Protein 4Q0G (pdb70)

InterPro domains:
  IPR011762 Acetyl-coenzyme A carboxyltransferase, N-terminal [PS50980] (16-272)
  IPR011763 Acetyl-coenzyme A carboxyltransferase, C-terminal [PS50989] (275-521)
  IPR029045 ClpP/crotonase-like domain superfamily [SSF52096] (19-257)
  IPR029045 ClpP/crotonase-like domain superfamily [SSF52096] (231-511)
  IPR034733 Acetyl-coenzyme A carboxylase carboxyl transferase subunit beta [PF01039] (42-519)
  IPR045190 Methylcrotonoyl-CoA carboxylase beta chain MCCB/AccD1-like [PTHR22855] (15-529)

Nearest PDB structures (foldseek):
  4q0g-assembly1_B-2  TM=1.002E+00  e=0.000E+00  Mycobacterium tuberculosis
  8j4z-assembly1_J  TM=9.862E-01  e=4.015E-79  Homo sapiens
  8j7d-assembly1_C  TM=9.601E-01  e=3.579E-78  Homo sapiens
  3u9s-assembly1_F  TM=9.887E-01  e=4.254E-76  Pseudomonas aeruginosa
  8j78-assembly1_J  TM=9.552E-01  e=1.009E-76  Homo sapiens

Organism: Mycobacterium tuberculosis (strain ATCC 25618 / H37Rv) (NCBI:txid83332)

Foldseek 3Di:
DLLVVLVVLVVVQVVLLVVLVVWADPVLVCVCPVVPADFQVVLVVLLADVPKDKAWFLQQAQPVHPVPLGRSQQKTWTWIDFLRFIAIEIEGGCSRVQSAHDLRNLLRLVLSLVLCQLLVHAYEYEDTHPYYDVVVCVSADDDCSHNVVSLVSLQVSVVVQRAQEYEFAAEAEAVSLCSLQSGPAYEYEAPHGFHDNHDQVRCCVPPVDHDDRCRHGGQCCCCPPVVSHPYYAHHSSRSSVVVSVVVNPRDDFFAFPDDFAAAAAAPDALSCVSVQDRLALVDAGACLVVQLHLFHPSDWAWDPCPWQPQWTWIWTHFNRAIEIEIEGRDAGALGSLLRLLVSLVVCLVNLHEYEFEDSYQYHDDDDVRVVVPRVLSLVSLLQSLLQRQHAYEYEHAEEQEASSVSSRQFLVSPHSFYEYAQSYWYDNHQQVVQLVVVLVVVQVVCVVVVRHDDPVVSVVSSPVSSVVRCVCIGVSNCSNNPSGRYHDSSSCVSVSVSVVSVSNRGRDTDDRDTDDRPD/DLLVVLVVLVVVQVVLLVVLLVWADPVLVCVCPVVPADFQVVLVVLLADPPKDKAWFLQQAQPVHPVPLGGSQQKTWTWTDFLRFIAIEIEGRCSRVQSAGDLSNLLRLVLSLVLCQLLVHAYEYEDTHPYYPVVVVVSADDDCSHDVVNLVSLQVSVVVVRAQEYEFQAEQEAVSLCSLLSGPAYEYEAPHGFHDNAAQVRCCVVPVDHDDRCRHGGLCCCCPPVVSHPYYANHSSRSSVVVSVVVNPRDDFFDFQDDFDAAAAAPDALSCVSVFDRLPLVDAGACLVVQLHQFGPSDWAWDPCPWQPQWTWIWTHFNRAIEIEIEGRDAGALRNLQSLLVSLVVCLVNQHEYEFEDAYPYHDDDDVRVVVPSVLSLVSLLQSLLQRQHAYEYEHEEEQEASSCSSRCFLVSPHSFYEYEQSYWYDNHAQVVVLVVVVVVVVCVVSSVVSNVVRVVCGGVSVCSNNPSGGYHDSSSCPSVSVSVVSVSNRGRDTDDHDTDDRPD/DALLVVLVVLVVVQVVLLVVLVVWADPVLVCVQPVVPADFQVVLVVLQADVPKDKAWFLQQAQPVHPVCLGRSQQKTWTWTAFLNFIAIEIEGGCSRVQSAGDLSNLLRLVLSLVLCQLLVHAYEYEDTYPYYPVVVCVSADDDCSHDVVNLVSLQVSVVVVRAQEYEFQAEQEAVSLSSLLSGPAYEYEAPHGFHDNADQVNCCVPPVDGDDRCRHGGLCCCCPPVVSHPYYAHHSSRRSVVVSVVVNPRDDFFAFQAFFDAAAAAPDQLSCVSNFDRLALVDAGACLVVQLHLFHPSDWAWDPCPWQPQWTWIWTHFNRAIETEIEGRDEGALRSLQSLLVSLVVCLVNLHEYEFEDSYQYHDDDDVRVVVPSVLSLVSLLQSLLQRQHAYEYEHEEEQEASSVSSRQFLVSPHSFYEYAQSYWYDNHQLVRQLVVVLVVVQVVCVVVVRHDDPVVSVVSSVVSSVVRCVCIGRSNCSNNPSGGYHDSSSCVSVSVSVVSVSNRGDDTDHGDTDDRPD

Solvent-accessible surface area: 57475 Å² total; per-residue (Å²): 105,86,2,88,60,0,120,128,25,12,54,67,3,79,106,92,49,62,62,17,35,95,8,11,108,98,164,27,43,131,118,4,61,89,151,55,18,32,25,5,74,57,2,6,95,105,0,20,26,132,83,24,66,54,13,40,1,0,24,15,0,1,31,66,31,28,78,88,66,0,40,8,0,0,3,7,0,0,3,0,90,0,24,45,56,31,0,0,0,4,1,8,10,16,7,3,107,38,0,21,8,1,14,26,0,1,82,3,3,13,21,0,2,76,0,0,70,50,1,71,12,16,0,0,2,2,7,7,10,47,19,42,44,132,107,92,89,88,78,2,139,83,96,160,90,35,32,43,71,0,19,115,28,0,44,47,2,18,74,117,35,3,18,0,0,0,0,0,0,2,41,2,32,50,29,14,4,95,6,2,55,66,12,23,0,1,0,0,1,83,134,43,0,12,6,24,112,22,10,35,104,105,22,118,87,76,88,50,98,139,35,54,42,67,117,46,0,0,0,42,63,17,5,103,91,53,17,49,1,7,17,21,0,87,68,2,82,24,0,0,137,17,1,63,35,2,0,51,23,14,30,51,99,84,94,48,35,18,120,75,154,216,41,85,121,21,152,84,85,35,52,52,0,17,89,27,2,4,20,53,37,163,60,124,47,66,1,50,72,0,0,32,26,2,0,12,9,10,126,63,74,50,37,78,42,185,80,14,129,33,0,2,0,0,38,14,58,1,67,0,13,14,1,0,0,0,0,2,39,38,50,0,58,19,74,0,0,60,2,0,8,75,0,0,62,37,0,0,135,141,84,20,0,1,1,0,1,0,27,0,60,17,44,50,119,37,206,116,84,106,80,45,15,7,76,67,22,6,42,18,0,36,28,0,0,56,43,12,38,3,2,12,0,0,0,1,1,2,1,1,29,23,58,0,18,109,3,0,0,0,68,85,42,65,2,31,0,6,4,0,0,6,6,0,57,31,22,112,48,8,19,68,83,0,0,54,74,76,1,79,68,102,13,113,102,29,66,94,79,57,85,91,47,49,112,118,98,57,93,68,63,42,51,83,20,64,57,80,28,93,88,73,0,32,3,42,57,0,1,0,50,3,86,0,0,5,12,17,26,1,21,65,0,12,78,17,2,6,46,0,1,39,6,0,2,64,5,72,30,110,163,49,45,55,38,144,44,165,170,104,81,7,79,58,1,124,129,23,13,51,71,3,78,104,86,50,61,62,17,32,98,9,13,104,104,171,29,46,138,150,17,69,81,204,58,40,25,23,4,78,68,2,8,100,112,0,20,28,132,85,24,72,54,15,42,1,0,20,17,1,1,34,67,31,27,78,92,78,1,42,8,0,0,3,5,0,0,3,0,101,0,24,44,59,29,0,0,1,3,0,7,10,17,6,3,108,36,0,27,9,2,11,26,0,0,61,3,3,13,21,0,2,38,0,0,70,50,1,70,11,16,0,0,2,2,7,4,9,43,20,30,45,42,81,98,2,16,85,2,4,3,13,49,59,31,24,0,36,0,0,43,26,0,2,26,2,13,44,121,60,3,30,0,2,0,0,0,0,1,41,2,31,50,10,14,0,0,5,0,0,8,1,41,52,0,0,0,1,83,122,40,0,13,0,10,13,1,9,28,44,34,0,82,44,64,66,39,67,143,14,55,40,67,91,0,0,0,0,43,18,0,36,170,92,7,29,0,5,67,54,40,0,92,66,2,72,24,0,0,137,18,2,64,53,9,0,89,106,26,54,144,101,80,96,50,34,6,90,72,99,219,42,88,112,22,158,83,83,31,54,52,0,19,82,27,1,5,21,58,68,202,58,121,49,68,1,53,73,1,0,31,25,2,0,12,9,15,127,64,25,32,0,10,35,75,11,14,129,31,0,2,0,0,8,12,44,1,60,0,12,14,0,0,0,0,0,3,39,32,43,2,62,19,71,0,1,59,2,0,8,49,0,0,64,8,0,0,67,13,65,4,0,0,0,0,2,0,27,7,60,28,20,44,13,4,97,113,87,0,18,44,0,0,0,22,23,0,2,18,0,0,5,0,0,5,15,10,37,3,2,15,0,0,0,2,1,5,1,0,55,17,11,1,5,6,1,0,0,0,16,2,0,25,3,29,0,8,4,0,1,5,11,0,70,10,5,24,48,13,16,106,66,0,0,46,54,43,23,84,109,180,72,180,148,91,93,53,46,85,20,85,55,34,9,103,94,21,1,44,1,35,44,1,1,0,48,2,10,0,0,4,10,19,28,0,20,61,2,7,72,16,1,4,44,0,0,37,4,0,2,72,3,68,30,110,165,47,36,47,4,81,44,18,166,167,64,85,6,68,56,1,126,131,24,14,54,69,3,76,107,86,50,61,63,16,32,98,9,14,105,102,204,29,48,135,194,15,66,84,230,49,43,21,28,5,79,70,2,6,96,129,0,22,12,122,84,17,70,58,14,43,2,1,21,14,1,3,31,68,28,29,76,91,69,1,41,9,0,0,4,3,1,0,3,0,74,0,22,51,55,55,0,0,0,3,1,7,11,17,8,3,105,38,0,27,8,1,10,26,0,1,62,2,3,13,22,0,2,36,0,0,70,51,2,75,12,15,0,0,2,2,8,5,10,44,19,29,43,16,52,88,1,17,79,1,2,3,14,47,56,30,23,0,38,0,0,41,24,0,2,28,2,12,43,125,60,3,30,0,3,0,0,0,0,2,50,2,29,48,8,15,0,0,7,0,0,9,3,42,54,0,0,0,1,90,135,45,0,14,0,12,13,1,11,34,89,66,0,107,84,71,82,44,84,147,20,54,41,66,82,0,0,0,0,37,20,0,36,163,91,6,27,0,5,67,54,47,0,99,56,0,74,28,0,2,144,19,1,67,56,8,0,90,107,26,51,142,99,89,96,48,34,19,122,73,157,212,48,84,126,19,164,84,87,34,56,51,0,16,84,29,1,6,21,56,56,166,57,122,51,67,0,50,72,0,0,30,25,2,0,13,14,16,131,56,73,52,34,78,44,186,82,15,136,31,0,2,0,0,38,12,52,0,66,0,12,15,1,0,0,0,0,3,38,39,51,0,61,20,76,0,0,59,2,0,9,75,0,0,60,38,0,0,138,142,83,23,0,1,0,0,1,1,32,0,56,13,22,43,11,1,92,114,82,0,16,45,0,0,0,24,21,0,2,18,0,0,4,0,0,6,14,10,36,3,1,14,0,0,0,1,1,4,1,0,25,15,13,0,2,5,0,0,0,0,16,1,0,27,3,29,0,7,3,1,0,6,8,0,53,9,3,28,32,6,20,67,56,0,0,33,16,52,2,26,51,98,14,86,97,25,65,93,79,63,76,95,54,47,107,116,98,60,89,70,65,31,51,84,22,73,58,46,6,96,87,23,0,32,4,39,41,1,1,0,50,2,11,0,0,5,11,18,26,0,23,66,1,8,78,15,1,4,41,0,0,42,6,0,2,76,4,71,27,111,167,52,36,47,5,76,40,18,168

Radius of gyration: 38.72 Å; Cα contacts (8 Å, |Δi|>4): 3640; chains: 3; bounding box: 94×125×90 Å

B-factor: mean 28.07, std 9.83, range [10.72, 85.29]

Secondary structure (DSSP, 8-state):
-HHHHHHHHHHHHHHHHHHHHH-S-HHHHHHHHHTTPPPHHHHHHHHSPTT--EEEE-TTTTTTSGGG-SGGGGEEEEEEEETTEEEEEEEE-TTTGGG-B-HHHHHHHHHHHHHHHHHT--EEEEE----B-GGGGGGTSSSTTSTTHHHHHHHHHHHTT--EEEEE-S--BGGGGHHHHTSSEEEEETTT-B-BSS-HHHHHHHH-----HHHHHBHHHIIIII-S-SEEESSHHHHHHHHHHHHTT--PPPPPSSPPPPP---SS-GGGHHHHS-SSTTS---THHHHHHHSGGG--EEESTTSSTTEEEEEEEETTEEEEEEEE-SSB-HHHHHHHHHHHHHHHHHT--EEEEEEE--B--SHHHHHTTHHHHHHHHHHHHHH--S-EEEEEEEEEETHHHHHTT-GGG--SEEEE-TT-EEESS-HHHHHHHHHHHHHHHHHHTT-PPPHHHHHHHHHHHHHHHHHHHSHHHHHHTTSSS-B--GGGHHHHHHHHHHHHTTSPPPPP-------/-HHHHHHHHHHHHHHHHHHHHH-S-HHHHHHHHTTTPPPHHHHHHHHSPTT--EEEE-TTTTTTSGGG-SGGGGEEEEEEEETTEEEEEEEE-TTTGGG-B-HHHHHHHHHHHHHHHHHT--EEEEE----B-GGGGGGTSSSTTSTTHHHHHHHHHHHTT--EEEEE-S--BGGGGHHHHTSSEEEEETTT-B-BSS-HHHHHHHH-----HHHHHBHHHIIIII-S-SEEESSHHHHHHHHHHHHTT--PPPPPSS--------SS-GGGHHHHS-SSTTS---THHHHHHHSGGG--EEETTTSSTTEEEEEEEETTEEEEEEEE-SSBPHHHHHHHHHHHHHHHHHT--EEEEE----B--SHHHHHTTHHHHHHHHHHHHHH--S-EEEEE-SEEEHHHHHHTT-GGG--SEEEE-TT-EEESS-HHHHHHHHHHHHH--TTTHHHHHHHHHHTSHHHHHHTTSSS-B--GGGHHHHHHHHHHHHTTSPPPPP--PPP--/--HHHHHHHHHHHHHHHHHHHHT-S-HHHHHHHHTTTPPPHHHHHHHHSPTT--EEEE-TTTTTTSGGG-SGGGGEEEEEEEETTEEEEEEEE-TTTGGG-B-HHHHHHHHHHHHHHHHHT--EEEEE----B-GGGGGGTSSSTTSTTHHHHHHHHHHHTT--EEEEE-S--BGGGGHHHHTSSEEEEETTT-B-BSS-HHHHHHHH-----HHHHHBHHHIIIII-S-SEEESSHHHHHHHHHHHHTT--PPPPPSS--------SS-GGGHHHHS-SSTTS---THHHHHHHSGGG--EEESTTSSTTEEEEEEEETTEEEEEEEE-SSB-HHHHHHHHHHHHHHHHHT--EEEEEEE--B--SHHHHHTTHHHHHHHHHHHHHH--S-EEEEEEEEEEHHHHHHTT-GGG--SEEEE-TT-EEESS-HHHHHHHHHHHHHHHHHHTT-PPPHHHHHHHHHHHHHHHHHHHSHHHHHHTTSSS-B--GGGHHHHHHHHHHHHTTSPPPPP-------

CATH classification: 3.90.226.10 (+1 more: 3.90.226.10)

Structure (mmCIF, N/CA/C/O backbone):
data_4Q0G
#
_entry.id   4Q0G
#
_cell.length_a   142.571
_cell.length_b   221.253
_cell.length_c   167.835
_cell.angle_alpha   90.00
_cell.angle_beta   90.00
_cell.angle_gamma   90.00
#
_symmetry.space_group_name_H-M   'C 2 2 21'
#
loop_
_entity.id
_entity.type
_entity.pdbx_description
1 polymer 'Probable acetyl-/propionyl-CoA carboxylase (Beta subunit) AccD1'
2 non-polymer GLYCEROL
3 water water
#
loop_
_atom_site.group_PDB
_atom_site.id
_atom_site.type_symbol
_atom_site.label_atom_id
_atom_site.label_alt_id
_atom_site.label_comp_id
_atom_site.label_asym_id
_atom_site.label_entity_id
_atom_site.label_seq_id
_atom_site.pdbx_PDB_ins_code
_atom_site.Cartn_x
_ato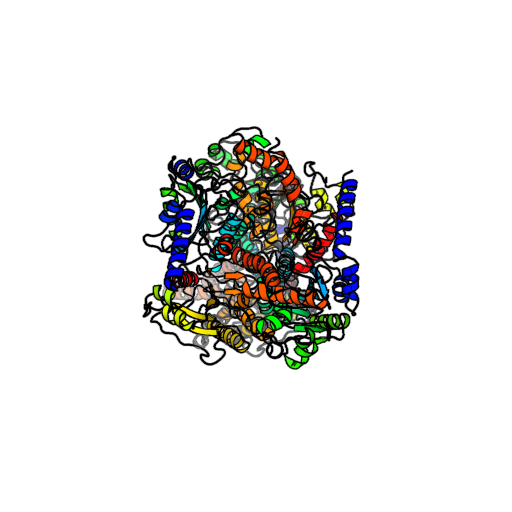m_site.Cartn_y
_atom_site.Cartn_z
_atom_site.occupancy
_atom_site.B_iso_or_equiv
_atom_site.auth_seq_id
_atom_site.auth_comp_id
_atom_site.auth_asym_id
_atom_site.auth_atom_id
_atom_site.pdbx_PDB_model_num
ATOM 1 N N . SER A 1 11 ? -76.798 29.409 -81.361 1.00 36.24 11 SER A N 1
ATOM 2 C CA . SER A 1 11 ? -75.795 28.408 -80.900 1.00 35.59 11 SER A CA 1
ATOM 3 C C . SER A 1 11 ? -75.816 28.211 -79.383 1.00 33.75 11 SER A C 1
ATOM 4 O O . SER A 1 11 ? -75.249 29.002 -78.623 1.00 33.90 11 SER A O 1
ATOM 7 N N . PHE A 1 12 ? -76.491 27.146 -78.960 1.00 31.77 12 PHE A N 1
ATOM 8 C CA . PHE A 1 12 ? -76.259 26.550 -77.646 1.00 29.72 12 PHE A CA 1
ATOM 9 C C . PHE A 1 12 ? -74.765 26.292 -77.444 1.00 28.71 12 PHE A C 1
ATOM 10 O O . PHE A 1 12 ? -74.240 26.482 -76.352 1.00 28.42 12 PHE A O 1
ATOM 18 N N . ALA A 1 13 ? -74.098 25.846 -78.507 1.00 27.99 13 ALA A N 1
ATOM 19 C CA . ALA A 1 13 ? -72.694 25.429 -78.445 1.00 28.37 13 ALA A CA 1
ATOM 20 C C . ALA A 1 13 ? -71.698 26.561 -78.207 1.00 28.73 13 ALA A C 1
ATOM 21 O O . ALA A 1 13 ? -70.638 26.332 -77.620 1.00 29.07 13 ALA A O 1
ATOM 23 N N . ASP A 1 14 ? -72.015 27.763 -78.679 1.00 29.27 14 ASP A N 1
ATOM 24 C CA . ASP A 1 14 ? -71.170 28.926 -78.404 1.00 29.66 14 ASP A CA 1
ATOM 25 C C . ASP A 1 14 ? -71.173 29.211 -76.901 1.00 28.55 14 ASP A C 1
ATOM 26 O O . ASP A 1 14 ? -70.130 29.489 -76.310 1.00 27.04 14 ASP A O 1
ATOM 31 N N . GLU A 1 15 ? -72.349 29.116 -76.290 1.00 27.76 15 GLU A N 1
ATOM 32 C CA . GLU A 1 15 ? -72.480 29.337 -74.854 1.00 27.95 15 GLU A CA 1
ATOM 33 C C . GLU A 1 15 ? -71.788 28.230 -74.046 1.00 26.96 15 GLU A C 1
ATOM 34 O O . GLU A 1 15 ? -71.048 28.529 -73.112 1.00 26.68 15 GLU A O 1
ATOM 40 N N . HIS A 1 16 ? -72.006 26.966 -74.412 1.00 25.74 16 HIS A N 1
ATOM 41 C CA . HIS A 1 16 ? -71.307 25.854 -73.747 1.00 25.47 16 HIS A CA 1
ATOM 42 C C . HIS A 1 16 ? -69.790 26.024 -73.851 1.00 25.49 16 HIS A C 1
ATOM 43 O O . HIS A 1 16 ? -69.083 25.867 -72.861 1.00 25.47 16 HIS A O 1
ATOM 50 N N . ARG A 1 17 ? -69.300 26.345 -75.047 1.00 25.63 17 ARG A N 1
ATOM 51 C CA . ARG A 1 17 ? -67.858 26.521 -75.263 1.00 26.12 17 ARG A CA 1
ATOM 52 C C . ARG A 1 17 ? -67.302 27.696 -74.458 1.00 25.44 17 ARG A C 1
ATOM 53 O O . ARG A 1 17 ? -66.155 27.651 -74.005 1.00 24.75 17 ARG A O 1
ATOM 61 N N . ARG A 1 18 ? -68.111 28.738 -74.279 1.00 24.63 18 ARG A N 1
ATOM 62 C CA . ARG A 1 18 ? -67.712 29.881 -73.460 1.00 24.64 18 ARG A CA 1
ATOM 63 C C . ARG A 1 18 ? -67.595 29.474 -71.988 1.00 24.05 18 ARG A C 1
ATOM 64 O O . ARG A 1 18 ? -66.627 29.832 -71.314 1.00 23.79 18 ARG A O 1
ATOM 72 N N . LEU A 1 19 ? -68.586 28.730 -71.501 1.00 23.14 19 LEU A N 1
ATOM 73 C CA . LEU A 1 19 ? -68.591 28.257 -70.116 1.00 22.77 19 LEU A CA 1
ATOM 74 C C . LEU A 1 19 ? -67.416 27.314 -69.831 1.00 22.50 19 LEU A C 1
ATOM 75 O O . LEU A 1 19 ? -66.831 27.358 -68.753 1.00 22.54 19 LEU A O 1
ATOM 80 N N . VAL A 1 20 ? -67.072 26.472 -70.800 1.00 22.43 20 VAL A N 1
ATOM 81 C CA . VAL A 1 20 ? -65.939 25.553 -70.658 1.00 22.31 20 VAL A CA 1
ATOM 82 C C . VAL A 1 20 ? -64.599 26.298 -70.674 1.00 22.76 20 VAL A C 1
ATOM 83 O O . VAL A 1 20 ? -63.667 25.918 -69.962 1.00 22.68 20 VAL A O 1
ATOM 87 N N . ALA A 1 21 ? -64.503 27.348 -71.488 1.00 23.09 21 ALA A N 1
ATOM 88 C CA . ALA A 1 21 ? -63.289 28.171 -71.537 1.00 23.61 21 ALA A CA 1
ATOM 89 C C . ALA A 1 21 ? -63.078 28.893 -70.206 1.00 24.06 21 ALA A C 1
ATOM 90 O O . ALA A 1 21 ? -61.947 29.028 -69.739 1.00 24.23 21 ALA A O 1
ATOM 92 N N . GLU A 1 22 ? -64.176 29.352 -69.609 1.00 24.43 22 GLU A N 1
ATOM 93 C CA . GLU A 1 22 ? -64.149 29.974 -68.285 1.00 25.23 22 GLU A CA 1
ATOM 94 C C . GLU A 1 22 ? -63.715 28.974 -67.214 1.00 25.07 22 GLU A C 1
ATOM 95 O O . GLU A 1 22 ? -62.872 29.287 -66.374 1.00 25.06 22 GLU A O 1
ATOM 101 N N . LEU A 1 23 ? -64.305 27.779 -67.245 1.00 24.65 23 LEU A N 1
ATOM 102 C CA . LEU A 1 23 ? -63.959 26.710 -66.300 1.00 24.02 23 LEU A CA 1
ATOM 103 C C . LEU A 1 23 ? -62.474 26.344 -66.365 1.00 24.33 23 LEU A C 1
ATOM 104 O O . LEU A 1 23 ? -61.817 26.204 -65.331 1.00 24.03 23 LEU A O 1
ATOM 109 N N . ASN A 1 24 ? -61.956 26.181 -67.578 1.00 24.83 24 ASN A N 1
ATOM 110 C CA . ASN A 1 24 ? -60.552 25.813 -67.773 1.00 25.84 24 ASN A CA 1
ATOM 111 C C . ASN A 1 24 ? -59.563 26.894 -67.331 1.00 26.52 24 ASN A C 1
ATOM 112 O O . ASN A 1 24 ? -58.455 26.577 -66.898 1.00 26.50 24 ASN A O 1
ATOM 117 N N . ASN A 1 25 ? -59.960 28.160 -67.444 1.00 27.57 25 ASN A N 1
ATOM 118 C CA . ASN A 1 25 ? -59.152 29.261 -66.919 1.00 28.46 25 ASN A CA 1
ATOM 119 C C . ASN A 1 25 ? -59.119 29.242 -65.392 1.00 27.77 25 ASN A C 1
ATOM 120 O O . ASN A 1 25 ? -58.075 29.470 -64.787 1.00 27.38 25 ASN A O 1
ATOM 125 N N . LYS A 1 26 ? -60.261 28.957 -64.775 1.00 27.40 26 LYS A N 1
ATOM 126 C CA . LYS A 1 26 ? -60.324 28.847 -63.319 1.00 27.31 26 LYS A CA 1
ATOM 127 C C . LYS A 1 26 ? -59.535 27.643 -62.801 1.00 26.14 26 LYS A C 1
ATOM 128 O O . LYS A 1 26 ? -58.894 27.729 -61.754 1.00 26.34 26 LYS A O 1
ATOM 134 N N . LEU A 1 27 ? -59.560 26.541 -63.545 1.00 24.72 27 LEU A N 1
ATOM 135 C CA . LEU A 1 27 ? -58.796 25.349 -63.182 1.00 24.32 27 LEU A CA 1
ATOM 136 C C . LEU A 1 27 ? -57.287 25.580 -63.288 1.00 24.41 27 LEU A C 1
ATOM 137 O O . LEU A 1 27 ? -56.532 25.151 -62.421 1.00 23.98 27 LEU A O 1
ATOM 142 N N . ALA A 1 28 ? -56.853 26.259 -64.345 1.00 24.53 28 ALA A N 1
ATOM 143 C CA . ALA A 1 28 ? -55.428 26.565 -64.533 1.00 24.60 28 ALA A CA 1
ATOM 144 C C . ALA A 1 28 ? -54.900 27.494 -63.437 1.00 24.51 28 ALA A C 1
ATOM 145 O O . ALA A 1 28 ? -53.797 27.298 -62.934 1.00 24.67 28 ALA A O 1
ATOM 147 N N . ALA A 1 29 ? -55.699 28.490 -63.065 1.00 24.66 29 ALA A N 1
ATOM 148 C CA . ALA A 1 29 ? -55.320 29.439 -62.013 1.00 25.18 29 ALA A CA 1
ATOM 149 C C . ALA A 1 29 ? -55.221 28.748 -60.653 1.00 25.65 29 ALA A C 1
ATOM 150 O O . ALA A 1 29 ? -54.218 28.884 -59.951 1.00 26.74 29 ALA A O 1
ATOM 152 N N . ALA A 1 30 ? -56.266 28.006 -60.292 1.00 25.43 30 ALA A N 1
ATOM 153 C CA . ALA A 1 30 ? -56.296 27.266 -59.028 1.00 25.14 30 ALA A CA 1
ATOM 154 C C . ALA A 1 30 ? -55.164 26.241 -58.940 1.00 25.27 30 ALA A C 1
ATOM 155 O O . ALA A 1 30 ? -54.593 26.033 -57.869 1.00 25.01 30 ALA A O 1
ATOM 157 N N . ALA A 1 31 ? -54.841 25.613 -60.069 1.00 25.39 31 ALA A N 1
ATOM 158 C CA . ALA A 1 31 ? -53.770 24.612 -60.128 1.00 26.17 31 ALA A CA 1
ATOM 159 C C . ALA A 1 31 ? -52.376 25.187 -59.848 1.00 27.02 31 ALA A C 1
ATOM 160 O O . ALA A 1 31 ? -51.470 24.443 -59.475 1.00 27.51 31 ALA A O 1
ATOM 162 N N . LEU A 1 32 ? -52.197 26.492 -60.037 1.00 27.94 32 LEU A N 1
ATOM 163 C CA . LEU A 1 32 ? -50.930 27.143 -59.682 1.00 29.23 32 LEU A CA 1
ATOM 164 C C . LEU A 1 32 ? -50.758 27.265 -58.161 1.00 29.31 32 LEU A C 1
ATOM 165 O O . LEU A 1 32 ? -49.637 27.363 -57.667 1.00 29.01 32 LEU A O 1
ATOM 170 N N . GLY A 1 33 ? -51.869 27.252 -57.429 1.00 29.25 33 GLY A N 1
ATOM 171 C CA . GLY A 1 33 ? -51.837 27.327 -55.973 1.00 29.18 33 GLY A CA 1
ATOM 172 C C . GLY A 1 33 ? -51.645 28.753 -55.497 1.00 29.23 33 GLY A C 1
ATOM 173 O O . GLY A 1 33 ? -52.471 29.619 -55.769 1.00 29.01 33 GLY A O 1
ATOM 174 N N . GLY A 1 34 ? -50.554 28.998 -54.779 1.00 30.02 34 GLY A N 1
ATOM 175 C CA . GLY A 1 34 ? -50.233 30.345 -54.303 1.00 30.57 34 GLY A CA 1
ATOM 176 C C . GLY A 1 34 ? -49.731 31.258 -55.406 1.00 31.05 34 GLY A C 1
ATOM 177 O O . GLY A 1 34 ? -49.490 30.816 -56.531 1.00 30.48 34 GLY A O 1
ATOM 178 N N . ASN A 1 35 ? -49.574 32.538 -55.079 1.00 32.40 35 ASN A N 1
ATOM 179 C CA . ASN A 1 35 ? -49.001 33.506 -56.017 1.00 33.79 35 ASN A CA 1
ATOM 180 C C . ASN A 1 35 ? -47.536 33.187 -56.309 1.00 34.99 35 ASN A C 1
ATOM 181 O O . ASN A 1 35 ? -46.938 32.332 -55.651 1.00 34.70 35 ASN A O 1
ATOM 186 N N . GLU A 1 36 ? -46.964 33.874 -57.293 1.00 37.15 36 GLU A N 1
ATOM 187 C CA . GLU A 1 36 ? -45.618 33.547 -57.772 1.00 39.21 36 GLU A CA 1
ATOM 188 C C . GLU A 1 36 ? -44.548 33.686 -56.683 1.00 38.22 36 GLU A C 1
ATOM 189 O O . GLU A 1 36 ? -43.581 32.924 -56.664 1.00 37.10 36 GLU A O 1
ATOM 195 N N . ARG A 1 37 ? -44.729 34.639 -55.773 1.00 38.55 37 ARG A N 1
ATOM 196 C CA . ARG A 1 37 ? -43.824 34.781 -54.634 1.00 39.86 37 ARG A CA 1
ATOM 197 C C . ARG A 1 37 ? -43.829 33.494 -53.801 1.00 37.81 37 ARG A C 1
ATOM 198 O O . ARG A 1 37 ? -42.776 32.904 -53.551 1.00 36.63 37 ARG A O 1
ATOM 206 N N . ALA A 1 38 ? -45.023 33.073 -53.385 1.00 35.80 38 ALA A N 1
ATOM 207 C CA . ALA A 1 38 ? -45.203 31.839 -52.606 1.00 34.07 38 ALA A CA 1
ATOM 208 C C . ALA A 1 38 ? -44.585 30.621 -53.293 1.00 32.70 38 ALA A C 1
ATOM 209 O O . ALA A 1 38 ? -43.888 29.830 -52.656 1.00 31.61 38 ALA A O 1
ATOM 211 N N . ARG A 1 39 ? -44.840 30.484 -54.591 1.00 31.91 39 ARG A N 1
ATOM 212 C CA . ARG A 1 39 ? -44.312 29.361 -55.372 1.00 31.63 39 ARG A CA 1
ATOM 213 C C . ARG A 1 39 ? -42.782 29.377 -55.440 1.00 31.86 39 ARG A C 1
ATOM 214 O O . ARG A 1 39 ? -42.142 28.324 -55.422 1.00 30.61 39 ARG A O 1
ATOM 222 N N . LYS A 1 40 ? -42.207 30.575 -55.508 1.00 32.82 40 LYS A N 1
ATOM 223 C CA . LYS A 1 40 ? -40.749 30.735 -55.563 1.00 33.49 40 LYS A CA 1
ATOM 224 C C . LYS A 1 40 ? -40.088 30.375 -54.241 1.00 33.33 40 LYS A C 1
ATOM 225 O O . LYS A 1 40 ? -39.102 29.639 -54.213 1.00 32.57 40 LYS A O 1
ATOM 231 N N . ARG A 1 41 ? -40.641 30.894 -53.155 1.00 34.61 41 ARG A N 1
ATOM 232 C CA . ARG A 1 41 ? -40.169 30.552 -51.819 1.00 36.91 41 ARG A CA 1
ATOM 233 C C . ARG A 1 41 ? -40.159 29.066 -51.593 1.00 36.69 41 ARG A C 1
ATOM 234 O O . ARG A 1 41 ? -39.190 28.510 -51.072 1.00 36.21 41 ARG A O 1
ATOM 242 N N . HIS A 1 42 ? -41.259 28.435 -51.983 1.00 35.94 42 HIS A N 1
ATOM 243 C CA . HIS A 1 42 ? -41.435 27.011 -51.776 1.00 35.44 42 HIS A CA 1
ATOM 244 C C . HIS A 1 42 ? -40.311 26.194 -52.409 1.00 35.79 42 HIS A C 1
ATOM 245 O O . HIS A 1 42 ? -39.793 25.278 -51.781 1.00 36.41 42 HIS A O 1
ATOM 252 N N . VAL A 1 43 ? -39.932 26.532 -53.637 1.00 37.19 43 VAL A N 1
ATOM 253 C CA . VAL A 1 43 ? -38.903 25.772 -54.365 1.00 38.91 43 VAL A CA 1
ATOM 254 C C . VAL A 1 43 ? -37.474 26.305 -54.186 1.00 41.04 43 VAL A C 1
ATOM 255 O O . VAL A 1 43 ? -36.527 25.714 -54.710 1.00 40.73 43 VAL A O 1
ATOM 259 N N . SER A 1 44 ? -37.319 27.407 -53.452 1.00 43.88 44 SER A N 1
ATOM 260 C CA . SER A 1 44 ? -36.011 28.066 -53.298 1.00 45.79 44 SER A CA 1
ATOM 261 C C . SER A 1 44 ? -34.998 27.205 -52.543 1.00 48.19 44 SER A C 1
ATOM 262 O O . SER A 1 44 ? -33.793 27.307 -52.776 1.00 49.97 44 SER A O 1
ATOM 265 N N . ARG A 1 45 ? -35.497 26.366 -51.640 1.00 50.73 45 ARG A N 1
ATOM 266 C CA . ARG A 1 45 ? -34.649 25.490 -50.823 1.00 52.16 45 ARG A CA 1
ATOM 267 C C . ARG A 1 45 ? -34.677 24.024 -51.286 1.00 50.51 45 ARG A C 1
ATOM 268 O O . ARG A 1 45 ? -34.267 23.131 -50.542 1.00 52.48 45 ARG A O 1
ATOM 276 N N . GLY A 1 46 ? -35.156 23.784 -52.507 1.00 47.17 46 GLY A N 1
ATOM 277 C CA . GLY A 1 46 ? -35.072 22.457 -53.133 1.00 44.68 46 GLY A CA 1
ATOM 278 C C . GLY A 1 46 ? -36.337 21.610 -53.181 1.00 41.72 46 GLY A C 1
ATOM 279 O O . GLY A 1 46 ? -36.328 20.535 -53.778 1.00 41.20 46 GLY A O 1
ATOM 280 N N . LYS A 1 47 ? -37.423 22.071 -52.562 1.00 38.93 47 LYS A N 1
ATOM 281 C CA . LYS A 1 47 ? -38.694 21.337 -52.611 1.00 37.06 47 LYS A CA 1
ATOM 282 C C . LYS A 1 47 ? -39.283 21.338 -54.019 1.00 35.21 47 LYS A C 1
ATOM 283 O O . LYS A 1 47 ? -39.111 22.298 -54.773 1.00 34.60 47 LYS A O 1
ATOM 289 N N . LEU A 1 48 ? -39.988 20.262 -54.357 1.00 32.90 48 LEU A N 1
ATOM 290 C CA . LEU A 1 48 ? -40.842 20.241 -55.537 1.00 31.81 48 LEU A CA 1
ATOM 291 C C . LEU A 1 48 ? -42.155 20.911 -55.171 1.00 30.21 48 LEU A C 1
ATOM 292 O O . LEU A 1 48 ? -42.559 20.887 -54.012 1.00 29.86 48 LEU A O 1
ATOM 297 N N . LEU A 1 49 ? -42.812 21.521 -56.152 1.00 29.24 49 LEU A N 1
ATOM 298 C CA . LEU A 1 49 ? -44.153 22.066 -55.946 1.00 28.78 49 LEU A CA 1
ATOM 299 C C . LEU A 1 49 ? -45.135 20.919 -55.679 1.00 28.50 49 LEU A C 1
ATOM 300 O O . LEU A 1 49 ? -44.918 19.805 -56.148 1.00 28.50 49 LEU A O 1
ATOM 305 N N . PRO A 1 50 ? -46.213 21.186 -54.923 1.00 28.58 50 PRO A N 1
ATOM 306 C CA . PRO A 1 50 ? -47.254 20.189 -54.638 1.00 28.82 50 PRO A CA 1
ATOM 307 C C . PRO A 1 50 ? -47.749 19.409 -55.854 1.00 28.86 50 PRO A C 1
ATOM 308 O O . PRO A 1 50 ? -47.864 18.188 -55.801 1.00 28.37 50 PRO A O 1
ATOM 312 N N . ARG A 1 51 ? -48.032 20.111 -56.941 1.00 29.60 51 ARG A N 1
ATOM 313 C CA . ARG A 1 51 ? -48.547 19.458 -58.136 1.00 29.74 51 ARG A CA 1
ATOM 314 C C . ARG A 1 51 ? -47.458 18.628 -58.824 1.00 29.58 51 ARG A C 1
ATOM 315 O O . ARG A 1 51 ? -47.758 17.595 -59.418 1.00 29.88 51 ARG A O 1
ATOM 323 N N . GLU A 1 52 ? -46.203 19.069 -58.726 1.00 29.05 52 GLU A N 1
ATOM 324 C CA . GLU A 1 52 ? -45.062 18.274 -59.194 1.00 28.92 52 GLU A CA 1
ATOM 325 C C . GLU A 1 52 ? -44.907 16.995 -58.371 1.00 27.27 52 GLU A C 1
ATOM 326 O O . GLU A 1 52 ? -44.563 15.945 -58.909 1.00 26.51 52 GLU A O 1
ATOM 332 N N . ARG A 1 53 ? -45.144 17.102 -57.065 1.00 26.05 53 ARG A N 1
ATOM 333 C CA . ARG A 1 53 ? -45.094 15.948 -56.162 1.00 25.61 53 ARG A CA 1
ATOM 334 C C . ARG A 1 53 ? -46.107 14.877 -56.575 1.00 25.55 53 ARG A C 1
ATOM 335 O O . ARG A 1 53 ? -45.770 13.697 -56.657 1.00 24.88 53 ARG A O 1
ATOM 343 N N . VAL A 1 54 ? -47.340 15.301 -56.839 1.00 25.77 54 VAL A N 1
ATOM 344 C CA . VAL A 1 54 ? -48.391 14.388 -57.293 1.00 26.61 54 VAL A CA 1
ATOM 345 C C . VAL A 1 54 ? -47.981 13.743 -58.618 1.00 28.15 54 VAL A C 1
ATOM 346 O O . VAL A 1 54 ? -48.067 12.526 -58.776 1.00 27.60 54 VAL A O 1
ATOM 350 N N . ASP A 1 55 ? -47.518 14.572 -59.549 1.00 30.03 55 ASP A N 1
ATOM 351 C CA . ASP A 1 55 ? -47.121 14.127 -60.886 1.00 32.41 55 ASP A CA 1
ATOM 352 C C . ASP A 1 55 ? -45.983 13.095 -60.878 1.00 32.40 55 ASP A C 1
ATOM 353 O O . ASP A 1 55 ? -46.014 12.131 -61.641 1.00 32.62 55 ASP A O 1
ATOM 358 N N . ARG A 1 56 ? -44.985 13.298 -60.023 1.00 32.75 56 ARG A N 1
ATOM 359 C CA . ARG A 1 56 ? -43.870 12.343 -59.899 1.00 33.42 56 ARG A CA 1
ATOM 360 C C . ARG A 1 56 ? -44.257 11.048 -59.182 1.00 30.86 56 ARG A C 1
ATOM 361 O O . ARG A 1 56 ? -43.607 10.020 -59.358 1.00 29.59 56 ARG A O 1
ATOM 369 N N . LEU A 1 57 ? -45.298 11.108 -58.360 1.00 29.16 57 LEU A N 1
ATOM 370 C CA . LEU A 1 57 ? -45.791 9.929 -57.653 1.00 27.87 57 LEU A CA 1
ATOM 371 C C . LEU A 1 57 ? -46.483 8.963 -58.611 1.00 26.74 57 LEU A C 1
ATOM 372 O O . LEU A 1 57 ? -46.363 7.750 -58.473 1.00 26.37 57 LEU A O 1
ATOM 377 N N . LEU A 1 58 ? -47.187 9.514 -59.593 1.00 26.56 58 LEU A N 1
ATOM 378 C CA . LEU A 1 58 ? -48.001 8.716 -60.507 1.00 26.78 58 LEU A CA 1
ATOM 379 C C . LEU A 1 58 ? -47.180 7.890 -61.480 1.00 26.91 58 LEU A C 1
ATOM 380 O O . LEU A 1 58 ? -46.060 8.254 -61.831 1.00 27.09 58 LEU A O 1
ATOM 385 N N . ASP A 1 59 ? -47.752 6.764 -61.894 1.00 27.52 59 ASP A N 1
ATOM 386 C CA . ASP A 1 59 ? -47.194 5.971 -62.977 1.00 28.15 59 ASP A CA 1
ATOM 387 C C . ASP A 1 59 ? -47.229 6.815 -64.253 1.00 29.12 59 ASP A C 1
ATOM 388 O O . ASP A 1 59 ? -48.228 7.492 -64.516 1.00 28.85 59 ASP A O 1
ATOM 393 N N . PRO A 1 60 ? -46.135 6.799 -65.037 1.00 29.87 60 PRO A N 1
ATOM 394 C CA . PRO A 1 60 ? -46.130 7.505 -66.317 1.00 30.33 60 PRO A CA 1
ATOM 395 C C . PRO A 1 60 ? -47.328 7.109 -67.176 1.00 30.74 60 PRO A C 1
ATOM 396 O O . PRO A 1 60 ? -47.559 5.921 -67.403 1.00 30.67 60 PRO A O 1
ATOM 400 N N . GLY A 1 61 ? -48.093 8.101 -67.620 1.00 31.22 61 GLY A N 1
ATOM 401 C CA . GLY A 1 61 ? -49.271 7.863 -68.453 1.00 31.39 61 GLY A CA 1
ATOM 402 C C . GLY A 1 61 ? -50.565 7.651 -67.687 1.00 31.36 61 GLY A C 1
ATOM 403 O O . GLY A 1 61 ? -51.638 7.618 -68.291 1.00 32.80 61 GLY A O 1
ATOM 404 N N . SER A 1 62 ? -50.479 7.504 -66.365 1.00 30.39 62 SER A N 1
ATOM 405 C CA . SER A 1 62 ? -51.668 7.289 -65.544 1.00 29.38 62 SER A CA 1
ATOM 406 C C . SER A 1 62 ? -52.612 8.477 -65.657 1.00 28.59 62 SER A C 1
ATOM 407 O O . SER A 1 62 ? -52.167 9.623 -65.606 1.00 28.00 62 SER A O 1
ATOM 410 N N . PRO A 1 63 ? -53.920 8.208 -65.811 1.00 28.02 63 PRO A N 1
ATOM 411 C CA . PRO A 1 63 ? -54.883 9.286 -65.626 1.00 27.65 63 PRO A CA 1
ATOM 412 C C . PRO A 1 63 ? -54.972 9.682 -64.155 1.00 27.22 63 PRO A C 1
ATOM 413 O O . PRO A 1 63 ? -54.641 8.888 -63.269 1.00 27.32 63 PRO A O 1
ATOM 417 N N . PHE A 1 64 ? -55.392 10.916 -63.914 1.00 26.69 64 PHE A N 1
ATOM 418 C CA . PHE A 1 64 ? -55.559 11.428 -62.568 1.00 26.19 64 PHE A CA 1
ATOM 419 C C . PHE A 1 64 ? -56.940 12.042 -62.467 1.00 25.92 64 PHE A C 1
ATOM 420 O O . PHE A 1 64 ? -57.221 13.058 -63.102 1.00 26.16 64 PHE A O 1
ATOM 428 N N . LEU A 1 65 ? -57.808 11.410 -61.687 1.00 25.09 65 LEU A N 1
ATOM 429 C CA . LEU A 1 65 ? -59.143 11.933 -61.466 1.00 24.55 65 LEU A CA 1
ATOM 430 C C . LEU A 1 65 ? -59.096 12.858 -60.258 1.00 23.69 65 LEU A C 1
ATOM 431 O O . LEU A 1 65 ? -59.105 12.400 -59.114 1.00 23.18 65 LEU A O 1
ATOM 436 N N . GLU A 1 66 ? -59.024 14.160 -60.519 1.00 23.04 66 GLU A N 1
ATOM 437 C CA . GLU A 1 66 ? -58.912 15.146 -59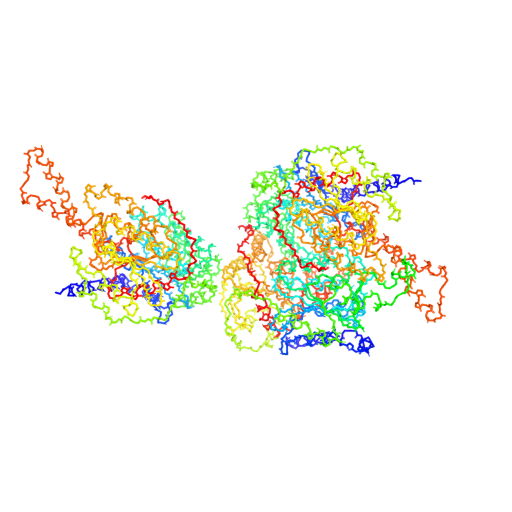.451 1.00 22.47 66 GLU A CA 1
ATOM 438 C C . GLU A 1 66 ? -60.281 15.461 -58.863 1.00 21.78 66 GLU A C 1
ATOM 439 O O . GLU A 1 66 ? -61.243 15.675 -59.590 1.00 21.63 66 GLU A O 1
ATOM 445 N N . LEU A 1 67 ? -60.344 15.488 -57.537 1.00 21.48 67 LEU A N 1
ATOM 446 C CA . LEU A 1 67 ? -61.563 15.812 -56.809 1.00 21.07 67 LEU A CA 1
ATOM 447 C C . LEU A 1 67 ? -61.521 17.247 -56.309 1.00 20.16 67 LEU A C 1
ATOM 448 O O . LEU A 1 67 ? -60.498 17.699 -55.796 1.00 19.24 67 LEU A O 1
ATOM 453 N N . ALA A 1 68 ? -62.640 17.950 -56.476 1.00 19.72 68 ALA A N 1
ATOM 454 C CA . ALA A 1 68 ? -62.856 19.274 -55.889 1.00 19.36 68 ALA A CA 1
ATOM 455 C C . ALA A 1 68 ? -61.728 20.288 -56.138 1.00 19.27 68 ALA A C 1
ATOM 456 O O . ALA A 1 68 ? -61.305 20.976 -55.209 1.00 19.26 68 ALA A O 1
ATOM 458 N N . PRO A 1 69 ? -61.253 20.406 -57.391 1.00 19.17 69 PRO A N 1
ATOM 459 C CA . PRO A 1 69 ? -60.162 21.355 -57.658 1.00 19.21 69 PRO A CA 1
ATOM 460 C C . PRO A 1 69 ? -60.519 22.828 -57.426 1.00 19.32 69 PRO A C 1
ATOM 461 O O . PRO A 1 69 ? -59.624 23.645 -57.216 1.00 19.63 69 PRO A O 1
ATOM 465 N N . LEU A 1 70 ? -61.805 23.164 -57.468 1.00 19.00 70 LEU A N 1
ATOM 466 C CA . LEU A 1 70 ? -62.233 24.541 -57.238 1.00 18.96 70 LEU A CA 1
ATOM 467 C C . LEU A 1 70 ? -62.914 24.720 -55.884 1.00 19.00 70 LEU A C 1
ATOM 468 O O . LEU A 1 70 ? -63.775 25.588 -55.718 1.00 18.66 70 LEU A O 1
ATOM 473 N N . ALA A 1 71 ? -62.503 23.908 -54.912 1.00 18.90 71 ALA A N 1
ATOM 474 C CA . ALA A 1 71 ? -62.960 24.068 -53.541 1.00 19.08 71 ALA A CA 1
ATOM 475 C C . ALA A 1 71 ? -62.552 25.448 -53.038 1.00 19.16 71 ALA A C 1
ATOM 476 O O . ALA A 1 71 ? -61.481 25.952 -53.390 1.00 18.95 71 ALA A O 1
ATOM 478 N N . ALA A 1 72 ? -63.422 26.050 -52.229 1.00 19.13 72 ALA A N 1
ATOM 479 C CA . ALA A 1 72 ? -63.189 27.378 -51.645 1.00 19.26 72 ALA A CA 1
ATOM 480 C C . ALA A 1 72 ? -63.128 28.523 -52.666 1.00 19.43 72 ALA A C 1
ATOM 481 O O . ALA A 1 72 ? -62.654 29.615 -52.344 1.00 19.54 72 ALA A O 1
ATOM 483 N N . GLY A 1 73 ? -63.615 28.285 -53.883 1.00 19.50 73 GLY A N 1
ATOM 484 C CA . GLY A 1 73 ? -63.687 29.335 -54.896 1.00 19.77 73 GLY A CA 1
ATOM 485 C C . GLY A 1 73 ? -64.688 30.388 -54.458 1.00 20.07 73 GLY A C 1
ATOM 486 O O . GLY A 1 73 ? -65.821 30.059 -54.105 1.00 20.48 73 GLY A O 1
ATOM 487 N N . GLY A 1 74 ? -64.263 31.648 -54.442 1.00 20.42 74 GLY A N 1
ATOM 488 C CA . GLY A 1 74 ? -65.117 32.744 -53.963 1.00 20.76 74 GLY A CA 1
ATOM 489 C C . GLY A 1 74 ? -65.391 32.732 -52.462 1.00 21.25 74 GLY A C 1
ATOM 490 O O . GLY A 1 74 ? -66.318 33.394 -51.995 1.00 21.20 74 GLY A O 1
ATOM 491 N N . MET A 1 75 ? -64.589 31.978 -51.710 1.00 21.61 75 MET A N 1
ATOM 492 C CA . MET A 1 75 ? -64.710 31.908 -50.251 1.00 21.97 75 MET A CA 1
ATOM 493 C C . MET A 1 75 ? -63.413 32.395 -49.633 1.00 22.21 75 MET A C 1
ATOM 494 O O . MET A 1 75 ? -62.357 32.312 -50.256 1.00 22.05 75 MET A O 1
ATOM 499 N N . TYR A 1 76 ? -63.506 32.898 -48.406 1.00 23.09 76 TYR A N 1
ATOM 500 C CA . TYR A 1 76 ? -62.339 33.369 -47.656 1.00 23.79 76 TYR A CA 1
ATOM 501 C C . TYR A 1 76 ? -61.585 34.463 -48.415 1.00 24.91 76 TYR A C 1
ATOM 502 O O . TYR A 1 76 ? -60.375 34.559 -48.303 1.00 24.98 76 TYR A O 1
ATOM 511 N N . GLY A 1 77 ? -62.300 35.275 -49.194 1.00 26.16 77 GLY A N 1
ATOM 512 C CA . GLY A 1 77 ? -61.668 36.281 -50.058 1.00 27.08 77 GLY A CA 1
ATOM 513 C C . GLY A 1 77 ? -60.656 35.702 -51.040 1.00 28.30 77 GLY A C 1
ATOM 514 O O . GLY A 1 77 ? -59.689 36.368 -51.406 1.00 28.47 77 GLY A O 1
ATOM 515 N N . ASP A 1 78 ? -60.895 34.461 -51.462 1.00 29.52 78 ASP A N 1
ATOM 516 C CA . ASP A 1 78 ? -60.009 33.707 -52.364 1.00 30.19 78 ASP A CA 1
ATOM 517 C C . ASP A 1 78 ? -58.545 33.598 -51.918 1.00 30.35 78 ASP A C 1
ATOM 518 O O . ASP A 1 78 ? -57.656 33.483 -52.758 1.00 30.19 78 ASP A O 1
ATOM 523 N N . GLU A 1 79 ? -58.291 33.601 -50.611 1.00 30.82 79 GLU A N 1
ATOM 524 C CA . GLU A 1 79 ? -56.910 33.412 -50.126 1.00 31.44 79 GLU A CA 1
ATOM 525 C C . GLU A 1 79 ? -56.480 31.941 -50.125 1.00 29.57 79 GLU A C 1
ATOM 526 O O . GLU A 1 79 ? -55.290 31.655 -49.982 1.00 28.39 79 GLU A O 1
ATOM 532 N N . SER A 1 80 ? -57.430 31.021 -50.309 1.00 27.67 80 SER A N 1
ATOM 533 C CA . SER A 1 80 ? -57.110 29.592 -50.379 1.00 26.59 80 SER A CA 1
ATOM 534 C C . SER A 1 80 ? -57.643 28.895 -51.648 1.00 26.06 80 SER A C 1
ATOM 535 O O . SER A 1 80 ? -58.627 28.154 -51.589 1.00 26.13 80 SER A O 1
ATOM 538 N N . PRO A 1 81 ? -56.985 29.129 -52.800 1.00 25.27 81 PRO A N 1
ATOM 539 C CA . PRO A 1 81 ? -57.329 28.433 -54.045 1.00 24.94 81 PRO A CA 1
ATOM 540 C C . PRO A 1 81 ? -57.261 26.907 -53.925 1.00 24.26 81 PRO A C 1
ATOM 541 O O . PRO A 1 81 ? -56.261 26.362 -53.449 1.00 24.23 81 PRO A O 1
ATOM 545 N N . GLY A 1 82 ? -58.330 26.238 -54.359 1.00 23.21 82 GLY A N 1
ATOM 546 C CA . GLY A 1 82 ? -58.468 24.786 -54.210 1.00 22.29 82 GLY A CA 1
ATOM 547 C C . GLY A 1 82 ? -58.506 24.317 -52.763 1.00 21.37 82 GLY A C 1
ATOM 548 O O . GLY A 1 82 ? -58.264 23.139 -52.482 1.00 20.89 82 GLY A O 1
ATOM 549 N N . ALA A 1 83 ? -58.822 25.246 -51.858 1.00 20.61 83 ALA A N 1
ATOM 550 C CA . ALA A 1 83 ? -58.743 25.039 -50.404 1.00 20.15 83 ALA A CA 1
ATOM 551 C C . ALA A 1 83 ? -57.343 24.638 -49.921 1.00 19.61 83 ALA A C 1
ATOM 552 O O . ALA A 1 83 ? -57.192 24.046 -48.856 1.00 19.15 83 ALA A O 1
ATOM 554 N N . GLY A 1 84 ? -56.323 24.987 -50.699 1.00 19.50 84 GLY A N 1
ATOM 555 C CA . GLY A 1 84 ? -54.933 24.749 -50.315 1.00 19.57 84 GLY A CA 1
ATOM 556 C C . GLY A 1 84 ? -54.568 23.289 -50.157 1.00 19.46 84 GLY A C 1
ATOM 557 O O . GLY A 1 84 ? -53.676 22.948 -49.381 1.00 19.58 84 GLY A O 1
ATOM 558 N N . ILE A 1 85 ? -55.249 22.430 -50.907 1.00 19.18 85 ILE A N 1
ATOM 559 C CA . ILE A 1 85 ? -55.017 20.992 -50.840 1.00 18.87 85 ILE A CA 1
ATOM 560 C C . ILE A 1 85 ? -55.380 20.343 -52.184 1.00 18.77 85 ILE A C 1
ATOM 561 O O . ILE A 1 85 ? -56.348 20.737 -52.837 1.00 18.53 85 ILE A O 1
ATOM 566 N N . ILE A 1 86 ? -54.577 19.373 -52.603 1.00 18.82 86 ILE A N 1
ATOM 567 C CA . ILE A 1 86 ? -54.815 18.645 -53.846 1.00 19.12 86 ILE A CA 1
ATOM 568 C C . ILE A 1 86 ? -55.263 17.224 -53.505 1.00 19.09 86 ILE A C 1
ATOM 569 O O . ILE A 1 86 ? -54.576 16.518 -52.767 1.00 18.96 86 ILE A O 1
ATOM 574 N N . THR A 1 87 ? -56.415 16.821 -54.038 1.00 18.87 87 THR A N 1
ATOM 575 C CA . THR A 1 87 ? -56.944 15.476 -53.822 1.00 18.75 87 THR A CA 1
ATOM 576 C C . THR A 1 87 ? -57.364 14.839 -55.138 1.00 18.80 87 THR A C 1
ATOM 577 O O . THR A 1 87 ? -57.997 15.479 -55.971 1.00 18.64 87 THR A O 1
ATOM 581 N N . GLY A 1 88 ? -57.015 13.572 -55.316 1.00 19.32 88 GLY A N 1
ATOM 582 C CA . GLY A 1 88 ? -57.483 12.817 -56.467 1.00 19.83 88 GLY A CA 1
ATOM 583 C C . GLY A 1 88 ? -57.076 11.361 -56.443 1.00 20.21 88 GLY A C 1
ATOM 584 O O . GLY A 1 88 ? -56.442 10.895 -55.498 1.00 20.59 88 GLY A O 1
ATOM 585 N N . ILE A 1 89 ? -57.444 10.651 -57.504 1.00 20.42 89 ILE A N 1
ATOM 586 C CA . ILE A 1 89 ? -57.193 9.220 -57.621 1.00 20.65 89 ILE A CA 1
ATOM 587 C C . ILE A 1 89 ? -56.331 8.952 -58.841 1.00 20.73 89 ILE A C 1
ATOM 588 O O . ILE A 1 89 ? -56.624 9.443 -59.929 1.00 20.92 89 ILE A O 1
ATOM 593 N N . GLY A 1 90 ? -55.275 8.168 -58.655 1.00 21.19 90 GLY A N 1
ATOM 594 C CA . GLY A 1 90 ? -54.395 7.781 -59.754 1.00 21.41 90 GLY A CA 1
ATOM 595 C C . GLY A 1 90 ? -53.595 6.533 -59.438 1.00 21.88 90 GLY A C 1
ATOM 596 O O . GLY A 1 90 ? -53.646 6.022 -58.321 1.00 21.71 90 GLY A O 1
ATOM 597 N N . ARG A 1 91 ? -52.843 6.054 -60.423 1.00 22.67 91 ARG A N 1
ATOM 598 C CA . ARG A 1 91 ? -52.097 4.809 -60.288 1.00 23.78 91 ARG A CA 1
ATOM 599 C C . ARG A 1 91 ? -50.687 5.014 -59.765 1.00 22.92 91 ARG A C 1
ATOM 600 O O . ARG A 1 91 ? -49.918 5.812 -60.305 1.00 23.02 91 ARG A O 1
ATOM 608 N N . VAL A 1 92 ? -50.365 4.262 -58.717 1.00 21.84 92 VAL A N 1
ATOM 609 C CA . VAL A 1 92 ? -49.051 4.270 -58.100 1.00 21.47 92 VAL A CA 1
ATOM 610 C C . VAL A 1 92 ? -48.594 2.819 -58.010 1.00 21.23 92 VAL A C 1
ATOM 611 O O . VAL A 1 92 ? -49.215 2.012 -57.315 1.00 21.05 92 VAL A O 1
ATOM 615 N N . SER A 1 93 ? -47.523 2.497 -58.732 1.00 21.11 93 SER A N 1
ATOM 616 C CA . SER A 1 93 ? -47.034 1.120 -58.860 1.00 21.00 93 SER A CA 1
ATOM 617 C C . SER A 1 93 ? -48.154 0.156 -59.275 1.00 21.38 93 SER A C 1
ATOM 618 O O . SER A 1 93 ? -48.276 -0.943 -58.736 1.00 21.00 93 SER A O 1
ATOM 621 N N . GLY A 1 94 ? -48.974 0.590 -60.230 1.00 21.88 94 GLY A N 1
ATOM 622 C CA . GLY A 1 94 ? -50.053 -0.236 -60.771 1.00 22.73 94 GLY A CA 1
ATOM 623 C C . GLY A 1 94 ? -51.361 -0.212 -59.992 1.00 23.59 94 GLY A C 1
ATOM 624 O O . GLY A 1 94 ? -52.372 -0.709 -60.483 1.00 24.07 94 GLY A O 1
ATOM 625 N N . ARG A 1 95 ? -51.349 0.361 -58.787 1.00 24.16 95 ARG A N 1
ATOM 626 C CA . ARG A 1 95 ? -52.531 0.405 -57.921 1.00 24.58 95 ARG A CA 1
ATOM 627 C C . ARG A 1 95 ? -53.226 1.755 -57.963 1.00 24.28 95 ARG A C 1
ATOM 628 O O . ARG A 1 95 ? -52.573 2.790 -57.855 1.00 24.47 95 ARG A O 1
ATOM 636 N N . GLN A 1 96 ? -54.550 1.741 -58.071 1.00 23.85 96 GLN A N 1
ATOM 637 C CA . GLN A 1 96 ? -55.334 2.961 -57.923 1.00 24.11 96 GLN A CA 1
ATOM 638 C C . GLN A 1 96 ? -55.317 3.399 -56.458 1.00 23.40 96 GLN A C 1
ATOM 639 O O . GLN A 1 96 ? -55.716 2.645 -55.575 1.00 23.73 96 GLN A O 1
ATOM 645 N N . CYS A 1 97 ? -54.845 4.615 -56.213 1.00 22.47 97 CYS A N 1
ATOM 646 C CA . CYS A 1 97 ? -54.726 5.156 -54.864 1.00 21.61 97 CYS A CA 1
ATOM 647 C C . CYS A 1 97 ? -55.374 6.530 -54.777 1.00 20.74 97 CYS A C 1
ATOM 648 O O . CYS A 1 97 ? -55.336 7.296 -55.733 1.00 20.09 97 CYS A O 1
ATOM 651 N N . VAL A 1 98 ? -55.969 6.832 -53.628 1.00 20.20 98 VAL A N 1
ATOM 652 C CA . VAL A 1 98 ? -56.373 8.197 -53.321 1.00 20.00 98 VAL A CA 1
ATOM 653 C C . VAL A 1 98 ? -55.147 8.956 -52.819 1.00 19.54 98 VAL A C 1
ATOM 654 O O . VAL A 1 98 ? -54.459 8.510 -51.903 1.00 19.06 98 VAL A O 1
ATOM 658 N N . ILE A 1 99 ? -54.886 10.104 -53.431 1.00 19.40 99 ILE A N 1
ATOM 659 C CA . ILE A 1 99 ? -53.731 10.919 -53.089 1.00 19.46 99 ILE A CA 1
ATOM 660 C C . ILE A 1 99 ? -54.206 12.251 -52.517 1.00 19.23 99 ILE A C 1
ATOM 661 O O . ILE A 1 99 ? -55.039 12.930 -53.112 1.00 18.83 99 ILE A O 1
ATOM 666 N N . VAL A 1 100 ? -53.683 12.598 -51.345 1.00 19.18 100 VAL A N 1
ATOM 667 C CA . VAL A 1 100 ? -54.003 13.854 -50.675 1.00 19.24 100 VAL A CA 1
ATOM 668 C C . VAL A 1 100 ? -52.695 14.605 -50.444 1.00 19.66 100 VAL A C 1
ATOM 669 O O . VAL A 1 100 ? -51.805 14.111 -49.752 1.00 19.80 100 VAL A O 1
ATOM 673 N N . ALA A 1 101 ? -52.577 15.790 -51.034 1.00 20.03 101 ALA A N 1
ATOM 674 C CA . ALA A 1 101 ? -51.348 16.581 -50.945 1.00 20.18 101 ALA A CA 1
ATOM 675 C C . ALA A 1 101 ? -51.650 17.995 -50.476 1.00 20.46 101 ALA A C 1
ATOM 676 O O . ALA A 1 101 ? -52.381 18.726 -51.142 1.00 20.29 101 ALA A O 1
ATOM 678 N N . ASN A 1 102 ? -51.095 18.369 -49.326 1.00 20.86 102 ASN A N 1
ATOM 679 C CA . ASN A 1 102 ? -51.204 19.741 -48.835 1.00 21.55 102 ASN A CA 1
ATOM 680 C C . ASN A 1 102 ? -50.471 20.680 -49.784 1.00 21.99 102 ASN A C 1
ATOM 681 O O . ASN A 1 102 ? -49.334 20.407 -50.168 1.00 21.96 102 ASN A O 1
ATOM 686 N N . ASP A 1 103 ? -51.129 21.769 -50.170 1.00 22.76 103 ASP A N 1
ATOM 687 C CA . ASP A 1 103 ? -50.517 22.761 -51.047 1.00 23.61 103 ASP A CA 1
ATOM 688 C C . ASP A 1 103 ? -49.857 23.841 -50.195 1.00 23.61 103 ASP A C 1
ATOM 689 O O . ASP A 1 103 ? -50.486 24.837 -49.827 1.00 23.10 103 ASP A O 1
ATOM 694 N N . ALA A 1 104 ? -48.579 23.626 -49.898 1.00 23.74 104 ALA A N 1
ATOM 695 C CA . ALA A 1 104 ? -47.806 24.508 -49.021 1.00 24.14 104 ALA A CA 1
ATOM 696 C C . ALA A 1 104 ? -47.619 25.920 -49.580 1.00 24.31 104 ALA A C 1
ATOM 697 O O . ALA A 1 104 ? -47.273 26.838 -48.836 1.00 24.80 104 ALA A O 1
ATOM 699 N N . THR A 1 105 ? -47.847 26.095 -50.880 1.00 24.26 105 THR A N 1
ATOM 700 C CA . THR A 1 105 ? -47.788 27.424 -51.493 1.00 24.34 105 THR A CA 1
ATOM 701 C C . THR A 1 105 ? -49.034 28.263 -51.184 1.00 24.49 105 THR A C 1
ATOM 702 O O . THR A 1 105 ? -49.037 29.464 -51.432 1.00 24.72 105 THR A O 1
ATOM 706 N N . VAL A 1 106 ? -50.084 27.631 -50.657 1.00 24.37 106 VAL A N 1
ATOM 707 C CA . VAL A 1 106 ? -51.324 28.328 -50.304 1.00 24.56 106 VAL A CA 1
ATOM 708 C C . VAL A 1 106 ? -51.414 28.460 -48.785 1.00 25.12 106 VAL A C 1
ATOM 709 O O . VAL A 1 106 ? -51.907 27.558 -48.095 1.00 24.68 106 VAL A O 1
ATOM 713 N N . LYS A 1 107 ? -50.925 29.591 -48.277 1.00 25.75 107 LYS A N 1
ATOM 714 C CA . LYS A 1 107 ? -50.909 29.887 -46.836 1.00 25.84 107 LYS A CA 1
ATOM 715 C C . LYS A 1 107 ? -50.220 28.800 -46.017 1.00 24.99 107 LYS A C 1
ATOM 716 O O . LYS A 1 107 ? -50.709 28.404 -44.961 1.00 25.16 107 LYS A O 1
ATOM 722 N N . GLY A 1 108 ? -49.088 28.315 -46.514 1.00 24.42 108 GLY A N 1
ATOM 723 C CA . GLY A 1 108 ? -48.339 27.252 -45.839 1.00 24.07 108 GLY A CA 1
ATOM 724 C C . GLY A 1 108 ? -49.126 25.968 -45.628 1.00 23.48 108 GLY A C 1
ATOM 725 O O . GLY A 1 108 ? -48.887 25.243 -44.670 1.00 23.51 108 GLY A O 1
ATOM 726 N N . GLY A 1 109 ? -50.070 25.687 -46.521 1.00 23.11 109 GLY A N 1
ATOM 727 C CA . GLY A 1 109 ? -50.901 24.482 -46.421 1.00 22.88 109 GLY A CA 1
ATOM 728 C C . GLY A 1 109 ? -51.875 24.510 -45.254 1.00 22.40 109 GLY A C 1
ATOM 729 O O . GLY A 1 109 ? -52.295 23.463 -44.761 1.00 22.21 109 GLY A O 1
ATOM 730 N N . THR A 1 110 ? -52.232 25.714 -44.819 1.00 22.01 110 THR A N 1
ATOM 731 C CA . THR A 1 110 ? -53.156 25.911 -43.705 1.00 21.88 110 THR A CA 1
ATOM 732 C C . THR A 1 110 ? -54.514 25.266 -43.994 1.00 20.90 110 THR A C 1
ATOM 733 O O . THR A 1 110 ? -54.995 25.303 -45.125 1.00 20.71 110 THR A O 1
ATOM 737 N N . TYR A 1 111 ? -55.113 24.670 -42.965 1.00 19.79 111 TYR A N 1
ATOM 738 C CA . TYR A 1 111 ? -56.458 24.107 -43.070 1.00 19.19 111 TYR A CA 1
ATOM 739 C C . TYR A 1 111 ? -57.550 25.135 -42.797 1.00 18.75 111 TYR A C 1
ATOM 740 O O . TYR A 1 111 ? -57.818 25.482 -41.647 1.00 18.47 111 TYR A O 1
ATOM 749 N N . TYR A 1 112 ? -58.173 25.613 -43.869 1.00 18.48 112 TYR A N 1
ATOM 750 C CA . TYR A 1 112 ? -59.443 26.331 -43.779 1.00 18.45 112 TYR A CA 1
ATOM 751 C C . TYR A 1 112 ? -60.553 25.287 -43.621 1.00 17.92 112 TYR A C 1
ATOM 752 O O . TYR A 1 112 ? -60.300 24.092 -43.782 1.00 17.65 112 TYR A O 1
ATOM 761 N N . PRO A 1 113 ? -61.783 25.722 -43.293 1.00 17.60 113 PRO A N 1
ATOM 762 C CA . PRO A 1 113 ? -62.858 24.740 -43.150 1.00 17.44 113 PRO A CA 1
ATOM 763 C C . PRO A 1 113 ? -63.044 23.842 -44.379 1.00 17.42 113 PRO A C 1
ATOM 764 O O . PRO A 1 113 ? -63.246 22.639 -44.226 1.00 17.35 113 PRO A O 1
ATOM 768 N N . MET A 1 114 ? -62.956 24.411 -45.580 1.00 17.30 114 MET A N 1
ATOM 769 C CA . MET A 1 114 ? -63.112 23.619 -46.803 1.00 17.26 114 MET A CA 1
ATOM 770 C C . MET A 1 114 ? -61.928 22.683 -47.054 1.00 16.68 114 MET A C 1
ATOM 771 O O . MET A 1 114 ? -62.086 21.655 -47.711 1.00 16.65 114 MET A O 1
ATOM 776 N N . THR A 1 115 ? -60.753 23.032 -46.535 1.00 16.19 115 THR A N 1
ATOM 777 C CA . THR A 1 115 ? -59.586 22.156 -46.626 1.00 15.65 115 THR A CA 1
ATOM 778 C C . THR A 1 115 ? -59.847 20.850 -45.881 1.00 15.46 115 THR A C 1
ATOM 779 O O . THR A 1 115 ? -59.517 19.777 -46.368 1.00 15.29 115 THR A O 1
ATOM 783 N N . VAL A 1 116 ? -60.429 20.961 -44.690 1.00 15.57 116 VAL A N 1
ATOM 784 C CA . VAL A 1 116 ? -60.784 19.794 -43.879 1.00 15.52 116 VAL A CA 1
ATOM 785 C C . VAL A 1 116 ? -61.830 18.950 -44.604 1.00 15.46 116 VAL A C 1
ATOM 786 O O . VAL A 1 116 ? -61.679 17.740 -44.735 1.00 15.23 116 VAL A O 1
ATOM 790 N N . LYS A 1 117 ? -62.890 19.605 -45.064 1.00 15.63 117 LYS A N 1
ATOM 791 C CA . LYS A 1 117 ? -63.969 18.933 -45.798 1.00 15.94 117 LYS A CA 1
ATOM 792 C C . LYS A 1 117 ? -63.450 18.177 -47.027 1.00 15.70 117 LYS A C 1
ATOM 793 O O . LYS A 1 117 ? -63.906 17.075 -47.325 1.00 15.73 117 LYS A O 1
ATOM 799 N N . LYS A 1 118 ? -62.487 18.775 -47.720 1.00 15.26 118 LYS A N 1
ATOM 800 C CA . LYS A 1 118 ? -61.918 18.197 -48.936 1.00 15.30 118 LYS A CA 1
ATOM 801 C C . LYS A 1 118 ? -61.031 16.996 -48.601 1.00 15.39 118 LYS A C 1
ATOM 802 O O . LYS A 1 118 ? -61.054 15.972 -49.292 1.00 15.22 118 LYS A O 1
ATOM 808 N N . HIS A 1 119 ? -60.255 17.131 -47.531 1.00 15.26 119 HIS A N 1
ATOM 809 C CA . HIS A 1 119 ? -59.472 16.021 -46.996 1.00 15.35 119 HIS A CA 1
ATOM 810 C C . HIS A 1 119 ? -60.394 14.853 -46.622 1.00 14.99 119 HIS A C 1
ATOM 811 O O . HIS A 1 119 ? -60.134 13.707 -46.982 1.00 14.75 119 HIS A O 1
ATOM 818 N N . LEU A 1 120 ? -61.466 15.154 -45.899 1.00 14.68 120 LEU A N 1
ATOM 819 C CA . LEU A 1 120 ? -62.435 14.131 -45.508 1.00 14.81 120 LEU A CA 1
ATOM 820 C C . LEU A 1 120 ? -63.139 13.502 -46.714 1.00 14.93 120 LEU A C 1
ATOM 821 O O . LEU A 1 120 ? -63.382 12.297 -46.729 1.00 14.92 120 LEU A O 1
ATOM 826 N N . ARG A 1 121 ? -63.451 14.304 -47.726 1.00 15.12 121 ARG A N 1
ATOM 827 C CA . ARG A 1 121 ? -64.116 13.773 -48.915 1.00 15.35 121 ARG A CA 1
ATOM 828 C C . ARG A 1 121 ? -63.241 12.720 -49.601 1.00 15.06 121 ARG A C 1
ATOM 829 O O . ARG A 1 121 ? -63.722 11.653 -49.983 1.00 15.06 121 ARG A O 1
ATOM 837 N N . ALA A 1 122 ? -61.955 13.018 -49.734 1.00 14.67 122 ALA A N 1
ATOM 838 C CA . ALA A 1 122 ? -61.004 12.074 -50.312 1.00 14.40 122 ALA A CA 1
ATOM 839 C C . ALA A 1 122 ? -60.995 10.745 -49.560 1.00 14.31 122 ALA A C 1
ATOM 840 O O . ALA A 1 122 ? -61.009 9.683 -50.174 1.00 14.39 122 ALA A O 1
ATOM 842 N N . GLN A 1 123 ? -60.971 10.810 -48.232 1.00 14.25 123 GLN A N 1
ATOM 843 C CA . GLN A 1 123 ? -60.999 9.603 -47.399 1.00 14.00 123 GLN A CA 1
ATOM 844 C C . GLN A 1 123 ? -62.316 8.825 -47.515 1.00 14.08 123 GLN A C 1
ATOM 845 O O . GLN A 1 123 ? -62.324 7.598 -47.443 1.00 13.92 123 GLN A O 1
ATOM 851 N N . GLU A 1 124 ? -63.426 9.539 -47.672 1.00 14.28 124 GLU A N 1
ATOM 852 C CA . GLU A 1 124 ? -64.719 8.896 -47.909 1.00 14.81 124 GLU A CA 1
ATOM 853 C C . GLU A 1 124 ? -64.663 8.069 -49.202 1.00 14.86 124 GLU A C 1
ATOM 854 O O . GLU A 1 124 ? -65.093 6.915 -49.231 1.00 14.80 124 GLU A O 1
ATOM 860 N N . VAL A 1 125 ? -64.109 8.663 -50.257 1.00 14.73 125 VAL A N 1
ATOM 861 C CA . VAL A 1 125 ? -63.922 7.974 -51.534 1.00 14.79 125 VAL A CA 1
ATOM 862 C C . VAL A 1 125 ? -63.014 6.754 -51.375 1.00 15.09 125 VAL A C 1
ATOM 863 O O . VAL A 1 125 ? -63.288 5.695 -51.945 1.00 15.04 125 VAL A O 1
ATOM 867 N N . ALA A 1 126 ? -61.939 6.907 -50.604 1.00 15.17 126 ALA A N 1
ATOM 868 C CA . ALA A 1 126 ? -61.029 5.797 -50.325 1.00 15.46 126 ALA A CA 1
ATOM 869 C C . ALA A 1 126 ? -61.756 4.628 -49.661 1.00 15.69 126 ALA A C 1
ATOM 870 O O . ALA A 1 126 ? -61.590 3.484 -50.061 1.00 15.69 126 ALA A O 1
ATOM 872 N N . LEU A 1 127 ? -62.563 4.934 -48.650 1.00 16.27 127 LEU A N 1
ATOM 873 C CA . LEU A 1 127 ? -63.313 3.916 -47.920 1.00 16.82 127 LEU A CA 1
ATOM 874 C C . LEU A 1 127 ? -64.318 3.186 -48.816 1.00 17.29 127 LEU A C 1
ATOM 875 O O . LEU A 1 127 ? -64.360 1.959 -48.838 1.00 17.26 127 LEU A O 1
ATOM 880 N N . GLN A 1 128 ? -65.121 3.948 -49.548 1.00 17.96 128 GLN A N 1
ATOM 881 C CA . GLN A 1 128 ? -66.209 3.380 -50.348 1.00 18.69 128 GLN A CA 1
ATOM 882 C C . GLN A 1 128 ? -65.729 2.506 -51.502 1.00 18.82 128 GLN A C 1
ATOM 883 O O . GLN A 1 128 ? -66.429 1.585 -51.910 1.00 18.97 128 GLN A O 1
ATOM 889 N N . ASN A 1 129 ? -64.535 2.790 -52.010 1.00 19.21 129 ASN A N 1
ATOM 890 C CA . ASN A 1 129 ? -63.972 2.051 -53.139 1.00 19.42 129 ASN A CA 1
ATOM 891 C C . ASN A 1 129 ? -62.759 1.190 -52.770 1.00 19.79 129 ASN A C 1
ATOM 892 O O . ASN A 1 129 ? -62.115 0.619 -53.646 1.00 19.55 129 ASN A O 1
ATOM 897 N N . MET A 1 130 ? -62.471 1.092 -51.472 1.00 20.43 130 MET A N 1
ATOM 898 C CA . MET A 1 130 ? -61.343 0.306 -50.944 1.00 20.98 130 MET A CA 1
ATOM 899 C C . MET A 1 130 ? -60.011 0.673 -51.596 1.00 20.54 130 MET A C 1
ATOM 900 O O . MET A 1 130 ? -59.274 -0.202 -52.046 1.00 20.58 130 MET A O 1
ATOM 905 N N . LEU A 1 131 ? -59.703 1.969 -51.631 1.00 19.78 131 LEU A N 1
ATOM 906 C CA . LEU A 1 131 ? -58.473 2.457 -52.265 1.00 19.33 131 LEU A CA 1
ATOM 907 C C . LEU A 1 131 ? -57.438 2.882 -51.229 1.00 18.61 131 LEU A C 1
ATOM 908 O O . LEU A 1 131 ? -57.770 3.622 -50.306 1.00 18.93 131 LEU A O 1
ATOM 913 N N . PRO A 1 132 ? -56.180 2.425 -51.378 1.00 17.99 132 PRO A N 1
ATOM 914 C CA . PRO A 1 132 ? -55.096 2.897 -50.511 1.00 17.77 132 PRO A CA 1
ATOM 915 C C . PRO A 1 132 ? -54.990 4.410 -50.484 1.00 17.54 132 PRO A C 1
ATOM 916 O O . PRO A 1 132 ? -55.278 5.068 -51.488 1.00 17.38 132 PRO A O 1
ATOM 920 N N . CYS A 1 133 ? -54.565 4.942 -49.344 1.00 17.42 133 CYS A N 1
ATOM 921 C CA . CYS A 1 133 ? -54.457 6.376 -49.144 1.00 17.27 133 CYS A CA 1
ATOM 922 C C . CYS A 1 133 ? -53.005 6.788 -49.021 1.00 17.68 133 CYS A C 1
ATOM 923 O O . CYS A 1 133 ? -52.246 6.196 -48.252 1.00 17.87 133 CYS A O 1
ATOM 926 N N . ILE A 1 134 ? -52.626 7.803 -49.791 1.00 17.96 134 ILE A N 1
ATOM 927 C CA . ILE A 1 134 ? -51.282 8.362 -49.739 1.00 18.11 134 ILE A CA 1
ATOM 928 C C . ILE A 1 134 ? -51.394 9.833 -49.379 1.00 18.12 134 ILE A C 1
ATOM 929 O O . ILE A 1 134 ? -51.994 10.616 -50.114 1.00 18.40 134 ILE A O 1
ATOM 934 N N . TYR A 1 135 ? -50.813 10.195 -48.241 1.00 18.20 135 TYR A N 1
ATOM 935 C CA . TYR A 1 135 ? -50.880 11.557 -47.726 1.00 18.28 135 TYR A CA 1
ATOM 936 C C . TYR A 1 135 ? -49.518 12.233 -47.873 1.00 18.58 135 TYR A C 1
ATOM 937 O O . TYR A 1 135 ? -48.545 11.811 -47.252 1.00 18.50 135 TYR A O 1
ATOM 946 N N . LEU A 1 136 ? -49.448 13.266 -48.710 1.00 19.04 136 LEU A N 1
ATOM 947 C CA . LEU A 1 136 ? -48.216 14.043 -48.875 1.00 19.45 136 LEU A CA 1
ATOM 948 C C . LEU A 1 136 ? -48.323 15.300 -48.024 1.00 19.94 136 LEU A C 1
ATOM 949 O O . LEU A 1 136 ? -48.916 16.300 -48.437 1.00 19.66 136 LEU A O 1
ATOM 954 N N . VAL A 1 137 ? -47.732 15.225 -46.832 1.00 20.49 137 VAL A N 1
ATOM 955 C CA . VAL A 1 137 ? -47.978 16.188 -45.762 1.00 21.02 137 VAL A CA 1
ATOM 956 C C . VAL A 1 137 ? -47.025 17.386 -45.811 1.00 21.45 137 VAL A C 1
ATOM 957 O O . VAL A 1 137 ? -45.802 17.229 -45.886 1.00 20.86 137 VAL A O 1
ATOM 961 N N . ASP A 1 138 ? -47.612 18.580 -45.759 1.00 22.18 138 ASP A N 1
ATOM 962 C CA . ASP A 1 138 ? -46.866 19.841 -45.748 1.00 22.95 138 ASP A CA 1
ATOM 963 C C . ASP A 1 138 ? -47.819 20.973 -45.361 1.00 23.21 138 ASP A C 1
ATOM 964 O O . ASP A 1 138 ? -48.241 21.763 -46.208 1.00 23.12 138 ASP A O 1
ATOM 969 N N . SER A 1 139 ? -48.151 21.037 -44.076 1.00 23.64 139 SER A N 1
ATOM 970 C CA . SER A 1 139 ? -49.192 21.938 -43.589 1.00 24.58 139 SER A CA 1
ATOM 971 C C . SER A 1 139 ? -48.790 22.630 -42.296 1.00 25.51 139 SER A C 1
ATOM 972 O O . SER A 1 139 ? -48.351 21.979 -41.346 1.00 26.63 139 SER A O 1
ATOM 975 N N . GLY A 1 140 ? -48.976 23.947 -42.261 1.00 26.45 140 GLY A N 1
ATOM 976 C CA . GLY A 1 140 ? -48.648 24.761 -41.090 1.00 27.11 140 GLY A CA 1
ATOM 977 C C . GLY A 1 140 ? -49.700 24.786 -39.990 1.00 27.68 140 GLY A C 1
ATOM 978 O O . GLY A 1 140 ? -49.492 25.418 -38.957 1.00 28.63 140 GLY A O 1
ATOM 979 N N . GLY A 1 141 ? -50.829 24.114 -40.203 1.00 27.78 141 GLY A N 1
ATOM 980 C CA . GLY A 1 141 ? -51.846 23.968 -39.159 1.00 27.61 141 GLY A CA 1
ATOM 981 C C . GLY A 1 141 ? -53.205 24.492 -39.575 1.00 27.50 141 GLY A C 1
ATOM 982 O O . GLY A 1 141 ? -53.531 24.506 -40.756 1.00 28.28 141 GLY A O 1
ATOM 983 N N . ALA A 1 142 ? -53.995 24.928 -38.597 1.00 27.25 142 ALA A N 1
ATOM 984 C CA . ALA A 1 142 ? -55.381 25.346 -38.829 1.00 27.05 142 ALA A CA 1
ATOM 985 C C . ALA A 1 142 ? -55.513 26.858 -38.989 1.00 27.15 142 ALA A C 1
ATOM 986 O O . ALA A 1 142 ? -54.684 27.619 -38.493 1.00 28.02 142 ALA A O 1
ATOM 988 N N . PHE A 1 143 ? -56.562 27.285 -39.686 1.00 26.74 143 PHE A N 1
ATOM 989 C CA . PHE A 1 143 ? -56.881 28.704 -39.812 1.00 26.26 143 PHE A CA 1
ATOM 990 C C . PHE A 1 143 ? -57.620 29.145 -38.550 1.00 25.40 143 PHE A C 1
ATOM 991 O O . PHE A 1 143 ? -58.822 28.902 -38.393 1.00 24.73 143 PHE A O 1
ATOM 999 N N . LEU A 1 144 ? -56.886 29.805 -37.661 1.00 24.89 144 LEU A N 1
ATOM 1000 C CA . LEU A 1 144 ? -57.349 30.043 -36.292 1.00 24.54 144 LEU A CA 1
ATOM 1001 C C . LEU A 1 144 ? -58.560 30.967 -36.157 1.00 23.90 144 LEU A C 1
ATOM 1002 O O . LEU A 1 144 ? -59.374 30.767 -35.260 1.00 23.47 144 LEU A O 1
ATOM 1007 N N . PRO A 1 145 ? -58.700 31.969 -37.045 1.00 23.79 145 PRO A N 1
ATOM 1008 C CA . PRO A 1 145 ? -59.915 32.790 -36.947 1.00 23.62 145 PRO A CA 1
ATOM 1009 C C . PRO A 1 145 ? -61.215 32.007 -37.179 1.00 23.71 145 PRO A C 1
ATOM 1010 O O . PRO A 1 145 ? -62.270 32.419 -36.704 1.00 23.80 145 PRO A O 1
ATOM 1014 N N . ARG A 1 146 ? -61.132 30.889 -37.898 1.00 23.85 146 ARG A N 1
ATOM 1015 C CA . ARG A 1 146 ? -62.287 30.015 -38.115 1.00 23.54 146 ARG A CA 1
ATOM 1016 C C . ARG A 1 146 ? -62.092 28.647 -37.445 1.00 22.67 146 ARG A C 1
ATOM 1017 O O . ARG A 1 146 ? -62.637 27.638 -37.900 1.00 21.95 146 ARG A O 1
ATOM 1025 N N . GLN A 1 147 ? -61.334 28.623 -36.350 1.00 21.91 147 GLN A N 1
ATOM 1026 C CA . GLN A 1 147 ? -61.028 27.366 -35.645 1.00 21.28 147 GLN A CA 1
ATOM 1027 C C . GLN A 1 147 ? -62.286 26.588 -35.232 1.00 21.07 147 GLN A C 1
ATOM 1028 O O . GLN A 1 147 ? -62.269 25.359 -35.178 1.00 21.21 147 GLN A O 1
ATOM 1034 N N . ASP A 1 148 ? -63.372 27.306 -34.960 1.00 21.02 148 ASP A N 1
ATOM 1035 C CA . ASP A 1 148 ? -64.662 26.688 -34.625 1.00 21.33 148 ASP A CA 1
ATOM 1036 C C . ASP A 1 148 ? -65.309 25.904 -35.776 1.00 21.56 148 ASP A C 1
ATOM 1037 O O . ASP A 1 148 ? -66.220 25.102 -35.549 1.00 21.37 148 ASP A O 1
ATOM 1042 N N . GLU A 1 149 ? -64.856 26.160 -37.002 1.00 21.92 149 GLU A N 1
ATOM 1043 C CA . GLU A 1 149 ? -65.319 25.443 -38.188 1.00 22.24 149 GLU A CA 1
ATOM 1044 C C . GLU A 1 149 ? -64.254 24.481 -38.724 1.00 21.09 149 GLU A C 1
ATOM 1045 O O . GLU A 1 149 ? -64.407 23.926 -39.811 1.00 20.78 149 GLU A O 1
ATOM 1051 N N . VAL A 1 150 ? -63.183 24.292 -37.960 1.00 19.95 150 VAL A N 1
ATOM 1052 C CA . VAL A 1 150 ? -62.083 23.405 -38.346 1.00 19.22 150 VAL A CA 1
ATOM 1053 C C . VAL A 1 150 ? -61.866 22.249 -37.360 1.00 18.86 150 VAL A C 1
ATOM 1054 O O . VAL A 1 150 ? -61.461 21.165 -37.772 1.00 18.61 150 VAL A O 1
ATOM 1058 N N . PHE A 1 151 ? -62.152 22.471 -36.076 1.00 18.50 151 PHE A N 1
ATOM 1059 C CA . PHE A 1 151 ? -61.646 21.601 -35.002 1.00 18.21 151 PHE A CA 1
ATOM 1060 C C . PHE A 1 151 ? -62.605 20.598 -34.313 1.00 18.12 151 PHE A C 1
ATOM 1061 O O . PHE A 1 151 ? -62.276 19.417 -34.224 1.00 18.02 151 PHE A O 1
ATOM 1069 N N . PRO A 1 152 ? -63.760 21.059 -33.798 1.00 18.19 152 PRO A N 1
ATOM 1070 C CA . PRO A 1 152 ? -64.447 20.277 -32.746 1.00 18.35 152 PRO A CA 1
ATOM 1071 C C . PRO A 1 152 ? -65.482 19.198 -33.123 1.00 18.33 152 PRO A C 1
ATOM 1072 O O . PRO A 1 152 ? -65.668 18.250 -32.365 1.00 18.13 152 PRO A O 1
ATOM 1076 N N . ASP A 1 153 ? -66.137 19.330 -34.265 1.00 18.86 153 ASP A N 1
ATOM 1077 C CA . ASP A 1 153 ? -67.354 18.568 -34.568 1.00 19.04 153 ASP A CA 1
ATOM 1078 C C . ASP A 1 153 ? -67.043 17.260 -35.303 1.00 19.17 153 ASP A C 1
ATOM 1079 O O . ASP A 1 153 ? -65.885 16.973 -35.611 1.00 18.36 153 ASP A O 1
ATOM 1084 N N . ARG A 1 154 ? -68.084 16.475 -35.575 1.00 19.75 154 ARG A N 1
ATOM 1085 C CA . ARG A 1 154 ? -67.931 15.154 -36.187 1.00 20.42 154 ARG A CA 1
ATOM 1086 C C . ARG A 1 154 ? -67.266 15.195 -37.567 1.00 19.87 154 ARG A C 1
ATOM 1087 O O . ARG A 1 154 ? -66.497 14.292 -37.905 1.00 19.60 154 ARG A O 1
ATOM 1095 N N . GLU A 1 155 ? -67.548 16.238 -38.349 1.00 19.15 155 GLU A N 1
ATOM 1096 C CA . GLU A 1 155 ? -66.958 16.390 -39.689 1.00 19.03 155 GLU A CA 1
ATOM 1097 C C . GLU A 1 155 ? -65.808 17.408 -39.722 1.00 18.30 155 GLU A C 1
ATOM 1098 O O . GLU A 1 155 ? -65.554 18.035 -40.749 1.00 18.16 155 GLU A O 1
ATOM 1104 N N . HIS A 1 156 ? -65.110 17.558 -38.601 1.00 17.43 156 HIS A N 1
ATOM 1105 C CA . HIS A 1 156 ? -63.986 18.483 -38.510 1.00 17.20 156 HIS A CA 1
ATOM 1106 C C . HIS A 1 156 ? -62.661 17.704 -38.442 1.00 16.76 156 HIS A C 1
ATOM 1107 O O . HIS A 1 156 ? -62.639 16.499 -38.704 1.00 16.30 156 HIS A O 1
ATOM 1114 N N . PHE A 1 157 ? -61.567 18.392 -38.124 1.00 16.53 157 PHE A N 1
ATOM 1115 C CA . PHE A 1 157 ? -60.203 17.848 -38.280 1.00 16.63 157 PHE A CA 1
ATOM 1116 C C . PHE A 1 157 ? -59.986 16.486 -37.611 1.00 16.44 157 PHE A C 1
ATOM 1117 O O . PHE A 1 157 ? -59.267 15.644 -38.137 1.00 16.80 157 PHE A O 1
ATOM 1125 N N . GLY A 1 158 ? -60.611 16.271 -36.458 1.00 16.21 158 GLY A N 1
ATOM 1126 C CA . GLY A 1 158 ? -60.491 15.000 -35.737 1.00 15.90 158 GLY A CA 1
ATOM 1127 C C . GLY A 1 158 ? -60.915 13.768 -36.525 1.00 15.61 158 GLY A C 1
ATOM 1128 O O . GLY A 1 158 ? -60.377 12.676 -36.320 1.00 15.32 158 GLY A O 1
ATOM 1129 N N . ARG A 1 159 ? -61.871 13.944 -37.434 1.00 15.35 159 ARG A N 1
ATOM 1130 C CA . ARG A 1 159 ? -62.399 12.834 -38.230 1.00 15.24 159 ARG A CA 1
ATOM 1131 C C . ARG A 1 159 ? -61.372 12.267 -39.208 1.00 15.33 159 ARG A C 1
ATOM 1132 O O . ARG A 1 159 ? -61.501 11.125 -39.647 1.00 14.99 159 ARG A O 1
ATOM 1140 N N . ILE A 1 160 ? -60.358 13.061 -39.544 1.00 15.51 160 ILE A N 1
ATOM 1141 C CA . ILE A 1 160 ? -59.267 12.593 -40.400 1.00 15.83 160 ILE A CA 1
ATOM 1142 C C . ILE A 1 160 ? -58.599 11.357 -39.797 1.00 16.11 160 ILE A C 1
ATOM 1143 O O . ILE A 1 160 ? -58.267 10.406 -40.508 1.00 16.28 160 ILE A O 1
ATOM 1148 N N . PHE A 1 161 ? -58.429 11.370 -38.481 1.00 16.58 161 PHE A N 1
ATOM 1149 C CA . PHE A 1 161 ? -57.707 10.307 -37.776 1.00 16.69 161 PHE A CA 1
ATOM 1150 C C . PHE A 1 161 ? -58.615 9.150 -37.400 1.00 16.21 161 PHE A C 1
ATOM 1151 O O . PHE A 1 161 ? -58.176 8.007 -37.379 1.00 16.09 161 PHE A O 1
ATOM 1159 N N . TYR A 1 162 ? -59.882 9.443 -37.126 1.00 16.07 162 TYR A N 1
ATOM 1160 C CA . TYR A 1 162 ? -60.886 8.394 -37.025 1.00 16.13 162 TYR A CA 1
ATOM 1161 C C . TYR A 1 162 ? -60.896 7.589 -38.325 1.00 16.03 162 TYR A C 1
ATOM 1162 O O . TYR A 1 162 ? -60.904 6.360 -38.298 1.00 15.83 162 TYR A O 1
ATOM 1171 N N . ASN A 1 163 ? -60.875 8.298 -39.456 1.00 16.19 163 ASN A N 1
ATOM 1172 C CA . ASN A 1 163 ? -60.866 7.674 -40.781 1.00 16.28 163 ASN A CA 1
ATOM 1173 C C . ASN A 1 163 ? -59.602 6.862 -41.050 1.00 16.48 163 ASN A C 1
ATOM 1174 O O . ASN A 1 163 ? -59.689 5.735 -41.526 1.00 16.54 163 ASN A O 1
ATOM 1179 N N . GLN A 1 164 ? -58.436 7.432 -40.754 1.00 16.63 164 GLN A N 1
ATOM 1180 C CA . GLN A 1 164 ? -57.172 6.711 -40.931 1.00 16.82 164 GLN A CA 1
ATOM 1181 C C . GLN A 1 164 ? -57.189 5.377 -40.199 1.00 16.56 164 GLN A C 1
ATOM 1182 O O . GLN A 1 164 ? -56.854 4.347 -40.778 1.00 16.09 164 GLN A O 1
ATOM 1188 N N . ALA A 1 165 ? -57.588 5.418 -38.928 1.00 16.56 165 ALA A N 1
ATOM 1189 C CA . ALA A 1 165 ? -57.573 4.242 -38.052 1.00 16.42 165 ALA A CA 1
ATOM 1190 C C . ALA A 1 165 ? -58.577 3.179 -38.477 1.00 16.60 165 ALA A C 1
ATOM 1191 O O . ALA A 1 165 ? -58.241 1.993 -38.534 1.00 16.74 165 ALA A O 1
ATOM 1193 N N . THR A 1 166 ? -59.810 3.594 -38.757 1.00 16.64 166 THR A N 1
ATOM 1194 C CA . THR A 1 166 ? -60.847 2.639 -39.136 1.00 16.76 166 THR A CA 1
ATOM 1195 C C . THR A 1 166 ? -60.582 2.058 -40.533 1.00 16.89 166 THR A C 1
ATOM 1196 O O . THR A 1 166 ? -60.847 0.885 -40.776 1.00 16.86 166 THR A O 1
ATOM 1200 N N . MET A 1 167 ? -60.041 2.867 -41.440 1.00 17.07 167 MET A N 1
ATOM 1201 C CA . MET A 1 167 ? -59.645 2.362 -42.759 1.00 17.24 167 MET A CA 1
ATOM 1202 C C . MET A 1 167 ? -58.473 1.386 -42.643 1.00 17.27 167 MET A C 1
ATOM 1203 O O . MET A 1 167 ? -58.446 0.365 -43.328 1.00 16.95 167 MET A O 1
ATOM 1208 N N . SER A 1 168 ? -57.513 1.699 -41.775 1.00 17.49 168 SER A N 1
ATOM 1209 C CA . SER A 1 168 ? -56.379 0.801 -41.539 1.00 17.78 168 SER A CA 1
ATOM 1210 C C . SER A 1 168 ? -56.855 -0.541 -40.973 1.00 17.97 168 SER A C 1
ATOM 1211 O O . SER A 1 168 ? -56.352 -1.586 -41.359 1.00 18.06 168 SER A O 1
ATOM 1214 N N . ALA A 1 169 ? -57.840 -0.501 -40.078 1.00 18.40 169 ALA A N 1
ATOM 1215 C CA . ALA A 1 169 ? -58.439 -1.723 -39.525 1.00 18.79 169 ALA A CA 1
ATOM 1216 C C . ALA A 1 169 ? -59.085 -2.606 -40.602 1.00 19.30 169 ALA A C 1
ATOM 1217 O O . ALA A 1 169 ? -59.093 -3.825 -40.475 1.00 19.40 169 ALA A O 1
ATOM 1219 N N . LYS A 1 170 ? -59.619 -1.987 -41.655 1.00 19.95 170 LYS A N 1
ATOM 1220 C CA . LYS A 1 170 ? -60.221 -2.722 -42.772 1.00 20.23 170 LYS A CA 1
ATOM 1221 C C . LYS A 1 170 ? -59.207 -3.208 -43.810 1.00 19.45 170 LYS A C 1
ATOM 1222 O O . LYS A 1 170 ? -59.591 -3.822 -44.799 1.00 19.44 170 LYS A O 1
ATOM 1228 N N . GLY A 1 171 ? -57.925 -2.930 -43.592 1.00 18.61 171 GLY A N 1
ATOM 1229 C CA . GLY A 1 171 ? -56.871 -3.344 -44.517 1.00 17.93 171 GLY A CA 1
ATOM 1230 C C . GLY A 1 171 ? -56.630 -2.390 -45.677 1.00 17.37 171 GLY A C 1
ATOM 1231 O O . GLY A 1 171 ? -56.006 -2.767 -46.663 1.00 17.05 171 GLY A O 1
ATOM 1232 N N . ILE A 1 172 ? -57.122 -1.157 -45.565 1.00 16.98 172 ILE A N 1
ATOM 1233 C CA . ILE A 1 172 ? -56.877 -0.124 -46.579 1.00 16.80 172 ILE A CA 1
ATOM 1234 C C . ILE A 1 172 ? -55.597 0.630 -46.199 1.00 16.61 172 ILE A C 1
ATOM 1235 O O . ILE A 1 172 ? -55.601 1.398 -45.239 1.00 16.10 172 ILE A O 1
ATOM 1240 N N . PRO A 1 173 ? -54.493 0.405 -46.939 1.00 16.95 173 PRO A N 1
ATOM 1241 C CA . PRO A 1 173 ? -53.217 0.987 -46.506 1.00 17.19 173 PRO A CA 1
ATOM 1242 C C . PRO A 1 173 ? -53.259 2.500 -46.342 1.00 17.42 173 PRO A C 1
ATOM 1243 O O . PRO A 1 173 ? -53.824 3.197 -47.177 1.00 17.89 173 PRO A O 1
ATOM 1247 N N . GLN A 1 174 ? -52.669 2.979 -45.253 1.00 17.78 174 GLN A N 1
ATOM 1248 C CA . GLN A 1 174 ? -52.537 4.402 -44.980 1.00 18.23 174 GLN A CA 1
ATOM 1249 C C . GLN A 1 174 ? -51.049 4.728 -44.968 1.00 18.73 174 GLN A C 1
ATOM 1250 O O . GLN A 1 174 ? -50.326 4.309 -44.064 1.00 18.81 174 GLN A O 1
ATOM 1256 N N . VAL A 1 175 ? -50.596 5.468 -45.977 1.00 19.31 175 VAL A N 1
ATOM 1257 C CA . VAL A 1 175 ? -49.174 5.783 -46.144 1.00 19.56 175 VAL A CA 1
ATOM 1258 C C . VAL A 1 175 ? -48.980 7.292 -46.159 1.00 19.89 175 VAL A C 1
ATOM 1259 O O . VAL A 1 175 ? -49.710 8.011 -46.843 1.00 19.85 175 VAL A O 1
ATOM 1263 N N . ALA A 1 176 ? -47.993 7.767 -45.406 1.00 20.10 176 ALA A N 1
ATOM 1264 C CA . ALA A 1 176 ? -47.730 9.199 -45.304 1.00 20.70 176 ALA A CA 1
ATOM 1265 C C . ALA A 1 176 ? -46.294 9.540 -45.679 1.00 21.05 176 ALA A C 1
ATOM 1266 O O . ALA A 1 176 ? -45.371 8.777 -45.407 1.00 21.31 176 ALA A O 1
ATOM 1268 N N . ALA A 1 177 ? -46.122 10.688 -46.325 1.00 21.35 177 ALA A N 1
ATOM 1269 C CA . ALA A 1 177 ? -44.802 11.249 -46.580 1.00 21.61 177 ALA A CA 1
ATOM 1270 C C . ALA A 1 177 ? -44.779 12.688 -46.075 1.00 21.69 177 ALA A C 1
ATOM 1271 O O . ALA A 1 177 ? -45.537 13.535 -46.554 1.00 21.44 177 ALA A O 1
ATOM 1273 N N . VAL A 1 178 ? -43.928 12.948 -45.088 1.00 22.13 178 VAL A N 1
ATOM 1274 C CA . VAL A 1 178 ? -43.791 14.284 -44.510 1.00 22.56 178 VAL A CA 1
ATOM 1275 C C . VAL A 1 178 ? -42.716 15.053 -45.277 1.00 23.10 178 VAL A C 1
ATOM 1276 O O . VAL A 1 178 ? -41.521 14.773 -45.161 1.00 22.89 178 VAL A O 1
ATOM 1280 N N . LEU A 1 179 ? -43.166 16.020 -46.065 1.00 23.89 179 LEU A N 1
ATOM 1281 C CA . LEU A 1 179 ? -42.297 16.759 -46.969 1.00 24.97 179 LEU A CA 1
ATOM 1282 C C . LEU A 1 179 ? -42.045 18.173 -46.481 1.00 25.97 179 LEU A C 1
ATOM 1283 O O . LEU A 1 179 ? -41.174 18.864 -47.002 1.00 27.10 179 LEU A O 1
ATOM 1288 N N . GLY A 1 180 ? -42.810 18.607 -45.488 1.00 26.87 180 GLY A N 1
ATOM 1289 C CA . GLY A 1 180 ? -42.599 19.912 -44.887 1.00 27.37 180 GLY A CA 1
ATOM 1290 C C . GLY A 1 180 ? -43.049 19.923 -43.448 1.00 27.81 180 GLY A C 1
ATOM 1291 O O . GLY A 1 180 ? -42.684 19.045 -42.670 1.00 27.29 180 GLY A O 1
ATOM 1292 N N . SER A 1 181 ? -43.854 20.917 -43.094 1.00 29.09 181 SER A N 1
ATOM 1293 C CA . SER A 1 181 ? -44.260 21.088 -41.710 1.00 29.82 181 SER A CA 1
ATOM 1294 C C . SER A 1 181 ? -45.439 20.173 -41.385 1.00 29.51 181 SER A C 1
ATOM 1295 O O . SER A 1 181 ? -46.261 19.846 -42.242 1.00 29.24 181 SER A O 1
ATOM 1298 N N . CYS A 1 182 ? -45.480 19.749 -40.132 1.00 29.24 182 CYS A N 1
ATOM 1299 C CA . CYS A 1 182 ? -46.473 18.818 -39.642 1.00 29.01 182 CYS A CA 1
ATOM 1300 C C . CYS A 1 182 ? -46.537 19.045 -38.142 1.00 28.73 182 CYS A C 1
ATOM 1301 O O . CYS A 1 182 ? -45.592 18.721 -37.425 1.00 28.86 182 CYS A O 1
ATOM 1304 N N . THR A 1 183 ? -47.630 19.632 -37.672 1.00 28.20 183 THR A N 1
ATOM 1305 C CA . THR A 1 183 ? -47.658 20.176 -36.320 1.00 28.15 183 THR A CA 1
ATOM 1306 C C . THR A 1 183 ? -49.005 20.000 -35.633 1.00 27.92 183 THR A C 1
ATOM 1307 O O . THR A 1 183 ? -50.038 19.890 -36.292 1.00 27.81 183 THR A O 1
ATOM 1311 N N . ALA A 1 184 ? -48.969 19.984 -34.301 1.00 27.60 184 ALA A N 1
ATOM 1312 C CA . ALA A 1 184 ? -50.167 19.833 -33.478 1.00 27.41 184 ALA A CA 1
ATOM 1313 C C . ALA A 1 184 ? -50.895 18.532 -33.842 1.00 26.92 184 ALA A C 1
ATOM 1314 O O . ALA A 1 184 ? -50.249 17.499 -34.019 1.00 27.30 184 ALA A O 1
ATOM 1316 N N . GLY A 1 185 ? -52.221 18.579 -33.957 1.00 26.10 185 GLY A N 1
ATOM 1317 C CA . GLY A 1 185 ? -53.012 17.420 -34.380 1.00 25.69 185 GLY A CA 1
ATOM 1318 C C . GLY A 1 185 ? -52.584 16.849 -35.724 1.00 25.15 185 GLY A C 1
ATOM 1319 O O . GLY A 1 185 ? -52.707 15.648 -35.957 1.00 25.07 185 GLY A O 1
ATOM 1320 N N . GLY A 1 186 ? -52.069 17.707 -36.604 1.00 23.98 186 GLY A N 1
ATOM 1321 C CA . GLY A 1 186 ? -51.537 17.276 -37.899 1.00 23.51 186 GLY A CA 1
ATOM 1322 C C . GLY A 1 186 ? -50.386 16.278 -37.815 1.00 23.06 186 GLY A C 1
ATOM 1323 O O . GLY A 1 186 ? -50.086 15.589 -38.791 1.00 22.64 186 GLY A O 1
ATOM 1324 N N . ALA A 1 187 ? -49.734 16.204 -36.655 1.00 22.48 187 ALA A N 1
ATOM 1325 C CA . ALA A 1 187 ? -48.685 15.205 -36.411 1.00 22.28 187 ALA A CA 1
ATOM 1326 C C . ALA A 1 187 ? -49.243 13.776 -36.416 1.00 21.95 187 ALA A C 1
ATOM 1327 O O . ALA A 1 187 ? -48.504 12.816 -36.635 1.00 21.55 187 ALA A O 1
ATOM 1329 N N . TYR A 1 188 ? -50.545 13.641 -36.177 1.00 21.43 188 TYR A N 1
ATOM 1330 C CA . TYR A 1 188 ? -51.194 12.337 -36.241 1.00 21.32 188 TYR A CA 1
ATOM 1331 C C . TYR A 1 188 ? -51.319 11.778 -37.659 1.00 20.88 188 TYR A C 1
ATOM 1332 O O . TYR A 1 188 ? -51.507 10.579 -37.823 1.00 20.74 188 TYR A O 1
ATOM 1341 N N . VAL A 1 189 ? -51.210 12.620 -38.681 1.00 20.80 189 VAL A N 1
ATOM 1342 C CA . VAL A 1 189 ? -51.260 12.111 -40.053 1.00 20.72 189 VAL A CA 1
ATOM 1343 C C . VAL A 1 189 ? -50.167 11.047 -40.248 1.00 20.66 189 VAL A C 1
ATOM 1344 O O . VAL A 1 189 ? -50.487 9.907 -40.582 1.00 20.39 189 VAL A O 1
ATOM 1348 N N . PRO A 1 190 ? -48.885 11.402 -40.014 1.00 20.62 190 PRO A N 1
ATOM 1349 C CA . PRO A 1 190 ? -47.847 10.367 -40.123 1.00 20.84 190 PRO A CA 1
ATOM 1350 C C . PRO A 1 190 ? -47.820 9.376 -38.960 1.00 21.22 190 PRO A C 1
ATOM 1351 O O . PRO A 1 190 ? -47.529 8.201 -39.173 1.00 21.40 190 PRO A O 1
ATOM 1355 N N . ALA A 1 191 ? -48.110 9.838 -37.745 1.00 21.83 191 ALA A N 1
ATOM 1356 C CA . ALA A 1 191 ? -48.034 8.970 -36.564 1.00 22.59 191 ALA A CA 1
ATOM 1357 C C . ALA A 1 191 ? -49.093 7.861 -36.590 1.00 23.67 191 ALA A C 1
ATOM 1358 O O . ALA A 1 191 ? -48.854 6.755 -36.095 1.00 23.50 191 ALA A O 1
ATOM 1360 N N . MET A 1 192 ? -50.254 8.159 -37.169 1.00 24.59 192 MET A N 1
ATOM 1361 C CA . MET A 1 192 ? -51.306 7.158 -37.352 1.00 25.79 192 MET A CA 1
ATOM 1362 C C . MET A 1 192 ? -51.348 6.561 -38.753 1.00 25.58 192 MET A C 1
ATOM 1363 O O . MET A 1 192 ? -52.339 5.943 -39.129 1.00 26.33 192 MET A O 1
ATOM 1368 N N . SER A 1 193 ? -50.288 6.760 -39.526 1.00 25.13 193 SER A N 1
ATOM 1369 C CA . SER A 1 193 ? -50.112 6.029 -40.773 1.00 24.59 193 SER A CA 1
ATOM 1370 C C . SER A 1 193 ? -49.479 4.678 -40.479 1.00 23.81 193 SER A C 1
ATOM 1371 O O . SER A 1 193 ? -48.770 4.513 -39.486 1.00 23.67 193 SER A O 1
ATOM 1374 N N . ASP A 1 194 ? -49.751 3.718 -41.352 1.00 23.16 194 ASP A N 1
ATOM 1375 C CA . ASP A 1 194 ? -49.171 2.387 -41.248 1.00 22.81 194 ASP A CA 1
ATOM 1376 C C . ASP A 1 194 ? -47.676 2.465 -41.536 1.00 22.31 194 ASP A C 1
ATOM 1377 O O . ASP A 1 194 ? -46.881 1.736 -40.950 1.00 22.36 194 ASP A O 1
ATOM 1382 N N . GLU A 1 195 ? -47.306 3.364 -42.441 1.00 21.61 195 GLU A N 1
ATOM 1383 C CA . GLU A 1 195 ? -45.921 3.514 -42.858 1.00 21.35 195 GLU A CA 1
ATOM 1384 C C . GLU A 1 195 ? -45.673 4.964 -43.252 1.00 21.06 195 GLU A C 1
ATOM 1385 O O . GLU A 1 195 ? -46.446 5.535 -44.015 1.00 21.33 195 GLU A O 1
ATOM 1391 N N . ALA A 1 196 ? -44.605 5.553 -42.721 1.00 20.53 196 ALA A N 1
ATOM 1392 C CA . ALA A 1 196 ? -44.344 6.982 -42.889 1.00 20.19 196 ALA A CA 1
ATOM 1393 C C . ALA A 1 196 ? -42.930 7.261 -43.381 1.00 20.12 196 ALA A C 1
ATOM 1394 O O . ALA A 1 196 ? -41.961 6.728 -42.842 1.00 19.96 196 ALA A O 1
ATOM 1396 N N . VAL A 1 197 ? -42.836 8.109 -44.404 1.00 20.26 197 VAL A N 1
ATOM 1397 C CA . VAL A 1 197 ? -41.566 8.604 -44.931 1.00 20.37 197 VAL A CA 1
ATOM 1398 C C . VAL A 1 197 ? -41.398 10.050 -44.471 1.00 20.51 197 VAL A C 1
ATOM 1399 O O . VAL A 1 197 ? -42.390 10.758 -44.275 1.00 20.51 197 VAL A O 1
ATOM 1403 N N . ILE A 1 198 ? -40.151 10.481 -44.296 1.00 20.52 198 ILE A N 1
ATOM 1404 C CA . ILE A 1 198 ? -39.846 11.883 -43.979 1.00 20.86 198 ILE A CA 1
ATOM 1405 C C . ILE A 1 198 ? -38.556 12.322 -44.686 1.00 21.51 198 ILE A C 1
ATOM 1406 O O . ILE A 1 198 ? -37.604 11.549 -44.792 1.00 21.23 198 ILE A O 1
ATOM 1411 N N . VAL A 1 199 ? -38.545 13.553 -45.193 1.00 22.50 199 VAL A N 1
ATOM 1412 C CA . VAL A 1 199 ? -37.372 14.092 -45.893 1.00 23.61 199 VAL A CA 1
ATOM 1413 C C . VAL A 1 199 ? -36.396 14.708 -44.896 1.00 24.47 199 VAL A C 1
ATOM 1414 O O . VAL A 1 199 ? -36.792 15.517 -44.058 1.00 23.47 199 VAL A O 1
ATOM 1418 N N . ARG A 1 200 ? -35.123 14.326 -44.998 1.00 26.78 200 ARG A N 1
ATOM 1419 C CA . ARG A 1 200 ? -34.097 14.827 -44.081 1.00 28.96 200 ARG A CA 1
ATOM 1420 C C . ARG A 1 200 ? -33.923 16.337 -44.204 1.00 28.69 200 ARG A C 1
ATOM 1421 O O . ARG A 1 200 ? -33.999 16.890 -45.298 1.00 27.41 200 ARG A O 1
ATOM 1429 N N . GLU A 1 201 ? -33.709 16.986 -43.064 1.00 29.65 201 GLU A N 1
ATOM 1430 C CA . GLU A 1 201 ? -33.446 18.428 -43.002 1.00 30.96 201 GLU A CA 1
ATOM 1431 C C . GLU A 1 201 ? -34.446 19.245 -43.822 1.00 29.84 201 GLU A C 1
ATOM 1432 O O . GLU A 1 201 ? -34.080 20.195 -44.516 1.00 29.78 201 GLU A O 1
ATOM 1438 N N . GLN A 1 202 ? -35.714 18.861 -43.721 1.00 28.21 202 GLN A N 1
ATOM 1439 C CA . GLN A 1 202 ? -36.792 19.516 -44.452 1.00 27.13 202 GLN A CA 1
ATOM 1440 C C . GLN A 1 202 ? -38.126 19.234 -43.761 1.00 26.24 202 GLN A C 1
ATOM 1441 O O . GLN A 1 202 ? -38.829 20.157 -43.354 1.00 26.39 202 GLN A O 1
ATOM 1447 N N . GLY A 1 203 ? -38.459 17.954 -43.622 1.00 25.34 203 GLY A N 1
ATOM 1448 C CA . GLY A 1 203 ? -39.685 17.547 -42.944 1.00 24.56 203 GLY A CA 1
ATOM 1449 C C . GLY A 1 203 ? -39.556 17.641 -41.434 1.00 23.95 203 GLY A C 1
ATOM 1450 O O . GLY A 1 203 ? -38.513 17.311 -40.871 1.00 23.45 203 GLY A O 1
ATOM 1451 N N . THR A 1 204 ? -40.615 18.101 -40.777 1.00 23.56 204 THR A N 1
ATOM 1452 C CA . THR A 1 204 ? -40.661 18.130 -39.314 1.00 23.84 204 THR A CA 1
ATOM 1453 C C . THR A 1 204 ? -42.015 17.649 -38.795 1.00 23.50 204 THR A C 1
ATOM 1454 O O . THR A 1 204 ? -43.040 17.851 -39.442 1.00 23.03 204 THR A O 1
ATOM 1458 N N . ILE A 1 205 ? -41.992 17.005 -37.629 1.00 23.39 205 ILE A N 1
ATOM 1459 C CA . ILE A 1 205 ? -43.198 16.527 -36.954 1.00 23.33 205 ILE A CA 1
ATOM 1460 C C . ILE A 1 205 ? -43.095 16.833 -35.464 1.00 23.51 205 ILE A C 1
ATOM 1461 O O . ILE A 1 205 ? -42.118 16.452 -34.817 1.00 23.35 205 ILE A O 1
ATOM 1466 N N . PHE A 1 206 ? -44.107 17.499 -34.920 1.00 23.61 206 PHE A N 1
ATOM 1467 C CA . PHE A 1 206 ? -44.233 17.644 -33.472 1.00 24.08 206 PHE A CA 1
ATOM 1468 C C . PHE A 1 206 ? -45.676 17.933 -33.059 1.00 25.43 206 PHE A C 1
ATOM 1469 O O . PHE A 1 206 ? -46.407 18.624 -33.774 1.00 25.62 206 PHE A O 1
ATOM 1477 N N . LEU A 1 207 ? -46.086 17.375 -31.920 1.00 26.59 207 LEU A N 1
ATOM 1478 C CA . LEU A 1 207 ? -47.389 17.695 -31.326 1.00 27.61 207 LEU A CA 1
ATOM 1479 C C . LEU A 1 207 ? -47.398 19.117 -30.789 1.00 28.32 207 LEU A C 1
ATOM 1480 O O . LEU A 1 207 ? -48.435 19.776 -30.785 1.00 29.13 207 LEU A O 1
ATOM 1485 N N . GLY A 1 208 ? -46.245 19.582 -30.323 1.00 28.82 208 GLY A N 1
ATOM 1486 C CA . GLY A 1 208 ? -46.103 20.958 -29.850 1.00 29.44 208 GLY A CA 1
ATOM 1487 C C . GLY A 1 208 ? -44.930 21.635 -30.529 1.00 29.79 208 GLY A C 1
ATOM 1488 O O . GLY A 1 208 ? -43.793 21.212 -30.355 1.00 29.41 208 GLY A O 1
ATOM 1489 N N . GLY A 1 209 ? -45.210 22.682 -31.302 1.00 30.49 209 GLY A N 1
ATOM 1490 C CA . GLY A 1 209 ? -44.176 23.401 -32.052 1.00 30.79 209 GLY A CA 1
ATOM 1491 C C . GLY A 1 209 ? -43.356 24.354 -31.198 1.00 31.26 209 GLY A C 1
ATOM 1492 O O . GLY A 1 209 ? -43.682 24.581 -30.033 1.00 31.54 209 GLY A O 1
ATOM 1493 N N . PRO A 1 210 ? -42.286 24.933 -31.777 1.00 31.90 210 PRO A N 1
ATOM 1494 C CA . PRO A 1 210 ? -41.369 25.805 -31.032 1.00 32.28 210 PRO A CA 1
ATOM 1495 C C . PRO A 1 210 ? -42.019 26.971 -30.275 1.00 32.59 210 PRO A C 1
ATOM 1496 O O . PRO A 1 210 ? -41.622 27.235 -29.143 1.00 32.25 210 PRO A O 1
ATOM 1500 N N . PRO A 1 211 ? -43.005 27.663 -30.882 1.00 33.46 211 PRO A N 1
ATOM 1501 C CA . PRO A 1 211 ? -43.626 28.767 -30.139 1.00 33.90 211 PRO A CA 1
ATOM 1502 C C . PRO A 1 211 ? -44.269 28.307 -28.834 1.00 34.47 211 PRO A C 1
ATOM 1503 O O . PRO A 1 211 ? -44.127 28.964 -27.803 1.00 35.56 211 PRO A O 1
ATOM 1507 N N . LEU A 1 212 ? -44.967 27.178 -28.899 1.00 34.90 212 LEU A N 1
ATOM 1508 C CA . LEU A 1 212 ? -45.618 26.587 -27.735 1.00 34.48 212 LEU A CA 1
ATOM 1509 C C . LEU A 1 212 ? -44.599 26.053 -26.719 1.00 34.58 212 LEU A C 1
ATOM 1510 O O . LEU A 1 212 ? -44.802 26.169 -25.509 1.00 33.91 212 LEU A O 1
ATOM 1515 N N . VAL A 1 213 ? -43.511 25.466 -27.210 1.00 34.45 213 VAL A N 1
ATOM 1516 C CA . VAL A 1 213 ? -42.425 25.025 -26.335 1.00 35.17 213 VAL A CA 1
ATOM 1517 C C . VAL A 1 213 ? -41.879 26.223 -25.553 1.00 36.39 213 VAL A C 1
ATOM 1518 O O . VAL A 1 213 ? -41.686 26.147 -24.341 1.00 36.09 213 VAL A O 1
ATOM 1522 N N . LYS A 1 214 ? -41.643 27.325 -26.258 1.00 38.14 214 LYS A N 1
ATOM 1523 C CA . LYS A 1 214 ? -41.159 28.555 -25.633 1.00 40.42 214 LYS A CA 1
ATOM 1524 C C . LYS A 1 214 ? -42.181 29.121 -24.644 1.00 40.20 214 LYS A C 1
ATOM 1525 O O . LYS A 1 214 ? -41.849 29.396 -23.493 1.00 40.06 214 LYS A O 1
ATOM 1531 N N . ALA A 1 215 ? -43.416 29.294 -25.102 1.00 40.09 215 ALA A N 1
ATOM 1532 C CA . ALA A 1 215 ? -44.493 29.825 -24.259 1.00 40.96 215 ALA A CA 1
ATOM 1533 C C . ALA A 1 215 ? -44.663 29.033 -22.962 1.00 41.70 215 ALA A C 1
ATOM 1534 O O . ALA A 1 215 ? -44.806 29.615 -21.888 1.00 42.59 215 ALA A O 1
ATOM 1536 N N . ALA A 1 216 ? -44.635 27.708 -23.071 1.00 42.16 216 ALA A N 1
ATOM 1537 C CA . ALA A 1 216 ? -44.884 26.827 -21.927 1.00 42.31 216 ALA A CA 1
ATOM 1538 C C . ALA A 1 216 ? -43.678 26.673 -20.999 1.00 42.90 216 ALA A C 1
ATOM 1539 O O . ALA A 1 216 ? -43.835 26.681 -19.778 1.00 43.64 216 ALA A O 1
ATOM 1541 N N . THR A 1 217 ? -42.488 26.529 -21.577 1.00 43.58 217 THR A N 1
ATOM 1542 C CA . THR A 1 217 ? -41.287 26.159 -20.813 1.00 44.31 217 THR A CA 1
ATOM 1543 C C . THR A 1 217 ? -40.115 27.140 -20.918 1.00 45.36 217 THR A C 1
ATOM 1544 O O . THR A 1 217 ? -39.140 27.016 -20.176 1.00 45.77 217 THR A O 1
ATOM 1548 N N . GLY A 1 218 ? -40.192 28.090 -21.846 1.00 46.20 218 GLY A N 1
ATOM 1549 C CA . GLY A 1 218 ? -39.098 29.039 -22.073 1.00 47.32 218 GLY A CA 1
ATOM 1550 C C . GLY A 1 218 ? -37.950 28.529 -22.933 1.00 48.34 218 GLY A C 1
ATOM 1551 O O . GLY A 1 218 ? -37.047 29.297 -23.268 1.00 48.43 218 GLY A O 1
ATOM 1552 N N . GLU A 1 219 ? -37.974 27.246 -23.298 1.00 49.77 219 GLU A N 1
ATOM 1553 C CA . GLU A 1 219 ? -36.921 26.662 -24.135 1.00 49.96 219 GLU A CA 1
ATOM 1554 C C . GLU A 1 219 ? -36.953 27.301 -25.518 1.00 48.58 219 GLU A C 1
ATOM 1555 O O . GLU A 1 219 ? -38.027 27.499 -26.091 1.00 47.73 219 GLU A O 1
ATOM 1561 N N . ILE A 1 220 ? -35.777 27.632 -26.040 1.00 47.34 220 ILE A N 1
ATOM 1562 C CA . ILE A 1 220 ? -35.629 28.058 -27.430 1.00 46.42 220 ILE A CA 1
ATOM 1563 C C . ILE A 1 220 ? -35.114 26.859 -28.219 1.00 44.79 220 ILE A C 1
ATOM 1564 O O . ILE A 1 220 ? -34.013 26.370 -27.958 1.00 44.82 220 ILE A O 1
ATOM 1569 N N . VAL A 1 221 ? -35.908 26.385 -29.175 1.00 42.34 221 VAL A N 1
ATOM 1570 C CA . VAL A 1 221 ? -35.539 25.214 -29.967 1.00 40.67 221 VAL A CA 1
ATOM 1571 C C . VAL A 1 221 ? -35.971 25.400 -31.422 1.00 38.63 221 VAL A C 1
ATOM 1572 O O . VAL A 1 221 ? -37.044 25.936 -31.691 1.00 38.16 221 VAL A O 1
ATOM 1576 N N . SER A 1 222 ? -35.121 24.978 -32.354 1.00 37.07 222 SER A N 1
ATOM 1577 C CA . SER A 1 222 ? -35.454 25.040 -33.777 1.00 36.27 222 SER A CA 1
ATOM 1578 C C . SER A 1 222 ? -36.404 23.897 -34.152 1.00 35.77 222 SER A C 1
ATOM 1579 O O . SER A 1 222 ? -36.499 22.894 -33.440 1.00 34.38 222 SER A O 1
ATOM 1582 N N . ALA A 1 223 ? -37.102 24.059 -35.272 1.00 34.86 223 ALA A N 1
ATOM 1583 C CA . ALA A 1 223 ? -37.997 23.020 -35.782 1.00 34.33 223 ALA A CA 1
ATOM 1584 C C . ALA A 1 223 ? -37.238 21.717 -36.040 1.00 34.05 223 ALA A C 1
ATOM 1585 O O . ALA A 1 223 ? -37.737 20.629 -35.742 1.00 33.45 223 ALA A O 1
ATOM 1587 N N . GLU A 1 224 ? -36.031 21.841 -36.584 1.00 33.71 224 GLU A N 1
ATOM 1588 C CA . GLU A 1 224 ? -35.184 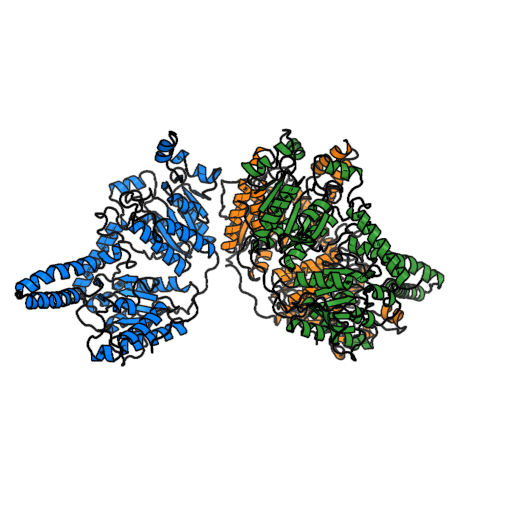20.686 -36.885 1.00 34.07 224 GLU A CA 1
ATOM 1589 C C . GLU A 1 224 ? -34.807 19.919 -35.618 1.00 34.09 224 GLU A C 1
ATOM 1590 O O . GLU A 1 224 ? -34.951 18.697 -35.557 1.00 34.51 224 GLU A O 1
ATOM 1596 N N . GLU A 1 225 ? -34.318 20.647 -34.617 1.00 34.06 225 GLU A N 1
ATOM 1597 C CA . GLU A 1 225 ? -33.964 20.068 -33.315 1.00 33.60 225 GLU A CA 1
ATOM 1598 C C . GLU A 1 225 ? -35.162 19.390 -32.650 1.00 31.72 225 GLU A C 1
ATOM 1599 O O . GLU A 1 225 ? -35.021 18.346 -32.021 1.00 30.90 225 GLU A O 1
ATOM 1605 N N . LEU A 1 226 ? -36.336 19.993 -32.796 1.00 30.24 226 LEU A N 1
ATOM 1606 C CA . LEU A 1 226 ? -37.533 19.538 -32.099 1.00 29.36 226 LEU A CA 1
ATOM 1607 C C . LEU A 1 226 ? -38.146 18.271 -32.703 1.00 29.34 226 LEU A C 1
ATOM 1608 O O . LEU A 1 226 ? -38.598 17.393 -31.968 1.00 29.55 226 LEU A O 1
ATOM 1613 N N . GLY A 1 227 ? -38.167 18.180 -34.032 1.00 28.90 227 GLY A N 1
ATOM 1614 C CA . GLY A 1 227 ? -38.836 17.068 -34.709 1.00 28.30 227 GLY A CA 1
ATOM 1615 C C . GLY A 1 227 ? -38.406 16.812 -36.138 1.00 28.08 227 GLY A C 1
ATOM 1616 O O . GLY A 1 227 ? -39.236 16.511 -36.993 1.00 27.76 227 GLY A O 1
ATOM 1617 N N . GLY A 1 228 ? -37.105 16.905 -36.395 1.00 27.97 228 GLY A N 1
ATOM 1618 C CA . GLY A 1 228 ? -36.562 16.697 -37.738 1.00 27.63 228 GLY A CA 1
ATOM 1619 C C . GLY A 1 228 ? -36.558 15.243 -38.185 1.00 27.68 228 GLY A C 1
ATOM 1620 O O . GLY A 1 228 ? -36.843 14.332 -37.403 1.00 27.38 228 GLY A O 1
ATOM 1621 N N . GLY A 1 229 ? -36.220 15.037 -39.454 1.00 27.77 229 GLY A N 1
ATOM 1622 C CA . GLY A 1 229 ? -36.239 13.710 -40.075 1.00 28.03 229 GLY A CA 1
ATOM 1623 C C . GLY A 1 229 ? -35.304 12.708 -39.425 1.00 28.26 229 GLY A C 1
ATOM 1624 O O . GLY A 1 229 ? -35.680 11.557 -39.206 1.00 27.68 229 GLY A O 1
ATOM 1625 N N . ASP A 1 230 ? -34.084 13.147 -39.122 1.00 28.63 230 ASP A N 1
ATOM 1626 C CA . ASP A 1 230 ? -33.103 12.301 -38.436 1.00 28.99 230 ASP A CA 1
ATOM 1627 C C . ASP A 1 230 ? -33.584 11.911 -37.039 1.00 28.93 230 ASP A C 1
ATOM 1628 O O . ASP A 1 230 ? -33.417 10.770 -36.613 1.00 28.90 230 ASP A O 1
ATOM 1633 N N . LEU A 1 231 ? -34.184 12.863 -36.333 1.00 28.76 231 LEU A N 1
ATOM 1634 C CA . LEU A 1 231 ? -34.661 12.615 -34.975 1.00 28.83 231 LEU A CA 1
ATOM 1635 C C . LEU A 1 231 ? -35.740 11.532 -34.956 1.00 28.27 231 LEU A C 1
ATOM 1636 O O . LEU A 1 231 ? -35.682 10.605 -34.151 1.00 28.01 231 LEU A O 1
ATOM 1641 N N . HIS A 1 232 ? -36.721 11.649 -35.844 1.00 27.47 232 HIS A N 1
ATOM 1642 C CA . HIS A 1 232 ? -37.819 10.691 -35.867 1.00 27.20 232 HIS A CA 1
ATOM 1643 C C . HIS A 1 232 ? -37.451 9.347 -36.501 1.00 26.96 232 HIS A C 1
ATOM 1644 O O . HIS A 1 232 ? -37.995 8.312 -36.115 1.00 27.05 232 HIS A O 1
ATOM 1651 N N . SER A 1 233 ? -36.526 9.359 -37.455 1.00 26.61 233 SER A N 1
ATOM 1652 C CA . SER A 1 233 ? -36.146 8.136 -38.169 1.00 26.74 233 SER A CA 1
ATOM 1653 C C . SER A 1 233 ? -35.077 7.308 -37.447 1.00 27.05 233 SER A C 1
ATOM 1654 O O . SER A 1 233 ? -34.924 6.118 -37.725 1.00 26.88 233 SER A O 1
ATOM 1657 N N . ARG A 1 234 ? -34.342 7.931 -36.528 1.00 27.40 234 ARG A N 1
ATOM 1658 C CA . ARG A 1 234 ? -33.282 7.238 -35.788 1.00 27.87 234 ARG A CA 1
ATOM 1659 C C . ARG A 1 234 ? -33.599 7.036 -34.315 1.00 27.78 234 ARG A C 1
ATOM 1660 O O . ARG A 1 234 ? -33.164 6.050 -33.721 1.00 28.39 234 ARG A O 1
ATOM 1668 N N . THR A 1 235 ? -34.344 7.968 -33.726 1.00 27.40 235 THR A N 1
ATOM 1669 C CA . THR A 1 235 ? -34.542 7.988 -32.277 1.00 27.00 235 THR A CA 1
ATOM 1670 C C . THR A 1 235 ? -35.980 7.656 -31.875 1.00 26.55 235 THR A C 1
ATOM 1671 O O . THR A 1 235 ? -36.210 6.677 -31.166 1.00 26.50 235 THR A O 1
ATOM 1675 N N . SER A 1 236 ? -36.941 8.462 -32.319 1.00 25.53 236 SER A N 1
ATOM 1676 C CA . SER A 1 236 ? -38.323 8.324 -31.842 1.00 25.43 236 SER A CA 1
ATOM 1677 C C . SER A 1 236 ? -39.060 7.130 -32.455 1.00 25.20 236 SER A C 1
ATOM 1678 O O . SER A 1 236 ? -39.844 6.470 -31.778 1.00 25.46 236 SER A O 1
ATOM 1681 N N . GLY A 1 237 ? -38.803 6.862 -33.731 1.00 25.01 237 GLY A N 1
ATOM 1682 C CA . GLY A 1 237 ? -39.517 5.819 -34.466 1.00 24.58 237 GLY A CA 1
ATOM 1683 C C . GLY A 1 237 ? -40.886 6.271 -34.952 1.00 24.31 237 GLY A C 1
ATOM 1684 O O . GLY A 1 237 ? -41.723 5.447 -35.327 1.00 24.28 237 GLY A O 1
ATOM 1685 N N . VAL A 1 238 ? -41.118 7.581 -34.945 1.00 23.63 238 VAL A N 1
ATOM 1686 C CA . VAL A 1 238 ? -42.367 8.142 -35.452 1.00 23.22 238 VAL A CA 1
ATOM 1687 C C . VAL A 1 238 ? -42.444 7.935 -36.970 1.00 23.03 238 VAL A C 1
ATOM 1688 O O . VAL A 1 238 ? -43.533 7.779 -37.529 1.00 23.01 238 VAL A O 1
ATOM 1692 N N . THR A 1 239 ? -41.281 7.921 -37.622 1.00 22.48 239 THR A N 1
ATOM 1693 C CA . THR A 1 239 ? -41.186 7.665 -39.057 1.00 21.86 239 THR A CA 1
ATOM 1694 C C . THR A 1 239 ? -40.390 6.393 -39.347 1.00 21.77 239 THR A C 1
ATOM 1695 O O . THR A 1 239 ? -39.624 5.914 -38.508 1.00 21.56 239 THR A O 1
ATOM 1699 N N . ASP A 1 240 ? -40.582 5.862 -40.550 1.00 21.58 240 ASP A N 1
ATOM 1700 C CA . ASP A 1 240 ? -40.039 4.556 -40.936 1.00 21.28 240 ASP A CA 1
ATOM 1701 C C . ASP A 1 240 ? -39.034 4.613 -42.084 1.00 21.31 240 ASP A C 1
ATOM 1702 O O . ASP A 1 240 ? -38.300 3.651 -42.311 1.00 21.34 240 ASP A O 1
ATOM 1707 N N . HIS A 1 241 ? -39.021 5.723 -42.817 1.00 21.48 241 HIS A N 1
ATOM 1708 C CA . HIS A 1 241 ? -38.082 5.923 -43.916 1.00 21.84 241 HIS A CA 1
ATOM 1709 C C . HIS A 1 241 ? -37.517 7.336 -43.883 1.00 21.84 241 HIS A C 1
ATOM 1710 O O . HIS A 1 241 ? -38.256 8.296 -43.682 1.00 21.60 241 HIS A O 1
ATOM 1717 N N . LEU A 1 242 ? -36.208 7.455 -44.083 1.00 22.18 242 LEU A N 1
ATOM 1718 C CA . LEU A 1 242 ? -35.560 8.760 -44.191 1.00 22.48 242 LEU A CA 1
ATOM 1719 C C . LEU A 1 242 ? -35.174 8.995 -45.648 1.00 22.95 242 LEU A C 1
ATOM 1720 O O . LEU A 1 242 ? -34.400 8.231 -46.226 1.00 22.83 242 LEU A O 1
ATOM 1725 N N . ALA A 1 243 ? -35.735 10.044 -46.238 1.00 23.73 243 ALA A N 1
ATOM 1726 C CA . ALA A 1 243 ? -35.523 10.361 -47.648 1.00 24.40 243 ALA A CA 1
ATOM 1727 C C . ALA A 1 243 ? -34.530 11.511 -47.802 1.00 25.26 243 ALA A C 1
ATOM 1728 O O . ALA A 1 243 ? -34.441 12.379 -46.936 1.00 25.25 243 ALA A O 1
ATOM 1730 N N . ASP A 1 244 ? -33.797 11.506 -48.913 1.00 26.94 244 ASP A N 1
ATOM 1731 C CA . ASP A 1 244 ? -32.795 12.538 -49.210 1.00 28.52 244 ASP A CA 1
ATOM 1732 C C . ASP A 1 244 ? -33.428 13.848 -49.657 1.00 29.01 244 ASP A C 1
ATOM 1733 O O . ASP A 1 244 ? -32.957 14.926 -49.299 1.00 29.75 244 ASP A O 1
ATOM 1738 N N . ASP A 1 245 ? -34.478 13.741 -50.465 1.00 29.84 245 ASP A N 1
ATOM 1739 C CA . ASP A 1 245 ? -35.226 14.902 -50.951 1.00 30.02 245 ASP A CA 1
ATOM 1740 C C . ASP A 1 245 ? -36.639 14.469 -51.341 1.00 29.69 245 ASP A C 1
ATOM 1741 O O . ASP A 1 245 ? -36.994 13.303 -51.168 1.00 29.26 245 ASP A O 1
ATOM 1746 N N . ASP A 1 246 ? -37.440 15.398 -51.856 1.00 29.71 246 ASP A N 1
ATOM 1747 C CA . ASP A 1 246 ? -38.807 15.088 -52.287 1.00 30.01 246 ASP A CA 1
ATOM 1748 C C . ASP A 1 246 ? -38.866 13.941 -53.295 1.00 30.63 246 ASP A C 1
ATOM 1749 O O . ASP A 1 246 ? -39.688 13.037 -53.157 1.00 30.23 246 ASP A O 1
ATOM 1754 N N . GLU A 1 247 ? -37.999 13.976 -54.302 1.00 31.23 247 GLU A N 1
ATOM 1755 C CA . GLU A 1 247 ? -37.994 12.937 -55.335 1.00 32.49 247 GLU A CA 1
ATOM 1756 C C . GLU A 1 247 ? -37.719 11.557 -54.733 1.00 30.61 247 GLU A C 1
ATOM 1757 O O . GLU A 1 247 ? -38.345 10.567 -55.118 1.00 30.23 247 GLU A O 1
ATOM 1763 N N . ASP A 1 248 ? -36.788 11.505 -53.787 1.00 28.74 248 ASP A N 1
ATOM 1764 C CA . ASP A 1 248 ? -36.438 10.259 -53.113 1.00 27.71 248 ASP A CA 1
ATOM 1765 C C . ASP A 1 248 ? -37.603 9.744 -52.265 1.00 26.60 248 ASP A C 1
ATOM 1766 O O . ASP A 1 248 ? -37.891 8.548 -52.254 1.00 25.95 248 ASP A O 1
ATOM 1771 N N . ALA A 1 249 ? -38.265 10.657 -51.560 1.00 25.49 249 ALA A N 1
ATOM 1772 C CA . ALA A 1 249 ? -39.436 10.320 -50.757 1.00 24.88 249 ALA A CA 1
ATOM 1773 C C . ALA A 1 249 ? -40.550 9.712 -51.610 1.00 24.65 249 ALA A C 1
ATOM 1774 O O . ALA A 1 249 ? -41.220 8.774 -51.183 1.00 24.11 249 ALA A O 1
ATOM 1776 N N . LEU A 1 250 ? -40.735 10.239 -52.818 1.00 24.80 250 LEU A N 1
ATOM 1777 C CA . LEU A 1 250 ? -41.779 9.745 -53.721 1.00 25.16 250 LEU A CA 1
ATOM 1778 C C . LEU A 1 250 ? -41.413 8.385 -54.309 1.00 25.00 250 LEU A C 1
ATOM 1779 O O . LEU A 1 250 ? -42.273 7.517 -54.443 1.00 25.04 250 LEU A O 1
ATOM 1784 N N . ARG A 1 251 ? -40.140 8.204 -54.648 1.00 24.78 251 ARG A N 1
ATOM 1785 C CA . ARG A 1 251 ? -39.623 6.893 -55.045 1.00 25.06 251 ARG A CA 1
ATOM 1786 C C . ARG A 1 251 ? -39.918 5.860 -53.955 1.00 23.98 251 ARG A C 1
ATOM 1787 O O . ARG A 1 251 ? -40.355 4.746 -54.240 1.00 23.16 251 ARG A O 1
ATOM 1795 N N . ILE A 1 252 ? -39.691 6.247 -52.703 1.00 23.31 252 ILE A N 1
ATOM 1796 C CA . ILE A 1 252 ? -39.908 5.355 -51.566 1.00 22.75 252 ILE A CA 1
ATOM 1797 C C . ILE A 1 252 ? -41.393 5.003 -51.393 1.00 22.39 252 ILE A C 1
ATOM 1798 O O . ILE A 1 252 ? -41.730 3.844 -51.144 1.00 22.15 252 ILE A O 1
ATOM 1803 N N . VAL A 1 253 ? -42.274 5.989 -51.539 1.00 21.73 253 VAL A N 1
ATOM 1804 C CA . VAL A 1 253 ? -43.715 5.731 -51.490 1.00 21.39 253 VAL A CA 1
ATOM 1805 C C . VAL A 1 253 ? -44.124 4.736 -52.582 1.00 21.46 253 VAL A C 1
ATOM 1806 O O . VAL A 1 253 ? -44.927 3.830 -52.333 1.00 21.66 253 VAL A O 1
ATOM 1810 N N . ARG A 1 254 ? -43.573 4.901 -53.784 1.00 21.14 254 ARG A N 1
ATOM 1811 C CA . ARG A 1 254 ? -43.865 3.986 -54.894 1.00 20.68 254 ARG A CA 1
ATOM 1812 C C . ARG A 1 254 ? -43.464 2.556 -54.554 1.00 20.43 254 ARG A C 1
ATOM 1813 O O . ARG A 1 254 ? -44.201 1.620 -54.853 1.00 20.51 254 ARG A O 1
ATOM 1821 N N . ALA A 1 255 ? -42.312 2.396 -53.905 1.00 20.17 255 ALA A N 1
ATOM 1822 C CA . ALA A 1 255 ? -41.849 1.082 -53.459 1.00 20.02 255 ALA A CA 1
ATOM 1823 C C . ALA A 1 255 ? -42.753 0.482 -52.370 1.00 20.46 255 ALA A C 1
ATOM 1824 O O . ALA A 1 255 ? -42.978 -0.729 -52.349 1.00 20.71 255 ALA A O 1
ATOM 1826 N N . ILE A 1 256 ? -43.260 1.323 -51.469 1.00 20.31 256 ILE A N 1
ATOM 1827 C CA . ILE A 1 256 ? -44.207 0.881 -50.442 1.00 20.34 256 ILE A CA 1
ATOM 1828 C C . ILE A 1 256 ? -45.495 0.374 -51.096 1.00 20.72 256 ILE A C 1
ATOM 1829 O O . ILE A 1 256 ? -45.999 -0.703 -50.762 1.00 20.78 256 ILE A O 1
ATOM 1834 N N . ALA A 1 257 ? -46.015 1.164 -52.028 1.00 20.65 257 ALA A N 1
ATOM 1835 C CA . ALA A 1 257 ? -47.216 0.804 -52.780 1.00 20.82 257 ALA A CA 1
ATOM 1836 C C . ALA A 1 257 ? -47.077 -0.533 -53.516 1.00 20.98 257 ALA A C 1
ATOM 1837 O O . ALA A 1 257 ? -48.062 -1.249 -53.701 1.00 20.72 257 ALA A O 1
ATOM 1839 N N . ASP A 1 258 ? -45.857 -0.870 -53.923 1.00 21.60 258 ASP A N 1
ATOM 1840 C CA . ASP A 1 258 ? -45.600 -2.136 -54.608 1.00 22.09 258 ASP A CA 1
ATOM 1841 C C . ASP A 1 258 ? -45.695 -3.358 -53.684 1.00 22.31 258 ASP A C 1
ATOM 1842 O O . ASP A 1 258 ? -45.724 -4.491 -54.164 1.00 22.31 258 ASP A O 1
ATOM 1847 N N . THR A 1 259 ? -45.742 -3.131 -52.370 1.00 22.38 259 THR A N 1
ATOM 1848 C CA . THR A 1 259 ? -45.935 -4.220 -51.404 1.00 22.39 259 THR A CA 1
ATOM 1849 C C . THR A 1 259 ? -47.401 -4.445 -51.024 1.00 22.78 259 THR A C 1
ATOM 1850 O O . THR A 1 259 ? -47.699 -5.345 -50.242 1.00 22.86 259 THR A O 1
ATOM 1854 N N . PHE A 1 260 ? -48.315 -3.638 -51.561 1.00 23.26 260 PHE A N 1
ATOM 1855 C CA . PHE A 1 260 ? -49.731 -3.772 -51.214 1.00 24.00 260 PHE A CA 1
ATOM 1856 C C . PHE A 1 260 ? -50.276 -5.137 -51.652 1.00 25.19 260 PHE A C 1
ATOM 1857 O O . PHE A 1 260 ? -49.905 -5.659 -52.707 1.00 25.12 260 PHE A O 1
ATOM 1865 N N . GLY A 1 261 ? -51.173 -5.691 -50.842 1.00 26.43 261 GLY A N 1
ATOM 1866 C CA . GLY A 1 261 ? -51.710 -7.036 -51.062 1.00 27.68 261 GLY A CA 1
ATOM 1867 C C . GLY A 1 261 ? -52.713 -7.140 -52.198 1.00 28.92 261 GLY A C 1
ATOM 1868 O O . GLY A 1 261 ? -52.911 -6.184 -52.946 1.00 29.13 261 GLY A O 1
ATOM 1869 N N . PRO A 1 262 ? -53.367 -8.309 -52.330 1.00 30.51 262 PRO A N 1
ATOM 1870 C CA . PRO A 1 262 ? -54.286 -8.560 -53.444 1.00 31.67 262 PRO A CA 1
ATOM 1871 C C . PRO A 1 262 ? -55.518 -7.657 -53.451 1.00 33.44 262 PRO A C 1
ATOM 1872 O O . PRO A 1 262 ? -56.061 -7.323 -52.401 1.00 33.00 262 PRO A O 1
ATOM 1876 N N . CYS A 1 263 ? -55.941 -7.285 -54.650 1.00 37.15 263 CYS A N 1
ATOM 1877 C CA . CYS A 1 263 ? -57.156 -6.512 -54.862 1.00 40.69 263 CYS A CA 1
ATOM 1878 C C . CYS A 1 263 ? -58.351 -7.465 -54.850 1.00 39.35 263 CYS A C 1
ATOM 1879 O O . CYS A 1 263 ? -58.191 -8.658 -55.100 1.00 38.43 263 CYS A O 1
ATOM 1882 N N . GLU A 1 264 ? -59.540 -6.949 -54.551 1.00 39.49 264 GLU A N 1
ATOM 1883 C CA . GLU A 1 264 ? -60.772 -7.729 -54.725 1.00 39.20 264 GLU A CA 1
ATOM 1884 C C . GLU A 1 264 ? -61.049 -7.883 -56.222 1.00 36.69 264 GLU A C 1
ATOM 1885 O O . GLU A 1 264 ? -60.636 -7.039 -57.017 1.00 35.81 264 GLU A O 1
ATOM 1891 N N . PRO A 1 265 ? -61.761 -8.953 -56.615 1.00 34.96 265 PRO A N 1
ATOM 1892 C CA . PRO A 1 265 ? -62.076 -9.089 -58.034 1.00 33.73 265 PRO A CA 1
ATOM 1893 C C . PRO A 1 265 ? -63.175 -8.118 -58.468 1.00 32.23 265 PRO A C 1
ATOM 1894 O O . PRO A 1 265 ? -63.933 -7.617 -57.630 1.00 31.71 265 PRO A O 1
ATOM 1898 N N . ALA A 1 266 ? -63.244 -7.854 -59.768 1.00 29.90 266 ALA A N 1
ATOM 1899 C CA . ALA A 1 266 ? -64.293 -7.008 -60.325 1.00 28.83 266 ALA A CA 1
ATOM 1900 C C . ALA A 1 266 ? -65.666 -7.566 -59.950 1.00 27.40 266 ALA A C 1
ATOM 1901 O O . ALA A 1 266 ? -65.881 -8.775 -59.986 1.00 27.22 266 ALA A O 1
ATOM 1903 N N . GLN A 1 267 ? -66.577 -6.674 -59.575 1.00 26.21 267 GLN A N 1
ATOM 1904 C CA . GLN A 1 267 ? -67.903 -7.058 -59.092 1.00 25.70 267 GLN A CA 1
ATOM 1905 C C . GLN A 1 267 ? -68.906 -7.294 -60.215 1.00 25.20 267 GLN A C 1
ATOM 1906 O O . GLN A 1 267 ? -70.027 -7.741 -59.968 1.00 25.30 267 GLN A O 1
ATOM 1912 N N . TRP A 1 268 ? -68.506 -6.977 -61.441 1.00 24.94 268 TRP A N 1
ATOM 1913 C CA . TRP A 1 268 ? -69.322 -7.249 -62.617 1.00 24.81 268 TRP A CA 1
ATOM 1914 C C . TRP A 1 268 ? -68.412 -7.524 -63.813 1.00 25.55 268 TRP A C 1
ATOM 1915 O O . TRP A 1 268 ? -67.201 -7.293 -63.746 1.00 25.74 268 TRP A O 1
ATOM 1926 N N . ASP A 1 269 ? -68.992 -8.035 -64.894 1.00 26.45 269 ASP A N 1
ATOM 1927 C CA . ASP A 1 269 ? -68.222 -8.375 -66.085 1.00 27.48 269 ASP A CA 1
ATOM 1928 C C . ASP A 1 269 ? -68.001 -7.126 -66.926 1.00 27.27 269 ASP A C 1
ATOM 1929 O O . ASP A 1 269 ? -68.949 -6.420 -67.262 1.00 26.67 269 ASP A O 1
ATOM 1934 N N . VAL A 1 270 ? -66.739 -6.866 -67.251 1.00 27.39 270 VAL A N 1
ATOM 1935 C CA . VAL A 1 270 ? -66.353 -5.724 -68.068 1.00 27.80 270 VAL A CA 1
ATOM 1936 C C . VAL A 1 270 ? -66.110 -6.214 -69.487 1.00 28.53 270 VAL A C 1
ATOM 1937 O O . VAL A 1 270 ? -65.413 -7.201 -69.698 1.00 28.75 270 VAL A O 1
ATOM 1941 N N . ARG A 1 271 ? -66.695 -5.519 -70.453 1.00 30.06 271 ARG A N 1
ATOM 1942 C CA . ARG A 1 271 ? -66.513 -5.841 -71.865 1.00 31.64 271 ARG A CA 1
ATOM 1943 C C . ARG A 1 271 ? -65.436 -4.987 -72.522 1.00 31.86 271 ARG A C 1
ATOM 1944 O O . ARG A 1 271 ? -64.890 -4.071 -71.916 1.00 31.54 271 ARG A O 1
ATOM 1952 N N . ARG A 1 272 ? -65.135 -5.318 -73.771 1.00 32.93 272 ARG A N 1
ATOM 1953 C CA . ARG A 1 272 ? -64.331 -4.461 -74.636 1.00 34.34 272 ARG A CA 1
ATOM 1954 C C . ARG A 1 272 ? -65.116 -3.184 -74.923 1.00 31.68 272 ARG A C 1
ATOM 1955 O O . ARG A 1 272 ? -66.289 -3.245 -75.273 1.00 31.06 272 ARG A O 1
ATOM 1963 N N . SER A 1 273 ? -64.472 -2.033 -74.769 1.00 29.90 273 SER A N 1
ATOM 1964 C CA . SER A 1 273 ? -65.113 -0.755 -75.063 1.00 28.82 273 SER A CA 1
ATOM 1965 C C . SER A 1 273 ? -65.377 -0.625 -76.560 1.00 27.95 273 SER A C 1
ATOM 1966 O O . SER A 1 273 ? -64.562 -1.043 -77.374 1.00 27.79 273 SER A O 1
ATOM 1969 N N . VAL A 1 274 ? -66.535 -0.070 -76.902 1.00 27.38 274 VAL A N 1
ATOM 1970 C CA . VAL A 1 274 ? -66.880 0.277 -78.280 1.00 27.43 274 VAL A CA 1
ATOM 1971 C C . VAL A 1 274 ? -67.126 1.779 -78.291 1.00 27.72 274 VAL A C 1
ATOM 1972 O O . VAL A 1 274 ? -67.773 2.309 -77.389 1.00 27.74 274 VAL A O 1
ATOM 1976 N N . GLU A 1 275 ? -66.612 2.466 -79.303 1.00 28.18 275 GLU A N 1
ATOM 1977 C CA . GLU A 1 275 ? -66.763 3.915 -79.377 1.00 29.36 275 GLU A CA 1
ATOM 1978 C C . GLU A 1 275 ? -68.193 4.306 -79.734 1.00 28.13 275 GLU A C 1
ATOM 1979 O O . GLU A 1 275 ? -68.903 3.539 -80.377 1.00 27.66 275 GLU A O 1
ATOM 1985 N N . PRO A 1 276 ? -68.631 5.495 -79.294 1.00 27.51 276 PRO A N 1
ATOM 1986 C CA . PRO A 1 276 ? -69.916 6.000 -79.768 1.00 27.60 276 PRO A CA 1
ATOM 1987 C C . PRO A 1 276 ? -69.850 6.380 -81.247 1.00 28.03 276 PRO A C 1
ATOM 1988 O O . PRO A 1 276 ? -68.758 6.534 -81.800 1.00 26.51 276 PRO A O 1
ATOM 1992 N N . LYS A 1 277 ? -71.012 6.525 -81.874 1.00 29.28 277 LYS A N 1
ATOM 1993 C CA . LYS A 1 277 ? -71.088 6.930 -83.279 1.00 30.74 277 LYS A CA 1
ATOM 1994 C C . LYS A 1 277 ? -70.848 8.422 -83.491 1.00 31.05 277 LYS A C 1
ATOM 1995 O O . LYS A 1 277 ? -70.591 8.846 -84.615 1.00 31.92 277 LYS A O 1
ATOM 2001 N N . TYR A 1 278 ? -70.935 9.212 -82.424 1.00 31.39 278 TYR A N 1
ATOM 2002 C CA . TYR A 1 278 ? -70.871 10.673 -82.529 1.00 31.63 278 TYR A CA 1
ATOM 2003 C C . TYR A 1 278 ? -69.744 11.278 -81.699 1.00 30.88 278 TYR A C 1
ATOM 2004 O O . TYR A 1 278 ? -69.349 10.710 -80.682 1.00 31.27 278 TYR A O 1
ATOM 2013 N N . PRO A 1 279 ? -69.227 12.443 -82.127 1.00 29.96 279 PRO A N 1
ATOM 2014 C CA . PRO A 1 279 ? -68.246 13.141 -81.300 1.00 29.35 279 PRO A CA 1
ATOM 2015 C C . PRO A 1 279 ? -68.899 13.694 -80.034 1.00 28.45 279 PRO A C 1
ATOM 2016 O O . PRO A 1 279 ? -70.055 14.124 -80.071 1.00 27.82 279 PRO A O 1
ATOM 2020 N N . GLN A 1 280 ? -68.167 13.671 -78.925 1.00 27.37 280 GLN A N 1
ATOM 2021 C CA . GLN A 1 280 ? -68.714 14.116 -77.641 1.00 26.51 280 GLN A CA 1
ATOM 2022 C C . GLN A 1 280 ? -69.014 15.617 -77.638 1.00 26.16 280 GLN A C 1
ATOM 2023 O O . GLN A 1 280 ? -69.924 16.071 -76.944 1.00 25.51 280 GLN A O 1
ATOM 2029 N N . ALA A 1 281 ? -68.270 16.376 -78.439 1.00 25.74 281 ALA A N 1
ATOM 2030 C CA . ALA A 1 281 ? -68.496 17.820 -78.568 1.00 25.56 281 ALA A CA 1
ATOM 2031 C C . ALA A 1 281 ? -69.891 18.175 -79.104 1.00 25.39 281 ALA A C 1
ATOM 2032 O O . ALA A 1 281 ? -70.350 19.302 -78.922 1.00 25.66 281 ALA A O 1
ATOM 2034 N N . GLU A 1 282 ? -70.565 17.223 -79.750 1.00 25.02 282 GLU A N 1
ATOM 2035 C CA . GLU A 1 282 ? -71.960 17.418 -80.167 1.00 25.13 282 GLU A CA 1
ATOM 2036 C C . GLU A 1 282 ? -72.942 17.622 -79.006 1.00 24.19 282 GLU A C 1
ATOM 2037 O O . GLU A 1 282 ? -74.057 18.099 -79.219 1.00 23.89 282 GLU A O 1
ATOM 2043 N N . LEU A 1 283 ? -72.547 17.251 -77.790 1.00 23.58 283 LEU A N 1
ATOM 2044 C CA . LEU A 1 283 ? -73.376 17.518 -76.614 1.00 22.94 283 LEU A CA 1
ATOM 2045 C C . LEU A 1 283 ? -73.631 19.020 -76.464 1.00 22.55 283 LEU A C 1
ATOM 2046 O O . LEU A 1 283 ? -74.718 19.426 -76.058 1.00 22.10 283 LEU A O 1
ATOM 2051 N N . TYR A 1 284 ? -72.636 19.831 -76.824 1.00 22.45 284 TYR A N 1
ATOM 2052 C CA . TYR A 1 284 ? -72.780 21.290 -76.830 1.00 22.27 284 TYR A CA 1
ATOM 2053 C C . TYR A 1 284 ? -73.954 21.768 -77.704 1.00 22.85 284 TYR A C 1
ATOM 2054 O O . TYR A 1 284 ? -74.621 22.740 -77.365 1.00 22.92 284 TYR A O 1
ATOM 2063 N N . ASP A 1 285 ? -74.197 21.090 -78.824 1.00 23.20 285 ASP A N 1
ATOM 2064 C CA . ASP A 1 285 ? -75.262 21.476 -79.760 1.00 24.01 285 ASP A CA 1
ATOM 2065 C C . ASP A 1 285 ? -76.643 20.986 -79.326 1.00 24.10 285 ASP A C 1
ATOM 2066 O O . ASP A 1 285 ? -77.666 21.518 -79.747 1.00 23.73 285 ASP A O 1
ATOM 2071 N N . VAL A 1 286 ? -76.652 19.967 -78.481 1.00 24.36 286 VAL A N 1
ATOM 2072 C CA . VAL A 1 286 ? -77.854 19.207 -78.168 1.00 24.68 286 VAL A CA 1
ATOM 2073 C C . VAL A 1 286 ? -78.530 19.638 -76.858 1.00 24.53 286 VAL A C 1
ATOM 2074 O O . VAL A 1 286 ? -79.753 19.538 -76.728 1.00 24.41 286 VAL A O 1
ATOM 2078 N N . VAL A 1 287 ? -77.744 20.105 -75.892 1.00 24.12 287 VAL A N 1
ATOM 2079 C CA . VAL A 1 287 ? -78.284 20.473 -74.578 1.00 23.98 287 VAL A CA 1
ATOM 2080 C C . VAL A 1 287 ? -78.357 21.994 -74.433 1.00 23.86 287 VAL A C 1
ATOM 2081 O O . VAL A 1 287 ? -77.331 22.666 -74.500 1.00 23.73 287 VAL A O 1
ATOM 2085 N N . PRO A 1 288 ? -79.569 22.539 -74.231 1.00 24.00 288 PRO A N 1
ATOM 2086 C CA . PRO A 1 288 ? -79.688 23.965 -73.949 1.00 24.80 288 PRO A CA 1
ATOM 2087 C C . PRO A 1 288 ? -78.995 24.314 -72.634 1.00 25.63 288 PRO A C 1
ATOM 2088 O O . PRO A 1 288 ? -79.234 23.646 -71.628 1.00 25.17 288 PRO A O 1
ATOM 2092 N N . PRO A 1 289 ? -78.118 25.331 -72.644 1.00 27.03 289 PRO A N 1
ATOM 2093 C CA . PRO A 1 289 ? -77.526 25.809 -71.397 1.00 28.10 289 PRO A CA 1
ATOM 2094 C C . PRO A 1 289 ? -78.575 26.198 -70.355 1.00 29.96 289 PRO A C 1
ATOM 2095 O O . PRO A 1 289 ? -78.422 25.877 -69.179 1.00 30.62 289 PRO A O 1
ATOM 2099 N N . ASP A 1 290 ? -79.633 26.868 -70.798 1.00 32.02 290 ASP A N 1
ATOM 2100 C CA . ASP A 1 290 ? -80.736 27.244 -69.921 1.00 34.89 290 ASP A CA 1
ATOM 2101 C C . ASP A 1 290 ? -81.565 26.003 -69.550 1.00 36.54 290 ASP A C 1
ATOM 2102 O O . ASP A 1 290 ? -82.176 25.390 -70.428 1.00 35.79 290 ASP A O 1
ATOM 2107 N N . PRO A 1 291 ? -81.595 25.633 -68.249 1.00 38.75 291 PRO A N 1
ATOM 2108 C CA . PRO A 1 291 ? -82.346 24.445 -67.812 1.00 38.99 291 PRO A CA 1
ATOM 2109 C C . PRO A 1 291 ? -83.859 24.491 -68.050 1.00 39.47 291 PRO A C 1
ATOM 2110 O O . PRO A 1 291 ? -84.508 23.444 -68.036 1.00 38.54 291 PRO A O 1
ATOM 2114 N N . ARG A 1 292 ? -84.416 25.679 -68.256 1.00 40.08 292 ARG A N 1
ATOM 2115 C CA . ARG A 1 292 ? -85.853 25.810 -68.505 1.00 40.80 292 ARG A CA 1
ATOM 2116 C C . ARG A 1 292 ? -86.267 25.383 -69.917 1.00 39.18 292 ARG A C 1
ATOM 2117 O O . ARG A 1 292 ? -87.437 25.078 -70.147 1.00 39.41 292 ARG A O 1
ATOM 2125 N N . VAL A 1 293 ? -85.315 25.359 -70.849 1.00 37.71 293 VAL A N 1
ATOM 2126 C CA . VAL A 1 293 ? -85.600 25.042 -72.259 1.00 36.24 293 VAL A CA 1
ATOM 2127 C C . VAL A 1 293 ? -85.688 23.527 -72.494 1.00 34.87 293 VAL A C 1
ATOM 2128 O O . VAL A 1 293 ? -84.707 22.817 -72.282 1.00 35.01 293 VAL A O 1
ATOM 2132 N N . PRO A 1 294 ? -86.856 23.030 -72.951 1.00 33.15 294 PRO A N 1
ATOM 2133 C CA . PRO A 1 294 ? -87.024 21.584 -73.150 1.00 31.54 294 PRO A CA 1
ATOM 2134 C C . PRO A 1 294 ? -86.231 21.004 -74.317 1.00 29.36 294 PRO A C 1
ATOM 2135 O O . PRO A 1 294 ? -85.997 21.681 -75.317 1.00 28.48 294 PRO A O 1
ATOM 2139 N N . TYR A 1 295 ? -85.833 19.745 -74.164 1.00 27.00 295 TYR A N 1
ATOM 2140 C CA . TYR A 1 295 ? -85.116 19.005 -75.194 1.00 25.63 295 TYR A CA 1
ATOM 2141 C C . TYR A 1 295 ? -85.235 17.514 -74.902 1.00 24.62 295 TYR A C 1
ATOM 2142 O O . TYR A 1 295 ? -85.655 17.121 -73.814 1.00 24.51 295 TYR A O 1
ATOM 2151 N N . ASP A 1 296 ? -84.861 16.689 -75.869 1.00 23.73 296 ASP A N 1
ATOM 2152 C CA . ASP A 1 296 ? -84.953 15.246 -75.707 1.00 23.35 296 ASP A CA 1
ATOM 2153 C C . ASP A 1 296 ? -83.651 14.692 -75.138 1.00 22.64 296 ASP A C 1
ATOM 2154 O O . ASP A 1 296 ? -82.611 14.723 -75.803 1.00 22.03 296 ASP A O 1
ATOM 2159 N N . VAL A 1 297 ? -83.724 14.164 -73.918 1.00 21.85 297 VAL A N 1
ATOM 2160 C CA . VAL A 1 297 ? -82.537 13.669 -73.221 1.00 21.77 297 VAL A CA 1
ATOM 2161 C C . VAL A 1 297 ? -81.939 12.415 -73.885 1.00 21.52 297 VAL A C 1
ATOM 2162 O O . VAL A 1 297 ? -80.784 12.086 -73.645 1.00 21.45 297 VAL A O 1
ATOM 2166 N N . HIS A 1 298 ? -82.714 11.736 -74.730 1.00 21.81 298 HIS A N 1
ATOM 2167 C CA . HIS A 1 298 ? -82.184 10.657 -75.578 1.00 22.29 298 HIS A CA 1
ATOM 2168 C C . HIS A 1 298 ? -80.960 11.105 -76.379 1.00 22.42 298 HIS A C 1
ATOM 2169 O O . HIS A 1 298 ? -80.059 10.309 -76.649 1.00 22.00 298 HIS A O 1
ATOM 2176 N N . GLU A 1 299 ? -80.940 12.381 -76.760 1.00 22.92 299 GLU A N 1
ATOM 2177 C CA . GLU A 1 299 ? -79.827 12.954 -77.516 1.00 23.35 299 GLU A CA 1
ATOM 2178 C C . GLU A 1 299 ? -78.518 12.945 -76.741 1.00 22.69 299 GLU A C 1
ATOM 2179 O O . GLU A 1 299 ? -77.442 12.907 -77.339 1.00 22.83 299 GLU A O 1
ATOM 2185 N N . VAL A 1 300 ? -78.605 13.000 -75.416 1.00 22.17 300 VAL A N 1
ATOM 2186 C CA . VAL A 1 300 ? -77.421 12.878 -74.574 1.00 21.99 300 VAL A CA 1
ATOM 2187 C C . VAL A 1 300 ? -77.022 11.414 -74.460 1.00 21.85 300 VAL A C 1
ATOM 2188 O O . VAL A 1 300 ? -75.861 11.064 -74.666 1.00 21.32 300 VAL A O 1
ATOM 2192 N N . VAL A 1 301 ? -77.996 10.566 -74.138 1.00 22.15 301 VAL A N 1
ATOM 2193 C CA . VAL A 1 301 ? -77.744 9.143 -73.896 1.00 22.34 301 VAL A CA 1
ATOM 2194 C C . VAL A 1 301 ? -77.091 8.490 -75.109 1.00 22.44 301 VAL A C 1
ATOM 2195 O O . VAL A 1 301 ? -76.095 7.775 -74.976 1.00 22.57 301 VAL A O 1
ATOM 2199 N N . VAL A 1 302 ? -77.640 8.756 -76.291 1.00 22.78 302 VAL A N 1
ATOM 2200 C CA . VAL A 1 302 ? -77.154 8.131 -77.523 1.00 22.99 302 VAL A CA 1
ATOM 2201 C C . VAL A 1 302 ? -75.680 8.450 -77.809 1.00 22.98 302 VAL A C 1
ATOM 2202 O O . VAL A 1 302 ? -75.006 7.683 -78.487 1.00 23.50 302 VAL A O 1
ATOM 2206 N N . ARG A 1 303 ? -75.180 9.560 -77.271 1.00 22.93 303 ARG A N 1
ATOM 2207 C CA . ARG A 1 303 ? -73.813 10.016 -77.553 1.00 23.06 303 ARG A CA 1
ATOM 2208 C C . ARG A 1 303 ? -72.742 9.560 -76.560 1.00 22.60 303 ARG A C 1
ATOM 2209 O O . ARG A 1 303 ? -71.577 9.439 -76.929 1.00 22.32 303 ARG A O 1
ATOM 2217 N N . ILE A 1 304 ? -73.125 9.308 -75.314 1.00 22.31 304 ILE A N 1
ATOM 2218 C CA . ILE A 1 304 ? -72.144 8.966 -74.280 1.00 21.86 304 ILE A CA 1
ATOM 2219 C C . ILE A 1 304 ? -71.918 7.457 -74.122 1.00 21.48 304 ILE A C 1
ATOM 2220 O O . ILE A 1 304 ? -70.897 7.040 -73.576 1.00 21.08 304 ILE A O 1
ATOM 2225 N N . VAL A 1 305 ? -72.849 6.646 -74.618 1.00 21.22 305 VAL A N 1
ATOM 2226 C CA . VAL A 1 305 ? -72.778 5.190 -74.436 1.00 21.06 305 VAL A CA 1
ATOM 2227 C C . VAL A 1 305 ? -72.059 4.485 -75.584 1.00 21.35 305 VAL A C 1
ATOM 2228 O O . VAL A 1 305 ? -72.062 4.964 -76.722 1.00 21.52 305 VAL A O 1
ATOM 2232 N N . ASP A 1 306 ? -71.458 3.339 -75.266 1.00 21.53 306 ASP A N 1
ATOM 2233 C CA . ASP A 1 306 ? -70.717 2.523 -76.236 1.00 21.82 306 ASP A CA 1
ATOM 2234 C C . ASP A 1 306 ? -71.566 2.137 -77.442 1.00 21.98 306 ASP A C 1
ATOM 2235 O O . ASP A 1 306 ? -72.697 1.673 -77.288 1.00 22.01 306 ASP A O 1
ATOM 2240 N N . GLY A 1 307 ? -71.012 2.332 -78.636 1.00 22.29 307 GLY A N 1
ATOM 2241 C CA . GLY A 1 307 ? -71.701 2.015 -79.893 1.00 22.48 307 GLY A CA 1
ATOM 2242 C C . GLY A 1 307 ? -72.977 2.806 -80.142 1.00 23.37 307 GLY A C 1
ATOM 2243 O O . GLY A 1 307 ? -73.727 2.496 -81.065 1.00 23.71 307 GLY A O 1
ATOM 2244 N N . SER A 1 308 ? -73.221 3.832 -79.327 1.00 23.86 308 SER A N 1
ATOM 2245 C CA . SER A 1 308 ? -74.481 4.581 -79.345 1.00 24.54 308 SER A CA 1
ATOM 2246 C C . SER A 1 308 ? -75.710 3.660 -79.287 1.00 25.52 308 SER A C 1
ATOM 2247 O O . SER A 1 308 ? -76.744 3.950 -79.887 1.00 25.44 308 SER A O 1
ATOM 2250 N N . GLU A 1 309 ? -75.578 2.569 -78.534 1.00 27.26 309 GLU A N 1
ATOM 2251 C CA . GLU A 1 309 ? -76.631 1.564 -78.365 1.00 29.09 309 GLU A CA 1
ATOM 2252 C C . GLU A 1 309 ? -77.158 1.559 -76.939 1.00 27.54 309 GLU A C 1
ATOM 2253 O O . GLU A 1 309 ? -76.398 1.727 -75.994 1.00 27.14 309 GLU A O 1
ATOM 2259 N N . PHE A 1 310 ? -78.454 1.323 -76.789 1.00 26.24 310 PHE A N 1
ATOM 2260 C CA . PHE A 1 310 ? -79.042 1.126 -75.471 1.00 25.48 310 PHE A CA 1
ATOM 2261 C C . PHE A 1 310 ? -80.380 0.401 -75.568 1.00 25.14 310 PHE A C 1
ATOM 2262 O O . PHE A 1 310 ? -81.063 0.483 -76.588 1.00 24.44 310 PHE A O 1
ATOM 2270 N N . SER A 1 311 ? -80.728 -0.318 -74.503 1.00 24.81 311 SER A N 1
ATOM 2271 C CA . SER A 1 311 ? -82.025 -0.980 -74.388 1.00 24.60 311 SER A CA 1
ATOM 2272 C C . SER A 1 311 ? -82.886 -0.219 -73.393 1.00 23.55 311 SER A C 1
ATOM 2273 O O . SER A 1 311 ? -82.687 -0.310 -72.179 1.00 23.66 311 SER A O 1
ATOM 2276 N N . GLU A 1 312 ? -83.842 0.538 -73.913 1.00 22.27 312 GLU A N 1
ATOM 2277 C CA . GLU A 1 312 ? -84.701 1.344 -73.068 1.00 21.50 312 GLU A CA 1
ATOM 2278 C C . GLU A 1 312 ? -85.780 0.503 -72.397 1.00 20.78 312 GLU A C 1
ATOM 2279 O O . GLU A 1 312 ? -86.467 -0.291 -73.041 1.00 20.58 312 GLU A O 1
ATOM 2285 N N . PHE A 1 313 ? -85.907 0.700 -71.091 1.00 20.02 313 PHE A N 1
ATOM 2286 C CA . PHE A 1 313 ? -86.910 0.052 -70.268 1.00 19.53 313 PHE A CA 1
ATOM 2287 C C . PHE A 1 313 ? -88.123 0.986 -70.176 1.00 19.40 313 PHE A C 1
ATOM 2288 O O . PHE A 1 313 ? -87.970 2.178 -69.911 1.00 18.95 313 PHE A O 1
ATOM 2296 N N . LYS A 1 314 ? -89.316 0.443 -70.417 1.00 19.35 314 LYS A N 1
ATOM 2297 C CA . LYS A 1 314 ? -90.575 1.207 -70.358 1.00 19.53 314 LYS A CA 1
ATOM 2298 C C . LYS A 1 314 ? -90.552 2.485 -71.208 1.00 19.92 314 LYS A C 1
ATOM 2299 O O . LYS A 1 314 ? -90.975 3.549 -70.757 1.00 19.45 314 LYS A O 1
ATOM 2305 N N . ALA A 1 315 ? -90.072 2.361 -72.444 1.00 20.60 315 ALA A N 1
ATOM 2306 C CA . ALA A 1 315 ? -89.916 3.511 -73.349 1.00 21.25 315 ALA A CA 1
ATOM 2307 C C . ALA A 1 315 ? -91.210 4.298 -73.574 1.00 21.81 315 ALA A C 1
ATOM 2308 O O . ALA A 1 315 ? -91.166 5.508 -73.765 1.00 21.70 315 ALA A O 1
ATOM 2310 N N . LYS A 1 316 ? -92.352 3.618 -73.540 1.00 22.86 316 LYS A N 1
ATOM 2311 C CA . LYS A 1 316 ? -93.640 4.254 -73.840 1.00 23.81 316 LYS A CA 1
ATOM 2312 C C . LYS A 1 316 ? -94.466 4.626 -72.613 1.00 23.18 316 LYS A C 1
ATOM 2313 O O . LYS A 1 316 ? -95.566 5.159 -72.747 1.00 23.29 316 LYS A O 1
ATOM 2319 N N . TYR A 1 317 ? -93.915 4.364 -71.431 1.00 22.66 317 TYR A N 1
ATOM 2320 C CA . TYR A 1 317 ? -94.581 4.615 -70.157 1.00 22.52 317 TYR A CA 1
ATOM 2321 C C . TYR A 1 317 ? -93.767 5.630 -69.363 1.00 22.61 317 TYR A C 1
ATOM 2322 O O . TYR A 1 317 ? -92.536 5.574 -69.365 1.00 21.92 317 TYR A O 1
ATOM 2331 N N . GLY A 1 318 ? -94.450 6.545 -68.677 1.00 22.94 318 GLY A N 1
ATOM 2332 C CA . GLY A 1 318 ? -93.774 7.533 -67.833 1.00 23.50 318 GLY A CA 1
ATOM 2333 C C . GLY A 1 318 ? -92.625 8.176 -68.581 1.00 23.98 318 GLY A C 1
ATOM 2334 O O . GLY A 1 318 ? -91.473 8.121 -68.149 1.00 24.29 318 GLY A O 1
ATOM 2335 N N . LYS A 1 319 ? -92.959 8.792 -69.709 1.00 24.70 319 LYS A N 1
ATOM 2336 C CA . LYS A 1 319 ? -91.970 9.226 -70.696 1.00 24.94 319 LYS A CA 1
ATOM 2337 C C . LYS A 1 319 ? -91.116 10.428 -70.284 1.00 23.83 319 LYS A C 1
ATOM 2338 O O . LYS A 1 319 ? -90.114 10.714 -70.934 1.00 23.52 319 LYS A O 1
ATOM 2344 N N . THR A 1 320 ? -91.494 11.124 -69.214 1.00 22.52 320 THR A N 1
ATOM 2345 C CA . THR A 1 320 ? -90.663 12.219 -68.695 1.00 21.53 320 THR A CA 1
ATOM 2346 C C . THR A 1 320 ? -89.445 11.737 -67.893 1.00 20.75 320 THR A C 1
ATOM 2347 O O . THR A 1 320 ? -88.631 12.551 -67.465 1.00 20.64 320 THR A O 1
ATOM 2351 N N . LEU A 1 321 ? -89.326 10.427 -67.684 1.00 20.06 321 LEU A N 1
ATOM 2352 C CA . LEU A 1 321 ? -88.093 9.833 -67.152 1.00 19.55 321 LEU A CA 1
ATOM 2353 C C . LEU A 1 321 ? -87.571 8.778 -68.115 1.00 19.24 321 LEU A C 1
ATOM 2354 O O . LEU A 1 321 ? -88.307 7.883 -68.511 1.00 19.52 321 LEU A O 1
ATOM 2359 N N . VAL A 1 322 ? -86.302 8.882 -68.486 1.00 19.00 322 VAL A N 1
ATOM 2360 C CA . VAL A 1 322 ? -85.684 7.905 -69.377 1.00 18.99 322 VAL A CA 1
ATOM 2361 C C . VAL A 1 322 ? -84.825 6.921 -68.583 1.00 18.87 322 VAL A C 1
ATOM 2362 O O . VAL A 1 322 ? -83.897 7.323 -67.885 1.00 18.88 322 VAL A O 1
ATOM 2366 N N . THR A 1 323 ? -85.152 5.635 -68.701 1.00 18.65 323 THR A N 1
ATOM 2367 C CA . THR A 1 323 ? -84.379 4.556 -68.089 1.00 18.32 323 THR A CA 1
ATOM 2368 C C . THR A 1 323 ? -83.896 3.580 -69.157 1.00 18.23 323 THR A C 1
ATOM 2369 O O . THR A 1 323 ? -84.707 2.964 -69.854 1.00 18.09 323 THR A O 1
ATOM 2373 N N . ALA A 1 324 ? -82.582 3.421 -69.273 1.00 18.16 324 ALA A N 1
ATOM 2374 C CA . ALA A 1 324 ? -82.017 2.537 -70.286 1.00 18.26 324 ALA A CA 1
ATOM 2375 C C . ALA A 1 324 ? -80.770 1.812 -69.809 1.00 18.19 324 ALA A C 1
ATOM 2376 O O . ALA A 1 324 ? -79.937 2.383 -69.104 1.00 18.16 324 ALA A O 1
ATOM 2378 N N . PHE A 1 325 ? -80.660 0.547 -70.210 1.00 18.21 325 PHE A N 1
ATOM 2379 C CA . PHE A 1 325 ? -79.448 -0.239 -70.024 1.00 18.30 325 PHE A CA 1
ATOM 2380 C C . PHE A 1 325 ? -78.475 0.067 -71.152 1.00 18.64 325 PHE A C 1
ATOM 2381 O O . PHE A 1 325 ? -78.875 0.199 -72.309 1.00 18.93 325 PHE A O 1
ATOM 2389 N N . ALA A 1 326 ? -77.195 0.169 -70.813 1.00 18.84 326 ALA A N 1
ATOM 2390 C CA . ALA A 1 326 ? -76.166 0.484 -71.789 1.00 19.29 326 ALA A CA 1
ATOM 2391 C C . ALA A 1 326 ? -74.793 0.083 -71.257 1.00 20.06 326 ALA A C 1
ATOM 2392 O O . ALA A 1 326 ? -74.689 -0.567 -70.210 1.00 19.69 326 ALA A O 1
ATOM 2394 N N . ARG A 1 327 ? -73.749 0.450 -71.996 1.00 20.78 327 ARG A N 1
ATOM 2395 C CA . ARG A 1 327 ? -72.381 0.277 -71.540 1.00 21.89 327 ARG A CA 1
ATOM 2396 C C . ARG A 1 327 ? -71.570 1.550 -71.752 1.00 21.27 327 ARG A C 1
ATOM 2397 O O . ARG A 1 327 ? -71.784 2.279 -72.720 1.00 20.81 327 ARG A O 1
ATOM 2405 N N . VAL A 1 328 ? -70.661 1.818 -70.821 1.00 20.72 328 VAL A N 1
ATOM 2406 C CA . VAL A 1 328 ? -69.725 2.932 -70.936 1.00 20.57 328 VAL A CA 1
ATOM 2407 C C . VAL A 1 328 ? -68.333 2.383 -70.659 1.00 20.80 328 VAL A C 1
ATOM 2408 O O . VAL A 1 328 ? -68.056 1.904 -69.562 1.00 20.89 328 VAL A O 1
ATOM 2412 N N . HIS A 1 329 ? -67.473 2.444 -71.669 1.00 21.14 329 HIS A N 1
ATOM 2413 C CA . HIS A 1 329 ? -66.123 1.887 -71.596 1.00 21.85 329 HIS A CA 1
ATOM 2414 C C . HIS A 1 329 ? -66.125 0.413 -71.179 1.00 21.19 329 HIS A C 1
ATOM 2415 O O . HIS A 1 329 ? -65.302 -0.026 -70.380 1.00 21.23 329 HIS A O 1
ATOM 2422 N N . GLY A 1 330 ? -67.069 -0.338 -71.737 1.00 20.67 330 GLY A N 1
ATOM 2423 C CA . GLY A 1 330 ? -67.209 -1.763 -71.445 1.00 20.62 330 GLY A CA 1
ATOM 2424 C C . GLY A 1 330 ? -67.934 -2.108 -70.153 1.00 20.37 330 GLY A C 1
ATOM 2425 O O . GLY A 1 330 ? -68.208 -3.282 -69.896 1.00 20.24 330 GLY A O 1
ATOM 2426 N N . HIS A 1 331 ? -68.234 -1.101 -69.336 1.00 20.15 331 HIS A N 1
ATOM 2427 C CA . HIS A 1 331 ? -68.906 -1.315 -68.061 1.00 20.26 331 HIS A CA 1
ATOM 2428 C C . HIS A 1 331 ? -70.406 -1.207 -68.258 1.00 20.17 331 HIS A C 1
ATOM 2429 O O . HIS A 1 331 ? -70.873 -0.266 -68.894 1.00 20.17 331 HIS A O 1
ATOM 2436 N N . PRO A 1 332 ? -71.170 -2.154 -67.693 1.00 19.88 332 PRO A N 1
ATOM 2437 C CA . PRO A 1 332 ? -72.622 -2.032 -67.748 1.00 19.72 332 PRO A CA 1
ATOM 2438 C C . PRO A 1 332 ? -73.105 -0.841 -66.925 1.00 19.64 332 PRO A C 1
ATOM 2439 O O . PRO A 1 332 ? -72.548 -0.562 -65.867 1.00 19.75 332 PRO A O 1
ATOM 2443 N N . VAL A 1 333 ? -74.112 -0.133 -67.426 1.00 19.44 333 VAL A N 1
ATOM 2444 C CA . VAL A 1 333 ? -74.713 0.973 -66.690 1.00 19.33 333 VAL A CA 1
ATOM 2445 C C . VAL A 1 333 ? -76.217 1.006 -66.894 1.00 18.80 333 VAL A C 1
ATOM 2446 O O . VAL A 1 333 ? -76.718 0.634 -67.953 1.00 18.71 333 VAL A O 1
ATOM 2450 N N . GLY A 1 334 ? -76.919 1.455 -65.862 1.00 18.36 334 GLY A N 1
ATOM 2451 C CA . GLY A 1 334 ? -78.342 1.741 -65.941 1.00 18.22 334 GLY A CA 1
ATOM 2452 C C . GLY A 1 334 ? -78.503 3.242 -65.828 1.00 18.11 334 GLY A C 1
ATOM 2453 O O . GLY A 1 334 ? -78.273 3.821 -64.765 1.00 18.33 334 GLY A O 1
ATOM 2454 N N . ILE A 1 335 ? -78.880 3.875 -66.931 1.00 17.89 335 ILE A N 1
ATOM 2455 C CA . ILE A 1 335 ? -78.986 5.323 -66.982 1.00 17.61 335 ILE A CA 1
ATOM 2456 C C . ILE A 1 335 ? -80.393 5.741 -66.589 1.00 17.48 335 ILE A C 1
ATOM 2457 O O . ILE A 1 335 ? -81.369 5.216 -67.112 1.00 17.39 335 ILE A O 1
ATOM 2462 N N . VAL A 1 336 ? -80.472 6.673 -65.646 1.00 17.28 336 VAL A N 1
ATOM 2463 C CA . VAL A 1 336 ? -81.733 7.252 -65.203 1.00 17.36 336 VAL A CA 1
ATOM 2464 C C . VAL A 1 336 ? -81.608 8.743 -65.490 1.00 17.49 336 VAL A C 1
ATOM 2465 O O . VAL A 1 336 ? -80.818 9.438 -64.847 1.00 17.51 336 VAL A O 1
ATOM 2469 N N . ALA A 1 337 ? -82.355 9.221 -66.481 1.00 17.33 337 ALA A N 1
ATOM 2470 C CA . ALA A 1 337 ? -82.186 10.584 -66.980 1.00 17.63 337 ALA A CA 1
ATOM 2471 C C . ALA A 1 337 ? -83.520 11.309 -67.070 1.00 17.97 337 ALA A C 1
ATOM 2472 O O . ALA A 1 337 ? -84.477 10.795 -67.653 1.00 17.96 337 ALA A O 1
ATOM 2474 N N . ASN A 1 338 ? -83.576 12.505 -66.493 1.00 18.29 338 ASN A N 1
ATOM 2475 C CA . ASN A 1 338 ? -84.792 13.312 -66.527 1.00 18.74 338 ASN A CA 1
ATOM 2476 C C . ASN A 1 338 ? -85.082 13.766 -67.939 1.00 19.36 338 ASN A C 1
ATOM 2477 O O . ASN A 1 338 ? -84.164 14.082 -68.696 1.00 19.43 338 ASN A O 1
ATOM 2482 N N . ASN A 1 339 ? -86.366 13.800 -68.274 1.00 20.07 339 ASN A N 1
ATOM 2483 C CA . ASN A 1 339 ? -86.819 14.214 -69.593 1.00 20.82 339 ASN A CA 1
ATOM 2484 C C . ASN A 1 339 ? -88.134 14.982 -69.467 1.00 21.50 339 ASN A C 1
ATOM 2485 O O . ASN A 1 339 ? -89.066 14.788 -70.246 1.00 21.46 339 ASN A O 1
ATOM 2490 N N . GLY A 1 340 ? -88.188 15.857 -68.466 1.00 22.42 340 GLY A N 1
ATOM 2491 C CA . GLY A 1 340 ? -89.380 16.641 -68.159 1.00 23.02 340 GLY A CA 1
ATOM 2492 C C . GLY A 1 340 ? -89.727 16.614 -66.680 1.00 24.03 340 GLY A C 1
ATOM 2493 O O . GLY A 1 340 ? -88.927 16.196 -65.844 1.00 24.20 340 GLY A O 1
ATOM 2494 N N . VAL A 1 341 ? -90.936 17.070 -66.374 1.00 24.93 341 VAL A N 1
ATOM 2495 C CA . VAL A 1 341 ? -91.472 17.069 -65.013 1.00 25.96 341 VAL A CA 1
ATOM 2496 C C . VAL A 1 341 ? -91.810 15.633 -64.588 1.00 26.01 341 VAL A C 1
ATOM 2497 O O . VAL A 1 341 ? -92.345 14.859 -65.385 1.00 26.87 341 VAL A O 1
ATOM 2501 N N . LEU A 1 342 ? -91.507 15.284 -63.339 1.00 25.71 342 LEU A N 1
ATOM 2502 C CA . LEU A 1 342 ? -91.775 13.933 -62.831 1.00 25.59 342 LEU A CA 1
ATOM 2503 C C . LEU A 1 342 ? -93.254 13.717 -62.501 1.00 25.41 342 LEU A C 1
ATOM 2504 O O . LEU A 1 342 ? -93.875 14.540 -61.834 1.00 25.26 342 LEU A O 1
ATOM 2509 N N . PHE A 1 343 ? -93.795 12.598 -62.979 1.00 25.37 343 PHE A N 1
ATOM 2510 C CA . PHE A 1 343 ? -95.144 12.139 -62.638 1.00 25.37 343 PHE A CA 1
ATOM 2511 C C . PHE A 1 343 ? -95.048 10.894 -61.750 1.00 24.71 343 PHE A C 1
ATOM 2512 O O . PHE A 1 343 ? -93.962 10.352 -61.540 1.00 24.59 343 PHE A O 1
ATOM 2520 N N . SER A 1 344 ? -96.192 10.444 -61.241 1.00 23.60 344 SER A N 1
ATOM 2521 C CA . SER A 1 344 ? -96.277 9.171 -60.514 1.00 23.19 344 SER A CA 1
ATOM 2522 C C . SER A 1 344 ? -95.697 8.012 -61.325 1.00 22.48 344 SER A C 1
ATOM 2523 O O . SER A 1 344 ? -94.963 7.185 -60.799 1.00 22.19 344 SER A O 1
ATOM 2526 N N . GLU A 1 345 ? -96.036 7.972 -62.609 1.00 22.20 345 GLU A N 1
ATOM 2527 C CA . GLU A 1 345 ? -95.622 6.892 -63.498 1.00 21.81 345 GLU A CA 1
ATOM 2528 C C . GLU A 1 345 ? -94.101 6.887 -63.697 1.00 21.28 345 GLU A C 1
ATOM 2529 O O . GLU A 1 345 ? -93.470 5.831 -63.693 1.00 20.82 345 GLU A O 1
ATOM 2535 N N . SER A 1 346 ? -93.523 8.072 -63.861 1.00 20.73 346 SER A N 1
ATOM 2536 C CA . SER A 1 346 ? -92.069 8.220 -63.956 1.00 20.50 346 SER A CA 1
ATOM 2537 C C . SER A 1 346 ? -91.373 7.615 -62.736 1.00 20.05 346 SER A C 1
ATOM 2538 O O . SER A 1 346 ? -90.382 6.896 -62.866 1.00 19.59 346 SER A O 1
ATOM 2541 N N . ALA A 1 347 ? -91.908 7.912 -61.554 1.00 19.91 347 ALA A N 1
ATOM 2542 C CA . ALA A 1 347 ? -91.315 7.457 -60.294 1.00 19.98 347 ALA A CA 1
ATOM 2543 C C . ALA A 1 347 ? -91.451 5.949 -60.114 1.00 19.80 347 ALA A C 1
ATOM 2544 O O . ALA A 1 347 ? -90.505 5.288 -59.699 1.00 19.77 347 ALA A O 1
ATOM 2546 N N . LEU A 1 348 ? -92.629 5.412 -60.421 1.00 19.88 348 LEU A N 1
ATOM 2547 C CA . LEU A 1 348 ? -92.845 3.962 -60.373 1.00 19.90 348 LEU A CA 1
ATOM 2548 C C . LEU A 1 348 ? -91.847 3.255 -61.292 1.00 19.55 348 LEU A C 1
ATOM 2549 O O . LEU A 1 348 ? -91.250 2.240 -60.929 1.00 19.75 348 LEU A O 1
ATOM 2554 N N . LYS A 1 349 ? -91.668 3.826 -62.475 1.00 18.86 349 LYS A N 1
ATOM 2555 C CA . LYS A 1 349 ? -90.759 3.304 -63.488 1.00 18.68 349 LYS A CA 1
ATOM 2556 C C . LYS A 1 349 ? -89.299 3.324 -63.018 1.00 18.54 349 LYS A C 1
ATOM 2557 O O . LYS A 1 349 ? -88.567 2.350 -63.199 1.00 18.52 349 LYS A O 1
ATOM 2563 N N . GLY A 1 350 ? -88.890 4.433 -62.410 1.00 18.15 350 GLY A N 1
ATOM 2564 C CA . GLY A 1 350 ? -87.544 4.566 -61.859 1.00 17.82 350 GLY A CA 1
ATOM 2565 C C . GLY A 1 350 ? -87.268 3.560 -60.751 1.00 17.51 350 GLY A C 1
ATOM 2566 O O . GLY A 1 350 ? -86.201 2.942 -60.717 1.00 17.16 350 GLY A O 1
ATOM 2567 N N . ALA A 1 351 ? -88.231 3.396 -59.848 1.00 17.04 351 ALA A N 1
ATOM 2568 C CA . ALA A 1 351 ? -88.102 2.435 -58.744 1.00 16.99 351 ALA A CA 1
ATOM 2569 C C . ALA A 1 351 ? -87.925 1.011 -59.270 1.00 16.95 351 ALA A C 1
ATOM 2570 O O . ALA A 1 351 ? -87.032 0.288 -58.832 1.00 17.15 351 ALA A O 1
ATOM 2572 N N . HIS A 1 352 ? -88.773 0.625 -60.219 1.00 17.05 352 HIS A N 1
ATOM 2573 C CA . HIS A 1 352 ? -88.679 -0.685 -60.879 1.00 17.08 352 HIS A CA 1
ATOM 2574 C C . HIS A 1 352 ? -87.318 -0.851 -61.550 1.00 16.57 352 HIS A C 1
ATOM 2575 O O . HIS A 1 352 ? -86.623 -1.841 -61.327 1.00 16.47 352 HIS A O 1
ATOM 2582 N N . PHE A 1 353 ? -86.943 0.122 -62.372 1.00 15.94 353 PHE A N 1
ATOM 2583 C CA . PHE A 1 353 ? -85.672 0.058 -63.091 1.00 15.69 353 PHE A CA 1
ATOM 2584 C C . PHE A 1 353 ? -84.500 -0.155 -62.136 1.00 15.66 353 PHE A C 1
ATOM 2585 O O . PHE A 1 353 ? -83.625 -0.986 -62.387 1.00 15.79 353 PHE A O 1
ATOM 2593 N N . ILE A 1 354 ? -84.500 0.589 -61.035 1.00 15.87 354 ILE A N 1
ATOM 2594 C CA . ILE A 1 354 ? -83.457 0.468 -60.013 1.00 15.97 354 ILE A CA 1
ATOM 2595 C C . ILE A 1 354 ? -83.409 -0.935 -59.401 1.00 16.17 354 ILE A C 1
ATOM 2596 O O . ILE A 1 354 ? -82.323 -1.465 -59.182 1.00 15.98 354 ILE A O 1
ATOM 2601 N N . GLU A 1 355 ? -84.574 -1.532 -59.136 1.00 16.63 355 GLU A N 1
ATOM 2602 C CA . GLU A 1 355 ? -84.641 -2.922 -58.653 1.00 17.12 355 GLU A CA 1
ATOM 2603 C C . GLU A 1 355 ? -83.906 -3.883 -59.585 1.00 17.13 355 GLU A C 1
ATOM 2604 O O . GLU A 1 355 ? -83.184 -4.775 -59.129 1.00 16.93 355 GLU A O 1
ATOM 2610 N N . LEU A 1 356 ? -84.098 -3.704 -60.890 1.00 17.12 356 LEU A N 1
ATOM 2611 C CA . LEU A 1 356 ? -83.483 -4.583 -61.881 1.00 17.32 356 LEU A CA 1
ATOM 2612 C C . LEU A 1 356 ? -81.969 -4.441 -61.899 1.00 17.43 356 LEU A C 1
ATOM 2613 O O . LEU A 1 356 ? -81.249 -5.438 -61.884 1.00 17.39 356 LEU A O 1
ATOM 2618 N N . CYS A 1 357 ? -81.492 -3.202 -61.933 1.00 17.71 357 CYS A N 1
ATOM 2619 C CA . CYS A 1 357 ? -80.055 -2.934 -61.904 1.00 18.01 357 CYS A CA 1
ATOM 2620 C C . CYS A 1 357 ? -79.419 -3.513 -60.637 1.00 18.40 357 CYS A C 1
ATOM 2621 O O . CYS A 1 357 ? -78.316 -4.064 -60.671 1.00 17.85 357 CYS A O 1
ATOM 2624 N N . ASP A 1 358 ? -80.141 -3.401 -59.530 1.00 19.04 358 ASP A N 1
ATOM 2625 C CA . ASP A 1 358 ? -79.672 -3.914 -58.247 1.00 19.76 358 ASP A CA 1
ATOM 2626 C C . ASP A 1 358 ? -79.506 -5.440 -58.272 1.00 19.87 358 ASP A C 1
ATOM 2627 O O . ASP A 1 358 ? -78.470 -5.957 -57.857 1.00 19.74 358 ASP A O 1
ATOM 2632 N N . LYS A 1 359 ? -80.521 -6.150 -58.760 1.00 20.20 359 LYS A N 1
ATOM 2633 C CA . LYS A 1 359 ? -80.455 -7.615 -58.881 1.00 20.79 359 LYS A CA 1
ATOM 2634 C C . LYS A 1 359 ? -79.394 -8.064 -59.892 1.00 19.85 359 LYS A C 1
ATOM 2635 O O . LYS A 1 359 ? -78.722 -9.074 -59.686 1.00 19.85 359 LYS A O 1
ATOM 2641 N N . ARG A 1 360 ? -79.257 -7.318 -60.987 1.00 18.82 360 ARG A N 1
ATOM 2642 C CA . ARG A 1 360 ? -78.335 -7.686 -62.069 1.00 18.12 360 ARG A CA 1
ATOM 2643 C C . ARG A 1 360 ? -76.911 -7.155 -61.888 1.00 17.68 360 ARG A C 1
ATOM 2644 O O . ARG A 1 360 ? -76.052 -7.420 -62.725 1.00 17.68 360 ARG A O 1
ATOM 2652 N N . LYS A 1 361 ? -76.672 -6.421 -60.799 1.00 17.27 361 LYS A N 1
ATOM 2653 C CA . LYS A 1 361 ? -75.355 -5.844 -60.479 1.00 17.18 361 LYS A CA 1
ATOM 2654 C C . LYS A 1 361 ? -74.895 -4.853 -61.547 1.00 16.81 361 LYS A C 1
ATOM 2655 O O . LYS A 1 361 ? -73.747 -4.867 -61.992 1.00 16.40 361 LYS A O 1
ATOM 2661 N N . ILE A 1 362 ? -75.820 -3.989 -61.945 1.00 16.63 362 ILE A N 1
ATOM 2662 C CA . ILE A 1 362 ? -75.559 -2.950 -62.921 1.00 16.36 362 ILE A CA 1
ATOM 2663 C C . ILE A 1 362 ? -75.473 -1.612 -62.185 1.00 16.33 362 ILE A C 1
ATOM 2664 O O . ILE A 1 362 ? -76.452 -1.176 -61.584 1.00 16.18 362 ILE A O 1
ATOM 2669 N N . PRO A 1 363 ? -74.296 -0.962 -62.219 1.00 16.33 363 PRO A N 1
ATOM 2670 C CA . PRO A 1 363 ? -74.137 0.383 -61.661 1.00 16.27 363 PRO A CA 1
ATOM 2671 C C . PRO A 1 363 ? -75.139 1.369 -62.256 1.00 15.99 363 PRO A C 1
ATOM 2672 O O . PRO A 1 363 ? -75.503 1.245 -63.423 1.00 15.95 363 PRO A O 1
ATOM 2676 N N . LEU A 1 364 ? -75.565 2.342 -61.461 1.00 15.87 364 LEU A N 1
ATOM 2677 C CA . LEU A 1 364 ? -76.551 3.328 -61.901 1.00 15.87 364 LEU A CA 1
ATOM 2678 C C . LEU A 1 364 ? -75.888 4.654 -62.237 1.00 15.96 364 LEU A C 1
ATOM 2679 O O . LEU A 1 364 ? -74.993 5.099 -61.530 1.00 15.94 364 LEU A O 1
ATOM 2684 N N . LEU A 1 365 ? -76.330 5.276 -63.325 1.00 16.31 365 LEU A N 1
ATOM 2685 C CA . LEU A 1 365 ? -75.879 6.619 -63.693 1.00 16.35 365 LEU A CA 1
ATOM 2686 C C . LEU A 1 365 ? -77.072 7.557 -63.741 1.00 16.36 365 LEU A C 1
ATOM 2687 O O . LEU A 1 365 ? -77.946 7.401 -64.589 1.00 16.88 365 LEU A O 1
ATOM 2692 N N . PHE A 1 366 ? -77.106 8.526 -62.831 1.00 16.39 366 PHE A N 1
ATOM 2693 C CA . PHE A 1 366 ? -78.196 9.499 -62.773 1.00 16.43 366 PHE A CA 1
ATOM 2694 C C . PHE A 1 366 ? -77.806 10.779 -63.509 1.00 16.77 366 PHE A C 1
ATOM 2695 O O . PHE A 1 366 ? -76.818 11.428 -63.165 1.00 16.80 366 PHE A O 1
ATOM 2703 N N . LEU A 1 367 ? -78.576 11.121 -64.537 1.00 17.25 367 LEU A N 1
ATOM 2704 C CA . LEU A 1 367 ? -78.401 12.374 -65.260 1.00 17.46 367 LEU A CA 1
ATOM 2705 C C . LEU A 1 367 ? -79.521 13.321 -64.863 1.00 18.04 367 LEU A C 1
ATOM 2706 O O . LEU A 1 367 ? -80.652 13.196 -65.340 1.00 18.08 367 LEU A O 1
ATOM 2711 N N . GLN A 1 368 ? -79.199 14.260 -63.978 1.00 18.81 368 GLN A N 1
ATOM 2712 C CA . GLN A 1 368 ? -80.196 15.153 -63.398 1.00 19.68 368 GLN A CA 1
ATOM 2713 C C . GLN A 1 368 ? -80.448 16.404 -64.233 1.00 20.17 368 GLN A C 1
ATOM 2714 O O . GLN A 1 368 ? -79.520 17.124 -64.602 1.00 20.08 368 GLN A O 1
ATOM 2720 N N . ASN A 1 369 ? -81.722 16.631 -64.523 1.00 21.02 369 ASN A N 1
ATOM 2721 C CA . ASN A 1 369 ? -82.225 17.904 -65.030 1.00 21.92 369 ASN A CA 1
ATOM 2722 C C . ASN A 1 369 ? -83.668 17.999 -64.566 1.00 23.33 369 ASN A C 1
ATOM 2723 O O . ASN A 1 369 ? -84.599 17.831 -65.350 1.00 23.11 369 ASN A O 1
ATOM 2728 N N . ILE A 1 370 ? -83.848 18.240 -63.276 1.00 25.81 370 ILE A N 1
ATOM 2729 C CA . ILE A 1 370 ? -85.143 17.987 -62.656 1.00 28.42 370 ILE A CA 1
ATOM 2730 C C . ILE A 1 370 ? -85.760 19.221 -62.019 1.00 30.68 370 ILE A C 1
ATOM 2731 O O . ILE A 1 370 ? -85.330 19.669 -60.957 1.00 31.11 370 ILE A O 1
ATOM 2736 N N . ALA A 1 371 ? -86.784 19.749 -62.691 1.00 33.61 371 ALA A N 1
ATOM 2737 C CA . ALA A 1 371 ? -87.588 20.865 -62.183 1.00 35.95 371 ALA A CA 1
ATOM 2738 C C . ALA A 1 371 ? -88.312 20.465 -60.904 1.00 37.21 371 ALA A C 1
ATOM 2739 O O . ALA A 1 371 ? -88.192 21.132 -59.872 1.00 38.56 371 ALA A O 1
ATOM 2741 N N . GLY A 1 372 ? -89.073 19.378 -60.991 1.00 37.65 372 GLY A N 1
ATOM 2742 C CA . GLY A 1 372 ? -89.827 18.861 -59.852 1.00 37.07 372 GLY A CA 1
ATOM 2743 C C . GLY A 1 372 ? -90.929 17.909 -60.273 1.00 36.68 372 GLY A C 1
ATOM 2744 O O . GLY A 1 372 ? -90.890 17.343 -61.370 1.00 35.70 372 GLY A O 1
ATOM 2745 N N . PHE A 1 373 ? -91.908 17.735 -59.390 1.00 36.02 373 PHE A N 1
ATOM 2746 C CA . PHE A 1 373 ? -93.046 16.862 -59.644 1.00 35.80 373 PHE A CA 1
ATOM 2747 C C . PHE A 1 373 ? -94.240 17.664 -60.132 1.00 35.93 373 PHE A C 1
ATOM 2748 O O . PHE A 1 373 ? -94.368 18.849 -59.832 1.00 36.08 373 PHE A O 1
ATOM 2756 N N . MET A 1 374 ? -95.110 17.004 -60.889 1.00 36.05 374 MET A N 1
ATOM 2757 C CA . MET A 1 374 ? -96.372 17.595 -61.310 1.00 36.63 374 MET A CA 1
ATOM 2758 C C . MET A 1 374 ? -97.183 17.981 -60.076 1.00 34.58 374 MET A C 1
ATOM 2759 O O . MET A 1 374 ? -97.184 17.264 -59.078 1.00 33.51 374 MET A O 1
ATOM 2764 N N . VAL A 1 375 ? -97.862 19.120 -60.151 1.00 33.54 375 VAL A N 1
ATOM 2765 C CA . VAL A 1 375 ? -98.568 19.683 -59.000 1.00 32.97 375 VAL A CA 1
ATOM 2766 C C . VAL A 1 375 ? -100.060 19.806 -59.287 1.00 32.54 375 VAL A C 1
ATOM 2767 O O . VAL A 1 375 ? -100.465 19.978 -60.434 1.00 32.01 375 VAL A O 1
ATOM 2771 N N . GLY A 1 376 ? -100.868 19.712 -58.235 1.00 32.91 376 GLY A N 1
ATOM 2772 C CA . GLY A 1 376 ? -102.325 19.823 -58.350 1.00 32.99 376 GLY A CA 1
ATOM 2773 C C . GLY A 1 376 ? -103.044 18.741 -57.570 1.00 33.44 376 GLY A C 1
ATOM 2774 O O . GLY A 1 376 ? -102.439 17.740 -57.186 1.00 33.15 376 GLY A O 1
ATOM 2775 N N . ARG A 1 377 ? -104.341 18.941 -57.350 1.00 34.73 377 ARG A N 1
ATOM 2776 C CA . ARG A 1 377 ? -105.150 18.028 -56.529 1.00 36.51 377 ARG A CA 1
ATOM 2777 C C . ARG A 1 377 ? -105.152 16.591 -57.062 1.00 34.59 377 ARG A C 1
ATOM 2778 O O . ARG A 1 377 ? -104.926 15.648 -56.306 1.00 33.41 377 ARG A O 1
ATOM 2786 N N . ASP A 1 378 ? -105.409 16.429 -58.354 1.00 33.64 378 ASP A N 1
ATOM 2787 C CA . ASP A 1 378 ? -105.471 15.091 -58.957 1.00 33.38 378 ASP A CA 1
ATOM 2788 C C . ASP A 1 378 ? -104.155 14.325 -58.822 1.00 31.92 378 ASP A C 1
ATOM 2789 O O . ASP A 1 378 ? -104.152 13.099 -58.723 1.00 30.60 378 ASP A O 1
ATOM 2794 N N . TYR A 1 379 ? -103.044 15.054 -58.811 1.00 30.97 379 TYR A N 1
ATOM 2795 C CA . TYR A 1 379 ? -101.726 14.443 -58.701 1.00 30.51 379 TYR A CA 1
ATOM 2796 C C . TYR A 1 379 ? -101.423 14.010 -57.264 1.00 29.34 379 TYR A C 1
ATOM 2797 O O . TYR A 1 379 ? -100.937 12.898 -57.043 1.00 28.20 379 TYR A O 1
ATOM 2806 N N . GLU A 1 380 ? -101.736 14.869 -56.295 1.00 28.46 380 GLU A N 1
ATOM 2807 C CA . GLU A 1 380 ? -101.610 14.505 -54.880 1.00 28.13 380 GLU A CA 1
ATOM 2808 C C . GLU A 1 380 ? -102.597 13.383 -54.516 1.00 27.63 380 GLU A C 1
ATOM 2809 O O . GLU A 1 380 ? -102.243 12.452 -53.790 1.00 27.36 380 GLU A O 1
ATOM 2815 N N . ALA A 1 381 ? -103.819 13.467 -55.039 1.00 26.46 381 ALA A N 1
ATOM 2816 C CA . ALA A 1 381 ? -104.840 12.431 -54.821 1.00 26.09 381 ALA A CA 1
ATOM 2817 C C . ALA A 1 381 ? -104.453 11.078 -55.430 1.00 25.84 381 ALA A C 1
ATOM 2818 O O . ALA A 1 381 ? -104.838 10.027 -54.910 1.00 25.75 381 ALA A O 1
ATOM 2820 N N . GLY A 1 382 ? -103.698 11.114 -56.528 1.00 25.46 382 GLY A N 1
ATOM 2821 C CA . GLY A 1 382 ? -103.152 9.903 -57.154 1.00 25.38 382 GLY A CA 1
ATOM 2822 C C . GLY A 1 382 ? -101.919 9.345 -56.446 1.00 25.40 382 GLY A C 1
ATOM 2823 O O . GLY A 1 382 ? -101.344 8.349 -56.884 1.00 25.84 382 GLY A O 1
ATOM 2824 N N . GLY A 1 383 ? -101.501 10.002 -55.365 1.00 24.96 383 GLY A N 1
ATOM 2825 C CA . GLY A 1 383 ? -100.447 9.494 -54.488 1.00 24.60 383 GLY A CA 1
ATOM 2826 C C . GLY A 1 383 ? -99.039 9.784 -54.967 1.00 24.23 383 GLY A C 1
ATOM 2827 O O . GLY A 1 383 ? -98.135 8.972 -54.773 1.00 24.28 383 GLY A O 1
ATOM 2828 N N . ILE A 1 384 ? -98.840 10.945 -55.579 1.00 23.65 384 ILE A N 1
ATOM 2829 C CA . ILE A 1 384 ? -97.536 11.282 -56.148 1.00 23.54 384 ILE A CA 1
ATOM 2830 C C . ILE A 1 384 ? -96.422 11.321 -55.087 1.00 23.25 384 ILE A C 1
ATOM 2831 O O . ILE A 1 384 ? -95.277 10.970 -55.370 1.00 22.83 384 ILE A O 1
ATOM 2836 N N . ALA A 1 385 ? -96.764 11.734 -53.871 1.00 23.08 385 ALA A N 1
ATOM 2837 C CA . ALA A 1 385 ? -95.803 11.734 -52.765 1.00 23.07 385 ALA A CA 1
ATOM 2838 C C . ALA A 1 385 ? -95.281 10.326 -52.453 1.00 23.13 385 ALA A C 1
ATOM 2839 O O . ALA A 1 385 ? -94.085 10.144 -52.235 1.00 22.98 385 ALA A O 1
ATOM 2841 N N . LYS A 1 386 ? -96.170 9.336 -52.435 1.00 23.49 386 LYS A N 1
ATOM 2842 C CA . LYS A 1 386 ? -95.764 7.963 -52.110 1.00 23.92 386 LYS A CA 1
ATOM 2843 C C . LYS A 1 386 ? -95.064 7.259 -53.272 1.00 23.37 386 LYS A C 1
ATOM 2844 O O . LYS A 1 386 ? -94.249 6.368 -53.052 1.00 23.26 386 LYS A O 1
ATOM 2850 N N . HIS A 1 387 ? -95.390 7.645 -54.503 1.00 22.96 387 HIS A N 1
ATOM 2851 C CA . HIS A 1 387 ? -94.717 7.085 -55.675 1.00 22.63 387 HIS A CA 1
ATOM 2852 C C . HIS A 1 387 ? -93.300 7.632 -55.764 1.00 22.03 387 HIS A C 1
ATOM 2853 O O . HIS A 1 387 ? -92.361 6.888 -56.033 1.00 22.01 387 HIS A O 1
ATOM 2860 N N . GLY A 1 388 ? -93.154 8.931 -55.521 1.00 21.82 388 GLY A N 1
ATOM 2861 C CA . GLY A 1 388 ? -91.834 9.543 -55.365 1.00 21.89 388 GLY A CA 1
ATOM 2862 C C . GLY A 1 388 ? -91.039 8.855 -54.264 1.00 21.95 388 GLY A C 1
ATOM 2863 O O . GLY A 1 388 ? -89.856 8.550 -54.436 1.00 21.64 388 GLY A O 1
ATOM 2864 N N . ALA A 1 389 ? -91.711 8.589 -53.142 1.00 21.68 389 ALA A N 1
ATOM 2865 C CA . ALA A 1 389 ? -91.095 7.935 -51.982 1.00 21.55 389 ALA A CA 1
ATOM 2866 C C . ALA A 1 389 ? -90.480 6.580 -52.334 1.00 21.33 389 ALA A C 1
ATOM 2867 O O . ALA A 1 389 ? -89.370 6.275 -51.900 1.00 20.95 389 ALA A O 1
ATOM 2869 N N . LYS A 1 390 ? -91.202 5.775 -53.113 1.00 21.33 390 LYS A N 1
ATOM 2870 C CA . LYS A 1 390 ? -90.704 4.461 -53.543 1.00 21.79 390 LYS A CA 1
ATOM 2871 C C . LYS A 1 390 ? -89.377 4.573 -54.285 1.00 20.95 390 LYS A C 1
ATOM 2872 O O . LYS A 1 390 ? -88.473 3.767 -54.079 1.00 20.42 390 LYS A O 1
ATOM 2878 N N . MET A 1 391 ? -89.284 5.563 -55.167 1.00 20.52 391 MET A N 1
ATOM 2879 C CA . MET A 1 391 ? -88.064 5.795 -55.929 1.00 20.46 391 MET A CA 1
ATOM 2880 C C . MET A 1 391 ? -86.910 6.184 -55.004 1.00 19.66 391 MET A C 1
ATOM 2881 O O . MET A 1 391 ? -85.807 5.661 -55.141 1.00 19.42 391 MET A O 1
ATOM 2886 N N . VAL A 1 392 ? -87.172 7.085 -54.060 1.00 19.09 392 VAL A N 1
ATOM 2887 C CA . VAL A 1 392 ? -86.149 7.497 -53.084 1.00 18.86 392 VAL A CA 1
ATOM 2888 C C . VAL A 1 392 ? -85.675 6.303 -52.247 1.00 18.39 392 VAL A C 1
ATOM 2889 O O . VAL A 1 392 ? -84.475 6.150 -52.011 1.00 18.27 392 VAL A O 1
ATOM 2893 N N . THR A 1 393 ? -86.614 5.464 -51.812 1.00 17.89 393 THR A N 1
ATOM 2894 C CA . THR A 1 393 ? -86.292 4.247 -51.062 1.00 17.99 393 THR A CA 1
ATOM 2895 C C . THR A 1 393 ? -85.319 3.374 -51.862 1.00 18.11 393 THR A C 1
ATOM 2896 O O . THR A 1 393 ? -84.324 2.885 -51.322 1.00 17.95 393 THR A O 1
ATOM 2900 N N . ALA A 1 394 ? -85.617 3.199 -53.149 1.00 17.90 394 ALA A N 1
ATOM 2901 C CA . ALA A 1 394 ? -84.800 2.383 -54.042 1.00 17.73 394 ALA A CA 1
ATOM 2902 C C . ALA A 1 394 ? -83.405 2.979 -54.270 1.00 17.81 394 ALA A C 1
ATOM 2903 O O . ALA A 1 394 ? -82.413 2.254 -54.274 1.00 17.70 394 ALA A O 1
ATOM 2905 N N . VAL A 1 395 ? -83.340 4.293 -54.465 1.00 17.96 395 VAL A N 1
ATOM 2906 C CA . VAL A 1 395 ? -82.063 4.999 -54.624 1.00 17.93 395 VAL A CA 1
ATOM 2907 C C . VAL A 1 395 ? -81.199 4.863 -53.373 1.00 17.85 395 VAL A C 1
ATOM 2908 O O . VAL A 1 395 ? -80.009 4.549 -53.453 1.00 17.91 395 VAL A O 1
ATOM 2912 N N . ALA A 1 396 ? -81.810 5.121 -52.222 1.00 17.73 396 ALA A N 1
ATOM 2913 C CA . ALA A 1 396 ? -81.104 5.108 -50.942 1.00 17.57 396 ALA A CA 1
ATOM 2914 C C . ALA A 1 396 ? -80.570 3.726 -50.590 1.00 17.54 396 ALA A C 1
ATOM 2915 O O . ALA A 1 396 ? -79.457 3.595 -50.078 1.00 17.45 396 ALA A O 1
ATOM 2917 N N . CYS A 1 397 ? -81.367 2.704 -50.877 1.00 17.58 397 CYS A N 1
ATOM 2918 C CA . CYS A 1 397 ? -81.079 1.342 -50.440 1.00 17.87 397 CYS A CA 1
ATOM 2919 C C . CYS A 1 397 ? -80.316 0.499 -51.464 1.00 17.57 397 CYS A C 1
ATOM 2920 O O . CYS A 1 397 ? -79.857 -0.587 -51.133 1.00 17.48 397 CYS A O 1
ATOM 2923 N N . ALA A 1 398 ? -80.181 0.989 -52.694 1.00 17.32 398 ALA A N 1
ATOM 2924 C CA . ALA A 1 398 ? -79.499 0.229 -53.742 1.00 17.07 398 ALA A CA 1
ATOM 2925 C C . ALA A 1 398 ? -78.066 -0.102 -53.330 1.00 16.87 398 ALA A C 1
ATOM 2926 O O . ALA A 1 398 ? -77.363 0.743 -52.773 1.00 16.22 398 ALA A O 1
ATOM 2928 N N . ARG A 1 399 ? -77.648 -1.336 -53.602 1.00 16.85 399 ARG A N 1
ATOM 2929 C CA . ARG A 1 399 ? -76.307 -1.798 -53.220 1.00 16.84 399 ARG A CA 1
ATOM 2930 C C . ARG A 1 399 ? -75.274 -1.637 -54.341 1.00 16.83 399 ARG A C 1
ATOM 2931 O O . ARG A 1 399 ? -74.075 -1.744 -54.096 1.00 17.11 399 ARG A O 1
ATOM 2939 N N . VAL A 1 400 ? -75.731 -1.376 -55.564 1.00 16.61 400 VAL A N 1
ATOM 2940 C CA . VAL A 1 400 ? -74.808 -1.101 -56.671 1.00 16.44 400 VAL A CA 1
ATOM 2941 C C . VAL A 1 400 ? -74.228 0.311 -56.553 1.00 16.31 400 VAL A C 1
ATOM 2942 O O . VAL A 1 400 ? -74.873 1.198 -56.002 1.00 16.12 400 VAL A O 1
ATOM 2946 N N . PRO A 1 401 ? -73.009 0.526 -57.078 1.00 16.28 401 PRO A N 1
ATOM 2947 C CA . PRO A 1 401 ? -72.463 1.880 -57.116 1.00 16.44 401 PRO A CA 1
ATOM 2948 C C . PRO A 1 401 ? -73.372 2.821 -57.895 1.00 16.71 401 PRO A C 1
ATOM 2949 O O . PRO A 1 401 ? -74.051 2.400 -58.839 1.00 16.20 401 PRO A O 1
ATOM 2953 N N . LYS A 1 402 ? -73.393 4.082 -57.487 1.00 16.98 402 LYS A N 1
ATOM 2954 C CA . LYS A 1 402 ? -74.195 5.082 -58.164 1.00 17.31 402 LYS A CA 1
ATOM 2955 C C . LYS A 1 402 ? -73.323 6.274 -58.502 1.00 17.05 402 LYS A C 1
ATOM 2956 O O . LYS A 1 402 ? -72.463 6.666 -57.711 1.00 16.80 402 LYS A O 1
ATOM 2962 N N . LEU A 1 403 ? -73.527 6.818 -59.698 1.00 16.75 403 LEU A N 1
ATOM 2963 C CA . LEU A 1 403 ? -72.852 8.036 -60.131 1.00 16.77 403 LEU A CA 1
ATOM 2964 C C . LEU A 1 403 ? -73.912 9.034 -60.541 1.00 16.70 403 LEU A C 1
ATOM 2965 O O . LEU A 1 403 ? -74.926 8.660 -61.123 1.00 16.46 403 LEU A O 1
ATOM 2970 N N . THR A 1 404 ? -73.674 10.303 -60.236 1.00 16.66 404 THR A N 1
ATOM 2971 C CA . THR A 1 404 ? -74.623 11.357 -60.570 1.00 16.74 404 THR A CA 1
ATOM 2972 C C . THR A 1 404 ? -73.905 12.477 -61.313 1.00 16.61 404 THR A C 1
ATOM 2973 O O . THR A 1 404 ? -72.811 12.889 -60.933 1.00 16.36 404 THR A O 1
ATOM 2977 N N . VAL A 1 405 ? -74.520 12.923 -62.402 1.00 16.73 405 VAL A N 1
ATOM 2978 C CA . VAL A 1 405 ? -74.062 14.082 -63.154 1.00 16.77 405 VAL A CA 1
ATOM 2979 C C . VAL A 1 405 ? -75.258 15.013 -63.315 1.00 17.00 405 VAL A C 1
ATOM 2980 O O . VAL A 1 405 ? -76.274 14.634 -63.903 1.00 17.12 405 VAL A O 1
ATOM 2984 N N . VAL A 1 406 ? -75.146 16.222 -62.779 1.00 16.95 406 VAL A N 1
ATOM 2985 C CA . VAL A 1 406 ? -76.185 17.228 -62.970 1.00 16.95 406 VAL A CA 1
ATOM 2986 C C . VAL A 1 406 ? -75.900 17.950 -64.290 1.00 16.96 406 VAL A C 1
ATOM 2987 O O . VAL A 1 406 ? -74.954 18.737 -64.393 1.00 17.08 406 VAL A O 1
ATOM 2991 N N . ILE A 1 407 ? -76.715 17.654 -65.298 1.00 16.76 407 ILE A N 1
ATOM 2992 C CA . ILE A 1 407 ? -76.548 18.222 -66.642 1.00 16.75 407 ILE A CA 1
ATOM 2993 C C . ILE A 1 407 ? -77.459 19.434 -66.880 1.00 16.88 407 ILE A C 1
ATOM 2994 O O . ILE A 1 407 ? -77.351 20.115 -67.904 1.00 16.84 407 ILE A O 1
ATOM 2999 N N . GLY A 1 408 ? -78.355 19.688 -65.932 1.00 17.34 408 GLY A N 1
ATOM 3000 C CA . GLY A 1 408 ? -79.274 20.825 -66.003 1.00 17.58 408 GLY A CA 1
ATOM 3001 C C . GLY A 1 408 ? -79.639 21.302 -64.610 1.00 17.76 408 GLY A C 1
ATOM 3002 O O . GLY A 1 408 ? -78.768 21.675 -63.832 1.00 17.70 408 GLY A O 1
ATOM 3003 N N . GLY A 1 409 ? -80.927 21.282 -64.293 1.00 18.09 409 GLY A N 1
ATOM 3004 C CA . GLY A 1 409 ? -81.397 21.672 -62.969 1.00 18.34 409 GLY A CA 1
ATOM 3005 C C . GLY A 1 409 ? -81.317 20.546 -61.947 1.00 18.91 409 GLY A C 1
ATOM 3006 O O . GLY A 1 409 ? -81.436 19.366 -62.284 1.00 18.85 409 GLY A O 1
ATOM 3007 N N . SER A 1 410 ? -81.093 20.920 -60.692 1.00 19.25 410 SER A N 1
ATOM 3008 C CA . SER A 1 410 ? -81.215 19.997 -59.571 1.00 19.62 410 SER A CA 1
ATOM 3009 C C . SER A 1 410 ? -81.970 20.724 -58.470 1.00 19.81 410 SER A C 1
ATOM 3010 O O . SER A 1 410 ? -81.370 21.427 -57.659 1.00 19.79 410 SER A O 1
ATOM 3013 N N . TYR A 1 411 ? -83.291 20.558 -58.462 1.00 19.89 411 TYR A N 1
ATOM 3014 C CA . TYR A 1 411 ? -84.166 21.352 -57.605 1.00 20.31 411 TYR A CA 1
ATOM 3015 C C . TYR A 1 411 ? -85.088 20.500 -56.741 1.00 20.95 411 TYR A C 1
ATOM 3016 O O . TYR A 1 411 ? -85.721 19.561 -57.229 1.00 21.35 411 TYR A O 1
ATOM 3025 N N . GLY A 1 412 ? -85.166 20.853 -55.460 1.00 21.13 412 GLY A N 1
ATOM 3026 C CA . GLY A 1 412 ? -86.160 20.300 -54.546 1.00 21.22 412 GLY A CA 1
ATOM 3027 C C . GLY A 1 412 ? -86.107 18.795 -54.353 1.00 21.51 412 GLY A C 1
ATOM 3028 O O . GLY A 1 412 ? -85.040 18.183 -54.388 1.00 21.59 412 GLY A O 1
ATOM 3029 N N . ALA A 1 413 ? -87.285 18.211 -54.153 1.00 21.67 413 ALA A N 1
ATOM 3030 C CA . ALA A 1 413 ? -87.437 16.779 -53.898 1.00 21.83 413 ALA A CA 1
ATOM 3031 C C . ALA A 1 413 ? -86.957 15.909 -55.058 1.00 21.68 413 ALA A C 1
ATOM 3032 O O . ALA A 1 413 ? -86.662 14.731 -54.862 1.00 22.24 413 ALA A O 1
ATOM 3034 N N . GLY A 1 414 ? -86.902 16.486 -56.258 1.00 21.36 414 GLY A N 1
ATOM 3035 C CA . GLY A 1 414 ? -86.372 15.807 -57.439 1.00 21.08 414 GLY A CA 1
ATOM 3036 C C . GLY A 1 414 ? -84.897 15.468 -57.320 1.00 21.11 414 GLY A C 1
ATOM 3037 O O . GLY A 1 414 ? -84.449 14.446 -57.833 1.00 20.75 414 GLY A O 1
ATOM 3038 N N . ASN A 1 415 ? -84.141 16.334 -56.650 1.00 21.00 415 ASN A N 1
ATOM 3039 C CA . ASN A 1 415 ? -82.743 16.053 -56.325 1.00 21.23 415 ASN A CA 1
ATOM 3040 C C . ASN A 1 415 ? -82.623 14.746 -55.545 1.00 21.22 415 ASN A C 1
ATOM 3041 O O . ASN A 1 415 ? -81.745 13.926 -55.816 1.00 20.17 415 ASN A O 1
ATOM 3046 N N . TYR A 1 416 ? -83.522 14.564 -54.583 1.00 21.38 416 TYR A N 1
ATOM 3047 C CA . TYR A 1 416 ? -83.489 13.395 -53.706 1.00 21.82 416 TYR A CA 1
ATOM 3048 C C . TYR A 1 416 ? -83.846 12.132 -54.479 1.00 22.23 416 TYR A C 1
ATOM 3049 O O . TYR A 1 416 ? -83.125 11.127 -54.421 1.00 22.35 416 TYR A O 1
ATOM 3058 N N . SER A 1 417 ? -84.938 12.211 -55.233 1.00 22.06 417 SER A N 1
ATOM 3059 C CA . SER A 1 417 ? -85.381 11.111 -56.089 1.00 22.08 417 SER A CA 1
ATOM 3060 C C . SER A 1 417 ? -84.358 10.717 -57.160 1.00 21.56 417 SER A C 1
ATOM 3061 O O . SER A 1 417 ? -84.389 9.587 -57.643 1.00 21.95 417 SER A O 1
ATOM 3064 N N . MET A 1 418 ? -83.461 11.634 -57.524 1.00 20.40 418 MET A N 1
ATOM 3065 C CA . MET A 1 418 ? -82.479 11.383 -58.586 1.00 20.03 418 MET A CA 1
ATOM 3066 C C . MET A 1 418 ? -81.040 11.242 -58.081 1.00 19.25 418 MET A C 1
ATOM 3067 O O . MET A 1 418 ? -80.088 11.529 -58.805 1.00 19.19 418 MET A O 1
ATOM 3072 N N . CYS A 1 419 ? -80.901 10.784 -56.842 1.00 18.58 419 CYS A N 1
ATOM 3073 C CA . CYS A 1 419 ? -79.605 10.472 -56.236 1.00 18.02 419 CYS A CA 1
ATOM 3074 C C . CYS A 1 419 ? -78.672 11.678 -56.064 1.00 17.52 419 CYS A C 1
ATOM 3075 O O . CYS A 1 419 ? -77.531 11.680 -56.538 1.00 17.24 419 CYS A O 1
ATOM 3078 N N . GLY A 1 420 ? -79.157 12.685 -55.347 1.00 16.94 420 GLY A N 1
ATOM 3079 C CA . GLY A 1 420 ? -78.322 13.815 -54.942 1.00 16.74 420 GLY A CA 1
ATOM 3080 C C . GLY A 1 420 ? -77.234 13.425 -53.948 1.00 16.55 420 GLY A C 1
ATOM 3081 O O . GLY A 1 420 ? -77.062 12.248 -53.615 1.00 16.35 420 GLY A O 1
ATOM 3082 N N . ARG A 1 421 ? -76.508 14.431 -53.471 1.00 16.39 421 ARG A N 1
ATOM 3083 C CA . ARG A 1 421 ? -75.350 14.242 -52.587 1.00 16.21 421 ARG A CA 1
ATOM 3084 C C . ARG A 1 421 ? -75.675 13.470 -51.302 1.00 16.30 421 ARG A C 1
ATOM 3085 O O . ARG A 1 421 ? -74.831 12.735 -50.782 1.00 15.85 421 ARG A O 1
ATOM 3093 N N . ALA A 1 422 ? -76.895 13.627 -50.796 1.00 16.40 422 ALA A N 1
ATOM 3094 C CA . ALA A 1 422 ? -77.295 12.966 -49.548 1.00 16.77 422 ALA A CA 1
ATOM 3095 C C . ALA A 1 422 ? -77.539 11.463 -49.698 1.00 17.13 422 ALA A C 1
ATOM 3096 O O . ALA A 1 422 ? -77.751 10.768 -48.699 1.00 17.42 422 ALA A O 1
ATOM 3098 N N . TYR A 1 423 ? -77.497 10.962 -50.930 1.00 17.07 423 TYR A N 1
ATOM 3099 C CA . TYR A 1 423 ? -77.762 9.547 -51.203 1.00 17.05 423 TYR A CA 1
ATOM 3100 C C . TYR A 1 423 ? -76.490 8.767 -51.548 1.00 17.04 423 TYR A C 1
ATOM 3101 O O . TYR A 1 423 ? -76.544 7.642 -52.043 1.00 16.71 423 TYR A O 1
ATOM 3110 N N . SER A 1 424 ? -75.351 9.386 -51.249 1.00 17.02 424 SER A N 1
ATOM 3111 C CA . SER A 1 424 ? -74.042 8.743 -51.307 1.00 17.16 424 SER A CA 1
ATOM 3112 C C . SER A 1 424 ? -73.740 8.065 -52.645 1.00 17.22 424 SER A C 1
ATOM 3113 O O . SER A 1 424 ? -73.357 6.898 -52.682 1.00 16.99 424 SER A O 1
ATOM 3116 N N . PRO A 1 425 ? -73.906 8.805 -53.755 1.00 17.27 425 PRO A N 1
ATOM 3117 C CA . PRO A 1 425 ? -73.323 8.301 -54.984 1.00 17.23 425 PRO A CA 1
ATOM 3118 C C . PRO A 1 425 ? -71.810 8.336 -54.836 1.00 17.31 425 PRO A C 1
ATOM 3119 O O . PRO A 1 425 ? -71.283 9.198 -54.133 1.00 17.15 425 PRO A O 1
ATOM 3123 N N . ARG A 1 426 ? -71.121 7.396 -55.471 1.00 17.31 426 ARG A N 1
ATOM 3124 C CA . ARG A 1 426 ? -69.670 7.306 -55.341 1.00 17.51 426 ARG A CA 1
ATOM 3125 C C . ARG A 1 426 ? -69.014 8.628 -55.738 1.00 17.35 426 ARG A C 1
ATOM 3126 O O . ARG A 1 426 ? -68.055 9.068 -55.107 1.00 17.09 426 ARG A O 1
ATOM 3134 N N . PHE A 1 427 ? -69.555 9.246 -56.785 1.00 17.32 427 PHE A N 1
ATOM 3135 C CA . PHE A 1 427 ? -69.116 10.555 -57.258 1.00 17.13 427 PHE A CA 1
ATOM 3136 C C . PHE A 1 427 ? -70.309 11.354 -57.758 1.00 16.98 427 PHE A C 1
ATOM 3137 O O . PHE A 1 427 ? -71.276 10.789 -58.262 1.00 16.55 427 PHE A O 1
ATOM 3145 N N . LEU A 1 428 ? -70.233 12.672 -57.610 1.00 17.14 428 LEU A N 1
ATOM 3146 C CA . LEU A 1 428 ? -71.248 13.572 -58.148 1.00 17.01 428 LEU A CA 1
ATOM 3147 C C . LEU A 1 428 ? -70.542 14.734 -58.823 1.00 17.17 428 LEU A C 1
ATOM 3148 O O . LEU A 1 428 ? -69.724 15.410 -58.204 1.00 16.99 428 LEU A O 1
ATOM 3153 N N . TRP A 1 429 ? -70.848 14.949 -60.098 1.00 17.73 429 TRP A N 1
ATOM 3154 C CA . TRP A 1 429 ? -70.270 16.054 -60.859 1.00 18.09 429 TRP A CA 1
ATOM 3155 C C . TRP A 1 429 ? -71.341 16.983 -61.385 1.00 18.73 429 TRP A C 1
ATOM 3156 O O . TRP A 1 429 ? -72.526 16.642 -61.416 1.00 18.61 429 TRP A O 1
ATOM 3167 N N . MET A 1 430 ? -70.904 18.159 -61.814 1.00 19.60 430 MET A N 1
ATOM 3168 C CA . MET A 1 430 ? -71.795 19.119 -62.439 1.00 20.32 430 MET A CA 1
ATOM 3169 C C . MET A 1 430 ? -71.251 19.669 -63.741 1.00 19.67 430 MET A C 1
ATOM 3170 O O . MET A 1 430 ? -70.050 19.856 -63.896 1.00 19.45 430 MET A O 1
ATOM 3175 N N . TRP A 1 431 ? -72.159 19.884 -64.687 1.00 19.25 431 TRP A N 1
ATOM 3176 C CA . TRP A 1 431 ? -71.841 20.582 -65.925 1.00 19.20 431 TRP A CA 1
ATOM 3177 C C . TRP A 1 431 ? -71.803 22.084 -65.652 1.00 18.84 431 TRP A C 1
ATOM 3178 O O . TRP A 1 431 ? -72.404 22.550 -64.687 1.00 18.40 431 TRP A O 1
ATOM 3189 N N . PRO A 1 432 ? -71.110 22.854 -66.511 1.00 19.01 432 PRO A N 1
ATOM 3190 C CA . PRO A 1 432 ? -70.974 24.294 -66.263 1.00 19.02 432 PRO A CA 1
ATOM 3191 C C . PRO A 1 432 ? -72.295 25.068 -66.304 1.00 19.05 432 PRO A C 1
ATOM 3192 O O . PRO A 1 432 ? -72.400 26.133 -65.704 1.00 19.76 432 PRO A O 1
ATOM 3196 N N . ASN A 1 433 ? -73.289 24.535 -67.003 1.00 18.74 433 ASN A N 1
ATOM 3197 C CA . ASN A 1 433 ? -74.598 25.179 -67.102 1.00 18.57 433 ASN A CA 1
ATOM 3198 C C . ASN A 1 433 ? -75.555 24.808 -65.974 1.00 18.65 433 ASN A C 1
ATOM 3199 O O . ASN A 1 433 ? -76.671 25.326 -65.913 1.00 18.78 433 ASN A O 1
ATOM 3204 N N . ALA A 1 434 ? -75.139 23.898 -65.096 1.00 18.66 434 ALA A N 1
ATOM 3205 C CA . ALA A 1 434 ? -76.053 23.345 -64.097 1.00 18.58 434 ALA A CA 1
ATOM 3206 C C . ALA A 1 434 ? -76.411 24.356 -63.013 1.00 18.50 434 ALA A C 1
ATOM 3207 O O . ALA A 1 434 ? -75.681 25.314 -62.780 1.00 18.14 434 ALA A O 1
ATOM 3209 N N . ARG A 1 435 ? -77.555 24.128 -62.373 1.00 18.75 435 ARG A N 1
ATOM 3210 C CA . ARG A 1 435 ? -77.996 24.903 -61.217 1.00 19.01 435 ARG A CA 1
ATOM 3211 C C . ARG A 1 435 ? -78.505 23.941 -60.149 1.00 18.95 435 ARG A C 1
ATOM 3212 O O . ARG A 1 435 ? -79.090 22.901 -60.470 1.00 19.12 435 ARG A O 1
ATOM 3220 N N . ILE A 1 436 ? -78.292 24.290 -58.883 1.00 18.53 436 ILE A N 1
ATOM 3221 C CA . ILE A 1 436 ? -78.801 23.485 -57.770 1.00 18.47 436 ILE A CA 1
ATOM 3222 C C . ILE A 1 436 ? -79.293 24.366 -56.622 1.00 18.45 436 ILE A C 1
ATOM 3223 O O . ILE A 1 436 ? -78.579 25.238 -56.147 1.00 18.33 436 ILE A O 1
ATOM 3228 N N . SER A 1 437 ? -80.517 24.118 -56.177 1.00 18.83 437 SER A N 1
ATOM 3229 C CA . SER A 1 437 ? -81.139 24.914 -55.118 1.00 19.35 437 SER A CA 1
ATOM 3230 C C . SER A 1 437 ? -82.454 24.284 -54.690 1.00 19.83 437 SER A C 1
ATOM 3231 O O . SER A 1 437 ? -83.018 23.470 -55.416 1.00 19.68 437 SER A O 1
ATOM 3234 N N . VAL A 1 438 ? -82.941 24.670 -53.515 1.00 20.55 438 VAL A N 1
ATOM 3235 C CA . VAL A 1 438 ? -84.147 24.066 -52.937 1.00 21.22 438 VAL A CA 1
ATOM 3236 C C . VAL A 1 438 ? -85.343 24.182 -53.888 1.00 22.32 438 VAL A C 1
ATOM 3237 O O . VAL A 1 438 ? -86.251 23.353 -53.868 1.00 22.24 438 VAL A O 1
ATOM 3241 N N . MET A 1 439 ? -85.346 25.233 -54.697 1.00 23.73 439 MET A N 1
ATOM 3242 C CA . MET A 1 439 ? -86.221 25.295 -55.856 1.00 25.17 439 MET A CA 1
ATOM 3243 C C . MET A 1 439 ? -85.568 26.161 -56.929 1.00 24.99 439 MET A C 1
ATOM 3244 O O . MET A 1 439 ? -84.585 26.860 -56.664 1.00 23.93 439 MET A O 1
ATOM 3249 N N . GLY A 1 440 ? -86.085 26.070 -58.149 1.00 25.35 440 GLY A N 1
ATOM 3250 C CA . GLY A 1 440 ? -85.562 26.858 -59.264 1.00 25.71 440 GLY A CA 1
ATOM 3251 C C . GLY A 1 440 ? -85.703 28.343 -58.989 1.00 26.14 440 GLY A C 1
ATOM 3252 O O . GLY A 1 440 ? -86.648 28.769 -58.326 1.00 25.12 440 GLY A O 1
ATOM 3253 N N . GLY A 1 441 ? -84.747 29.126 -59.483 1.00 27.02 441 GLY A N 1
ATOM 3254 C CA . GLY A 1 441 ? -84.737 30.572 -59.271 1.00 28.18 441 GLY A CA 1
ATOM 3255 C C . GLY A 1 441 ? -86.043 31.251 -59.648 1.00 29.16 441 GLY A C 1
ATOM 3256 O O . GLY A 1 441 ? -86.631 31.970 -58.838 1.00 29.43 441 GLY A O 1
ATOM 3257 N N . GLU A 1 442 ? -86.498 31.010 -60.875 1.00 30.51 442 GLU A N 1
ATOM 3258 C CA . GLU A 1 442 ? -87.745 31.598 -61.375 1.00 31.99 442 GLU A CA 1
ATOM 3259 C C . GLU A 1 442 ? -88.948 31.081 -60.609 1.00 31.41 442 GLU A C 1
ATOM 3260 O O . GLU A 1 442 ? -89.875 31.832 -60.314 1.00 31.10 442 GLU A O 1
ATOM 3266 N N . GLN A 1 443 ? -88.921 29.790 -60.305 1.00 31.53 443 GLN A N 1
ATOM 3267 C CA . GLN A 1 443 ? -89.957 29.150 -59.498 1.00 32.47 443 GLN A CA 1
ATOM 3268 C C . GLN A 1 443 ? -90.059 29.809 -58.117 1.00 31.20 443 GLN A C 1
ATOM 3269 O O . GLN A 1 443 ? -91.156 30.106 -57.643 1.00 30.33 443 GLN A O 1
ATOM 3275 N N . ALA A 1 444 ? -88.908 30.037 -57.488 1.00 29.83 444 ALA A N 1
ATOM 3276 C CA . ALA A 1 444 ? -88.842 30.666 -56.164 1.00 29.72 444 ALA A CA 1
ATOM 3277 C C . ALA A 1 444 ? -89.392 32.091 -56.182 1.00 29.41 444 ALA A C 1
ATOM 3278 O O . ALA A 1 444 ? -90.199 32.460 -55.332 1.00 28.46 444 ALA A O 1
ATOM 3280 N N . ALA A 1 445 ? -88.930 32.882 -57.147 1.00 29.59 445 ALA A N 1
ATOM 3281 C CA . ALA A 1 445 ? -89.377 34.269 -57.301 1.00 29.87 445 ALA A CA 1
ATOM 3282 C C . ALA A 1 445 ? -90.883 34.322 -57.519 1.00 29.62 445 ALA A C 1
ATOM 3283 O O . ALA A 1 445 ? -91.589 35.112 -56.893 1.00 28.81 445 ALA A O 1
ATOM 3285 N N . SER A 1 446 ? -91.363 33.457 -58.403 1.00 30.03 446 SER A N 1
ATOM 3286 C CA . SER A 1 446 ? -92.782 33.391 -58.739 1.00 30.56 446 SER A CA 1
ATOM 3287 C C . SER A 1 446 ? -93.649 32.982 -57.547 1.00 30.21 446 SER A C 1
ATOM 3288 O O . SER A 1 446 ? -94.707 33.564 -57.317 1.00 30.46 446 SER A O 1
ATOM 3291 N N . VAL A 1 447 ? -93.194 31.990 -56.789 1.00 30.06 447 VAL A N 1
ATOM 3292 C CA . VAL A 1 447 ? -93.947 31.494 -55.634 1.00 29.95 447 VAL A CA 1
ATOM 3293 C C . VAL A 1 447 ? -93.947 32.501 -54.479 1.00 29.71 447 VAL A C 1
ATOM 3294 O O . VAL A 1 447 ? -94.986 32.740 -53.857 1.00 28.55 447 VAL A O 1
ATOM 3298 N N . LEU A 1 448 ? -92.782 33.076 -54.188 1.00 29.24 448 LEU A N 1
ATOM 3299 C CA . LEU A 1 448 ? -92.673 34.068 -53.118 1.00 29.76 448 LEU A CA 1
ATOM 3300 C C . LEU A 1 448 ? -93.421 35.365 -53.458 1.00 30.02 448 LEU A C 1
ATOM 3301 O O . LEU A 1 448 ? -93.960 36.020 -52.571 1.00 29.81 448 LEU A O 1
ATOM 3306 N N . ALA A 1 449 ? -93.452 35.726 -54.736 1.00 30.74 449 ALA A N 1
ATOM 3307 C CA . ALA A 1 449 ? -94.233 36.881 -55.187 1.00 31.92 449 ALA A CA 1
ATOM 3308 C C . ALA A 1 449 ? -95.735 36.614 -55.070 1.00 33.00 449 ALA A C 1
ATOM 3309 O O . ALA A 1 449 ? -96.501 37.508 -54.718 1.00 33.53 449 ALA A O 1
ATOM 3311 N N . THR A 1 450 ? -96.147 35.383 -55.363 1.00 34.59 450 THR A N 1
ATOM 3312 C CA . THR A 1 450 ? -97.549 34.984 -55.226 1.00 35.87 450 THR A CA 1
ATOM 3313 C C . THR A 1 450 ? -98.028 35.137 -53.781 1.00 37.53 450 THR A C 1
ATOM 3314 O O . THR A 1 450 ? -99.130 35.639 -53.546 1.00 38.44 450 THR A O 1
ATOM 3318 N N . VAL A 1 451 ? -97.210 34.713 -52.818 1.00 38.22 451 VAL A N 1
ATOM 3319 C CA . VAL A 1 451 ? -97.590 34.826 -51.403 1.00 38.93 451 VAL A CA 1
ATOM 3320 C C . VAL A 1 451 ? -97.550 36.284 -50.929 1.00 39.41 451 VAL A C 1
ATOM 3321 O O . VAL A 1 451 ? -98.464 36.734 -50.241 1.00 38.90 451 VAL A O 1
ATOM 3325 N N . ARG A 1 452 ? -96.504 37.015 -51.311 1.00 40.09 452 ARG A N 1
ATOM 3326 C CA . ARG A 1 452 ? -96.337 38.409 -50.891 1.00 41.79 452 ARG A CA 1
ATOM 3327 C C . ARG A 1 452 ? -97.418 39.299 -51.513 1.00 42.18 452 ARG A C 1
ATOM 3328 O O . ARG A 1 452 ? -97.949 40.190 -50.850 1.00 41.55 452 ARG A O 1
ATOM 3336 N N . GLY A 1 453 ? -97.734 39.050 -52.781 1.00 42.45 453 GLY A N 1
ATOM 3337 C CA . GLY A 1 453 ? -98.801 39.773 -53.475 1.00 43.19 453 GLY A CA 1
ATOM 3338 C C . GLY A 1 453 ? -100.157 39.602 -52.812 1.00 43.58 453 GLY A C 1
ATOM 3339 O O . GLY A 1 453 ? -100.917 40.558 -52.690 1.00 43.81 453 GLY A O 1
ATOM 3340 N N . GLU A 1 454 ? -100.453 38.380 -52.378 1.00 44.61 454 GLU A N 1
ATOM 3341 C CA . GLU A 1 454 ? -101.709 38.078 -51.687 1.00 46.32 454 GLU A CA 1
ATOM 3342 C C . GLU A 1 454 ? -101.798 38.774 -50.325 1.00 46.20 454 GLU A C 1
ATOM 3343 O O . GLU A 1 454 ? -102.858 39.274 -49.948 1.00 46.27 454 GLU A O 1
ATOM 3349 N N . GLN A 1 455 ? -100.683 38.795 -49.598 1.00 45.89 455 GLN A N 1
ATOM 3350 C CA . GLN A 1 455 ? -100.606 39.462 -48.293 1.00 45.89 455 GLN A CA 1
ATOM 3351 C C . GLN A 1 455 ? -100.806 40.972 -48.408 1.00 44.77 455 GLN A C 1
ATOM 3352 O O . GLN A 1 455 ? -101.528 41.567 -47.609 1.00 44.39 455 GLN A O 1
ATOM 3358 N N . LEU A 1 456 ? -100.154 41.579 -49.396 1.00 43.53 456 LEU A N 1
ATOM 3359 C CA . LEU A 1 456 ? -100.285 43.016 -49.642 1.00 43.08 456 LEU A CA 1
ATOM 3360 C C . LEU A 1 456 ? -101.726 43.380 -50.013 1.00 43.43 456 LEU A C 1
ATOM 3361 O O . LEU A 1 456 ? -102.260 44.375 -49.528 1.00 43.24 456 LEU A O 1
ATOM 3366 N N . SER A 1 457 ? -102.349 42.561 -50.857 1.00 44.15 457 SER A N 1
ATOM 3367 C CA . SER A 1 457 ? -103.770 42.714 -51.190 1.00 45.54 457 SER A CA 1
ATOM 3368 C C . SER A 1 457 ? -104.661 42.641 -49.953 1.00 45.73 457 SER A C 1
ATOM 3369 O O . SER A 1 457 ? -105.532 43.489 -49.759 1.00 47.13 457 SER A O 1
ATOM 3372 N N . ALA A 1 458 ? -104.435 41.626 -49.126 1.00 45.24 458 ALA A N 1
ATOM 3373 C CA . ALA A 1 458 ? -105.243 41.400 -47.925 1.00 45.16 458 ALA A CA 1
ATOM 3374 C C . ALA A 1 458 ? -105.082 42.518 -46.895 1.00 44.85 458 ALA A C 1
ATOM 3375 O O . ALA A 1 458 ? -106.011 42.810 -46.139 1.00 45.13 458 ALA A O 1
ATOM 3377 N N . ALA A 1 459 ? -103.903 43.135 -46.872 1.00 43.60 459 ALA A N 1
ATOM 3378 C CA . ALA A 1 459 ? -103.618 44.260 -45.980 1.00 43.19 459 ALA A CA 1
ATOM 3379 C C . ALA A 1 459 ? -104.085 45.603 -46.566 1.00 43.46 459 ALA A C 1
ATOM 3380 O O . ALA A 1 459 ? -103.957 46.643 -45.918 1.00 43.06 459 ALA A O 1
ATOM 3382 N N . GLY A 1 460 ? -104.613 45.572 -47.788 1.00 43.27 460 GLY A N 1
ATOM 3383 C CA . GLY A 1 460 ? -105.124 46.767 -48.456 1.00 43.30 460 GLY A CA 1
ATOM 3384 C C . GLY A 1 460 ? -104.082 47.608 -49.177 1.00 43.78 460 GLY A C 1
ATOM 3385 O O . GLY A 1 460 ? -104.373 48.732 -49.581 1.00 43.39 460 GLY A O 1
ATOM 3386 N N . THR A 1 461 ? -102.876 47.072 -49.355 1.00 43.62 461 THR A N 1
ATOM 3387 C CA . THR A 1 461 ? -101.815 47.787 -50.072 1.00 43.73 461 THR A CA 1
ATOM 3388 C C . THR A 1 461 ? -101.280 46.964 -51.247 1.00 43.58 461 THR A C 1
ATOM 3389 O O . THR A 1 461 ? -100.092 46.635 -51.280 1.00 43.64 461 THR A O 1
ATOM 3393 N N . PRO A 1 462 ? -102.153 46.647 -52.227 1.00 43.26 462 PRO A N 1
ATOM 3394 C CA . PRO A 1 462 ? -101.732 45.835 -53.366 1.00 42.52 462 PRO A CA 1
ATOM 3395 C C . PRO A 1 462 ? -100.656 46.532 -54.180 1.00 42.21 462 PRO A C 1
ATOM 3396 O O . PRO A 1 462 ? -100.687 47.752 -54.324 1.00 42.63 462 PRO A O 1
ATOM 3400 N N . TRP A 1 463 ? -99.709 45.759 -54.698 1.00 41.91 463 TRP A N 1
ATOM 3401 C CA . TRP A 1 463 ? -98.568 46.334 -55.406 1.00 41.47 463 TRP A CA 1
ATOM 3402 C C . TRP A 1 463 ? -98.792 46.456 -56.910 1.00 42.07 463 TRP A C 1
ATOM 3403 O O . TRP A 1 463 ? -99.699 45.839 -57.475 1.00 41.27 463 TRP A O 1
ATOM 3414 N N . SER A 1 464 ? -97.954 47.270 -57.541 1.00 43.06 464 SER A N 1
ATOM 3415 C CA . SER A 1 464 ? -97.951 47.411 -58.990 1.00 44.69 464 SER A CA 1
ATOM 3416 C C . SER A 1 464 ? -97.067 46.332 -59.616 1.00 46.57 464 SER A C 1
ATOM 3417 O O . SER A 1 464 ? -96.213 45.758 -58.935 1.00 46.22 464 SER A O 1
ATOM 3420 N N . PRO A 1 465 ? -97.285 46.036 -60.911 1.00 48.70 465 PRO A N 1
ATOM 3421 C CA . PRO A 1 465 ? -96.371 45.240 -61.721 1.00 49.17 465 PRO A CA 1
ATOM 3422 C C . PRO A 1 465 ? -94.880 45.567 -61.556 1.00 49.68 465 PRO A C 1
ATOM 3423 O O . PRO A 1 465 ? -94.061 44.648 -61.511 1.00 50.06 465 PRO A O 1
ATOM 3427 N N . ASP A 1 466 ? -94.535 46.851 -61.468 1.00 49.83 466 ASP A N 1
ATOM 3428 C CA . ASP A 1 466 ? -93.136 47.269 -61.274 1.00 50.53 466 ASP A CA 1
ATOM 3429 C C . ASP A 1 466 ? -92.584 46.824 -59.921 1.00 48.81 466 ASP A C 1
ATOM 3430 O O . ASP A 1 466 ? -91.439 46.382 -59.821 1.00 47.28 466 ASP A O 1
ATOM 3435 N N . GLU A 1 467 ? -93.406 46.967 -58.886 1.00 46.82 467 GLU A N 1
ATOM 3436 C CA . GLU A 1 467 ? -93.013 46.628 -57.519 1.00 45.89 467 GLU A CA 1
ATOM 3437 C C . GLU A 1 467 ? -92.838 45.120 -57.336 1.00 44.18 467 GLU A C 1
ATOM 3438 O O . GLU A 1 467 ? -91.887 44.678 -56.692 1.00 43.11 467 GLU A O 1
ATOM 3444 N N . GLU A 1 468 ? -93.762 44.347 -57.904 1.00 42.85 468 GLU A N 1
ATOM 3445 C CA . GLU A 1 468 ? -93.668 42.886 -57.934 1.00 42.93 468 GLU A CA 1
ATOM 3446 C C . GLU A 1 468 ? -92.351 42.449 -58.576 1.00 42.18 468 GLU A C 1
ATOM 3447 O O . GLU A 1 468 ? -91.658 41.580 -58.057 1.00 41.46 468 GLU A O 1
ATOM 3453 N N . GLU A 1 469 ? -92.016 43.078 -59.699 1.00 41.31 469 GLU A N 1
ATOM 3454 C CA . GLU A 1 469 ? -90.767 42.819 -60.417 1.00 41.28 469 GLU A CA 1
ATOM 3455 C C . GLU A 1 469 ? -89.525 43.227 -59.616 1.00 39.93 469 GLU A C 1
ATOM 3456 O O . GLU A 1 469 ? -88.501 42.545 -59.662 1.00 41.38 469 GLU A O 1
ATOM 3462 N N . ALA A 1 470 ? -89.616 44.341 -58.896 1.00 37.72 470 ALA A N 1
ATOM 3463 C CA . ALA A 1 470 ? -88.517 44.806 -58.041 1.00 36.60 470 ALA A CA 1
ATOM 3464 C C . ALA A 1 470 ? -88.273 43.852 -56.869 1.00 35.27 470 ALA A C 1
ATOM 3465 O O . ALA A 1 470 ? -87.156 43.749 -56.360 1.00 34.55 470 ALA A O 1
ATOM 3467 N N . PHE A 1 471 ? -89.336 43.177 -56.440 1.00 33.84 471 PHE A N 1
ATOM 3468 C CA . PHE A 1 471 ? -89.277 42.191 -55.362 1.00 33.55 471 PHE A CA 1
ATOM 3469 C C . PHE A 1 471 ? -88.652 40.873 -55.842 1.00 32.91 471 PHE A C 1
ATOM 3470 O O . PHE A 1 471 ? -87.926 40.220 -55.095 1.00 33.40 471 PHE A O 1
ATOM 3478 N N . LYS A 1 472 ? -88.929 40.495 -57.087 1.00 32.51 472 LYS A N 1
ATOM 3479 C CA . LYS A 1 472 ? -88.413 39.246 -57.656 1.00 32.65 472 LYS A CA 1
ATOM 3480 C C . LYS A 1 472 ? -86.921 39.280 -57.985 1.00 32.38 472 LYS A C 1
ATOM 3481 O O . LYS A 1 472 ? -86.261 38.243 -57.962 1.00 32.29 472 LYS A O 1
ATOM 3487 N N . ALA A 1 473 ? -86.400 40.460 -58.308 1.00 32.11 473 ALA A N 1
ATOM 3488 C CA . ALA A 1 473 ? -85.029 40.583 -58.816 1.00 32.14 473 ALA A CA 1
ATOM 3489 C C . ALA A 1 473 ? -83.962 40.095 -57.828 1.00 31.87 473 ALA A C 1
ATOM 3490 O O . ALA A 1 473 ? -83.051 39.372 -58.226 1.00 32.43 473 ALA A O 1
ATOM 3492 N N . PRO A 1 474 ? -84.062 40.488 -56.542 1.00 31.36 474 PRO A N 1
ATOM 3493 C CA . PRO A 1 474 ? -83.111 39.968 -55.547 1.00 30.85 474 PRO A CA 1
ATOM 3494 C C . PRO A 1 474 ? -83.248 38.463 -55.279 1.00 30.27 474 PRO A C 1
ATOM 3495 O O . PRO A 1 474 ? -82.257 37.806 -54.949 1.00 29.55 474 PRO A O 1
ATOM 3499 N N . ILE A 1 475 ? -84.462 37.933 -55.406 1.00 29.06 475 ILE A N 1
ATOM 3500 C CA . ILE A 1 475 ? -84.694 36.498 -55.245 1.00 28.41 475 ILE A CA 1
ATOM 3501 C C . ILE A 1 475 ? -84.007 35.734 -56.380 1.00 28.74 475 ILE A C 1
ATOM 3502 O O . ILE A 1 475 ? -83.245 34.803 -56.129 1.00 27.85 475 ILE A O 1
ATOM 3507 N N . ARG A 1 476 ? -84.256 36.148 -57.619 1.00 29.09 476 ARG A N 1
ATOM 3508 C CA . ARG A 1 476 ? -83.554 35.579 -58.776 1.00 29.43 476 ARG A CA 1
ATOM 3509 C C . ARG A 1 476 ? -82.033 35.663 -58.629 1.00 28.61 476 ARG A C 1
ATOM 3510 O O . ARG A 1 476 ? -81.316 34.739 -59.015 1.00 28.04 476 ARG A O 1
ATOM 3518 N N . ALA A 1 477 ? -81.550 36.763 -58.059 1.00 27.52 477 ALA A N 1
ATOM 3519 C CA . ALA A 1 477 ? -80.113 36.938 -57.826 1.00 27.28 477 ALA A CA 1
ATOM 3520 C C . ALA A 1 477 ? -79.581 35.974 -56.757 1.00 27.00 477 ALA A C 1
ATOM 3521 O O . ALA A 1 477 ? -78.467 35.462 -56.885 1.00 27.26 477 ALA A O 1
ATOM 3523 N N . GLN A 1 478 ? -80.375 35.730 -55.714 1.00 26.28 478 GLN A N 1
ATOM 3524 C CA . GLN A 1 478 ? -79.995 34.796 -54.652 1.00 26.10 478 GLN A CA 1
ATOM 3525 C C . GLN A 1 478 ? -79.767 33.391 -55.214 1.00 26.14 478 GLN A C 1
ATOM 3526 O O . GLN A 1 478 ? -78.749 32.754 -54.925 1.00 25.71 478 GLN A O 1
ATOM 3532 N N . TYR A 1 479 ? -80.717 32.923 -56.020 1.00 25.65 479 TYR A N 1
ATOM 3533 C CA . TYR A 1 479 ? -80.681 31.562 -56.558 1.00 26.02 479 TYR A CA 1
ATOM 3534 C C . TYR A 1 479 ? -79.653 31.386 -57.665 1.00 26.73 479 TYR A C 1
ATOM 3535 O O . TYR A 1 479 ? -79.070 30.312 -57.811 1.00 26.80 479 TYR A O 1
ATOM 3544 N N . GLU A 1 480 ? -79.427 32.446 -58.431 1.00 27.48 480 GLU A N 1
ATOM 3545 C CA . GLU A 1 480 ? -78.331 32.476 -59.394 1.00 28.66 480 GLU A CA 1
ATOM 3546 C C . GLU A 1 480 ? -76.971 32.438 -58.681 1.00 28.46 480 GLU A C 1
ATOM 3547 O O . GLU A 1 480 ? -76.049 31.765 -59.133 1.00 27.92 480 GLU A O 1
ATOM 3553 N N . ASP A 1 481 ? -76.864 33.150 -57.560 1.00 28.77 481 ASP A N 1
ATOM 3554 C CA . ASP A 1 481 ? -75.606 33.245 -56.809 1.00 29.33 481 ASP A CA 1
ATOM 3555 C C . ASP A 1 481 ? -75.305 31.982 -55.992 1.00 28.07 481 ASP A C 1
ATOM 3556 O O . ASP A 1 481 ? -74.183 31.474 -56.016 1.00 27.74 481 ASP A O 1
ATOM 3561 N N . GLN A 1 482 ? -76.305 31.489 -55.265 1.00 26.19 482 GLN A N 1
ATOM 3562 C CA . GLN A 1 482 ? -76.145 30.295 -54.427 1.00 25.05 482 GLN A CA 1
ATOM 3563 C C . GLN A 1 482 ? -76.268 28.983 -55.200 1.00 24.33 482 GLN A C 1
ATOM 3564 O O . GLN A 1 482 ? -75.910 27.930 -54.679 1.00 24.49 482 GLN A O 1
ATOM 3570 N N . GLY A 1 483 ? -76.774 29.043 -56.429 1.00 23.54 483 GLY A N 1
ATOM 3571 C CA . GLY A 1 483 ? -77.089 27.835 -57.191 1.00 23.07 483 GLY A CA 1
ATOM 3572 C C . GLY A 1 483 ? -76.161 27.500 -58.340 1.00 22.62 483 GLY A C 1
ATOM 3573 O O . GLY A 1 483 ? -76.258 26.417 -58.910 1.00 22.38 483 GLY A O 1
ATOM 3574 N N . ASN A 1 484 ? -75.258 28.408 -58.693 1.00 22.34 484 ASN A N 1
ATOM 3575 C CA . ASN A 1 484 ? -74.374 28.153 -59.822 1.00 22.61 484 ASN A CA 1
ATOM 3576 C C . ASN A 1 484 ? -73.283 27.140 -59.441 1.00 21.95 484 ASN A C 1
ATOM 3577 O O . ASN A 1 484 ? -73.011 26.933 -58.257 1.00 21.62 484 ASN A O 1
ATOM 3582 N N . PRO A 1 485 ? -72.674 26.488 -60.443 1.00 21.43 485 PRO A N 1
ATOM 3583 C CA . PRO A 1 485 ? -71.727 25.404 -60.162 1.00 21.20 485 PRO A CA 1
ATOM 3584 C C . PRO A 1 485 ? -70.493 25.803 -59.354 1.00 20.80 485 PRO A C 1
ATOM 3585 O O . PRO A 1 485 ? -69.942 24.968 -58.638 1.00 20.35 485 PRO A O 1
ATOM 3589 N N . TYR A 1 486 ? -70.058 27.054 -59.472 1.00 20.56 486 TYR A N 1
ATOM 3590 C CA . TYR A 1 486 ? -68.881 27.520 -58.733 1.00 20.61 486 TYR A CA 1
ATOM 3591 C C . TYR A 1 486 ? -69.155 27.641 -57.234 1.00 19.79 486 TYR A C 1
ATOM 3592 O O . TYR A 1 486 ? -68.288 27.350 -56.415 1.00 19.34 486 TYR A O 1
ATOM 3601 N N . TYR A 1 487 ? -70.369 28.048 -56.887 1.00 19.21 487 TYR A N 1
ATOM 3602 C CA . TYR A 1 487 ? -70.780 28.149 -55.491 1.00 19.03 487 TYR A CA 1
ATOM 3603 C C . TYR A 1 487 ? -70.935 26.744 -54.897 1.00 18.84 487 TYR A C 1
ATOM 3604 O O . TYR A 1 487 ? -70.486 26.474 -53.781 1.00 18.86 487 TYR A O 1
ATOM 3613 N N . SER A 1 488 ? -71.562 25.858 -55.666 1.00 18.42 488 SER A N 1
ATOM 3614 C CA . SER A 1 488 ? -71.719 24.455 -55.290 1.00 18.28 488 SER A CA 1
ATOM 3615 C C . SER A 1 488 ? -70.374 23.754 -55.097 1.00 17.86 488 SER A C 1
ATOM 3616 O O . SER A 1 488 ? -70.118 23.148 -54.054 1.00 17.40 488 SER A O 1
ATOM 3619 N N . THR A 1 489 ? -69.521 23.844 -56.108 1.00 17.68 489 THR A N 1
ATOM 3620 C CA . THR A 1 489 ? -68.257 23.114 -56.098 1.00 17.68 489 THR A CA 1
ATOM 3621 C C . THR A 1 489 ? -67.283 23.658 -55.043 1.00 17.55 489 THR A C 1
ATOM 3622 O O . THR A 1 489 ? -66.457 22.914 -54.514 1.00 17.69 489 THR A O 1
ATOM 3626 N N . ALA A 1 490 ? -67.391 24.946 -54.725 1.00 17.50 490 ALA A N 1
ATOM 3627 C CA . ALA A 1 490 ? -66.561 25.551 -53.673 1.00 17.24 490 ALA A CA 1
ATOM 3628 C C . ALA A 1 490 ? -66.823 24.916 -52.304 1.00 17.21 490 ALA A C 1
ATOM 3629 O O . ALA A 1 490 ? -65.914 24.814 -51.475 1.00 16.97 490 ALA A O 1
ATOM 3631 N N . ARG A 1 491 ? -68.065 24.489 -52.083 1.00 17.02 491 ARG A N 1
ATOM 3632 C CA . ARG A 1 491 ? -68.489 23.904 -50.808 1.00 16.90 491 ARG A CA 1
ATOM 3633 C C . ARG A 1 491 ? -68.541 22.376 -50.829 1.00 16.67 491 ARG A C 1
ATOM 3634 O O . ARG A 1 491 ? -69.019 21.757 -49.882 1.00 16.75 491 ARG A O 1
ATOM 3642 N N . LEU A 1 492 ? -68.051 21.785 -51.916 1.00 16.74 492 LEU A N 1
ATOM 3643 C CA . LEU A 1 492 ? -68.037 20.328 -52.124 1.00 16.72 492 LEU A CA 1
ATOM 3644 C C . LEU A 1 492 ? -69.408 19.641 -52.071 1.00 16.55 492 LEU A C 1
ATOM 3645 O O . LEU A 1 492 ? -69.514 18.478 -51.670 1.00 16.38 492 LEU A O 1
ATOM 3650 N N . TRP A 1 493 ? -70.450 20.340 -52.508 1.00 16.19 493 TRP A N 1
ATOM 3651 C CA . TRP A 1 493 ? -71.727 19.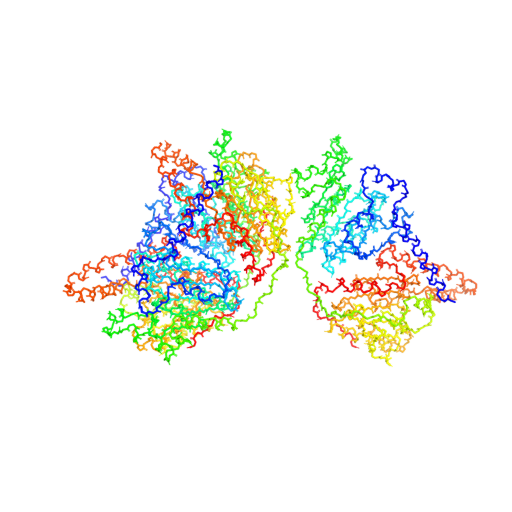675 -52.758 1.00 16.25 493 TRP A CA 1
ATOM 3652 C C . TRP A 1 493 ? -71.555 18.686 -53.913 1.00 16.18 493 TRP A C 1
ATOM 3653 O O . TRP A 1 493 ? -72.306 17.718 -54.031 1.00 16.10 493 TRP A O 1
ATOM 3664 N N . ASP A 1 494 ? -70.572 18.970 -54.766 1.00 15.89 494 ASP A N 1
ATOM 3665 C CA . ASP A 1 494 ? -70.175 18.098 -55.862 1.00 15.96 494 ASP A CA 1
ATOM 3666 C C . ASP A 1 494 ? -68.666 17.887 -55.825 1.00 15.86 494 ASP A C 1
ATOM 3667 O O . ASP A 1 494 ? -67.943 18.598 -55.127 1.00 15.59 494 ASP A O 1
ATOM 3672 N N . ASP A 1 495 ? -68.203 16.909 -56.591 1.00 16.05 495 ASP A N 1
ATOM 3673 C CA . ASP A 1 495 ? -66.777 16.580 -56.667 1.00 16.14 495 ASP A CA 1
ATOM 3674 C C . ASP A 1 495 ? -66.055 17.318 -57.795 1.00 16.49 495 ASP A C 1
ATOM 3675 O O . ASP A 1 495 ? -64.858 17.123 -58.002 1.00 16.60 495 ASP A O 1
ATOM 3680 N N . GLY A 1 496 ? -66.774 18.168 -58.520 1.00 16.99 496 GLY A N 1
ATOM 3681 C CA . GLY A 1 496 ? -66.155 18.962 -59.574 1.00 17.58 496 GLY A CA 1
ATOM 3682 C C . GLY A 1 496 ? -67.098 19.370 -60.685 1.00 17.90 496 GLY A C 1
ATOM 3683 O O . GLY A 1 496 ? -68.134 18.734 -60.912 1.00 17.91 496 GLY A O 1
ATOM 3684 N N . ILE A 1 497 ? -66.731 20.449 -61.371 1.00 18.18 497 ILE A N 1
ATOM 3685 C CA . ILE A 1 497 ? -67.421 20.867 -62.588 1.00 18.54 497 ILE A CA 1
ATOM 3686 C C . ILE A 1 497 ? -66.659 20.291 -63.771 1.00 18.23 497 ILE A C 1
ATOM 3687 O O . ILE A 1 497 ? -65.454 20.481 -63.885 1.00 18.16 497 ILE A O 1
ATOM 3692 N N . ILE A 1 498 ? -67.362 19.589 -64.650 1.00 18.34 498 ILE A N 1
ATOM 3693 C CA . ILE A 1 498 ? -66.718 18.935 -65.788 1.00 18.14 498 ILE A CA 1
ATOM 3694 C C . ILE A 1 498 ? -67.185 19.534 -67.111 1.00 18.03 498 ILE A C 1
ATOM 3695 O O . ILE A 1 498 ? -68.314 20.003 -67.238 1.00 17.49 498 ILE A O 1
ATOM 3700 N N . ASP A 1 499 ? -66.281 19.536 -68.080 1.00 18.11 499 ASP A N 1
ATOM 3701 C CA . ASP A 1 499 ? -66.622 19.808 -69.468 1.00 18.16 499 ASP A CA 1
ATOM 3702 C C . ASP A 1 499 ? -67.633 18.737 -69.891 1.00 18.43 499 ASP A C 1
ATOM 3703 O O . ASP A 1 499 ? -67.352 17.548 -69.739 1.00 18.40 499 ASP A O 1
ATOM 3708 N N . PRO A 1 500 ? -68.814 19.143 -70.408 1.00 18.58 500 PRO A N 1
ATOM 3709 C CA . PRO A 1 500 ? -69.797 18.141 -70.845 1.00 19.00 500 PRO A CA 1
ATOM 3710 C C . PRO A 1 500 ? -69.228 17.080 -71.791 1.00 19.46 500 PRO A C 1
ATOM 3711 O O . PRO A 1 500 ? -69.651 15.924 -71.747 1.00 19.91 500 PRO A O 1
ATOM 3715 N N . ALA A 1 501 ? -68.267 17.469 -72.621 1.00 19.82 501 ALA A N 1
ATOM 3716 C CA . ALA A 1 501 ? -67.603 16.532 -73.529 1.00 20.42 501 ALA A CA 1
ATOM 3717 C C . ALA A 1 501 ? -66.700 15.513 -72.824 1.00 20.83 501 ALA A C 1
ATOM 3718 O O . ALA A 1 501 ? -66.268 14.554 -73.455 1.00 21.67 501 ALA A O 1
ATOM 3720 N N . ASP A 1 502 ? -66.403 15.721 -71.541 1.00 21.29 502 ASP A N 1
ATOM 3721 C CA . ASP A 1 502 ? -65.622 14.755 -70.748 1.00 21.37 502 ASP A CA 1
ATOM 3722 C C . ASP A 1 502 ? -66.497 13.791 -69.946 1.00 20.78 502 ASP A C 1
ATOM 3723 O O . ASP A 1 502 ? -65.978 12.895 -69.277 1.00 20.67 502 ASP A O 1
ATOM 3728 N N . THR A 1 503 ? -67.813 13.971 -70.005 1.00 20.21 503 THR A N 1
ATOM 3729 C CA . THR A 1 503 ? -68.736 13.141 -69.230 1.00 19.89 503 THR A CA 1
ATOM 3730 C C . THR A 1 503 ? -68.441 11.644 -69.397 1.00 19.74 503 THR A C 1
ATOM 3731 O O . THR A 1 503 ? -68.309 10.917 -68.415 1.00 19.79 503 THR A O 1
ATOM 3735 N N . ARG A 1 504 ? -68.324 11.198 -70.641 1.00 19.34 504 ARG A N 1
ATOM 3736 C CA . ARG A 1 504 ? -68.075 9.785 -70.936 1.00 19.29 504 ARG A CA 1
ATOM 3737 C C . ARG A 1 504 ? -66.750 9.290 -70.339 1.00 19.56 504 ARG A C 1
ATOM 3738 O O . ARG A 1 504 ? -66.696 8.215 -69.745 1.00 19.43 504 ARG A O 1
ATOM 3746 N N . THR A 1 505 ? -65.693 10.080 -70.499 1.00 19.89 505 THR A N 1
ATOM 3747 C CA . THR A 1 505 ? -64.366 9.727 -69.989 1.00 20.27 505 THR A CA 1
ATOM 3748 C C . THR A 1 505 ? -64.372 9.586 -68.467 1.00 20.68 505 THR A C 1
ATOM 3749 O O . THR A 1 505 ? -63.899 8.590 -67.920 1.00 20.91 505 THR A O 1
ATOM 3753 N N . VAL A 1 506 ? -64.907 10.601 -67.801 1.00 20.74 506 VAL A N 1
ATOM 3754 C CA . VAL A 1 506 ? -64.962 10.659 -66.342 1.00 20.89 506 VAL A CA 1
ATOM 3755 C C . VAL A 1 506 ? -65.771 9.490 -65.761 1.00 20.71 506 VAL A C 1
ATOM 3756 O O . VAL A 1 506 ? -65.314 8.807 -64.838 1.00 20.65 506 VAL A O 1
ATOM 3760 N N . VAL A 1 507 ? -66.963 9.266 -66.309 1.00 20.03 507 VAL A N 1
ATOM 3761 C CA . VAL A 1 507 ? -67.813 8.142 -65.905 1.00 19.74 507 VAL A CA 1
ATOM 3762 C C . VAL A 1 507 ? -67.128 6.786 -66.109 1.00 20.09 507 VAL A C 1
ATOM 3763 O O . VAL A 1 507 ? -67.203 5.909 -65.249 1.00 19.90 507 VAL A O 1
ATOM 3767 N N . GLY A 1 508 ? -66.464 6.621 -67.247 1.00 20.59 508 GLY A N 1
ATOM 3768 C CA . GLY A 1 508 ? -65.732 5.387 -67.538 1.00 21.36 508 GLY A CA 1
ATOM 3769 C C . GLY A 1 508 ? -64.614 5.134 -66.543 1.00 21.87 508 GLY A C 1
ATOM 3770 O O . GLY A 1 508 ? -64.393 4.004 -66.114 1.00 21.75 508 GLY A O 1
ATOM 3771 N N . LEU A 1 509 ? -63.919 6.206 -66.176 1.00 22.72 509 LEU A N 1
ATOM 3772 C CA . LEU A 1 509 ? -62.848 6.155 -65.184 1.00 23.52 509 LEU A CA 1
ATOM 3773 C C . LEU A 1 509 ? -63.400 5.798 -63.805 1.00 23.10 509 LEU A C 1
ATOM 3774 O O . LEU A 1 509 ? -62.852 4.946 -63.113 1.00 22.81 509 LEU A O 1
ATOM 3779 N N . ALA A 1 510 ? -64.485 6.461 -63.415 1.00 22.69 510 ALA A N 1
ATOM 3780 C CA . ALA A 1 510 ? -65.097 6.235 -62.105 1.00 22.56 510 ALA A CA 1
ATOM 3781 C C . ALA A 1 510 ? -65.605 4.806 -61.957 1.00 22.55 510 ALA A C 1
ATOM 3782 O O . ALA A 1 510 ? -65.397 4.181 -60.924 1.00 22.18 510 ALA A O 1
ATOM 3784 N N . LEU A 1 511 ? -66.272 4.294 -62.989 1.00 22.85 511 LEU A N 1
ATOM 3785 C CA . LEU A 1 511 ? -66.772 2.916 -62.971 1.00 23.13 511 LEU A CA 1
ATOM 3786 C C . LEU A 1 511 ? -65.646 1.903 -62.806 1.00 23.90 511 LEU A C 1
ATOM 3787 O O . LEU A 1 511 ? -65.814 0.883 -62.138 1.00 23.80 511 LEU A O 1
ATOM 3792 N N . SER A 1 512 ? -64.499 2.194 -63.406 1.00 24.81 512 SER A N 1
ATOM 3793 C CA . SER A 1 512 ? -63.319 1.355 -63.239 1.00 26.26 512 SER A CA 1
ATOM 3794 C C . SER A 1 512 ? -62.874 1.330 -61.772 1.00 26.87 512 SER A C 1
ATOM 3795 O O . SER A 1 512 ? -62.479 0.287 -61.255 1.00 26.76 512 SER A O 1
ATOM 3798 N N . LEU A 1 513 ? -62.953 2.484 -61.114 1.00 27.72 513 LEU A N 1
ATOM 3799 C CA . LEU A 1 513 ? -62.630 2.606 -59.688 1.00 28.95 513 LEU A CA 1
ATOM 3800 C C . LEU A 1 513 ? -63.643 1.899 -58.788 1.00 29.60 513 LEU A C 1
ATOM 3801 O O . LEU A 1 513 ? -63.260 1.251 -57.816 1.00 31.71 513 LEU A O 1
ATOM 3806 N N . CYS A 1 514 ? -64.927 2.025 -59.112 1.00 29.25 514 CYS A N 1
ATOM 3807 C CA . CYS A 1 514 ? -66.001 1.427 -58.306 1.00 29.37 514 CYS A CA 1
ATOM 3808 C C . CYS A 1 514 ? -66.107 -0.092 -58.436 1.00 29.30 514 CYS A C 1
ATOM 3809 O O . CYS A 1 514 ? -66.814 -0.735 -57.660 1.00 29.20 514 CYS A O 1
ATOM 3812 N N . ALA A 1 515 ? -65.403 -0.661 -59.408 1.00 29.03 515 ALA A N 1
ATOM 3813 C CA . ALA A 1 515 ? -65.573 -2.067 -59.764 1.00 29.08 515 ALA A CA 1
ATOM 3814 C C . ALA A 1 515 ? -64.972 -3.061 -58.766 1.00 29.19 515 ALA A C 1
ATOM 3815 O O . ALA A 1 515 ? -65.237 -4.257 -58.871 1.00 28.84 515 ALA A O 1
ATOM 3817 N N . HIS A 1 516 ? -64.183 -2.583 -57.804 1.00 29.55 516 HIS A N 1
ATOM 3818 C CA . HIS A 1 516 ? -63.434 -3.478 -56.915 1.00 30.49 516 HIS A CA 1
ATOM 3819 C C . HIS A 1 516 ? -63.759 -3.366 -55.428 1.00 30.70 516 HIS A C 1
ATOM 3820 O O . HIS A 1 516 ? -63.014 -3.880 -54.595 1.00 33.06 516 HIS A O 1
ATOM 3827 N N . ALA A 1 517 ? -64.866 -2.714 -55.092 1.00 29.99 517 ALA A N 1
ATOM 3828 C CA . ALA A 1 517 ? -65.360 -2.717 -53.715 1.00 29.38 517 ALA A CA 1
ATOM 3829 C C . ALA A 1 517 ? -66.520 -3.713 -53.622 1.00 28.60 517 ALA A C 1
ATOM 3830 O O . ALA A 1 517 ? -67.467 -3.608 -54.396 1.00 27.59 517 ALA A O 1
ATOM 3832 N N . PRO A 1 518 ? -66.439 -4.692 -52.696 1.00 28.45 518 PRO A N 1
ATOM 3833 C CA . PRO A 1 518 ? -67.507 -5.691 -52.554 1.00 28.47 518 PRO A CA 1
ATOM 3834 C C . PRO A 1 518 ? -68.889 -5.086 -52.320 1.00 27.84 518 PRO A C 1
ATOM 3835 O O . PRO A 1 518 ? -69.039 -4.157 -51.537 1.00 27.44 518 PRO A O 1
ATOM 3839 N N . LEU A 1 519 ? -69.886 -5.628 -53.005 1.00 28.18 519 LEU A N 1
ATOM 3840 C CA . LEU A 1 519 ? -71.250 -5.134 -52.904 1.00 28.36 519 LEU A CA 1
ATOM 3841 C C . LEU A 1 519 ? -71.951 -5.743 -51.703 1.00 28.40 519 LEU A C 1
ATOM 3842 O O . LEU A 1 519 ? -71.742 -6.910 -51.385 1.00 28.04 519 LEU A O 1
ATOM 3847 N N . ASP A 1 520 ? -72.775 -4.940 -51.038 1.00 29.29 520 ASP A N 1
ATOM 3848 C CA . ASP A 1 520 ? -73.687 -5.439 -50.019 1.00 30.40 520 ASP A CA 1
ATOM 3849 C C . ASP A 1 520 ? -74.800 -6.260 -50.667 1.00 30.11 520 ASP A C 1
ATOM 3850 O O . ASP A 1 520 ? -74.976 -6.250 -51.890 1.00 28.95 520 ASP A O 1
ATOM 3855 N N . GLN A 1 521 ? -75.551 -6.961 -49.827 1.00 30.21 521 GLN A N 1
ATOM 3856 C CA . GLN A 1 521 ? -76.752 -7.661 -50.254 1.00 30.43 521 GLN A CA 1
ATOM 3857 C C . GLN A 1 521 ? -77.826 -6.672 -50.680 1.00 28.64 521 GLN A C 1
ATOM 3858 O O . GLN A 1 521 ? -77.823 -5.516 -50.258 1.00 27.51 521 GLN A O 1
ATOM 3864 N N . VAL A 1 522 ? -78.753 -7.151 -51.505 1.00 27.45 522 VAL A N 1
ATOM 3865 C CA . VAL A 1 522 ? -79.951 -6.397 -51.855 1.00 26.76 522 VAL A CA 1
ATOM 3866 C C . VAL A 1 522 ? -80.863 -6.342 -50.629 1.00 26.44 522 VAL A C 1
ATOM 3867 O O . VAL A 1 522 ? -81.061 -7.349 -49.952 1.00 25.92 522 VAL A O 1
ATOM 3871 N N . GLY A 1 523 ? -81.402 -5.162 -50.338 1.00 26.33 523 GLY A N 1
ATOM 3872 C CA . GLY A 1 523 ? -82.344 -5.000 -49.231 1.00 25.95 523 GLY A CA 1
ATOM 3873 C C . GLY A 1 523 ? -82.935 -3.606 -49.195 1.00 25.77 523 GLY A C 1
ATOM 3874 O O . GLY A 1 523 ? -82.194 -2.620 -49.203 1.00 26.16 523 GLY A O 1
ATOM 3875 N N . TYR A 1 524 ? -84.263 -3.521 -49.151 1.00 24.78 524 TYR A N 1
ATOM 3876 C CA . TYR A 1 524 ? -84.952 -2.230 -49.200 1.00 24.80 524 TYR A CA 1
ATOM 3877 C C . TYR A 1 524 ? -85.714 -1.941 -47.920 1.00 24.32 524 TYR A C 1
ATOM 3878 O O . TYR A 1 524 ? -86.124 -2.852 -47.204 1.00 24.10 524 TYR A O 1
ATOM 3887 N N . GLY A 1 525 ? -85.899 -0.656 -47.642 1.00 24.36 525 GLY A N 1
ATOM 3888 C CA . GLY A 1 525 ? -86.850 -0.226 -46.626 1.00 24.61 525 GLY A CA 1
ATOM 3889 C C . GLY A 1 525 ? -88.254 -0.549 -47.103 1.00 24.33 525 GLY A C 1
ATOM 3890 O O . GLY A 1 525 ? -88.445 -1.014 -48.225 1.00 24.84 525 GLY A O 1
ATOM 3891 N N . VAL A 1 526 ? -89.243 -0.297 -46.260 1.00 24.33 526 VAL A N 1
ATOM 3892 C CA . VAL A 1 526 ? -90.630 -0.565 -46.627 1.00 24.38 526 VAL A CA 1
ATOM 3893 C C . VAL A 1 526 ? -91.004 0.296 -47.835 1.00 24.91 526 VAL A C 1
ATOM 3894 O O . VAL A 1 526 ? -90.765 1.501 -47.834 1.00 25.49 526 VAL A O 1
ATOM 3898 N N . PHE A 1 527 ? -91.551 -0.337 -48.872 1.00 25.36 527 PHE A N 1
ATOM 3899 C CA . PHE A 1 527 ? -92.120 0.384 -50.010 1.00 25.67 527 PHE A CA 1
ATOM 3900 C C . PHE A 1 527 ? -93.568 0.727 -49.691 1.00 26.22 527 PHE A C 1
ATOM 3901 O O . PHE A 1 527 ? -94.389 -0.166 -49.464 1.00 25.87 527 PHE A O 1
ATOM 3909 N N . ARG A 1 528 ? -93.876 2.018 -49.668 1.00 26.84 528 ARG A N 1
ATOM 3910 C CA . ARG A 1 528 ? -95.243 2.470 -49.437 1.00 28.20 528 ARG A CA 1
ATOM 3911 C C . ARG A 1 528 ? -96.062 2.243 -50.704 1.00 29.86 528 ARG A C 1
ATOM 3912 O O . ARG A 1 528 ? -96.049 3.067 -51.616 1.00 29.41 528 ARG A O 1
ATOM 3920 N N . MET A 1 529 ? -96.773 1.121 -50.745 1.00 32.13 529 MET A N 1
ATOM 3921 C CA . MET A 1 529 ? -97.555 0.746 -51.922 1.00 34.24 529 MET A CA 1
ATOM 3922 C C . MET A 1 529 ? -98.714 1.716 -52.160 1.00 35.20 529 MET A C 1
ATOM 3923 O O . MET A 1 529 ? -98.806 2.319 -53.233 1.00 35.76 529 MET A O 1
ATOM 3929 N N . SER B 1 11 ? -10.489 -20.340 -44.134 1.00 42.02 11 SER B N 1
ATOM 3930 C CA . SER B 1 11 ? -11.475 -19.277 -44.509 1.00 42.55 11 SER B CA 1
ATOM 3931 C C . SER B 1 11 ? -12.897 -19.668 -44.090 1.00 42.43 11 SER B C 1
ATOM 3932 O O . SER B 1 11 ? -13.173 -20.838 -43.816 1.00 41.61 11 SER B O 1
ATOM 3935 N N . PHE B 1 12 ? -13.789 -18.680 -44.038 1.00 42.82 12 PHE B N 1
ATOM 3936 C CA . PHE B 1 12 ? -15.203 -18.927 -43.741 1.00 42.77 12 PHE B CA 1
ATOM 3937 C C . PHE B 1 12 ? -15.755 -19.994 -44.672 1.00 42.04 12 PHE B C 1
ATOM 3938 O O . PHE B 1 12 ? -16.351 -20.977 -44.227 1.00 41.94 12 PHE B O 1
ATOM 3946 N N . ALA B 1 13 ? -15.545 -19.780 -45.966 1.00 41.62 13 ALA B N 1
ATOM 3947 C CA . ALA B 1 13 ? -16.084 -20.654 -47.003 1.00 41.74 13 ALA B CA 1
ATOM 3948 C C . ALA B 1 13 ? -15.560 -22.084 -46.902 1.00 42.46 13 ALA B C 1
ATOM 3949 O O . ALA B 1 13 ? -16.311 -23.037 -47.127 1.00 42.76 13 ALA B O 1
ATOM 3951 N N . ASP B 1 14 ? -14.280 -22.230 -46.563 1.00 42.23 14 ASP B N 1
ATOM 3952 C CA . ASP B 1 14 ? -13.678 -23.555 -46.390 1.00 42.24 14 ASP B CA 1
ATOM 3953 C C . ASP B 1 14 ? -14.389 -24.343 -45.289 1.00 41.37 14 ASP B C 1
ATOM 3954 O O . ASP B 1 14 ? -14.653 -25.538 -45.443 1.00 41.05 14 ASP B O 1
ATOM 3959 N N . GLU B 1 15 ? -14.702 -23.667 -44.188 1.00 40.78 15 GLU B N 1
ATOM 3960 C CA . GLU B 1 15 ? -15.400 -24.295 -43.067 1.00 40.58 15 GLU B CA 1
ATOM 3961 C C . GLU B 1 15 ? -16.864 -24.603 -43.414 1.00 39.27 15 GLU B C 1
ATOM 3962 O O . GLU B 1 15 ? -17.382 -25.646 -43.022 1.00 38.74 15 GLU B O 1
ATOM 3968 N N . HIS B 1 16 ? -17.519 -23.711 -44.158 1.00 38.22 16 HIS B N 1
ATOM 3969 C CA . HIS B 1 16 ? -18.885 -23.966 -44.632 1.00 38.02 16 HIS B CA 1
ATOM 3970 C C . HIS B 1 16 ? -18.930 -25.174 -45.567 1.00 37.78 16 HIS B C 1
ATOM 3971 O O . HIS B 1 16 ? -19.776 -26.055 -45.403 1.00 36.32 16 HIS B O 1
ATOM 3978 N N . ARG B 1 17 ? -18.018 -25.215 -46.537 1.00 37.89 17 ARG B N 1
ATOM 3979 C CA . ARG B 1 17 ? -17.936 -26.345 -47.472 1.00 37.96 17 ARG B CA 1
ATOM 3980 C C . ARG B 1 17 ? -17.640 -27.666 -46.756 1.00 36.57 17 ARG B C 1
ATOM 3981 O O . ARG B 1 17 ? -18.145 -28.712 -47.159 1.00 36.31 17 ARG B O 1
ATOM 3989 N N . ARG B 1 18 ? -16.844 -27.613 -45.690 1.00 36.06 18 ARG B N 1
ATOM 3990 C CA . ARG B 1 18 ? -16.573 -28.800 -44.873 1.00 36.14 18 ARG B CA 1
ATOM 3991 C C . ARG B 1 18 ? -17.827 -29.274 -44.137 1.00 35.46 18 ARG B C 1
ATOM 3992 O O . ARG B 1 18 ? -18.118 -30.472 -44.096 1.00 35.59 18 ARG B O 1
ATOM 4000 N N . LEU B 1 19 ? -18.548 -28.332 -43.533 1.00 34.33 19 LEU B N 1
ATOM 4001 C CA . LEU B 1 19 ? -19.787 -28.648 -42.818 1.00 33.48 19 LEU B CA 1
ATOM 4002 C C . LEU B 1 19 ? -20.866 -29.192 -43.760 1.00 32.22 19 LEU B C 1
ATOM 4003 O O . LEU B 1 19 ? -21.620 -30.089 -43.388 1.00 31.35 19 LEU B O 1
ATOM 4008 N N . VAL B 1 20 ? -20.919 -28.663 -44.980 1.00 31.68 20 VAL B N 1
ATOM 4009 C CA . VAL B 1 20 ? -21.885 -29.119 -45.985 1.00 31.81 20 VAL B CA 1
ATOM 4010 C C . VAL B 1 20 ? -21.560 -30.526 -46.503 1.00 32.33 20 VAL B C 1
ATOM 4011 O O . VAL B 1 20 ? -22.465 -31.339 -46.703 1.00 32.68 20 VAL B O 1
ATOM 4015 N N . ALA B 1 21 ? -20.278 -30.804 -46.725 1.00 32.61 21 ALA B N 1
ATOM 4016 C CA . ALA B 1 21 ? -19.836 -32.144 -47.128 1.00 32.55 21 ALA B CA 1
ATOM 4017 C C . ALA B 1 21 ? -20.194 -33.180 -46.062 1.00 32.57 21 ALA B C 1
ATOM 4018 O O . ALA B 1 21 ? -20.654 -34.275 -46.383 1.00 32.39 21 ALA B O 1
ATOM 4020 N N . GLU B 1 22 ? -19.982 -32.823 -44.798 1.00 33.08 22 GLU B N 1
ATOM 4021 C CA . GLU B 1 22 ? -20.369 -33.679 -43.672 1.00 33.95 22 GLU B CA 1
ATOM 4022 C C . GLU B 1 22 ? -21.882 -33.925 -43.636 1.00 33.91 22 GLU B C 1
ATOM 4023 O O . GLU B 1 22 ? -22.328 -35.036 -43.345 1.00 34.19 22 GLU B O 1
ATOM 4029 N N . LEU B 1 23 ? -22.658 -32.880 -43.920 1.00 33.44 23 LEU B N 1
ATOM 4030 C CA . LEU B 1 23 ? -24.118 -32.983 -43.994 1.00 33.24 23 LEU B CA 1
ATOM 4031 C C . LEU B 1 23 ? -24.552 -33.932 -45.110 1.00 33.11 23 LEU B C 1
ATOM 4032 O O . LEU B 1 23 ? -25.420 -34.782 -44.913 1.00 32.03 23 LEU B O 1
ATOM 4037 N N . ASN B 1 24 ? -23.951 -33.772 -46.285 1.00 33.94 24 ASN B N 1
ATOM 4038 C CA . ASN B 1 24 ? -24.307 -34.587 -47.449 1.00 34.57 24 ASN B CA 1
ATOM 4039 C C . ASN B 1 24 ? -23.937 -36.062 -47.304 1.00 34.89 24 ASN B C 1
ATOM 4040 O O . ASN B 1 24 ? -24.655 -36.931 -47.801 1.00 34.55 24 ASN B O 1
ATOM 4045 N N . ASN B 1 25 ? -22.830 -36.341 -46.620 1.00 35.47 25 ASN B N 1
ATOM 4046 C CA . ASN B 1 25 ? -22.459 -37.721 -46.298 1.00 36.33 25 ASN B CA 1
ATOM 4047 C C . ASN B 1 25 ? -23.463 -38.373 -45.351 1.00 35.22 25 ASN B C 1
ATOM 4048 O O . ASN B 1 25 ? -23.841 -39.528 -45.538 1.00 35.04 25 ASN B O 1
ATOM 4053 N N . LYS B 1 26 ? -23.888 -37.625 -44.338 1.00 34.89 26 LYS B N 1
ATOM 4054 C CA . LYS B 1 26 ? -24.934 -38.081 -43.415 1.00 34.66 26 LYS B CA 1
ATOM 4055 C C . LYS B 1 26 ? -26.262 -38.329 -44.134 1.00 32.85 26 LYS B C 1
ATOM 4056 O O . LYS B 1 26 ? -26.945 -39.315 -43.865 1.00 32.32 26 LYS B O 1
ATOM 4062 N N . LEU B 1 27 ? -26.615 -37.431 -45.050 1.00 31.66 27 LEU B N 1
ATOM 4063 C CA . LEU B 1 27 ? -27.854 -37.551 -45.822 1.00 31.23 27 LEU B CA 1
ATOM 4064 C C . LEU B 1 27 ? -27.827 -38.762 -46.757 1.00 31.00 27 LEU B C 1
ATOM 4065 O O . LEU B 1 27 ? -28.812 -39.497 -46.861 1.00 29.94 27 LEU B O 1
ATOM 4070 N N . ALA B 1 28 ? -26.700 -38.963 -47.435 1.00 30.75 28 ALA B N 1
ATOM 4071 C CA . ALA B 1 28 ? -26.543 -40.104 -48.339 1.00 30.80 28 ALA B CA 1
ATOM 4072 C C . ALA B 1 28 ? -26.625 -41.421 -47.571 1.00 30.65 28 ALA B C 1
ATOM 4073 O O . ALA B 1 28 ? -27.302 -42.360 -48.003 1.00 30.74 28 ALA B O 1
ATOM 4075 N N . ALA B 1 29 ? -25.950 -41.473 -46.425 1.00 30.09 29 ALA B N 1
ATOM 4076 C CA . ALA B 1 29 ? -25.956 -42.664 -45.577 1.00 30.16 29 ALA B CA 1
ATOM 4077 C C . ALA B 1 29 ? -27.359 -42.994 -45.068 1.00 30.61 29 ALA B C 1
ATOM 4078 O O . ALA B 1 29 ? -27.784 -44.146 -45.117 1.00 30.42 29 ALA B O 1
ATOM 4080 N N . ALA B 1 30 ? -28.067 -41.981 -44.575 1.00 31.10 30 ALA B N 1
ATOM 4081 C CA . ALA B 1 30 ? -29.415 -42.170 -44.032 1.00 31.30 30 ALA B CA 1
ATOM 4082 C C . ALA B 1 30 ? -30.421 -42.572 -45.113 1.00 31.45 30 ALA B C 1
ATOM 4083 O O . ALA B 1 30 ? -31.352 -43.327 -44.850 1.00 32.01 30 ALA B O 1
ATOM 4085 N N . ALA B 1 31 ? -30.223 -42.068 -46.327 1.00 32.11 31 ALA B N 1
ATOM 4086 C CA . ALA B 1 31 ? -31.112 -42.365 -47.454 1.00 32.79 31 ALA B CA 1
ATOM 4087 C C . ALA B 1 31 ? -31.096 -43.845 -47.869 1.00 34.37 31 ALA B C 1
ATOM 4088 O O . ALA B 1 31 ? -32.082 -44.350 -48.412 1.00 34.60 31 ALA B O 1
ATOM 4090 N N . LEU B 1 32 ? -29.979 -44.529 -47.622 1.00 35.73 32 LEU B N 1
ATOM 4091 C CA . LEU B 1 32 ? -29.870 -45.978 -47.875 1.00 36.78 32 LEU B CA 1
ATOM 4092 C C . LEU B 1 32 ? -30.818 -46.812 -47.008 1.00 37.22 32 LEU B C 1
ATOM 4093 O O . LEU B 1 32 ? -31.255 -47.890 -47.418 1.00 36.95 32 LEU B O 1
ATOM 4098 N N . GLY B 1 33 ? -31.117 -46.320 -45.809 1.00 36.95 33 GLY B N 1
ATOM 4099 C CA . GLY B 1 33 ? -31.984 -47.033 -44.878 1.00 37.18 33 GLY B CA 1
ATOM 4100 C C . GLY B 1 33 ? -31.207 -48.089 -44.115 1.00 37.24 33 GLY B C 1
ATOM 4101 O O . GLY B 1 33 ? -30.170 -47.792 -43.521 1.00 36.76 33 GLY B O 1
ATOM 4102 N N . GLY B 1 34 ? -31.706 -49.323 -44.132 1.00 37.71 34 GLY B N 1
ATOM 4103 C CA . GLY B 1 34 ? -31.044 -50.435 -43.451 1.00 37.98 34 GLY B CA 1
ATOM 4104 C C . GLY B 1 34 ? -29.764 -50.860 -44.148 1.00 38.40 34 GLY B C 1
ATOM 4105 O O . GLY B 1 34 ? -29.436 -50.349 -45.222 1.00 37.20 34 GLY B O 1
ATOM 4106 N N . ASN B 1 35 ? -29.039 -51.799 -43.538 1.00 39.66 35 ASN B N 1
ATOM 4107 C CA . ASN B 1 35 ? -27.792 -52.307 -44.135 1.00 40.42 35 ASN B CA 1
ATOM 4108 C C . ASN B 1 35 ? -28.056 -53.130 -45.398 1.00 41.02 35 ASN B C 1
ATOM 4109 O O . ASN B 1 35 ? -29.210 -53.424 -45.731 1.00 40.27 35 ASN B O 1
ATOM 4114 N N . GLU B 1 36 ? -26.987 -53.503 -46.091 1.00 42.74 36 GLU B N 1
ATOM 4115 C CA . GLU B 1 36 ? -27.111 -54.142 -47.400 1.00 44.97 36 GLU B CA 1
ATOM 4116 C C . GLU B 1 36 ? -27.879 -55.466 -47.345 1.00 43.45 36 GLU B C 1
ATOM 4117 O O . GLU B 1 36 ? -28.608 -55.794 -48.277 1.00 42.34 36 GLU B O 1
ATOM 4123 N N . ARG B 1 37 ? -27.736 -56.212 -46.253 1.00 43.50 37 ARG B N 1
ATOM 4124 C CA . ARG B 1 37 ? -28.489 -57.455 -46.078 1.00 44.47 37 ARG B CA 1
ATOM 4125 C C . ARG B 1 37 ? -30.002 -57.192 -46.069 1.00 42.42 37 ARG B C 1
ATOM 4126 O O . ARG B 1 37 ? -30.752 -57.826 -46.804 1.00 40.38 37 ARG B O 1
ATOM 4134 N N . ALA B 1 38 ? -30.428 -56.247 -45.235 1.00 40.78 38 ALA B N 1
ATOM 4135 C CA . ALA B 1 38 ? -31.845 -55.880 -45.092 1.00 39.55 38 ALA B CA 1
ATOM 4136 C C . ALA B 1 38 ? -32.424 -55.349 -46.397 1.00 37.97 38 ALA B C 1
ATOM 4137 O O . ALA B 1 38 ? -33.567 -55.643 -46.739 1.00 36.95 38 ALA B O 1
ATOM 4139 N N . ARG B 1 39 ? -31.629 -54.561 -47.114 1.00 37.94 39 ARG B N 1
ATOM 4140 C CA . ARG B 1 39 ? -32.014 -54.056 -48.433 1.00 38.23 39 ARG B CA 1
ATOM 4141 C C . ARG B 1 39 ? -32.173 -55.199 -49.438 1.00 38.74 39 ARG B C 1
ATOM 4142 O O . ARG B 1 39 ? -33.103 -55.191 -50.250 1.00 38.12 39 ARG B O 1
ATOM 4150 N N . LYS B 1 40 ? -31.267 -56.174 -49.376 1.00 38.99 40 LYS B N 1
ATOM 4151 C CA . LYS B 1 40 ? -31.364 -57.369 -50.214 1.00 39.51 40 LYS B CA 1
ATOM 4152 C C . LYS B 1 40 ? -32.633 -58.160 -49.890 1.00 39.39 40 LYS B C 1
ATOM 4153 O O . LYS B 1 40 ? -33.328 -58.607 -50.798 1.00 39.06 40 LYS B O 1
ATOM 4159 N N . ARG B 1 41 ? -32.935 -58.324 -48.603 1.00 40.70 41 ARG B N 1
ATOM 4160 C CA . ARG B 1 41 ? -34.114 -59.101 -48.188 1.00 42.48 41 ARG B CA 1
ATOM 4161 C C . ARG B 1 41 ? -35.419 -58.423 -48.593 1.00 42.42 41 ARG B C 1
ATOM 4162 O O . ARG B 1 41 ? -36.378 -59.095 -48.974 1.00 43.09 41 ARG B O 1
ATOM 4170 N N . HIS B 1 42 ? -35.454 -57.097 -48.487 1.00 42.13 42 HIS B N 1
ATOM 4171 C CA . HIS B 1 42 ? -36.644 -56.323 -48.840 1.00 41.87 42 HIS B CA 1
ATOM 4172 C C . HIS B 1 42 ? -37.017 -56.523 -50.304 1.00 42.19 42 HIS B C 1
ATOM 4173 O O . HIS B 1 42 ? -38.185 -56.724 -50.639 1.00 41.93 42 HIS B O 1
ATOM 4180 N N . VAL B 1 43 ? -35.999 -56.488 -51.156 1.00 42.23 43 VAL B N 1
ATOM 4181 C CA . VAL B 1 43 ? -36.167 -56.473 -52.608 1.00 42.75 43 VAL B CA 1
ATOM 4182 C C . VAL B 1 43 ? -36.252 -57.893 -53.209 1.00 43.47 43 VAL B C 1
ATOM 4183 O O . VAL B 1 43 ? -36.599 -58.054 -54.382 1.00 42.76 43 VAL B O 1
ATOM 4187 N N . SER B 1 44 ? -35.955 -58.911 -52.401 1.00 44.35 44 SER B N 1
ATOM 4188 C CA . SER B 1 44 ? -35.839 -60.301 -52.883 1.00 44.70 44 SER B CA 1
ATOM 4189 C C . SER B 1 44 ? -37.121 -60.888 -53.487 1.00 45.02 44 SER B C 1
ATOM 4190 O O . SER B 1 44 ? -37.062 -61.632 -54.468 1.00 46.05 44 SER B O 1
ATOM 4193 N N A ARG B 1 45 ? -38.274 -60.584 -52.899 0.25 45.17 45 ARG B N 1
ATOM 4194 N N B ARG B 1 45 ? -38.274 -60.584 -52.899 0.25 45.18 45 ARG B N 1
ATOM 4195 N N C ARG B 1 45 ? -38.240 -60.466 -52.898 0.50 44.82 45 ARG B N 1
ATOM 4196 C CA A ARG B 1 45 ? -39.546 -61.109 -53.416 0.25 44.94 45 ARG B CA 1
ATOM 4197 C CA B ARG B 1 45 ? -39.545 -61.109 -53.416 0.25 44.95 45 ARG B CA 1
ATOM 4198 C CA C ARG B 1 45 ? -39.590 -60.938 -53.192 0.50 44.17 45 ARG B CA 1
ATOM 4199 C C A ARG B 1 45 ? -40.343 -60.065 -54.201 0.25 44.24 45 ARG B C 1
ATOM 4200 C C B ARG B 1 45 ? -40.343 -60.064 -54.200 0.25 44.25 45 ARG B C 1
ATOM 4201 C C C ARG B 1 45 ? -40.325 -60.138 -54.278 0.50 43.78 45 ARG B C 1
ATOM 4202 O O A ARG B 1 45 ? -41.573 -60.040 -54.141 0.25 44.47 45 ARG B O 1
ATOM 4203 O O B ARG B 1 45 ? -41.573 -60.039 -54.140 0.25 44.48 45 ARG B O 1
ATOM 4204 O O C ARG B 1 45 ? -41.509 -60.377 -54.522 0.50 43.96 45 ARG B O 1
ATOM 4226 N N . GLY B 1 46 ? -39.631 -59.207 -54.931 1.00 43.37 46 GLY B N 1
ATOM 4227 C CA . GLY B 1 46 ? -40.258 -58.287 -55.902 1.00 42.16 46 GLY B CA 1
ATOM 4228 C C . GLY B 1 46 ? -40.564 -56.859 -55.464 1.00 39.79 46 GLY B C 1
ATOM 4229 O O . GLY B 1 46 ? -40.945 -56.031 -56.292 1.00 39.10 46 GLY B O 1
ATOM 4230 N N . LYS B 1 47 ? -40.402 -56.555 -54.180 1.00 37.83 47 LYS B N 1
ATOM 4231 C CA . LYS B 1 47 ? -40.690 -55.207 -53.678 1.00 36.53 47 LYS B CA 1
ATOM 4232 C C . LYS B 1 47 ? -39.716 -54.166 -54.224 1.00 35.30 47 LYS B C 1
ATOM 4233 O O . LYS B 1 47 ? -38.571 -54.482 -54.546 1.00 35.05 47 LYS B O 1
ATOM 4239 N N . LEU B 1 48 ? -40.191 -52.928 -54.325 1.00 33.77 48 LEU B N 1
ATOM 4240 C CA . LEU B 1 48 ? -39.325 -51.780 -54.565 1.00 32.69 48 LEU B CA 1
ATOM 4241 C C . LEU B 1 48 ? -38.811 -51.276 -53.224 1.00 31.71 48 LEU B C 1
ATOM 4242 O O . LEU B 1 48 ? -39.494 -51.409 -52.205 1.00 30.34 48 LEU B O 1
ATOM 4247 N N . LEU B 1 49 ? -37.606 -50.708 -53.224 1.00 31.02 49 LEU B N 1
ATOM 4248 C CA . LEU B 1 49 ? -37.068 -50.066 -52.030 1.00 31.05 49 LEU B CA 1
ATOM 4249 C C . LEU B 1 49 ? -37.928 -48.838 -51.711 1.00 31.31 49 LEU B C 1
ATOM 4250 O O . LEU B 1 49 ? -38.527 -48.256 -52.616 1.00 30.99 49 LEU B O 1
ATOM 4255 N N . PRO B 1 50 ? -38.014 -48.453 -50.424 1.00 32.05 50 PRO B N 1
ATOM 4256 C CA . PRO B 1 50 ? -38.831 -47.295 -50.018 1.00 31.94 50 PRO B CA 1
ATOM 4257 C C . PRO B 1 50 ? -38.558 -46.007 -50.802 1.00 31.59 50 PRO B C 1
ATOM 4258 O O . PRO B 1 50 ? -39.498 -45.321 -51.197 1.00 30.62 50 PRO B O 1
ATOM 4262 N N . ARG B 1 51 ? -37.285 -45.693 -51.018 1.00 31.72 51 ARG B N 1
ATOM 4263 C CA . ARG B 1 51 ? -36.886 -44.530 -51.820 1.00 32.57 51 ARG B CA 1
ATOM 4264 C C . ARG B 1 51 ? -37.378 -44.626 -53.255 1.00 32.44 51 ARG B C 1
ATOM 4265 O O . ARG B 1 51 ? -37.833 -43.635 -53.830 1.00 32.49 51 ARG B O 1
ATOM 4273 N N . GLU B 1 52 ? -37.244 -45.817 -53.832 1.00 32.41 52 GLU B N 1
ATOM 4274 C CA . GLU B 1 52 ? -37.753 -46.103 -55.176 1.00 32.63 52 GLU B CA 1
ATOM 4275 C C . GLU B 1 52 ? -39.265 -45.911 -55.251 1.00 30.90 52 GLU B C 1
ATOM 4276 O O . GLU B 1 52 ? -39.775 -45.446 -56.263 1.00 30.41 52 GLU B O 1
ATOM 4282 N N . ARG B 1 53 ? -39.971 -46.276 -54.184 1.00 29.46 53 ARG B N 1
ATOM 4283 C CA . ARG B 1 53 ? -41.432 -46.138 -54.135 1.00 29.32 53 ARG B CA 1
ATOM 4284 C C . ARG B 1 53 ? -41.865 -44.679 -54.201 1.00 29.40 53 ARG B C 1
ATOM 4285 O O . ARG B 1 53 ? -42.767 -44.325 -54.959 1.00 28.60 53 ARG B O 1
ATOM 4293 N N . VAL B 1 54 ? -41.217 -43.844 -53.395 1.00 29.98 54 VAL B N 1
ATOM 4294 C CA . VAL B 1 54 ? -41.459 -42.402 -53.405 1.00 30.69 54 VAL B CA 1
ATOM 4295 C C . VAL B 1 54 ? -41.149 -41.848 -54.794 1.00 31.73 54 VAL B C 1
ATOM 4296 O O . VAL B 1 54 ? -41.945 -41.109 -55.369 1.00 30.78 54 VAL B O 1
ATOM 4300 N N . ASP B 1 55 ? -39.995 -42.234 -55.328 1.00 33.61 55 ASP B N 1
ATOM 4301 C CA . ASP B 1 55 ? -39.528 -41.746 -56.628 1.00 35.18 55 ASP B CA 1
ATOM 4302 C C . ASP B 1 55 ? -40.489 -42.055 -57.780 1.00 34.69 55 ASP B C 1
ATOM 4303 O O . ASP B 1 55 ? -40.715 -41.209 -58.645 1.00 34.36 55 ASP B O 1
ATOM 4308 N N . ARG B 1 56 ? -41.046 -43.264 -57.788 1.00 34.75 56 ARG B N 1
ATOM 4309 C CA . ARG B 1 56 ? -41.965 -43.695 -58.851 1.00 35.36 56 ARG B CA 1
ATOM 4310 C C . ARG B 1 56 ? -43.351 -43.081 -58.703 1.00 33.10 56 ARG B C 1
ATOM 4311 O O . ARG B 1 56 ? -44.121 -43.038 -59.662 1.00 32.36 56 ARG B O 1
ATOM 4319 N N . LEU B 1 57 ? -43.669 -42.631 -57.494 1.00 31.24 57 LEU B N 1
ATOM 4320 C CA . LEU B 1 57 ? -44.949 -41.991 -57.213 1.00 30.09 57 LEU B CA 1
ATOM 4321 C C . LEU B 1 57 ? -44.969 -40.561 -57.745 1.00 29.32 57 LEU B C 1
ATOM 4322 O O . LEU B 1 57 ? -45.991 -40.091 -58.243 1.00 28.85 57 LEU B O 1
ATOM 4327 N N . LEU B 1 58 ? -43.832 -39.881 -57.647 1.00 29.52 58 LEU B N 1
ATOM 4328 C CA . LEU B 1 58 ? -43.731 -38.478 -58.045 1.00 29.83 58 LEU B CA 1
ATOM 4329 C C . LEU B 1 58 ? -43.822 -38.292 -59.552 1.00 30.27 58 LEU B C 1
ATOM 4330 O O . LEU B 1 58 ? -43.411 -39.158 -60.321 1.00 30.62 58 LEU B O 1
ATOM 4335 N N . ASP B 1 59 ? -44.376 -37.155 -59.962 1.00 31.26 59 ASP B N 1
ATOM 4336 C CA . ASP B 1 59 ? -44.363 -36.753 -61.365 1.00 31.75 59 ASP B CA 1
ATOM 4337 C C . ASP B 1 59 ? -42.903 -36.571 -61.786 1.00 33.12 59 ASP B C 1
ATOM 4338 O O . ASP B 1 59 ? -42.105 -36.049 -61.008 1.00 32.85 59 ASP B O 1
ATOM 4343 N N . PRO B 1 60 ? -42.541 -37.022 -63.004 1.00 34.68 60 PRO B N 1
ATOM 4344 C CA . PRO B 1 60 ? -41.152 -36.892 -63.459 1.00 35.27 60 PRO B CA 1
ATOM 4345 C C . PRO B 1 60 ? -40.635 -35.458 -63.379 1.00 35.61 60 PRO B C 1
ATOM 4346 O O . PRO B 1 60 ? -41.285 -34.539 -63.875 1.00 35.21 60 PRO B O 1
ATOM 4350 N N . GLY B 1 61 ? -39.486 -35.277 -62.732 1.00 36.31 61 GLY B N 1
ATOM 4351 C CA . GLY B 1 61 ? -38.869 -33.953 -62.593 1.00 36.89 61 GLY B CA 1
ATOM 4352 C C . GLY B 1 61 ? -39.410 -33.090 -61.459 1.00 37.30 61 GLY B C 1
ATOM 4353 O O . GLY B 1 61 ? -38.905 -31.991 -61.226 1.00 37.49 61 GLY B O 1
ATOM 4354 N N . SER B 1 62 ? -40.438 -33.570 -60.760 1.00 37.20 62 SER B N 1
ATOM 4355 C CA . SER B 1 62 ? -40.980 -32.859 -59.603 1.00 37.07 62 SER B CA 1
ATOM 4356 C C . SER B 1 62 ? -39.908 -32.720 -58.529 1.00 36.14 62 SER B C 1
ATOM 4357 O O . SER B 1 62 ? -39.185 -33.679 -58.254 1.00 35.67 62 SER B O 1
ATOM 4360 N N . PRO B 1 63 ? -39.800 -31.529 -57.912 1.00 35.53 63 PRO B N 1
ATOM 4361 C CA . PRO B 1 63 ? -38.928 -31.462 -56.749 1.00 34.84 63 PRO B CA 1
ATOM 4362 C C . PRO B 1 63 ? -39.572 -32.190 -55.574 1.00 33.22 63 PRO B C 1
ATOM 4363 O O . PRO B 1 63 ? -40.785 -32.416 -55.570 1.00 32.98 63 PRO B O 1
ATOM 4367 N N . PHE B 1 64 ? -38.753 -32.571 -54.605 1.00 31.78 64 PHE B N 1
ATOM 4368 C CA . PHE B 1 64 ? -39.230 -33.248 -53.412 1.00 30.81 64 PHE B CA 1
ATOM 4369 C C . PHE B 1 64 ? -38.624 -32.576 -52.191 1.00 30.41 64 PHE B C 1
ATOM 4370 O O . PHE B 1 64 ? -37.418 -32.671 -51.958 1.00 31.11 64 PHE B O 1
ATOM 4378 N N . LEU B 1 65 ? -39.463 -31.883 -51.427 1.00 29.43 65 LEU B N 1
ATOM 4379 C CA . LEU B 1 65 ? -39.030 -31.251 -50.189 1.00 28.96 65 LEU B CA 1
ATOM 4380 C C . LEU B 1 65 ? -39.105 -32.283 -49.068 1.00 27.89 65 LEU B C 1
ATOM 4381 O O . LEU B 1 65 ? -40.184 -32.566 -48.546 1.00 27.45 65 LEU B O 1
ATOM 4386 N N . GLU B 1 66 ? -37.959 -32.860 -48.716 1.00 27.08 66 GLU B N 1
ATOM 4387 C CA . GLU B 1 66 ? -37.917 -33.922 -47.708 1.00 26.63 66 GLU B CA 1
ATOM 4388 C C . GLU B 1 66 ? -37.876 -33.374 -46.283 1.00 26.00 66 GLU B C 1
ATOM 4389 O O . GLU B 1 66 ? -37.048 -32.528 -45.958 1.00 25.81 66 GLU B O 1
ATOM 4395 N N . LEU B 1 67 ? -38.759 -33.896 -45.438 1.00 25.59 67 LEU B N 1
ATOM 4396 C CA . LEU B 1 67 ? -38.848 -33.485 -44.041 1.00 25.60 67 LEU B CA 1
ATOM 4397 C C . LEU B 1 67 ? -38.092 -34.437 -43.127 1.00 25.17 67 LEU B C 1
ATOM 4398 O O . LEU B 1 67 ? -38.265 -35.651 -43.208 1.00 24.95 67 LEU B O 1
ATOM 4403 N N . ALA B 1 68 ? -37.253 -33.866 -42.267 1.00 24.99 68 ALA B N 1
ATOM 4404 C CA . ALA B 1 68 ? -36.604 -34.588 -41.169 1.00 25.09 68 ALA B CA 1
ATOM 4405 C C . ALA B 1 68 ? -35.817 -35.838 -41.591 1.00 24.99 68 ALA B C 1
ATOM 4406 O O . ALA B 1 68 ? -35.953 -36.891 -40.965 1.00 25.07 68 ALA B O 1
ATOM 4408 N N . PRO B 1 69 ? -34.984 -35.728 -42.642 1.00 25.01 69 PRO B N 1
ATOM 4409 C CA . PRO B 1 69 ? -34.228 -36.894 -43.121 1.00 25.28 69 PRO B CA 1
ATOM 4410 C C . PRO B 1 69 ? -33.251 -37.482 -42.100 1.00 25.49 69 PRO B C 1
ATOM 4411 O O . PRO B 1 69 ? -33.017 -38.691 -42.108 1.00 26.42 69 PRO B O 1
ATOM 4415 N N . LEU B 1 70 ? -32.689 -36.641 -41.234 1.00 25.18 70 LEU B N 1
ATOM 4416 C CA . LEU B 1 70 ? -31.747 -37.102 -40.206 1.00 24.68 70 LEU B CA 1
ATOM 4417 C C . LEU B 1 70 ? -32.396 -37.283 -38.833 1.00 25.02 70 LEU B C 1
ATOM 4418 O O . LEU B 1 70 ? -31.714 -37.241 -37.803 1.00 24.45 70 LEU B O 1
ATOM 4423 N N . ALA B 1 71 ? -33.708 -37.518 -38.824 1.00 25.20 71 ALA B N 1
ATOM 4424 C CA . ALA B 1 71 ? -34.419 -37.847 -37.594 1.00 25.11 71 ALA B CA 1
ATOM 4425 C C . ALA B 1 71 ? -33.778 -39.069 -36.944 1.00 25.37 71 ALA B C 1
ATOM 4426 O O . ALA B 1 71 ? -33.322 -39.981 -37.637 1.00 25.56 71 ALA B O 1
ATOM 4428 N N . ALA B 1 72 ? -33.733 -39.060 -35.614 1.00 25.38 72 ALA B N 1
ATOM 4429 C CA . ALA B 1 72 ? -33.153 -40.143 -34.808 1.00 25.79 72 ALA B CA 1
ATOM 4430 C C . ALA B 1 72 ? -31.633 -40.346 -34.969 1.00 26.05 72 ALA B C 1
ATOM 4431 O O . ALA B 1 72 ? -31.091 -41.355 -34.526 1.00 26.16 72 ALA B O 1
ATOM 4433 N N . GLY B 1 73 ? -30.947 -39.378 -35.568 1.00 26.92 73 GLY B N 1
ATOM 4434 C CA . GLY B 1 73 ? -29.491 -39.440 -35.701 1.00 27.46 73 GLY B CA 1
ATOM 4435 C C . GLY B 1 73 ? -28.826 -39.381 -34.337 1.00 27.65 73 GLY B C 1
ATOM 4436 O O . GLY B 1 73 ? -29.110 -38.484 -33.545 1.00 27.59 73 GLY B O 1
ATOM 4437 N N . GLY B 1 74 ? -27.958 -40.350 -34.056 1.00 27.92 74 GLY B N 1
ATOM 4438 C CA . GLY B 1 74 ? -27.299 -40.454 -32.750 1.00 27.79 74 GLY B CA 1
ATOM 4439 C C . GLY B 1 74 ? -28.191 -40.971 -31.633 1.00 28.45 74 GLY B C 1
ATOM 4440 O O . GLY B 1 74 ? -27.805 -40.938 -30.466 1.00 28.31 74 GLY B O 1
ATOM 4441 N N . MET B 1 75 ? -29.378 -41.463 -31.988 1.00 29.21 75 MET B N 1
ATOM 4442 C CA . MET B 1 75 ? -30.338 -41.976 -31.013 1.00 29.55 75 MET B CA 1
ATOM 4443 C C . MET B 1 75 ? -30.551 -43.464 -31.260 1.00 29.91 75 MET B C 1
ATOM 4444 O O . MET B 1 75 ? -30.345 -43.949 -32.368 1.00 29.19 75 MET B O 1
ATOM 4449 N N . TYR B 1 76 ? -30.966 -44.178 -30.219 1.00 30.98 76 TYR B N 1
ATOM 4450 C CA . TYR B 1 76 ? -31.271 -45.609 -30.317 1.00 31.83 76 TYR B CA 1
ATOM 4451 C C . TYR B 1 76 ? -30.065 -46.440 -30.778 1.00 33.01 76 TYR B C 1
ATOM 4452 O O . TYR B 1 76 ? -30.228 -47.478 -31.420 1.00 33.15 76 TYR B O 1
ATOM 4461 N N . GLY B 1 77 ? -28.860 -45.978 -30.443 1.00 34.14 77 GLY B N 1
ATOM 4462 C CA . GLY B 1 77 ? -27.620 -46.592 -30.933 1.00 34.96 77 GLY B CA 1
ATOM 4463 C C . GLY B 1 77 ? -27.510 -46.587 -32.451 1.00 35.68 77 GLY B C 1
ATOM 4464 O O . GLY B 1 77 ? -26.860 -47.454 -33.035 1.00 35.44 77 GLY B O 1
ATOM 4465 N N . ASP B 1 78 ? -28.148 -45.600 -33.079 1.00 36.81 78 ASP B N 1
ATOM 4466 C CA . ASP B 1 78 ? -28.267 -45.501 -34.544 1.00 37.65 78 ASP B CA 1
ATOM 4467 C C . ASP B 1 78 ? -28.918 -46.729 -35.212 1.00 37.44 78 ASP B C 1
ATOM 4468 O O . ASP B 1 78 ? -28.656 -47.020 -36.378 1.00 36.84 78 ASP B O 1
ATOM 4473 N N . GLU B 1 79 ? -29.791 -47.419 -34.476 1.00 38.23 79 GLU B N 1
ATOM 4474 C CA . GLU B 1 79 ? -30.557 -48.556 -35.011 1.00 38.36 79 GLU B CA 1
ATOM 4475 C C . GLU B 1 79 ? -31.564 -48.160 -36.095 1.00 37.20 79 GLU B C 1
ATOM 4476 O O . GLU B 1 79 ? -32.002 -49.014 -36.870 1.00 37.33 79 GLU B O 1
ATOM 4482 N N . SER B 1 80 ? -31.946 -46.882 -36.133 1.00 35.29 80 SER B N 1
ATOM 4483 C CA . SER B 1 80 ? -33.030 -46.422 -37.003 1.00 33.70 80 SER B CA 1
ATOM 4484 C C . SER B 1 80 ? -32.710 -45.109 -37.740 1.00 32.63 80 SER B C 1
ATOM 4485 O O . SER B 1 80 ? -33.158 -44.038 -37.327 1.00 32.06 80 SER B O 1
ATOM 4488 N N . PRO B 1 81 ? -31.930 -45.191 -38.838 1.00 31.79 81 PRO B N 1
ATOM 4489 C CA . PRO B 1 81 ? -31.640 -44.005 -39.661 1.00 30.90 81 PRO B CA 1
ATOM 4490 C C . PRO B 1 81 ? -32.905 -43.396 -40.277 1.00 29.42 81 PRO B C 1
ATOM 4491 O O . PRO B 1 81 ? -33.763 -44.123 -40.773 1.00 29.12 81 PRO B O 1
ATOM 4495 N N . GLY B 1 82 ? -33.011 -42.069 -40.225 1.00 28.11 82 GLY B N 1
ATOM 4496 C CA . GLY B 1 82 ? -34.224 -41.358 -40.648 1.00 27.07 82 GLY B CA 1
ATOM 4497 C C . GLY B 1 82 ? -35.458 -41.720 -39.832 1.00 26.24 82 GLY B C 1
ATOM 4498 O O . GLY B 1 82 ? -36.581 -41.409 -40.229 1.00 25.72 82 GLY B O 1
ATOM 4499 N N . ALA B 1 83 ? -35.230 -42.358 -38.681 1.00 25.46 83 ALA B N 1
ATOM 4500 C CA . ALA B 1 83 ? -36.278 -42.963 -37.849 1.00 24.75 83 ALA B CA 1
ATOM 4501 C C . ALA B 1 83 ? -37.137 -43.997 -38.585 1.00 24.09 83 ALA B C 1
ATOM 4502 O O . ALA B 1 83 ? -38.287 -44.226 -38.221 1.00 23.58 83 ALA B O 1
ATOM 4504 N N . GLY B 1 84 ? -36.566 -44.638 -39.602 1.00 23.73 84 GLY B N 1
ATOM 4505 C CA . GLY B 1 84 ? -37.242 -45.719 -40.318 1.00 23.39 84 GLY B CA 1
ATOM 4506 C C . GLY B 1 84 ? -38.483 -45.297 -41.080 1.00 23.20 84 GLY B C 1
ATOM 4507 O O . GLY B 1 84 ? -39.400 -46.095 -41.279 1.00 23.23 84 GLY B O 1
ATOM 4508 N N . ILE B 1 85 ? -38.513 -44.046 -41.518 1.00 22.76 85 ILE B N 1
ATOM 4509 C CA . ILE B 1 85 ? -39.667 -43.525 -42.243 1.00 22.53 85 ILE B CA 1
ATOM 4510 C C . ILE B 1 85 ? -39.226 -42.356 -43.113 1.00 22.21 85 ILE B C 1
ATOM 4511 O O . ILE B 1 85 ? -38.314 -41.609 -42.746 1.00 21.83 85 ILE B O 1
ATOM 4516 N N . ILE B 1 86 ? -39.862 -42.223 -44.273 1.00 22.00 86 ILE B N 1
ATOM 4517 C CA . ILE B 1 86 ? -39.563 -41.144 -45.212 1.00 22.04 86 ILE B CA 1
ATOM 4518 C C . ILE B 1 86 ? -40.776 -40.226 -45.305 1.00 21.74 86 ILE B C 1
ATOM 4519 O O . ILE B 1 86 ? -41.888 -40.694 -45.549 1.00 21.44 86 ILE B O 1
ATOM 4524 N N . THR B 1 87 ? -40.553 -38.928 -45.117 1.00 21.70 87 THR B N 1
ATOM 4525 C CA . THR B 1 87 ? -41.622 -37.928 -45.205 1.00 21.92 87 THR B CA 1
ATOM 4526 C C . THR B 1 87 ? -41.202 -36.744 -46.061 1.00 22.18 87 THR B C 1
ATOM 4527 O O . THR B 1 87 ? -40.088 -36.246 -45.935 1.00 23.01 87 THR B O 1
ATOM 4531 N N . GLY B 1 88 ? -42.100 -36.288 -46.925 1.00 22.51 88 GLY B N 1
ATOM 4532 C CA . GLY B 1 88 ? -41.845 -35.086 -47.709 1.00 22.65 88 GLY B CA 1
ATOM 4533 C C . GLY B 1 88 ? -43.023 -34.634 -48.542 1.00 22.96 88 GLY B C 1
ATOM 4534 O O . GLY B 1 88 ? -44.093 -35.241 -48.508 1.00 23.18 88 GLY B O 1
ATOM 4535 N N . ILE B 1 89 ? -42.811 -33.558 -49.294 1.00 23.41 89 ILE B N 1
ATOM 4536 C CA . ILE B 1 89 ? -43.835 -32.992 -50.166 1.00 23.57 89 ILE B CA 1
ATOM 4537 C C . ILE B 1 89 ? -43.344 -33.020 -51.610 1.00 23.53 89 ILE B C 1
ATOM 4538 O O . ILE B 1 89 ? -42.234 -32.579 -51.901 1.00 23.80 89 ILE B O 1
ATOM 4543 N N . GLY B 1 90 ? -44.177 -33.551 -52.501 1.00 23.70 90 GLY B N 1
ATOM 4544 C CA . GLY B 1 90 ? -43.893 -33.571 -53.937 1.00 24.15 90 GLY B CA 1
ATOM 4545 C C . GLY B 1 90 ? -45.169 -33.614 -54.755 1.00 24.90 90 GLY B C 1
ATOM 4546 O O . GLY B 1 90 ? -46.255 -33.808 -54.209 1.00 25.42 90 GLY B O 1
ATOM 4547 N N . ARG B 1 91 ? -45.040 -33.433 -56.067 1.00 25.87 91 ARG B N 1
ATOM 4548 C CA . ARG B 1 91 ? -46.202 -33.421 -56.962 1.00 26.68 91 ARG B CA 1
ATOM 4549 C C . ARG B 1 91 ? -46.602 -34.819 -57.429 1.00 25.50 91 ARG B C 1
ATOM 4550 O O . ARG B 1 91 ? -45.758 -35.605 -57.866 1.00 25.14 91 ARG B O 1
ATOM 4558 N N . VAL B 1 92 ? -47.900 -35.106 -57.338 1.00 24.28 92 VAL B N 1
ATOM 4559 C CA . VAL B 1 92 ? -48.474 -36.377 -57.780 1.00 23.51 92 VAL B CA 1
ATOM 4560 C C . VAL B 1 92 ? -49.699 -36.063 -58.631 1.00 23.55 92 VAL B C 1
ATOM 4561 O O . VAL B 1 92 ? -50.668 -35.485 -58.137 1.00 23.22 92 VAL B O 1
ATOM 4565 N N . SER B 1 93 ? -49.648 -36.443 -59.906 1.00 23.52 93 SER B N 1
ATOM 4566 C CA . SER B 1 93 ? -50.681 -36.077 -60.882 1.00 23.21 93 SER B CA 1
ATOM 4567 C C . SER B 1 93 ? -50.993 -34.582 -60.831 1.00 23.22 93 SER B C 1
ATOM 4568 O O . SER B 1 93 ? -52.152 -34.173 -60.884 1.00 23.02 93 SER B O 1
ATOM 4571 N N . GLY B 1 94 ? -49.944 -33.771 -60.715 1.00 23.69 94 GLY B N 1
ATOM 4572 C CA . GLY B 1 94 ? -50.077 -32.311 -60.703 1.00 23.95 94 GLY B CA 1
ATOM 4573 C C . GLY B 1 94 ? -50.405 -31.665 -59.359 1.00 24.44 94 GLY B C 1
ATOM 4574 O O . GLY B 1 94 ? -50.329 -30.447 -59.238 1.00 24.94 94 GLY B O 1
ATOM 4575 N N . ARG B 1 95 ? -50.773 -32.463 -58.356 1.00 24.75 95 ARG B N 1
ATOM 4576 C CA . ARG B 1 95 ? -51.099 -31.950 -57.021 1.00 24.99 95 ARG B CA 1
ATOM 4577 C C . ARG B 1 95 ? -49.934 -32.115 -56.049 1.00 24.94 95 ARG B C 1
ATOM 4578 O O . ARG B 1 95 ? -49.316 -33.174 -55.997 1.00 24.35 95 ARG B O 1
ATOM 4586 N N . GLN B 1 96 ? -49.659 -31.075 -55.264 1.00 25.08 96 GLN B N 1
ATOM 4587 C CA . GLN B 1 96 ? -48.718 -31.179 -54.154 1.00 25.08 96 GLN B CA 1
ATOM 4588 C C . GLN B 1 96 ? -49.306 -32.065 -53.068 1.00 24.22 96 GLN B C 1
ATOM 4589 O O . GLN B 1 96 ? -50.436 -31.850 -52.639 1.00 23.79 96 GLN B O 1
ATOM 4595 N N . CYS B 1 97 ? -48.534 -33.058 -52.635 1.00 23.36 97 CYS B N 1
ATOM 4596 C CA . CYS B 1 97 ? -48.995 -34.042 -51.662 1.00 22.85 97 CYS B CA 1
ATOM 4597 C C . CYS B 1 97 ? -47.927 -34.305 -50.618 1.00 22.55 97 CYS B C 1
ATOM 4598 O O . CYS B 1 97 ? -46.737 -34.332 -50.936 1.00 22.11 97 CYS B O 1
ATOM 4601 N N . VAL B 1 98 ? -48.362 -34.494 -49.374 1.00 22.20 98 VAL B N 1
ATOM 4602 C CA . VAL B 1 98 ? -47.489 -34.991 -48.322 1.00 21.89 98 VAL B CA 1
ATOM 4603 C C . VAL B 1 98 ? -47.431 -36.506 -48.463 1.00 21.83 98 VAL B C 1
ATOM 4604 O O . VAL B 1 98 ? -48.464 -37.185 -48.480 1.00 21.95 98 VAL B O 1
ATOM 4608 N N . ILE B 1 99 ? -46.215 -37.023 -48.570 1.00 21.46 99 ILE B N 1
ATOM 4609 C CA . ILE B 1 99 ? -45.986 -38.448 -48.720 1.00 21.63 99 ILE B CA 1
ATOM 4610 C C . ILE B 1 99 ? -45.256 -38.981 -47.491 1.00 21.55 99 ILE B C 1
ATOM 4611 O O . ILE B 1 99 ? -44.257 -38.413 -47.052 1.00 21.46 99 ILE B O 1
ATOM 4616 N N . VAL B 1 100 ? -45.784 -40.071 -46.947 1.00 21.48 100 VAL B N 1
ATOM 4617 C CA . VAL B 1 100 ? -45.234 -40.734 -45.777 1.00 21.52 100 VAL B CA 1
ATOM 4618 C C . VAL B 1 100 ? -45.015 -42.193 -46.170 1.00 21.84 100 VAL B C 1
ATOM 4619 O O . VAL B 1 100 ? -45.967 -42.895 -46.511 1.00 22.13 100 VAL B O 1
ATOM 4623 N N . ALA B 1 101 ? -43.763 -42.636 -46.141 1.00 21.99 101 ALA B N 1
ATOM 4624 C CA . ALA B 1 101 ? -43.417 -44.005 -46.527 1.00 21.85 101 ALA B CA 1
ATOM 4625 C C . ALA B 1 101 ? -42.646 -44.701 -45.420 1.00 21.69 101 ALA B C 1
ATOM 4626 O O . ALA B 1 101 ? -41.562 -44.254 -45.043 1.00 22.00 101 ALA B O 1
ATOM 4628 N N . ASN B 1 102 ? -43.204 -45.786 -44.893 1.00 21.81 102 ASN B N 1
ATOM 4629 C CA . ASN B 1 102 ? -42.489 -46.606 -43.923 1.00 22.40 102 ASN B CA 1
ATOM 4630 C C . ASN B 1 102 ? -41.270 -47.228 -44.599 1.00 23.22 102 ASN B C 1
ATOM 4631 O O . ASN B 1 102 ? -41.393 -47.831 -45.667 1.00 23.08 102 ASN B O 1
ATOM 4636 N N . ASP B 1 103 ? -40.097 -47.059 -43.994 1.00 24.37 103 ASP B N 1
ATOM 4637 C CA . ASP B 1 103 ? -38.871 -47.663 -44.519 1.00 25.54 103 ASP B CA 1
ATOM 4638 C C . ASP B 1 103 ? -38.704 -49.058 -43.927 1.00 26.00 103 ASP B C 1
ATOM 4639 O O . ASP B 1 103 ? -38.103 -49.225 -42.863 1.00 26.22 103 ASP B O 1
ATOM 4644 N N . ALA B 1 104 ? -39.225 -50.059 -44.631 1.00 26.56 104 ALA B N 1
ATOM 4645 C CA . ALA B 1 104 ? -39.200 -51.443 -44.143 1.00 27.02 104 ALA B CA 1
ATOM 4646 C C . ALA B 1 104 ? -37.807 -52.084 -44.133 1.00 27.35 104 ALA B C 1
ATOM 4647 O O . ALA B 1 104 ? -37.644 -53.180 -43.604 1.00 27.69 104 ALA B O 1
ATOM 4649 N N . THR B 1 105 ? -36.811 -51.415 -44.708 1.00 27.80 105 THR B N 1
ATOM 4650 C CA . THR B 1 105 ? -35.427 -51.892 -44.619 1.00 28.50 105 THR B CA 1
ATOM 4651 C C . THR B 1 105 ? -34.827 -51.569 -43.248 1.00 29.11 105 THR B C 1
ATOM 4652 O O . THR B 1 105 ? -33.837 -52.180 -42.845 1.00 29.16 105 THR B O 1
ATOM 4656 N N . VAL B 1 106 ? -35.432 -50.611 -42.543 1.00 29.41 106 VAL B N 1
ATOM 4657 C CA . VAL B 1 106 ? -34.974 -50.196 -41.215 1.00 29.42 106 VAL B CA 1
ATOM 4658 C C . VAL B 1 106 ? -35.821 -50.869 -40.134 1.00 30.03 106 VAL B C 1
ATOM 4659 O O . VAL B 1 106 ? -36.921 -50.411 -39.817 1.00 30.18 106 VAL B O 1
ATOM 4663 N N . LYS B 1 107 ? -35.291 -51.960 -39.584 1.00 30.44 107 LYS B N 1
ATOM 4664 C CA . LYS B 1 107 ? -35.970 -52.784 -38.576 1.00 31.04 107 LYS B CA 1
ATOM 4665 C C . LYS B 1 107 ? -37.408 -53.146 -38.949 1.00 30.48 107 LYS B C 1
ATOM 4666 O O . LYS B 1 107 ? -38.289 -53.129 -38.096 1.00 30.49 107 LYS B O 1
ATOM 4672 N N . GLY B 1 108 ? -37.648 -53.480 -40.212 1.00 29.73 108 GLY B N 1
ATOM 4673 C CA . GLY B 1 108 ? -39.005 -53.800 -40.670 1.00 28.94 108 GLY B CA 1
ATOM 4674 C C . GLY B 1 108 ? -39.963 -52.619 -40.584 1.00 28.90 108 GLY B C 1
ATOM 4675 O O . GLY B 1 108 ? -41.185 -52.799 -40.538 1.00 28.26 108 GLY B O 1
ATOM 4676 N N . GLY B 1 109 ? -39.404 -51.410 -40.567 1.00 28.38 109 GLY B N 1
ATOM 4677 C CA . GLY B 1 109 ? -40.193 -50.184 -40.468 1.00 28.37 109 GLY B CA 1
ATOM 4678 C C . GLY B 1 109 ? -40.907 -50.011 -39.138 1.00 28.21 109 GLY B C 1
ATOM 4679 O O . GLY B 1 109 ? -41.984 -49.412 -39.085 1.00 27.54 109 GLY B O 1
ATOM 4680 N N . THR B 1 110 ? -40.313 -50.523 -38.059 1.00 28.15 110 THR B N 1
ATOM 4681 C CA . THR B 1 110 ? -40.929 -50.399 -36.741 1.00 28.16 110 THR B CA 1
ATOM 4682 C C . THR B 1 110 ? -40.929 -48.943 -36.300 1.00 26.74 110 THR B C 1
ATOM 4683 O O . THR B 1 110 ? -40.001 -48.189 -36.599 1.00 25.96 110 THR B O 1
ATOM 4687 N N . TYR B 1 111 ? -41.975 -48.567 -35.577 1.00 25.61 111 TYR B N 1
ATOM 4688 C CA . TYR B 1 111 ? -42.095 -47.224 -35.036 1.00 24.94 111 TYR B CA 1
ATOM 4689 C C . TYR B 1 111 ? -41.316 -47.075 -33.735 1.00 24.38 111 TYR B C 1
ATOM 4690 O O . TYR B 1 111 ? -41.708 -47.605 -32.701 1.00 23.81 111 TYR B O 1
ATOM 4699 N N . TYR B 1 112 ? -40.201 -46.360 -33.808 1.00 24.33 112 TYR B N 1
ATOM 4700 C CA . TYR B 1 112 ? -39.533 -45.846 -32.620 1.00 24.74 112 TYR B CA 1
ATOM 4701 C C . TYR B 1 112 ? -40.265 -44.554 -32.227 1.00 24.41 112 TYR B C 1
ATOM 4702 O O . TYR B 1 112 ? -41.129 -44.087 -32.974 1.00 23.88 112 TYR B O 1
ATOM 4711 N N . PRO B 1 113 ? -39.954 -43.982 -31.050 1.00 24.19 113 PRO B N 1
ATOM 4712 C CA . PRO B 1 113 ? -40.650 -42.749 -30.679 1.00 23.85 113 PRO B CA 1
ATOM 4713 C C . PRO B 1 113 ? -40.502 -41.627 -31.712 1.00 23.62 113 PRO B C 1
ATOM 4714 O O . PRO B 1 113 ? -41.490 -40.969 -32.039 1.00 22.86 113 PRO B O 1
ATOM 4718 N N . MET B 1 114 ? -39.293 -41.425 -32.232 1.00 23.45 114 MET B N 1
ATOM 4719 C CA . MET B 1 114 ? -39.073 -40.411 -33.268 1.00 23.51 114 MET B CA 1
ATOM 4720 C C . MET B 1 114 ? -39.804 -40.732 -34.575 1.00 22.54 114 MET B C 1
ATOM 4721 O O . MET B 1 114 ? -40.142 -39.822 -35.329 1.00 22.60 114 MET B O 1
ATOM 4726 N N . THR B 1 115 ? -40.035 -42.012 -34.850 1.00 21.73 115 THR B N 1
ATOM 4727 C CA . THR B 1 115 ? -40.806 -42.408 -36.028 1.00 21.31 115 THR B CA 1
ATOM 4728 C C . THR B 1 115 ? -42.228 -41.856 -35.941 1.00 20.72 115 THR B C 1
ATOM 4729 O O . THR B 1 115 ? -42.738 -41.285 -36.901 1.00 20.40 115 THR B O 1
ATOM 4733 N N . VAL B 1 116 ? -42.852 -42.036 -34.780 1.00 20.44 116 VAL B N 1
ATOM 4734 C CA . VAL B 1 116 ? -44.194 -41.507 -34.513 1.00 20.24 116 VAL B CA 1
ATOM 4735 C C . VAL B 1 116 ? -44.194 -39.995 -34.687 1.00 20.20 116 VAL B C 1
ATOM 4736 O O . VAL B 1 116 ? -45.046 -39.443 -35.383 1.00 20.07 116 VAL B O 1
ATOM 4740 N N . LYS B 1 117 ? -43.225 -39.341 -34.047 1.00 20.13 117 LYS B N 1
ATOM 4741 C CA . LYS B 1 117 ? -43.095 -37.882 -34.088 1.00 20.09 117 LYS B CA 1
ATOM 4742 C C . LYS B 1 117 ? -42.953 -37.365 -35.514 1.00 19.90 117 LYS B C 1
ATOM 4743 O O . LYS B 1 117 ? -43.484 -36.309 -35.865 1.00 19.75 117 LYS B O 1
ATOM 4749 N N . LYS B 1 118 ? -42.237 -38.124 -36.336 1.00 19.57 118 LYS B N 1
ATOM 4750 C CA . LYS B 1 118 ? -42.007 -37.752 -37.727 1.00 19.25 118 LYS B CA 1
ATOM 4751 C C . LYS B 1 118 ? -43.271 -37.931 -38.569 1.00 18.83 118 LYS B C 1
ATOM 4752 O O . LYS B 1 118 ? -43.617 -37.066 -39.374 1.00 18.71 118 LYS B O 1
ATOM 4758 N N . HIS B 1 119 ? -43.952 -39.057 -38.380 1.00 18.45 119 HIS B N 1
ATOM 4759 C CA . HIS B 1 119 ? -45.225 -39.316 -39.054 1.00 18.40 119 HIS B CA 1
ATOM 4760 C C . HIS B 1 119 ? -46.204 -38.184 -38.726 1.00 18.22 119 HIS B C 1
ATOM 4761 O O . HIS B 1 119 ? -46.837 -37.620 -39.617 1.00 18.04 119 HIS B O 1
ATOM 4768 N N . LEU B 1 120 ? -46.293 -37.836 -37.445 1.00 18.06 120 LEU B N 1
ATOM 4769 C CA . LEU B 1 120 ? -47.210 -36.791 -36.987 1.00 17.89 120 LEU B CA 1
ATOM 4770 C C . LEU B 1 120 ? -46.862 -35.411 -37.543 1.00 17.85 120 LEU B C 1
ATOM 4771 O O . LEU B 1 120 ? -47.758 -34.626 -37.861 1.00 17.95 120 LEU B O 1
ATOM 4776 N N . ARG B 1 121 ? -45.569 -35.120 -37.657 1.00 17.68 121 ARG B N 1
ATOM 4777 C CA . ARG B 1 121 ? -45.110 -33.830 -38.179 1.00 17.65 121 ARG B CA 1
ATOM 4778 C C . ARG B 1 121 ? -45.537 -33.657 -39.632 1.00 17.53 121 ARG B C 1
ATOM 4779 O O . ARG B 1 121 ? -45.937 -32.567 -40.043 1.00 17.69 121 ARG B O 1
ATOM 4787 N N . ALA B 1 122 ? -45.449 -34.738 -40.401 1.00 17.19 122 ALA B N 1
ATOM 4788 C CA . ALA B 1 122 ? -45.909 -34.743 -41.787 1.00 16.94 122 ALA B CA 1
ATOM 4789 C C . ALA B 1 122 ? -47.405 -34.419 -41.896 1.00 16.90 122 ALA B C 1
ATOM 4790 O O . ALA B 1 122 ? -47.816 -33.675 -42.782 1.00 16.76 122 ALA B O 1
ATOM 4792 N N . GLN B 1 123 ? -48.211 -34.976 -40.996 1.00 16.91 123 GLN B N 1
ATOM 4793 C CA . GLN B 1 123 ? -49.655 -34.705 -40.989 1.00 17.04 123 GLN B CA 1
ATOM 4794 C C . GLN B 1 123 ? -49.970 -33.268 -40.558 1.00 17.41 123 GLN B C 1
ATOM 4795 O O . GLN B 1 123 ? -50.955 -32.685 -41.006 1.00 17.19 123 GLN B O 1
ATOM 4801 N N . GLU B 1 124 ? -49.127 -32.709 -39.695 1.00 18.11 124 GLU B N 1
ATOM 4802 C CA . GLU B 1 124 ? -49.279 -31.325 -39.243 1.00 18.81 124 GLU B CA 1
ATOM 4803 C C . GLU B 1 124 ? -49.041 -30.365 -40.406 1.00 18.83 124 GLU B C 1
ATOM 4804 O O . GLU B 1 124 ? -49.776 -29.397 -40.583 1.00 18.94 124 GLU B O 1
ATOM 4810 N N . VAL B 1 125 ? -48.011 -30.649 -41.196 1.00 18.84 125 VAL B N 1
ATOM 4811 C CA . VAL B 1 125 ? -47.724 -29.877 -42.402 1.00 18.56 125 VAL B CA 1
ATOM 4812 C C . VAL B 1 125 ? -48.873 -30.017 -43.402 1.00 18.46 125 VAL B C 1
ATOM 4813 O O . VAL B 1 125 ? -49.263 -29.046 -44.049 1.00 18.31 125 VAL B O 1
ATOM 4817 N N . ALA B 1 126 ? -49.407 -31.228 -43.522 1.00 18.37 126 ALA B N 1
ATOM 4818 C CA . ALA B 1 126 ? -50.537 -31.482 -44.411 1.00 18.61 126 ALA B CA 1
ATOM 4819 C C . ALA B 1 126 ? -51.761 -30.651 -44.022 1.00 18.62 126 ALA B C 1
ATOM 4820 O O . ALA B 1 126 ? -52.420 -30.074 -44.879 1.00 18.14 126 ALA B O 1
ATOM 4822 N N . LEU B 1 127 ? -52.052 -30.608 -42.725 1.00 19.35 127 LEU B N 1
ATOM 4823 C CA . LEU B 1 127 ? -53.201 -29.865 -42.195 1.00 19.94 127 LEU B CA 1
ATOM 4824 C C . LEU B 1 127 ? -53.058 -28.365 -42.430 1.00 20.25 127 LEU B C 1
ATOM 4825 O O . LEU B 1 127 ? -53.968 -27.720 -42.937 1.00 20.23 127 LEU B O 1
ATOM 4830 N N . GLN B 1 128 ? -51.907 -27.820 -42.056 1.00 20.80 128 GLN B N 1
ATOM 4831 C CA . GLN B 1 128 ? -51.679 -26.377 -42.132 1.00 21.19 128 GLN B CA 1
ATOM 4832 C C . GLN B 1 128 ? -51.664 -25.845 -43.558 1.00 21.41 128 GLN B C 1
ATOM 4833 O O . GLN B 1 128 ? -51.988 -24.681 -43.787 1.00 21.81 128 GLN B O 1
ATOM 4839 N N . ASN B 1 129 ? -51.292 -26.693 -44.510 1.00 21.31 129 ASN B N 1
ATOM 4840 C CA . ASN B 1 129 ? -51.210 -26.282 -45.908 1.00 21.38 129 ASN B CA 1
ATOM 4841 C C . ASN B 1 129 ? -52.273 -26.910 -46.810 1.00 21.48 129 ASN B C 1
ATOM 4842 O O . ASN B 1 129 ? -52.246 -26.718 -48.019 1.00 21.06 129 ASN B O 1
ATOM 4847 N N . MET B 1 130 ? -53.215 -27.635 -46.208 1.00 22.04 130 MET B N 1
ATOM 4848 C CA . MET B 1 130 ? -54.317 -28.273 -46.935 1.00 22.73 130 MET B CA 1
ATOM 4849 C C . MET B 1 130 ? -53.816 -29.195 -48.049 1.00 21.76 130 MET B C 1
ATOM 4850 O O . MET B 1 130 ? -54.323 -29.164 -49.168 1.00 21.58 130 MET B O 1
ATOM 4855 N N . LEU B 1 131 ? -52.825 -30.022 -47.724 1.00 21.02 131 LEU B N 1
ATOM 4856 C CA . LEU B 1 131 ? -52.207 -30.924 -48.698 1.00 20.29 131 LEU B CA 1
ATOM 4857 C C . LEU B 1 131 ? -52.727 -32.351 -48.540 1.00 19.62 131 LEU B C 1
ATOM 4858 O O . LEU B 1 131 ? -52.759 -32.869 -47.430 1.00 19.65 131 LEU B O 1
ATOM 4863 N N . PRO B 1 132 ? -53.133 -32.993 -49.651 1.00 19.13 132 PRO B N 1
ATOM 4864 C CA . PRO B 1 132 ? -53.492 -34.411 -49.608 1.00 18.96 132 PRO B CA 1
ATOM 4865 C C . PRO B 1 132 ? -52.397 -35.284 -48.994 1.00 18.96 132 PRO B C 1
ATOM 4866 O O . PRO B 1 132 ? -51.208 -35.006 -49.169 1.00 18.36 132 PRO B O 1
ATOM 4870 N N . CYS B 1 133 ? -52.810 -36.328 -48.279 1.00 19.08 133 CYS B N 1
ATOM 4871 C CA . CYS B 1 133 ? -51.880 -37.238 -47.621 1.00 18.95 133 CYS B CA 1
ATOM 4872 C C . CYS B 1 133 ? -51.872 -38.602 -48.291 1.00 18.82 133 CYS B C 1
ATOM 4873 O O . CYS B 1 133 ? -52.930 -39.205 -48.510 1.00 18.41 133 CYS B O 1
ATOM 4876 N N . ILE B 1 134 ? -50.666 -39.075 -48.598 1.00 18.64 134 ILE B N 1
ATOM 4877 C CA . ILE B 1 134 ? -50.453 -40.396 -49.175 1.00 18.71 134 ILE B CA 1
ATOM 4878 C C . ILE B 1 134 ? -49.554 -41.207 -48.250 1.00 18.54 134 ILE B C 1
ATOM 4879 O O . ILE B 1 134 ? -48.405 -40.838 -48.013 1.00 18.22 134 ILE B O 1
ATOM 4884 N N . TYR B 1 135 ? -50.091 -42.308 -47.730 1.00 18.92 135 TYR B N 1
ATOM 4885 C CA . TYR B 1 135 ? -49.365 -43.174 -46.807 1.00 19.26 135 TYR B CA 1
ATOM 4886 C C . TYR B 1 135 ? -48.975 -44.477 -47.505 1.00 19.66 135 TYR B C 1
ATOM 4887 O O . TYR B 1 135 ? -49.838 -45.235 -47.947 1.00 19.43 135 TYR B O 1
ATOM 4896 N N . LEU B 1 136 ? -47.671 -44.717 -47.619 1.00 20.24 136 LEU B N 1
ATOM 4897 C CA . LEU B 1 136 ? -47.154 -45.963 -48.190 1.00 20.86 136 LEU B CA 1
ATOM 4898 C C . LEU B 1 136 ? -46.758 -46.887 -47.043 1.00 21.40 136 LEU B C 1
ATOM 4899 O O . LEU B 1 136 ? -45.672 -46.760 -46.470 1.00 21.42 136 LEU B O 1
ATOM 4904 N N . VAL B 1 137 ? -47.653 -47.813 -46.711 1.00 22.12 137 VAL B N 1
ATOM 4905 C CA . VAL B 1 137 ? -47.563 -48.572 -45.464 1.00 23.32 137 VAL B CA 1
ATOM 4906 C C . VAL B 1 137 ? -46.750 -49.860 -45.607 1.00 23.95 137 VAL B C 1
ATOM 4907 O O . VAL B 1 137 ? -46.985 -50.667 -46.507 1.00 23.79 137 VAL B O 1
ATOM 4911 N N . ASP B 1 138 ? -45.798 -50.034 -44.693 1.00 25.30 138 ASP B N 1
ATOM 4912 C CA . ASP B 1 138 ? -44.944 -51.223 -44.632 1.00 26.16 138 ASP B CA 1
ATOM 4913 C C . ASP B 1 138 ? -44.192 -51.205 -43.299 1.00 26.57 138 ASP B C 1
ATOM 4914 O O . ASP B 1 138 ? -43.010 -50.847 -43.238 1.00 26.54 138 ASP B O 1
ATOM 4919 N N . SER B 1 139 ? -44.892 -51.585 -42.235 1.00 27.34 139 SER B N 1
ATOM 4920 C CA . SER B 1 139 ? -44.359 -51.481 -40.875 1.00 28.85 139 SER B CA 1
ATOM 4921 C C . SER B 1 139 ? -44.698 -52.698 -40.026 1.00 30.03 139 SER B C 1
ATOM 4922 O O . SER B 1 139 ? -45.841 -53.155 -40.006 1.00 30.15 139 SER B O 1
ATOM 4925 N N . GLY B 1 140 ? -43.694 -53.196 -39.307 1.00 31.79 140 GLY B N 1
ATOM 4926 C CA . GLY B 1 140 ? -43.854 -54.340 -38.407 1.00 32.96 140 GLY B CA 1
ATOM 4927 C C . GLY B 1 140 ? -44.444 -54.015 -37.041 1.00 33.96 140 GLY B C 1
ATOM 4928 O O . GLY B 1 140 ? -44.767 -54.930 -36.276 1.00 36.08 140 GLY B O 1
ATOM 4929 N N . GLY B 1 141 ? -44.574 -52.727 -36.722 1.00 33.72 141 GLY B N 1
ATOM 4930 C CA . GLY B 1 141 ? -45.234 -52.289 -35.483 1.00 32.53 141 GLY B CA 1
ATOM 4931 C C . GLY B 1 141 ? -44.407 -51.344 -34.626 1.00 32.00 141 GLY B C 1
ATOM 4932 O O . GLY B 1 141 ? -43.529 -50.645 -35.121 1.00 32.17 141 GLY B O 1
ATOM 4933 N N . ALA B 1 142 ? -44.698 -51.330 -33.330 1.00 31.22 142 ALA B N 1
ATOM 4934 C CA . ALA B 1 142 ? -44.032 -50.437 -32.383 1.00 30.29 142 ALA B CA 1
ATOM 4935 C C . ALA B 1 142 ? -42.762 -51.062 -31.809 1.00 29.90 142 ALA B C 1
ATOM 4936 O O . ALA B 1 142 ? -42.665 -52.285 -31.682 1.00 29.56 142 ALA B O 1
ATOM 4938 N N . PHE B 1 143 ? -41.797 -50.214 -31.458 1.00 29.02 143 PHE B N 1
ATOM 4939 C CA . PHE B 1 143 ? -40.607 -50.656 -30.734 1.00 29.08 143 PHE B CA 1
ATOM 4940 C C . PHE B 1 143 ? -40.977 -50.835 -29.257 1.00 29.07 143 PHE B C 1
ATOM 4941 O O . PHE B 1 143 ? -41.042 -49.870 -28.492 1.00 28.95 143 PHE B O 1
ATOM 4949 N N . LEU B 1 144 ? -41.217 -52.084 -28.876 1.00 28.92 144 LEU B N 1
ATOM 4950 C CA . LEU B 1 144 ? -41.822 -52.418 -27.587 1.00 28.77 144 LEU B CA 1
ATOM 4951 C C . LEU B 1 144 ? -41.014 -52.061 -26.335 1.00 28.67 144 LEU B C 1
ATOM 4952 O O . LEU B 1 144 ? -41.607 -51.736 -25.306 1.00 28.05 144 LEU B O 1
ATOM 4957 N N . PRO B 1 145 ? -39.668 -52.113 -26.405 1.00 28.56 145 PRO B N 1
ATOM 4958 C CA . PRO B 1 145 ? -38.915 -51.679 -25.222 1.00 28.66 145 PRO B CA 1
ATOM 4959 C C . PRO B 1 145 ? -39.176 -50.219 -24.841 1.00 28.70 145 PRO B C 1
ATOM 4960 O O . PRO B 1 145 ? -38.982 -49.844 -23.687 1.00 28.61 145 PRO B O 1
ATOM 4964 N N . ARG B 1 146 ? -39.616 -49.416 -25.809 1.00 28.89 146 ARG B N 1
ATOM 4965 C CA . ARG B 1 146 ? -39.970 -48.015 -25.577 1.00 28.84 146 ARG B CA 1
ATOM 4966 C C . ARG B 1 146 ? -41.450 -47.728 -25.877 1.00 27.38 146 ARG B C 1
ATOM 4967 O O . ARG B 1 146 ? -41.806 -46.619 -26.274 1.00 26.72 146 ARG B O 1
ATOM 4975 N N . GLN B 1 147 ? -42.311 -48.720 -25.654 1.00 26.17 147 GLN B N 1
ATOM 4976 C CA . GLN B 1 147 ? -43.741 -48.592 -25.967 1.00 25.89 147 GLN B CA 1
ATOM 4977 C C . GLN B 1 147 ? -44.408 -47.412 -25.245 1.00 26.09 147 GLN B C 1
ATOM 4978 O O . GLN B 1 147 ? -45.370 -46.835 -25.754 1.00 25.99 147 GLN B O 1
ATOM 4984 N N . ASP B 1 148 ? -43.886 -47.062 -24.071 1.00 26.28 148 ASP B N 1
ATOM 4985 C CA . ASP B 1 148 ? -44.389 -45.929 -23.290 1.00 26.62 148 ASP B CA 1
ATOM 4986 C C . ASP B 1 148 ? -44.155 -44.562 -23.952 1.00 26.60 148 ASP B C 1
ATOM 4987 O O . ASP B 1 148 ? -44.859 -43.596 -23.640 1.00 26.45 148 ASP B O 1
ATOM 4992 N N . GLU B 1 149 ? -43.176 -44.490 -24.854 1.00 26.28 149 GLU B N 1
ATOM 4993 C CA . GLU B 1 149 ? -42.898 -43.272 -25.629 1.00 26.42 149 GLU B CA 1
ATOM 4994 C C . GLU B 1 149 ? -43.434 -43.382 -27.064 1.00 24.75 149 GLU B C 1
ATOM 4995 O O . GLU B 1 149 ? -43.105 -42.561 -27.917 1.00 24.70 149 GLU B O 1
ATOM 5001 N N . VAL B 1 150 ? -44.251 -44.399 -27.322 1.00 23.04 150 VAL B N 1
ATOM 5002 C CA . VAL B 1 150 ? -44.825 -44.636 -28.650 1.00 21.90 150 VAL B CA 1
ATOM 5003 C C . VAL B 1 150 ? -46.357 -44.621 -28.638 1.00 21.11 150 VAL B C 1
ATOM 5004 O O . VAL B 1 150 ? -46.972 -44.172 -29.599 1.00 20.42 150 VAL B O 1
ATOM 5008 N N . PHE B 1 151 ? -46.964 -45.094 -27.551 1.00 20.60 151 PHE B N 1
ATOM 5009 C CA . PHE B 1 151 ? -48.379 -45.493 -27.560 1.00 20.24 151 PHE B CA 1
ATOM 5010 C C . PHE B 1 151 ? -49.451 -44.563 -26.934 1.00 20.39 151 PHE B C 1
ATOM 5011 O O . PHE B 1 151 ? -50.419 -44.226 -27.610 1.00 20.03 151 PHE B O 1
ATOM 5019 N N . PRO B 1 152 ? -49.307 -44.180 -25.649 1.00 20.72 152 PRO B N 1
ATOM 5020 C CA . PRO B 1 152 ? -50.474 -43.709 -24.869 1.00 20.90 152 PRO B CA 1
ATOM 5021 C C . PRO B 1 152 ? -50.911 -42.231 -24.952 1.00 21.01 152 PRO B C 1
ATOM 5022 O O . PRO B 1 152 ? -52.097 -41.938 -24.785 1.00 20.64 152 PRO B O 1
ATOM 5026 N N . ASP B 1 153 ? -49.975 -41.320 -25.186 1.00 21.51 153 ASP B N 1
ATOM 5027 C CA . ASP B 1 153 ? -50.199 -39.884 -24.954 1.00 22.11 153 ASP B CA 1
ATOM 5028 C C . ASP B 1 153 ? -50.752 -39.161 -26.195 1.00 22.33 153 ASP B C 1
ATOM 5029 O O . ASP B 1 153 ? -50.924 -39.776 -27.251 1.00 22.31 153 ASP B O 1
ATOM 5034 N N . ARG B 1 154 ? -51.031 -37.863 -26.060 1.00 22.46 154 ARG B N 1
ATOM 5035 C CA . ARG B 1 154 ? -51.642 -37.081 -27.142 1.00 22.59 154 ARG B CA 1
ATOM 5036 C C . ARG B 1 154 ? -50.797 -37.055 -28.408 1.00 22.05 154 ARG B C 1
ATOM 5037 O O . ARG B 1 154 ? -51.337 -37.117 -29.499 1.00 21.87 154 ARG B O 1
ATOM 5045 N N . GLU B 1 155 ? -49.481 -36.949 -28.262 1.00 21.93 155 GLU B N 1
ATOM 5046 C CA . GLU B 1 155 ? -48.582 -36.890 -29.417 1.00 21.87 155 GLU B CA 1
ATOM 5047 C C . GLU B 1 155 ? -47.945 -38.249 -29.718 1.00 21.56 155 GLU B C 1
ATOM 5048 O O . GLU B 1 155 ? -46.837 -38.329 -30.253 1.00 21.34 155 GLU B O 1
ATOM 5054 N N . HIS B 1 156 ? -48.657 -39.319 -29.390 1.00 21.07 156 HIS B N 1
ATOM 5055 C CA . HIS B 1 156 ? -48.172 -40.660 -29.659 1.00 20.73 156 HIS B CA 1
ATOM 5056 C C . HIS B 1 156 ? -49.003 -41.295 -30.777 1.00 20.67 156 HIS B C 1
ATOM 5057 O O . HIS B 1 156 ? -49.733 -40.595 -31.483 1.00 20.33 156 HIS B O 1
ATOM 5064 N N . PHE B 1 157 ? -48.869 -42.605 -30.947 1.00 20.75 157 PHE B N 1
ATOM 5065 C CA . PHE B 1 157 ? -49.333 -43.304 -32.152 1.00 20.89 157 PHE B CA 1
ATOM 5066 C C . PHE B 1 157 ? -50.815 -43.090 -32.463 1.00 20.16 157 PHE B C 1
ATOM 5067 O O . PHE B 1 157 ? -51.192 -42.957 -33.625 1.00 19.85 157 PHE B O 1
ATOM 5075 N N . GLY B 1 158 ? -51.646 -43.047 -31.428 1.00 19.75 158 GLY B N 1
ATOM 5076 C CA . GLY B 1 158 ? -53.090 -42.832 -31.599 1.00 19.28 158 GLY B CA 1
ATOM 5077 C C . GLY B 1 158 ? -53.463 -41.532 -32.298 1.00 18.77 158 GLY B C 1
ATOM 5078 O O . GLY B 1 158 ? -54.519 -41.440 -32.926 1.00 18.43 158 GLY B O 1
ATOM 5079 N N . ARG B 1 159 ? -52.596 -40.529 -32.188 1.00 18.44 159 ARG B N 1
ATOM 5080 C CA . ARG B 1 159 ? -52.831 -39.224 -32.810 1.00 18.48 159 ARG B CA 1
ATOM 5081 C C . ARG B 1 159 ? -52.787 -39.284 -34.340 1.00 18.45 159 ARG B C 1
ATOM 5082 O O . ARG B 1 159 ? -53.346 -38.422 -35.016 1.00 18.17 159 ARG B O 1
ATOM 5090 N N . ILE B 1 160 ? -52.124 -40.306 -34.876 1.00 18.58 160 ILE B N 1
ATOM 5091 C CA . ILE B 1 160 ? -52.078 -40.534 -36.321 1.00 18.78 160 ILE B CA 1
ATOM 5092 C C . ILE B 1 160 ? -53.482 -40.646 -36.920 1.00 18.85 160 ILE B C 1
ATOM 5093 O O . ILE B 1 160 ? -53.758 -40.090 -37.980 1.00 18.39 160 ILE B O 1
ATOM 5098 N N . PHE B 1 161 ? -54.364 -41.353 -36.223 1.00 19.36 161 PHE B N 1
ATOM 5099 C CA . PHE B 1 161 ? -55.707 -41.639 -36.730 1.00 19.87 161 PHE B CA 1
ATOM 5100 C C . PHE B 1 161 ? -56.685 -40.527 -36.397 1.00 19.86 161 PHE B C 1
ATOM 5101 O O . PHE B 1 161 ? -57.613 -40.260 -37.165 1.00 20.32 161 PHE B O 1
ATOM 5109 N N . TYR B 1 162 ? -56.470 -39.874 -35.260 1.00 19.74 162 TYR B N 1
ATOM 5110 C CA . TYR B 1 162 ? -57.179 -38.644 -34.958 1.00 19.80 162 TYR B CA 1
ATOM 5111 C C . TYR B 1 162 ? -56.981 -37.677 -36.123 1.00 19.63 162 TYR B C 1
ATOM 5112 O O . TYR B 1 162 ? -57.939 -37.070 -36.609 1.00 19.54 162 TYR B O 1
ATOM 5121 N N . ASN B 1 163 ? -55.729 -37.552 -36.559 1.00 19.17 163 ASN B N 1
ATOM 5122 C CA . ASN B 1 163 ? -55.364 -36.651 -37.651 1.00 19.10 163 ASN B CA 1
ATOM 5123 C C . ASN B 1 163 ? -55.972 -37.052 -38.981 1.00 19.17 163 ASN B C 1
ATOM 5124 O O . ASN B 1 163 ? -56.471 -36.195 -39.705 1.00 19.27 163 ASN B O 1
ATOM 5129 N N . GLN B 1 164 ? -55.913 -38.341 -39.309 1.00 19.08 164 GLN B N 1
ATOM 5130 C CA . GLN B 1 164 ? -56.531 -38.842 -40.539 1.00 19.27 164 GLN B CA 1
ATOM 5131 C C . GLN B 1 164 ? -58.016 -38.481 -40.598 1.00 18.73 164 GLN B C 1
ATOM 5132 O O . GLN B 1 164 ? -58.492 -37.969 -41.606 1.00 18.04 164 GLN B O 1
ATOM 5138 N N . ALA B 1 165 ? -58.732 -38.755 -39.511 1.00 18.50 165 ALA B N 1
ATOM 5139 C CA . ALA B 1 165 ? -60.183 -38.554 -39.475 1.00 18.55 165 ALA B CA 1
ATOM 5140 C C . ALA B 1 165 ? -60.548 -37.078 -39.565 1.00 18.43 165 ALA B C 1
ATOM 5141 O O . ALA B 1 165 ? -61.424 -36.701 -40.336 1.00 18.10 165 ALA B O 1
ATOM 5143 N N . THR B 1 166 ? -59.862 -36.246 -38.787 1.00 18.71 166 THR B N 1
ATOM 5144 C CA . THR B 1 166 ? -60.161 -34.811 -38.754 1.00 18.82 166 THR B CA 1
ATOM 5145 C C . THR B 1 166 ? -59.746 -34.101 -40.050 1.00 18.81 166 THR B C 1
ATOM 5146 O O . THR B 1 166 ? -60.418 -33.165 -40.486 1.00 18.57 166 THR B O 1
ATOM 5150 N N . MET B 1 167 ? -58.658 -34.552 -40.669 1.00 18.74 167 MET B N 1
ATOM 5151 C CA . MET B 1 167 ? -58.253 -34.030 -41.979 1.00 18.83 167 MET B CA 1
ATOM 5152 C C . MET B 1 167 ? -59.241 -34.440 -43.077 1.00 18.47 167 MET B C 1
ATOM 5153 O O . MET B 1 167 ? -59.565 -33.642 -43.961 1.00 17.84 167 MET B O 1
ATOM 5158 N N . SER B 1 168 ? -59.712 -35.684 -43.011 1.00 18.46 168 SER B N 1
ATOM 5159 C CA . SER B 1 168 ? -60.703 -36.204 -43.959 1.00 18.60 168 SER B CA 1
ATOM 5160 C C . SER B 1 168 ? -62.010 -35.419 -43.873 1.00 18.94 168 SER B C 1
ATOM 5161 O O . SER B 1 168 ? -62.628 -35.115 -44.890 1.00 19.08 168 SER B O 1
ATOM 5164 N N . ALA B 1 169 ? -62.414 -35.094 -42.648 1.00 19.26 169 ALA B N 1
ATOM 5165 C CA . ALA B 1 169 ? -63.589 -34.259 -42.393 1.00 19.60 169 ALA B CA 1
ATOM 5166 C C . ALA B 1 169 ? -63.460 -32.874 -43.029 1.00 19.94 169 ALA B C 1
ATOM 5167 O O . ALA B 1 169 ? -64.448 -32.303 -43.466 1.00 19.91 169 ALA B O 1
ATOM 5169 N N . LYS B 1 170 ? -62.239 -32.341 -43.073 1.00 20.62 170 LYS B N 1
ATOM 5170 C CA . LYS B 1 170 ? -61.961 -31.057 -43.729 1.00 21.22 170 LYS B CA 1
ATOM 5171 C C . LYS B 1 170 ? -61.795 -31.183 -45.249 1.00 20.89 170 LYS B C 1
ATOM 5172 O O . LYS B 1 170 ? -61.446 -30.211 -45.914 1.00 21.16 170 LYS B O 1
ATOM 5178 N N . GLY B 1 171 ? -62.037 -32.372 -45.793 1.00 20.41 171 GLY B N 1
ATOM 5179 C CA . GLY B 1 171 ? -61.900 -32.616 -47.227 1.00 20.06 171 GLY B CA 1
ATOM 5180 C C . GLY B 1 171 ? -60.465 -32.705 -47.726 1.00 19.75 171 GLY B C 1
ATOM 5181 O O . GLY B 1 171 ? -60.215 -32.493 -48.909 1.00 19.31 171 GLY B O 1
ATOM 5182 N N . ILE B 1 172 ? -59.522 -33.008 -46.834 1.00 19.44 172 ILE B N 1
ATOM 5183 C CA . ILE B 1 172 ? -58.128 -33.255 -47.227 1.00 19.37 172 ILE B CA 1
ATOM 5184 C C . ILE B 1 172 ? -57.967 -34.752 -47.469 1.00 19.18 172 ILE B C 1
ATOM 5185 O O . ILE B 1 172 ? -57.997 -35.527 -46.511 1.00 19.22 172 ILE B O 1
ATOM 5190 N N . PRO B 1 173 ? -57.778 -35.166 -48.737 1.00 19.01 173 PRO B N 1
ATOM 5191 C CA . PRO B 1 173 ? -57.750 -36.599 -49.044 1.00 18.95 173 PRO B CA 1
ATOM 5192 C C . PRO B 1 173 ? -56.723 -37.401 -48.242 1.00 18.91 173 PRO B C 1
ATOM 5193 O O . PRO B 1 173 ? -55.587 -36.959 -48.049 1.00 18.76 173 PRO B O 1
ATOM 5197 N N . GLN B 1 174 ? -57.159 -38.568 -47.776 1.00 18.86 174 GLN B N 1
ATOM 5198 C CA . GLN B 1 174 ? -56.326 -39.503 -47.039 1.00 19.01 174 GLN B CA 1
ATOM 5199 C C . GLN B 1 174 ? -56.274 -40.809 -47.828 1.00 19.22 174 GLN B C 1
ATOM 5200 O O . GLN B 1 174 ? -57.274 -41.534 -47.919 1.00 19.60 174 GLN B O 1
ATOM 5206 N N . VAL B 1 175 ? -55.106 -41.090 -48.403 1.00 19.20 175 VAL B N 1
ATOM 5207 C CA . VAL B 1 175 ? -54.914 -42.243 -49.281 1.00 19.10 175 VAL B CA 1
ATOM 5208 C C . VAL B 1 175 ? -53.781 -43.128 -48.769 1.00 19.17 175 VAL B C 1
ATOM 5209 O O . VAL B 1 175 ? -52.698 -42.641 -48.432 1.00 19.03 175 VAL B O 1
ATOM 5213 N N . ALA B 1 176 ? -54.045 -44.430 -48.714 1.00 19.28 176 ALA B N 1
ATOM 5214 C CA . ALA B 1 176 ? -53.069 -45.404 -48.245 1.00 19.57 176 ALA B CA 1
ATOM 5215 C C . ALA B 1 176 ? -52.782 -46.458 -49.307 1.00 20.09 176 ALA B C 1
ATOM 5216 O O . ALA B 1 176 ? -53.677 -46.874 -50.047 1.00 20.05 176 ALA B O 1
ATOM 5218 N N . ALA B 1 177 ? -51.523 -46.877 -49.375 1.00 20.61 177 ALA B N 1
ATOM 5219 C CA . ALA B 1 177 ? -51.118 -48.017 -50.191 1.00 21.44 177 ALA B CA 1
ATOM 5220 C C . ALA B 1 177 ? -50.368 -48.995 -49.295 1.00 21.99 177 ALA B C 1
ATOM 5221 O O . ALA B 1 177 ? -49.282 -48.687 -48.799 1.00 21.68 177 ALA B O 1
ATOM 5223 N N . VAL B 1 178 ? -50.963 -50.165 -49.080 1.00 22.70 178 VAL B N 1
ATOM 5224 C CA . VAL B 1 178 ? -50.380 -51.184 -48.212 1.00 23.64 178 VAL B CA 1
ATOM 5225 C C . VAL B 1 178 ? -49.455 -52.091 -49.028 1.00 24.63 178 VAL B C 1
ATOM 5226 O O . VAL B 1 178 ? -49.906 -52.987 -49.744 1.00 23.93 178 VAL B O 1
ATOM 5230 N N . LEU B 1 179 ? -48.157 -51.843 -48.898 1.00 26.29 179 LEU B N 1
ATOM 5231 C CA . LEU B 1 179 ? -47.138 -52.535 -49.684 1.00 28.02 179 LEU B CA 1
ATOM 5232 C C . LEU B 1 179 ? -46.431 -53.634 -48.897 1.00 29.09 179 LEU B C 1
ATOM 5233 O O . LEU B 1 179 ? -45.663 -54.407 -49.465 1.00 30.66 179 LEU B O 1
ATOM 5238 N N . GLY B 1 180 ? -46.683 -53.696 -47.594 1.00 30.13 180 GLY B N 1
ATOM 5239 C CA . GLY B 1 180 ? -46.095 -54.724 -46.744 1.00 30.24 180 GLY B CA 1
ATOM 5240 C C . GLY B 1 180 ? -46.969 -55.014 -45.545 1.00 30.69 180 GLY B C 1
ATOM 5241 O O . GLY B 1 180 ? -48.188 -55.131 -45.669 1.00 30.82 180 GLY B O 1
ATOM 5242 N N . SER B 1 181 ? -46.352 -55.126 -44.376 1.00 31.77 181 SER B N 1
ATOM 5243 C CA . SER B 1 181 ? -47.096 -55.465 -43.173 1.00 32.89 181 SER B CA 1
ATOM 5244 C C . SER B 1 181 ? -47.768 -54.238 -42.582 1.00 32.84 181 SER B C 1
ATOM 5245 O O . SER B 1 181 ? -47.320 -53.103 -42.751 1.00 32.54 181 SER B O 1
ATOM 5248 N N . CYS B 1 182 ? -48.852 -54.498 -41.872 1.00 33.22 182 CYS B N 1
ATOM 5249 C CA . CYS B 1 182 ? -49.706 -53.461 -41.351 1.00 33.43 182 CYS B CA 1
ATOM 5250 C C . CYS B 1 182 ? -50.564 -54.134 -40.291 1.00 33.22 182 CYS B C 1
ATOM 5251 O O . CYS B 1 182 ? -51.534 -54.827 -40.605 1.00 33.52 182 CYS B O 1
ATOM 5254 N N . THR B 1 183 ? -50.177 -53.945 -39.035 1.00 33.01 183 THR B N 1
ATOM 5255 C CA . THR B 1 183 ? -50.635 -54.803 -37.946 1.00 32.89 183 THR B CA 1
ATOM 5256 C C . THR B 1 183 ? -51.051 -53.997 -36.720 1.00 32.14 183 THR B C 1
ATOM 5257 O O . THR B 1 183 ? -50.578 -52.877 -36.512 1.00 32.14 183 THR B O 1
ATOM 5261 N N . ALA B 1 184 ? -51.932 -54.582 -35.910 1.00 31.31 184 ALA B N 1
ATOM 5262 C CA . ALA B 1 184 ? -52.411 -53.944 -34.683 1.00 30.91 184 ALA B CA 1
ATOM 5263 C C . ALA B 1 184 ? -53.016 -52.567 -34.998 1.00 30.04 184 ALA B C 1
ATOM 5264 O O . ALA B 1 184 ? -53.760 -52.438 -35.970 1.00 29.99 184 ALA B O 1
ATOM 5266 N N . GLY B 1 185 ? -52.694 -51.550 -34.198 1.00 28.84 185 GLY B N 1
ATOM 5267 C CA . GLY B 1 185 ? -53.177 -50.188 -34.431 1.00 27.83 185 GLY B CA 1
ATOM 5268 C C . GLY B 1 185 ? -52.807 -49.653 -35.801 1.00 26.98 185 GLY B C 1
ATOM 5269 O O . GLY B 1 185 ? -53.525 -48.835 -36.365 1.00 26.20 185 GLY B O 1
ATOM 5270 N N . GLY B 1 186 ? -51.682 -50.124 -36.337 1.00 26.56 186 GLY B N 1
ATOM 5271 C CA . GLY B 1 186 ? -51.251 -49.774 -37.692 1.00 26.06 186 GLY B CA 1
ATOM 5272 C C . GLY B 1 186 ? -52.254 -50.129 -38.778 1.00 25.61 186 GLY B C 1
ATOM 5273 O O . GLY B 1 186 ? -52.229 -49.543 -39.860 1.00 24.92 186 GLY B O 1
ATOM 5274 N N . ALA B 1 187 ? -53.139 -51.087 -38.486 1.00 25.49 187 ALA B N 1
ATOM 5275 C CA . ALA B 1 187 ? -54.223 -51.472 -39.395 1.00 25.30 187 ALA B CA 1
ATOM 5276 C C . ALA B 1 187 ? -55.194 -50.324 -39.667 1.00 25.58 187 ALA B C 1
ATOM 5277 O O . ALA B 1 187 ? -55.903 -50.332 -40.676 1.00 25.83 187 ALA B O 1
ATOM 5279 N N . TYR B 1 188 ? -55.235 -49.347 -38.766 1.00 25.25 188 TYR B N 1
ATOM 5280 C CA . TYR B 1 188 ? -56.083 -48.176 -38.958 1.00 25.32 188 TYR B CA 1
ATOM 5281 C C . TYR B 1 188 ? -55.559 -47.208 -40.016 1.00 24.34 188 TYR B C 1
ATOM 5282 O O . TYR B 1 188 ? -56.311 -46.359 -40.481 1.00 23.90 188 TYR B O 1
ATOM 5291 N N . VAL B 1 189 ? -54.290 -47.317 -40.403 1.00 23.52 189 VAL B N 1
ATOM 5292 C CA . VAL B 1 189 ? -53.780 -46.435 -41.449 1.00 23.26 189 VAL B CA 1
ATOM 5293 C C . VAL B 1 189 ? -54.600 -46.596 -42.738 1.00 23.43 189 VAL B C 1
ATOM 5294 O O . VAL B 1 189 ? -55.156 -45.616 -43.236 1.00 23.53 189 VAL B O 1
ATOM 5298 N N . PRO B 1 190 ? -54.699 -47.831 -43.270 1.00 23.77 190 PRO B N 1
ATOM 5299 C CA . PRO B 1 190 ? -55.557 -48.053 -44.440 1.00 23.77 190 PRO B CA 1
ATOM 5300 C C . PRO B 1 190 ? -57.056 -48.077 -44.143 1.00 24.07 190 PRO B C 1
ATOM 5301 O O . PRO B 1 190 ? -57.851 -47.617 -44.964 1.00 23.67 190 PRO B O 1
ATOM 5305 N N . ALA B 1 191 ? -57.443 -48.636 -43.003 1.00 24.69 191 ALA B N 1
ATOM 5306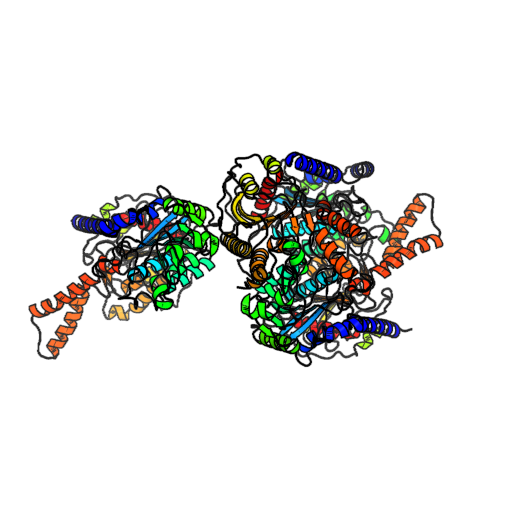 C CA . ALA B 1 191 ? -58.864 -48.768 -42.670 1.00 25.33 191 ALA B CA 1
ATOM 5307 C C . ALA B 1 191 ? -59.524 -47.403 -42.459 1.00 26.13 191 ALA B C 1
ATOM 5308 O O . ALA B 1 191 ? -60.721 -47.245 -42.700 1.00 26.04 191 ALA B O 1
ATOM 5310 N N . MET B 1 192 ? -58.741 -46.421 -42.020 1.00 27.03 192 MET B N 1
ATOM 5311 C CA . MET B 1 192 ? -59.239 -45.055 -41.851 1.00 28.09 192 MET B CA 1
ATOM 5312 C C . MET B 1 192 ? -58.861 -44.108 -42.982 1.00 27.55 192 MET B C 1
ATOM 5313 O O . MET B 1 192 ? -59.039 -42.896 -42.859 1.00 28.11 192 MET B O 1
ATOM 5318 N N . SER B 1 193 ? -58.336 -44.652 -44.076 1.00 26.90 193 SER B N 1
ATOM 5319 C CA . SER B 1 193 ? -58.121 -43.863 -45.281 1.00 26.24 193 SER B CA 1
ATOM 5320 C C . SER B 1 193 ? -59.432 -43.736 -46.042 1.00 25.45 193 SER B C 1
ATOM 5321 O O . SER B 1 193 ? -60.323 -44.577 -45.907 1.00 24.57 193 SER B O 1
ATOM 5324 N N . ASP B 1 194 ? -59.537 -42.680 -46.842 1.00 24.91 194 ASP B N 1
ATOM 5325 C CA . ASP B 1 194 ? -60.687 -42.487 -47.723 1.00 25.01 194 ASP B CA 1
ATOM 5326 C C . ASP B 1 194 ? -60.667 -43.547 -48.819 1.00 24.12 194 ASP B C 1
ATOM 5327 O O . ASP B 1 194 ? -61.712 -44.059 -49.229 1.00 23.77 194 ASP B O 1
ATOM 5332 N N . GLU B 1 195 ? -59.461 -43.852 -49.289 1.00 23.28 195 GLU B N 1
ATOM 5333 C CA . GLU B 1 195 ? -59.250 -44.795 -50.375 1.00 23.14 195 GLU B CA 1
ATOM 5334 C C . GLU B 1 195 ? -57.941 -45.553 -50.154 1.00 22.67 195 GLU B C 1
ATOM 5335 O O . GLU B 1 195 ? -56.900 -44.942 -49.895 1.00 22.36 195 GLU B O 1
ATOM 5341 N N . ALA B 1 196 ? -57.997 -46.879 -50.248 1.00 22.20 196 ALA B N 1
ATOM 5342 C CA . ALA B 1 196 ? -56.836 -47.717 -49.952 1.00 22.47 196 ALA B CA 1
ATOM 5343 C C . ALA B 1 196 ? -56.527 -48.727 -51.054 1.00 22.72 196 ALA B C 1
ATOM 5344 O O . ALA B 1 196 ? -57.427 -49.298 -51.669 1.00 22.25 196 ALA B O 1
ATOM 5346 N N . VAL B 1 197 ? -55.233 -48.927 -51.284 1.00 23.63 197 VAL B N 1
ATOM 5347 C CA . VAL B 1 197 ? -54.724 -49.918 -52.225 1.00 24.05 197 VAL B CA 1
ATOM 5348 C C . VAL B 1 197 ? -53.921 -50.955 -51.451 1.00 24.18 197 VAL B C 1
ATOM 5349 O O . VAL B 1 197 ? -53.354 -50.652 -50.402 1.00 24.69 197 VAL B O 1
ATOM 5353 N N . ILE B 1 198 ? -53.876 -52.174 -51.972 1.00 24.53 198 ILE B N 1
ATOM 5354 C CA . ILE B 1 198 ? -53.045 -53.231 -51.392 1.00 24.89 198 ILE B CA 1
ATOM 5355 C C . ILE B 1 198 ? -52.497 -54.130 -52.501 1.00 25.40 198 ILE B C 1
ATOM 5356 O O . ILE B 1 198 ? -53.193 -54.423 -53.473 1.00 25.22 198 ILE B O 1
ATOM 5361 N N . VAL B 1 199 ? -51.245 -54.545 -52.350 1.00 26.29 199 VAL B N 1
ATOM 5362 C CA . VAL B 1 199 ? -50.585 -55.411 -53.324 1.00 27.43 199 VAL B CA 1
ATOM 5363 C C . VAL B 1 199 ? -50.928 -56.867 -53.018 1.00 28.59 199 VAL B C 1
ATOM 5364 O O . VAL B 1 199 ? -50.757 -57.317 -51.884 1.00 28.67 199 VAL B O 1
ATOM 5368 N N . ARG B 1 200 ? -51.414 -57.594 -54.024 1.00 30.73 200 ARG B N 1
ATOM 5369 C CA . ARG B 1 200 ? -51.783 -59.006 -53.849 1.00 32.97 200 ARG B CA 1
ATOM 5370 C C . ARG B 1 200 ? -50.579 -59.866 -53.452 1.00 32.26 200 ARG B C 1
ATOM 5371 O O . ARG B 1 200 ? -49.468 -59.650 -53.937 1.00 31.57 200 ARG B O 1
ATOM 5379 N N . GLU B 1 201 ? -50.816 -60.824 -52.558 1.00 32.06 201 GLU B N 1
ATOM 5380 C CA . GLU B 1 201 ? -49.779 -61.747 -52.081 1.00 32.51 201 GLU B CA 1
ATOM 5381 C C . GLU B 1 201 ? -48.501 -61.013 -51.670 1.00 31.29 201 GLU B C 1
ATOM 5382 O O . GLU B 1 201 ? -47.394 -61.402 -52.044 1.00 30.92 201 GLU B O 1
ATOM 5388 N N . GLN B 1 202 ? -48.678 -59.945 -50.899 1.00 30.18 202 GLN B N 1
ATOM 5389 C CA . GLN B 1 202 ? -47.561 -59.136 -50.410 1.00 29.59 202 GLN B CA 1
ATOM 5390 C C . GLN B 1 202 ? -47.993 -58.278 -49.220 1.00 28.93 202 GLN B C 1
ATOM 5391 O O . GLN B 1 202 ? -47.418 -58.365 -48.136 1.00 28.50 202 GLN B O 1
ATOM 5397 N N . GLY B 1 203 ? -49.004 -57.444 -49.438 1.00 28.27 203 GLY B N 1
ATOM 5398 C CA . GLY B 1 203 ? -49.544 -56.599 -48.383 1.00 27.54 203 GLY B CA 1
ATOM 5399 C C . GLY B 1 203 ? -50.477 -57.374 -47.474 1.00 26.72 203 GLY B C 1
ATOM 5400 O O . GLY B 1 203 ? -51.280 -58.186 -47.939 1.00 26.81 203 GLY B O 1
ATOM 5401 N N . THR B 1 204 ? -50.372 -57.129 -46.174 1.00 25.85 204 THR B N 1
ATOM 5402 C CA . THR B 1 204 ? -51.281 -57.734 -45.207 1.00 25.57 204 THR B CA 1
ATOM 5403 C C . THR B 1 204 ? -51.783 -56.689 -44.215 1.00 24.96 204 THR B C 1
ATOM 5404 O O . THR B 1 204 ? -51.062 -55.754 -43.874 1.00 24.74 204 THR B O 1
ATOM 5408 N N . ILE B 1 205 ? -53.027 -56.857 -43.771 1.00 24.48 205 ILE B N 1
ATOM 5409 C CA . ILE B 1 205 ? -53.647 -55.983 -42.773 1.00 24.30 205 ILE B CA 1
ATOM 5410 C C . ILE B 1 205 ? -54.376 -56.846 -41.751 1.00 24.29 205 ILE B C 1
ATOM 5411 O O . ILE B 1 205 ? -55.180 -57.692 -42.120 1.00 23.79 205 ILE B O 1
ATOM 5416 N N . PHE B 1 206 ? -54.097 -56.623 -40.471 1.00 25.18 206 PHE B N 1
ATOM 5417 C CA . PHE B 1 206 ? -54.879 -57.235 -39.393 1.00 25.80 206 PHE B CA 1
ATOM 5418 C C . PHE B 1 206 ? -54.741 -56.457 -38.088 1.00 26.38 206 PHE B C 1
ATOM 5419 O O . PHE B 1 206 ? -53.662 -55.961 -37.767 1.00 26.16 206 PHE B O 1
ATOM 5427 N N . LEU B 1 207 ? -55.845 -56.337 -37.353 1.00 27.02 207 LEU B N 1
ATOM 5428 C CA . LEU B 1 207 ? -55.799 -55.803 -35.991 1.00 27.92 207 LEU B CA 1
ATOM 5429 C C . LEU B 1 207 ? -55.069 -56.784 -35.080 1.00 28.30 207 LEU B C 1
ATOM 5430 O O . LEU B 1 207 ? -54.265 -56.381 -34.243 1.00 28.86 207 LEU B O 1
ATOM 5435 N N . GLY B 1 208 ? -55.362 -58.070 -35.248 1.00 28.53 208 GLY B N 1
ATOM 5436 C CA . GLY B 1 208 ? -54.693 -59.126 -34.492 1.00 28.51 208 GLY B CA 1
ATOM 5437 C C . GLY B 1 208 ? -53.914 -60.027 -35.427 1.00 28.85 208 GLY B C 1
ATOM 5438 O O . GLY B 1 208 ? -54.507 -60.749 -36.226 1.00 28.26 208 GLY B O 1
ATOM 5439 N N . GLY B 1 209 ? -52.585 -59.976 -35.330 1.00 28.73 209 GLY B N 1
ATOM 5440 C CA . GLY B 1 209 ? -51.706 -60.777 -36.182 1.00 28.94 209 GLY B CA 1
ATOM 5441 C C . GLY B 1 209 ? -51.657 -62.246 -35.788 1.00 29.65 209 GLY B C 1
ATOM 5442 O O . GLY B 1 209 ? -52.164 -62.624 -34.732 1.00 29.73 209 GLY B O 1
ATOM 5443 N N . PRO B 1 210 ? -51.034 -63.090 -36.633 1.00 30.23 210 PRO B N 1
ATOM 5444 C CA . PRO B 1 210 ? -51.030 -64.543 -36.409 1.00 30.31 210 PRO B CA 1
ATOM 5445 C C . PRO B 1 210 ? -50.532 -65.026 -35.031 1.00 30.48 210 PRO B C 1
ATOM 5446 O O . PRO B 1 210 ? -51.180 -65.890 -34.435 1.00 30.53 210 PRO B O 1
ATOM 5450 N N . PRO B 1 211 ? -49.404 -64.487 -34.523 1.00 30.48 211 PRO B N 1
ATOM 5451 C CA . PRO B 1 211 ? -48.985 -64.920 -33.181 1.00 31.04 211 PRO B CA 1
ATOM 5452 C C . PRO B 1 211 ? -50.027 -64.661 -32.093 1.00 31.94 211 PRO B C 1
ATOM 5453 O O . PRO B 1 211 ? -50.185 -65.484 -31.189 1.00 32.65 211 PRO B O 1
ATOM 5457 N N . LEU B 1 212 ? -50.725 -63.532 -32.183 1.00 32.82 212 LEU B N 1
ATOM 5458 C CA . LEU B 1 212 ? -51.791 -63.203 -31.237 1.00 33.75 212 LEU B CA 1
ATOM 5459 C C . LEU B 1 212 ? -53.006 -64.117 -31.422 1.00 33.96 212 LEU B C 1
ATOM 5460 O O . LEU B 1 212 ? -53.662 -64.485 -30.451 1.00 34.37 212 LEU B O 1
ATOM 5465 N N . VAL B 1 213 ? -53.299 -64.484 -32.666 1.00 34.45 213 VAL B N 1
ATOM 5466 C CA . VAL B 1 213 ? -54.388 -65.424 -32.957 1.00 35.48 213 VAL B CA 1
ATOM 5467 C C . VAL B 1 213 ? -54.090 -66.792 -32.335 1.00 35.98 213 VAL B C 1
ATOM 5468 O O . VAL B 1 213 ? -54.955 -67.411 -31.720 1.00 36.14 213 VAL B O 1
ATOM 5472 N N . LYS B 1 214 ? -52.855 -67.246 -32.513 1.00 36.95 214 LYS B N 1
ATOM 5473 C CA . LYS B 1 214 ? -52.380 -68.518 -31.964 1.00 37.89 214 LYS B CA 1
ATOM 5474 C C . LYS B 1 214 ? -52.459 -68.508 -30.437 1.00 37.33 214 LYS B C 1
ATOM 5475 O O . LYS B 1 214 ? -53.043 -69.411 -29.836 1.00 37.01 214 LYS B O 1
ATOM 5481 N N . ALA B 1 215 ? -51.891 -67.471 -29.828 1.00 36.97 215 ALA B N 1
ATOM 5482 C CA . ALA B 1 215 ? -51.869 -67.330 -28.363 1.00 37.09 215 ALA B CA 1
ATOM 5483 C C . ALA B 1 215 ? -53.264 -67.243 -27.737 1.00 37.69 215 ALA B C 1
ATOM 5484 O O . ALA B 1 215 ? -53.505 -67.819 -26.678 1.00 38.00 215 ALA B O 1
ATOM 5486 N N . ALA B 1 216 ? -54.174 -66.526 -28.392 1.00 38.48 216 ALA B N 1
ATOM 5487 C CA . ALA B 1 216 ? -55.514 -66.284 -27.845 1.00 39.50 216 ALA B CA 1
ATOM 5488 C C . ALA B 1 216 ? -56.509 -67.413 -28.108 1.00 40.45 216 ALA B C 1
ATOM 5489 O O . ALA B 1 216 ? -57.424 -67.619 -27.312 1.00 41.36 216 ALA B O 1
ATOM 5491 N N . THR B 1 217 ? -56.347 -68.125 -29.222 1.00 41.50 217 THR B N 1
ATOM 5492 C CA . THR B 1 217 ? -57.338 -69.130 -29.645 1.00 42.42 217 THR B CA 1
ATOM 5493 C C . THR B 1 217 ? -56.781 -70.512 -30.004 1.00 43.40 217 THR B C 1
ATOM 5494 O O . THR B 1 217 ? -57.546 -71.474 -30.086 1.00 43.97 217 THR B O 1
ATOM 5498 N N . GLY B 1 218 ? -55.477 -70.613 -30.252 1.00 43.93 218 GLY B N 1
ATOM 5499 C CA . GLY B 1 218 ? -54.878 -71.870 -30.721 1.00 45.21 218 GLY B CA 1
ATOM 5500 C C . GLY B 1 218 ? -54.948 -72.050 -32.233 1.00 45.92 218 GLY B C 1
ATOM 5501 O O . GLY B 1 218 ? -54.188 -72.835 -32.799 1.00 46.03 218 GLY B O 1
ATOM 5502 N N . GLU B 1 219 ? -55.873 -71.336 -32.876 1.00 47.17 219 GLU B N 1
ATOM 5503 C CA . GLU B 1 219 ? -55.978 -71.270 -34.339 1.00 47.97 219 GLU B CA 1
ATOM 5504 C C . GLU B 1 219 ? -54.630 -70.869 -34.936 1.00 46.93 219 GLU B C 1
ATOM 5505 O O . GLU B 1 219 ? -54.034 -69.872 -34.531 1.00 47.28 219 GLU B O 1
ATOM 5511 N N . ILE B 1 220 ? -54.152 -71.661 -35.891 1.00 46.33 220 ILE B N 1
ATOM 5512 C CA . ILE B 1 220 ? -52.847 -71.429 -36.524 1.00 45.81 220 ILE B CA 1
ATOM 5513 C C . ILE B 1 220 ? -53.107 -70.994 -37.971 1.00 44.25 220 ILE B C 1
ATOM 5514 O O . ILE B 1 220 ? -53.794 -71.686 -38.722 1.00 44.35 220 ILE B O 1
ATOM 5519 N N . VAL B 1 221 ? -52.568 -69.831 -38.337 1.00 42.25 221 VAL B N 1
ATOM 5520 C CA . VAL B 1 221 ? -52.959 -69.140 -39.566 1.00 40.47 221 VAL B CA 1
ATOM 5521 C C . VAL B 1 221 ? -51.797 -68.314 -40.131 1.00 38.52 221 VAL B C 1
ATOM 5522 O O . VAL B 1 221 ? -51.016 -67.740 -39.373 1.00 38.81 221 VAL B O 1
ATOM 5526 N N . SER B 1 222 ? -51.676 -68.268 -41.455 1.00 36.70 222 SER B N 1
ATOM 5527 C CA . SER B 1 222 ? -50.646 -67.447 -42.103 1.00 35.39 222 SER B CA 1
ATOM 5528 C C . SER B 1 222 ? -51.123 -66.004 -42.240 1.00 33.66 222 SER B C 1
ATOM 5529 O O . SER B 1 222 ? -52.327 -65.733 -42.235 1.00 32.70 222 SER B O 1
ATOM 5532 N N . ALA B 1 223 ? -50.168 -65.089 -42.371 1.00 32.14 223 ALA B N 1
ATOM 5533 C CA . ALA B 1 223 ? -50.463 -63.673 -42.580 1.00 32.09 223 ALA B CA 1
ATOM 5534 C C . ALA B 1 223 ? -51.381 -63.477 -43.787 1.00 31.80 223 ALA B C 1
ATOM 5535 O O . ALA B 1 223 ? -52.348 -62.718 -43.727 1.00 31.40 223 ALA B O 1
ATOM 5537 N N . GLU B 1 224 ? -51.067 -64.188 -44.868 1.00 31.91 224 GLU B N 1
ATOM 5538 C CA . GLU B 1 224 ? -51.821 -64.126 -46.120 1.00 32.07 224 GLU B CA 1
ATOM 5539 C C . GLU B 1 224 ? -53.274 -64.575 -45.961 1.00 31.99 224 GLU B C 1
ATOM 5540 O O . GLU B 1 224 ? -54.188 -63.927 -46.470 1.00 31.84 224 GLU B O 1
ATOM 5546 N N . GLU B 1 225 ? -53.475 -65.691 -45.270 1.00 32.88 225 GLU B N 1
ATOM 5547 C CA . GLU B 1 225 ? -54.820 -66.213 -45.003 1.00 33.68 225 GLU B CA 1
ATOM 5548 C C . GLU B 1 225 ? -55.606 -65.289 -44.075 1.00 32.32 225 GLU B C 1
ATOM 5549 O O . GLU B 1 225 ? -56.831 -65.206 -44.160 1.00 32.03 225 GLU B O 1
ATOM 5555 N N . LEU B 1 226 ? -54.890 -64.606 -43.186 1.00 31.08 226 LEU B N 1
ATOM 5556 C CA . LEU B 1 226 ? -55.506 -63.791 -42.142 1.00 30.21 226 LEU B CA 1
ATOM 5557 C C . LEU B 1 226 ? -55.902 -62.396 -42.627 1.00 29.54 226 LEU B C 1
ATOM 5558 O O . LEU B 1 226 ? -56.934 -61.868 -42.213 1.00 29.70 226 LEU B O 1
ATOM 5563 N N . GLY B 1 227 ? -55.085 -61.800 -43.491 1.00 28.60 227 GLY B N 1
ATOM 5564 C CA . GLY B 1 227 ? -55.328 -60.427 -43.936 1.00 28.14 227 GLY B CA 1
ATOM 5565 C C . GLY B 1 227 ? -54.650 -60.026 -45.231 1.00 27.60 227 GLY B C 1
ATOM 5566 O O . GLY B 1 227 ? -54.182 -58.897 -45.360 1.00 27.05 227 GLY B O 1
ATOM 5567 N N . GLY B 1 228 ? -54.621 -60.940 -46.196 1.00 27.24 228 GLY B N 1
ATOM 5568 C CA . GLY B 1 228 ? -53.969 -60.691 -47.482 1.00 26.87 228 GLY B CA 1
ATOM 5569 C C . GLY B 1 228 ? -54.761 -59.778 -48.400 1.00 26.52 228 GLY B C 1
ATOM 5570 O O . GLY B 1 228 ? -55.933 -59.481 -48.146 1.00 26.39 228 GLY B O 1
ATOM 5571 N N . GLY B 1 229 ? -54.111 -59.343 -49.476 1.00 26.17 229 GLY B N 1
ATOM 5572 C CA . GLY B 1 229 ? -54.712 -58.432 -50.452 1.00 26.20 229 GLY B CA 1
ATOM 5573 C C . GLY B 1 229 ? -56.025 -58.930 -51.025 1.00 26.52 229 GLY B C 1
ATOM 5574 O O . GLY B 1 229 ? -56.990 -58.172 -51.139 1.00 26.01 229 GLY B O 1
ATOM 5575 N N . ASP B 1 230 ? -56.056 -60.208 -51.390 1.00 27.01 230 ASP B N 1
ATOM 5576 C CA . ASP B 1 230 ? -57.264 -60.822 -51.944 1.00 27.56 230 ASP B CA 1
ATOM 5577 C C . ASP B 1 230 ? -58.399 -60.861 -50.931 1.00 27.46 230 ASP B C 1
ATOM 5578 O O . ASP B 1 230 ? -59.549 -60.605 -51.279 1.00 27.63 230 ASP B O 1
ATOM 5583 N N . LEU B 1 231 ? -58.075 -61.174 -49.682 1.00 27.34 231 LEU B N 1
ATOM 5584 C CA . LEU B 1 231 ? -59.087 -61.222 -48.631 1.00 27.89 231 LEU B CA 1
ATOM 5585 C C . LEU B 1 231 ? -59.774 -59.868 -48.427 1.00 27.17 231 LEU B C 1
ATOM 5586 O O . LEU B 1 231 ? -61.005 -59.787 -48.402 1.00 26.95 231 LEU B O 1
ATOM 5591 N N . HIS B 1 232 ? -58.975 -58.813 -48.286 1.00 26.06 232 HIS B N 1
ATOM 5592 C CA . HIS B 1 232 ? -59.518 -57.490 -47.981 1.00 25.76 232 HIS B CA 1
ATOM 5593 C C . HIS B 1 232 ? -60.173 -56.795 -49.172 1.00 25.43 232 HIS B C 1
ATOM 5594 O O . HIS B 1 232 ? -61.106 -56.015 -48.989 1.00 25.16 232 HIS B O 1
ATOM 5601 N N . SER B 1 233 ? -59.695 -57.086 -50.379 1.00 25.58 233 SER B N 1
ATOM 5602 C CA . SER B 1 233 ? -60.233 -56.474 -51.596 1.00 25.55 233 SER B CA 1
ATOM 5603 C C . SER B 1 233 ? -61.478 -57.175 -52.132 1.00 26.04 233 SER B C 1
ATOM 5604 O O . SER B 1 233 ? -62.274 -56.555 -52.833 1.00 26.12 233 SER B O 1
ATOM 5607 N N . ARG B 1 234 ? -61.640 -58.458 -51.811 1.00 26.84 234 ARG B N 1
ATOM 5608 C CA . ARG B 1 234 ? -62.764 -59.257 -52.319 1.00 27.30 234 ARG B CA 1
ATOM 5609 C C . ARG B 1 234 ? -63.845 -59.545 -51.285 1.00 27.44 234 ARG B C 1
ATOM 5610 O O . ARG B 1 234 ? -65.023 -59.635 -51.634 1.00 27.47 234 ARG B O 1
ATOM 5618 N N . THR B 1 235 ? -63.448 -59.696 -50.023 1.00 27.87 235 THR B N 1
ATOM 5619 C CA . THR B 1 235 ? -64.362 -60.161 -48.974 1.00 27.62 235 THR B CA 1
ATOM 5620 C C . THR B 1 235 ? -64.674 -59.094 -47.919 1.00 27.29 235 THR B C 1
ATOM 5621 O O . THR B 1 235 ? -65.835 -58.737 -47.731 1.00 27.44 235 THR B O 1
ATOM 5625 N N . SER B 1 236 ? -63.651 -58.589 -47.234 1.00 27.01 236 SER B N 1
ATOM 5626 C CA . SER B 1 236 ? -63.871 -57.650 -46.120 1.00 26.63 236 SER B CA 1
ATOM 5627 C C . SER B 1 236 ? -64.267 -56.252 -46.588 1.00 26.55 236 SER B C 1
ATOM 5628 O O . SER B 1 236 ? -65.150 -55.623 -46.000 1.00 26.80 236 SER B O 1
ATOM 5631 N N . GLY B 1 237 ? -63.608 -55.774 -47.639 1.00 25.67 237 GLY B N 1
ATOM 5632 C CA . GLY B 1 237 ? -63.816 -54.416 -48.132 1.00 25.11 237 GLY B CA 1
ATOM 5633 C C . GLY B 1 237 ? -62.974 -53.388 -47.392 1.00 24.57 237 GLY B C 1
ATOM 5634 O O . GLY B 1 237 ? -63.235 -52.185 -47.470 1.00 24.24 237 GLY B O 1
ATOM 5635 N N . VAL B 1 238 ? -61.956 -53.858 -46.677 1.00 23.96 238 VAL B N 1
ATOM 5636 C CA . VAL B 1 238 ? -61.042 -52.968 -45.964 1.00 23.72 238 VAL B CA 1
ATOM 5637 C C . VAL B 1 238 ? -60.180 -52.178 -46.950 1.00 23.67 238 VAL B C 1
ATOM 5638 O O . VAL B 1 238 ? -59.766 -51.057 -46.658 1.00 23.99 238 VAL B O 1
ATOM 5642 N N . THR B 1 239 ? -59.921 -52.769 -48.114 1.00 23.31 239 THR B N 1
ATOM 5643 C CA . THR B 1 239 ? -59.191 -52.102 -49.187 1.00 22.89 239 THR B CA 1
ATOM 5644 C C . THR B 1 239 ? -60.093 -51.910 -50.394 1.00 22.48 239 THR B C 1
ATOM 5645 O O . THR B 1 239 ? -61.129 -52.565 -50.517 1.00 22.83 239 THR B O 1
ATOM 5649 N N . ASP B 1 240 ? -59.680 -51.010 -51.280 1.00 21.86 240 ASP B N 1
ATOM 5650 C CA . ASP B 1 240 ? -60.487 -50.612 -52.439 1.00 21.64 240 ASP B CA 1
ATOM 5651 C C . ASP B 1 240 ? -59.838 -50.933 -53.779 1.00 21.84 240 ASP B C 1
ATOM 5652 O O . ASP B 1 240 ? -60.490 -50.847 -54.819 1.00 21.70 240 ASP B O 1
ATOM 5657 N N . HIS B 1 241 ? -58.556 -51.282 -53.756 1.00 22.31 241 HIS B N 1
ATOM 5658 C CA . HIS B 1 241 ? -57.819 -51.592 -54.971 1.00 22.89 241 HIS B CA 1
ATOM 5659 C C . HIS B 1 241 ? -56.827 -52.714 -54.721 1.00 23.39 241 HIS B C 1
ATOM 5660 O O . HIS B 1 241 ? -56.090 -52.687 -53.734 1.00 23.40 241 HIS B O 1
ATOM 5667 N N . LEU B 1 242 ? -56.808 -53.684 -55.631 1.00 23.90 242 LEU B N 1
ATOM 5668 C CA . LEU B 1 242 ? -55.857 -54.788 -55.586 1.00 23.96 242 LEU B CA 1
ATOM 5669 C C . LEU B 1 242 ? -54.814 -54.581 -56.675 1.00 24.27 242 LEU B C 1
ATOM 5670 O O . LEU B 1 242 ? -55.140 -54.604 -57.858 1.00 24.16 242 LEU B O 1
ATOM 5675 N N . ALA B 1 243 ? -53.565 -54.363 -56.273 1.00 24.95 243 ALA B N 1
ATOM 5676 C CA . ALA B 1 243 ? -52.477 -54.099 -57.215 1.00 25.81 243 ALA B CA 1
ATOM 5677 C C . ALA B 1 243 ? -51.657 -55.363 -57.488 1.00 27.13 243 ALA B C 1
ATOM 5678 O O . ALA B 1 243 ? -51.496 -56.207 -56.604 1.00 27.15 243 ALA B O 1
ATOM 5680 N N . ASP B 1 244 ? -51.139 -55.480 -58.710 1.00 28.17 244 ASP B N 1
ATOM 5681 C CA . ASP B 1 244 ? -50.289 -56.615 -59.097 1.00 29.36 244 ASP B CA 1
ATOM 5682 C C . ASP B 1 244 ? -48.976 -56.603 -58.325 1.00 29.19 244 ASP B C 1
ATOM 5683 O O . ASP B 1 244 ? -48.500 -57.641 -57.874 1.00 29.66 244 ASP B O 1
ATOM 5688 N N . ASP B 1 245 ? -48.400 -55.414 -58.191 1.00 29.23 245 ASP B N 1
ATOM 5689 C CA . ASP B 1 245 ? -47.108 -55.227 -57.535 1.00 29.64 245 ASP B CA 1
ATOM 5690 C C . ASP B 1 245 ? -46.944 -53.767 -57.086 1.00 28.89 245 ASP B C 1
ATOM 5691 O O . ASP B 1 245 ? -47.864 -52.959 -57.251 1.00 28.35 245 ASP B O 1
ATOM 5696 N N . ASP B 1 246 ? -45.790 -53.437 -56.511 1.00 28.25 246 ASP B N 1
ATOM 5697 C CA . ASP B 1 246 ? -45.531 -52.074 -56.030 1.00 28.67 246 ASP B CA 1
ATOM 5698 C C . ASP B 1 246 ? -45.752 -51.016 -57.109 1.00 29.51 246 ASP B C 1
ATOM 5699 O O . ASP B 1 246 ? -46.408 -50.009 -56.864 1.00 29.83 246 ASP B O 1
ATOM 5704 N N . GLU B 1 247 ? -45.211 -51.253 -58.298 1.00 30.28 247 GLU B N 1
ATOM 5705 C CA . GLU B 1 247 ? -45.319 -50.294 -59.401 1.00 31.19 247 GLU B CA 1
ATOM 5706 C C . GLU B 1 247 ? -46.776 -50.035 -59.808 1.00 29.55 247 GLU B C 1
ATOM 5707 O O . GLU B 1 247 ? -47.156 -48.899 -60.085 1.00 28.94 247 GLU B O 1
ATOM 5713 N N . ASP B 1 248 ? -47.574 -51.097 -59.850 1.00 28.17 248 ASP B N 1
ATOM 5714 C CA . ASP B 1 248 ? -48.991 -51.002 -60.196 1.00 27.34 248 ASP B CA 1
ATOM 5715 C C . ASP B 1 248 ? -49.762 -50.267 -59.093 1.00 26.76 248 ASP B C 1
ATOM 5716 O O . ASP B 1 248 ? -50.659 -49.477 -59.377 1.00 26.21 248 ASP B O 1
ATOM 5721 N N . ALA B 1 249 ? -49.400 -50.530 -57.839 1.00 26.31 249 ALA B N 1
ATOM 5722 C CA . ALA B 1 249 ? -49.993 -49.830 -56.696 1.00 26.27 249 ALA B CA 1
ATOM 5723 C C . ALA B 1 249 ? -49.755 -48.323 -56.786 1.00 26.04 249 ALA B C 1
ATOM 5724 O O . ALA B 1 249 ? -50.671 -47.531 -56.573 1.00 25.40 249 ALA B O 1
ATOM 5726 N N . LEU B 1 250 ? -48.528 -47.937 -57.120 1.00 25.84 250 LEU B N 1
ATOM 5727 C CA . LEU B 1 250 ? -48.181 -46.522 -57.244 1.00 26.28 250 LEU B CA 1
ATOM 5728 C C . LEU B 1 250 ? -48.903 -45.879 -58.425 1.00 26.36 250 LEU B C 1
ATOM 5729 O O . LEU B 1 250 ? -49.365 -44.745 -58.325 1.00 26.86 250 LEU B O 1
ATOM 5734 N N . ARG B 1 251 ? -49.006 -46.611 -59.531 1.00 26.14 251 ARG B N 1
ATOM 5735 C CA . ARG B 1 251 ? -49.809 -46.175 -60.674 1.00 26.28 251 ARG B CA 1
ATOM 5736 C C . ARG B 1 251 ? -51.256 -45.904 -60.244 1.00 25.21 251 ARG B C 1
ATOM 5737 O O . ARG B 1 251 ? -51.851 -44.904 -60.646 1.00 24.52 251 ARG B O 1
ATOM 5745 N N . ILE B 1 252 ? -51.813 -46.794 -59.427 1.00 24.22 252 ILE B N 1
ATOM 5746 C CA . ILE B 1 252 ? -53.183 -46.634 -58.938 1.00 23.80 252 ILE B CA 1
ATOM 5747 C C . ILE B 1 252 ? -53.313 -45.409 -58.023 1.00 23.59 252 ILE B C 1
ATOM 5748 O O . ILE B 1 252 ? -54.288 -44.663 -58.122 1.00 23.89 252 ILE B O 1
ATOM 5753 N N . VAL B 1 253 ? -52.337 -45.198 -57.142 1.00 23.02 253 VAL B N 1
ATOM 5754 C CA . VAL B 1 253 ? -52.337 -44.009 -56.283 1.00 22.80 253 VAL B CA 1
ATOM 5755 C C . VAL B 1 253 ? -52.358 -42.733 -57.132 1.00 22.81 253 VAL B C 1
ATOM 5756 O O . VAL B 1 253 ? -53.132 -41.811 -56.860 1.00 22.22 253 VAL B O 1
ATOM 5760 N N . ARG B 1 254 ? -51.515 -42.689 -58.161 1.00 22.66 254 ARG B N 1
ATOM 5761 C CA . ARG B 1 254 ? -51.476 -41.536 -59.062 1.00 22.56 254 ARG B CA 1
ATOM 5762 C C . ARG B 1 254 ? -52.830 -41.317 -59.738 1.00 21.87 254 ARG B C 1
ATOM 5763 O O . ARG B 1 254 ? -53.241 -40.184 -59.947 1.00 22.05 254 ARG B O 1
ATOM 5771 N N . ALA B 1 255 ? -53.520 -42.403 -60.068 1.00 21.28 255 ALA B N 1
ATOM 5772 C CA . ALA B 1 255 ? -54.860 -42.319 -60.656 1.00 21.02 255 ALA B CA 1
ATOM 5773 C C . ALA B 1 255 ? -55.888 -41.764 -59.664 1.00 20.84 255 ALA B C 1
ATOM 5774 O O . ALA B 1 255 ? -56.761 -40.986 -60.042 1.00 20.68 255 ALA B O 1
ATOM 5776 N N . ILE B 1 256 ? -55.784 -42.182 -58.405 1.00 20.85 256 ILE B N 1
ATOM 5777 C CA . ILE B 1 256 ? -56.631 -41.658 -57.332 1.00 20.84 256 ILE B CA 1
ATOM 5778 C C . ILE B 1 256 ? -56.423 -40.150 -57.192 1.00 20.61 256 ILE B C 1
ATOM 5779 O O . ILE B 1 256 ? -57.384 -39.380 -57.184 1.00 20.27 256 ILE B O 1
ATOM 5784 N N . ALA B 1 257 ? -55.159 -39.746 -57.099 1.00 20.35 257 ALA B N 1
ATOM 5785 C CA . ALA B 1 257 ? -54.788 -38.335 -56.981 1.00 20.46 257 ALA B CA 1
ATOM 5786 C C . ALA B 1 257 ? -55.339 -37.475 -58.119 1.00 20.69 257 ALA B C 1
ATOM 5787 O O . ALA B 1 257 ? -55.692 -36.310 -57.911 1.00 20.39 257 ALA B O 1
ATOM 5789 N N . ASP B 1 258 ? -55.433 -38.051 -59.314 1.00 20.94 258 ASP B N 1
ATOM 5790 C CA . ASP B 1 258 ? -55.999 -37.333 -60.455 1.00 21.61 258 ASP B CA 1
ATOM 5791 C C . ASP B 1 258 ? -57.513 -37.058 -60.334 1.00 21.40 258 ASP B C 1
ATOM 5792 O O . ASP B 1 258 ? -58.080 -36.351 -61.165 1.00 21.08 258 ASP B O 1
ATOM 5797 N N . THR B 1 259 ? -58.159 -37.622 -59.315 1.00 21.26 259 THR B N 1
ATOM 5798 C CA . THR B 1 259 ? -59.572 -37.348 -59.039 1.00 21.31 259 THR B CA 1
ATOM 5799 C C . THR B 1 259 ? -59.779 -36.296 -57.943 1.00 21.50 259 THR B C 1
ATOM 5800 O O . THR B 1 259 ? -60.919 -35.934 -57.645 1.00 22.00 259 THR B O 1
ATOM 5804 N N . PHE B 1 260 ? -58.697 -35.809 -57.340 1.00 21.52 260 PHE B N 1
ATOM 5805 C CA . PHE B 1 260 ? -58.813 -34.808 -56.278 1.00 21.99 260 PHE B CA 1
ATOM 5806 C C . PHE B 1 260 ? -59.458 -33.524 -56.807 1.00 23.02 260 PHE B C 1
ATOM 5807 O O . PHE B 1 260 ? -59.207 -33.112 -57.940 1.00 22.69 260 PHE B O 1
ATOM 5815 N N . GLY B 1 261 ? -60.290 -32.905 -55.971 1.00 24.33 261 GLY B N 1
ATOM 5816 C CA . GLY B 1 261 ? -61.084 -31.740 -56.363 1.00 25.43 261 GLY B CA 1
ATOM 5817 C C . GLY B 1 261 ? -60.295 -30.447 -56.475 1.00 26.91 261 GLY B C 1
ATOM 5818 O O . GLY B 1 261 ? -59.071 -30.449 -56.361 1.00 26.86 261 GLY B O 1
ATOM 5819 N N . PRO B 1 262 ? -60.998 -29.323 -56.700 1.00 29.20 262 PRO B N 1
ATOM 5820 C CA . PRO B 1 262 ? -60.321 -28.041 -56.926 1.00 30.72 262 PRO B CA 1
ATOM 5821 C C . PRO B 1 262 ? -59.548 -27.522 -55.712 1.00 33.23 262 PRO B C 1
ATOM 5822 O O . PRO B 1 262 ? -59.996 -27.669 -54.575 1.00 32.93 262 PRO B O 1
ATOM 5826 N N . CYS B 1 263 ? -58.386 -26.931 -55.973 1.00 37.02 263 CYS B N 1
ATOM 5827 C CA . CYS B 1 263 ? -57.602 -26.264 -54.936 1.00 40.27 263 CYS B CA 1
ATOM 5828 C C . CYS B 1 263 ? -58.189 -24.895 -54.613 1.00 40.07 263 CYS B C 1
ATOM 5829 O O . CYS B 1 263 ? -58.929 -24.318 -55.415 1.00 38.38 263 CYS B O 1
ATOM 5832 N N . GLU B 1 264 ? -57.853 -24.383 -53.433 1.00 40.38 264 GLU B N 1
ATOM 5833 C CA . GLU B 1 264 ? -58.129 -22.988 -53.100 1.00 40.80 264 GLU B CA 1
ATOM 5834 C C . GLU B 1 264 ? -57.219 -22.117 -53.962 1.00 38.60 264 GLU B C 1
ATOM 5835 O O . GLU B 1 264 ? -56.140 -22.560 -54.357 1.00 38.05 264 GLU B O 1
ATOM 5841 N N . PRO B 1 265 ? -57.647 -20.879 -54.261 1.00 36.42 265 PRO B N 1
ATOM 5842 C CA . PRO B 1 265 ? -56.777 -19.995 -55.041 1.00 34.98 265 PRO B CA 1
ATOM 5843 C C . PRO B 1 265 ? -55.545 -19.559 -54.252 1.00 33.24 265 PRO B C 1
ATOM 5844 O O . PRO B 1 265 ? -55.505 -19.709 -53.028 1.00 33.29 265 PRO B O 1
ATOM 5848 N N . ALA B 1 266 ? -54.548 -19.037 -54.957 1.00 31.30 266 ALA B N 1
ATOM 5849 C CA . ALA B 1 266 ? -53.380 -18.445 -54.313 1.00 30.04 266 ALA B CA 1
ATOM 5850 C C . ALA B 1 266 ? -53.833 -17.309 -53.390 1.00 29.17 266 ALA B C 1
ATOM 5851 O O . ALA B 1 266 ? -54.704 -16.520 -53.749 1.00 28.81 266 ALA B O 1
ATOM 5853 N N . GLN B 1 267 ? -53.258 -17.247 -52.194 1.00 28.27 267 GLN B N 1
ATOM 5854 C CA . GLN B 1 267 ? -53.670 -16.262 -51.193 1.00 27.87 267 GLN B CA 1
ATOM 5855 C C . GLN B 1 267 ? -53.005 -14.902 -51.392 1.00 27.28 267 GLN B C 1
ATOM 5856 O O . GLN B 1 267 ? -53.410 -13.914 -50.783 1.00 27.37 267 GLN B O 1
ATOM 5862 N N . TRP B 1 268 ? -51.983 -14.857 -52.240 1.00 26.89 268 TRP B N 1
ATOM 5863 C CA . TRP B 1 268 ? -51.327 -13.604 -52.600 1.00 26.43 268 TRP B CA 1
ATOM 5864 C C . TRP B 1 268 ? -50.887 -13.649 -54.058 1.00 27.47 268 TRP B C 1
ATOM 5865 O O . TRP B 1 268 ? -50.833 -14.718 -54.664 1.00 27.48 268 TRP B O 1
ATOM 5876 N N . ASP B 1 269 ? -50.577 -12.483 -54.615 1.00 29.18 269 ASP B N 1
ATOM 5877 C CA . ASP B 1 269 ? -50.166 -12.383 -56.015 1.00 30.40 269 ASP B CA 1
ATOM 5878 C C . ASP B 1 269 ? -48.710 -12.815 -56.173 1.00 30.72 269 ASP B C 1
ATOM 5879 O O . ASP B 1 269 ? -47.828 -12.331 -55.463 1.00 29.87 269 ASP B O 1
ATOM 5884 N N . VAL B 1 270 ? -48.482 -13.742 -57.099 1.00 32.10 270 VAL B N 1
ATOM 5885 C CA . VAL B 1 270 ? -47.147 -14.255 -57.391 1.00 33.58 270 VAL B CA 1
ATOM 5886 C C . VAL B 1 270 ? -46.691 -13.696 -58.732 1.00 35.22 270 VAL B C 1
ATOM 5887 O O . VAL B 1 270 ? -47.457 -13.670 -59.694 1.00 35.11 270 VAL B O 1
ATOM 5891 N N . ARG B 1 271 ? -45.441 -13.251 -58.785 1.00 37.47 271 ARG B N 1
ATOM 5892 C CA . ARG B 1 271 ? -44.870 -12.679 -60.001 1.00 38.86 271 ARG B CA 1
ATOM 5893 C C . ARG B 1 271 ? -43.855 -13.608 -60.643 1.00 39.03 271 ARG B C 1
ATOM 5894 O O . ARG B 1 271 ? -43.531 -14.666 -60.108 1.00 37.57 271 ARG B O 1
ATOM 5902 N N . ARG B 1 272 ? -43.382 -13.197 -61.813 1.00 40.38 272 ARG B N 1
ATOM 5903 C CA . ARG B 1 272 ? -42.201 -13.781 -62.439 1.00 41.77 272 ARG B CA 1
ATOM 5904 C C . ARG B 1 272 ? -41.024 -13.716 -61.473 1.00 39.89 272 ARG B C 1
ATOM 5905 O O . ARG B 1 272 ? -40.718 -12.652 -60.936 1.00 38.15 272 ARG B O 1
ATOM 5913 N N . SER B 1 273 ? -40.376 -14.854 -61.250 1.00 38.97 273 SER B N 1
ATOM 5914 C CA . SER B 1 273 ? -39.141 -14.889 -60.477 1.00 38.16 273 SER B CA 1
ATOM 5915 C C . SER B 1 273 ? -38.054 -14.129 -61.232 1.00 37.53 273 SER B C 1
ATOM 5916 O O . SER B 1 273 ? -37.929 -14.265 -62.448 1.00 37.47 273 SER B O 1
ATOM 5919 N N . VAL B 1 274 ? -37.296 -13.311 -60.509 1.00 36.95 274 VAL B N 1
ATOM 5920 C CA . VAL B 1 274 ? -36.127 -12.631 -61.057 1.00 37.22 274 VAL B CA 1
ATOM 5921 C C . VAL B 1 274 ? -34.937 -13.092 -60.231 1.00 37.73 274 VAL B C 1
ATOM 5922 O O . VAL B 1 274 ? -34.997 -13.097 -59.007 1.00 37.08 274 VAL B O 1
ATOM 5926 N N . GLU B 1 275 ? -33.860 -13.487 -60.898 1.00 39.01 275 GLU B N 1
ATOM 5927 C CA . GLU B 1 275 ? -32.746 -14.130 -60.208 1.00 40.36 275 GLU B CA 1
ATOM 5928 C C . GLU B 1 275 ? -31.927 -13.074 -59.447 1.00 39.70 275 GLU B C 1
ATOM 5929 O O . GLU B 1 275 ? -31.945 -11.897 -59.811 1.00 38.56 275 GLU B O 1
ATOM 5935 N N . PRO B 1 276 ? -31.243 -13.481 -58.363 1.00 39.53 276 PRO B N 1
ATOM 5936 C CA . PRO B 1 276 ? -30.390 -12.531 -57.643 1.00 40.40 276 PRO B CA 1
ATOM 5937 C C . PRO B 1 276 ? -29.150 -12.124 -58.444 1.00 41.25 276 PRO B C 1
ATOM 5938 O O . PRO B 1 276 ? -28.788 -12.795 -59.409 1.00 41.04 276 PRO B O 1
ATOM 5942 N N . LYS B 1 277 ? -28.507 -11.036 -58.030 1.00 42.49 277 LYS B N 1
ATOM 5943 C CA . LYS B 1 277 ? -27.299 -10.537 -58.698 1.00 43.67 277 LYS B CA 1
ATOM 5944 C C . LYS B 1 277 ? -26.009 -11.210 -58.205 1.00 43.52 277 LYS B C 1
ATOM 5945 O O . LYS B 1 277 ? -24.914 -10.811 -58.601 1.00 43.54 277 LYS B O 1
ATOM 5951 N N . TYR B 1 278 ? -26.140 -12.223 -57.348 1.00 43.24 278 TYR B N 1
ATOM 5952 C CA . TYR B 1 278 ? -24.988 -12.928 -56.783 1.00 42.98 278 TYR B CA 1
ATOM 5953 C C . TYR B 1 278 ? -25.235 -14.435 -56.773 1.00 42.11 278 TYR B C 1
ATOM 5954 O O . TYR B 1 278 ? -26.384 -14.871 -56.697 1.00 42.59 278 TYR B O 1
ATOM 5963 N N . PRO B 1 279 ? -24.157 -15.240 -56.836 1.00 40.74 279 PRO B N 1
ATOM 5964 C CA . PRO B 1 279 ? -24.328 -16.675 -56.597 1.00 39.83 279 PRO B CA 1
ATOM 5965 C C . PRO B 1 279 ? -24.555 -16.978 -55.113 1.00 38.86 279 PRO B C 1
ATOM 5966 O O . PRO B 1 279 ? -23.970 -16.321 -54.250 1.00 38.59 279 PRO B O 1
ATOM 5970 N N . GLN B 1 280 ? -25.402 -17.967 -54.835 1.00 37.77 280 GLN B N 1
ATOM 5971 C CA . GLN B 1 280 ? -25.752 -18.352 -53.461 1.00 36.79 280 GLN B CA 1
ATOM 5972 C C . GLN B 1 280 ? -24.566 -18.892 -52.663 1.00 36.50 280 GLN B C 1
ATOM 5973 O O . GLN B 1 280 ? -24.568 -18.840 -51.431 1.00 35.49 280 GLN B O 1
ATOM 5979 N N . ALA B 1 281 ? -23.563 -19.413 -53.365 1.00 36.41 281 ALA B N 1
ATOM 5980 C CA . ALA B 1 281 ? -22.333 -19.890 -52.727 1.00 36.41 281 ALA B CA 1
ATOM 5981 C C . ALA B 1 281 ? -21.578 -18.779 -51.986 1.00 36.44 281 ALA B C 1
ATOM 5982 O O . ALA B 1 281 ? -20.817 -19.060 -51.062 1.00 37.46 281 ALA B O 1
ATOM 5984 N N . GLU B 1 282 ? -21.789 -17.525 -52.385 1.00 36.29 282 GLU B N 1
ATOM 5985 C CA . GLU B 1 282 ? -21.180 -16.380 -51.691 1.00 36.91 282 GLU B CA 1
ATOM 5986 C C . GLU B 1 282 ? -21.674 -16.177 -50.255 1.00 36.19 282 GLU B C 1
ATOM 5987 O O . GLU B 1 282 ? -21.052 -15.437 -49.487 1.00 36.09 282 GLU B O 1
ATOM 5993 N N . LEU B 1 283 ? -22.787 -16.813 -49.893 1.00 34.81 283 LEU B N 1
ATOM 5994 C CA . LEU B 1 283 ? -23.229 -16.840 -48.498 1.00 34.47 283 LEU B CA 1
ATOM 5995 C C . LEU B 1 283 ? -22.172 -17.499 -47.611 1.00 34.75 283 LEU B C 1
ATOM 5996 O O . LEU B 1 283 ? -22.040 -17.154 -46.435 1.00 34.24 283 LEU B O 1
ATOM 6001 N N . TYR B 1 284 ? -21.425 -18.443 -48.182 1.00 35.45 284 TYR B N 1
ATOM 6002 C CA . TYR B 1 284 ? -20.279 -19.043 -47.495 1.00 35.89 284 TYR B CA 1
ATOM 6003 C C . TYR B 1 284 ? -19.215 -17.998 -47.124 1.00 35.95 284 TYR B C 1
ATOM 6004 O O . TYR B 1 284 ? -18.499 -18.163 -46.141 1.00 36.07 284 TYR B O 1
ATOM 6013 N N . ASP B 1 285 ? -19.112 -16.931 -47.913 1.00 36.68 285 ASP B N 1
ATOM 6014 C CA . ASP B 1 285 ? -18.083 -15.908 -47.702 1.00 37.81 285 ASP B CA 1
ATOM 6015 C C . ASP B 1 285 ? -18.445 -14.836 -46.671 1.00 38.35 285 ASP B C 1
ATOM 6016 O O . ASP B 1 285 ? -17.549 -14.202 -46.115 1.00 39.54 285 ASP B O 1
ATOM 6021 N N . VAL B 1 286 ? -19.736 -14.625 -46.417 1.00 38.02 286 VAL B N 1
ATOM 6022 C CA . VAL B 1 286 ? -20.174 -13.478 -45.604 1.00 37.76 286 VAL B CA 1
ATOM 6023 C C . VAL B 1 286 ? -20.646 -13.824 -44.189 1.00 37.30 286 VAL B C 1
ATOM 6024 O O . VAL B 1 286 ? -20.597 -12.974 -43.303 1.00 37.80 286 VAL B O 1
ATOM 6028 N N . VAL B 1 287 ? -21.110 -15.053 -43.980 1.00 36.81 287 VAL B N 1
ATOM 6029 C CA . VAL B 1 287 ? -21.526 -15.498 -42.649 1.00 36.47 287 VAL B CA 1
ATOM 6030 C C . VAL B 1 287 ? -20.394 -16.273 -41.984 1.00 37.31 287 VAL B C 1
ATOM 6031 O O . VAL B 1 287 ? -20.000 -17.326 -42.482 1.00 37.75 287 VAL B O 1
ATOM 6035 N N . PRO B 1 288 ? -19.866 -15.761 -40.856 1.00 38.24 288 PRO B N 1
ATOM 6036 C CA . PRO B 1 288 ? -18.867 -16.535 -40.137 1.00 39.13 288 PRO B CA 1
ATOM 6037 C C . PRO B 1 288 ? -19.510 -17.736 -39.452 1.00 40.19 288 PRO B C 1
ATOM 6038 O O . PRO B 1 288 ? -20.504 -17.566 -38.749 1.00 40.93 288 PRO B O 1
ATOM 6042 N N . PRO B 1 289 ? -18.968 -18.947 -39.673 1.00 41.89 289 PRO B N 1
ATOM 6043 C CA . PRO B 1 289 ? -19.448 -20.125 -38.944 1.00 42.95 289 PRO B CA 1
ATOM 6044 C C . PRO B 1 289 ? -19.394 -19.946 -37.427 1.00 44.78 289 PRO B C 1
ATOM 6045 O O . PRO B 1 289 ? -20.297 -20.389 -36.720 1.00 44.98 289 PRO B O 1
ATOM 6049 N N . ASP B 1 290 ? -18.336 -19.297 -36.949 1.00 47.69 290 ASP B N 1
ATOM 6050 C CA . ASP B 1 290 ? -18.198 -18.948 -35.535 1.00 50.89 290 ASP B CA 1
ATOM 6051 C C . ASP B 1 290 ? -19.199 -17.828 -35.210 1.00 52.91 290 ASP B C 1
ATOM 6052 O O . ASP B 1 290 ? -19.124 -16.748 -35.797 1.00 53.39 290 ASP B O 1
ATOM 6057 N N . PRO B 1 291 ? -20.141 -18.079 -34.279 1.00 55.24 291 PRO B N 1
ATOM 6058 C CA . PRO B 1 291 ? -21.202 -17.100 -34.008 1.00 56.39 291 PRO B CA 1
ATOM 6059 C C . PRO B 1 291 ? -20.757 -15.818 -33.289 1.00 57.89 291 PRO B C 1
ATOM 6060 O O . PRO B 1 291 ? -21.555 -14.890 -33.160 1.00 58.55 291 PRO B O 1
ATOM 6064 N N . ARG B 1 292 ? -19.511 -15.770 -32.824 1.00 59.27 292 ARG B N 1
ATOM 6065 C CA . ARG B 1 292 ? -19.001 -14.614 -32.082 1.00 60.18 292 ARG B CA 1
ATOM 6066 C C . ARG B 1 292 ? -18.350 -13.561 -32.978 1.00 57.85 292 ARG B C 1
ATOM 6067 O O . ARG B 1 292 ? -18.049 -12.459 -32.516 1.00 57.80 292 ARG B O 1
ATOM 6075 N N . VAL B 1 293 ? -18.120 -13.897 -34.246 1.00 54.08 293 VAL B N 1
ATOM 6076 C CA . VAL B 1 293 ? -17.620 -12.922 -35.211 1.00 51.78 293 VAL B CA 1
ATOM 6077 C C . VAL B 1 293 ? -18.821 -12.126 -35.712 1.00 50.07 293 VAL B C 1
ATOM 6078 O O . VAL B 1 293 ? -19.779 -12.711 -36.225 1.00 50.15 293 VAL B O 1
ATOM 6082 N N . PRO B 1 294 ? -18.783 -10.791 -35.566 1.00 47.31 294 PRO B N 1
ATOM 6083 C CA . PRO B 1 294 ? -19.928 -10.016 -35.996 1.00 44.98 294 PRO B CA 1
ATOM 6084 C C . PRO B 1 294 ? -19.907 -9.833 -37.503 1.00 41.86 294 PRO B C 1
ATOM 6085 O O . PRO B 1 294 ? -18.842 -9.863 -38.122 1.00 41.70 294 PRO B O 1
ATOM 6089 N N . TYR B 1 295 ? -21.086 -9.661 -38.082 1.00 38.69 295 TYR B N 1
ATOM 6090 C CA . TYR B 1 295 ? -21.212 -9.391 -39.503 1.00 36.17 295 TYR B CA 1
ATOM 6091 C C . TYR B 1 295 ? -22.524 -8.671 -39.770 1.00 35.35 295 TYR B C 1
ATOM 6092 O O . TYR B 1 295 ? -23.422 -8.650 -38.925 1.00 35.05 295 TYR B O 1
ATOM 6101 N N . ASP B 1 296 ? -22.613 -8.076 -40.950 1.00 34.45 296 ASP B N 1
ATOM 6102 C CA . ASP B 1 296 ? -23.806 -7.368 -41.378 1.00 33.75 296 ASP B CA 1
ATOM 6103 C C . ASP B 1 296 ? -24.745 -8.328 -42.115 1.00 32.60 296 ASP B C 1
ATOM 6104 O O . ASP B 1 296 ? -24.417 -8.815 -43.198 1.00 32.31 296 ASP B O 1
ATOM 6109 N N . VAL B 1 297 ? -25.920 -8.580 -41.537 1.00 31.34 297 VAL B N 1
ATOM 6110 C CA . VAL B 1 297 ? -26.888 -9.526 -42.118 1.00 30.69 297 VAL B CA 1
ATOM 6111 C C . VAL B 1 297 ? -27.517 -9.019 -43.430 1.00 30.67 297 VAL B C 1
ATOM 6112 O O . VAL B 1 297 ? -28.177 -9.779 -44.140 1.00 30.47 297 VAL B O 1
ATOM 6116 N N . HIS B 1 298 ? -27.321 -7.741 -43.747 1.00 30.85 298 HIS B N 1
ATOM 6117 C CA . HIS B 1 298 ? -27.679 -7.214 -45.069 1.00 31.34 298 HIS B CA 1
ATOM 6118 C C . HIS B 1 298 ? -26.997 -8.011 -46.185 1.00 31.69 298 HIS B C 1
ATOM 6119 O O . HIS B 1 298 ? -27.560 -8.178 -47.265 1.00 31.60 298 HIS B O 1
ATOM 6126 N N . GLU B 1 299 ? -25.787 -8.502 -45.912 1.00 32.58 299 GLU B N 1
ATOM 6127 C CA . GLU B 1 299 ? -25.025 -9.304 -46.875 1.00 33.33 299 GLU B CA 1
ATOM 6128 C C . GLU B 1 299 ? -25.742 -10.611 -47.237 1.00 32.40 299 GLU B C 1
ATOM 6129 O O . GLU B 1 299 ? -25.595 -11.115 -48.350 1.00 32.06 299 GLU B O 1
ATOM 6135 N N . VAL B 1 300 ? -26.504 -11.158 -46.294 1.00 31.62 300 VAL B N 1
ATOM 6136 C CA . VAL B 1 300 ? -27.306 -12.359 -46.532 1.00 31.09 300 VAL B CA 1
ATOM 6137 C C . VAL B 1 300 ? -28.585 -12.020 -47.293 1.00 30.54 300 VAL B C 1
ATOM 6138 O O . VAL B 1 300 ? -28.910 -12.661 -48.291 1.00 30.72 300 VAL B O 1
ATOM 6142 N N . VAL B 1 301 ? -29.307 -11.015 -46.805 1.00 30.43 301 VAL B N 1
ATOM 6143 C CA . VAL B 1 301 ? -30.581 -10.598 -47.394 1.00 29.79 301 VAL B CA 1
ATOM 6144 C C . VAL B 1 301 ? -30.435 -10.249 -48.874 1.00 29.63 301 VAL B C 1
ATOM 6145 O O . VAL B 1 301 ? -31.222 -10.707 -49.705 1.00 28.70 301 VAL B O 1
ATOM 6149 N N . VAL B 1 302 ? -29.420 -9.451 -49.197 1.00 29.46 302 VAL B N 1
ATOM 6150 C CA . VAL B 1 302 ? -29.218 -8.972 -50.566 1.00 29.66 302 VAL B CA 1
ATOM 6151 C C . VAL B 1 302 ? -28.976 -10.115 -51.564 1.00 29.77 302 VAL B C 1
ATOM 6152 O O . VAL B 1 302 ? -29.267 -9.974 -52.751 1.00 30.04 302 VAL B O 1
ATOM 6156 N N . ARG B 1 303 ? -28.461 -11.243 -51.080 1.00 29.77 303 ARG B N 1
ATOM 6157 C CA . ARG B 1 303 ? -28.105 -12.367 -51.948 1.00 30.07 303 ARG B CA 1
ATOM 6158 C C . ARG B 1 303 ? -29.233 -13.380 -52.186 1.00 29.52 303 ARG B C 1
ATOM 6159 O O . ARG B 1 303 ? -29.248 -14.036 -53.223 1.00 29.91 303 ARG B O 1
ATOM 6167 N N . ILE B 1 304 ? -30.174 -13.505 -51.252 1.00 28.90 304 ILE B N 1
ATOM 6168 C CA . ILE B 1 304 ? -31.236 -14.523 -51.377 1.00 28.34 304 ILE B CA 1
ATOM 6169 C C . ILE B 1 304 ? -32.529 -14.027 -52.040 1.00 27.78 304 ILE B C 1
ATOM 6170 O O . ILE B 1 304 ? -33.351 -14.837 -52.473 1.00 27.44 304 ILE B O 1
ATOM 6175 N N . VAL B 1 305 ? -32.703 -12.712 -52.130 1.00 27.19 305 VAL B N 1
ATOM 6176 C CA . VAL B 1 305 ? -33.950 -12.142 -52.655 1.00 27.09 305 VAL B CA 1
ATOM 6177 C C . VAL B 1 305 ? -33.904 -11.891 -54.167 1.00 27.33 305 VAL B C 1
ATOM 6178 O O . VAL B 1 305 ? -32.833 -11.711 -54.750 1.00 27.07 305 VAL B O 1
ATOM 6182 N N . ASP B 1 306 ? -35.084 -11.881 -54.784 1.00 27.41 306 ASP B N 1
ATOM 6183 C CA . ASP B 1 306 ? -35.221 -11.664 -56.225 1.00 27.54 306 ASP B CA 1
ATOM 6184 C C . ASP B 1 306 ? -34.624 -10.326 -56.654 1.00 28.24 306 ASP B C 1
ATOM 6185 O O . ASP B 1 306 ? -34.932 -9.286 -56.070 1.00 27.78 306 ASP B O 1
ATOM 6190 N N . GLY B 1 307 ? -33.763 -10.371 -57.671 1.00 28.83 307 GLY B N 1
ATOM 6191 C CA . GLY B 1 307 ? -33.131 -9.170 -58.227 1.00 29.58 307 GLY B CA 1
ATOM 6192 C C . GLY B 1 307 ? -32.179 -8.450 -57.283 1.00 30.50 307 GLY B C 1
ATOM 6193 O O . GLY B 1 307 ? -31.769 -7.322 -57.558 1.00 30.88 307 GLY B O 1
ATOM 6194 N N . SER B 1 308 ? -31.815 -9.108 -56.183 1.00 31.40 308 SER B N 1
ATOM 6195 C CA . SER B 1 308 ? -31.077 -8.478 -55.084 1.00 32.46 308 SER B CA 1
ATOM 6196 C C . SER B 1 308 ? -31.672 -7.125 -54.682 1.00 33.38 308 SER B C 1
ATOM 6197 O O . SER B 1 308 ? -30.950 -6.203 -54.307 1.00 33.15 308 SER B O 1
ATOM 6200 N N . GLU B 1 309 ? -32.996 -7.026 -54.753 1.00 34.95 309 GLU B N 1
ATOM 6201 C CA . GLU B 1 309 ? -33.709 -5.808 -54.392 1.00 36.44 309 GLU B CA 1
ATOM 6202 C C . GLU B 1 309 ? -34.552 -6.044 -53.150 1.00 35.13 309 GLU B C 1
ATOM 6203 O O . GLU B 1 309 ? -35.213 -7.076 -53.020 1.00 34.29 309 GLU B O 1
ATOM 6209 N N . PHE B 1 310 ? -34.515 -5.085 -52.235 1.00 33.22 310 PHE B N 1
ATOM 6210 C CA . PHE B 1 310 ? -35.418 -5.089 -51.094 1.00 32.00 310 PHE B CA 1
ATOM 6211 C C . PHE B 1 310 ? -35.720 -3.667 -50.652 1.00 30.87 310 PHE B C 1
ATOM 6212 O O . PHE B 1 310 ? -34.984 -2.731 -50.967 1.00 30.27 310 PHE B O 1
ATOM 6220 N N . SER B 1 311 ? -36.826 -3.525 -49.937 1.00 29.99 311 SER B N 1
ATOM 6221 C CA . SER B 1 311 ? -37.273 -2.239 -49.429 1.00 29.56 311 SER B CA 1
ATOM 6222 C C . SER B 1 311 ? -37.280 -2.319 -47.908 1.00 28.29 311 SER B C 1
ATOM 6223 O O . SER B 1 311 ? -38.147 -2.963 -47.309 1.00 28.10 311 SER B O 1
ATOM 6226 N N . GLU B 1 312 ? -36.305 -1.666 -47.291 1.00 26.66 312 GLU B N 1
ATOM 6227 C CA . GLU B 1 312 ? -36.073 -1.829 -45.868 1.00 25.53 312 GLU B CA 1
ATOM 6228 C C . GLU B 1 312 ? -36.973 -0.932 -45.031 1.00 24.04 312 GLU B C 1
ATOM 6229 O O . GLU B 1 312 ? -37.069 0.268 -45.267 1.00 23.41 312 GLU B O 1
ATOM 6235 N N . PHE B 1 313 ? -37.619 -1.540 -44.045 1.00 22.85 313 PHE B N 1
ATOM 6236 C CA . PHE B 1 313 ? -38.512 -0.839 -43.140 1.00 22.21 313 PHE B CA 1
ATOM 6237 C C . PHE B 1 313 ? -37.714 -0.439 -41.905 1.00 21.87 313 PHE B C 1
ATOM 6238 O O . PHE B 1 313 ? -37.024 -1.271 -41.322 1.00 21.48 313 PHE B O 1
ATOM 6246 N N . LYS B 1 314 ? -37.810 0.835 -41.526 1.00 22.01 314 LYS B N 1
ATOM 6247 C CA . LYS B 1 314 ? -37.100 1.382 -40.361 1.00 22.58 314 LYS B CA 1
ATOM 6248 C C . LYS B 1 314 ? -35.595 1.071 -40.402 1.00 22.84 314 LYS B C 1
ATOM 6249 O O . LYS B 1 314 ? -35.021 0.569 -39.438 1.00 22.34 314 LYS B O 1
ATOM 6255 N N . ALA B 1 315 ? -34.971 1.384 -41.533 1.00 23.35 315 ALA B N 1
ATOM 6256 C CA . ALA B 1 315 ? -33.550 1.091 -41.751 1.00 24.17 315 ALA B CA 1
ATOM 6257 C C . ALA B 1 315 ? -32.636 1.741 -40.714 1.00 24.69 315 ALA B C 1
ATOM 6258 O O . ALA B 1 315 ? -31.620 1.163 -40.337 1.00 25.34 315 ALA B O 1
ATOM 6260 N N . LYS B 1 316 ? -33.005 2.930 -40.248 1.00 25.47 316 LYS B N 1
ATOM 6261 C CA . LYS B 1 316 ? -32.138 3.718 -39.369 1.00 26.26 316 LYS B CA 1
ATOM 6262 C C . LYS B 1 316 ? -32.541 3.694 -37.897 1.00 25.47 316 LYS B C 1
ATOM 6263 O O . LYS B 1 316 ? -31.963 4.405 -37.082 1.00 25.65 316 LYS B O 1
ATOM 6269 N N . TYR B 1 317 ? -33.500 2.837 -37.566 1.00 24.90 317 TYR B N 1
ATOM 6270 C CA . TYR B 1 317 ? -34.018 2.701 -36.211 1.00 24.65 317 TYR B CA 1
ATOM 6271 C C . TYR B 1 317 ? -33.941 1.236 -35.804 1.00 24.52 317 TYR B C 1
ATOM 6272 O O . TYR B 1 317 ? -34.218 0.351 -36.614 1.00 24.73 317 TYR B O 1
ATOM 6281 N N . GLY B 1 318 ? -33.564 0.986 -34.554 1.00 24.28 318 GLY B N 1
ATOM 6282 C CA . GLY B 1 318 ? -33.445 -0.379 -34.038 1.00 24.57 318 GLY B CA 1
ATOM 6283 C C . GLY B 1 318 ? -32.629 -1.254 -34.969 1.00 25.02 318 GLY B C 1
ATOM 6284 O O . GLY B 1 318 ? -33.101 -2.292 -35.438 1.00 24.32 318 GLY B O 1
ATOM 6285 N N . LYS B 1 319 ? -31.394 -0.827 -35.224 1.00 25.93 319 LYS B N 1
ATOM 6286 C CA . LYS B 1 319 ? -30.564 -1.403 -36.289 1.00 26.92 319 LYS B CA 1
ATOM 6287 C C . LYS B 1 319 ? -30.038 -2.816 -36.033 1.00 26.03 319 LYS B C 1
ATOM 6288 O O . LYS B 1 319 ? -29.474 -3.428 -36.934 1.00 26.08 319 LYS B O 1
ATOM 6294 N N . THR B 1 320 ? -30.214 -3.341 -34.827 1.00 25.40 320 THR B N 1
ATOM 6295 C CA . THR B 1 320 ? -29.813 -4.724 -34.560 1.00 25.16 320 THR B CA 1
ATOM 6296 C C . THR B 1 320 ? -30.865 -5.741 -35.030 1.00 24.82 320 THR B C 1
ATOM 6297 O O . THR B 1 320 ? -30.642 -6.948 -34.935 1.00 24.78 320 THR B O 1
ATOM 6301 N N . LEU B 1 321 ? -32.003 -5.253 -35.525 1.00 24.17 321 LEU B N 1
ATOM 6302 C CA . LEU B 1 321 ? -32.979 -6.097 -36.219 1.00 23.83 321 LEU B CA 1
ATOM 6303 C C . LEU B 1 321 ? -33.234 -5.527 -37.606 1.00 23.29 321 LEU B C 1
ATOM 6304 O O . LEU B 1 321 ? -33.510 -4.340 -37.752 1.00 23.26 321 LEU B O 1
ATOM 6309 N N . VAL B 1 322 ? -33.137 -6.380 -38.619 1.00 22.73 322 VAL B N 1
ATOM 6310 C CA . VAL B 1 322 ? -33.372 -5.972 -39.998 1.00 22.68 322 VAL B CA 1
ATOM 6311 C C . VAL B 1 322 ? -34.743 -6.477 -40.441 1.00 22.38 322 VAL B C 1
ATOM 6312 O O . VAL B 1 322 ? -35.025 -7.667 -40.358 1.00 22.56 322 VAL B O 1
ATOM 6316 N N . THR B 1 323 ? -35.590 -5.555 -40.891 1.00 22.11 323 THR B N 1
ATOM 6317 C CA . THR B 1 323 ? -36.918 -5.882 -41.405 1.00 22.17 323 THR B CA 1
ATOM 6318 C C . THR B 1 323 ? -37.059 -5.321 -42.810 1.00 22.07 323 THR B C 1
ATOM 6319 O O . THR B 1 323 ? -36.957 -4.114 -42.999 1.00 22.45 323 THR B O 1
ATOM 6323 N N . ALA B 1 324 ? -37.307 -6.188 -43.789 1.00 22.00 324 ALA B N 1
ATOM 6324 C CA . ALA B 1 324 ? -37.328 -5.770 -45.192 1.00 21.75 324 ALA B CA 1
ATOM 6325 C C . ALA B 1 324 ? -38.350 -6.525 -46.040 1.00 21.49 324 ALA B C 1
ATOM 6326 O O . ALA B 1 324 ? -38.495 -7.737 -45.914 1.00 21.46 324 ALA B O 1
ATOM 6328 N N . PHE B 1 325 ? -39.048 -5.793 -46.905 1.00 21.62 325 PHE B N 1
ATOM 6329 C CA . PHE B 1 325 ? -39.931 -6.385 -47.906 1.00 21.75 325 PHE B CA 1
ATOM 6330 C C . PHE B 1 325 ? -39.117 -6.762 -49.137 1.00 22.10 325 PHE B C 1
ATOM 6331 O O . PHE B 1 325 ? -38.280 -5.989 -49.598 1.00 21.87 325 PHE B O 1
ATOM 6339 N N . ALA B 1 326 ? -39.384 -7.948 -49.672 1.00 22.59 326 ALA B N 1
ATOM 6340 C CA . ALA B 1 326 ? -38.691 -8.443 -50.856 1.00 23.19 326 ALA B CA 1
ATOM 6341 C C . ALA B 1 326 ? -39.547 -9.504 -51.541 1.00 23.95 326 ALA B C 1
ATOM 6342 O O . ALA B 1 326 ? -40.694 -9.728 -51.148 1.00 23.79 326 ALA B O 1
ATOM 6344 N N . ARG B 1 327 ? -38.997 -10.134 -52.576 1.00 25.07 327 ARG B N 1
ATOM 6345 C CA . ARG B 1 327 ? -39.622 -11.300 -53.189 1.00 26.17 327 ARG B CA 1
ATOM 6346 C C . ARG B 1 327 ? -38.631 -12.449 -53.280 1.00 26.21 327 ARG B C 1
ATOM 6347 O O . ARG B 1 327 ? -37.428 -12.230 -53.444 1.00 25.90 327 ARG B O 1
ATOM 6355 N N . VAL B 1 328 ? -39.151 -13.670 -53.163 1.00 26.02 328 VAL B N 1
ATOM 6356 C CA . VAL B 1 328 ? -38.366 -14.884 -53.364 1.00 26.15 328 VAL B CA 1
ATOM 6357 C C . VAL B 1 328 ? -39.147 -15.781 -54.320 1.00 26.52 328 VAL B C 1
ATOM 6358 O O . VAL B 1 328 ? -40.276 -16.185 -54.026 1.00 25.94 328 VAL B O 1
ATOM 6362 N N . HIS B 1 329 ? -38.536 -16.069 -55.469 1.00 26.82 329 HIS B N 1
ATOM 6363 C CA . HIS B 1 329 ? -39.176 -16.821 -56.549 1.00 27.11 329 HIS B CA 1
ATOM 6364 C C . HIS B 1 329 ? -40.558 -16.269 -56.883 1.00 26.53 329 HIS B C 1
ATOM 6365 O O . HIS B 1 329 ? -41.515 -17.020 -57.072 1.00 26.50 329 HIS B O 1
ATOM 6372 N N . GLY B 1 330 ? -40.650 -14.944 -56.938 1.00 25.80 330 GLY B N 1
ATOM 6373 C CA . GLY B 1 330 ? -41.897 -14.267 -57.275 1.00 25.59 330 GLY B CA 1
ATOM 6374 C C . GLY B 1 330 ? -42.880 -14.071 -56.132 1.00 25.29 330 GLY B C 1
ATOM 6375 O O . GLY B 1 330 ? -43.842 -13.315 -56.274 1.00 25.33 330 GLY B O 1
ATOM 6376 N N . HIS B 1 331 ? -42.656 -14.746 -55.007 1.00 24.87 331 HIS B N 1
ATOM 6377 C CA . HIS B 1 331 ? -43.533 -14.624 -53.848 1.00 24.39 331 HIS B CA 1
ATOM 6378 C C . HIS B 1 331 ? -43.120 -13.422 -53.003 1.00 23.68 331 HIS B C 1
ATOM 6379 O O . HIS B 1 331 ? -41.938 -13.229 -52.744 1.00 23.50 331 HIS B O 1
ATOM 6386 N N . PRO B 1 332 ? -44.095 -12.619 -52.553 1.00 23.31 332 PRO B N 1
ATOM 6387 C CA . PRO B 1 332 ? -43.751 -11.558 -51.617 1.00 23.12 332 PRO B CA 1
ATOM 6388 C C . PRO B 1 332 ? -43.330 -12.155 -50.282 1.00 22.31 332 PRO B C 1
ATOM 6389 O O . PRO B 1 332 ? -43.835 -13.206 -49.890 1.00 21.92 332 PRO B O 1
ATOM 6393 N N . VAL B 1 333 ? -42.392 -11.499 -49.613 1.00 21.83 333 VAL B N 1
ATOM 6394 C CA . VAL B 1 333 ? -41.889 -11.980 -48.338 1.00 21.56 333 VAL B CA 1
ATOM 6395 C C . VAL B 1 333 ? -41.473 -10.806 -47.455 1.00 21.32 333 VAL B C 1
ATOM 6396 O O . VAL B 1 333 ? -41.007 -9.776 -47.948 1.00 21.04 333 VAL B O 1
ATOM 6400 N N . GLY B 1 334 ? -41.673 -10.966 -46.151 1.00 21.16 334 GLY B N 1
ATOM 6401 C CA . GLY B 1 334 ? -41.237 -9.988 -45.165 1.00 21.02 334 GLY B CA 1
ATOM 6402 C C . GLY B 1 334 ? -40.133 -10.619 -44.345 1.00 21.11 334 GLY B C 1
ATOM 6403 O O . GLY B 1 334 ? -40.389 -11.516 -43.539 1.00 21.03 334 GLY B O 1
ATOM 6404 N N . ILE B 1 335 ? -38.902 -10.162 -44.555 1.00 20.80 335 ILE B N 1
ATOM 6405 C CA . ILE B 1 335 ? -37.746 -10.762 -43.900 1.00 20.84 335 ILE B CA 1
ATOM 6406 C C . ILE B 1 335 ? -37.472 -10.073 -42.568 1.00 20.87 335 ILE B C 1
ATOM 6407 O O . ILE B 1 335 ? -37.330 -8.856 -42.504 1.00 21.30 335 ILE B O 1
ATOM 6412 N N . VAL B 1 336 ? -37.416 -10.874 -41.511 1.00 20.77 336 VAL B N 1
ATOM 6413 C CA . VAL B 1 336 ? -37.062 -10.410 -40.180 1.00 21.01 336 VAL B CA 1
ATOM 6414 C C . VAL B 1 336 ? -35.774 -11.128 -39.788 1.00 21.24 336 VAL B C 1
ATOM 6415 O O . VAL B 1 336 ? -35.777 -12.340 -39.588 1.00 21.29 336 VAL B O 1
ATOM 6419 N N . ALA B 1 337 ? -34.679 -10.381 -39.679 1.00 21.57 337 ALA B N 1
ATOM 6420 C CA . ALA B 1 337 ? -33.353 -10.974 -39.465 1.00 22.00 337 ALA B CA 1
ATOM 6421 C C . ALA B 1 337 ? -32.572 -10.296 -38.339 1.00 22.59 337 ALA B C 1
ATOM 6422 O O . ALA B 1 337 ? -32.445 -9.073 -38.308 1.00 22.80 337 ALA B O 1
ATOM 6424 N N . ASN B 1 338 ? -32.041 -11.099 -37.424 1.00 23.68 338 ASN B N 1
ATOM 6425 C CA . ASN B 1 338 ? -31.193 -10.585 -36.352 1.00 24.74 338 ASN B CA 1
ATOM 6426 C C . ASN B 1 338 ? -29.910 -9.983 -36.906 1.00 25.52 338 ASN B C 1
ATOM 6427 O O . ASN B 1 338 ? -29.353 -10.474 -37.888 1.00 25.64 338 ASN B O 1
ATOM 6432 N N . ASN B 1 339 ? -29.448 -8.921 -36.258 1.00 26.49 339 ASN B N 1
ATOM 6433 C CA . ASN B 1 339 ? -28.219 -8.246 -36.643 1.00 27.23 339 ASN B CA 1
ATOM 6434 C C . ASN B 1 339 ? -27.527 -7.665 -35.405 1.00 27.60 339 ASN B C 1
ATOM 6435 O O . ASN B 1 339 ? -27.034 -6.538 -35.422 1.00 27.89 339 ASN B O 1
ATOM 6440 N N . GLY B 1 340 ? -27.500 -8.455 -34.333 1.00 27.96 340 GLY B N 1
ATOM 6441 C CA . GLY B 1 340 ? -26.913 -8.040 -33.060 1.00 28.44 340 GLY B CA 1
ATOM 6442 C C . GLY B 1 340 ? -27.824 -8.328 -31.881 1.00 29.01 340 GLY B C 1
ATOM 6443 O O . GLY B 1 340 ? -28.759 -9.122 -31.985 1.00 29.61 340 GLY B O 1
ATOM 6444 N N . VAL B 1 341 ? -27.544 -7.675 -30.758 1.00 29.57 341 VAL B N 1
ATOM 6445 C CA . VAL B 1 341 ? -28.329 -7.842 -29.531 1.00 30.12 341 VAL B CA 1
ATOM 6446 C C . VAL B 1 341 ? -29.658 -7.110 -29.688 1.00 29.94 341 VAL B C 1
ATOM 6447 O O . VAL B 1 341 ? -29.699 -6.012 -30.237 1.00 29.96 341 VAL B O 1
ATOM 6451 N N . LEU B 1 342 ? -30.740 -7.713 -29.204 1.00 29.93 342 LEU B N 1
ATOM 6452 C CA . LEU B 1 342 ? -32.063 -7.092 -29.280 1.00 30.09 342 LEU B CA 1
ATOM 6453 C C . LEU B 1 342 ? -32.241 -6.001 -28.222 1.00 29.44 342 LEU B C 1
ATOM 6454 O O . LEU B 1 342 ? -32.026 -6.235 -27.035 1.00 29.06 342 LEU B O 1
ATOM 6459 N N . PHE B 1 343 ? -32.624 -4.811 -28.674 1.00 29.45 343 PHE B N 1
ATOM 6460 C CA . PHE B 1 343 ? -33.029 -3.714 -27.796 1.00 29.23 343 PHE B CA 1
ATOM 6461 C C . PHE B 1 343 ? -34.552 -3.626 -27.824 1.00 28.00 343 PHE B C 1
ATOM 6462 O O . PHE B 1 343 ? -35.212 -4.300 -28.613 1.00 27.44 343 PHE B O 1
ATOM 6470 N N . SER B 1 344 ? -35.098 -2.768 -26.973 1.00 27.50 344 SER B N 1
ATOM 6471 C CA . SER B 1 344 ? -36.525 -2.443 -26.994 1.00 26.92 344 SER B CA 1
ATOM 6472 C C . SER B 1 344 ? -36.968 -1.915 -28.356 1.00 26.66 344 SER B C 1
ATOM 6473 O O . SER B 1 344 ? -38.013 -2.312 -28.871 1.00 26.73 344 SER B O 1
ATOM 6476 N N . GLU B 1 345 ? -36.166 -1.018 -28.927 1.00 26.46 345 GLU B N 1
ATOM 6477 C CA . GLU B 1 345 ? -36.439 -0.438 -30.245 1.00 26.22 345 GLU B CA 1
ATOM 6478 C C . GLU B 1 345 ? -36.570 -1.508 -31.328 1.00 25.31 345 GLU B C 1
ATOM 6479 O O . GLU B 1 345 ? -37.454 -1.433 -32.183 1.00 25.02 345 GLU B O 1
ATOM 6485 N N . SER B 1 346 ? -35.675 -2.491 -31.283 1.00 24.26 346 SER B N 1
ATOM 6486 C CA . SER B 1 346 ? -35.683 -3.609 -32.220 1.00 23.58 346 SER B CA 1
ATOM 6487 C C . SER B 1 346 ? -37.010 -4.362 -32.156 1.00 23.15 346 SER B C 1
ATOM 6488 O O . SER B 1 346 ? -37.608 -4.675 -33.182 1.00 22.71 346 SER B O 1
ATOM 6491 N N . ALA B 1 347 ? -37.458 -4.647 -30.937 1.00 22.88 347 ALA B N 1
ATOM 6492 C CA . ALA B 1 347 ? -38.693 -5.395 -30.718 1.00 22.94 347 ALA B CA 1
ATOM 6493 C C . ALA B 1 347 ? -39.933 -4.629 -31.190 1.00 23.04 347 ALA B C 1
ATOM 6494 O O . ALA B 1 347 ? -40.859 -5.225 -31.737 1.00 22.81 347 ALA B O 1
ATOM 6496 N N . LEU B 1 348 ? -39.948 -3.316 -30.968 1.00 23.10 348 LEU B N 1
ATOM 6497 C CA . LEU B 1 348 ? -41.071 -2.470 -31.392 1.00 23.32 348 LEU B CA 1
ATOM 6498 C C . LEU B 1 348 ? -41.162 -2.431 -32.913 1.00 22.91 348 LEU B C 1
ATOM 6499 O O . LEU B 1 348 ? -42.237 -2.552 -33.499 1.00 22.78 348 LEU B O 1
ATOM 6504 N N . LYS B 1 349 ? -40.005 -2.253 -33.531 1.00 22.74 349 LYS B N 1
ATOM 6505 C CA . LYS B 1 349 ? -39.854 -2.296 -34.981 1.00 22.44 349 LYS B CA 1
ATOM 6506 C C . LYS B 1 349 ? -40.381 -3.602 -35.578 1.00 22.19 349 LYS B C 1
ATOM 6507 O O . LYS B 1 349 ? -41.123 -3.591 -36.560 1.00 22.09 349 LYS B O 1
ATOM 6513 N N . GLY B 1 350 ? -39.990 -4.720 -34.974 1.00 21.75 350 GLY B N 1
ATOM 6514 C CA . GLY B 1 350 ? -40.393 -6.040 -35.447 1.00 21.47 350 GLY B CA 1
ATOM 6515 C C . GLY B 1 350 ? -41.887 -6.281 -35.337 1.00 21.23 350 GLY B C 1
ATOM 6516 O O . GLY B 1 350 ? -42.493 -6.860 -36.234 1.00 21.07 350 GLY B O 1
ATOM 6517 N N . ALA B 1 351 ? -42.478 -5.836 -34.232 1.00 20.77 351 ALA B N 1
ATOM 6518 C CA . ALA B 1 351 ? -43.914 -5.990 -34.013 1.00 20.59 351 ALA B CA 1
ATOM 6519 C C . ALA B 1 351 ? -44.707 -5.180 -35.040 1.00 20.32 351 ALA B C 1
ATOM 6520 O O . ALA B 1 351 ? -45.690 -5.665 -35.600 1.00 20.30 351 ALA B O 1
ATOM 6522 N N . HIS B 1 352 ? -44.265 -3.951 -35.280 1.00 19.82 352 HIS B N 1
ATOM 6523 C CA . HIS B 1 352 ? -44.884 -3.081 -36.277 1.00 19.55 352 HIS B CA 1
ATOM 6524 C C . HIS B 1 352 ? -44.796 -3.720 -37.656 1.00 19.05 352 HIS B C 1
ATOM 6525 O O . HIS B 1 352 ? -45.802 -3.850 -38.357 1.00 18.99 352 HIS B O 1
ATOM 6532 N N . PHE B 1 353 ? -43.590 -4.133 -38.031 1.00 18.39 353 PHE B N 1
ATOM 6533 C CA . PHE B 1 353 ? -43.358 -4.740 -39.338 1.00 17.99 353 PHE B CA 1
ATOM 6534 C C . PHE B 1 353 ? -44.260 -5.955 -39.577 1.00 17.78 353 PHE B C 1
ATOM 6535 O O . PHE B 1 353 ? -44.779 -6.151 -40.677 1.00 17.49 353 PHE B O 1
ATOM 6543 N N . ILE B 1 354 ? -44.435 -6.767 -38.543 1.00 17.66 354 ILE B N 1
ATOM 6544 C CA . ILE B 1 354 ? -45.294 -7.946 -38.619 1.00 17.71 354 ILE B CA 1
ATOM 6545 C C . ILE B 1 354 ? -46.760 -7.559 -38.825 1.00 17.74 354 ILE B C 1
ATOM 6546 O O . ILE B 1 354 ? -47.464 -8.218 -39.584 1.00 17.49 354 ILE B O 1
ATOM 6551 N N . GLU B 1 355 ? -47.215 -6.490 -38.170 1.00 18.05 355 GLU B N 1
ATOM 6552 C CA . GLU B 1 355 ? -48.572 -5.971 -38.413 1.00 18.28 355 GLU B CA 1
ATOM 6553 C C . GLU B 1 355 ? -48.773 -5.615 -39.887 1.00 18.18 355 GLU B C 1
ATOM 6554 O O . GLU B 1 355 ? -49.854 -5.835 -40.446 1.00 18.05 355 GLU B O 1
ATOM 6560 N N . LEU B 1 356 ? -47.738 -5.046 -40.504 1.00 17.84 356 LEU B N 1
ATOM 6561 C CA . LEU B 1 356 ? -47.810 -4.641 -41.906 1.00 17.94 356 LEU B CA 1
ATOM 6562 C C . LEU B 1 356 ? -47.919 -5.847 -42.831 1.00 17.85 356 LEU B C 1
ATOM 6563 O O . LEU B 1 356 ? -48.783 -5.880 -43.707 1.00 18.07 356 LEU B O 1
ATOM 6568 N N . CYS B 1 357 ? -47.048 -6.832 -42.633 1.00 17.65 357 CYS B N 1
ATOM 6569 C CA . CYS B 1 357 ? -47.080 -8.048 -43.440 1.00 17.77 357 CYS B CA 1
ATOM 6570 C C . CYS B 1 357 ? -48.421 -8.765 -43.291 1.00 18.17 357 CYS B C 1
ATOM 6571 O O . CYS B 1 357 ? -48.983 -9.269 -44.264 1.00 17.65 357 CYS B O 1
ATOM 6574 N N . ASP B 1 358 ? -48.929 -8.780 -42.064 1.00 19.00 358 ASP B N 1
ATOM 6575 C CA . ASP B 1 358 ? -50.200 -9.424 -41.739 1.00 19.85 358 ASP B CA 1
ATOM 6576 C C . ASP B 1 358 ? -51.368 -8.797 -42.511 1.00 20.17 358 ASP B C 1
ATOM 6577 O O . ASP B 1 358 ? -52.193 -9.509 -43.084 1.00 19.56 358 ASP B O 1
ATOM 6582 N N . LYS B 1 359 ? -51.420 -7.468 -42.528 1.00 20.76 359 LYS B N 1
ATOM 6583 C CA . LYS B 1 359 ? -52.483 -6.741 -43.234 1.00 21.79 359 LYS B CA 1
ATOM 6584 C C . LYS B 1 359 ? -52.333 -6.759 -44.759 1.00 21.25 359 LYS B C 1
ATOM 6585 O O . LYS B 1 359 ? -53.330 -6.813 -45.481 1.00 20.64 359 LYS B O 1
ATOM 6591 N N . ARG B 1 360 ? -51.095 -6.732 -45.238 1.00 20.82 360 ARG B N 1
ATOM 6592 C CA . ARG B 1 360 ? -50.822 -6.791 -46.678 1.00 20.71 360 ARG B CA 1
ATOM 6593 C C . ARG B 1 360 ? -50.727 -8.210 -47.226 1.00 20.22 360 ARG B C 1
ATOM 6594 O O . ARG B 1 360 ? -50.568 -8.390 -48.426 1.00 20.67 360 ARG B O 1
ATOM 6602 N N . LYS B 1 361 ? -50.827 -9.204 -46.348 1.00 19.89 361 LYS B N 1
ATOM 6603 C CA . LYS B 1 361 ? -50.767 -10.621 -46.726 1.00 19.91 361 LYS B CA 1
ATOM 6604 C C . LYS B 1 361 ? -49.411 -11.029 -47.287 1.00 19.51 361 LYS B C 1
ATOM 6605 O O . LYS B 1 361 ? -49.319 -11.708 -48.311 1.00 19.48 361 LYS B O 1
ATOM 6611 N N . ILE B 1 362 ? -48.363 -10.619 -46.586 1.00 18.90 362 ILE B N 1
ATOM 6612 C CA . ILE B 1 362 ? -47.004 -10.954 -46.960 1.00 18.48 362 ILE B CA 1
ATOM 6613 C C . ILE B 1 362 ? -46.496 -12.022 -45.993 1.00 18.16 362 ILE B C 1
ATOM 6614 O O . ILE B 1 362 ? -46.449 -11.788 -44.787 1.00 18.13 362 ILE B O 1
ATOM 6619 N N . PRO B 1 363 ? -46.138 -13.210 -46.513 1.00 18.01 363 PRO B N 1
ATOM 6620 C CA . PRO B 1 363 ? -45.510 -14.236 -45.679 1.00 17.91 363 PRO B CA 1
ATOM 6621 C C . PRO B 1 363 ? -44.261 -13.711 -44.969 1.00 17.81 363 PRO B C 1
ATOM 6622 O O . PRO B 1 363 ? -43.561 -12.847 -45.500 1.00 17.66 363 PRO B O 1
ATOM 6626 N N . LEU B 1 364 ? -43.995 -14.238 -43.782 1.00 17.69 364 LEU B N 1
ATOM 6627 C CA . LEU B 1 364 ? -42.861 -13.809 -42.977 1.00 17.83 364 LEU B CA 1
ATOM 6628 C C . LEU B 1 364 ? -41.745 -14.842 -43.045 1.00 17.91 364 LEU B C 1
ATOM 6629 O O . LEU B 1 364 ? -42.005 -16.043 -43.036 1.00 17.68 364 LEU B O 1
ATOM 6634 N N . LEU B 1 365 ? -40.508 -14.358 -43.126 1.00 18.17 365 LEU B N 1
ATOM 6635 C CA . LEU B 1 365 ? -39.324 -15.211 -43.065 1.00 18.39 365 LEU B CA 1
ATOM 6636 C C . LEU B 1 365 ? -38.407 -14.701 -41.967 1.00 18.61 365 LEU B C 1
ATOM 6637 O O . LEU B 1 365 ? -37.881 -13.596 -42.060 1.00 18.41 365 LEU B O 1
ATOM 6642 N N . PHE B 1 366 ? -38.226 -15.514 -40.930 1.00 19.08 366 PHE B N 1
ATOM 6643 C CA . PHE B 1 366 ? -37.351 -15.176 -39.817 1.00 19.40 366 PHE B CA 1
ATOM 6644 C C . PHE B 1 366 ? -35.982 -15.820 -39.984 1.00 19.68 366 PHE B C 1
ATOM 6645 O O . PHE B 1 366 ? -35.879 -17.034 -40.112 1.00 19.64 366 PHE B O 1
ATOM 6653 N N . LEU B 1 367 ? -34.937 -14.998 -39.972 1.00 20.66 367 LEU B N 1
ATOM 6654 C CA . LEU B 1 367 ? -33.558 -15.481 -40.031 1.00 21.15 367 LEU B CA 1
ATOM 6655 C C . LEU B 1 367 ? -32.917 -15.302 -38.662 1.00 21.94 367 LEU B C 1
ATOM 6656 O O . LEU B 1 367 ? -32.510 -14.199 -38.295 1.00 22.15 367 LEU B O 1
ATOM 6661 N N . GLN B 1 368 ? -32.843 -16.392 -37.907 1.00 22.95 368 GLN B N 1
ATOM 6662 C CA . GLN B 1 368 ? -32.371 -16.338 -36.527 1.00 23.72 368 GLN B CA 1
ATOM 6663 C C . GLN B 1 368 ? -30.855 -16.403 -36.394 1.00 24.71 368 GLN B C 1
ATOM 6664 O O . GLN B 1 368 ? -30.211 -17.332 -36.877 1.00 24.59 368 GLN B O 1
ATOM 6670 N N . ASN B 1 369 ? -30.312 -15.392 -35.729 1.00 26.03 369 ASN B N 1
ATOM 6671 C CA . ASN B 1 369 ? -28.970 -15.432 -35.168 1.00 27.34 369 ASN B CA 1
ATOM 6672 C C . ASN B 1 369 ? -29.020 -14.647 -33.861 1.00 28.86 369 ASN B C 1
ATOM 6673 O O . ASN B 1 369 ? -28.731 -13.454 -33.811 1.00 28.22 369 ASN B O 1
ATOM 6678 N N . ILE B 1 370 ? -29.429 -15.348 -32.812 1.00 32.01 370 ILE B N 1
ATOM 6679 C CA . ILE B 1 370 ? -29.691 -14.759 -31.507 1.00 34.44 370 ILE B CA 1
ATOM 6680 C C . ILE B 1 370 ? -28.404 -14.427 -30.762 1.00 37.49 370 ILE B C 1
ATOM 6681 O O . ILE B 1 370 ? -27.468 -15.229 -30.728 1.00 39.98 370 ILE B O 1
ATOM 6686 N N . ALA B 1 371 ? -28.376 -13.237 -30.168 1.00 39.77 371 ALA B N 1
ATOM 6687 C CA . ALA B 1 371 ? -27.273 -12.799 -29.309 1.00 41.16 371 ALA B CA 1
ATOM 6688 C C . ALA B 1 371 ? -27.823 -12.235 -27.990 1.00 41.91 371 ALA B C 1
ATOM 6689 O O . ALA B 1 371 ? -27.189 -11.394 -27.347 1.00 42.17 371 ALA B O 1
ATOM 6691 N N . GLY B 1 372 ? -29.006 -12.712 -27.603 1.00 42.22 372 GLY B N 1
ATOM 6692 C CA . GLY B 1 372 ? -29.686 -12.281 -26.382 1.00 42.29 372 GLY B CA 1
ATOM 6693 C C . GLY B 1 372 ? -30.363 -10.924 -26.482 1.00 42.57 372 GLY B C 1
ATOM 6694 O O . GLY B 1 372 ? -30.331 -10.266 -27.525 1.00 41.97 372 GLY B O 1
ATOM 6695 N N . PHE B 1 373 ? -31.004 -10.530 -25.384 1.00 42.57 373 PHE B N 1
ATOM 6696 C CA . PHE B 1 373 ? -31.506 -9.170 -25.203 1.00 42.39 373 PHE B CA 1
ATOM 6697 C C . PHE B 1 373 ? -30.486 -8.355 -24.428 1.00 42.19 373 PHE B C 1
ATOM 6698 O O . PHE B 1 373 ? -29.648 -8.908 -23.717 1.00 42.01 373 PHE B O 1
ATOM 6706 N N . MET B 1 374 ? -30.582 -7.037 -24.550 1.00 42.25 374 MET B N 1
ATOM 6707 C CA . MET B 1 374 ? -29.735 -6.137 -23.782 1.00 42.49 374 MET B CA 1
ATOM 6708 C C . MET B 1 374 ? -30.111 -6.223 -22.304 1.00 40.96 374 MET B C 1
ATOM 6709 O O . MET B 1 374 ? -31.290 -6.307 -21.958 1.00 39.95 374 MET B O 1
ATOM 6714 N N . VAL B 1 375 ? -29.097 -6.201 -21.445 1.00 39.99 375 VAL B N 1
ATOM 6715 C CA . VAL B 1 375 ? -29.276 -6.424 -20.008 1.00 39.35 375 VAL B CA 1
ATOM 6716 C C . VAL B 1 375 ? -28.791 -5.223 -19.206 1.00 39.20 375 VAL B C 1
ATOM 6717 O O . VAL B 1 375 ? -27.831 -4.558 -19.590 1.00 39.48 375 VAL B O 1
ATOM 6721 N N . GLY B 1 376 ? -29.460 -4.953 -18.090 1.00 39.51 376 GLY B N 1
ATOM 6722 C CA . GLY B 1 376 ? -29.104 -3.825 -17.230 1.00 39.63 376 GLY B CA 1
ATOM 6723 C C . GLY B 1 376 ? -30.314 -3.116 -16.656 1.00 40.13 376 GLY B C 1
ATOM 6724 O O . GLY B 1 376 ? -31.439 -3.299 -17.129 1.00 40.21 376 GLY B O 1
ATOM 6725 N N . ARG B 1 377 ? -30.067 -2.293 -15.640 1.00 40.61 377 ARG B N 1
ATOM 6726 C CA . ARG B 1 377 ? -31.133 -1.604 -14.911 1.00 41.41 377 ARG B CA 1
ATOM 6727 C C . ARG B 1 377 ? -31.954 -0.707 -15.835 1.00 39.38 377 ARG B C 1
ATOM 6728 O O . ARG B 1 377 ? -33.184 -0.752 -15.821 1.00 37.93 377 ARG B O 1
ATOM 6736 N N . ASP B 1 378 ? -31.257 0.095 -16.637 1.00 38.06 378 ASP B N 1
ATOM 6737 C CA . ASP B 1 378 ? -31.894 1.059 -17.541 1.00 37.55 378 ASP B CA 1
ATOM 6738 C C . ASP B 1 378 ? -32.726 0.381 -18.633 1.00 36.22 378 ASP B C 1
ATOM 6739 O O . ASP B 1 378 ? -33.733 0.931 -19.082 1.00 35.22 378 ASP B O 1
ATOM 6744 N N . TYR B 1 379 ? -32.301 -0.807 -19.052 1.00 34.88 379 TYR B N 1
ATOM 6745 C CA . TYR B 1 379 ? -32.996 -1.550 -20.103 1.00 33.96 379 TYR B CA 1
ATOM 6746 C C . TYR B 1 379 ? -34.272 -2.203 -19.589 1.00 32.44 379 TYR B C 1
ATOM 6747 O O . TYR B 1 379 ? -35.295 -2.170 -20.270 1.00 31.89 379 TYR B O 1
ATOM 6756 N N . GLU B 1 380 ? -34.218 -2.779 -18.389 1.00 31.57 380 GLU B N 1
ATOM 6757 C CA . GLU B 1 380 ? -35.419 -3.320 -17.742 1.00 31.19 380 GLU B CA 1
ATOM 6758 C C . GLU B 1 380 ? -36.380 -2.195 -17.345 1.00 30.27 380 GLU B C 1
ATOM 6759 O O . GLU B 1 380 ? -37.600 -2.339 -17.457 1.00 29.43 380 GLU B O 1
ATOM 6765 N N . ALA B 1 381 ? -35.817 -1.078 -16.889 1.00 29.31 381 ALA B N 1
ATOM 6766 C CA . ALA B 1 381 ? -36.597 0.107 -16.521 1.00 28.79 381 ALA B CA 1
ATOM 6767 C C . ALA B 1 381 ? -37.286 0.746 -17.725 1.00 28.01 381 ALA B C 1
ATOM 6768 O O . ALA B 1 381 ? -38.352 1.340 -17.587 1.00 27.59 381 ALA B O 1
ATOM 6770 N N . GLY B 1 382 ? -36.666 0.630 -18.897 1.00 27.83 382 GLY B N 1
ATOM 6771 C CA . GLY B 1 382 ? -37.265 1.094 -20.151 1.00 27.61 382 GLY B CA 1
ATOM 6772 C C . GLY B 1 382 ? -38.298 0.134 -20.726 1.00 27.54 382 GLY B C 1
ATOM 6773 O O . GLY B 1 382 ? -38.856 0.387 -21.792 1.00 28.44 382 GLY B O 1
ATOM 6774 N N . GLY B 1 383 ? -38.530 -0.979 -20.033 1.00 26.84 383 GLY B N 1
ATOM 6775 C CA . GLY B 1 383 ? -39.593 -1.918 -20.375 1.00 26.69 383 GLY B CA 1
ATOM 6776 C C . GLY B 1 383 ? -39.249 -2.933 -21.450 1.00 26.46 383 GLY B C 1
ATOM 6777 O O . GLY B 1 383 ? -40.128 -3.350 -22.208 1.00 26.61 383 GLY B O 1
ATOM 6778 N N . ILE B 1 384 ? -37.990 -3.359 -21.509 1.00 25.93 384 ILE B N 1
ATOM 6779 C CA . ILE B 1 384 ? -37.559 -4.290 -22.559 1.00 25.68 384 ILE B CA 1
ATOM 6780 C C . ILE B 1 384 ? -38.393 -5.577 -22.554 1.00 25.38 384 ILE B C 1
ATOM 6781 O O . ILE B 1 384 ? -38.692 -6.131 -23.613 1.00 25.05 384 ILE B O 1
ATOM 6786 N N . ALA B 1 385 ? -38.786 -6.030 -21.366 1.00 24.98 385 ALA B N 1
ATOM 6787 C CA . ALA B 1 385 ? -39.633 -7.218 -21.236 1.00 24.85 385 ALA B CA 1
ATOM 6788 C C . ALA B 1 385 ? -41.000 -7.053 -21.908 1.00 24.74 385 ALA B C 1
ATOM 6789 O O . ALA B 1 385 ? -41.475 -7.978 -22.564 1.00 24.77 385 ALA B O 1
ATOM 6791 N N . LYS B 1 386 ? -41.633 -5.891 -21.751 1.00 24.62 386 LYS B N 1
ATOM 6792 C CA . LYS B 1 386 ? -42.941 -5.663 -22.385 1.00 24.95 386 LYS B CA 1
ATOM 6793 C C . LYS B 1 386 ? -42.830 -5.367 -23.883 1.00 24.97 386 LYS B C 1
ATOM 6794 O O . LYS B 1 386 ? -43.777 -5.608 -24.634 1.00 25.16 386 LYS B O 1
ATOM 6800 N N . HIS B 1 387 ? -41.687 -4.840 -24.313 1.00 24.33 387 HIS B N 1
ATOM 6801 C CA . HIS B 1 387 ? -41.469 -4.550 -25.728 1.00 24.42 387 HIS B CA 1
ATOM 6802 C C . HIS B 1 387 ? -41.187 -5.831 -26.497 1.00 24.05 387 HIS B C 1
ATOM 6803 O O . HIS B 1 387 ? -41.733 -6.044 -27.579 1.00 23.71 387 HIS B O 1
ATOM 6810 N N . GLY B 1 388 ? -40.350 -6.689 -25.922 1.00 23.83 388 GLY B N 1
ATOM 6811 C CA . GLY B 1 388 ? -40.171 -8.044 -26.434 1.00 23.82 388 GLY B CA 1
ATOM 6812 C C . GLY B 1 388 ? -41.493 -8.794 -26.504 1.00 23.58 388 GLY B C 1
ATOM 6813 O O . GLY B 1 388 ? -41.773 -9.482 -27.485 1.00 23.92 388 GLY B O 1
ATOM 6814 N N . ALA B 1 389 ? -42.307 -8.646 -25.462 1.00 23.06 389 ALA B N 1
ATOM 6815 C CA . ALA B 1 389 ? -43.617 -9.299 -25.387 1.00 23.32 389 ALA B CA 1
ATOM 6816 C C . ALA B 1 389 ? -44.541 -8.907 -26.542 1.00 23.00 389 ALA B C 1
ATOM 6817 O O . ALA B 1 389 ? -45.295 -9.735 -27.048 1.00 22.03 389 ALA B O 1
ATOM 6819 N N . LYS B 1 390 ? -44.486 -7.641 -26.943 1.00 23.42 390 LYS B N 1
ATOM 6820 C CA . LYS B 1 390 ? -45.294 -7.155 -28.065 1.00 23.79 390 LYS B CA 1
ATOM 6821 C C . LYS B 1 390 ? -44.931 -7.863 -29.371 1.00 23.00 390 LYS B C 1
ATOM 6822 O O . LYS B 1 390 ? -45.802 -8.160 -30.182 1.00 22.30 390 LYS B O 1
ATOM 6828 N N . MET B 1 391 ? -43.648 -8.150 -29.556 1.00 22.74 391 MET B N 1
ATOM 6829 C CA . MET B 1 391 ? -43.198 -8.863 -30.744 1.00 22.76 391 MET B CA 1
ATOM 6830 C C . MET B 1 391 ? -43.647 -10.319 -30.718 1.00 21.88 391 MET B C 1
ATOM 6831 O O . MET B 1 391 ? -44.072 -10.855 -31.738 1.00 21.88 391 MET B O 1
ATOM 6836 N N . VAL B 1 392 ? -43.555 -10.950 -29.552 1.00 20.97 392 VAL B N 1
ATOM 6837 C CA . VAL B 1 392 ? -43.974 -12.343 -29.391 1.00 20.42 392 VAL B CA 1
ATOM 6838 C C . VAL B 1 392 ? -45.469 -12.486 -29.670 1.00 19.84 392 VAL B C 1
ATOM 6839 O O . VAL B 1 392 ? -45.896 -13.420 -30.350 1.00 19.85 392 VAL B O 1
ATOM 6843 N N . THR B 1 393 ? -46.256 -11.558 -29.137 1.00 19.27 393 THR B N 1
ATOM 6844 C CA . THR B 1 393 ? -47.691 -11.496 -29.423 1.00 18.90 393 THR B CA 1
ATOM 6845 C C . THR B 1 393 ? -47.935 -11.438 -30.932 1.00 18.59 393 THR B C 1
ATOM 6846 O O . THR B 1 393 ? -48.769 -12.175 -31.464 1.00 18.51 393 THR B O 1
ATOM 6850 N N . ALA B 1 394 ? -47.193 -10.570 -31.611 1.00 18.22 394 ALA B N 1
ATOM 6851 C CA . ALA B 1 394 ? -47.337 -10.390 -33.057 1.00 18.34 394 ALA B CA 1
ATOM 6852 C C . ALA B 1 394 ? -46.988 -11.663 -33.832 1.00 18.32 394 ALA B C 1
ATOM 6853 O O . ALA B 1 394 ? -47.742 -12.093 -34.707 1.00 18.24 394 ALA B O 1
ATOM 6855 N N . VAL B 1 395 ? -45.845 -12.256 -33.500 1.00 18.22 395 VAL B N 1
ATOM 6856 C CA . VAL B 1 395 ? -45.402 -13.510 -34.108 1.00 18.07 395 VAL B CA 1
ATOM 6857 C C . VAL B 1 395 ? -46.436 -14.615 -33.889 1.00 18.05 395 VAL B C 1
ATOM 6858 O O . VAL B 1 395 ? -46.830 -15.315 -34.821 1.00 18.25 395 VAL B O 1
ATOM 6862 N N . ALA B 1 396 ? -46.869 -14.761 -32.645 1.00 17.91 396 ALA B N 1
ATOM 6863 C CA . ALA B 1 396 ? -47.788 -15.830 -32.267 1.00 17.80 396 ALA B CA 1
ATOM 6864 C C . ALA B 1 396 ? -49.146 -15.716 -32.955 1.00 17.84 396 ALA B C 1
ATOM 6865 O O . ALA B 1 396 ? -49.745 -16.726 -33.315 1.00 17.69 396 ALA B O 1
ATOM 6867 N N . CYS B 1 397 ? -49.618 -14.484 -33.136 1.00 18.02 397 CYS B N 1
ATOM 6868 C CA . CYS B 1 397 ? -50.977 -14.227 -33.619 1.00 18.18 397 CYS B CA 1
ATOM 6869 C C . CYS B 1 397 ? -51.069 -13.936 -35.114 1.00 18.04 397 CYS B C 1
ATOM 6870 O O . CYS B 1 397 ? -52.167 -13.920 -35.666 1.00 17.98 397 CYS B O 1
ATOM 6873 N N . ALA B 1 398 ? -49.935 -13.692 -35.763 1.00 17.87 398 ALA B N 1
ATOM 6874 C CA . ALA B 1 398 ? -49.930 -13.399 -37.199 1.00 18.09 398 ALA B CA 1
ATOM 6875 C C . ALA B 1 398 ? -50.682 -14.483 -37.964 1.00 17.90 398 ALA B C 1
ATOM 6876 O O . ALA B 1 398 ? -50.516 -15.669 -37.684 1.00 18.19 398 ALA B O 1
ATOM 6878 N N . ARG B 1 399 ? -51.507 -14.074 -38.923 1.00 17.81 399 ARG B N 1
ATOM 6879 C CA . ARG B 1 399 ? -52.282 -15.033 -39.723 1.00 17.76 399 ARG B CA 1
ATOM 6880 C C . ARG B 1 399 ? -51.568 -15.454 -41.020 1.00 17.68 399 ARG B C 1
ATOM 6881 O O . ARG B 1 399 ? -51.924 -16.456 -41.632 1.00 17.53 399 ARG B O 1
ATOM 6889 N N . VAL B 1 400 ? -50.557 -14.694 -41.431 1.00 17.73 400 VAL B N 1
ATOM 6890 C CA . VAL B 1 400 ? -49.766 -15.051 -42.611 1.00 17.89 400 VAL B CA 1
ATOM 6891 C C . VAL B 1 400 ? -48.849 -16.230 -42.301 1.00 18.07 400 VAL B C 1
ATOM 6892 O O . VAL B 1 400 ? -48.457 -16.413 -41.149 1.00 17.91 400 VAL B O 1
ATOM 6896 N N . PRO B 1 401 ? -48.503 -17.033 -43.327 1.00 18.28 401 PRO B N 1
ATOM 6897 C CA . PRO B 1 401 ? -47.528 -18.100 -43.122 1.00 18.58 401 PRO B CA 1
ATOM 6898 C C . PRO B 1 401 ? -46.196 -17.540 -42.653 1.00 19.05 401 PRO B C 1
ATOM 6899 O O . PRO B 1 401 ? -45.782 -16.470 -43.103 1.00 18.62 401 PRO B O 1
ATOM 6903 N N . LYS B 1 402 ? -45.545 -18.263 -41.750 1.00 19.85 402 LYS B N 1
ATOM 6904 C CA . LYS B 1 402 ? -44.224 -17.892 -41.261 1.00 20.22 402 LYS B CA 1
ATOM 6905 C C . LYS B 1 402 ? -43.250 -19.019 -41.580 1.00 20.10 402 LYS B C 1
ATOM 6906 O O . LYS B 1 402 ? -43.615 -20.193 -41.527 1.00 19.71 402 LYS B O 1
ATOM 6912 N N . LEU B 1 403 ? -42.022 -18.650 -41.929 1.00 20.10 403 LEU B N 1
ATOM 6913 C CA . LEU B 1 403 ? -40.938 -19.608 -42.135 1.00 20.28 403 LEU B CA 1
ATOM 6914 C C . LEU B 1 403 ? -39.755 -19.170 -41.303 1.00 20.38 403 LEU B C 1
ATOM 6915 O O . LEU B 1 403 ? -39.485 -17.975 -41.183 1.00 20.28 403 LEU B O 1
ATOM 6920 N N . THR B 1 404 ? -39.039 -20.133 -40.742 1.00 20.53 404 THR B N 1
ATOM 6921 C CA . THR B 1 404 ? -37.901 -19.820 -39.899 1.00 21.11 404 THR B CA 1
ATOM 6922 C C . THR B 1 404 ? -36.673 -20.588 -40.350 1.00 21.22 404 THR B C 1
ATOM 6923 O O . THR B 1 404 ? -36.732 -21.790 -40.591 1.00 21.08 404 THR B O 1
ATOM 6927 N N . VAL B 1 405 ? -35.566 -19.869 -40.479 1.00 21.63 405 VAL B N 1
ATOM 6928 C CA . VAL B 1 405 ? -34.278 -20.477 -40.773 1.00 21.97 405 VAL B CA 1
ATOM 6929 C C . VAL B 1 405 ? -33.286 -19.982 -39.737 1.00 21.88 405 VAL B C 1
ATOM 6930 O O . VAL B 1 405 ? -33.059 -18.783 -39.617 1.00 21.88 405 VAL B O 1
ATOM 6934 N N . VAL B 1 406 ? -32.712 -20.908 -38.980 1.00 22.07 406 VAL B N 1
ATOM 6935 C CA . VAL B 1 406 ? -31.696 -20.566 -37.999 1.00 22.58 406 VAL B CA 1
ATOM 6936 C C . VAL B 1 406 ? -30.332 -20.549 -38.683 1.00 23.20 406 VAL B C 1
ATOM 6937 O O . VAL B 1 406 ? -29.768 -21.600 -38.986 1.00 23.53 406 VAL B O 1
ATOM 6941 N N . ILE B 1 407 ? -29.813 -19.347 -38.922 1.00 23.64 407 ILE B N 1
ATOM 6942 C CA . ILE B 1 407 ? -28.535 -19.172 -39.623 1.00 24.12 407 ILE B CA 1
ATOM 6943 C C . ILE B 1 407 ? -27.350 -18.963 -38.677 1.00 24.69 407 ILE B C 1
ATOM 6944 O O . ILE B 1 407 ? -26.199 -18.919 -39.118 1.00 24.95 407 ILE B O 1
ATOM 6949 N N . GLY B 1 408 ? -27.635 -18.833 -37.385 1.00 24.91 408 GLY B N 1
ATOM 6950 C CA . GLY B 1 408 ? -26.595 -18.680 -36.368 1.00 24.79 408 GLY B CA 1
ATOM 6951 C C . GLY B 1 408 ? -27.068 -19.249 -35.048 1.00 24.86 408 GLY B C 1
ATOM 6952 O O . GLY B 1 408 ? -27.489 -20.398 -34.983 1.00 25.07 408 GLY B O 1
ATOM 6953 N N . GLY B 1 409 ? -27.014 -18.443 -33.995 1.00 25.25 409 GLY B N 1
ATOM 6954 C CA . GLY B 1 409 ? -27.438 -18.888 -32.670 1.00 25.72 409 GLY B CA 1
ATOM 6955 C C . GLY B 1 409 ? -28.945 -18.819 -32.478 1.00 26.11 409 GLY B C 1
ATOM 6956 O O . GLY B 1 409 ? -29.629 -18.019 -33.118 1.00 25.36 409 GLY B O 1
ATOM 6957 N N . SER B 1 410 ? -29.454 -19.674 -31.597 1.00 26.96 410 SER B N 1
ATOM 6958 C CA . SER B 1 410 ? -30.846 -19.610 -31.149 1.00 27.92 410 SER B CA 1
ATOM 6959 C C . SER B 1 410 ? -30.884 -19.878 -29.647 1.00 28.82 410 SER B C 1
ATOM 6960 O O . SER B 1 410 ? -30.782 -21.025 -29.214 1.00 29.70 410 SER B O 1
ATOM 6963 N N . TYR B 1 411 ? -31.025 -18.815 -28.859 1.00 29.59 411 TYR B N 1
ATOM 6964 C CA . TYR B 1 411 ? -30.888 -18.901 -27.400 1.00 30.21 411 TYR B CA 1
ATOM 6965 C C . TYR B 1 411 ? -31.976 -18.156 -26.637 1.00 30.21 411 TYR B C 1
ATOM 6966 O O . TYR B 1 411 ? -32.314 -17.020 -26.967 1.00 31.04 411 TYR B O 1
ATOM 6975 N N . GLY B 1 412 ? -32.510 -18.808 -25.609 1.00 29.87 412 GLY B N 1
ATOM 6976 C CA . GLY B 1 412 ? -33.400 -18.167 -24.650 1.00 29.40 412 GLY B CA 1
ATOM 6977 C C . GLY B 1 412 ? -34.601 -17.481 -25.269 1.00 29.40 412 GLY B C 1
ATOM 6978 O O . GLY B 1 412 ? -35.110 -17.910 -26.308 1.00 29.64 412 GLY B O 1
ATOM 6979 N N . ALA B 1 413 ? -35.032 -16.399 -24.626 1.00 28.83 413 ALA B N 1
ATOM 6980 C CA . ALA B 1 413 ? -36.236 -15.663 -25.018 1.00 28.50 413 ALA B CA 1
ATOM 6981 C C . ALA B 1 413 ? -36.191 -15.156 -26.459 1.00 27.84 413 ALA B C 1
ATOM 6982 O O . ALA B 1 413 ? -37.235 -14.999 -27.091 1.00 28.32 413 ALA B O 1
ATOM 6984 N N . GLY B 1 414 ? -34.986 -14.898 -26.965 1.00 27.13 414 GLY B N 1
ATOM 6985 C CA . GLY B 1 414 ? -34.786 -14.494 -28.359 1.00 26.54 414 GLY B CA 1
ATOM 6986 C C . GLY B 1 414 ? -35.366 -15.474 -29.367 1.00 26.50 414 GLY B C 1
ATOM 6987 O O . GLY B 1 414 ? -35.852 -15.072 -30.425 1.00 26.81 414 GLY B O 1
ATOM 6988 N N . ASN B 1 415 ? -35.308 -16.761 -29.041 1.00 26.33 415 ASN B N 1
ATOM 6989 C CA . ASN B 1 415 ? -35.921 -17.806 -29.861 1.00 26.19 415 ASN B CA 1
ATOM 6990 C C . ASN B 1 415 ? -37.412 -17.549 -30.071 1.00 25.92 415 ASN B C 1
ATOM 6991 O O . ASN B 1 415 ? -37.928 -17.689 -31.178 1.00 25.99 415 ASN B O 1
ATOM 6996 N N . TYR B 1 416 ? -38.087 -17.157 -28.999 1.00 25.84 416 TYR B N 1
ATOM 6997 C CA . TYR B 1 416 ? -39.540 -16.984 -29.016 1.00 26.05 416 TYR B CA 1
ATOM 6998 C C . TYR B 1 416 ? -39.930 -15.759 -29.828 1.00 26.13 416 TYR B C 1
ATOM 6999 O O . TYR B 1 416 ? -40.864 -15.803 -30.635 1.00 26.61 416 TYR B O 1
ATOM 7008 N N . SER B 1 417 ? -39.193 -14.673 -29.622 1.00 25.96 417 SER B N 1
ATOM 7009 C CA . SER B 1 417 ? -39.422 -13.423 -30.347 1.00 25.86 417 SER B CA 1
ATOM 7010 C C . SER B 1 417 ? -39.125 -13.550 -31.844 1.00 24.69 417 SER B C 1
ATOM 7011 O O . SER B 1 417 ? -39.628 -12.759 -32.642 1.00 24.22 417 SER B O 1
ATOM 7014 N N . MET B 1 418 ? -38.315 -14.545 -32.216 1.00 23.74 418 MET B N 1
ATOM 7015 C CA . MET B 1 418 ? -37.948 -14.776 -33.620 1.00 23.15 418 MET B CA 1
ATOM 7016 C C . MET B 1 418 ? -38.596 -16.022 -34.238 1.00 22.28 418 MET B C 1
ATOM 7017 O O . MET B 1 418 ? -38.050 -16.619 -35.173 1.00 22.03 418 MET B O 1
ATOM 7022 N N . CYS B 1 419 ? -39.762 -16.397 -33.719 1.00 21.36 419 CYS B N 1
ATOM 7023 C CA . CYS B 1 419 ? -40.606 -17.441 -34.313 1.00 20.77 419 CYS B CA 1
ATOM 7024 C C . CYS B 1 419 ? -39.955 -18.825 -34.314 1.00 20.77 419 CYS B C 1
ATOM 7025 O O . CYS B 1 419 ? -39.827 -19.476 -35.356 1.00 20.50 419 CYS B O 1
ATOM 7028 N N . GLY B 1 420 ? -39.560 -19.270 -33.129 1.00 20.61 420 GLY B N 1
ATOM 7029 C CA . GLY B 1 420 ? -39.067 -20.623 -32.949 1.00 20.51 420 GLY B CA 1
ATOM 7030 C C . GLY B 1 420 ? -40.171 -21.655 -33.090 1.00 20.62 420 GLY B C 1
ATOM 7031 O O . GLY B 1 420 ? -41.306 -21.331 -33.446 1.00 20.31 420 GLY B O 1
ATOM 7032 N N . ARG B 1 421 ? -39.827 -22.900 -32.781 1.00 20.65 421 ARG B N 1
ATOM 7033 C CA . ARG B 1 421 ? -40.673 -24.057 -33.070 1.00 21.07 421 ARG B CA 1
ATOM 7034 C C . ARG B 1 421 ? -42.049 -24.001 -32.400 1.00 20.73 421 ARG B C 1
ATOM 7035 O O . ARG B 1 421 ? -43.021 -24.523 -32.936 1.00 20.59 421 ARG B O 1
ATOM 7043 N N . ALA B 1 422 ? -42.121 -23.364 -31.233 1.00 20.39 422 ALA B N 1
ATOM 7044 C CA . ALA B 1 422 ? -43.372 -23.248 -30.483 1.00 20.30 422 ALA B CA 1
ATOM 7045 C C . ALA B 1 422 ? -44.323 -22.180 -31.034 1.00 20.19 422 ALA B C 1
ATOM 7046 O O . ALA B 1 422 ? -45.430 -22.016 -30.523 1.00 20.06 422 ALA B O 1
ATOM 7048 N N . TYR B 1 423 ? -43.896 -21.466 -32.070 1.00 20.26 423 TYR B N 1
ATOM 7049 C CA . TYR B 1 423 ? -44.714 -20.426 -32.688 1.00 20.40 423 TYR B CA 1
ATOM 7050 C C . TYR B 1 423 ? -45.284 -20.865 -34.030 1.00 20.22 423 TYR B C 1
ATOM 7051 O O . TYR B 1 423 ? -45.847 -20.066 -34.774 1.00 20.30 423 TYR B O 1
ATOM 7060 N N . SER B 1 424 ? -45.157 -22.163 -34.293 1.00 20.27 424 SER B N 1
ATOM 7061 C CA . SER B 1 424 ? -45.785 -22.825 -35.433 1.00 20.17 424 SER B CA 1
ATOM 7062 C C . SER B 1 424 ? -45.497 -22.175 -36.787 1.00 19.91 424 SER B C 1
ATOM 7063 O O . SER B 1 424 ? -46.411 -21.965 -37.586 1.00 19.74 424 SER B O 1
ATOM 7066 N N . PRO B 1 425 ? -44.216 -21.866 -37.062 1.00 19.71 425 PRO B N 1
ATOM 7067 C CA . PRO B 1 425 ? -43.915 -21.549 -38.453 1.00 19.54 425 PRO B CA 1
ATOM 7068 C C . PRO B 1 425 ? -44.228 -22.770 -39.315 1.00 19.46 425 PRO B C 1
ATOM 7069 O O . PRO B 1 425 ? -44.144 -23.895 -38.832 1.00 19.18 425 PRO B O 1
ATOM 7073 N N . ARG B 1 426 ? -44.609 -22.554 -40.568 1.00 19.76 426 ARG B N 1
ATOM 7074 C CA . ARG B 1 426 ? -44.958 -23.668 -41.451 1.00 20.02 426 ARG B CA 1
ATOM 7075 C C . ARG B 1 426 ? -43.782 -24.639 -41.585 1.00 19.97 426 ARG B C 1
ATOM 7076 O O . ARG B 1 426 ? -43.966 -25.853 -41.618 1.00 19.40 426 ARG B O 1
ATOM 7084 N N . PHE B 1 427 ? -42.576 -24.086 -41.662 1.00 20.16 427 PHE B N 1
ATOM 7085 C CA . PHE B 1 427 ? -41.354 -24.883 -41.687 1.00 20.29 427 PHE B CA 1
ATOM 7086 C C . PHE B 1 427 ? -40.266 -24.161 -40.912 1.00 20.54 427 PHE B C 1
ATOM 7087 O O . PHE B 1 427 ? -40.246 -22.930 -40.859 1.00 20.22 427 PHE B O 1
ATOM 7095 N N . LEU B 1 428 ? -39.372 -24.941 -40.312 1.00 21.09 428 LEU B N 1
ATOM 7096 C CA . LEU B 1 428 ? -38.206 -24.412 -39.615 1.00 21.47 428 LEU B CA 1
ATOM 7097 C C . LEU B 1 428 ? -36.990 -25.244 -39.994 1.00 21.97 428 LEU B C 1
ATOM 7098 O O . LEU B 1 428 ? -36.993 -26.460 -39.807 1.00 22.32 428 LEU B O 1
ATOM 7103 N N . TRP B 1 429 ? -35.961 -24.585 -40.526 1.00 22.38 429 TRP B N 1
ATOM 7104 C CA . TRP B 1 429 ? -34.710 -25.244 -40.898 1.00 23.02 429 TRP B CA 1
ATOM 7105 C C . TRP B 1 429 ? -33.540 -24.626 -40.164 1.00 23.55 429 TRP B C 1
ATOM 7106 O O . TRP B 1 429 ? -33.634 -23.514 -39.651 1.00 23.18 429 TRP B O 1
ATOM 7117 N N . MET B 1 430 ? -32.433 -25.358 -40.128 1.00 24.59 430 MET B N 1
ATOM 7118 C CA . MET B 1 430 ? -31.192 -24.854 -39.559 1.00 25.47 430 MET B CA 1
ATOM 7119 C C . MET B 1 430 ? -30.049 -24.998 -40.547 1.00 25.14 430 MET B C 1
ATOM 7120 O O . MET B 1 430 ? -30.003 -25.941 -41.336 1.00 24.81 430 MET B O 1
ATOM 7125 N N . TRP B 1 431 ? -29.133 -24.041 -40.502 1.00 24.93 431 TRP B N 1
ATOM 7126 C CA . TRP B 1 431 ? -27.862 -24.160 -41.203 1.00 24.96 431 TRP B CA 1
ATOM 7127 C C . TRP B 1 431 ? -26.934 -25.068 -40.388 1.00 25.43 431 TRP B C 1
ATOM 7128 O O . TRP B 1 431 ? -27.174 -25.285 -39.198 1.00 25.37 431 TRP B O 1
ATOM 7139 N N . PRO B 1 432 ? -25.872 -25.604 -41.020 1.00 25.97 432 PRO B N 1
ATOM 7140 C CA . PRO B 1 432 ? -24.979 -26.532 -40.317 1.00 25.98 432 PRO B CA 1
ATOM 7141 C C . PRO B 1 432 ? -24.139 -25.887 -39.210 1.00 26.09 432 PRO B C 1
ATOM 7142 O O . PRO B 1 432 ? -23.634 -26.590 -38.336 1.00 26.23 432 PRO B O 1
ATOM 7146 N N . ASN B 1 433 ? -23.992 -24.566 -39.259 1.00 26.74 433 ASN B N 1
ATOM 7147 C CA . ASN B 1 433 ? -23.287 -23.811 -38.217 1.00 26.85 433 ASN B CA 1
ATOM 7148 C C . ASN B 1 433 ? -24.175 -23.368 -37.053 1.00 27.37 433 ASN B C 1
ATOM 7149 O O . ASN B 1 433 ? -23.678 -22.789 -36.088 1.00 27.42 433 ASN B O 1
ATOM 7154 N N . ALA B 1 434 ? -25.477 -23.631 -37.139 1.00 27.69 434 ALA B N 1
ATOM 7155 C CA . ALA B 1 434 ? -26.422 -23.159 -36.124 1.00 27.70 434 ALA B CA 1
ATOM 7156 C C . ALA B 1 434 ? -26.194 -23.839 -34.780 1.00 27.80 434 ALA B C 1
ATOM 7157 O O . ALA B 1 434 ? -25.668 -24.941 -34.726 1.00 27.81 434 ALA B O 1
ATOM 7159 N N . ARG B 1 435 ? -26.581 -23.158 -33.705 1.00 28.32 435 ARG B N 1
ATOM 7160 C CA . ARG B 1 435 ? -26.576 -23.729 -32.356 1.00 28.94 435 ARG B CA 1
ATOM 7161 C C . ARG B 1 435 ? -27.879 -23.340 -31.656 1.00 27.97 435 ARG B C 1
ATOM 7162 O O . ARG B 1 435 ? -28.385 -22.239 -31.860 1.00 27.80 435 ARG B O 1
ATOM 7170 N N . ILE B 1 436 ? -28.425 -24.240 -30.842 1.00 27.14 436 ILE B N 1
ATOM 7171 C CA . ILE B 1 436 ? -29.680 -23.967 -30.136 1.00 26.46 436 ILE B CA 1
ATOM 7172 C C . ILE B 1 436 ? -29.702 -24.551 -28.723 1.00 26.45 436 ILE B C 1
ATOM 7173 O O . ILE B 1 436 ? -29.502 -25.743 -28.531 1.00 26.47 436 ILE B O 1
ATOM 7178 N N . SER B 1 437 ? -29.953 -23.690 -27.741 1.00 26.45 437 SER B N 1
ATOM 7179 C CA . SER B 1 437 ? -30.077 -24.095 -26.338 1.00 26.59 437 SER B CA 1
ATOM 7180 C C . SER B 1 437 ? -30.703 -22.963 -25.517 1.00 27.24 437 SER B C 1
ATOM 7181 O O . SER B 1 437 ? -30.800 -21.833 -25.988 1.00 26.45 437 SER B O 1
ATOM 7184 N N . VAL B 1 438 ? -31.128 -23.269 -24.296 1.00 28.68 438 VAL B N 1
ATOM 7185 C CA . VAL B 1 438 ? -31.771 -22.268 -23.437 1.00 30.38 438 VAL B CA 1
ATOM 7186 C C . VAL B 1 438 ? -30.824 -21.093 -23.151 1.00 31.94 438 VAL B C 1
ATOM 7187 O O . VAL B 1 438 ? -31.262 -19.951 -23.006 1.00 31.50 438 VAL B O 1
ATOM 7191 N N . MET B 1 439 ? -29.532 -21.395 -23.074 1.00 34.38 439 MET B N 1
ATOM 7192 C CA . MET B 1 439 ? -28.478 -20.383 -22.988 1.00 36.88 439 MET B CA 1
ATOM 7193 C C . MET B 1 439 ? -27.170 -21.010 -23.470 1.00 38.63 439 MET B C 1
ATOM 7194 O O . MET B 1 439 ? -27.147 -22.182 -23.844 1.00 39.00 439 MET B O 1
ATOM 7199 N N . GLY B 1 440 ? -26.092 -20.231 -23.467 1.00 41.41 440 GLY B N 1
ATOM 7200 C CA . GLY B 1 440 ? -24.761 -20.736 -23.822 1.00 42.74 440 GLY B CA 1
ATOM 7201 C C . GLY B 1 440 ? -24.203 -21.676 -22.765 1.00 45.25 440 GLY B C 1
ATOM 7202 O O . GLY B 1 440 ? -24.640 -21.658 -21.610 1.00 44.83 440 GLY B O 1
ATOM 7203 N N . GLY B 1 441 ? -23.230 -22.495 -23.159 1.00 47.86 441 GLY B N 1
ATOM 7204 C CA . GLY B 1 441 ? -22.645 -23.502 -22.268 1.00 50.02 441 GLY B CA 1
ATOM 7205 C C . GLY B 1 441 ? -21.925 -22.919 -21.064 1.00 52.54 441 GLY B C 1
ATOM 7206 O O . GLY B 1 441 ? -22.115 -23.380 -19.933 1.00 52.80 441 GLY B O 1
ATOM 7207 N N . GLU B 1 442 ? -21.089 -21.914 -21.316 1.00 54.81 442 GLU B N 1
ATOM 7208 C CA . GLU B 1 442 ? -20.375 -21.194 -20.252 1.00 56.84 442 GLU B CA 1
ATOM 7209 C C . GLU B 1 442 ? -21.333 -20.560 -19.241 1.00 57.14 442 GLU B C 1
ATOM 7210 O O . GLU B 1 442 ? -21.084 -20.601 -18.037 1.00 56.30 442 GLU B O 1
ATOM 7216 N N . GLN B 1 443 ? -22.426 -19.986 -19.742 1.00 58.17 443 GLN B N 1
ATOM 7217 C CA . GLN B 1 443 ? -23.423 -19.332 -18.898 1.00 58.53 443 GLN B CA 1
ATOM 7218 C C . GLN B 1 443 ? -24.056 -20.338 -17.946 1.00 58.52 443 GLN B C 1
ATOM 7219 O O . GLN B 1 443 ? -24.099 -20.115 -16.738 1.00 59.33 443 GLN B O 1
ATOM 7225 N N . ALA B 1 444 ? -24.533 -21.448 -18.502 1.00 57.84 444 ALA B N 1
ATOM 7226 C CA . ALA B 1 444 ? -25.196 -22.494 -17.716 1.00 57.51 444 ALA B CA 1
ATOM 7227 C C . ALA B 1 444 ? -24.295 -23.069 -16.619 1.00 58.39 444 ALA B C 1
ATOM 7228 O O . ALA B 1 444 ? -24.754 -23.326 -15.503 1.00 56.69 444 ALA B O 1
ATOM 7230 N N . ALA B 1 445 ? -23.020 -23.268 -16.944 1.00 59.73 445 ALA B N 1
ATOM 7231 C CA . ALA B 1 445 ? -22.046 -23.783 -15.977 1.00 61.04 445 ALA B CA 1
ATOM 7232 C C . ALA B 1 445 ? -21.726 -22.753 -14.891 1.00 61.88 445 ALA B C 1
ATOM 7233 O O . ALA B 1 445 ? -21.561 -23.115 -13.727 1.00 61.56 445 ALA B O 1
ATOM 7235 N N . SER B 1 446 ? -21.640 -21.479 -15.275 1.00 63.07 446 SER B N 1
ATOM 7236 C CA . SER B 1 446 ? -21.448 -20.391 -14.311 1.00 63.20 446 SER B CA 1
ATOM 7237 C C . SER B 1 446 ? -22.577 -20.372 -13.280 1.00 63.68 446 SER B C 1
ATOM 7238 O O . SER B 1 446 ? -22.336 -20.162 -12.093 1.00 64.82 446 SER B O 1
ATOM 7241 N N . VAL B 1 447 ? -23.804 -20.604 -13.743 1.00 63.24 447 VAL B N 1
ATOM 7242 C CA . VAL B 1 447 ? -24.990 -20.553 -12.881 1.00 63.18 447 VAL B CA 1
ATOM 7243 C C . VAL B 1 447 ? -25.070 -21.737 -11.912 1.00 63.55 447 VAL B C 1
ATOM 7244 O O . VAL B 1 447 ? -25.314 -21.543 -10.721 1.00 62.93 447 VAL B O 1
ATOM 7248 N N . LEU B 1 448 ? -24.882 -22.953 -12.422 1.00 64.43 448 LEU B N 1
ATOM 7249 C CA . LEU B 1 448 ? -24.978 -24.161 -11.587 1.00 65.55 448 LEU B CA 1
ATOM 7250 C C . LEU B 1 448 ? -23.794 -24.318 -10.623 1.00 66.12 448 LEU B C 1
ATOM 7251 O O . LEU B 1 448 ? -23.915 -24.989 -9.596 1.00 64.72 448 LEU B O 1
ATOM 7256 N N . ALA B 1 449 ? -22.661 -23.700 -10.957 1.00 67.40 449 ALA B N 1
ATOM 7257 C CA . ALA B 1 449 ? -21.462 -23.747 -10.113 1.00 68.61 449 ALA B CA 1
ATOM 7258 C C . ALA B 1 449 ? -21.566 -22.812 -8.905 1.00 70.49 449 ALA B C 1
ATOM 7259 O O . ALA B 1 449 ? -21.242 -23.209 -7.783 1.00 69.57 449 ALA B O 1
ATOM 7261 N N . THR B 1 450 ? -22.011 -21.576 -9.138 1.00 72.00 450 THR B N 1
ATOM 7262 C CA . THR B 1 450 ? -22.145 -20.583 -8.062 1.00 72.74 450 THR B CA 1
ATOM 7263 C C . THR B 1 450 ? -23.171 -21.005 -7.003 1.00 74.01 450 THR B C 1
ATOM 7264 O O . THR B 1 450 ? -23.037 -20.645 -5.833 1.00 75.79 450 THR B O 1
ATOM 7268 N N . VAL B 1 451 ? -24.188 -21.761 -7.416 1.00 74.61 451 VAL B N 1
ATOM 7269 C CA . VAL B 1 451 ? -25.138 -22.364 -6.475 1.00 74.94 451 VAL B CA 1
ATOM 7270 C C . VAL B 1 451 ? -24.452 -23.466 -5.668 1.00 76.17 451 VAL B C 1
ATOM 7271 O O . VAL B 1 451 ? -24.668 -23.582 -4.460 1.00 75.90 451 VAL B O 1
ATOM 7275 N N . ARG B 1 452 ? -23.628 -24.270 -6.339 1.00 78.47 452 ARG B N 1
ATOM 7276 C CA . ARG B 1 452 ? -22.926 -25.377 -5.689 1.00 80.44 452 ARG B CA 1
ATOM 7277 C C . ARG B 1 452 ? -21.849 -24.887 -4.720 1.00 82.04 452 ARG B C 1
ATOM 7278 O O . ARG B 1 452 ? -21.723 -25.413 -3.613 1.00 82.69 452 ARG B O 1
ATOM 7286 N N . GLY B 1 453 ? -21.076 -23.890 -5.145 1.00 83.12 453 GLY B N 1
ATOM 7287 C CA . GLY B 1 453 ? -20.044 -23.285 -4.297 1.00 83.72 453 GLY B CA 1
ATOM 7288 C C . GLY B 1 453 ? -20.584 -22.746 -2.982 1.00 84.29 453 GLY B C 1
ATOM 7289 O O . GLY B 1 453 ? -19.936 -22.865 -1.941 1.00 83.71 453 GLY B O 1
ATOM 7290 N N . GLU B 1 454 ? -21.779 -22.160 -3.036 1.00 84.61 454 GLU B N 1
ATOM 7291 C CA . GLU B 1 454 ? -22.430 -21.570 -1.864 1.00 84.07 454 GLU B CA 1
ATOM 7292 C C . GLU B 1 454 ? -23.408 -22.555 -1.227 1.00 82.64 454 GLU B C 1
ATOM 7293 O O . GLU B 1 454 ? -23.089 -23.728 -1.033 1.00 80.80 454 GLU B O 1
ATOM 7299 N N . GLU B 1 469 ? -14.261 -26.642 -11.217 1.00 69.43 469 GLU B N 1
ATOM 7300 C CA . GLU B 1 469 ? -13.952 -26.706 -12.648 1.00 69.35 469 GLU B CA 1
ATOM 7301 C C . GLU B 1 469 ? -14.237 -28.096 -13.228 1.00 69.41 469 GLU B C 1
ATOM 7302 O O . GLU B 1 469 ? -14.735 -28.212 -14.348 1.00 69.59 469 GLU B O 1
ATOM 7308 N N . ALA B 1 470 ? -13.913 -29.142 -12.470 1.00 69.12 470 ALA B N 1
ATOM 7309 C CA . ALA B 1 470 ? -14.290 -30.513 -12.835 1.00 69.49 470 ALA B CA 1
ATOM 7310 C C . ALA B 1 470 ? -15.805 -30.729 -12.702 1.00 69.94 470 ALA B C 1
ATOM 7311 O O . ALA B 1 470 ? -16.351 -31.707 -13.217 1.00 69.21 470 ALA B O 1
ATOM 7313 N N . PHE B 1 471 ? -16.464 -29.814 -11.992 1.00 70.83 471 PHE B N 1
ATOM 7314 C CA . PHE B 1 471 ? -17.925 -29.749 -11.914 1.00 70.95 471 PHE B CA 1
ATOM 7315 C C . PHE B 1 471 ? -18.502 -29.056 -13.153 1.00 69.92 471 PHE B C 1
ATOM 7316 O O . PHE B 1 471 ? -19.567 -29.431 -13.645 1.00 68.56 471 PHE B O 1
ATOM 7324 N N . LYS B 1 472 ? -17.794 -28.036 -13.637 1.00 69.64 472 LYS B N 1
ATOM 7325 C CA . LYS B 1 472 ? -18.184 -27.299 -14.844 1.00 69.70 472 LYS B CA 1
ATOM 7326 C C . LYS B 1 472 ? -17.969 -28.076 -16.150 1.00 70.33 472 LYS B C 1
ATOM 7327 O O . LYS B 1 472 ? -18.667 -27.830 -17.137 1.00 71.84 472 LYS B O 1
ATOM 7333 N N . ALA B 1 473 ? -17.001 -28.991 -16.160 1.00 69.28 473 ALA B N 1
ATOM 7334 C CA . ALA B 1 473 ? -16.595 -29.686 -17.392 1.00 68.62 473 ALA B CA 1
ATOM 7335 C C . ALA B 1 473 ? -17.737 -30.447 -18.077 1.00 67.49 473 ALA B C 1
ATOM 7336 O O . ALA B 1 473 ? -18.023 -30.187 -19.247 1.00 66.50 473 ALA B O 1
ATOM 7338 N N . PRO B 1 474 ? -18.398 -31.381 -17.358 1.00 66.70 474 PRO B N 1
ATOM 7339 C CA . PRO B 1 474 ? -19.502 -32.122 -17.989 1.00 66.94 474 PRO B CA 1
ATOM 7340 C C . PRO B 1 474 ? -20.693 -31.257 -18.430 1.00 66.12 474 PRO B C 1
ATOM 7341 O O . PRO B 1 474 ? -21.459 -31.677 -19.300 1.00 64.49 474 PRO B O 1
ATOM 7345 N N . ILE B 1 475 ? -20.840 -30.072 -17.840 1.00 66.03 475 ILE B N 1
ATOM 7346 C CA . ILE B 1 475 ? -21.920 -29.145 -18.196 1.00 65.94 475 ILE B CA 1
ATOM 7347 C C . ILE B 1 475 ? -21.601 -28.368 -19.483 1.00 64.91 475 ILE B C 1
ATOM 7348 O O . ILE B 1 475 ? -22.466 -28.232 -20.349 1.00 64.12 475 ILE B O 1
ATOM 7353 N N . ARG B 1 476 ? -20.378 -27.855 -19.608 1.00 63.59 476 ARG B N 1
ATOM 7354 C CA . ARG B 1 476 ? -19.934 -27.232 -20.867 1.00 63.58 476 ARG B CA 1
ATOM 7355 C C . ARG B 1 476 ? -20.038 -28.223 -22.033 1.00 61.31 476 ARG B C 1
ATOM 7356 O O . ARG B 1 476 ? -20.372 -27.844 -23.159 1.00 60.41 476 ARG B O 1
ATOM 7364 N N . ALA B 1 477 ? -19.743 -29.488 -21.744 1.00 58.43 477 ALA B N 1
ATOM 7365 C CA . ALA B 1 477 ? -19.852 -30.572 -22.721 1.00 56.37 477 ALA B CA 1
ATOM 7366 C C . ALA B 1 477 ? -21.306 -30.849 -23.109 1.00 54.16 477 ALA B C 1
ATOM 7367 O O . ALA B 1 477 ? -21.609 -31.038 -24.286 1.00 52.37 477 ALA B O 1
ATOM 7369 N N . GLN B 1 478 ? -22.185 -30.884 -22.107 1.00 51.95 478 GLN B N 1
ATOM 7370 C CA . GLN B 1 478 ? -23.626 -31.083 -22.311 1.00 50.45 478 GLN B CA 1
ATOM 7371 C C . GLN B 1 478 ? -24.197 -30.097 -23.334 1.00 47.94 478 GLN B C 1
ATOM 7372 O O . GLN B 1 478 ? -24.965 -30.482 -24.215 1.00 46.36 478 GLN B O 1
ATOM 7378 N N . TYR B 1 479 ? -23.808 -28.831 -23.212 1.00 45.61 479 TYR B N 1
ATOM 7379 C CA . TYR B 1 479 ? -24.359 -27.763 -24.052 1.00 44.96 479 TYR B CA 1
ATOM 7380 C C . TYR B 1 479 ? -23.800 -27.763 -25.473 1.00 45.13 479 TYR B C 1
ATOM 7381 O O . TYR B 1 479 ? -24.487 -27.360 -26.415 1.00 45.38 479 TYR B O 1
ATOM 7390 N N . GLU B 1 480 ? -22.560 -28.213 -25.624 1.00 45.61 480 GLU B N 1
ATOM 7391 C CA . GLU B 1 480 ? -21.988 -28.455 -26.946 1.00 46.11 480 GLU B CA 1
ATOM 7392 C C . GLU B 1 480 ? -22.745 -29.600 -27.623 1.00 43.24 480 GLU B C 1
ATOM 7393 O O . GLU B 1 480 ? -23.056 -29.543 -28.812 1.00 41.47 480 GLU B O 1
ATOM 7399 N N . ASP B 1 481 ? -23.047 -30.626 -26.835 1.00 41.77 481 ASP B N 1
ATOM 7400 C CA . ASP B 1 481 ? -23.714 -31.835 -27.314 1.00 41.65 481 ASP B CA 1
ATOM 7401 C C . ASP B 1 481 ? -25.151 -31.548 -27.737 1.00 38.77 481 ASP B C 1
ATOM 7402 O O . ASP B 1 481 ? -25.553 -31.845 -28.861 1.00 38.41 481 ASP B O 1
ATOM 7407 N N . GLN B 1 482 ? -25.912 -30.970 -26.815 1.00 36.18 482 GLN B N 1
ATOM 7408 C CA . GLN B 1 482 ? -27.347 -30.764 -26.994 1.00 34.71 482 GLN B CA 1
ATOM 7409 C C . GLN B 1 482 ? -27.670 -29.627 -27.964 1.00 33.47 482 GLN B C 1
ATOM 7410 O O . GLN B 1 482 ? -28.709 -29.654 -28.624 1.00 33.30 482 GLN B O 1
ATOM 7416 N N . GLY B 1 483 ? -26.770 -28.648 -28.056 1.00 32.02 483 GLY B N 1
ATOM 7417 C CA . GLY B 1 483 ? -26.957 -27.486 -28.931 1.00 31.32 483 GLY B CA 1
ATOM 7418 C C . GLY B 1 483 ? -26.551 -27.696 -30.379 1.00 30.66 483 GLY B C 1
ATOM 7419 O O . GLY B 1 483 ? -26.797 -26.842 -31.230 1.00 30.42 483 GLY B O 1
ATOM 7420 N N . ASN B 1 484 ? -25.924 -28.833 -30.651 1.00 30.01 484 ASN B N 1
ATOM 7421 C CA . ASN B 1 484 ? -25.487 -29.197 -31.994 1.00 29.74 484 ASN B CA 1
ATOM 7422 C C . ASN B 1 484 ? -26.677 -29.420 -32.943 1.00 28.79 484 ASN B C 1
ATOM 7423 O O . ASN B 1 484 ? -27.670 -30.032 -32.553 1.00 28.34 484 ASN B O 1
ATOM 7428 N N . PRO B 1 485 ? -26.581 -28.927 -34.193 1.00 28.21 485 PRO B N 1
ATOM 7429 C CA . PRO B 1 485 ? -27.704 -29.034 -35.137 1.00 27.92 485 PRO B CA 1
ATOM 7430 C C . PRO B 1 485 ? -28.203 -30.456 -35.397 1.00 27.84 485 PRO B C 1
ATOM 7431 O O . PRO B 1 485 ? -29.394 -30.643 -35.657 1.00 27.32 485 PRO B O 1
ATOM 7435 N N . TYR B 1 486 ? -27.306 -31.440 -35.334 1.00 27.44 486 TYR B N 1
ATOM 7436 C CA . TYR B 1 486 ? -27.682 -32.840 -35.544 1.00 27.53 486 TYR B CA 1
ATOM 7437 C C . TYR B 1 486 ? -28.460 -33.403 -34.359 1.00 26.67 486 TYR B C 1
ATOM 7438 O O . TYR B 1 486 ? -29.312 -34.275 -34.528 1.00 26.50 486 TYR B O 1
ATOM 7447 N N . TYR B 1 487 ? -28.156 -32.907 -33.164 1.00 25.76 487 TYR B N 1
ATOM 7448 C CA . TYR B 1 487 ? -28.915 -33.255 -31.968 1.00 25.19 487 TYR B CA 1
ATOM 7449 C C . TYR B 1 487 ? -30.339 -32.707 -32.106 1.00 24.89 487 TYR B C 1
ATOM 7450 O O . TYR B 1 487 ? -31.314 -33.366 -31.736 1.00 24.31 487 TYR B O 1
ATOM 7459 N N . SER B 1 488 ? -30.435 -31.502 -32.663 1.00 24.40 488 SER B N 1
ATOM 7460 C CA . SER B 1 488 ? -31.710 -30.837 -32.907 1.00 24.30 488 SER B CA 1
ATOM 7461 C C . SER B 1 488 ? -32.578 -31.555 -33.949 1.00 24.48 488 SER B C 1
ATOM 7462 O O . SER B 1 488 ? -33.752 -31.826 -33.679 1.00 24.19 488 SER B O 1
ATOM 7465 N N . THR B 1 489 ? -32.018 -31.846 -35.130 1.00 24.59 489 THR B N 1
ATOM 7466 C CA . THR B 1 489 ? -32.781 -32.519 -36.202 1.00 24.82 489 THR B CA 1
ATOM 7467 C C . THR B 1 489 ? -33.197 -33.914 -35.811 1.00 24.11 489 THR B C 1
ATOM 7468 O O . THR B 1 489 ? -34.248 -34.393 -36.235 1.00 24.37 489 THR B O 1
ATOM 7472 N N . ALA B 1 490 ? -32.354 -34.577 -35.028 1.00 23.32 490 ALA B N 1
ATOM 7473 C CA . ALA B 1 490 ? -32.639 -35.930 -34.575 1.00 22.86 490 ALA B CA 1
ATOM 7474 C C . ALA B 1 490 ? -33.977 -35.988 -33.848 1.00 22.76 490 ALA B C 1
ATOM 7475 O O . ALA B 1 490 ? -34.687 -36.991 -33.929 1.00 22.81 490 ALA B O 1
ATOM 7477 N N . ARG B 1 491 ? -34.313 -34.906 -33.151 1.00 22.51 491 ARG B N 1
ATOM 7478 C CA . ARG B 1 491 ? -35.509 -34.848 -32.310 1.00 22.67 491 ARG B CA 1
ATOM 7479 C C . ARG B 1 491 ? -36.676 -34.076 -32.929 1.00 22.41 491 ARG B C 1
ATOM 7480 O O . ARG B 1 491 ? -37.723 -33.933 -32.300 1.00 22.34 491 ARG B O 1
ATOM 7488 N N . LEU B 1 492 ? -36.492 -33.607 -34.162 1.00 22.51 492 LEU B N 1
ATOM 7489 C CA . LEU B 1 492 ? -37.505 -32.833 -34.902 1.00 22.54 492 LEU B CA 1
ATOM 7490 C C . LEU B 1 492 ? -37.853 -31.496 -34.237 1.00 22.46 492 LEU B C 1
ATOM 7491 O O . LEU B 1 492 ? -38.993 -31.030 -34.299 1.00 23.09 492 LEU B O 1
ATOM 7496 N N . TRP B 1 493 ? -36.859 -30.873 -33.614 1.00 22.06 493 TRP B N 1
ATOM 7497 C CA . TRP B 1 493 ? -36.976 -29.477 -33.210 1.00 21.87 493 TRP B CA 1
ATOM 7498 C C . TRP B 1 493 ? -37.034 -28.598 -34.457 1.00 22.38 493 TRP B C 1
ATOM 7499 O O . TRP B 1 493 ? -37.618 -27.513 -34.444 1.00 22.43 493 TRP B O 1
ATOM 7510 N N . ASP B 1 494 ? -36.395 -29.077 -35.522 1.00 22.68 494 ASP B N 1
ATOM 7511 C CA . ASP B 1 494 ? -36.427 -28.436 -36.828 1.00 22.99 494 ASP B CA 1
ATOM 7512 C C . ASP B 1 494 ? -36.757 -29.488 -37.876 1.00 22.56 494 ASP B C 1
ATOM 7513 O O . ASP B 1 494 ? -36.675 -30.684 -37.601 1.00 22.70 494 ASP B O 1
ATOM 7518 N N . ASP B 1 495 ? -37.108 -29.039 -39.078 1.00 22.22 495 ASP B N 1
ATOM 7519 C CA . ASP B 1 495 ? -37.484 -29.943 -40.173 1.00 22.04 495 ASP B CA 1
ATOM 7520 C C . ASP B 1 495 ? -36.311 -30.413 -41.031 1.00 22.57 495 ASP B C 1
ATOM 7521 O O . ASP B 1 495 ? -36.503 -31.173 -41.981 1.00 22.58 495 ASP B O 1
ATOM 7526 N N . GLY B 1 496 ? -35.104 -29.959 -40.708 1.00 23.37 496 GLY B N 1
ATOM 7527 C CA . GLY B 1 496 ? -33.909 -30.405 -41.415 1.00 23.98 496 GLY B CA 1
ATOM 7528 C C . GLY B 1 496 ? -32.786 -29.389 -41.407 1.00 24.88 496 GLY B C 1
ATOM 7529 O O . GLY B 1 496 ? -33.018 -28.181 -41.287 1.00 25.26 496 GLY B O 1
ATOM 7530 N N . ILE B 1 497 ? -31.563 -29.895 -41.533 1.00 25.40 497 ILE B N 1
ATOM 7531 C CA . ILE B 1 497 ? -30.388 -29.060 -41.736 1.00 25.81 497 ILE B CA 1
ATOM 7532 C C . ILE B 1 497 ? -30.203 -28.876 -43.232 1.00 25.77 497 ILE B C 1
ATOM 7533 O O . ILE B 1 497 ? -30.253 -29.840 -43.990 1.00 25.82 497 ILE B O 1
ATOM 7538 N N . ILE B 1 498 ? -29.983 -27.636 -43.653 1.00 26.12 498 ILE B N 1
ATOM 7539 C CA . ILE B 1 498 ? -29.874 -27.320 -45.072 1.00 25.97 498 ILE B CA 1
ATOM 7540 C C . ILE B 1 498 ? -28.540 -26.664 -45.403 1.00 26.67 498 ILE B C 1
ATOM 7541 O O . ILE B 1 498 ? -27.944 -25.985 -44.573 1.00 26.21 498 ILE B O 1
ATOM 7546 N N . ASP B 1 499 ? -28.082 -26.898 -46.628 1.00 27.69 499 ASP B N 1
ATOM 7547 C CA . ASP B 1 499 ? -26.978 -26.153 -47.219 1.00 27.87 499 ASP B CA 1
ATOM 7548 C C . ASP B 1 499 ? -27.375 -24.677 -47.251 1.00 27.70 499 ASP B C 1
ATOM 7549 O O . ASP B 1 499 ? -28.426 -24.342 -47.793 1.00 27.67 499 ASP B O 1
ATOM 7554 N N . PRO B 1 500 ? -26.548 -23.787 -46.667 1.00 27.71 500 PRO B N 1
ATOM 7555 C CA . PRO B 1 500 ? -26.825 -22.349 -46.743 1.00 27.84 500 PRO B CA 1
ATOM 7556 C C . PRO B 1 500 ? -27.090 -21.871 -48.169 1.00 28.68 500 PRO B C 1
ATOM 7557 O O . PRO B 1 500 ? -27.919 -20.980 -48.387 1.00 28.45 500 PRO B O 1
ATOM 7561 N N . ALA B 1 501 ? -26.389 -22.476 -49.125 1.00 28.94 501 ALA B N 1
ATOM 7562 C CA . ALA B 1 501 ? -26.582 -22.184 -50.545 1.00 29.22 501 ALA B CA 1
ATOM 7563 C C . ALA B 1 501 ? -27.962 -22.593 -51.077 1.00 29.36 501 ALA B C 1
ATOM 7564 O O . ALA B 1 501 ? -28.364 -22.131 -52.140 1.00 29.87 501 ALA B O 1
ATOM 7566 N N . ASP B 1 502 ? -28.671 -23.461 -50.355 1.00 29.68 502 ASP B N 1
ATOM 7567 C CA . ASP B 1 502 ? -30.025 -23.887 -50.743 1.00 29.86 502 ASP B CA 1
ATOM 7568 C C . ASP B 1 502 ? -31.149 -23.109 -50.054 1.00 29.06 502 ASP B C 1
ATOM 7569 O O . ASP B 1 502 ? -32.322 -23.416 -50.259 1.00 29.61 502 ASP B O 1
ATOM 7574 N N . THR B 1 503 ? -30.806 -22.112 -49.244 1.00 28.70 503 THR B N 1
ATOM 7575 C CA . THR B 1 503 ? -31.818 -21.351 -48.503 1.00 28.18 503 THR B CA 1
ATOM 7576 C C . THR B 1 503 ? -32.878 -20.787 -49.443 1.00 27.77 503 THR B C 1
ATOM 7577 O O . THR B 1 503 ? -34.075 -20.990 -49.239 1.00 27.12 503 THR B O 1
ATOM 7581 N N . ARG B 1 504 ? -32.425 -20.086 -50.476 1.00 27.50 504 ARG B N 1
ATOM 7582 C CA . ARG B 1 504 ? -33.332 -19.439 -51.421 1.00 27.35 504 ARG B CA 1
ATOM 7583 C C . ARG B 1 504 ? -34.316 -20.418 -52.074 1.00 27.60 504 ARG B C 1
ATOM 7584 O O . ARG B 1 504 ? -35.508 -20.109 -52.172 1.00 27.75 504 ARG B O 1
ATOM 7592 N N . THR B 1 505 ? -33.840 -21.584 -52.511 1.00 27.45 505 THR B N 1
ATOM 7593 C CA . THR B 1 505 ? -34.719 -22.514 -53.249 1.00 27.63 505 THR B CA 1
ATOM 7594 C C . THR B 1 505 ? -35.692 -23.218 -52.293 1.00 27.12 505 THR B C 1
ATOM 7595 O O . THR B 1 505 ? -36.841 -23.464 -52.652 1.00 26.56 505 THR B O 1
ATOM 7599 N N . VAL B 1 506 ? -35.220 -23.542 -51.090 1.00 26.78 506 VAL B N 1
ATOM 7600 C CA . VAL B 1 506 ? -36.061 -24.149 -50.052 1.00 26.77 506 VAL B CA 1
ATOM 7601 C C . VAL B 1 506 ? -37.197 -23.200 -49.642 1.00 26.27 506 VAL B C 1
ATOM 7602 O O . VAL B 1 506 ? -38.346 -23.622 -49.503 1.00 25.25 506 VAL B O 1
ATOM 7606 N N . VAL B 1 507 ? -36.866 -21.925 -49.456 1.00 25.91 507 VAL B N 1
ATOM 7607 C CA . VAL B 1 507 ? -37.856 -20.902 -49.113 1.00 25.78 507 VAL B CA 1
ATOM 7608 C C . VAL B 1 507 ? -38.865 -20.700 -50.247 1.00 25.99 507 VAL B C 1
ATOM 7609 O O . VAL B 1 507 ? -40.066 -20.625 -50.001 1.00 25.60 507 VAL B O 1
ATOM 7613 N N . GLY B 1 508 ? -38.372 -20.615 -51.481 1.00 26.58 508 GLY B N 1
ATOM 7614 C CA . GLY B 1 508 ? -39.236 -20.471 -52.656 1.00 26.66 508 GLY B CA 1
ATOM 7615 C C . GLY B 1 508 ? -40.197 -21.636 -52.804 1.00 27.04 508 GLY B C 1
ATOM 7616 O O . GLY B 1 508 ? -41.380 -21.452 -53.105 1.00 27.07 508 GLY B O 1
ATOM 7617 N N . LEU B 1 509 ? -39.676 -22.836 -52.577 1.00 27.16 509 LEU B N 1
ATOM 7618 C CA . LEU B 1 509 ? -40.469 -24.057 -52.631 1.00 27.62 509 LEU B CA 1
ATOM 7619 C C . LEU B 1 509 ? -41.535 -24.065 -51.531 1.00 27.33 509 LEU B C 1
ATOM 7620 O O . LEU B 1 509 ? -42.701 -24.361 -51.793 1.00 27.39 509 LEU B O 1
ATOM 7625 N N . ALA B 1 510 ? -41.134 -23.718 -50.311 1.00 26.65 510 ALA B N 1
ATOM 7626 C CA . ALA B 1 510 ? -42.060 -23.686 -49.175 1.00 26.85 510 ALA B CA 1
ATOM 7627 C C . ALA B 1 510 ? -43.191 -22.676 -49.378 1.00 26.85 510 ALA B C 1
ATOM 7628 O O . ALA B 1 510 ? -44.349 -22.966 -49.083 1.00 26.10 510 ALA B O 1
ATOM 7630 N N . LEU B 1 511 ? -42.847 -21.496 -49.886 1.00 26.82 511 LEU B N 1
ATOM 7631 C CA . LEU B 1 511 ? -43.832 -20.438 -50.090 1.00 27.08 511 LEU B CA 1
ATOM 7632 C C . LEU B 1 511 ? -44.894 -20.812 -51.119 1.00 27.50 511 LEU B C 1
ATOM 7633 O O . LEU B 1 511 ? -46.044 -20.396 -50.997 1.00 27.52 511 LEU B O 1
ATOM 7638 N N . SER B 1 512 ? -44.518 -21.596 -52.124 1.00 28.41 512 SER B N 1
ATOM 7639 C CA . SER B 1 512 ? -45.488 -22.045 -53.122 1.00 29.13 512 SER B CA 1
ATOM 7640 C C . SER B 1 512 ? -46.456 -23.088 -52.540 1.00 29.35 512 SER B C 1
ATOM 7641 O O . SER B 1 512 ? -47.616 -23.141 -52.944 1.00 28.94 512 SER B O 1
ATOM 7644 N N . LEU B 1 513 ? -45.984 -23.901 -51.593 1.00 30.49 513 LEU B N 1
ATOM 7645 C CA . LEU B 1 513 ? -46.858 -24.828 -50.856 1.00 31.61 513 LEU B CA 1
ATOM 7646 C C . LEU B 1 513 ? -47.849 -24.081 -49.972 1.00 32.22 513 LEU B C 1
ATOM 7647 O O . LEU B 1 513 ? -49.033 -24.412 -49.939 1.00 34.06 513 LEU B O 1
ATOM 7652 N N . CYS B 1 514 ? -47.350 -23.080 -49.252 1.00 32.34 514 CYS B N 1
ATOM 7653 C CA . CYS B 1 514 ? -48.156 -22.318 -48.293 1.00 32.19 514 CYS B CA 1
ATOM 7654 C C . CYS B 1 514 ? -49.188 -21.403 -48.945 1.00 31.62 514 CYS B C 1
ATOM 7655 O O . CYS B 1 514 ? -50.094 -20.920 -48.273 1.00 31.28 514 CYS B O 1
ATOM 7658 N N . ALA B 1 515 ? -49.053 -21.176 -50.248 1.00 31.42 515 ALA B N 1
ATOM 7659 C CA . ALA B 1 515 ? -49.868 -20.191 -50.962 1.00 31.15 515 ALA B CA 1
ATOM 7660 C C . ALA B 1 515 ? -51.345 -20.566 -51.130 1.00 31.27 515 ALA B C 1
ATOM 7661 O O . ALA B 1 515 ? -52.146 -19.713 -51.506 1.00 31.10 515 ALA B O 1
ATOM 7663 N N . HIS B 1 516 ? -51.709 -21.816 -50.846 1.00 31.34 516 HIS B N 1
ATOM 7664 C CA . HIS B 1 516 ? -53.067 -22.303 -51.129 1.00 31.98 516 HIS B CA 1
ATOM 7665 C C . HIS B 1 516 ? -53.865 -22.777 -49.914 1.00 31.53 516 HIS B C 1
ATOM 7666 O O . HIS B 1 516 ? -54.892 -23.433 -50.069 1.00 33.19 516 HIS B O 1
ATOM 7673 N N . ALA B 1 517 ? -53.412 -22.435 -48.714 1.00 30.51 517 ALA B N 1
ATOM 7674 C CA . ALA B 1 517 ? -54.204 -22.671 -47.511 1.00 29.82 517 ALA B CA 1
ATOM 7675 C C . ALA B 1 517 ? -54.877 -21.354 -47.121 1.00 28.87 517 ALA B C 1
ATOM 7676 O O . ALA B 1 517 ? -54.195 -20.344 -46.980 1.00 28.38 517 ALA B O 1
ATOM 7678 N N . PRO B 1 518 ? -56.215 -21.354 -46.960 1.00 28.29 518 PRO B N 1
ATOM 7679 C CA . PRO B 1 518 ? -56.930 -20.109 -46.642 1.00 28.26 518 PRO B CA 1
ATOM 7680 C C . PRO B 1 518 ? -56.400 -19.426 -45.385 1.00 28.06 518 PRO B C 1
ATOM 7681 O O . PRO B 1 518 ? -56.106 -20.092 -44.395 1.00 27.45 518 PRO B O 1
ATOM 7685 N N . LEU B 1 519 ? -56.280 -18.105 -45.439 1.00 28.28 519 LEU B N 1
ATOM 7686 C CA . LEU B 1 519 ? -55.758 -17.335 -44.318 1.00 28.15 519 LEU B CA 1
ATOM 7687 C C . LEU B 1 519 ? -56.867 -17.025 -43.332 1.00 28.17 519 LEU B C 1
ATOM 7688 O O . LEU B 1 519 ? -57.997 -16.742 -43.727 1.00 27.34 519 LEU B O 1
ATOM 7693 N N . ASP B 1 520 ? -56.536 -17.091 -42.046 1.00 29.37 520 ASP B N 1
ATOM 7694 C CA . ASP B 1 520 ? -57.428 -16.610 -40.995 1.00 30.49 520 ASP B CA 1
ATOM 7695 C C . ASP B 1 520 ? -57.510 -15.087 -41.016 1.00 30.04 520 ASP B C 1
ATOM 7696 O O . ASP B 1 520 ? -56.708 -14.414 -41.667 1.00 29.10 520 ASP B O 1
ATOM 7701 N N . GLN B 1 521 ? -58.485 -14.557 -40.287 1.00 30.38 521 GLN B N 1
ATOM 7702 C CA . GLN B 1 521 ? -58.607 -13.115 -40.082 1.00 31.02 521 GLN B CA 1
ATOM 7703 C C . GLN B 1 521 ? -57.449 -12.586 -39.245 1.00 29.06 521 GLN B C 1
ATOM 7704 O O . GLN B 1 521 ? -56.829 -13.331 -38.489 1.00 28.94 521 GLN B O 1
ATOM 7710 N N . VAL B 1 522 ? -57.172 -11.294 -39.381 1.00 27.08 522 VAL B N 1
ATOM 7711 C CA . VAL B 1 522 ? -56.204 -10.630 -38.515 1.00 26.58 522 VAL B CA 1
ATOM 7712 C C . VAL B 1 522 ? -56.817 -10.493 -37.123 1.00 26.42 522 VAL B C 1
ATOM 7713 O O . VAL B 1 522 ? -58.001 -10.181 -36.983 1.00 27.08 522 VAL B O 1
ATOM 7717 N N . GLY B 1 523 ? -56.008 -10.740 -36.100 1.00 25.80 523 GLY B N 1
ATOM 7718 C CA . GLY B 1 523 ? -56.454 -10.610 -34.717 1.00 25.23 523 GLY B CA 1
ATOM 7719 C C . GLY B 1 523 ? -55.316 -10.874 -33.755 1.00 24.80 523 GLY B C 1
ATOM 7720 O O . GLY B 1 523 ? -54.623 -11.887 -33.868 1.00 24.98 523 GLY B O 1
ATOM 7721 N N . TYR B 1 524 ? -55.115 -9.963 -32.809 1.00 24.04 524 TYR B N 1
ATOM 7722 C CA . TYR B 1 524 ? -54.020 -10.089 -31.853 1.00 23.68 524 TYR B CA 1
ATOM 7723 C C . TYR B 1 524 ? -54.525 -10.178 -30.430 1.00 23.50 524 TYR B C 1
ATOM 7724 O O . TYR B 1 524 ? -55.625 -9.727 -30.107 1.00 22.81 524 TYR B O 1
ATOM 7733 N N . GLY B 1 525 ? -53.698 -10.774 -29.581 1.00 23.78 525 GLY B N 1
ATOM 7734 C CA . GLY B 1 525 ? -53.883 -10.667 -28.148 1.00 23.84 525 GLY B CA 1
ATOM 7735 C C . GLY B 1 525 ? -53.586 -9.240 -27.725 1.00 23.67 525 GLY B C 1
ATOM 7736 O O . GLY B 1 525 ? -53.098 -8.427 -28.519 1.00 23.52 525 GLY B O 1
ATOM 7737 N N . VAL B 1 526 ? -53.874 -8.942 -26.466 1.00 23.48 526 VAL B N 1
ATOM 7738 C CA . VAL B 1 526 ? -53.631 -7.616 -25.920 1.00 23.29 526 VAL B CA 1
ATOM 7739 C C . VAL B 1 526 ? -52.143 -7.288 -26.052 1.00 23.62 526 VAL B C 1
ATOM 7740 O O . VAL B 1 526 ? -51.288 -8.099 -25.688 1.00 23.12 526 VAL B O 1
ATOM 7744 N N . PHE B 1 527 ? -51.852 -6.118 -26.619 1.00 23.90 527 PHE B N 1
ATOM 7745 C CA . PHE B 1 527 ? -50.493 -5.591 -26.655 1.00 24.12 527 PHE B CA 1
ATOM 7746 C C . PHE B 1 527 ? -50.250 -4.813 -25.366 1.00 24.65 527 PHE B C 1
ATOM 7747 O O . PHE B 1 527 ? -50.986 -3.871 -25.060 1.00 24.14 527 PHE B O 1
ATOM 7755 N N . ARG B 1 528 ? -49.232 -5.214 -24.609 1.00 24.97 528 ARG B N 1
ATOM 7756 C CA . ARG B 1 528 ? -48.827 -4.479 -23.420 1.00 25.57 528 ARG B CA 1
ATOM 7757 C C . ARG B 1 528 ? -48.097 -3.212 -23.854 1.00 26.68 528 ARG B C 1
ATOM 7758 O O . ARG B 1 528 ? -46.915 -3.245 -24.193 1.00 26.95 528 ARG B O 1
ATOM 7766 N N . MET B 1 529 ? -48.816 -2.098 -23.845 1.00 28.34 529 MET B N 1
ATOM 7767 C CA . MET B 1 529 ? -48.267 -0.824 -24.291 1.00 30.14 529 MET B CA 1
ATOM 7768 C C . MET B 1 529 ? -47.215 -0.298 -23.317 1.00 31.05 529 MET B C 1
ATOM 7769 O O . MET B 1 529 ? -46.069 -0.057 -23.713 1.00 31.25 529 MET B O 1
ATOM 7775 N N . PRO C 1 10 ? -59.040 -61.427 1.279 1.00 53.00 10 PRO C N 1
ATOM 7776 C CA . PRO C 1 10 ? -59.267 -60.020 0.939 1.00 51.84 10 PRO C CA 1
ATOM 7777 C C . PRO C 1 10 ? -60.281 -59.841 -0.191 1.00 49.37 10 PRO C C 1
ATOM 7778 O O . PRO C 1 10 ? -60.051 -60.302 -1.309 1.00 49.05 10 PRO C O 1
ATOM 7782 N N . SER C 1 11 ? -61.391 -59.175 0.115 1.00 46.82 11 SER C N 1
ATOM 7783 C CA . SER C 1 11 ? -62.438 -58.908 -0.870 1.00 44.70 11 SER C CA 1
ATOM 7784 C C . SER C 1 11 ? -61.996 -57.846 -1.879 1.00 43.15 11 SER C C 1
ATOM 7785 O O . SER C 1 11 ? -60.923 -57.249 -1.745 1.00 42.08 11 SER C O 1
ATOM 7788 N N . PHE C 1 12 ? -62.827 -57.625 -2.894 1.00 41.68 12 PHE C N 1
ATOM 7789 C CA . PHE C 1 12 ? -62.584 -56.566 -3.878 1.00 40.41 12 PHE C CA 1
ATOM 7790 C C . PHE C 1 12 ? -62.460 -55.209 -3.188 1.00 39.04 12 PHE C C 1
ATOM 7791 O O . PHE C 1 12 ? -61.534 -54.443 -3.465 1.00 38.69 12 PHE C O 1
ATOM 7799 N N . ALA C 1 13 ? -63.391 -54.938 -2.276 1.00 37.49 13 ALA C N 1
ATOM 7800 C CA . ALA C 1 13 ? -63.444 -53.666 -1.555 1.00 36.72 13 ALA C CA 1
ATOM 7801 C C . ALA C 1 13 ? -62.213 -53.403 -0.687 1.00 36.45 13 ALA C C 1
ATOM 7802 O O . ALA C 1 13 ? -61.723 -52.275 -0.633 1.00 36.71 13 ALA C O 1
ATOM 7804 N N . ASP C 1 14 ? -61.725 -54.436 -0.005 1.00 36.17 14 ASP C N 1
ATOM 7805 C CA . ASP C 1 14 ? -60.516 -54.318 0.815 1.00 35.92 14 ASP C CA 1
ATOM 7806 C C . ASP C 1 14 ? -59.333 -53.846 -0.029 1.00 34.19 14 ASP C C 1
ATOM 7807 O O . ASP C 1 14 ? -58.553 -53.003 0.408 1.00 33.58 14 ASP C O 1
ATOM 7812 N N . GLU C 1 15 ? -59.210 -54.390 -1.237 1.00 33.31 15 GLU C N 1
ATOM 7813 C CA . GLU C 1 15 ? -58.115 -54.020 -2.135 1.00 33.12 15 GLU C CA 1
ATOM 7814 C C . GLU C 1 15 ? -58.310 -52.611 -2.713 1.00 32.02 15 GLU C C 1
ATOM 7815 O O . GLU C 1 15 ? -57.348 -51.853 -2.815 1.00 30.97 15 GLU C O 1
ATOM 7821 N N . HIS C 1 16 ? -59.541 -52.264 -3.086 1.00 31.58 16 HIS C N 1
ATOM 7822 C CA . HIS C 1 16 ? -59.838 -50.898 -3.541 1.00 31.56 16 HIS C CA 1
ATOM 7823 C C . HIS C 1 16 ? -59.522 -49.879 -2.448 1.00 31.82 16 HIS C C 1
ATOM 7824 O O . HIS C 1 16 ? -58.850 -48.878 -2.705 1.00 31.02 16 HIS C O 1
ATOM 7831 N N . ARG C 1 17 ? -59.994 -50.144 -1.231 1.00 32.97 17 ARG C N 1
ATOM 7832 C CA . ARG C 1 17 ? -59.738 -49.250 -0.095 1.00 33.63 17 ARG C CA 1
ATOM 7833 C C . ARG C 1 17 ? -58.243 -49.115 0.205 1.00 32.33 17 ARG C C 1
ATOM 7834 O O . ARG C 1 17 ? -57.784 -48.035 0.567 1.00 32.86 17 ARG C O 1
ATOM 7842 N N . ARG C 1 18 ? -57.483 -50.196 0.037 1.00 31.43 18 ARG C N 1
ATOM 7843 C CA . ARG C 1 18 ? -56.025 -50.131 0.202 1.00 31.19 18 ARG C CA 1
ATOM 7844 C C . ARG C 1 18 ? -55.390 -49.263 -0.884 1.00 30.19 18 ARG C C 1
ATOM 7845 O O . ARG C 1 18 ? -54.492 -48.472 -0.607 1.00 30.31 18 ARG C O 1
ATOM 7853 N N . LEU C 1 19 ? -55.852 -49.424 -2.121 1.00 29.12 19 LEU C N 1
ATOM 7854 C CA . LEU C 1 19 ? -55.351 -48.619 -3.237 1.00 28.35 19 LEU C CA 1
ATOM 7855 C C . LEU C 1 19 ? -55.673 -47.132 -3.058 1.00 27.09 19 LEU C C 1
ATOM 7856 O O . LEU C 1 19 ? -54.836 -46.281 -3.336 1.00 26.52 19 LEU C O 1
ATOM 7861 N N . VAL C 1 20 ? -56.879 -46.833 -2.581 1.00 26.44 20 VAL C N 1
ATOM 7862 C CA . VAL C 1 20 ? -57.301 -45.447 -2.336 1.00 26.08 20 VAL C CA 1
ATOM 7863 C C . VAL C 1 20 ? -56.511 -44.796 -1.199 1.00 26.16 20 VAL C C 1
ATOM 7864 O O . VAL C 1 20 ? -56.142 -43.626 -1.291 1.00 26.05 20 VAL C O 1
ATOM 7868 N N . ALA C 1 21 ? -56.257 -45.549 -0.131 1.00 26.64 21 ALA C N 1
ATOM 7869 C CA . ALA C 1 21 ? -55.465 -45.045 0.997 1.00 26.78 21 ALA C CA 1
ATOM 7870 C C . ALA C 1 21 ? -54.023 -44.752 0.582 1.00 27.17 21 ALA C C 1
ATOM 7871 O O . ALA C 1 21 ? -53.427 -43.780 1.045 1.00 27.69 21 ALA C O 1
ATOM 7873 N N . GLU C 1 22 ? -53.468 -45.595 -0.287 1.00 27.57 22 GLU C N 1
ATOM 7874 C CA . GLU C 1 22 ? -52.132 -45.360 -0.845 1.00 28.17 22 GLU C CA 1
ATOM 7875 C C . GLU C 1 22 ? -52.119 -44.092 -1.697 1.00 27.81 22 GLU C C 1
ATOM 7876 O O . GLU C 1 22 ? -51.176 -43.301 -1.631 1.00 26.44 22 GLU C O 1
ATOM 7882 N N . LEU C 1 23 ? -53.163 -43.924 -2.509 1.00 27.96 23 LEU C N 1
ATOM 7883 C CA . LEU C 1 23 ? -53.324 -42.728 -3.344 1.00 27.95 23 LEU C CA 1
ATOM 7884 C C . LEU C 1 23 ? -53.351 -41.473 -2.479 1.00 28.05 23 LEU C C 1
ATOM 7885 O O . LEU C 1 23 ? -52.618 -40.517 -2.737 1.00 27.91 23 LEU C O 1
ATOM 7890 N N . ASN C 1 24 ? -54.189 -41.498 -1.447 1.00 28.28 24 ASN C N 1
ATOM 7891 C CA . ASN C 1 24 ? -54.347 -40.352 -0.549 1.00 28.73 24 ASN C CA 1
ATOM 7892 C C . ASN C 1 24 ? -53.073 -39.979 0.219 1.00 29.03 24 ASN C C 1
ATOM 7893 O O . ASN C 1 24 ? -52.792 -38.796 0.403 1.00 28.63 24 ASN C O 1
ATOM 7898 N N . ASN C 1 25 ? -52.299 -40.976 0.646 1.00 30.07 25 ASN C N 1
ATOM 7899 C CA . ASN C 1 25 ? -50.992 -40.711 1.264 1.00 31.00 25 ASN C CA 1
ATOM 7900 C C . ASN C 1 25 ? -50.030 -40.012 0.305 1.00 30.15 25 ASN C C 1
ATOM 7901 O O . ASN C 1 25 ? -49.256 -39.150 0.716 1.00 30.13 25 ASN C O 1
ATOM 7906 N N . LYS C 1 26 ? -50.081 -40.384 -0.968 1.00 30.42 26 LYS C N 1
ATOM 7907 C CA . LYS C 1 26 ? -49.226 -39.760 -1.982 1.00 30.81 26 LYS C CA 1
ATOM 7908 C C . LYS C 1 26 ? -49.667 -38.335 -2.319 1.00 29.24 26 LYS C C 1
ATOM 7909 O O . LYS C 1 26 ? -48.831 -37.450 -2.498 1.00 28.32 26 LYS C O 1
ATOM 7915 N N . LEU C 1 27 ? -50.974 -38.118 -2.393 1.00 27.97 27 LEU C N 1
ATOM 7916 C CA . LEU C 1 27 ? -51.508 -36.782 -2.660 1.00 27.51 27 LEU C CA 1
ATOM 7917 C C . LEU C 1 27 ? -51.148 -35.824 -1.530 1.00 27.74 27 LEU C C 1
ATOM 7918 O O . LEU C 1 27 ? -50.655 -34.723 -1.778 1.00 27.51 27 LEU C O 1
ATOM 7923 N N . ALA C 1 28 ? -51.381 -36.259 -0.292 1.00 27.99 28 ALA C N 1
ATOM 7924 C CA . ALA C 1 28 ? -51.047 -35.460 0.891 1.00 27.86 28 ALA C CA 1
ATOM 7925 C C . ALA C 1 28 ? -49.556 -35.130 0.938 1.00 27.57 28 ALA C C 1
ATOM 7926 O O . ALA C 1 28 ? -49.176 -33.991 1.194 1.00 27.75 28 ALA C O 1
ATOM 7928 N N . ALA C 1 29 ? -48.717 -36.127 0.680 1.00 27.37 29 ALA C N 1
ATOM 7929 C CA . ALA C 1 29 ? -47.267 -35.926 0.667 1.00 27.52 29 ALA C CA 1
ATOM 7930 C C . ALA C 1 29 ? -46.863 -34.901 -0.392 1.00 28.03 29 ALA C C 1
ATOM 7931 O O . ALA C 1 29 ? -46.141 -33.950 -0.102 1.00 28.31 29 ALA C O 1
ATOM 7933 N N . ALA C 1 30 ? -47.340 -35.102 -1.617 1.00 28.28 30 ALA C N 1
ATOM 7934 C CA . ALA C 1 30 ? -47.035 -34.196 -2.731 1.00 28.42 30 ALA C CA 1
ATOM 7935 C C . ALA C 1 30 ? -47.565 -32.777 -2.506 1.00 28.80 30 ALA C C 1
ATOM 7936 O O . ALA C 1 30 ? -46.921 -31.806 -2.897 1.00 28.41 30 ALA C O 1
ATOM 7938 N N . ALA C 1 31 ? -48.731 -32.666 -1.873 1.00 29.44 31 ALA C N 1
ATOM 7939 C CA . ALA C 1 31 ? -49.348 -31.359 -1.594 1.00 30.68 31 ALA C CA 1
ATOM 7940 C C . ALA C 1 31 ? -48.511 -30.474 -0.659 1.00 32.11 31 ALA C C 1
ATOM 7941 O O . ALA C 1 31 ? -48.652 -29.252 -0.673 1.00 32.16 31 ALA C O 1
ATOM 7943 N N . LEU C 1 32 ? -47.654 -31.091 0.151 1.00 33.86 32 LEU C N 1
ATOM 7944 C CA . LEU C 1 32 ? -46.730 -30.354 1.022 1.00 34.96 32 LEU C CA 1
ATOM 7945 C C . LEU C 1 32 ? -45.662 -29.588 0.242 1.00 35.22 32 LEU C C 1
ATOM 7946 O O . LEU C 1 32 ? -45.162 -28.571 0.718 1.00 35.35 32 LEU C O 1
ATOM 7951 N N . GLY C 1 33 ? -45.308 -30.079 -0.942 1.00 34.83 33 GLY C N 1
ATOM 7952 C CA . GLY C 1 33 ? -44.272 -29.449 -1.756 1.00 34.86 33 GLY C CA 1
ATOM 7953 C C . GLY C 1 33 ? -42.877 -29.810 -1.277 1.00 34.80 33 GLY C C 1
ATOM 7954 O O . GLY C 1 33 ? -42.551 -30.985 -1.142 1.00 35.32 33 GLY C O 1
ATOM 7955 N N . GLY C 1 34 ? -42.052 -28.798 -1.026 1.00 35.56 34 GLY C N 1
ATOM 7956 C CA . GLY C 1 34 ? -40.682 -29.009 -0.549 1.00 36.52 34 GLY C CA 1
ATOM 7957 C C . GLY C 1 34 ? -40.654 -29.468 0.898 1.00 37.34 34 GLY C C 1
ATOM 7958 O O . GLY C 1 34 ? -41.690 -29.494 1.564 1.00 36.58 34 GLY C O 1
ATOM 7959 N N . ASN C 1 35 ? -39.470 -29.830 1.388 1.00 39.37 35 ASN C N 1
ATOM 7960 C CA . ASN C 1 35 ? -39.325 -30.267 2.789 1.00 41.23 35 ASN C CA 1
ATOM 7961 C C . ASN C 1 35 ? -39.623 -29.135 3.789 1.00 42.50 35 ASN C C 1
ATOM 7962 O O . ASN C 1 35 ? -39.754 -27.975 3.393 1.00 41.71 35 ASN C O 1
ATOM 7967 N N . GLU C 1 36 ? -39.725 -29.471 5.073 1.00 45.05 36 GLU C N 1
ATOM 7968 C CA . GLU C 1 36 ? -40.121 -28.493 6.107 1.00 47.52 36 GLU C CA 1
ATOM 7969 C C . GLU C 1 36 ? -39.266 -27.226 6.133 1.00 46.63 36 GLU C C 1
ATOM 7970 O O . GLU C 1 36 ? -39.777 -26.129 6.358 1.00 45.94 36 GLU C O 1
ATOM 7976 N N . ARG C 1 37 ? -37.969 -27.395 5.916 1.00 45.85 37 ARG C N 1
ATOM 7977 C CA . ARG C 1 37 ? -37.021 -26.284 5.886 1.00 46.56 37 ARG C CA 1
ATOM 7978 C C . ARG C 1 37 ? -37.310 -25.276 4.762 1.00 44.93 37 ARG C C 1
ATOM 7979 O O . ARG C 1 37 ? -37.313 -24.064 4.987 1.00 44.33 37 ARG C O 1
ATOM 7987 N N . ALA C 1 38 ? -37.541 -25.793 3.560 1.00 42.39 38 ALA C N 1
ATOM 7988 C CA . ALA C 1 38 ? -37.865 -24.976 2.392 1.00 40.86 38 ALA C CA 1
ATOM 7989 C C . ALA C 1 38 ? -39.201 -24.261 2.581 1.00 39.43 38 ALA C C 1
ATOM 7990 O O . ALA C 1 38 ? -39.371 -23.131 2.132 1.00 39.09 38 ALA C O 1
ATOM 7992 N N . ARG C 1 39 ? -40.137 -24.927 3.249 1.00 38.73 39 ARG C N 1
ATOM 7993 C CA . ARG C 1 39 ? -41.436 -24.333 3.578 1.00 39.36 39 ARG C CA 1
ATOM 7994 C C . ARG C 1 39 ? -41.325 -23.168 4.571 1.00 41.54 39 ARG C C 1
ATOM 7995 O O . ARG C 1 39 ? -42.086 -22.206 4.483 1.00 41.01 39 ARG C O 1
ATOM 8003 N N . LYS C 1 40 ? -40.387 -23.262 5.513 1.00 44.37 40 LYS C N 1
ATOM 8004 C CA . LYS C 1 40 ? -40.151 -22.192 6.490 1.00 45.88 40 LYS C CA 1
ATOM 8005 C C . LYS C 1 40 ? -39.343 -21.054 5.877 1.00 45.84 40 LYS C C 1
ATOM 8006 O O . LYS C 1 40 ? -39.646 -19.884 6.096 1.00 46.63 40 LYS C O 1
ATOM 8012 N N . ARG C 1 41 ? -38.310 -21.414 5.123 1.00 46.48 41 ARG C N 1
ATOM 8013 C CA . ARG C 1 41 ? -37.518 -20.467 4.330 1.00 48.09 41 ARG C CA 1
ATOM 8014 C C . ARG C 1 41 ? -38.408 -19.592 3.429 1.00 47.47 41 ARG C C 1
ATOM 8015 O O . ARG C 1 41 ? -38.144 -18.401 3.253 1.00 47.84 41 ARG C O 1
ATOM 8023 N N . HIS C 1 42 ? -39.457 -20.195 2.872 1.00 45.40 42 HIS C N 1
ATOM 8024 C CA . HIS C 1 42 ? -40.405 -19.506 1.991 1.00 44.43 42 HIS C CA 1
ATOM 8025 C C . HIS C 1 42 ? -41.313 -18.540 2.760 1.00 44.57 42 HIS C C 1
ATOM 8026 O O . HIS C 1 42 ? -41.577 -17.425 2.306 1.00 43.47 42 HIS C O 1
ATOM 8033 N N . VAL C 1 43 ? -41.773 -18.987 3.925 1.00 44.84 43 VAL C N 1
ATOM 8034 C CA . VAL C 1 43 ? -42.740 -18.258 4.756 1.00 45.73 43 VAL C CA 1
ATOM 8035 C C . VAL C 1 43 ? -42.078 -17.222 5.692 1.00 46.98 43 VAL C C 1
ATOM 8036 O O . VAL C 1 43 ? -42.767 -16.390 6.287 1.00 47.32 43 VAL C O 1
ATOM 8040 N N . SER C 1 44 ? -40.750 -17.252 5.793 1.00 47.70 44 SER C N 1
ATOM 8041 C CA . SER C 1 44 ? -40.025 -16.438 6.778 1.00 48.91 44 SER C CA 1
ATOM 8042 C C . SER C 1 44 ? -40.160 -14.929 6.555 1.00 50.65 44 SER C C 1
ATOM 8043 O O . SER C 1 44 ? -40.314 -14.173 7.515 1.00 51.97 44 SER C O 1
ATOM 8046 N N . ARG C 1 45 ? -40.101 -14.498 5.296 1.00 51.72 45 ARG C N 1
ATOM 8047 C CA . ARG C 1 45 ? -40.208 -13.068 4.958 1.00 52.40 45 ARG C CA 1
ATOM 8048 C C . ARG C 1 45 ? -41.647 -12.603 4.662 1.00 49.96 45 ARG C C 1
ATOM 8049 O O . ARG C 1 45 ? -41.854 -11.480 4.201 1.00 49.58 45 ARG C O 1
ATOM 8057 N N . GLY C 1 46 ? -42.631 -13.459 4.935 1.00 47.29 46 GLY C N 1
ATOM 8058 C CA . GLY C 1 46 ? -44.044 -13.058 4.902 1.00 45.20 46 GLY C CA 1
ATOM 8059 C C . GLY C 1 46 ? -44.892 -13.598 3.758 1.00 43.08 46 GLY C C 1
ATOM 8060 O O . GLY C 1 46 ? -46.081 -13.283 3.671 1.00 42.10 46 GLY C O 1
ATOM 8061 N N . LYS C 1 47 ? -44.298 -14.409 2.884 1.00 40.56 47 LYS C N 1
ATOM 8062 C CA . LYS C 1 47 ? -45.035 -15.015 1.772 1.00 38.09 47 LYS C CA 1
ATOM 8063 C C . LYS C 1 47 ? -46.005 -16.088 2.263 1.00 36.15 47 LYS C C 1
ATOM 8064 O O . LYS C 1 47 ? -45.752 -16.752 3.267 1.00 36.28 47 LYS C O 1
ATOM 8070 N N . LEU C 1 48 ? -47.115 -16.250 1.548 1.00 33.79 48 LEU C N 1
ATOM 8071 C CA . LEU C 1 48 ? -47.991 -17.401 1.743 1.00 32.17 48 LEU C CA 1
ATOM 8072 C C . LEU C 1 48 ? -47.430 -18.596 0.982 1.00 30.59 48 LEU C C 1
ATOM 8073 O O . LEU C 1 48 ? -46.736 -18.430 -0.023 1.00 29.25 48 LEU C O 1
ATOM 8078 N N . LEU C 1 49 ? -47.732 -19.796 1.467 1.00 29.29 49 LEU C N 1
ATOM 8079 C CA . LEU C 1 49 ? -47.355 -21.020 0.764 1.00 28.75 49 LEU C CA 1
ATOM 8080 C C . LEU C 1 49 ? -48.161 -21.123 -0.533 1.00 28.08 49 LEU C C 1
ATOM 8081 O O . LEU C 1 49 ? -49.318 -20.709 -0.569 1.00 27.53 49 LEU C O 1
ATOM 8086 N N . PRO C 1 50 ? -47.556 -21.679 -1.599 1.00 28.03 50 PRO C N 1
ATOM 8087 C CA . PRO C 1 50 ? -48.207 -21.786 -2.911 1.00 28.07 50 PRO C CA 1
ATOM 8088 C C . PRO C 1 50 ? -49.641 -22.301 -2.869 1.00 28.01 50 PRO C C 1
ATOM 8089 O O . PRO C 1 50 ? -50.502 -21.785 -3.575 1.00 28.21 50 PRO C O 1
ATOM 8093 N N . ARG C 1 51 ? -49.887 -23.299 -2.032 1.00 28.06 51 ARG C N 1
ATOM 8094 C CA . ARG C 1 51 ? -51.215 -23.897 -1.917 1.00 28.90 51 ARG C CA 1
ATOM 8095 C C . ARG C 1 51 ? -52.195 -22.981 -1.162 1.00 28.89 51 ARG C C 1
ATOM 8096 O O . ARG C 1 51 ? -53.395 -23.009 -1.423 1.00 29.14 51 ARG C O 1
ATOM 8104 N N . GLU C 1 52 ? -51.684 -22.177 -0.231 1.00 29.19 52 GLU C N 1
ATOM 8105 C CA . GLU C 1 52 ? -52.504 -21.174 0.449 1.00 29.59 52 GLU C CA 1
ATOM 8106 C C . GLU C 1 52 ? -52.901 -20.074 -0.535 1.00 28.19 52 GLU C C 1
ATOM 8107 O O . GLU C 1 52 ? -54.027 -19.576 -0.496 1.00 27.45 52 GLU C O 1
ATOM 8113 N N . ARG C 1 53 ? -51.971 -19.709 -1.416 1.00 26.65 53 ARG C N 1
ATOM 8114 C CA . ARG C 1 53 ? -52.236 -18.713 -2.453 1.00 26.31 53 ARG C CA 1
ATOM 8115 C C . ARG C 1 53 ? -53.408 -19.128 -3.330 1.00 26.72 53 ARG C C 1
ATOM 8116 O O . ARG C 1 53 ? -54.314 -18.332 -3.578 1.00 27.42 53 ARG C O 1
ATOM 8124 N N . VAL C 1 54 ? -53.393 -20.377 -3.789 1.00 26.89 54 VAL C N 1
ATOM 8125 C CA . VAL C 1 54 ? -54.478 -20.888 -4.623 1.00 27.24 54 VAL C CA 1
ATOM 8126 C C . VAL C 1 54 ? -55.788 -20.864 -3.846 1.00 28.47 54 VAL C C 1
ATOM 8127 O O . VAL C 1 54 ? -56.817 -20.442 -4.366 1.00 28.03 54 VAL C O 1
ATOM 8131 N N . ASP C 1 55 ? -55.739 -21.318 -2.599 1.00 30.73 55 ASP C N 1
ATOM 8132 C CA . ASP C 1 55 ? -56.933 -21.380 -1.754 1.00 32.87 55 ASP C CA 1
ATOM 8133 C C . ASP C 1 55 ? -57.556 -20.000 -1.492 1.00 32.60 55 ASP C C 1
ATOM 8134 O O . ASP C 1 55 ? -58.774 -19.851 -1.555 1.00 32.21 55 ASP C O 1
ATOM 8139 N N . ARG C 1 56 ? -56.720 -19.007 -1.194 1.00 33.13 56 ARG C N 1
ATOM 8140 C CA . ARG C 1 56 ? -57.184 -17.620 -0.989 1.00 33.91 56 ARG C CA 1
ATOM 8141 C C . ARG C 1 56 ? -57.908 -17.047 -2.202 1.00 32.23 56 ARG C C 1
ATOM 8142 O O . ARG C 1 56 ? -58.821 -16.235 -2.070 1.00 31.91 56 ARG C O 1
ATOM 8150 N N . LEU C 1 57 ? -57.460 -17.459 -3.380 1.00 30.24 57 LEU C N 1
ATOM 8151 C CA . LEU C 1 57 ? -58.009 -16.988 -4.640 1.00 28.49 57 LEU C CA 1
ATOM 8152 C C . LEU C 1 57 ? -59.461 -17.421 -4.842 1.00 27.26 57 LEU C C 1
ATOM 8153 O O . LEU C 1 57 ? -60.266 -16.681 -5.408 1.00 26.71 57 LEU C O 1
ATOM 8158 N N . LEU C 1 58 ? -59.788 -18.615 -4.363 1.00 26.14 58 LEU C N 1
ATOM 8159 C CA . LEU C 1 58 ? -61.085 -19.230 -4.635 1.00 26.03 58 LEU C CA 1
ATOM 8160 C C . LEU C 1 58 ? -62.234 -18.593 -3.872 1.00 26.21 58 LEU C C 1
ATOM 8161 O O . LEU C 1 58 ? -62.070 -18.132 -2.750 1.00 26.26 58 LEU C O 1
ATOM 8166 N N . ASP C 1 59 ? -63.407 -18.590 -4.493 1.00 26.66 59 ASP C N 1
ATOM 8167 C CA . ASP C 1 59 ? -64.621 -18.185 -3.808 1.00 26.90 59 ASP C CA 1
ATOM 8168 C C . ASP C 1 59 ? -64.873 -19.112 -2.612 1.00 28.63 59 ASP C C 1
ATOM 8169 O O . ASP C 1 59 ? -64.470 -20.276 -2.629 1.00 28.51 59 ASP C O 1
ATOM 8174 N N . PRO C 1 60 ? -65.537 -18.595 -1.564 1.00 30.66 60 PRO C N 1
ATOM 8175 C CA . PRO C 1 60 ? -65.891 -19.397 -0.391 1.00 31.25 60 PRO C CA 1
ATOM 8176 C C . PRO C 1 60 ? -66.693 -20.640 -0.759 1.00 30.86 60 PRO C C 1
ATOM 8177 O O . PRO C 1 60 ? -67.741 -20.527 -1.387 1.00 31.35 60 PRO C O 1
ATOM 8181 N N . GLY C 1 61 ? -66.191 -21.811 -0.382 1.00 31.20 61 GLY C N 1
ATOM 8182 C CA . GLY C 1 61 ? -66.887 -23.075 -0.649 1.00 31.03 61 GLY C CA 1
ATOM 8183 C C . GLY C 1 61 ? -66.963 -23.476 -2.117 1.00 30.23 61 GLY C C 1
ATOM 8184 O O . GLY C 1 61 ? -67.819 -24.269 -2.505 1.00 30.67 61 GLY C O 1
ATOM 8185 N N . SER C 1 62 ? -66.074 -22.924 -2.934 1.00 29.32 62 SER C N 1
ATOM 8186 C CA . SER C 1 62 ? -65.958 -23.326 -4.333 1.00 28.35 62 SER C CA 1
ATOM 8187 C C . SER C 1 62 ? -65.197 -24.647 -4.405 1.00 26.72 62 SER C C 1
ATOM 8188 O O . SER C 1 62 ? -64.192 -24.814 -3.721 1.00 25.39 62 SER C O 1
ATOM 8191 N N . PRO C 1 63 ? -65.667 -25.591 -5.234 1.00 25.97 63 PRO C N 1
ATOM 8192 C CA . PRO C 1 63 ? -64.825 -26.763 -5.472 1.00 25.48 63 PRO C CA 1
ATOM 8193 C C . PRO C 1 63 ? -63.571 -26.402 -6.262 1.00 24.74 63 PRO C C 1
ATOM 8194 O O . PRO C 1 63 ? -63.546 -25.388 -6.962 1.00 24.88 63 PRO C O 1
ATOM 8198 N N . PHE C 1 64 ? -62.535 -27.220 -6.122 1.00 24.07 64 PHE C N 1
ATOM 8199 C CA . PHE C 1 64 ? -61.308 -27.071 -6.895 1.00 23.57 64 PHE C CA 1
ATOM 8200 C C . PHE C 1 64 ? -60.984 -28.408 -7.549 1.00 23.51 64 PHE C C 1
ATOM 8201 O O . PHE C 1 64 ? -60.705 -29.388 -6.862 1.00 23.50 64 PHE C O 1
ATOM 8209 N N . LEU C 1 65 ? -61.038 -28.438 -8.876 1.00 23.33 65 LEU C N 1
ATOM 8210 C CA . LEU C 1 65 ? -60.679 -29.623 -9.643 1.00 23.12 65 LEU C CA 1
ATOM 8211 C C . LEU C 1 65 ? -59.195 -29.540 -9.983 1.00 22.90 65 LEU C C 1
ATOM 8212 O O . LEU C 1 65 ? -58.808 -28.886 -10.952 1.00 22.48 65 LEU C O 1
ATOM 8217 N N . GLU C 1 66 ? -58.363 -30.186 -9.171 1.00 22.94 66 GLU C N 1
ATOM 8218 C CA . GLU C 1 66 ? -56.918 -30.131 -9.372 1.00 22.90 66 GLU C CA 1
ATOM 8219 C C . GLU C 1 66 ? -56.499 -31.062 -10.505 1.00 23.09 66 GLU C C 1
ATOM 8220 O O . GLU C 1 66 ? -56.993 -32.185 -10.614 1.00 23.36 66 GLU C O 1
ATOM 8226 N N . LEU C 1 67 ? -55.585 -30.576 -11.339 1.00 22.76 67 LEU C N 1
ATOM 8227 C CA . LEU C 1 67 ? -55.063 -31.336 -12.466 1.00 22.71 67 LEU C CA 1
ATOM 8228 C C . LEU C 1 67 ? -53.660 -31.840 -12.183 1.00 21.76 67 LEU C C 1
ATOM 8229 O O . LEU C 1 67 ? -52.805 -31.085 -11.725 1.00 21.66 67 LEU C O 1
ATOM 8234 N N . ALA C 1 68 ? -53.435 -33.119 -12.463 1.00 21.12 68 ALA C N 1
ATOM 8235 C CA . ALA C 1 68 ? -52.096 -33.720 -12.434 1.00 20.77 68 ALA C CA 1
ATOM 8236 C C . ALA C 1 68 ? -51.310 -33.488 -11.134 1.00 20.56 68 ALA C C 1
ATOM 8237 O O . ALA C 1 68 ? -50.132 -33.123 -11.175 1.00 20.41 68 ALA C O 1
ATOM 8239 N N . PRO C 1 69 ? -51.947 -33.722 -9.975 1.00 20.53 69 PRO C N 1
ATOM 8240 C CA . PRO C 1 69 ? -51.246 -33.478 -8.711 1.00 20.84 69 PRO C CA 1
ATOM 8241 C C . PRO C 1 69 ? -50.018 -34.368 -8.475 1.00 21.11 69 PRO C C 1
ATOM 8242 O O . PRO C 1 69 ? -49.110 -33.970 -7.747 1.00 21.49 69 PRO C O 1
ATOM 8246 N N . LEU C 1 70 ? -49.987 -35.554 -9.078 1.00 21.23 70 LEU C N 1
ATOM 8247 C CA . LEU C 1 70 ? -48.828 -36.445 -8.936 1.00 21.34 70 LEU C CA 1
ATOM 8248 C C . LEU C 1 70 ? -47.936 -36.460 -10.174 1.00 21.30 70 LEU C C 1
ATOM 8249 O O . LEU C 1 70 ? -47.239 -37.441 -10.429 1.00 21.80 70 LEU C O 1
ATOM 8254 N N . ALA C 1 71 ? -47.947 -35.368 -10.932 1.00 21.28 71 ALA C N 1
ATOM 8255 C CA . ALA C 1 71 ? -46.978 -35.166 -12.003 1.00 21.21 71 ALA C CA 1
ATOM 8256 C C . ALA C 1 71 ? -45.565 -35.411 -11.477 1.00 21.20 71 ALA C C 1
ATOM 8257 O O . ALA C 1 71 ? -45.258 -35.094 -10.331 1.00 20.98 71 ALA C O 1
ATOM 8259 N N . ALA C 1 72 ? -44.723 -36.002 -12.317 1.00 21.29 72 ALA C N 1
ATOM 8260 C CA . ALA C 1 72 ? -43.312 -36.257 -11.994 1.00 21.59 72 ALA C CA 1
ATOM 8261 C C . ALA C 1 72 ? -43.076 -37.228 -10.820 1.00 21.96 72 ALA C C 1
ATOM 8262 O O . ALA C 1 72 ? -41.964 -37.309 -10.293 1.00 22.20 72 ALA C O 1
ATOM 8264 N N . GLY C 1 73 ? -44.104 -37.971 -10.424 1.00 22.45 73 GLY C N 1
ATOM 8265 C CA . GLY C 1 73 ? -43.953 -38.991 -9.390 1.00 23.35 73 GLY C CA 1
ATOM 8266 C C . GLY C 1 73 ? -43.004 -40.078 -9.870 1.00 24.05 73 GLY C C 1
ATOM 8267 O O . GLY C 1 73 ? -43.136 -40.582 -10.987 1.00 23.77 73 GLY C O 1
ATOM 8268 N N . GLY C 1 74 ? -42.023 -40.415 -9.040 1.00 24.83 74 GLY C N 1
ATOM 8269 C CA . GLY C 1 74 ? -40.998 -41.392 -9.410 1.00 25.24 74 GLY C CA 1
ATOM 8270 C C . GLY C 1 74 ? -40.042 -40.917 -10.495 1.00 25.78 74 GLY C C 1
ATOM 8271 O O . GLY C 1 74 ? -39.299 -41.719 -11.051 1.00 26.48 74 GLY C O 1
ATOM 8272 N N . MET C 1 75 ? -40.058 -39.621 -10.799 1.00 26.12 75 MET C N 1
ATOM 8273 C CA . MET C 1 75 ? -39.181 -39.052 -11.825 1.00 26.48 75 MET C CA 1
ATOM 8274 C C . MET C 1 75 ? -38.210 -38.063 -11.188 1.00 27.06 75 MET C C 1
ATOM 8275 O O . MET C 1 75 ? -38.484 -37.509 -10.128 1.00 26.97 75 MET C O 1
ATOM 8280 N N . TYR C 1 76 ? -37.068 -37.867 -11.839 1.00 28.35 76 TYR C N 1
ATOM 8281 C CA . TYR C 1 76 ? -36.032 -36.924 -11.391 1.00 29.40 76 TYR C CA 1
ATOM 8282 C C . TYR C 1 76 ? -35.523 -37.164 -9.959 1.00 30.68 76 TYR C C 1
ATOM 8283 O O . TYR C 1 76 ? -35.095 -36.227 -9.286 1.00 31.67 76 TYR C O 1
ATOM 8292 N N . GLY C 1 77 ? -35.557 -38.413 -9.501 1.00 31.99 77 GLY C N 1
ATOM 8293 C CA . GLY C 1 77 ? -35.192 -38.743 -8.116 1.00 32.37 77 GLY C CA 1
ATOM 8294 C C . GLY C 1 77 ? -36.194 -38.241 -7.085 1.00 33.06 77 GLY C C 1
ATOM 8295 O O . GLY C 1 77 ? -35.860 -38.081 -5.910 1.00 33.04 77 GLY C O 1
ATOM 8296 N N . ASP C 1 78 ? -37.428 -38.006 -7.531 1.00 34.07 78 ASP C N 1
ATOM 8297 C CA . ASP C 1 78 ? -38.492 -37.420 -6.702 1.00 34.29 78 ASP C CA 1
ATOM 8298 C C . ASP C 1 78 ? -38.119 -36.052 -6.099 1.00 33.63 78 ASP C C 1
ATOM 8299 O O . ASP C 1 78 ? -38.641 -35.667 -5.053 1.00 32.93 78 ASP C O 1
ATOM 8304 N N . GLU C 1 79 ? -37.240 -35.313 -6.772 1.00 33.69 79 GLU C N 1
ATOM 8305 C CA . GLU C 1 79 ? -36.807 -34.005 -6.269 1.00 34.34 79 GLU C CA 1
ATOM 8306 C C . GLU C 1 79 ? -37.757 -32.857 -6.668 1.00 32.92 79 GLU C C 1
ATOM 8307 O O . GLU C 1 79 ? -37.577 -31.728 -6.217 1.00 32.86 79 GLU C O 1
ATOM 8313 N N . SER C 1 80 ? -38.769 -33.152 -7.487 1.00 31.36 80 SER C N 1
ATOM 8314 C CA . SER C 1 80 ? -39.807 -32.172 -7.838 1.00 29.76 80 SER C CA 1
ATOM 8315 C C . SER C 1 80 ? -41.233 -32.746 -7.700 1.00 28.06 80 SER C C 1
ATOM 8316 O O . SER C 1 80 ? -41.865 -33.089 -8.697 1.00 27.10 80 SER C O 1
ATOM 8319 N N . PRO C 1 81 ? -41.736 -32.855 -6.456 1.00 26.97 81 PRO C N 1
ATOM 8320 C CA . PRO C 1 81 ? -43.108 -33.323 -6.199 1.00 26.36 81 PRO C CA 1
ATOM 8321 C C . PRO C 1 81 ? -44.188 -32.458 -6.861 1.00 25.63 81 PRO C C 1
ATOM 8322 O O . PRO C 1 81 ? -44.107 -31.231 -6.824 1.00 25.55 81 PRO C O 1
ATOM 8326 N N . GLY C 1 82 ? -45.185 -33.111 -7.458 1.00 24.77 82 GLY C N 1
ATOM 8327 C CA . GLY C 1 82 ? -46.231 -32.437 -8.235 1.00 23.90 82 GLY C CA 1
ATOM 8328 C C . GLY C 1 82 ? -45.685 -31.675 -9.432 1.00 23.16 82 GLY C C 1
ATOM 8329 O O . GLY C 1 82 ? -46.387 -30.850 -10.021 1.00 22.50 82 GLY C O 1
ATOM 8330 N N . ALA C 1 83 ? -44.434 -31.975 -9.787 1.00 22.28 83 ALA C N 1
ATOM 8331 C CA . ALA C 1 83 ? -43.647 -31.226 -10.775 1.00 21.81 83 ALA C CA 1
ATOM 8332 C C . ALA C 1 83 ? -43.377 -29.757 -10.397 1.00 21.65 83 ALA C C 1
ATOM 8333 O O . ALA C 1 83 ? -43.014 -28.942 -11.251 1.00 21.43 83 ALA C O 1
ATOM 8335 N N . GLY C 1 84 ? -43.511 -29.435 -9.114 1.00 21.00 84 GLY C N 1
ATOM 8336 C CA . GLY C 1 84 ? -43.213 -28.093 -8.616 1.00 20.62 84 GLY C CA 1
ATOM 8337 C C . GLY C 1 84 ? -44.181 -27.019 -9.076 1.00 20.28 84 GLY C C 1
ATOM 8338 O O . GLY C 1 84 ? -43.807 -25.849 -9.189 1.00 19.60 84 GLY C O 1
ATOM 8339 N N . ILE C 1 85 ? -45.428 -27.413 -9.325 1.00 19.96 85 ILE C N 1
ATOM 8340 C CA . ILE C 1 85 ? -46.432 -26.496 -9.852 1.00 19.67 85 ILE C CA 1
ATOM 8341 C C . ILE C 1 85 ? -47.839 -27.016 -9.564 1.00 19.70 85 ILE C C 1
ATOM 8342 O O . ILE C 1 85 ? -48.091 -28.221 -9.619 1.00 19.79 85 ILE C O 1
ATOM 8347 N N . ILE C 1 86 ? -48.743 -26.097 -9.244 1.00 19.59 86 ILE C N 1
ATOM 8348 C CA . ILE C 1 86 ? -50.127 -26.437 -8.941 1.00 19.73 86 ILE C CA 1
ATOM 8349 C C . ILE C 1 86 ? -51.016 -25.926 -10.065 1.00 19.67 86 ILE C C 1
ATOM 8350 O O . ILE C 1 86 ? -50.934 -24.756 -10.443 1.00 19.45 86 ILE C O 1
ATOM 8355 N N . THR C 1 87 ? -51.856 -26.813 -10.591 1.00 19.38 87 THR C N 1
ATOM 8356 C CA . THR C 1 87 ? -52.776 -26.474 -11.665 1.00 19.41 87 THR C CA 1
ATOM 8357 C C . THR C 1 87 ? -54.152 -27.040 -11.353 1.00 19.45 87 THR C C 1
ATOM 8358 O O . THR C 1 87 ? -54.274 -28.152 -10.841 1.00 19.06 87 THR C O 1
ATOM 8362 N N . GLY C 1 88 ? -55.184 -26.263 -11.661 1.00 19.91 88 GLY C N 1
ATOM 8363 C CA . GLY C 1 88 ? -56.557 -26.708 -11.477 1.00 20.17 88 GLY C CA 1
ATOM 8364 C C . GLY C 1 88 ? -57.572 -25.651 -11.857 1.00 20.68 88 GLY C C 1
ATOM 8365 O O . GLY C 1 88 ? -57.213 -24.532 -12.233 1.00 20.42 88 GLY C O 1
ATOM 8366 N N . ILE C 1 89 ? -58.842 -26.026 -11.759 1.00 21.32 89 ILE C N 1
ATOM 8367 C CA . ILE C 1 89 ? -59.957 -25.136 -12.063 1.00 22.03 89 ILE C CA 1
ATOM 8368 C C . ILE C 1 89 ? -60.755 -24.861 -10.791 1.00 22.07 89 ILE C C 1
ATOM 8369 O O . ILE C 1 89 ? -61.115 -25.782 -10.061 1.00 21.65 89 ILE C O 1
ATOM 8374 N N . GLY C 1 90 ? -61.028 -23.586 -10.542 1.00 22.57 90 GLY C N 1
ATOM 8375 C CA . GLY C 1 90 ? -61.865 -23.177 -9.421 1.00 23.09 90 GLY C CA 1
ATOM 8376 C C . GLY C 1 90 ? -62.618 -21.895 -9.726 1.00 23.61 90 GLY C C 1
ATOM 8377 O O . GLY C 1 90 ? -62.332 -21.212 -10.708 1.00 23.36 90 GLY C O 1
ATOM 8378 N N . ARG C 1 91 ? -63.578 -21.567 -8.872 1.00 24.18 91 ARG C N 1
ATOM 8379 C CA . ARG C 1 91 ? -64.424 -20.400 -9.080 1.00 25.04 91 ARG C CA 1
ATOM 8380 C C . ARG C 1 91 ? -63.777 -19.158 -8.456 1.00 23.56 91 ARG C C 1
ATOM 8381 O O . ARG C 1 91 ? -63.440 -19.155 -7.273 1.00 23.77 91 ARG C O 1
ATOM 8389 N N . VAL C 1 92 ? -63.582 -18.123 -9.272 1.00 22.08 92 VAL C N 1
ATOM 8390 C CA . VAL C 1 92 ? -62.994 -16.850 -8.834 1.00 20.98 92 VAL C CA 1
ATOM 8391 C C . VAL C 1 92 ? -63.930 -15.707 -9.222 1.00 20.29 92 VAL C C 1
ATOM 8392 O O . VAL C 1 92 ? -64.177 -15.476 -10.403 1.00 19.86 92 VAL C O 1
ATOM 8396 N N . SER C 1 93 ? -64.434 -14.996 -8.216 1.00 19.87 93 SER C N 1
ATOM 8397 C CA . SER C 1 93 ? -65.464 -13.969 -8.395 1.00 19.63 93 SER C CA 1
ATOM 8398 C C . SER C 1 93 ? -66.628 -14.472 -9.245 1.00 19.68 93 SER C C 1
ATOM 8399 O O . SER C 1 93 ? -67.128 -13.766 -10.116 1.00 19.79 93 SER C O 1
ATOM 8402 N N . GLY C 1 94 ? -67.046 -15.707 -8.996 1.00 20.15 94 GLY C N 1
ATOM 8403 C CA . GLY C 1 94 ? -68.180 -16.299 -9.700 1.00 20.85 94 GLY C CA 1
ATOM 8404 C C . GLY C 1 94 ? -67.857 -16.940 -11.042 1.00 21.66 94 GLY C C 1
ATOM 8405 O O . GLY C 1 94 ? -68.728 -17.565 -11.643 1.00 21.82 94 GLY C O 1
ATOM 8406 N N . ARG C 1 95 ? -66.618 -16.792 -11.514 1.00 22.31 95 ARG C N 1
ATOM 8407 C CA . ARG C 1 95 ? -66.194 -17.359 -12.801 1.00 23.16 95 ARG C CA 1
ATOM 8408 C C . ARG C 1 95 ? -65.260 -18.553 -12.625 1.00 22.99 95 ARG C C 1
ATOM 8409 O O . ARG C 1 95 ? -64.308 -18.494 -11.846 1.00 22.06 95 ARG C O 1
ATOM 8417 N N . GLN C 1 96 ? -65.513 -19.617 -13.384 1.00 23.33 96 GLN C N 1
ATOM 8418 C CA . GLN C 1 96 ? -64.588 -20.748 -13.451 1.00 23.55 96 GLN C CA 1
ATOM 8419 C C . GLN C 1 96 ? -63.321 -20.324 -14.172 1.00 22.57 96 GLN C C 1
ATOM 8420 O O . GLN C 1 96 ? -63.383 -19.843 -15.301 1.00 22.23 96 GLN C O 1
ATOM 8426 N N . CYS C 1 97 ? -62.181 -20.508 -13.513 1.00 21.37 97 CYS C N 1
ATOM 8427 C CA . CYS C 1 97 ? -60.890 -20.115 -14.057 1.00 21.19 97 CYS C CA 1
ATOM 8428 C C . CYS C 1 97 ? -59.875 -21.242 -13.919 1.00 20.22 97 CYS C C 1
ATOM 8429 O O . CYS C 1 97 ? -59.906 -22.008 -12.964 1.00 19.49 97 CYS C O 1
ATOM 8432 N N . VAL C 1 98 ? -58.976 -21.332 -14.890 1.00 19.90 98 VAL C N 1
ATOM 8433 C CA . VAL C 1 98 ? -57.801 -22.179 -14.780 1.00 19.53 98 VAL C CA 1
ATOM 8434 C C . VAL C 1 98 ? -56.780 -21.401 -13.963 1.00 19.26 98 VAL C C 1
ATOM 8435 O O . VAL C 1 98 ? -56.476 -20.257 -14.281 1.00 19.09 98 VAL C O 1
ATOM 8439 N N . ILE C 1 99 ? -56.283 -22.022 -12.897 1.00 19.30 99 ILE C N 1
ATOM 8440 C CA . ILE C 1 99 ? -55.272 -21.422 -12.029 1.00 19.37 99 ILE C CA 1
ATOM 8441 C C . ILE C 1 99 ? -53.975 -22.216 -12.142 1.00 19.15 99 ILE C C 1
ATOM 8442 O O . ILE C 1 99 ? -53.981 -23.437 -12.028 1.00 19.19 99 ILE C O 1
ATOM 8447 N N . VAL C 1 100 ? -52.874 -21.504 -12.355 1.00 18.97 100 VAL C N 1
ATOM 8448 C CA . VAL C 1 100 ? -51.546 -22.092 -12.461 1.00 19.14 100 VAL C CA 1
ATOM 8449 C C . VAL C 1 100 ? -50.618 -21.368 -11.483 1.00 19.43 100 VAL C C 1
ATOM 8450 O O . VAL C 1 100 ? -50.351 -20.177 -11.638 1.00 18.92 100 VAL C O 1
ATOM 8454 N N . ALA C 1 101 ? -50.128 -22.092 -10.482 1.00 19.89 101 ALA C N 1
ATOM 8455 C CA . ALA C 1 101 ? -49.284 -21.505 -9.445 1.00 20.21 101 ALA C CA 1
ATOM 8456 C C . ALA C 1 101 ? -47.969 -22.259 -9.295 1.00 20.38 101 ALA C C 1
ATOM 8457 O O . ALA C 1 101 ? -47.958 -23.454 -9.002 1.00 20.33 101 ALA C O 1
ATOM 8459 N N . ASN C 1 102 ? -46.862 -21.554 -9.497 1.00 21.07 102 ASN C N 1
ATOM 8460 C CA . ASN C 1 102 ? -45.540 -22.131 -9.300 1.00 21.67 102 ASN C CA 1
ATOM 8461 C C . ASN C 1 102 ? -45.336 -22.429 -7.823 1.00 22.58 102 ASN C C 1
ATOM 8462 O O . ASN C 1 102 ? -45.576 -21.566 -6.979 1.00 22.46 102 ASN C O 1
ATOM 8467 N N . ASP C 1 103 ? -44.907 -23.652 -7.514 1.00 23.61 103 ASP C N 1
ATOM 8468 C CA . ASP C 1 103 ? -44.639 -24.053 -6.133 1.00 24.27 103 ASP C CA 1
ATOM 8469 C C . ASP C 1 103 ? -43.183 -23.755 -5.791 1.00 24.54 103 ASP C C 1
ATOM 8470 O O . ASP C 1 103 ? -42.296 -24.583 -6.016 1.00 24.48 103 ASP C O 1
ATOM 8475 N N . ALA C 1 104 ? -42.951 -22.575 -5.224 1.00 24.92 104 ALA C N 1
ATOM 8476 C CA . ALA C 1 104 ? -41.593 -22.097 -4.945 1.00 25.23 104 ALA C CA 1
ATOM 8477 C C . ALA C 1 104 ? -40.875 -22.832 -3.806 1.00 25.79 104 ALA C C 1
ATOM 8478 O O . ALA C 1 104 ? -39.691 -22.600 -3.580 1.00 25.29 104 ALA C O 1
ATOM 8480 N N . THR C 1 105 ? -41.577 -23.703 -3.085 1.00 26.80 105 THR C N 1
ATOM 8481 C CA . THR C 1 105 ? -40.933 -24.532 -2.064 1.00 27.78 105 THR C CA 1
ATOM 8482 C C . THR C 1 105 ? -40.190 -25.708 -2.700 1.00 28.64 105 THR C C 1
ATOM 8483 O O . THR C 1 105 ? -39.284 -26.278 -2.091 1.00 29.62 105 THR C O 1
ATOM 8487 N N . VAL C 1 106 ? -40.577 -26.055 -3.927 1.00 29.12 106 VAL C N 1
ATOM 8488 C CA . VAL C 1 106 ? -39.977 -27.166 -4.663 1.00 29.07 106 VAL C CA 1
ATOM 8489 C C . VAL C 1 106 ? -38.907 -26.649 -5.625 1.00 29.67 106 VAL C C 1
ATOM 8490 O O . VAL C 1 106 ? -39.211 -26.191 -6.727 1.00 29.98 106 VAL C O 1
ATOM 8494 N N . LYS C 1 107 ? -37.653 -26.730 -5.187 1.00 30.29 107 LYS C N 1
ATOM 8495 C CA . LYS C 1 107 ? -36.494 -26.235 -5.938 1.00 30.63 107 LYS C CA 1
ATOM 8496 C C . LYS C 1 107 ? -36.647 -24.783 -6.412 1.00 30.53 107 LYS C C 1
ATOM 8497 O O . LYS C 1 107 ? -36.183 -24.437 -7.487 1.00 30.51 107 LYS C O 1
ATOM 8503 N N . GLY C 1 108 ? -37.284 -23.933 -5.613 1.00 30.19 108 GLY C N 1
ATOM 8504 C CA . GLY C 1 108 ? -37.541 -22.545 -6.027 1.00 29.71 108 GLY C CA 1
ATOM 8505 C C . GLY C 1 108 ? -38.484 -22.427 -7.218 1.00 28.96 108 GLY C C 1
ATOM 8506 O O . GLY C 1 108 ? -38.440 -21.446 -7.959 1.00 29.26 108 GLY C O 1
ATOM 8507 N N . GLY C 1 109 ? -39.337 -23.431 -7.397 1.00 28.26 109 GLY C N 1
ATOM 8508 C CA . GLY C 1 109 ? -40.304 -23.461 -8.491 1.00 27.29 109 GLY C CA 1
ATOM 8509 C C . GLY C 1 109 ? -39.706 -23.599 -9.883 1.00 26.77 109 GLY C C 1
ATOM 8510 O O . GLY C 1 109 ? -40.315 -23.148 -10.863 1.00 25.98 109 GLY C O 1
ATOM 8511 N N . THR C 1 110 ? -38.536 -24.230 -9.994 1.00 25.64 110 THR C N 1
ATOM 8512 C CA . THR C 1 110 ? -37.880 -24.328 -11.304 1.00 25.58 110 THR C CA 1
ATOM 8513 C C . THR C 1 110 ? -38.654 -25.281 -12.201 1.00 24.66 110 THR C C 1
ATOM 8514 O O . THR C 1 110 ? -39.272 -26.237 -11.730 1.00 24.26 110 THR C O 1
ATOM 8518 N N . TYR C 1 111 ? -38.600 -25.008 -13.498 1.00 24.18 111 TYR C N 1
ATOM 8519 C CA . TYR C 1 111 ? -39.305 -25.805 -14.491 1.00 23.87 111 TYR C CA 1
ATOM 8520 C C . TYR C 1 111 ? -38.497 -27.035 -14.898 1.00 23.88 111 TYR C C 1
ATOM 8521 O O . TYR C 1 111 ? -37.497 -26.928 -15.607 1.00 23.92 111 TYR C O 1
ATOM 8530 N N . TYR C 1 112 ? -38.929 -28.195 -14.416 1.00 23.95 112 TYR C N 1
ATOM 8531 C CA . TYR C 1 112 ? -38.485 -29.474 -14.959 1.00 24.16 112 TYR C CA 1
ATOM 8532 C C . TYR C 1 112 ? -39.326 -29.749 -16.209 1.00 23.30 112 TYR C C 1
ATOM 8533 O O . TYR C 1 112 ? -40.311 -29.050 -16.448 1.00 23.24 112 TYR C O 1
ATOM 8542 N N . PRO C 1 113 ? -38.941 -30.750 -17.023 1.00 22.59 113 PRO C N 1
ATOM 8543 C CA . PRO C 1 113 ? -39.717 -31.016 -18.240 1.00 22.03 113 PRO C CA 1
ATOM 8544 C C . PRO C 1 113 ? -41.208 -31.261 -17.990 1.00 21.48 113 PRO C C 1
ATOM 8545 O O . PRO C 1 113 ? -42.041 -30.780 -18.755 1.00 21.02 113 PRO C O 1
ATOM 8549 N N . MET C 1 114 ? -41.536 -31.990 -16.927 1.00 21.02 114 MET C N 1
ATOM 8550 C CA . MET C 1 114 ? -42.936 -32.247 -16.587 1.00 21.06 114 MET C CA 1
ATOM 8551 C C . MET C 1 114 ? -43.645 -30.995 -16.048 1.00 20.16 114 MET C C 1
ATOM 8552 O O . MET C 1 114 ? -44.872 -30.895 -16.132 1.00 19.21 114 MET C O 1
ATOM 8557 N N . THR C 1 115 ? -42.875 -30.051 -15.506 1.00 19.37 115 THR C N 1
ATOM 8558 C CA . THR C 1 115 ? -43.414 -28.761 -15.071 1.00 19.30 115 THR C CA 1
ATOM 8559 C C . THR C 1 115 ? -43.967 -27.979 -16.264 1.00 18.99 115 THR C C 1
ATOM 8560 O O . THR C 1 115 ? -45.056 -27.412 -16.202 1.00 18.90 115 THR C O 1
ATOM 8564 N N . VAL C 1 116 ? -43.195 -27.959 -17.343 1.00 19.00 116 VAL C N 1
ATOM 8565 C CA . VAL C 1 116 ? -43.599 -27.321 -18.595 1.00 18.76 116 VAL C CA 1
ATOM 8566 C C . VAL C 1 116 ? -44.837 -28.013 -19.146 1.00 18.59 116 VAL C C 1
ATOM 8567 O O . VAL C 1 116 ? -45.820 -27.360 -19.491 1.00 18.69 116 VAL C O 1
ATOM 8571 N N . LYS C 1 117 ? -44.775 -29.338 -19.225 1.00 18.21 117 LYS C N 1
ATOM 8572 C CA . LYS C 1 117 ? -45.878 -30.137 -19.757 1.00 18.18 117 LYS C CA 1
ATOM 8573 C C . LYS C 1 117 ? -47.174 -29.882 -18.986 1.00 17.85 117 LYS C C 1
ATOM 8574 O O . LYS C 1 117 ? -48.248 -29.784 -19.578 1.00 17.82 117 LYS C O 1
ATOM 8580 N N . LYS C 1 118 ? -47.052 -29.754 -17.668 1.00 17.49 118 LYS C N 1
ATOM 8581 C CA . LYS C 1 118 ? -48.198 -29.533 -16.788 1.00 17.23 118 LYS C CA 1
ATOM 8582 C C . LYS C 1 118 ? -48.801 -28.134 -16.957 1.00 17.30 118 LYS C C 1
ATOM 8583 O O . LYS C 1 118 ? -50.022 -27.973 -16.950 1.00 17.19 118 LYS C O 1
ATOM 8589 N N . HIS C 1 119 ? -47.939 -27.134 -17.102 1.00 17.30 119 HIS C N 1
ATOM 8590 C CA . HIS C 1 119 ? -48.364 -25.758 -17.366 1.00 17.57 119 HIS C CA 1
ATOM 8591 C C . HIS C 1 119 ? -49.124 -25.694 -18.699 1.00 17.32 119 HIS C C 1
ATOM 8592 O O . HIS C 1 119 ? -50.212 -25.118 -18.775 1.00 17.30 119 HIS C O 1
ATOM 8599 N N . LEU C 1 120 ? -48.557 -26.303 -19.738 1.00 16.73 120 LEU C N 1
ATOM 8600 C CA . LEU C 1 120 ? -49.200 -26.330 -21.054 1.00 16.52 120 LEU C CA 1
ATOM 8601 C C . LEU C 1 120 ? -50.546 -27.059 -21.038 1.00 16.39 120 LEU C C 1
ATOM 8602 O O . LEU C 1 120 ? -51.481 -26.658 -21.727 1.00 16.09 120 LEU C O 1
ATOM 8607 N N . ARG C 1 121 ? -50.636 -28.121 -20.246 1.00 16.22 121 ARG C N 1
ATOM 8608 C CA . ARG C 1 121 ? -51.867 -28.892 -20.144 1.00 16.12 121 ARG C CA 1
ATOM 8609 C C . ARG C 1 121 ? -52.997 -28.046 -19.554 1.00 16.29 121 ARG C C 1
ATOM 8610 O O . ARG C 1 121 ? -54.145 -28.143 -19.990 1.00 16.33 121 ARG C O 1
ATOM 8618 N N . ALA C 1 122 ? -52.665 -27.211 -18.572 1.00 16.25 122 ALA C N 1
ATOM 8619 C CA . ALA C 1 122 ? -53.646 -26.310 -17.968 1.00 16.29 122 ALA C CA 1
ATOM 8620 C C . ALA C 1 122 ? -54.175 -25.311 -18.994 1.00 16.32 122 ALA C C 1
ATOM 8621 O O . ALA C 1 122 ? -55.380 -25.057 -19.063 1.00 16.69 122 ALA C O 1
ATOM 8623 N N . GLN C 1 123 ? -53.272 -24.752 -19.792 1.00 16.23 123 GLN C N 1
ATOM 8624 C CA . GLN C 1 123 ? -53.647 -23.816 -20.851 1.00 16.28 123 GLN C CA 1
ATOM 8625 C C . GLN C 1 123 ? -54.512 -24.479 -21.927 1.00 16.54 123 GLN C C 1
ATOM 8626 O O . GLN C 1 123 ? -55.415 -23.850 -22.477 1.00 16.64 123 GLN C O 1
ATOM 8632 N N . GLU C 1 124 ? -54.233 -25.745 -22.220 1.00 16.78 124 GLU C N 1
ATOM 8633 C CA . GLU C 1 124 ? -55.036 -26.515 -23.171 1.00 17.14 124 GLU C CA 1
ATOM 8634 C C . GLU C 1 124 ? -56.474 -26.643 -22.668 1.00 16.86 124 GLU C C 1
ATOM 8635 O O . GLU C 1 124 ? -57.421 -26.431 -23.416 1.00 16.67 124 GLU C O 1
ATOM 8641 N N . VAL C 1 125 ? -56.620 -26.978 -21.391 1.00 16.91 125 VAL C N 1
ATOM 8642 C CA . VAL C 1 125 ? -57.932 -27.061 -20.744 1.00 16.88 125 VAL C CA 1
ATOM 8643 C C . VAL C 1 125 ? -58.648 -25.704 -20.779 1.00 16.72 125 VAL C C 1
ATOM 8644 O O . VAL C 1 125 ? -59.856 -25.639 -21.001 1.00 16.17 125 VAL C O 1
ATOM 8648 N N . ALA C 1 126 ? -57.890 -24.632 -20.562 1.00 16.74 126 ALA C N 1
ATOM 8649 C CA . ALA C 1 126 ? -58.426 -23.276 -20.617 1.00 16.96 126 ALA C CA 1
ATOM 8650 C C . ALA C 1 126 ? -58.934 -22.927 -22.017 1.00 17.12 126 ALA C C 1
ATOM 8651 O O . ALA C 1 126 ? -60.013 -22.359 -22.169 1.00 17.06 126 ALA C O 1
ATOM 8653 N N . LEU C 1 127 ? -58.144 -23.271 -23.029 1.00 17.42 127 LEU C N 1
ATOM 8654 C CA . LEU C 1 127 ? -58.510 -23.013 -24.418 1.00 17.86 127 LEU C CA 1
ATOM 8655 C C . LEU C 1 127 ? -59.785 -23.757 -24.819 1.00 18.42 127 LEU C C 1
ATOM 8656 O O . LEU C 1 127 ? -60.704 -23.161 -25.367 1.00 18.53 127 LEU C O 1
ATOM 8661 N N . GLN C 1 128 ? -59.835 -25.052 -24.533 1.00 19.19 128 GLN C N 1
ATOM 8662 C CA . GLN C 1 128 ? -60.946 -25.897 -24.977 1.00 19.95 128 GLN C CA 1
ATOM 8663 C C . GLN C 1 128 ? -62.272 -25.564 -24.302 1.00 19.74 128 GLN C C 1
ATOM 8664 O O . GLN C 1 128 ? -63.334 -25.771 -24.881 1.00 19.31 128 GLN C O 1
ATOM 8670 N N . ASN C 1 129 ? -62.205 -25.051 -23.080 1.00 20.02 129 ASN C N 1
ATOM 8671 C CA . ASN C 1 129 ? -63.409 -24.734 -22.317 1.00 20.11 129 ASN C CA 1
ATOM 8672 C C . ASN C 1 129 ? -63.662 -23.232 -22.156 1.00 20.27 129 ASN C C 1
ATOM 8673 O O . ASN C 1 129 ? -64.603 -22.832 -21.476 1.00 19.53 129 ASN C O 1
ATOM 8678 N N . MET C 1 130 ? -62.826 -22.420 -22.810 1.00 21.01 130 MET C N 1
ATOM 8679 C CA . MET C 1 130 ? -62.919 -20.952 -22.780 1.00 21.61 130 MET C CA 1
ATOM 8680 C C . MET C 1 130 ? -62.881 -20.405 -21.355 1.00 20.64 130 MET C C 1
ATOM 8681 O O . MET C 1 130 ? -63.702 -19.572 -20.978 1.00 20.78 130 MET C O 1
ATOM 8686 N N . LEU C 1 131 ? -61.915 -20.874 -20.576 1.00 19.83 131 LEU C N 1
ATOM 8687 C CA . LEU C 1 131 ? -61.768 -20.467 -19.184 1.00 19.37 131 LEU C CA 1
ATOM 8688 C C . LEU C 1 131 ? -60.643 -19.450 -19.043 1.00 18.79 131 LEU C C 1
ATOM 8689 O O . LEU C 1 131 ? -59.563 -19.659 -19.584 1.00 18.94 131 LEU C O 1
ATOM 8694 N N . PRO C 1 132 ? -60.892 -18.341 -18.315 1.00 18.34 132 PRO C N 1
ATOM 8695 C CA . PRO C 1 132 ? -59.821 -17.398 -17.991 1.00 18.09 132 PRO C CA 1
ATOM 8696 C C . PRO C 1 132 ? -58.646 -18.085 -17.297 1.00 18.07 132 PRO C C 1
ATOM 8697 O O . PRO C 1 132 ? -58.842 -19.061 -16.577 1.00 17.95 132 PRO C O 1
ATOM 8701 N N . CYS C 1 133 ? -57.442 -17.571 -17.519 1.00 18.22 133 CYS C N 1
ATOM 8702 C CA . CYS C 1 133 ? -56.235 -18.113 -16.904 1.00 18.27 133 CYS C CA 1
ATOM 8703 C C . CYS C 1 133 ? -55.652 -17.144 -15.895 1.00 18.22 133 CYS C C 1
ATOM 8704 O O . CYS C 1 133 ? -55.504 -15.956 -16.181 1.00 18.48 133 CYS C O 1
ATOM 8707 N N . ILE C 1 134 ? -55.319 -17.660 -14.717 1.00 18.15 134 ILE C N 1
ATOM 8708 C CA . ILE C 1 134 ? -54.649 -16.884 -13.682 1.00 18.06 134 ILE C CA 1
ATOM 8709 C C . ILE C 1 134 ? -53.310 -17.562 -13.391 1.00 17.96 134 ILE C C 1
ATOM 8710 O O . ILE C 1 134 ? -53.274 -18.734 -13.027 1.00 17.58 134 ILE C O 1
ATOM 8715 N N . TYR C 1 135 ? -52.215 -16.826 -13.565 1.00 18.39 135 TYR C N 1
ATOM 8716 C CA . TYR C 1 135 ? -50.871 -17.364 -13.331 1.00 18.53 135 TYR C CA 1
ATOM 8717 C C . TYR C 1 135 ? -50.243 -16.717 -12.097 1.00 18.87 135 TYR C C 1
ATOM 8718 O O . TYR C 1 135 ? -49.964 -15.519 -12.091 1.00 19.03 135 TYR C O 1
ATOM 8727 N N . LEU C 1 136 ? -50.038 -17.511 -11.049 1.00 19.42 136 LEU C N 1
ATOM 8728 C CA . LEU C 1 136 ? -49.364 -17.048 -9.831 1.00 19.79 136 LEU C CA 1
ATOM 8729 C C . LEU C 1 136 ? -47.886 -17.407 -9.917 1.00 20.19 136 LEU C C 1
ATOM 8730 O O . LEU C 1 136 ? -47.490 -18.548 -9.675 1.00 20.29 136 LEU C O 1
ATOM 8735 N N . VAL C 1 137 ? -47.080 -16.407 -10.254 1.00 20.72 137 VAL C N 1
ATOM 8736 C CA . VAL C 1 137 ? -45.716 -16.613 -10.718 1.00 21.46 137 VAL C CA 1
ATOM 8737 C C . VAL C 1 137 ? -44.691 -16.520 -9.589 1.00 22.13 137 VAL C C 1
ATOM 8738 O O . VAL C 1 137 ? -44.669 -15.547 -8.836 1.00 22.26 137 VAL C O 1
ATOM 8742 N N . ASP C 1 138 ? -43.834 -17.535 -9.506 1.00 22.77 138 ASP C N 1
ATOM 8743 C CA . ASP C 1 138 ? -42.808 -17.628 -8.474 1.00 23.54 138 ASP C CA 1
ATOM 8744 C C . ASP C 1 138 ? -41.834 -18.748 -8.858 1.00 24.07 138 ASP C C 1
ATOM 8745 O O . ASP C 1 138 ? -41.908 -19.858 -8.333 1.00 24.49 138 ASP C O 1
ATOM 8750 N N . SER C 1 139 ? -40.929 -18.450 -9.784 1.00 24.57 139 SER C N 1
ATOM 8751 C CA . SER C 1 139 ? -40.096 -19.483 -10.400 1.00 25.40 139 SER C CA 1
ATOM 8752 C C . SER C 1 139 ? -38.673 -19.008 -10.667 1.00 25.83 139 SER C C 1
ATOM 8753 O O . SER C 1 139 ? -38.464 -17.958 -11.265 1.00 25.87 139 SER C O 1
ATOM 8756 N N . GLY C 1 140 ? -37.702 -19.806 -10.233 1.00 26.72 140 GLY C N 1
ATOM 8757 C CA . GLY C 1 140 ? -36.286 -19.522 -10.472 1.00 27.57 140 GLY C CA 1
ATOM 8758 C C . GLY C 1 140 ? -35.814 -19.780 -11.895 1.00 28.44 140 GLY C C 1
ATOM 8759 O O . GLY C 1 140 ? -34.702 -19.390 -12.254 1.00 30.00 140 GLY C O 1
ATOM 8760 N N . GLY C 1 141 ? -36.636 -20.449 -12.704 1.00 28.55 141 GLY C N 1
ATOM 8761 C CA . GLY C 1 141 ? -36.317 -20.668 -14.120 1.00 28.69 141 GLY C CA 1
ATOM 8762 C C . GLY C 1 141 ? -36.324 -22.127 -14.550 1.00 28.46 141 GLY C C 1
ATOM 8763 O O . GLY C 1 141 ? -37.037 -22.952 -13.984 1.00 28.34 141 GLY C O 1
ATOM 8764 N N . ALA C 1 142 ? -35.524 -22.436 -15.565 1.00 28.09 142 ALA C N 1
ATOM 8765 C CA . ALA C 1 142 ? -35.510 -23.764 -16.178 1.00 28.07 142 ALA C CA 1
ATOM 8766 C C . ALA C 1 142 ? -34.520 -24.697 -15.484 1.00 28.13 142 ALA C C 1
ATOM 8767 O O . ALA C 1 142 ? -33.481 -24.255 -15.000 1.00 27.61 142 ALA C O 1
ATOM 8769 N N . PHE C 1 143 ? -34.848 -25.987 -15.436 1.00 28.36 143 PHE C N 1
ATOM 8770 C CA . PHE C 1 143 ? -33.911 -26.990 -14.936 1.00 28.78 143 PHE C CA 1
ATOM 8771 C C . PHE C 1 143 ? -32.849 -27.248 -16.002 1.00 28.37 143 PHE C C 1
ATOM 8772 O O . PHE C 1 143 ? -33.084 -27.957 -16.985 1.00 27.89 143 PHE C O 1
ATOM 8780 N N . LEU C 1 144 ? -31.677 -26.664 -15.787 1.00 28.29 144 LEU C N 1
ATOM 8781 C CA . LEU C 1 144 ? -30.655 -26.555 -16.824 1.00 28.62 144 LEU C CA 1
ATOM 8782 C C . LEU C 1 144 ? -29.996 -27.878 -17.243 1.00 28.86 144 LEU C C 1
ATOM 8783 O O . LEU C 1 144 ? -29.627 -28.026 -18.408 1.00 28.63 144 LEU C O 1
ATOM 8788 N N . PRO C 1 145 ? -29.854 -28.846 -16.314 1.00 29.36 145 PRO C N 1
ATOM 8789 C CA . PRO C 1 145 ? -29.335 -30.155 -16.741 1.00 29.66 145 PRO C CA 1
ATOM 8790 C C . PRO C 1 145 ? -30.226 -30.897 -17.750 1.00 29.95 145 PRO C C 1
ATOM 8791 O O . PRO C 1 145 ? -29.745 -31.803 -18.430 1.00 29.93 145 PRO C O 1
ATOM 8795 N N . ARG C 1 146 ? -31.503 -30.520 -17.834 1.00 29.89 146 ARG C N 1
ATOM 8796 C CA . ARG C 1 146 ? -32.433 -31.094 -18.815 1.00 29.57 146 ARG C CA 1
ATOM 8797 C C . ARG C 1 146 ? -33.042 -30.017 -19.719 1.00 28.72 146 ARG C C 1
ATOM 8798 O O . ARG C 1 146 ? -34.206 -30.119 -20.119 1.00 27.76 146 ARG C O 1
ATOM 8806 N N . GLN C 1 147 ? -32.252 -28.996 -20.043 1.00 27.79 147 GLN C N 1
ATOM 8807 C CA . GLN C 1 147 ? -32.729 -27.862 -20.839 1.00 27.54 147 GLN C CA 1
ATOM 8808 C C . GLN C 1 147 ? -33.285 -28.292 -22.201 1.00 27.29 147 GLN C C 1
ATOM 8809 O O . GLN C 1 147 ? -34.223 -27.676 -22.717 1.00 26.66 147 GLN C O 1
ATOM 8815 N N . ASP C 1 148 ? -32.708 -29.353 -22.764 1.00 26.79 148 ASP C N 1
ATOM 8816 C CA . ASP C 1 148 ? -33.153 -29.906 -24.050 1.00 26.48 148 ASP C CA 1
ATOM 8817 C C . ASP C 1 148 ? -34.587 -30.464 -24.030 1.00 26.08 148 ASP C C 1
ATOM 8818 O O . ASP C 1 148 ? -35.209 -30.597 -25.082 1.00 25.98 148 ASP C O 1
ATOM 8823 N N . GLU C 1 149 ? -35.096 -30.799 -22.845 1.00 25.97 149 GLU C N 1
ATOM 8824 C CA . GLU C 1 149 ? -36.491 -31.243 -22.682 1.00 26.56 149 GLU C CA 1
ATOM 8825 C C . GLU C 1 149 ? -37.407 -30.153 -22.096 1.00 25.45 149 GLU C C 1
ATOM 8826 O O . GLU C 1 149 ? -38.554 -30.425 -21.740 1.00 25.12 149 GLU C O 1
ATOM 8832 N N . VAL C 1 150 ? -36.892 -28.931 -21.998 1.00 24.37 150 VAL C N 1
ATOM 8833 C CA . VAL C 1 150 ? -37.622 -27.804 -21.412 1.00 24.06 150 VAL C CA 1
ATOM 8834 C C . VAL C 1 150 ? -37.826 -26.641 -22.396 1.00 23.49 150 VAL C C 1
ATOM 8835 O O . VAL C 1 150 ? -38.854 -25.972 -22.351 1.00 23.33 150 VAL C O 1
ATOM 8839 N N . PHE C 1 151 ? -36.860 -26.423 -23.286 1.00 22.97 151 PHE C N 1
ATOM 8840 C CA . PHE C 1 151 ? -36.736 -25.158 -24.018 1.00 22.70 151 PHE C CA 1
ATOM 8841 C C . PHE C 1 151 ? -37.133 -25.093 -25.515 1.00 22.96 151 PHE C C 1
ATOM 8842 O O . PHE C 1 151 ? -37.892 -24.205 -25.896 1.00 23.37 151 PHE C O 1
ATOM 8850 N N . PRO C 1 152 ? -36.590 -25.984 -26.372 1.00 22.95 152 PRO C N 1
ATOM 8851 C CA . PRO C 1 152 ? -36.592 -25.676 -27.822 1.00 22.98 152 PRO C CA 1
ATOM 8852 C C . PRO C 1 152 ? -37.821 -26.006 -28.697 1.00 22.89 152 PRO C C 1
ATOM 8853 O O . PRO C 1 152 ? -38.069 -25.307 -29.677 1.00 23.23 152 PRO C O 1
ATOM 8857 N N . ASP C 1 153 ? -38.554 -27.061 -28.368 1.00 22.92 153 ASP C N 1
ATOM 8858 C CA . ASP C 1 153 ? -39.520 -27.682 -29.291 1.00 23.19 153 ASP C CA 1
ATOM 8859 C C . ASP C 1 153 ? -40.929 -27.090 -29.141 1.00 22.96 153 ASP C C 1
ATOM 8860 O O . ASP C 1 153 ? -41.155 -26.217 -28.302 1.00 22.27 153 ASP C O 1
ATOM 8865 N N . ARG C 1 154 ? -41.869 -27.566 -29.958 1.00 23.22 154 ARG C N 1
ATOM 8866 C CA . ARG C 1 154 ? -43.223 -27.008 -29.990 1.00 24.01 154 ARG C CA 1
ATOM 8867 C C . ARG C 1 154 ? -43.952 -27.104 -28.658 1.00 23.55 154 ARG C C 1
ATOM 8868 O O . ARG C 1 154 ? -44.680 -26.188 -28.295 1.00 23.27 154 ARG C O 1
ATOM 8876 N N . GLU C 1 155 ? -43.766 -28.212 -27.945 1.00 23.42 155 GLU C N 1
ATOM 8877 C CA . GLU C 1 155 ? -44.439 -28.431 -26.661 1.00 23.48 155 GLU C CA 1
ATOM 8878 C C . GLU C 1 155 ? -43.523 -28.133 -25.477 1.00 22.80 155 GLU C C 1
ATOM 8879 O O . GLU C 1 155 ? -43.683 -28.706 -24.397 1.00 22.82 155 GLU C O 1
ATOM 8885 N N . HIS C 1 156 ? -42.576 -27.223 -25.684 1.00 22.23 156 HIS C N 1
ATOM 8886 C CA . HIS C 1 156 ? -41.687 -26.766 -24.626 1.00 22.11 156 HIS C CA 1
ATOM 8887 C C . HIS C 1 156 ? -42.054 -25.344 -24.171 1.00 21.87 156 HIS C C 1
ATOM 8888 O O . HIS C 1 156 ? -43.121 -24.835 -24.520 1.00 22.07 156 HIS C O 1
ATOM 8895 N N . PHE C 1 157 ? -41.179 -24.726 -23.381 1.00 21.50 157 PHE C N 1
ATOM 8896 C CA . PHE C 1 157 ? -41.475 -23.481 -22.657 1.00 21.50 157 PHE C CA 1
ATOM 8897 C C . PHE C 1 157 ? -42.061 -22.347 -23.513 1.00 21.04 157 PHE C C 1
ATOM 8898 O O . PHE C 1 157 ? -42.944 -21.623 -23.065 1.00 21.29 157 PHE C O 1
ATOM 8906 N N . GLY C 1 158 ? -41.567 -22.199 -24.736 1.00 20.74 158 GLY C N 1
ATOM 8907 C CA . GLY C 1 158 ? -42.026 -21.139 -25.640 1.00 20.24 158 GLY C CA 1
ATOM 8908 C C . GLY C 1 158 ? -43.511 -21.190 -25.959 1.00 19.69 158 GLY C C 1
ATOM 8909 O O . GLY C 1 158 ? -44.131 -20.164 -26.238 1.00 19.60 158 GLY C O 1
ATOM 8910 N N . ARG C 1 159 ? -44.082 -22.388 -25.911 1.00 19.20 159 ARG C N 1
ATOM 8911 C CA . ARG C 1 159 ? -45.496 -22.582 -26.212 1.00 18.80 159 ARG C CA 1
ATOM 8912 C C . ARG C 1 159 ? -46.421 -21.911 -25.191 1.00 18.90 159 ARG C C 1
ATOM 8913 O O . ARG C 1 159 ? -47.571 -21.599 -25.507 1.00 18.47 159 ARG C O 1
ATOM 8921 N N . ILE C 1 160 ? -45.923 -21.705 -23.974 1.00 18.87 160 ILE C N 1
ATOM 8922 C CA . ILE C 1 160 ? -46.689 -21.027 -22.928 1.00 19.13 160 ILE C CA 1
ATOM 8923 C C . ILE C 1 160 ? -47.119 -19.635 -23.393 1.00 19.01 160 ILE C C 1
ATOM 8924 O O . ILE C 1 160 ? -48.251 -19.222 -23.163 1.00 18.71 160 ILE C O 1
ATOM 8929 N N . PHE C 1 161 ? -46.212 -18.940 -24.072 1.00 18.95 161 PHE C N 1
ATOM 8930 C CA . PHE C 1 161 ? -46.438 -17.561 -24.489 1.00 19.06 161 PHE C CA 1
ATOM 8931 C C . PHE C 1 161 ? -47.226 -17.493 -25.783 1.00 18.55 161 PHE C C 1
ATOM 8932 O O . PHE C 1 161 ? -48.032 -16.582 -25.972 1.00 18.46 161 PHE C O 1
ATOM 8940 N N . TYR C 1 162 ? -47.003 -18.468 -26.659 1.00 18.17 162 TYR C N 1
ATOM 8941 C CA . TYR C 1 162 ? -47.856 -18.662 -27.825 1.00 17.74 162 TYR C CA 1
ATOM 8942 C C . TYR C 1 162 ? -49.308 -18.872 -27.376 1.00 17.58 162 TYR C C 1
ATOM 8943 O O . TYR C 1 162 ? -50.225 -18.260 -27.927 1.00 17.33 162 TYR C O 1
ATOM 8952 N N . ASN C 1 163 ? -49.501 -19.731 -26.375 1.00 17.35 163 ASN C N 1
ATOM 8953 C CA . ASN C 1 163 ? -50.833 -19.998 -25.821 1.00 17.44 163 ASN C CA 1
ATOM 8954 C C . ASN C 1 163 ? -51.471 -18.757 -25.197 1.00 17.71 163 ASN C C 1
ATOM 8955 O O . ASN C 1 163 ? -52.656 -18.513 -25.394 1.00 17.22 163 ASN C O 1
ATOM 8960 N N . GLN C 1 164 ? -50.687 -17.995 -24.436 1.00 18.10 164 GLN C N 1
ATOM 8961 C CA . GLN C 1 164 ? -51.177 -16.770 -23.806 1.00 18.74 164 GLN C CA 1
ATOM 8962 C C . GLN C 1 164 ? -51.673 -15.778 -24.854 1.00 18.57 164 GLN C C 1
ATOM 8963 O O . GLN C 1 164 ? -52.794 -15.279 -24.764 1.00 18.87 164 GLN C O 1
ATOM 8969 N N . ALA C 1 165 ? -50.826 -15.507 -25.843 1.00 18.35 165 ALA C N 1
ATOM 8970 C CA . ALA C 1 165 ? -51.141 -14.567 -26.922 1.00 18.31 165 ALA C CA 1
ATOM 8971 C C . ALA C 1 165 ? -52.380 -14.981 -27.715 1.00 18.21 165 ALA C C 1
ATOM 8972 O O . ALA C 1 165 ? -53.282 -14.169 -27.937 1.00 18.28 165 ALA C O 1
ATOM 8974 N N . THR C 1 166 ? -52.419 -16.240 -28.140 1.00 17.92 166 THR C N 1
ATOM 8975 C CA . THR C 1 166 ? -53.521 -16.729 -28.967 1.00 18.10 166 THR C CA 1
ATOM 8976 C C . THR C 1 166 ? -54.829 -16.847 -28.180 1.00 18.13 166 THR C C 1
ATOM 8977 O O . THR C 1 166 ? -55.905 -16.617 -28.729 1.00 18.28 166 THR C O 1
ATOM 8981 N N . MET C 1 167 ? -54.741 -17.197 -26.900 1.00 18.20 167 MET C N 1
ATOM 8982 C CA . MET C 1 167 ? -55.929 -17.218 -26.044 1.00 18.24 167 MET C CA 1
ATOM 8983 C C . MET C 1 167 ? -56.447 -15.803 -25.797 1.00 17.85 167 MET C C 1
ATOM 8984 O O . MET C 1 167 ? -57.650 -15.561 -25.859 1.00 17.70 167 MET C O 1
ATOM 8989 N N . SER C 1 168 ? -55.533 -14.876 -25.529 1.00 17.53 168 SER C N 1
ATOM 8990 C CA . SER C 1 168 ? -55.883 -13.468 -25.372 1.00 17.25 168 SER C CA 1
ATOM 8991 C C . SER C 1 168 ? -56.625 -12.941 -26.599 1.00 17.53 168 SER C C 1
ATOM 8992 O O . SER C 1 168 ? -57.632 -12.244 -26.463 1.00 17.18 168 SER C O 1
ATOM 8995 N N . ALA C 1 169 ? -56.124 -13.285 -27.787 1.00 17.76 169 ALA C N 1
ATOM 8996 C CA . ALA C 1 169 ? -56.759 -12.902 -29.056 1.00 17.99 169 ALA C CA 1
ATOM 8997 C C . ALA C 1 169 ? -58.189 -13.428 -29.164 1.00 18.26 169 ALA C C 1
ATOM 8998 O O . ALA C 1 169 ? -59.041 -12.784 -29.760 1.00 17.86 169 ALA C O 1
ATOM 9000 N N . LYS C 1 170 ? -58.447 -14.597 -28.582 1.00 18.99 170 LYS C N 1
ATOM 9001 C CA . LYS C 1 170 ? -59.806 -15.156 -28.532 1.00 19.57 170 LYS C CA 1
ATOM 9002 C C . LYS C 1 170 ? -60.679 -14.553 -27.423 1.00 18.92 170 LYS C C 1
ATOM 9003 O O . LYS C 1 170 ? -61.828 -14.954 -27.252 1.00 18.67 170 LYS C O 1
ATOM 9009 N N . GLY C 1 171 ? -60.132 -13.600 -26.674 1.00 18.27 171 GLY C N 1
ATOM 9010 C CA . GLY C 1 171 ? -60.853 -12.967 -25.579 1.00 18.03 171 GLY C CA 1
ATOM 9011 C C . GLY C 1 171 ? -60.896 -13.802 -24.311 1.00 17.80 171 GLY C C 1
ATOM 9012 O O . GLY C 1 171 ? -61.761 -13.594 -23.467 1.00 17.61 171 GLY C O 1
ATOM 9013 N N . ILE C 1 172 ? -59.978 -14.760 -24.183 1.00 17.59 172 ILE C N 1
ATOM 9014 C CA . ILE C 1 172 ? -59.840 -15.539 -22.951 1.00 17.56 172 ILE C CA 1
ATOM 9015 C C . ILE C 1 172 ? -58.849 -14.798 -22.060 1.00 17.40 172 ILE C C 1
ATOM 9016 O O . ILE C 1 172 ? -57.660 -14.770 -22.370 1.00 17.47 172 ILE C O 1
ATOM 9021 N N . PRO C 1 173 ? -59.329 -14.193 -20.956 1.00 17.22 173 PRO C N 1
ATOM 9022 C CA . PRO C 1 173 ? -58.446 -13.345 -20.160 1.00 17.19 173 PRO C CA 1
ATOM 9023 C C . PRO C 1 173 ? -57.210 -14.056 -19.631 1.00 17.30 173 PRO C C 1
ATOM 9024 O O . PRO C 1 173 ? -57.273 -15.229 -19.255 1.00 17.04 173 PRO C O 1
ATOM 9028 N N . GLN C 1 174 ? -56.103 -13.323 -19.614 1.00 17.50 174 GLN C N 1
ATOM 9029 C CA . GLN C 1 174 ? -54.817 -13.820 -19.157 1.00 17.72 174 GLN C CA 1
ATOM 9030 C C . GLN C 1 174 ? -54.315 -12.878 -18.067 1.00 17.92 174 GLN C C 1
ATOM 9031 O O . GLN C 1 174 ? -53.881 -11.759 -18.352 1.00 18.04 174 GLN C O 1
ATOM 9037 N N . VAL C 1 175 ? -54.387 -13.342 -16.823 1.00 17.95 175 VAL C N 1
ATOM 9038 C CA . VAL C 1 175 ? -54.054 -12.529 -15.657 1.00 17.94 175 VAL C CA 1
ATOM 9039 C C . VAL C 1 175 ? -52.856 -13.133 -14.927 1.00 18.10 175 VAL C C 1
ATOM 9040 O O . VAL C 1 175 ? -52.790 -14.344 -14.725 1.00 17.98 175 VAL C O 1
ATOM 9044 N N . ALA C 1 176 ? -51.909 -12.281 -14.545 1.00 18.33 176 ALA C N 1
ATOM 9045 C CA . ALA C 1 176 ? -50.709 -12.722 -13.842 1.00 18.97 176 ALA C CA 1
ATOM 9046 C C . ALA C 1 176 ? -50.514 -11.971 -12.529 1.00 19.55 176 ALA C C 1
ATOM 9047 O O . ALA C 1 176 ? -50.846 -10.788 -12.417 1.00 19.53 176 ALA C O 1
ATOM 9049 N N . ALA C 1 177 ? -49.986 -12.682 -11.536 1.00 20.16 177 ALA C N 1
ATOM 9050 C CA . ALA C 1 177 ? -49.551 -12.084 -10.275 1.00 20.41 177 ALA C CA 1
ATOM 9051 C C . ALA C 1 177 ? -48.147 -12.588 -9.963 1.00 20.75 177 ALA C C 1
ATOM 9052 O O . ALA C 1 177 ? -47.936 -13.786 -9.797 1.00 20.49 177 ALA C O 1
ATOM 9054 N N . VAL C 1 178 ? -47.189 -11.672 -9.901 1.00 21.61 178 VAL C N 1
ATOM 9055 C CA . VAL C 1 178 ? -45.799 -12.021 -9.633 1.00 22.51 178 VAL C CA 1
ATOM 9056 C C . VAL C 1 178 ? -45.521 -11.917 -8.134 1.00 23.75 178 VAL C C 1
ATOM 9057 O O . VAL C 1 178 ? -45.330 -10.823 -7.598 1.00 24.00 178 VAL C O 1
ATOM 9061 N N . LEU C 1 179 ? -45.491 -13.075 -7.481 1.00 24.75 179 LEU C N 1
ATOM 9062 C CA . LEU C 1 179 ? -45.331 -13.175 -6.031 1.00 25.89 179 LEU C CA 1
ATOM 9063 C C . LEU C 1 179 ? -43.905 -13.530 -5.612 1.00 27.10 179 LEU C C 1
ATOM 9064 O O . LEU C 1 179 ? -43.633 -13.705 -4.425 1.00 29.00 179 LEU C O 1
ATOM 9069 N N . GLY C 1 180 ? -43.006 -13.645 -6.584 1.00 27.65 180 GLY C N 1
ATOM 9070 C CA . GLY C 1 180 ? -41.616 -13.986 -6.313 1.00 28.20 180 GLY C CA 1
ATOM 9071 C C . GLY C 1 180 ? -40.752 -13.842 -7.552 1.00 29.00 180 GLY C C 1
ATOM 9072 O O . GLY C 1 180 ? -40.824 -12.827 -8.247 1.00 29.11 180 GLY C O 1
ATOM 9073 N N . SER C 1 181 ? -39.944 -14.863 -7.832 1.00 29.80 181 SER C N 1
ATOM 9074 C CA . SER C 1 181 ? -39.010 -14.830 -8.957 1.00 30.45 181 SER C CA 1
ATOM 9075 C C . SER C 1 181 ? -39.710 -14.964 -10.307 1.00 30.47 181 SER C C 1
ATOM 9076 O O . SER C 1 181 ? -40.687 -15.701 -10.457 1.00 30.36 181 SER C O 1
ATOM 9079 N N . CYS C 1 182 ? -39.183 -14.243 -11.286 1.00 30.53 182 CYS C N 1
ATOM 9080 C CA . CYS C 1 182 ? -39.713 -14.256 -12.636 1.00 31.05 182 CYS C CA 1
ATOM 9081 C C . CYS C 1 182 ? -38.595 -13.754 -13.541 1.00 31.18 182 CYS C C 1
ATOM 9082 O O . CYS C 1 182 ? -38.307 -12.560 -13.589 1.00 31.32 182 CYS C O 1
ATOM 9085 N N . THR C 1 183 ? -37.948 -14.683 -14.234 1.00 31.32 183 THR C N 1
ATOM 9086 C CA . THR C 1 183 ? -36.644 -14.413 -14.831 1.00 31.75 183 THR C CA 1
ATOM 9087 C C . THR C 1 183 ? -36.502 -14.991 -16.237 1.00 31.17 183 THR C C 1
ATOM 9088 O O . THR C 1 183 ? -37.223 -15.913 -16.621 1.00 30.89 183 THR C O 1
ATOM 9092 N N . ALA C 1 184 ? -35.568 -14.423 -16.997 1.00 30.47 184 ALA C N 1
ATOM 9093 C CA . ALA C 1 184 ? -35.344 -14.806 -18.392 1.00 30.39 184 ALA C CA 1
ATOM 9094 C C . ALA C 1 184 ? -36.678 -14.881 -19.156 1.00 29.96 184 ALA C C 1
ATOM 9095 O O . ALA C 1 184 ? -37.503 -13.976 -19.038 1.00 30.40 184 ALA C O 1
ATOM 9097 N N . GLY C 1 185 ? -36.893 -15.948 -19.922 1.00 29.08 185 GLY C N 1
ATOM 9098 C CA . GLY C 1 185 ? -38.148 -16.142 -20.650 1.00 28.24 185 GLY C CA 1
ATOM 9099 C C . GLY C 1 185 ? -39.379 -16.137 -19.761 1.00 27.36 185 GLY C C 1
ATOM 9100 O O . GLY C 1 185 ? -40.465 -15.777 -20.210 1.00 27.38 185 GLY C O 1
ATOM 9101 N N . GLY C 1 186 ? -39.205 -16.536 -18.501 1.00 26.66 186 GLY C N 1
ATOM 9102 C CA . GLY C 1 186 ? -40.265 -16.457 -17.491 1.00 25.89 186 GLY C CA 1
ATOM 9103 C C . GLY C 1 186 ? -40.885 -15.074 -17.368 1.00 25.07 186 GLY C C 1
ATOM 9104 O O . GLY C 1 186 ? -42.058 -14.944 -17.026 1.00 24.88 186 GLY C O 1
ATOM 9105 N N . ALA C 1 187 ? -40.094 -14.044 -17.664 1.00 24.41 187 ALA C N 1
ATOM 9106 C CA . ALA C 1 187 ? -40.566 -12.657 -17.663 1.00 23.92 187 ALA C CA 1
ATOM 9107 C C . ALA C 1 187 ? -41.762 -12.430 -18.583 1.00 23.64 187 ALA C C 1
ATOM 9108 O O . ALA C 1 187 ? -42.550 -11.512 -18.353 1.00 23.17 187 ALA C O 1
ATOM 9110 N N . TYR C 1 188 ? -41.893 -13.251 -19.623 1.00 23.15 188 TYR C N 1
ATOM 9111 C CA . TYR C 1 188 ? -43.008 -13.107 -20.549 1.00 23.16 188 TYR C CA 1
ATOM 9112 C C . TYR C 1 188 ? -44.353 -13.524 -19.969 1.00 22.31 188 TYR C C 1
ATOM 9113 O O . TYR C 1 188 ? -45.376 -13.169 -20.534 1.00 22.10 188 TYR C O 1
ATOM 9122 N N . VAL C 1 189 ? -44.371 -14.262 -18.859 1.00 21.73 189 VAL C N 1
ATOM 9123 C CA . VAL C 1 189 ? -45.649 -14.637 -18.247 1.00 21.61 189 VAL C CA 1
ATOM 9124 C C . VAL C 1 189 ? -46.452 -13.383 -17.865 1.00 21.65 189 VAL C C 1
ATOM 9125 O O . VAL C 1 189 ? -47.587 -13.227 -18.317 1.00 21.51 189 VAL C O 1
ATOM 9129 N N . PRO C 1 190 ? -45.870 -12.485 -17.042 1.00 21.78 190 PRO C N 1
ATOM 9130 C CA . PRO C 1 190 ? -46.575 -11.236 -16.747 1.00 21.78 190 PRO C CA 1
ATOM 9131 C C . PRO C 1 190 ? -46.578 -10.236 -17.906 1.00 22.06 190 PRO C C 1
ATOM 9132 O O . PRO C 1 190 ? -47.586 -9.561 -18.127 1.00 22.11 190 PRO C O 1
ATOM 9136 N N . ALA C 1 191 ? -45.470 -10.141 -18.635 1.00 22.23 191 ALA C N 1
ATOM 9137 C CA . ALA C 1 191 ? -45.357 -9.177 -19.734 1.00 22.64 191 ALA C CA 1
ATOM 9138 C C . ALA C 1 191 ? -46.372 -9.444 -20.856 1.00 23.29 191 ALA C C 1
ATOM 9139 O O . ALA C 1 191 ? -46.812 -8.515 -21.534 1.00 23.19 191 ALA C O 1
ATOM 9141 N N . MET C 1 192 ? -46.748 -10.705 -21.041 1.00 23.99 192 MET C N 1
ATOM 9142 C CA . MET C 1 192 ? -47.755 -11.067 -22.041 1.00 24.68 192 MET C CA 1
ATOM 9143 C C . MET C 1 192 ? -49.114 -11.423 -21.458 1.00 24.51 192 MET C C 1
ATOM 9144 O O . MET C 1 192 ? -49.942 -12.036 -22.135 1.00 24.56 192 MET C O 1
ATOM 9149 N N . SER C 1 193 ? -49.348 -11.049 -20.208 1.00 24.06 193 SER C N 1
ATOM 9150 C CA . SER C 1 193 ? -50.684 -11.146 -19.643 1.00 23.69 193 SER C CA 1
ATOM 9151 C C . SER C 1 193 ? -51.424 -9.870 -19.988 1.00 22.52 193 SER C C 1
ATOM 9152 O O . SER C 1 193 ? -50.804 -8.835 -20.216 1.00 21.96 193 SER C O 1
ATOM 9155 N N . ASP C 1 194 ? -52.747 -9.955 -20.037 1.00 22.16 194 ASP C N 1
ATOM 9156 C CA . ASP C 1 194 ? -53.591 -8.782 -20.287 1.00 22.24 194 ASP C CA 1
ATOM 9157 C C . ASP C 1 194 ? -53.486 -7.780 -19.132 1.00 21.78 194 ASP C C 1
ATOM 9158 O O . ASP C 1 194 ? -53.545 -6.570 -19.337 1.00 21.27 194 ASP C O 1
ATOM 9163 N N . GLU C 1 195 ? -53.325 -8.305 -17.920 1.00 21.63 195 GLU C N 1
ATOM 9164 C CA . GLU C 1 195 ? -53.292 -7.494 -16.707 1.00 21.68 195 GLU C CA 1
ATOM 9165 C C . GLU C 1 195 ? -52.437 -8.214 -15.668 1.00 21.59 195 GLU C C 1
ATOM 9166 O O . GLU C 1 195 ? -52.623 -9.406 -15.436 1.00 21.71 195 GLU C O 1
ATOM 9172 N N . ALA C 1 196 ? -51.502 -7.491 -15.056 1.00 21.23 196 ALA C N 1
ATOM 9173 C CA . ALA C 1 196 ? -50.489 -8.098 -14.192 1.00 21.06 196 ALA C CA 1
ATOM 9174 C C . ALA C 1 196 ? -50.353 -7.384 -12.844 1.00 20.98 196 ALA C C 1
ATOM 9175 O O . ALA C 1 196 ? -50.297 -6.155 -12.787 1.00 21.03 196 ALA C O 1
ATOM 9177 N N . VAL C 1 197 ? -50.277 -8.178 -11.776 1.00 20.74 197 VAL C N 1
ATOM 9178 C CA . VAL C 1 197 ? -50.058 -7.693 -10.413 1.00 20.67 197 VAL C CA 1
ATOM 9179 C C . VAL C 1 197 ? -48.653 -8.091 -9.964 1.00 20.75 197 VAL C C 1
ATOM 9180 O O . VAL C 1 197 ? -48.138 -9.123 -10.378 1.00 20.76 197 VAL C O 1
ATOM 9184 N N . ILE C 1 198 ? -48.039 -7.279 -9.112 1.00 20.98 198 ILE C N 1
ATOM 9185 C CA . ILE C 1 198 ? -46.743 -7.621 -8.524 1.00 21.10 198 ILE C CA 1
ATOM 9186 C C . ILE C 1 198 ? -46.685 -7.155 -7.066 1.00 21.53 198 ILE C C 1
ATOM 9187 O O . ILE C 1 198 ? -47.149 -6.062 -6.737 1.00 21.41 198 ILE C O 1
ATOM 9192 N N . VAL C 1 199 ? -46.134 -8.002 -6.198 1.00 22.11 199 VAL C N 1
ATOM 9193 C CA . VAL C 1 199 ? -45.993 -7.673 -4.778 1.00 22.83 199 VAL C CA 1
ATOM 9194 C C . VAL C 1 199 ? -44.742 -6.819 -4.582 1.00 23.52 199 VAL C C 1
ATOM 9195 O O . VAL C 1 199 ? -43.650 -7.207 -5.007 1.00 22.57 199 VAL C O 1
ATOM 9199 N N . ARG C 1 200 ? -44.907 -5.664 -3.939 1.00 24.86 200 ARG C N 1
ATOM 9200 C CA . ARG C 1 200 ? -43.791 -4.738 -3.725 1.00 26.37 200 ARG C CA 1
ATOM 9201 C C . ARG C 1 200 ? -42.737 -5.331 -2.789 1.00 26.99 200 ARG C C 1
ATOM 9202 O O . ARG C 1 200 ? -43.068 -6.049 -1.842 1.00 25.90 200 ARG C O 1
ATOM 9210 N N . GLU C 1 201 ? -41.472 -5.026 -3.071 1.00 28.29 201 GLU C N 1
ATOM 9211 C CA . GLU C 1 201 ? -40.337 -5.539 -2.296 1.00 30.00 201 GLU C CA 1
ATOM 9212 C C . GLU C 1 201 ? -40.442 -7.050 -2.056 1.00 29.18 201 GLU C C 1
ATOM 9213 O O . GLU C 1 201 ? -40.325 -7.526 -0.924 1.00 29.06 201 GLU C O 1
ATOM 9219 N N . GLN C 1 202 ? -40.675 -7.791 -3.138 1.00 28.11 202 GLN C N 1
ATOM 9220 C CA . GLN C 1 202 ? -40.812 -9.248 -3.080 1.00 27.31 202 GLN C CA 1
ATOM 9221 C C . GLN C 1 202 ? -40.736 -9.855 -4.484 1.00 27.15 202 GLN C C 1
ATOM 9222 O O . GLN C 1 202 ? -39.848 -10.657 -4.778 1.00 27.21 202 GLN C O 1
ATOM 9228 N N . GLY C 1 203 ? -41.677 -9.466 -5.340 1.00 26.54 203 GLY C N 1
ATOM 9229 C CA . GLY C 1 203 ? -41.721 -9.945 -6.716 1.00 26.03 203 GLY C CA 1
ATOM 9230 C C . GLY C 1 203 ? -40.713 -9.219 -7.586 1.00 25.64 203 GLY C C 1
ATOM 9231 O O . GLY C 1 203 ? -40.501 -8.021 -7.425 1.00 25.36 203 GLY C O 1
ATOM 9232 N N . THR C 1 204 ? -40.081 -9.947 -8.503 1.00 25.26 204 THR C N 1
ATOM 9233 C CA . THR C 1 204 ? -39.144 -9.349 -9.447 1.00 25.26 204 THR C CA 1
ATOM 9234 C C . THR C 1 204 ? -39.354 -9.889 -10.853 1.00 24.68 204 THR C C 1
ATOM 9235 O O . THR C 1 204 ? -39.736 -11.042 -11.029 1.00 24.85 204 THR C O 1
ATOM 9239 N N . ILE C 1 205 ? -39.095 -9.040 -11.842 1.00 24.37 205 ILE C N 1
ATOM 9240 C CA . ILE C 1 205 ? -39.192 -9.408 -13.252 1.00 24.42 205 ILE C CA 1
ATOM 9241 C C . ILE C 1 205 ? -37.994 -8.842 -14.004 1.00 24.77 205 ILE C C 1
ATOM 9242 O O . ILE C 1 205 ? -37.705 -7.654 -13.913 1.00 24.95 205 ILE C O 1
ATOM 9247 N N . PHE C 1 206 ? -37.303 -9.698 -14.746 1.00 25.54 206 PHE C N 1
ATOM 9248 C CA . PHE C 1 206 ? -36.282 -9.244 -15.691 1.00 26.65 206 PHE C CA 1
ATOM 9249 C C . PHE C 1 206 ? -35.971 -10.322 -16.721 1.00 27.76 206 PHE C C 1
ATOM 9250 O O . PHE C 1 206 ? -36.012 -11.513 -16.414 1.00 27.40 206 PHE C O 1
ATOM 9258 N N . LEU C 1 207 ? -35.681 -9.894 -17.947 1.00 29.59 207 LEU C N 1
ATOM 9259 C CA . LEU C 1 207 ? -35.215 -10.806 -18.989 1.00 31.15 207 LEU C CA 1
ATOM 9260 C C . LEU C 1 207 ? -33.785 -11.256 -18.693 1.00 31.99 207 LEU C C 1
ATOM 9261 O O . LEU C 1 207 ? -33.438 -12.417 -18.903 1.00 32.53 207 LEU C O 1
ATOM 9266 N N . GLY C 1 208 ? -32.964 -10.332 -18.206 1.00 32.39 208 GLY C N 1
ATOM 9267 C CA . GLY C 1 208 ? -31.596 -10.646 -17.800 1.00 32.77 208 GLY C CA 1
ATOM 9268 C C . GLY C 1 208 ? -31.443 -10.480 -16.301 1.00 33.55 208 GLY C C 1
ATOM 9269 O O . GLY C 1 208 ? -31.608 -9.382 -15.781 1.00 33.26 208 GLY C O 1
ATOM 9270 N N . GLY C 1 209 ? -31.129 -11.571 -15.608 1.00 34.37 209 GLY C N 1
ATOM 9271 C CA . GLY C 1 209 ? -30.947 -11.540 -14.155 1.00 35.45 209 GLY C CA 1
ATOM 9272 C C . GLY C 1 209 ? -29.619 -10.921 -13.745 1.00 36.43 209 GLY C C 1
ATOM 9273 O O . GLY C 1 209 ? -28.757 -10.691 -14.594 1.00 36.19 209 GLY C O 1
ATOM 9274 N N . PRO C 1 210 ? -29.437 -10.658 -12.435 1.00 38.01 210 PRO C N 1
ATOM 9275 C CA . PRO C 1 210 ? -28.222 -10.016 -11.920 1.00 39.26 210 PRO C CA 1
ATOM 9276 C C . PRO C 1 210 ? -26.883 -10.676 -12.296 1.00 40.61 210 PRO C C 1
ATOM 9277 O O . PRO C 1 210 ? -25.924 -9.954 -12.567 1.00 40.24 210 PRO C O 1
ATOM 9281 N N . PRO C 1 211 ? -26.806 -12.025 -12.306 1.00 43.01 211 PRO C N 1
ATOM 9282 C CA . PRO C 1 211 ? -25.526 -12.630 -12.725 1.00 44.44 211 PRO C CA 1
ATOM 9283 C C . PRO C 1 211 ? -25.185 -12.387 -14.198 1.00 45.47 211 PRO C C 1
ATOM 9284 O O . PRO C 1 211 ? -24.007 -12.289 -14.552 1.00 46.08 211 PRO C O 1
ATOM 9288 N N . LEU C 1 212 ? -26.212 -12.298 -15.039 1.00 45.66 212 LEU C N 1
ATOM 9289 C CA . LEU C 1 212 ? -26.032 -12.033 -16.467 1.00 45.62 212 LEU C CA 1
ATOM 9290 C C . LEU C 1 212 ? -25.614 -10.579 -16.704 1.00 45.92 212 LEU C C 1
ATOM 9291 O O . LEU C 1 212 ? -24.828 -10.287 -17.608 1.00 46.22 212 LEU C O 1
ATOM 9296 N N . VAL C 1 213 ? -26.144 -9.677 -15.882 1.00 46.45 213 VAL C N 1
ATOM 9297 C CA . VAL C 1 213 ? -25.729 -8.273 -15.884 1.00 46.79 213 VAL C CA 1
ATOM 9298 C C . VAL C 1 213 ? -24.260 -8.180 -15.472 1.00 48.72 213 VAL C C 1
ATOM 9299 O O . VAL C 1 213 ? -23.470 -7.480 -16.108 1.00 48.65 213 VAL C O 1
ATOM 9303 N N . LYS C 1 214 ? -23.912 -8.888 -14.401 1.00 51.43 214 LYS C N 1
ATOM 9304 C CA . LYS C 1 214 ? -22.526 -8.977 -13.922 1.00 54.53 214 LYS C CA 1
ATOM 9305 C C . LYS C 1 214 ? -21.586 -9.471 -15.024 1.00 54.27 214 LYS C C 1
ATOM 9306 O O . LYS C 1 214 ? -20.546 -8.865 -15.278 1.00 53.59 214 LYS C O 1
ATOM 9312 N N . ALA C 1 215 ? -21.968 -10.564 -15.676 1.00 54.84 215 ALA C N 1
ATOM 9313 C CA . ALA C 1 215 ? -21.136 -11.193 -16.704 1.00 56.17 215 ALA C CA 1
ATOM 9314 C C . ALA C 1 215 ? -20.933 -10.317 -17.946 1.00 57.71 215 ALA C C 1
ATOM 9315 O O . ALA C 1 215 ? -19.838 -10.277 -18.502 1.00 58.96 215 ALA C O 1
ATOM 9317 N N . ALA C 1 216 ? -21.981 -9.618 -18.372 1.00 59.59 216 ALA C N 1
ATOM 9318 C CA . ALA C 1 216 ? -21.935 -8.834 -19.611 1.00 60.88 216 ALA C CA 1
ATOM 9319 C C . ALA C 1 216 ? -21.309 -7.455 -19.416 1.00 62.01 216 ALA C C 1
ATOM 9320 O O . ALA C 1 216 ? -20.431 -7.054 -20.181 1.00 62.38 216 ALA C O 1
ATOM 9322 N N . THR C 1 217 ? -21.766 -6.738 -18.395 1.00 63.41 217 THR C N 1
ATOM 9323 C CA . THR C 1 217 ? -21.371 -5.340 -18.179 1.00 64.54 217 THR C CA 1
ATOM 9324 C C . THR C 1 217 ? -20.378 -5.142 -17.033 1.00 65.27 217 THR C C 1
ATOM 9325 O O . THR C 1 217 ? -19.619 -4.172 -17.038 1.00 66.35 217 THR C O 1
ATOM 9329 N N . GLY C 1 218 ? -20.393 -6.042 -16.053 1.00 66.02 218 GLY C N 1
ATOM 9330 C CA . GLY C 1 218 ? -19.531 -5.918 -14.877 1.00 66.38 218 GLY C CA 1
ATOM 9331 C C . GLY C 1 218 ? -20.233 -5.291 -13.686 1.00 66.98 218 GLY C C 1
ATOM 9332 O O . GLY C 1 218 ? -19.894 -5.597 -12.541 1.00 68.21 218 GLY C O 1
ATOM 9333 N N . GLU C 1 219 ? -21.205 -4.414 -13.948 1.00 67.02 219 GLU C N 1
ATOM 9334 C CA . GLU C 1 219 ? -21.954 -3.756 -12.875 1.00 66.50 219 GLU C CA 1
ATOM 9335 C C . GLU C 1 219 ? -22.689 -4.793 -12.031 1.00 63.68 219 GLU C C 1
ATOM 9336 O O . GLU C 1 219 ? -23.143 -5.821 -12.542 1.00 62.78 219 GLU C O 1
ATOM 9342 N N . ILE C 1 220 ? -22.790 -4.513 -10.737 1.00 60.70 220 ILE C N 1
ATOM 9343 C CA . ILE C 1 220 ? -23.419 -5.431 -9.794 1.00 58.01 220 ILE C CA 1
ATOM 9344 C C . ILE C 1 220 ? -24.665 -4.762 -9.210 1.00 54.02 220 ILE C C 1
ATOM 9345 O O . ILE C 1 220 ? -24.606 -3.645 -8.696 1.00 54.23 220 ILE C O 1
ATOM 9350 N N . VAL C 1 221 ? -25.795 -5.450 -9.327 1.00 49.24 221 VAL C N 1
ATOM 9351 C CA . VAL C 1 221 ? -27.097 -4.879 -8.998 1.00 46.29 221 VAL C CA 1
ATOM 9352 C C . VAL C 1 221 ? -27.960 -5.943 -8.319 1.00 43.11 221 VAL C C 1
ATOM 9353 O O . VAL C 1 221 ? -27.855 -7.126 -8.635 1.00 42.08 221 VAL C O 1
ATOM 9357 N N . SER C 1 222 ? -28.793 -5.523 -7.371 1.00 40.92 222 SER C N 1
ATOM 9358 C CA . SER C 1 222 ? -29.706 -6.445 -6.700 1.00 39.55 222 SER C CA 1
ATOM 9359 C C . SER C 1 222 ? -30.908 -6.750 -7.592 1.00 38.23 222 SER C C 1
ATOM 9360 O O . SER C 1 222 ? -31.164 -6.052 -8.574 1.00 37.78 222 SER C O 1
ATOM 9363 N N . ALA C 1 223 ? -31.640 -7.796 -7.234 1.00 37.03 223 ALA C N 1
ATOM 9364 C CA . ALA C 1 223 ? -32.858 -8.171 -7.947 1.00 36.43 223 ALA C CA 1
ATOM 9365 C C . ALA C 1 223 ? -33.918 -7.070 -7.841 1.00 36.53 223 ALA C C 1
ATOM 9366 O O . ALA C 1 223 ? -34.576 -6.739 -8.828 1.00 36.69 223 ALA C O 1
ATOM 9368 N N . GLU C 1 224 ? -34.066 -6.508 -6.644 1.00 36.20 224 GLU C N 1
ATOM 9369 C CA . GLU C 1 224 ? -35.034 -5.438 -6.389 1.00 36.34 224 GLU C CA 1
ATOM 9370 C C . GLU C 1 224 ? -34.729 -4.205 -7.239 1.00 36.39 224 GLU C C 1
ATOM 9371 O O . GLU C 1 224 ? -35.621 -3.650 -7.882 1.00 35.88 224 GLU C O 1
ATOM 9377 N N . GLU C 1 225 ? -33.469 -3.781 -7.220 1.00 36.83 225 GLU C N 1
ATOM 9378 C CA . GLU C 1 225 ? -32.998 -2.670 -8.053 1.00 37.69 225 GLU C CA 1
ATOM 9379 C C . GLU C 1 225 ? -33.275 -2.934 -9.529 1.00 36.56 225 GLU C C 1
ATOM 9380 O O . GLU C 1 225 ? -33.713 -2.045 -10.257 1.00 37.03 225 GLU C O 1
ATOM 9386 N N . LEU C 1 226 ? -33.013 -4.165 -9.957 1.00 34.87 226 LEU C N 1
ATOM 9387 C CA . LEU C 1 226 ? -33.073 -4.528 -11.372 1.00 33.20 226 LEU C CA 1
ATOM 9388 C C . LEU C 1 226 ? -34.494 -4.681 -11.911 1.00 31.88 226 LEU C C 1
ATOM 9389 O O . LEU C 1 226 ? -34.750 -4.349 -13.068 1.00 31.51 226 LEU C O 1
ATOM 9394 N N . GLY C 1 227 ? -35.406 -5.197 -11.090 1.00 30.44 227 GLY C N 1
ATOM 9395 C CA . GLY C 1 227 ? -36.761 -5.478 -11.557 1.00 29.67 227 GLY C CA 1
ATOM 9396 C C . GLY C 1 227 ? -37.813 -5.660 -10.485 1.00 28.89 227 GLY C C 1
ATOM 9397 O O . GLY C 1 227 ? -38.694 -6.504 -10.627 1.00 28.35 227 GLY C O 1
ATOM 9398 N N . GLY C 1 228 ? -37.738 -4.850 -9.431 1.00 28.25 228 GLY C N 1
ATOM 9399 C CA . GLY C 1 228 ? -38.704 -4.893 -8.333 1.00 27.59 228 GLY C CA 1
ATOM 9400 C C . GLY C 1 228 ? -40.075 -4.351 -8.702 1.00 27.40 228 GLY C C 1
ATOM 9401 O O . GLY C 1 228 ? -40.250 -3.730 -9.752 1.00 27.29 228 GLY C O 1
ATOM 9402 N N . GLY C 1 229 ? -41.048 -4.594 -7.829 1.00 27.02 229 GLY C N 1
ATOM 9403 C CA . GLY C 1 229 ? -42.434 -4.184 -8.059 1.00 27.30 229 GLY C CA 1
ATOM 9404 C C . GLY C 1 229 ? -42.624 -2.688 -8.243 1.00 27.51 229 GLY C C 1
ATOM 9405 O O . GLY C 1 229 ? -43.436 -2.254 -9.065 1.00 27.35 229 GLY C O 1
ATOM 9406 N N . ASP C 1 230 ? -41.876 -1.902 -7.475 1.00 27.65 230 ASP C N 1
ATOM 9407 C CA . ASP C 1 230 ? -41.916 -0.442 -7.581 1.00 27.99 230 ASP C CA 1
ATOM 9408 C C . ASP C 1 230 ? -41.443 0.028 -8.952 1.00 27.35 230 ASP C C 1
ATOM 9409 O O . ASP C 1 230 ? -42.066 0.888 -9.573 1.00 26.70 230 ASP C O 1
ATOM 9414 N N . LEU C 1 231 ? -40.336 -0.541 -9.413 1.00 26.70 231 LEU C N 1
ATOM 9415 C CA . LEU C 1 231 ? -39.769 -0.175 -10.705 1.00 26.63 231 LEU C CA 1
ATOM 9416 C C . LEU C 1 231 ? -40.747 -0.448 -11.849 1.00 25.49 231 LEU C C 1
ATOM 9417 O O . LEU C 1 231 ? -40.967 0.409 -12.702 1.00 24.94 231 LEU C O 1
ATOM 9422 N N . HIS C 1 232 ? -41.339 -1.637 -11.859 1.00 24.36 232 HIS C N 1
ATOM 9423 C CA . HIS C 1 232 ? -42.218 -2.031 -12.962 1.00 23.98 232 HIS C CA 1
ATOM 9424 C C . HIS C 1 232 ? -43.599 -1.383 -12.908 1.00 23.78 232 HIS C C 1
ATOM 9425 O O . HIS C 1 232 ? -44.199 -1.129 -13.951 1.00 23.36 232 HIS C O 1
ATOM 9432 N N . SER C 1 233 ? -44.095 -1.116 -11.705 1.00 23.99 233 SER C N 1
ATOM 9433 C CA . SER C 1 233 ? -45.424 -0.527 -11.537 1.00 24.35 233 SER C CA 1
ATOM 9434 C C . SER C 1 233 ? -45.432 0.986 -11.743 1.00 24.55 233 SER C C 1
ATOM 9435 O O . SER C 1 233 ? -46.456 1.551 -12.112 1.00 23.64 233 SER C O 1
ATOM 9438 N N . ARG C 1 234 ? -44.294 1.636 -11.503 1.00 25.35 234 ARG C N 1
ATOM 9439 C CA . ARG C 1 234 ? -44.199 3.100 -11.588 1.00 25.59 234 ARG C CA 1
ATOM 9440 C C . ARG C 1 234 ? -43.478 3.591 -12.833 1.00 25.61 234 ARG C C 1
ATOM 9441 O O . ARG C 1 234 ? -43.841 4.628 -13.387 1.00 25.77 234 ARG C O 1
ATOM 9449 N N . THR C 1 235 ? -42.444 2.867 -13.253 1.00 25.59 235 THR C N 1
ATOM 9450 C CA . THR C 1 235 ? -41.541 3.349 -14.297 1.00 25.41 235 THR C CA 1
ATOM 9451 C C . THR C 1 235 ? -41.719 2.623 -15.631 1.00 25.32 235 THR C C 1
ATOM 9452 O O . THR C 1 235 ? -42.054 3.252 -16.636 1.00 26.15 235 THR C O 1
ATOM 9456 N N . SER C 1 236 ? -41.489 1.314 -15.648 1.00 24.77 236 SER C N 1
ATOM 9457 C CA . SER C 1 236 ? -41.477 0.559 -16.915 1.00 24.50 236 SER C CA 1
ATOM 9458 C C . SER C 1 236 ? -42.876 0.250 -17.457 1.00 23.94 236 SER C C 1
ATOM 9459 O O . SER C 1 236 ? -43.067 0.149 -18.669 1.00 24.06 236 SER C O 1
ATOM 9462 N N . GLY C 1 237 ? -43.838 0.077 -16.558 1.00 23.34 237 GLY C N 1
ATOM 9463 C CA . GLY C 1 237 ? -45.209 -0.267 -16.946 1.00 23.16 237 GLY C CA 1
ATOM 9464 C C . GLY C 1 237 ? -45.403 -1.726 -17.325 1.00 22.95 237 GLY C C 1
ATOM 9465 O O . GLY C 1 237 ? -46.435 -2.090 -17.893 1.00 23.20 237 GLY C O 1
ATOM 9466 N N . VAL C 1 238 ? -44.423 -2.570 -17.003 1.00 22.57 238 VAL C N 1
ATOM 9467 C CA . VAL C 1 238 ? -44.539 -4.009 -17.222 1.00 22.02 238 VAL C CA 1
ATOM 9468 C C . VAL C 1 238 ? -45.676 -4.588 -16.376 1.00 21.80 238 VAL C C 1
ATOM 9469 O O . VAL C 1 238 ? -46.337 -5.541 -16.794 1.00 21.69 238 VAL C O 1
ATOM 9473 N N . THR C 1 239 ? -45.891 -4.012 -15.193 1.00 21.44 239 THR C N 1
ATOM 9474 C CA . THR C 1 239 ? -46.990 -4.412 -14.312 1.00 21.42 239 THR C CA 1
ATOM 9475 C C . THR C 1 239 ? -48.044 -3.319 -14.189 1.00 21.15 239 THR C C 1
ATOM 9476 O O . THR C 1 239 ? -47.773 -2.148 -14.450 1.00 21.57 239 THR C O 1
ATOM 9480 N N . ASP C 1 240 ? -49.240 -3.720 -13.776 1.00 20.88 240 ASP C N 1
ATOM 9481 C CA . ASP C 1 240 ? -50.399 -2.826 -13.739 1.00 20.74 240 ASP C CA 1
ATOM 9482 C C . ASP C 1 240 ? -50.924 -2.550 -12.334 1.00 20.77 240 ASP C C 1
ATOM 9483 O O . ASP C 1 240 ? -51.651 -1.581 -12.126 1.00 20.80 240 ASP C O 1
ATOM 9488 N N . HIS C 1 241 ? -50.580 -3.407 -11.378 1.00 20.77 241 HIS C N 1
ATOM 9489 C CA . HIS C 1 241 ? -50.996 -3.229 -9.991 1.00 20.85 241 HIS C CA 1
ATOM 9490 C C . HIS C 1 241 ? -49.846 -3.537 -9.051 1.00 21.05 241 HIS C C 1
ATOM 9491 O O . HIS C 1 241 ? -49.166 -4.551 -9.209 1.00 20.86 241 HIS C O 1
ATOM 9498 N N . LEU C 1 242 ? -49.651 -2.666 -8.065 1.00 21.50 242 LEU C N 1
ATOM 9499 C CA . LEU C 1 242 ? -48.641 -2.870 -7.037 1.00 21.92 242 LEU C CA 1
ATOM 9500 C C . LEU C 1 242 ? -49.357 -3.340 -5.780 1.00 22.55 242 LEU C C 1
ATOM 9501 O O . LEU C 1 242 ? -50.160 -2.606 -5.205 1.00 22.48 242 LEU C O 1
ATOM 9506 N N . ALA C 1 243 ? -49.086 -4.578 -5.379 1.00 23.46 243 ALA C N 1
ATOM 9507 C CA . ALA C 1 243 ? -49.725 -5.171 -4.208 1.00 24.45 243 ALA C CA 1
ATOM 9508 C C . ALA C 1 243 ? -48.808 -5.065 -2.994 1.00 25.30 243 ALA C C 1
ATOM 9509 O O . ALA C 1 243 ? -47.589 -5.069 -3.116 1.00 25.40 243 ALA C O 1
ATOM 9511 N N . ASP C 1 244 ? -49.418 -4.971 -1.821 1.00 26.93 244 ASP C N 1
ATOM 9512 C CA . ASP C 1 244 ? -48.692 -4.786 -0.567 1.00 28.44 244 ASP C CA 1
ATOM 9513 C C . ASP C 1 244 ? -48.061 -6.103 -0.093 1.00 28.13 244 ASP C C 1
ATOM 9514 O O . ASP C 1 244 ? -46.929 -6.127 0.396 1.00 27.56 244 ASP C O 1
ATOM 9519 N N . ASP C 1 245 ? -48.815 -7.187 -0.246 1.00 27.82 245 ASP C N 1
ATOM 9520 C CA . ASP C 1 245 ? -48.361 -8.536 0.092 1.00 27.75 245 ASP C CA 1
ATOM 9521 C C . ASP C 1 245 ? -49.175 -9.561 -0.709 1.00 27.28 245 ASP C C 1
ATOM 9522 O O . ASP C 1 245 ? -50.075 -9.183 -1.461 1.00 26.16 245 ASP C O 1
ATOM 9527 N N . ASP C 1 246 ? -48.857 -10.844 -0.547 1.00 27.33 246 ASP C N 1
ATOM 9528 C CA . ASP C 1 246 ? -49.570 -11.921 -1.247 1.00 27.67 246 ASP C CA 1
ATOM 9529 C C . ASP C 1 246 ? -51.087 -11.828 -1.074 1.00 27.29 246 ASP C C 1
ATOM 9530 O O . ASP C 1 246 ? -51.832 -11.979 -2.038 1.00 27.26 246 ASP C O 1
ATOM 9535 N N . GLU C 1 247 ? -51.535 -11.581 0.152 1.00 26.79 247 GLU C N 1
ATOM 9536 C CA . GLU C 1 247 ? -52.967 -11.472 0.443 1.00 26.74 247 GLU C CA 1
ATOM 9537 C C . GLU C 1 247 ? -53.622 -10.361 -0.389 1.00 25.50 247 GLU C C 1
ATOM 9538 O O . GLU C 1 247 ? -54.734 -10.523 -0.895 1.00 24.28 247 GLU C O 1
ATOM 9544 N N . ASP C 1 248 ? -52.915 -9.243 -0.522 1.00 24.35 248 ASP C N 1
ATOM 9545 C CA . ASP C 1 248 ? -53.399 -8.091 -1.274 1.00 23.98 248 ASP C CA 1
ATOM 9546 C C . ASP C 1 248 ? -53.413 -8.385 -2.779 1.00 23.39 248 ASP C C 1
ATOM 9547 O O . ASP C 1 248 ? -54.365 -8.042 -3.476 1.00 22.83 248 ASP C O 1
ATOM 9552 N N . ALA C 1 249 ? -52.352 -9.026 -3.263 1.00 22.84 249 ALA C N 1
ATOM 9553 C CA . ALA C 1 249 ? -52.254 -9.444 -4.666 1.00 22.43 249 ALA C CA 1
ATOM 9554 C C . ALA C 1 249 ? -53.436 -10.315 -5.094 1.00 22.06 249 ALA C C 1
ATOM 9555 O O . ALA C 1 249 ? -54.010 -10.107 -6.156 1.00 21.77 249 ALA C O 1
ATOM 9557 N N . LEU C 1 250 ? -53.794 -11.278 -4.255 1.00 21.91 250 LEU C N 1
ATOM 9558 C CA . LEU C 1 250 ? -54.879 -12.208 -4.563 1.00 22.13 250 LEU C CA 1
ATOM 9559 C C . LEU C 1 250 ? -56.247 -11.518 -4.490 1.00 22.20 250 LEU C C 1
ATOM 9560 O O . LEU C 1 250 ? -57.153 -11.838 -5.265 1.00 21.89 250 LEU C O 1
ATOM 9565 N N . ARG C 1 251 ? -56.382 -10.572 -3.563 1.00 22.22 251 ARG C N 1
ATOM 9566 C CA . ARG C 1 251 ? -57.557 -9.697 -3.492 1.00 22.42 251 ARG C CA 1
ATOM 9567 C C . ARG C 1 251 ? -57.717 -8.928 -4.813 1.00 21.07 251 ARG C C 1
ATOM 9568 O O . ARG C 1 251 ? -58.820 -8.833 -5.360 1.00 19.76 251 ARG C O 1
ATOM 9576 N N . ILE C 1 252 ? -56.605 -8.389 -5.309 1.00 19.61 252 ILE C N 1
ATOM 9577 C CA . ILE C 1 252 ? -56.590 -7.638 -6.561 1.00 19.21 252 ILE C CA 1
ATOM 9578 C C . ILE C 1 252 ? -56.952 -8.530 -7.758 1.00 18.81 252 ILE C C 1
ATOM 9579 O O . ILE C 1 252 ? -57.729 -8.122 -8.622 1.00 18.47 252 ILE C O 1
ATOM 9584 N N . VAL C 1 253 ? -56.409 -9.746 -7.793 1.00 18.29 253 VAL C N 1
ATOM 9585 C CA . VAL C 1 253 ? -56.761 -10.714 -8.837 1.00 18.19 253 VAL C CA 1
ATOM 9586 C C . VAL C 1 253 ? -58.266 -10.999 -8.851 1.00 18.08 253 VAL C C 1
ATOM 9587 O O . VAL C 1 253 ? -58.876 -11.076 -9.919 1.00 18.29 253 VAL C O 1
ATOM 9591 N N . ARG C 1 254 ? -58.860 -11.161 -7.673 1.00 17.84 254 ARG C N 1
ATOM 9592 C CA . ARG C 1 254 ? -60.308 -11.371 -7.571 1.00 18.11 254 ARG C CA 1
ATOM 9593 C C . ARG C 1 254 ? -61.100 -10.177 -8.123 1.00 17.99 254 ARG C C 1
ATOM 9594 O O . ARG C 1 254 ? -62.146 -10.357 -8.741 1.00 17.79 254 ARG C O 1
ATOM 9602 N N . ALA C 1 255 ? -60.593 -8.966 -7.903 1.00 17.90 255 ALA C N 1
ATOM 9603 C CA . ALA C 1 255 ? -61.248 -7.753 -8.402 1.00 17.80 255 ALA C CA 1
ATOM 9604 C C . ALA C 1 255 ? -61.157 -7.660 -9.931 1.00 17.91 255 ALA C C 1
ATOM 9605 O O . ALA C 1 255 ? -62.102 -7.222 -10.589 1.00 17.90 255 ALA C O 1
ATOM 9607 N N . ILE C 1 256 ? -60.022 -8.082 -10.486 1.00 17.88 256 ILE C N 1
ATOM 9608 C CA . ILE C 1 256 ? -59.841 -8.146 -11.940 1.00 17.81 256 ILE C CA 1
ATOM 9609 C C . ILE C 1 256 ? -60.818 -9.139 -12.573 1.00 17.93 256 ILE C C 1
ATOM 9610 O O . ILE C 1 256 ? -61.468 -8.834 -13.569 1.00 17.72 256 ILE C O 1
ATOM 9615 N N . ALA C 1 257 ? -60.913 -10.326 -11.982 1.00 18.21 257 ALA C N 1
ATOM 9616 C CA . ALA C 1 257 ? -61.833 -11.360 -12.452 1.00 18.35 257 ALA C CA 1
ATOM 9617 C C . ALA C 1 257 ? -63.279 -10.880 -12.456 1.00 18.67 257 ALA C C 1
ATOM 9618 O O . ALA C 1 257 ? -64.085 -11.324 -13.279 1.00 18.53 257 ALA C O 1
ATOM 9620 N N . ASP C 1 258 ? -63.597 -9.971 -11.537 1.00 18.79 258 ASP C N 1
ATOM 9621 C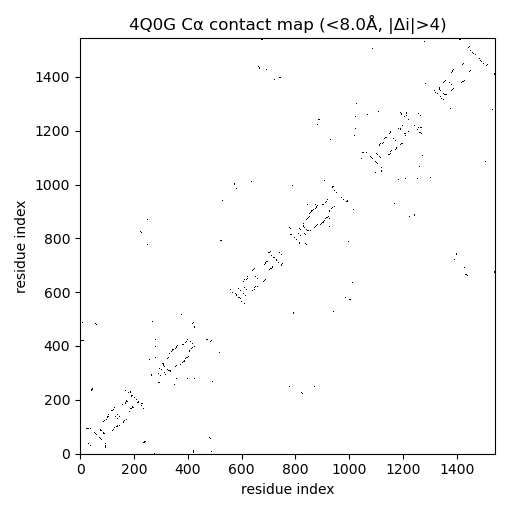 CA . ASP C 1 258 ? -64.941 -9.401 -11.449 1.00 19.12 258 ASP C CA 1
ATOM 9622 C C . ASP C 1 258 ? -65.267 -8.465 -12.620 1.00 19.01 258 ASP C C 1
ATOM 9623 O O . ASP C 1 258 ? -66.418 -8.067 -12.788 1.00 19.23 258 ASP C O 1
ATOM 9628 N N . THR C 1 259 ? -64.264 -8.115 -13.425 1.00 18.81 259 THR C N 1
ATOM 9629 C CA . THR C 1 259 ? -64.488 -7.325 -14.638 1.00 18.83 259 THR C CA 1
ATOM 9630 C C . THR C 1 259 ? -64.680 -8.183 -15.892 1.00 19.09 259 THR C C 1
ATOM 9631 O O . THR C 1 259 ? -64.995 -7.654 -16.958 1.00 18.90 259 THR C O 1
ATOM 9635 N N . PHE C 1 260 ? -64.502 -9.498 -15.769 1.00 19.59 260 PHE C N 1
ATOM 9636 C CA . PHE C 1 260 ? -64.598 -10.391 -16.928 1.00 19.92 260 PHE C CA 1
ATOM 9637 C C . PHE C 1 260 ? -65.983 -10.312 -17.577 1.00 21.15 260 PHE C C 1
ATOM 9638 O O . PHE C 1 260 ? -66.995 -10.138 -16.899 1.00 20.80 260 PHE C O 1
ATOM 9646 N N . GLY C 1 261 ? -66.004 -10.437 -18.902 1.00 22.65 261 GLY C N 1
ATOM 9647 C CA . GLY C 1 261 ? -67.212 -10.220 -19.695 1.00 24.33 261 GLY C CA 1
ATOM 9648 C C . GLY C 1 261 ? -68.227 -11.350 -19.635 1.00 25.77 261 GLY C C 1
ATOM 9649 O O . GLY C 1 261 ? -68.077 -12.279 -18.853 1.00 26.04 261 GLY C O 1
ATOM 9650 N N . PRO C 1 262 ? -69.275 -11.275 -20.470 1.00 27.89 262 PRO C N 1
ATOM 9651 C CA . PRO C 1 262 ? -70.339 -12.283 -20.452 1.00 29.53 262 PRO C CA 1
ATOM 9652 C C . PRO C 1 262 ? -69.873 -13.669 -20.904 1.00 32.07 262 PRO C C 1
ATOM 9653 O O . PRO C 1 262 ? -69.041 -13.781 -21.806 1.00 31.67 262 PRO C O 1
ATOM 9657 N N . CYS C 1 263 ? -70.417 -14.706 -20.274 1.00 35.92 263 CYS C N 1
ATOM 9658 C CA . CYS C 1 263 ? -70.173 -16.088 -20.690 1.00 39.19 263 CYS C CA 1
ATOM 9659 C C . CYS C 1 263 ? -71.099 -16.469 -21.834 1.00 37.99 263 CYS C C 1
ATOM 9660 O O . CYS C 1 263 ? -72.159 -15.867 -22.010 1.00 36.81 263 CYS C O 1
ATOM 9663 N N . GLU C 1 264 ? -70.695 -17.471 -22.610 1.00 38.15 264 GLU C N 1
ATOM 9664 C CA . GLU C 1 264 ? -71.600 -18.100 -23.569 1.00 38.50 264 GLU C CA 1
ATOM 9665 C C . GLU C 1 264 ? -72.657 -18.880 -22.793 1.00 35.99 264 GLU C C 1
ATOM 9666 O O . GLU C 1 264 ? -72.388 -19.347 -21.684 1.00 34.98 264 GLU C O 1
ATOM 9672 N N . PRO C 1 265 ? -73.864 -19.023 -23.366 1.00 34.27 265 PRO C N 1
ATOM 9673 C CA . PRO C 1 265 ? -74.891 -19.802 -22.676 1.00 33.50 265 PRO C CA 1
ATOM 9674 C C . PRO C 1 265 ? -74.549 -21.291 -22.640 1.00 32.39 265 PRO C C 1
ATOM 9675 O O . PRO C 1 265 ? -73.686 -21.752 -23.389 1.00 31.43 265 PRO C O 1
ATOM 9679 N N . ALA C 1 266 ? -75.221 -22.025 -21.760 1.00 31.35 266 ALA C N 1
ATOM 9680 C CA . ALA C 1 266 ? -75.061 -23.474 -21.686 1.00 30.55 266 ALA C CA 1
ATOM 9681 C C . ALA C 1 266 ? -75.385 -24.102 -23.045 1.00 29.43 266 ALA C C 1
ATOM 9682 O O . ALA C 1 266 ? -76.367 -23.734 -23.686 1.00 28.66 266 ALA C O 1
ATOM 9684 N N . GLN C 1 267 ? -74.549 -25.042 -23.479 1.00 28.61 267 GLN C N 1
ATOM 9685 C CA . GLN C 1 267 ? -74.678 -25.648 -24.809 1.00 27.95 267 GLN C CA 1
ATOM 9686 C C . GLN C 1 267 ? -75.712 -26.770 -24.863 1.00 27.26 267 GLN C C 1
ATOM 9687 O O . GLN C 1 267 ? -76.005 -27.298 -25.934 1.00 27.78 267 GLN C O 1
ATOM 9693 N N . TRP C 1 268 ? -76.252 -27.128 -23.704 1.00 26.80 268 TRP C N 1
ATOM 9694 C CA . TRP C 1 268 ? -77.338 -28.096 -23.596 1.00 25.86 268 TRP C CA 1
ATOM 9695 C C . TRP C 1 268 ? -78.182 -27.769 -22.366 1.00 26.88 268 TRP C C 1
ATOM 9696 O O . TRP C 1 268 ? -77.793 -26.932 -21.548 1.00 26.21 268 TRP C O 1
ATOM 9707 N N . ASP C 1 269 ? -79.326 -28.435 -22.231 1.00 28.41 269 ASP C N 1
ATOM 9708 C CA . ASP C 1 269 ? -80.220 -28.201 -21.097 1.00 29.96 269 ASP C CA 1
ATOM 9709 C C . ASP C 1 269 ? -79.787 -29.014 -19.880 1.00 30.40 269 ASP C C 1
ATOM 9710 O O . ASP C 1 269 ? -79.533 -30.211 -19.983 1.00 30.03 269 ASP C O 1
ATOM 9715 N N . VAL C 1 270 ? -79.711 -28.346 -18.733 1.00 31.52 270 VAL C N 1
ATOM 9716 C CA . VAL C 1 270 ? -79.291 -28.960 -17.479 1.00 32.93 270 VAL C CA 1
ATOM 9717 C C . VAL C 1 270 ? -80.483 -29.017 -16.537 1.00 34.26 270 VAL C C 1
ATOM 9718 O O . VAL C 1 270 ? -81.090 -27.988 -16.246 1.00 34.83 270 VAL C O 1
ATOM 9722 N N . ARG C 1 271 ? -80.808 -30.214 -16.056 1.00 35.92 271 ARG C N 1
ATOM 9723 C CA . ARG C 1 271 ? -81.942 -30.401 -15.150 1.00 37.26 271 ARG C CA 1
ATOM 9724 C C . ARG C 1 271 ? -81.487 -30.423 -13.705 1.00 37.44 271 ARG C C 1
ATOM 9725 O O . ARG C 1 271 ? -80.294 -30.374 -13.415 1.00 36.61 271 ARG C O 1
ATOM 9733 N N . ARG C 1 272 ? -82.459 -30.489 -12.803 1.00 39.09 272 ARG C N 1
ATOM 9734 C CA . ARG C 1 272 ? -82.186 -30.685 -11.388 1.00 40.60 272 ARG C CA 1
ATOM 9735 C C . ARG C 1 272 ? -81.523 -32.043 -11.209 1.00 38.59 272 ARG C C 1
ATOM 9736 O O . ARG C 1 272 ? -81.991 -33.041 -11.754 1.00 36.91 272 ARG C O 1
ATOM 9744 N N . SER C 1 273 ? -80.429 -32.073 -10.456 1.00 37.04 273 SER C N 1
ATOM 9745 C CA . SER C 1 273 ? -79.762 -33.329 -10.155 1.00 36.56 273 SER C CA 1
ATOM 9746 C C . SER C 1 273 ? -80.672 -34.216 -9.312 1.00 36.63 273 SER C C 1
ATOM 9747 O O . SER C 1 273 ? -81.509 -33.730 -8.549 1.00 37.27 273 SER C O 1
ATOM 9750 N N . VAL C 1 274 ? -80.506 -35.520 -9.482 1.00 35.99 274 VAL C N 1
ATOM 9751 C CA . VAL C 1 274 ? -81.232 -36.517 -8.710 1.00 35.66 274 VAL C CA 1
ATOM 9752 C C . VAL C 1 274 ? -80.206 -37.528 -8.238 1.00 35.59 274 VAL C C 1
ATOM 9753 O O . VAL C 1 274 ? -79.388 -37.998 -9.025 1.00 34.75 274 VAL C O 1
ATOM 9757 N N . GLU C 1 275 ? -80.251 -37.860 -6.955 1.00 36.37 275 GLU C N 1
ATOM 9758 C CA . GLU C 1 275 ? -79.231 -38.717 -6.358 1.00 37.71 275 GLU C CA 1
ATOM 9759 C C . GLU C 1 275 ? -79.413 -40.150 -6.877 1.00 36.36 275 GLU C C 1
ATOM 9760 O O . GLU C 1 275 ? -80.535 -40.557 -7.177 1.00 36.25 275 GLU C O 1
ATOM 9766 N N . PRO C 1 276 ? -78.311 -40.911 -7.020 1.00 35.36 276 PRO C N 1
ATOM 9767 C CA . PRO C 1 276 ? -78.481 -42.318 -7.377 1.00 35.37 276 PRO C CA 1
ATOM 9768 C C . PRO C 1 276 ? -79.096 -43.118 -6.229 1.00 36.30 276 PRO C C 1
ATOM 9769 O O . PRO C 1 276 ? -79.181 -42.623 -5.102 1.00 35.78 276 PRO C O 1
ATOM 9773 N N . LYS C 1 277 ? -79.510 -44.347 -6.520 1.00 37.15 277 LYS C N 1
ATOM 9774 C CA . LYS C 1 277 ? -80.159 -45.207 -5.530 1.00 38.29 277 LYS C CA 1
ATOM 9775 C C . LYS C 1 277 ? -79.185 -46.104 -4.756 1.00 38.18 277 LYS C C 1
ATOM 9776 O O . LYS C 1 277 ? -79.620 -46.977 -4.007 1.00 38.95 277 LYS C O 1
ATOM 9782 N N . TYR C 1 278 ? -77.881 -45.885 -4.933 1.00 37.61 278 TYR C N 1
ATOM 9783 C CA . TYR C 1 278 ? -76.844 -46.680 -4.269 1.00 37.22 278 TYR C CA 1
ATOM 9784 C C . TYR C 1 278 ? -75.726 -45.765 -3.771 1.00 36.67 278 TYR C C 1
ATOM 9785 O O . TYR C 1 278 ? -75.433 -44.757 -4.412 1.00 37.30 278 TYR C O 1
ATOM 9794 N N . PRO C 1 279 ? -75.092 -46.107 -2.632 1.00 36.08 279 PRO C N 1
ATOM 9795 C CA . PRO C 1 279 ? -73.887 -45.352 -2.271 1.00 35.49 279 PRO C CA 1
ATOM 9796 C C . PRO C 1 279 ? -72.735 -45.626 -3.241 1.00 34.52 279 PRO C C 1
ATOM 9797 O O . PRO C 1 279 ? -72.580 -46.750 -3.714 1.00 34.96 279 PRO C O 1
ATOM 9801 N N . GLN C 1 280 ? -71.937 -44.600 -3.523 1.00 33.03 280 GLN C N 1
ATOM 9802 C CA . GLN C 1 280 ? -70.842 -44.704 -4.493 1.00 32.35 280 GLN C CA 1
ATOM 9803 C C . GLN C 1 280 ? -69.751 -45.691 -4.070 1.00 31.97 280 GLN C C 1
ATOM 9804 O O . GLN C 1 280 ? -69.045 -46.242 -4.917 1.00 31.25 280 GLN C O 1
ATOM 9810 N N . ALA C 1 281 ? -69.627 -45.917 -2.765 1.00 31.71 281 ALA C N 1
ATOM 9811 C CA . ALA C 1 281 ? -68.650 -46.866 -2.221 1.00 31.24 281 ALA C CA 1
ATOM 9812 C C . ALA C 1 281 ? -68.906 -48.311 -2.669 1.00 31.02 281 ALA C C 1
ATOM 9813 O O . ALA C 1 281 ? -67.994 -49.133 -2.648 1.00 30.70 281 ALA C O 1
ATOM 9815 N N . GLU C 1 282 ? -70.136 -48.615 -3.079 1.00 31.36 282 GLU C N 1
ATOM 9816 C CA . GLU C 1 282 ? -70.462 -49.941 -3.616 1.00 31.43 282 GLU C CA 1
ATOM 9817 C C . GLU C 1 282 ? -69.723 -50.281 -4.916 1.00 30.85 282 GLU C C 1
ATOM 9818 O O . GLU C 1 282 ? -69.652 -51.452 -5.291 1.00 30.93 282 GLU C O 1
ATOM 9824 N N . LEU C 1 283 ? -69.175 -49.274 -5.599 1.00 29.88 283 LEU C N 1
ATOM 9825 C CA . LEU C 1 283 ? -68.311 -49.515 -6.760 1.00 29.10 283 LEU C CA 1
ATOM 9826 C C . LEU C 1 283 ? -67.114 -50.392 -6.384 1.00 29.31 283 LEU C C 1
ATOM 9827 O O . LEU C 1 283 ? -66.597 -51.136 -7.222 1.00 29.05 283 LEU C O 1
ATOM 9832 N N . TYR C 1 284 ? -66.676 -50.300 -5.130 1.00 29.69 284 TYR C N 1
ATOM 9833 C CA . TYR C 1 284 ? -65.603 -51.157 -4.618 1.00 30.73 284 TYR C CA 1
ATOM 9834 C C . TYR C 1 284 ? -65.995 -52.643 -4.599 1.00 31.24 284 TYR C C 1
ATOM 9835 O O . TYR C 1 284 ? -65.136 -53.515 -4.707 1.00 31.71 284 TYR C O 1
ATOM 9844 N N . ASP C 1 285 ? -67.286 -52.920 -4.442 1.00 32.26 285 ASP C N 1
ATOM 9845 C CA . ASP C 1 285 ? -67.794 -54.295 -4.369 1.00 33.52 285 ASP C CA 1
ATOM 9846 C C . ASP C 1 285 ? -68.007 -54.954 -5.735 1.00 34.22 285 ASP C C 1
ATOM 9847 O O . ASP C 1 285 ? -67.965 -56.181 -5.843 1.00 34.77 285 ASP C O 1
ATOM 9852 N N . VAL C 1 286 ? -68.251 -54.148 -6.766 1.00 34.17 286 VAL C N 1
ATOM 9853 C CA . VAL C 1 286 ? -68.672 -54.675 -8.072 1.00 33.70 286 VAL C CA 1
ATOM 9854 C C . VAL C 1 286 ? -67.563 -54.723 -9.125 1.00 33.09 286 VAL C C 1
ATOM 9855 O O . VAL C 1 286 ? -67.641 -55.518 -10.059 1.00 33.36 286 VAL C O 1
ATOM 9859 N N . VAL C 1 287 ? -66.545 -53.876 -8.979 1.00 32.19 287 VAL C N 1
ATOM 9860 C CA . VAL C 1 287 ? -65.413 -53.863 -9.908 1.00 31.64 287 VAL C CA 1
ATOM 9861 C C . VAL C 1 287 ? -64.224 -54.601 -9.299 1.00 32.20 287 VAL C C 1
ATOM 9862 O O . VAL C 1 287 ? -63.708 -54.184 -8.266 1.00 31.66 287 VAL C O 1
ATOM 9866 N N . PRO C 1 288 ? -63.787 -55.704 -9.937 1.00 33.16 288 PRO C N 1
ATOM 9867 C CA . PRO C 1 288 ? -62.558 -56.368 -9.514 1.00 33.90 288 PRO C CA 1
ATOM 9868 C C . PRO C 1 288 ? -61.318 -55.531 -9.823 1.00 34.85 288 PRO C C 1
ATOM 9869 O O . PRO C 1 288 ? -61.168 -55.066 -10.951 1.00 33.81 288 PRO C O 1
ATOM 9873 N N . PRO C 1 289 ? -60.439 -55.326 -8.827 1.00 36.80 289 PRO C N 1
ATOM 9874 C CA . PRO C 1 289 ? -59.155 -54.680 -9.105 1.00 38.72 289 PRO C CA 1
ATOM 9875 C C . PRO C 1 289 ? -58.321 -55.411 -10.161 1.00 40.89 289 PRO C C 1
ATOM 9876 O O . PRO C 1 289 ? -57.634 -54.767 -10.952 1.00 41.66 289 PRO C O 1
ATOM 9880 N N . ASP C 1 290 ? -58.390 -56.740 -10.165 1.00 44.25 290 ASP C N 1
ATOM 9881 C CA . ASP C 1 290 ? -57.727 -57.562 -11.180 1.00 47.54 290 ASP C CA 1
ATOM 9882 C C . ASP C 1 290 ? -58.519 -57.457 -12.486 1.00 49.05 290 ASP C C 1
ATOM 9883 O O . ASP C 1 290 ? -59.687 -57.846 -12.526 1.00 48.19 290 ASP C O 1
ATOM 9888 N N . PRO C 1 291 ? -57.892 -56.939 -13.563 1.00 52.02 291 PRO C N 1
ATOM 9889 C CA . PRO C 1 291 ? -58.667 -56.648 -14.773 1.00 53.18 291 PRO C CA 1
ATOM 9890 C C . PRO C 1 291 ? -59.024 -57.877 -15.616 1.00 54.42 291 PRO C C 1
ATOM 9891 O O . PRO C 1 291 ? -59.673 -57.738 -16.652 1.00 53.53 291 PRO C O 1
ATOM 9895 N N . ARG C 1 292 ? -58.606 -59.060 -15.171 1.00 56.33 292 ARG C N 1
ATOM 9896 C CA . ARG C 1 292 ? -58.900 -60.309 -15.866 1.00 57.18 292 ARG C CA 1
ATOM 9897 C C . ARG C 1 292 ? -60.159 -61.000 -15.336 1.00 55.66 292 ARG C C 1
ATOM 9898 O O . ARG C 1 292 ? -60.676 -61.917 -15.976 1.00 56.33 292 ARG C O 1
ATOM 9906 N N . VAL C 1 293 ? -60.646 -60.568 -14.173 1.00 52.08 293 VAL C N 1
ATOM 9907 C CA . VAL C 1 293 ? -61.900 -61.088 -13.626 1.00 49.38 293 VAL C CA 1
ATOM 9908 C C . VAL C 1 293 ? -63.070 -60.424 -14.351 1.00 47.22 293 VAL C C 1
ATOM 9909 O O . VAL C 1 293 ? -63.177 -59.198 -14.353 1.00 47.59 293 VAL C O 1
ATOM 9913 N N . PRO C 1 294 ? -63.954 -61.228 -14.966 1.00 44.46 294 PRO C N 1
ATOM 9914 C CA . PRO C 1 294 ? -65.075 -60.637 -15.684 1.00 41.98 294 PRO C CA 1
ATOM 9915 C C . PRO C 1 294 ? -66.157 -60.123 -14.739 1.00 38.93 294 PRO C C 1
ATOM 9916 O O . PRO C 1 294 ? -66.353 -60.674 -13.655 1.00 38.81 294 PRO C O 1
ATOM 9920 N N . TYR C 1 295 ? -66.834 -59.061 -15.157 1.00 35.88 295 TYR C N 1
ATOM 9921 C CA . TYR C 1 295 ? -67.980 -58.523 -14.429 1.00 33.78 295 TYR C CA 1
ATOM 9922 C C . TYR C 1 295 ? -68.867 -57.745 -15.393 1.00 32.72 295 TYR C C 1
ATOM 9923 O O . TYR C 1 295 ? -68.437 -57.376 -16.485 1.00 33.02 295 TYR C O 1
ATOM 9932 N N . ASP C 1 296 ? -70.103 -57.498 -14.983 1.00 31.91 296 ASP C N 1
ATOM 9933 C CA . ASP C 1 296 ? -71.039 -56.732 -15.791 1.00 31.86 296 ASP C CA 1
ATOM 9934 C C . ASP C 1 296 ? -70.880 -55.243 -15.487 1.00 30.76 296 ASP C C 1
ATOM 9935 O O . ASP C 1 296 ? -71.109 -54.809 -14.355 1.00 31.16 296 ASP C O 1
ATOM 9940 N N . VAL C 1 297 ? -70.499 -54.467 -16.500 1.00 28.81 297 VAL C N 1
ATOM 9941 C CA . VAL C 1 297 ? -70.264 -53.028 -16.329 1.00 27.66 297 VAL C CA 1
ATOM 9942 C C . VAL C 1 297 ? -71.557 -52.238 -16.058 1.00 27.37 297 VAL C C 1
ATOM 9943 O O . VAL C 1 297 ? -71.495 -51.082 -15.639 1.00 26.25 297 VAL C O 1
ATOM 9947 N N . HIS C 1 298 ? -72.717 -52.857 -16.294 1.00 27.48 298 HIS C N 1
ATOM 9948 C CA . HIS C 1 298 ? -74.007 -52.277 -15.889 1.00 28.22 298 HIS C CA 1
ATOM 9949 C C . HIS C 1 298 ? -74.036 -51.941 -14.397 1.00 28.47 298 HIS C C 1
ATOM 9950 O O . HIS C 1 298 ? -74.694 -50.985 -13.993 1.00 28.27 298 HIS C O 1
ATOM 9957 N N . GLU C 1 299 ? -73.338 -52.739 -13.587 1.00 29.24 299 GLU C N 1
ATOM 9958 C CA . GLU C 1 299 ? -73.254 -52.506 -12.140 1.00 29.79 299 GLU C CA 1
ATOM 9959 C C . GLU C 1 299 ? -72.578 -51.177 -11.811 1.00 29.15 299 GLU C C 1
ATOM 9960 O O . GLU C 1 299 ? -72.892 -50.558 -10.794 1.00 29.08 299 GLU C O 1
ATOM 9966 N N . VAL C 1 300 ? -71.645 -50.748 -12.657 1.00 28.50 300 VAL C N 1
ATOM 9967 C CA . VAL C 1 300 ? -71.025 -49.427 -12.511 1.00 28.04 300 VAL C CA 1
ATOM 9968 C C . VAL C 1 300 ? -71.993 -48.339 -12.956 1.00 27.78 300 VAL C C 1
ATOM 9969 O O . VAL C 1 300 ? -72.266 -47.393 -12.214 1.00 27.87 300 VAL C O 1
ATOM 9973 N N . VAL C 1 301 ? -72.501 -48.486 -14.175 1.00 27.41 301 VAL C N 1
ATOM 9974 C CA . VAL C 1 301 ? -73.353 -47.477 -14.802 1.00 27.25 301 VAL C CA 1
ATOM 9975 C C . VAL C 1 301 ? -74.566 -47.148 -13.936 1.00 27.13 301 VAL C C 1
ATOM 9976 O O . VAL C 1 301 ? -74.883 -45.980 -13.722 1.00 26.83 301 VAL C O 1
ATOM 9980 N N . VAL C 1 302 ? -75.231 -48.183 -13.433 1.00 27.14 302 VAL C N 1
ATOM 9981 C CA . VAL C 1 302 ? -76.447 -48.007 -12.638 1.00 27.30 302 VAL C CA 1
ATOM 9982 C C . VAL C 1 302 ? -76.182 -47.221 -11.344 1.00 27.52 302 VAL C C 1
ATOM 9983 O O . VAL C 1 302 ? -77.105 -46.647 -10.765 1.00 27.48 302 VAL C O 1
ATOM 9987 N N . ARG C 1 303 ? -74.922 -47.177 -10.914 1.00 27.66 303 ARG C N 1
ATOM 9988 C CA . ARG C 1 303 ? -74.550 -46.526 -9.653 1.00 28.02 303 ARG C CA 1
ATOM 9989 C C . ARG C 1 303 ? -74.035 -45.087 -9.774 1.00 27.56 303 ARG C C 1
ATOM 9990 O O . ARG C 1 303 ? -74.102 -44.338 -8.801 1.00 27.71 303 ARG C O 1
ATOM 9998 N N . ILE C 1 304 ? -73.532 -44.689 -10.941 1.00 26.85 304 ILE C N 1
ATOM 9999 C CA . ILE C 1 304 ? -73.034 -43.310 -11.108 1.00 26.04 304 ILE C CA 1
ATOM 10000 C C . ILE C 1 304 ? -74.063 -42.333 -11.682 1.00 25.63 304 ILE C C 1
ATOM 10001 O O . ILE C 1 304 ? -73.888 -41.125 -11.569 1.00 25.95 304 ILE C O 1
ATOM 10006 N N . VAL C 1 305 ? -75.132 -42.845 -12.283 1.00 25.19 305 VAL C N 1
ATOM 10007 C CA . VAL C 1 305 ? -76.096 -41.981 -12.974 1.00 25.09 305 VAL C CA 1
ATOM 10008 C C . VAL C 1 305 ? -77.239 -41.516 -12.066 1.00 25.27 305 VAL C C 1
ATOM 10009 O O . VAL C 1 305 ? -77.634 -42.219 -11.131 1.00 25.18 305 VAL C O 1
ATOM 10013 N N . ASP C 1 306 ? -77.762 -40.327 -12.365 1.00 25.24 306 ASP C N 1
ATOM 10014 C CA . ASP C 1 306 ? -78.872 -39.731 -11.618 1.00 25.49 306 ASP C CA 1
ATOM 10015 C C . ASP C 1 306 ? -80.067 -40.669 -11.540 1.00 26.32 306 ASP C C 1
ATOM 10016 O O . ASP C 1 306 ? -80.564 -41.136 -12.567 1.00 26.46 306 ASP C O 1
ATOM 10021 N N . GLY C 1 307 ? -80.524 -40.934 -10.319 1.00 27.09 307 GLY C N 1
ATOM 10022 C CA . GLY C 1 307 ? -81.707 -41.765 -10.088 1.00 27.81 307 GLY C CA 1
ATOM 10023 C C . GLY C 1 307 ? -81.531 -43.229 -10.446 1.00 28.57 307 GLY C C 1
ATOM 10024 O O . GLY C 1 307 ? -82.514 -43.972 -10.522 1.00 28.71 307 GLY C O 1
ATOM 10025 N N . SER C 1 308 ? -80.278 -43.641 -10.652 1.00 29.52 308 SER C N 1
ATOM 10026 C CA . SER C 1 308 ? -79.933 -44.992 -11.131 1.00 30.38 308 SER C CA 1
ATOM 10027 C C . SER C 1 308 ? -80.736 -45.410 -12.371 1.00 31.25 308 SER C C 1
ATOM 10028 O O . SER C 1 308 ? -81.058 -46.582 -12.562 1.00 30.88 308 SER C O 1
ATOM 10031 N N . GLU C 1 309 ? -81.011 -44.430 -13.222 1.00 32.94 309 GLU C N 1
ATOM 10032 C CA . GLU C 1 309 ? -81.896 -44.584 -14.364 1.00 34.90 309 GLU C CA 1
ATOM 10033 C C . GLU C 1 309 ? -81.119 -44.287 -15.647 1.00 33.96 309 GLU C C 1
ATOM 10034 O O . GLU C 1 309 ? -80.325 -43.349 -15.692 1.00 33.68 309 GLU C O 1
ATOM 10040 N N . PHE C 1 310 ? -81.329 -45.110 -16.672 1.00 32.82 310 PHE C N 1
ATOM 10041 C CA . PHE C 1 310 ? -80.670 -44.922 -17.968 1.00 32.18 310 PHE C CA 1
ATOM 10042 C C . PHE C 1 310 ? -81.434 -45.624 -19.086 1.00 31.27 310 PHE C C 1
ATOM 10043 O O . PHE C 1 310 ? -82.086 -46.638 -18.847 1.00 31.68 310 PHE C O 1
ATOM 10051 N N . SER C 1 311 ? -81.363 -45.068 -20.295 1.00 29.84 311 SER C N 1
ATOM 10052 C CA . SER C 1 311 ? -81.971 -45.685 -21.477 1.00 29.46 311 SER C CA 1
ATOM 10053 C C . SER C 1 311 ? -80.872 -46.293 -22.336 1.00 27.85 311 SER C C 1
ATOM 10054 O O . SER C 1 311 ? -80.089 -45.575 -22.964 1.00 27.72 311 SER C O 1
ATOM 10057 N N . GLU C 1 312 ? -80.825 -47.620 -22.357 1.00 26.16 312 GLU C N 1
ATOM 10058 C CA . GLU C 1 312 ? -79.774 -48.338 -23.059 1.00 25.68 312 GLU C CA 1
ATOM 10059 C C . GLU C 1 312 ? -80.072 -48.430 -24.552 1.00 24.40 312 GLU C C 1
ATOM 10060 O O . GLU C 1 312 ? -81.177 -48.785 -24.956 1.00 24.64 312 GLU C O 1
ATOM 10066 N N . PHE C 1 313 ? -79.071 -48.097 -25.358 1.00 23.25 313 PHE C N 1
ATOM 10067 C CA . PHE C 1 313 ? -79.167 -48.150 -26.815 1.00 22.37 313 PHE C CA 1
ATOM 10068 C C . PHE C 1 313 ? -78.591 -49.479 -27.287 1.00 22.15 313 PHE C C 1
ATOM 10069 O O . PHE C 1 313 ? -77.486 -49.848 -26.887 1.00 21.94 313 PHE C O 1
ATOM 10077 N N . LYS C 1 314 ? -79.340 -50.193 -28.128 1.00 22.42 314 LYS C N 1
ATOM 10078 C CA . LYS C 1 314 ? -78.933 -51.516 -28.627 1.00 22.78 314 LYS C CA 1
ATOM 10079 C C . LYS C 1 314 ? -78.508 -52.463 -27.490 1.00 22.95 314 LYS C C 1
ATOM 10080 O O . LYS C 1 314 ? -77.410 -53.030 -27.511 1.00 22.53 314 LYS C O 1
ATOM 10086 N N . ALA C 1 315 ? -79.383 -52.622 -26.502 1.00 22.97 315 ALA C N 1
ATOM 10087 C CA . ALA C 1 315 ? -79.097 -53.468 -25.334 1.00 23.68 315 ALA C CA 1
ATOM 10088 C C . ALA C 1 315 ? -78.745 -54.918 -25.691 1.00 24.17 315 ALA C C 1
ATOM 10089 O O . ALA C 1 315 ? -77.901 -55.526 -25.039 1.00 23.86 315 ALA C O 1
ATOM 10091 N N . LYS C 1 316 ? -79.377 -55.456 -26.732 1.00 25.09 316 LYS C N 1
ATOM 10092 C CA . LYS C 1 316 ? -79.256 -56.881 -27.071 1.00 25.91 316 LYS C CA 1
ATOM 10093 C C . LYS C 1 316 ? -78.311 -57.188 -28.242 1.00 25.75 316 LYS C C 1
ATOM 10094 O O . LYS C 1 316 ? -78.115 -58.351 -28.602 1.00 26.36 316 LYS C O 1
ATOM 10100 N N . TYR C 1 317 ? -77.713 -56.140 -28.800 1.00 25.03 317 TYR C N 1
ATOM 10101 C CA . TYR C 1 317 ? -76.791 -56.231 -29.927 1.00 24.47 317 TYR C CA 1
ATOM 10102 C C . TYR C 1 317 ? -75.428 -55.754 -29.456 1.00 24.25 317 TYR C C 1
ATOM 10103 O O . TYR C 1 317 ? -75.341 -54.786 -28.704 1.00 24.25 317 TYR C O 1
ATOM 10112 N N . GLY C 1 318 ? -74.370 -56.426 -29.899 1.00 24.10 318 GLY C N 1
ATOM 10113 C CA . GLY C 1 318 ? -73.004 -56.040 -29.538 1.00 24.65 318 GLY C CA 1
ATOM 10114 C C . GLY C 1 318 ? -72.869 -55.798 -28.045 1.00 24.99 318 GLY C C 1
ATOM 10115 O O . GLY C 1 318 ? -72.491 -54.710 -27.610 1.00 24.81 318 GLY C O 1
ATOM 10116 N N . LYS C 1 319 ? -73.183 -56.828 -27.268 1.00 25.55 319 LYS C N 1
ATOM 10117 C CA . LYS C 1 319 ? -73.314 -56.709 -25.814 1.00 26.21 319 LYS C CA 1
ATOM 10118 C C . LYS C 1 319 ? -72.003 -56.527 -25.049 1.00 25.17 319 LYS C C 1
ATOM 10119 O O . LYS C 1 319 ? -72.032 -56.234 -23.857 1.00 25.48 319 LYS C O 1
ATOM 10125 N N . THR C 1 320 ? -70.862 -56.683 -25.715 1.00 24.27 320 THR C N 1
ATOM 10126 C CA . THR C 1 320 ? -69.573 -56.414 -25.066 1.00 23.66 320 THR C CA 1
ATOM 10127 C C . THR C 1 320 ? -69.255 -54.916 -24.994 1.00 23.29 320 THR C C 1
ATOM 10128 O O . THR C 1 320 ? -68.232 -54.523 -24.438 1.00 22.88 320 THR C O 1
ATOM 10132 N N . LEU C 1 321 ? -70.126 -54.089 -25.571 1.00 22.87 321 LEU C N 1
ATOM 10133 C CA . LEU C 1 321 ? -70.065 -52.642 -25.390 1.00 22.36 321 LEU C CA 1
ATOM 10134 C C . LEU C 1 321 ? -71.415 -52.155 -24.899 1.00 22.08 321 LEU C C 1
ATOM 10135 O O . LEU C 1 321 ? -72.444 -52.451 -25.507 1.00 22.70 321 LEU C O 1
ATOM 10140 N N . VAL C 1 322 ? -71.406 -51.409 -23.800 1.00 21.41 322 VAL C N 1
ATOM 10141 C CA . VAL C 1 322 ? -72.625 -50.814 -23.270 1.00 21.11 322 VAL C CA 1
ATOM 10142 C C . VAL C 1 322 ? -72.678 -49.348 -23.689 1.00 20.66 322 VAL C C 1
ATOM 10143 O O . VAL C 1 322 ? -71.743 -48.585 -23.438 1.00 20.22 322 VAL C O 1
ATOM 10147 N N . THR C 1 323 ? -73.773 -48.982 -24.346 1.00 20.07 323 THR C N 1
ATOM 10148 C CA . THR C 1 323 ? -74.038 -47.605 -24.741 1.00 19.89 323 THR C CA 1
ATOM 10149 C C . THR C 1 323 ? -75.393 -47.208 -24.187 1.00 19.83 323 THR C C 1
ATOM 10150 O O . THR C 1 323 ? -76.401 -47.827 -24.527 1.00 19.81 323 THR C O 1
ATOM 10154 N N . ALA C 1 324 ? -75.419 -46.182 -23.340 1.00 20.02 324 ALA C N 1
ATOM 10155 C CA . ALA C 1 324 ? -76.652 -45.780 -22.659 1.00 20.42 324 ALA C CA 1
ATOM 10156 C C . ALA C 1 324 ? -76.754 -44.275 -22.434 1.00 20.48 324 ALA C C 1
ATOM 10157 O O . ALA C 1 324 ? -75.767 -43.616 -22.097 1.00 19.98 324 ALA C O 1
ATOM 10159 N N . PHE C 1 325 ? -77.966 -43.754 -22.618 1.00 20.93 325 PHE C N 1
ATOM 10160 C CA . PHE C 1 325 ? -78.288 -42.359 -22.325 1.00 21.37 325 PHE C CA 1
ATOM 10161 C C . PHE C 1 325 ? -78.666 -42.225 -20.856 1.00 21.88 325 PHE C C 1
ATOM 10162 O O . PHE C 1 325 ? -79.428 -43.036 -20.332 1.00 21.97 325 PHE C O 1
ATOM 10170 N N . ALA C 1 326 ? -78.142 -41.193 -20.203 1.00 22.52 326 ALA C N 1
ATOM 10171 C CA . ALA C 1 326 ? -78.364 -40.984 -18.772 1.00 22.91 326 ALA C CA 1
ATOM 10172 C C . ALA C 1 326 ? -78.151 -39.516 -18.391 1.00 23.44 326 ALA C C 1
ATOM 10173 O O . ALA C 1 326 ? -77.982 -38.657 -19.262 1.00 23.32 326 ALA C O 1
ATOM 10175 N N . ARG C 1 327 ? -78.177 -39.235 -17.092 1.00 24.06 327 ARG C N 1
ATOM 10176 C CA . ARG C 1 327 ? -77.803 -37.921 -16.578 1.00 24.69 327 ARG C CA 1
ATOM 10177 C C . ARG C 1 327 ? -76.876 -38.042 -15.380 1.00 23.96 327 ARG C C 1
ATOM 10178 O O . ARG C 1 327 ? -77.004 -38.964 -14.580 1.00 23.07 327 ARG C O 1
ATOM 10186 N N . VAL C 1 328 ? -75.936 -37.103 -15.284 1.00 23.59 328 VAL C N 1
ATOM 10187 C CA . VAL C 1 328 ? -75.020 -37.001 -14.156 1.00 23.55 328 VAL C CA 1
ATOM 10188 C C . VAL C 1 328 ? -75.058 -35.557 -13.655 1.00 24.16 328 VAL C C 1
ATOM 10189 O O . VAL C 1 328 ? -74.678 -34.635 -14.380 1.00 23.95 328 VAL C O 1
ATOM 10193 N N . HIS C 1 329 ? -75.528 -35.375 -12.421 1.00 24.90 329 HIS C N 1
ATOM 10194 C CA . HIS C 1 329 ? -75.702 -34.045 -11.819 1.00 25.68 329 HIS C CA 1
ATOM 10195 C C . HIS C 1 329 ? -76.520 -33.101 -12.709 1.00 25.22 329 HIS C C 1
ATOM 10196 O O . HIS C 1 329 ? -76.188 -31.924 -12.860 1.00 24.86 329 HIS C O 1
ATOM 10203 N N . GLY C 1 330 ? -77.581 -33.639 -13.306 1.00 24.62 330 GLY C N 1
ATOM 10204 C CA . GLY C 1 330 ? -78.466 -32.862 -14.174 1.00 24.05 330 GLY C CA 1
ATOM 10205 C C . GLY C 1 330 ? -78.052 -32.768 -15.636 1.00 23.34 330 GLY C C 1
ATOM 10206 O O . GLY C 1 330 ? -78.875 -32.430 -16.486 1.00 22.81 330 GLY C O 1
ATOM 10207 N N . HIS C 1 331 ? -76.787 -33.051 -15.935 1.00 22.60 331 HIS C N 1
ATOM 10208 C CA . HIS C 1 331 ? -76.282 -32.961 -17.308 1.00 22.46 331 HIS C CA 1
ATOM 10209 C C . HIS C 1 331 ? -76.598 -34.235 -18.084 1.00 21.58 331 HIS C C 1
ATOM 10210 O O . HIS C 1 331 ? -76.419 -35.324 -17.560 1.00 21.32 331 HIS C O 1
ATOM 10217 N N . PRO C 1 332 ? -77.051 -34.106 -19.342 1.00 21.27 332 PRO C N 1
ATOM 10218 C CA . PRO C 1 332 ? -77.194 -35.306 -20.164 1.00 21.27 332 PRO C CA 1
ATOM 10219 C C . PRO C 1 332 ? -75.829 -35.926 -20.474 1.00 21.20 332 PRO C C 1
ATOM 10220 O O . PRO C 1 332 ? -74.850 -35.201 -20.653 1.00 20.69 332 PRO C O 1
ATOM 10224 N N . VAL C 1 333 ? -75.775 -37.256 -20.494 1.00 21.19 333 VAL C N 1
ATOM 10225 C CA . VAL C 1 333 ? -74.563 -37.990 -20.855 1.00 21.21 333 VAL C CA 1
ATOM 10226 C C . VAL C 1 333 ? -74.904 -39.182 -21.731 1.00 21.01 333 VAL C C 1
ATOM 10227 O O . VAL C 1 333 ? -75.975 -39.781 -21.603 1.00 21.04 333 VAL C O 1
ATOM 10231 N N . GLY C 1 334 ? -73.983 -39.497 -22.633 1.00 20.62 334 GLY C N 1
ATOM 10232 C CA . GLY C 1 334 ? -74.016 -40.732 -23.396 1.00 20.56 334 GLY C CA 1
ATOM 10233 C C . GLY C 1 334 ? -72.844 -41.561 -22.923 1.00 20.53 334 GLY C C 1
ATOM 10234 O O . GLY C 1 334 ? -71.693 -41.238 -23.221 1.00 20.50 334 GLY C O 1
ATOM 10235 N N . ILE C 1 335 ? -73.134 -42.610 -22.160 1.00 20.52 335 ILE C N 1
ATOM 10236 C CA . ILE C 1 335 ? -72.095 -43.446 -21.579 1.00 20.53 335 ILE C CA 1
ATOM 10237 C C . ILE C 1 335 ? -71.731 -44.566 -22.545 1.00 20.41 335 ILE C C 1
ATOM 10238 O O . ILE C 1 335 ? -72.604 -45.257 -23.064 1.00 20.08 335 ILE C O 1
ATOM 10243 N N . VAL C 1 336 ? -70.430 -44.720 -22.774 1.00 20.27 336 VAL C N 1
ATOM 10244 C CA . VAL C 1 336 ? -69.875 -45.749 -23.646 1.00 20.36 336 VAL C CA 1
ATOM 10245 C C . VAL C 1 336 ? -68.887 -46.549 -22.802 1.00 20.33 336 VAL C C 1
ATOM 10246 O O . VAL C 1 336 ? -67.834 -46.035 -22.436 1.00 20.03 336 VAL C O 1
ATOM 10250 N N . ALA C 1 337 ? -69.231 -47.796 -22.487 1.00 20.66 337 ALA C N 1
ATOM 10251 C CA . ALA C 1 337 ? -68.467 -48.583 -21.517 1.00 20.99 337 ALA C CA 1
ATOM 10252 C C . ALA C 1 337 ? -68.166 -49.987 -22.012 1.00 21.43 337 ALA C C 1
ATOM 10253 O O . ALA C 1 337 ? -69.046 -50.683 -22.515 1.00 21.65 337 ALA C O 1
ATOM 10255 N N . ASN C 1 338 ? -66.915 -50.399 -21.842 1.00 21.99 338 ASN C N 1
ATOM 10256 C CA . ASN C 1 338 ? -66.486 -51.742 -22.212 1.00 22.21 338 ASN C CA 1
ATOM 10257 C C . ASN C 1 338 ? -67.078 -52.798 -21.290 1.00 23.00 338 ASN C C 1
ATOM 10258 O O . ASN C 1 338 ? -67.174 -52.601 -20.080 1.00 23.07 338 ASN C O 1
ATOM 10263 N N . ASN C 1 339 ? -67.464 -53.920 -21.885 1.00 24.07 339 ASN C N 1
ATOM 10264 C CA . ASN C 1 339 ? -68.085 -55.027 -21.171 1.00 25.06 339 ASN C CA 1
ATOM 10265 C C . ASN C 1 339 ? -67.632 -56.351 -21.792 1.00 25.63 339 ASN C C 1
ATOM 10266 O O . ASN C 1 339 ? -68.434 -57.258 -21.991 1.00 25.90 339 ASN C O 1
ATOM 10271 N N . GLY C 1 340 ? -66.336 -56.438 -22.096 1.00 26.62 340 GLY C N 1
ATOM 10272 C CA . GLY C 1 340 ? -65.750 -57.573 -22.829 1.00 27.21 340 GLY C CA 1
ATOM 10273 C C . GLY C 1 340 ? -64.866 -57.094 -23.973 1.00 28.08 340 GLY C C 1
ATOM 10274 O O . GLY C 1 340 ? -64.597 -55.899 -24.094 1.00 28.26 340 GLY C O 1
ATOM 10275 N N . VAL C 1 341 ? -64.402 -58.020 -24.813 1.00 28.84 341 VAL C N 1
ATOM 10276 C CA . VAL C 1 341 ? -63.624 -57.643 -26.002 1.00 29.62 341 VAL C CA 1
ATOM 10277 C C . VAL C 1 341 ? -64.540 -57.091 -27.092 1.00 28.99 341 VAL C C 1
ATOM 10278 O O . VAL C 1 341 ? -65.712 -57.458 -27.177 1.00 28.16 341 VAL C O 1
ATOM 10282 N N . LEU C 1 342 ? -63.984 -56.222 -27.928 1.00 28.50 342 LEU C N 1
ATOM 10283 C CA . LEU C 1 342 ? -64.739 -55.586 -29.000 1.00 28.20 342 LEU C CA 1
ATOM 10284 C C . LEU C 1 342 ? -64.894 -56.512 -30.204 1.00 27.69 342 LEU C C 1
ATOM 10285 O O . LEU C 1 342 ? -63.923 -57.111 -30.668 1.00 27.25 342 LEU C O 1
ATOM 10290 N N . PHE C 1 343 ? -66.131 -56.637 -30.678 1.00 27.23 343 PHE C N 1
ATOM 10291 C CA . PHE C 1 343 ? -66.440 -57.283 -31.951 1.00 27.29 343 PHE C CA 1
ATOM 10292 C C . PHE C 1 343 ? -66.798 -56.196 -32.961 1.00 26.59 343 PHE C C 1
ATOM 10293 O O . PHE C 1 343 ? -66.902 -55.021 -32.605 1.00 26.49 343 PHE C O 1
ATOM 10301 N N . SER C 1 344 ? -67.005 -56.594 -34.213 1.00 25.65 344 SER C N 1
ATOM 10302 C CA . SER C 1 344 ? -67.468 -55.670 -35.251 1.00 25.21 344 SER C CA 1
ATOM 10303 C C . SER C 1 344 ? -68.787 -55.006 -34.856 1.00 25.03 344 SER C C 1
ATOM 10304 O O . SER C 1 344 ? -68.945 -53.800 -35.017 1.00 24.85 344 SER C O 1
ATOM 10307 N N . GLU C 1 345 ? -69.712 -55.806 -34.327 1.00 24.63 345 GLU C N 1
ATOM 10308 C CA . GLU C 1 345 ? -71.023 -55.324 -33.880 1.00 24.76 345 GLU C CA 1
ATOM 10309 C C . GLU C 1 345 ? -70.889 -54.240 -32.813 1.00 24.51 345 GLU C C 1
ATOM 10310 O O . GLU C 1 345 ? -71.610 -53.250 -32.834 1.00 23.69 345 GLU C O 1
ATOM 10316 N N . SER C 1 346 ? -69.969 -54.453 -31.876 1.00 24.77 346 SER C N 1
ATOM 10317 C CA . SER C 1 346 ? -69.707 -53.497 -30.803 1.00 24.46 346 SER C CA 1
ATOM 10318 C C . SER C 1 346 ? -69.318 -52.141 -31.384 1.00 24.06 346 SER C C 1
ATOM 10319 O O . SER C 1 346 ? -69.831 -51.105 -30.967 1.00 23.82 346 SER C O 1
ATOM 10322 N N . ALA C 1 347 ? -68.411 -52.165 -32.356 1.00 23.92 347 ALA C N 1
ATOM 10323 C CA . ALA C 1 347 ? -67.884 -50.939 -32.965 1.00 23.82 347 ALA C CA 1
ATOM 10324 C C . ALA C 1 347 ? -68.936 -50.189 -33.791 1.00 23.51 347 ALA C C 1
ATOM 10325 O O . ALA C 1 347 ? -69.007 -48.960 -33.743 1.00 23.46 347 ALA C O 1
ATOM 10327 N N . LEU C 1 348 ? -69.737 -50.929 -34.552 1.00 23.04 348 LEU C N 1
ATOM 10328 C CA . LEU C 1 348 ? -70.831 -50.333 -35.322 1.00 22.91 348 LEU C CA 1
ATOM 10329 C C . LEU C 1 348 ? -71.804 -49.621 -34.383 1.00 22.44 348 LEU C C 1
ATOM 10330 O O . LEU C 1 348 ? -72.180 -48.468 -34.606 1.00 22.00 348 LEU C O 1
ATOM 10335 N N . LYS C 1 349 ? -72.188 -50.331 -33.329 1.00 21.78 349 LYS C N 1
ATOM 10336 C CA . LYS C 1 349 ? -73.038 -49.804 -32.264 1.00 21.42 349 LYS C CA 1
ATOM 10337 C C . LYS C 1 349 ? -72.440 -48.530 -31.657 1.00 20.85 349 LYS C C 1
ATOM 10338 O O . LYS C 1 349 ? -73.124 -47.513 -31.525 1.00 20.79 349 LYS C O 1
ATOM 10344 N N . GLY C 1 350 ? -71.161 -48.598 -31.302 1.00 20.12 350 GLY C N 1
ATOM 10345 C CA . GLY C 1 350 ? -70.428 -47.449 -30.766 1.00 19.71 350 GLY C CA 1
ATOM 10346 C C . GLY C 1 350 ? -70.470 -46.223 -31.665 1.00 19.27 350 GLY C C 1
ATOM 10347 O O . GLY C 1 350 ? -70.789 -45.122 -31.211 1.00 19.21 350 GLY C O 1
ATOM 10348 N N . ALA C 1 351 ? -70.157 -46.417 -32.943 1.00 18.50 351 ALA C N 1
ATOM 10349 C CA . ALA C 1 351 ? -70.173 -45.323 -33.915 1.00 18.42 351 ALA C CA 1
ATOM 10350 C C . ALA C 1 351 ? -71.570 -44.707 -34.066 1.00 18.28 351 ALA C C 1
ATOM 10351 O O . ALA C 1 351 ? -71.711 -43.491 -34.080 1.00 18.19 351 ALA C O 1
ATOM 10353 N N . HIS C 1 352 ? -72.588 -45.555 -34.170 1.00 18.31 352 HIS C N 1
ATOM 10354 C CA . HIS C 1 352 ? -73.977 -45.104 -34.320 1.00 18.46 352 HIS C CA 1
ATOM 10355 C C . HIS C 1 352 ? -74.393 -44.281 -33.105 1.00 18.37 352 HIS C C 1
ATOM 10356 O O . HIS C 1 352 ? -74.944 -43.193 -33.243 1.00 18.42 352 HIS C O 1
ATOM 10363 N N . PHE C 1 353 ? -74.109 -44.802 -31.916 1.00 18.43 353 PHE C N 1
ATOM 10364 C CA . PHE C 1 353 ? -74.434 -44.120 -30.667 1.00 18.23 353 PHE C CA 1
ATOM 10365 C C . PHE C 1 353 ? -73.771 -42.744 -30.593 1.00 18.48 353 PHE C C 1
ATOM 10366 O O . PHE C 1 353 ? -74.397 -41.764 -30.187 1.00 18.52 353 PHE C O 1
ATOM 10374 N N . ILE C 1 354 ? -72.509 -42.674 -30.998 1.00 18.69 354 ILE C N 1
ATOM 10375 C CA . ILE C 1 354 ? -71.789 -41.401 -31.018 1.00 19.17 354 ILE C CA 1
ATOM 10376 C C . ILE C 1 354 ? -72.446 -40.412 -31.985 1.00 19.58 354 ILE C C 1
ATOM 10377 O O . ILE C 1 354 ? -72.521 -39.221 -31.689 1.00 19.31 354 ILE C O 1
ATOM 10382 N N . GLU C 1 355 ? -72.936 -40.902 -33.122 1.00 20.07 355 GLU C N 1
ATOM 10383 C CA . GLU C 1 355 ? -73.681 -40.052 -34.054 1.00 20.79 355 GLU C CA 1
ATOM 10384 C C . GLU C 1 355 ? -74.923 -39.431 -33.407 1.00 20.95 355 GLU C C 1
ATOM 10385 O O . GLU C 1 355 ? -75.232 -38.267 -33.651 1.00 21.31 355 GLU C O 1
ATOM 10391 N N . LEU C 1 356 ? -75.645 -40.216 -32.608 1.00 20.73 356 LEU C N 1
ATOM 10392 C CA . LEU C 1 356 ? -76.868 -39.737 -31.953 1.00 20.64 356 LEU C CA 1
ATOM 10393 C C . LEU C 1 356 ? -76.574 -38.676 -30.901 1.00 20.16 356 LEU C C 1
ATOM 10394 O O . LEU C 1 356 ? -77.291 -37.681 -30.791 1.00 20.26 356 LEU C O 1
ATOM 10399 N N . CYS C 1 357 ? -75.523 -38.902 -30.125 1.00 19.92 357 CYS C N 1
ATOM 10400 C CA . CYS C 1 357 ? -75.103 -37.954 -29.101 1.00 19.93 357 CYS C CA 1
ATOM 10401 C C . CYS C 1 357 ? -74.642 -36.638 -29.722 1.00 20.13 357 CYS C C 1
ATOM 10402 O O . CYS C 1 357 ? -74.925 -35.564 -29.196 1.00 19.81 357 CYS C O 1
ATOM 10405 N N . ASP C 1 358 ? -73.945 -36.737 -30.849 1.00 20.56 358 ASP C N 1
ATOM 10406 C CA . ASP C 1 358 ? -73.437 -35.566 -31.561 1.00 20.94 358 ASP C CA 1
ATOM 10407 C C . ASP C 1 358 ? -74.586 -34.677 -32.043 1.00 21.06 358 ASP C C 1
ATOM 10408 O O . ASP C 1 358 ? -74.561 -33.460 -31.859 1.00 20.46 358 ASP C O 1
ATOM 10413 N N . LYS C 1 359 ? -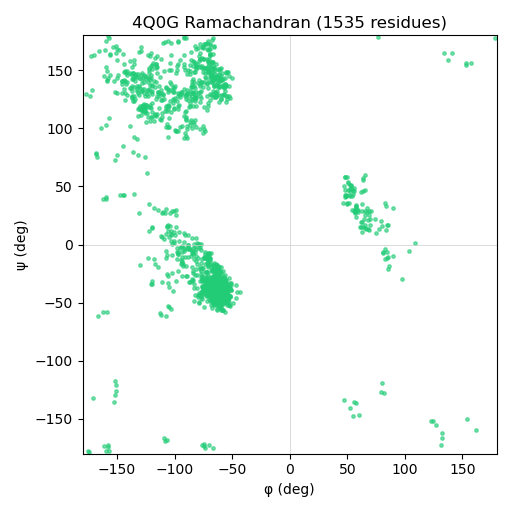75.582 -35.296 -32.669 1.00 21.37 359 LYS C N 1
ATOM 10414 C CA . LYS C 1 359 ? -76.740 -34.569 -33.184 1.00 22.07 359 LYS C CA 1
ATOM 10415 C C . LYS C 1 359 ? -77.669 -34.047 -32.084 1.00 21.44 359 LYS C C 1
ATOM 10416 O O . LYS C 1 359 ? -78.339 -33.035 -32.274 1.00 20.96 359 LYS C O 1
ATOM 10422 N N . ARG C 1 360 ? -77.704 -34.729 -30.943 1.00 20.80 360 ARG C N 1
ATOM 10423 C CA . ARG C 1 360 ? -78.565 -34.317 -29.830 1.00 20.57 360 ARG C CA 1
ATOM 10424 C C . ARG C 1 360 ? -77.846 -33.441 -28.810 1.00 20.14 360 ARG C C 1
ATOM 10425 O O . ARG C 1 360 ? -78.464 -32.974 -27.859 1.00 20.17 360 ARG C O 1
ATOM 10433 N N . LYS C 1 361 ? -76.555 -33.210 -29.025 1.00 20.08 361 LYS C N 1
ATOM 10434 C CA . LYS C 1 361 ? -75.731 -32.369 -28.147 1.00 20.37 361 LYS C CA 1
ATOM 10435 C C . LYS C 1 361 ? -75.616 -32.966 -26.751 1.00 19.75 361 LYS C C 1
ATOM 10436 O O . LYS C 1 361 ? -75.754 -32.272 -25.743 1.00 19.53 361 LYS C O 1
ATOM 10442 N N . ILE C 1 362 ? -75.352 -34.265 -26.721 1.00 19.33 362 ILE C N 1
ATOM 10443 C CA . ILE C 1 362 ? -75.160 -35.002 -25.486 1.00 18.93 362 ILE C CA 1
ATOM 10444 C C . ILE C 1 362 ? -73.672 -35.305 -25.337 1.00 18.76 362 ILE C C 1
ATOM 10445 O O . ILE C 1 362 ? -73.092 -35.967 -26.190 1.00 18.70 362 ILE C O 1
ATOM 10450 N N . PRO C 1 363 ? -73.044 -34.820 -24.255 1.00 18.93 363 PRO C N 1
ATOM 10451 C CA . PRO C 1 363 ? -71.631 -35.149 -24.064 1.00 19.05 363 PRO C CA 1
ATOM 10452 C C . PRO C 1 363 ? -71.390 -36.643 -23.854 1.00 19.26 363 PRO C C 1
ATOM 10453 O O . PRO C 1 363 ? -72.284 -37.368 -23.406 1.00 18.89 363 PRO C O 1
ATOM 10457 N N . LEU C 1 364 ? -70.180 -37.085 -24.179 1.00 19.22 364 LEU C N 1
ATOM 10458 C CA . LEU C 1 364 ? -69.835 -38.499 -24.116 1.00 19.53 364 LEU C CA 1
ATOM 10459 C C . LEU C 1 364 ? -68.947 -38.813 -22.920 1.00 19.36 364 LEU C C 1
ATOM 10460 O O . LEU C 1 364 ? -67.983 -38.099 -22.638 1.00 19.19 364 LEU C O 1
ATOM 10465 N N . LEU C 1 365 ? -69.295 -39.886 -22.217 1.00 19.44 365 LEU C N 1
ATOM 10466 C CA . LEU C 1 365 ? -68.473 -40.420 -21.141 1.00 19.36 365 LEU C CA 1
ATOM 10467 C C . LEU C 1 365 ? -67.990 -41.816 -21.530 1.00 19.42 365 LEU C C 1
ATOM 10468 O O . LEU C 1 365 ? -68.791 -42.746 -21.643 1.00 19.36 365 LEU C O 1
ATOM 10473 N N . PHE C 1 366 ? -66.686 -41.948 -21.748 1.00 19.45 366 PHE C N 1
ATOM 10474 C CA . PHE C 1 366 ? -66.082 -43.236 -22.088 1.00 19.87 366 PHE C CA 1
ATOM 10475 C C . PHE C 1 366 ? -65.508 -43.894 -20.839 1.00 20.12 366 PHE C C 1
ATOM 10476 O O . PHE C 1 366 ? -64.635 -43.329 -20.181 1.00 20.20 366 PHE C O 1
ATOM 10484 N N . LEU C 1 367 ? -66.014 -45.078 -20.506 1.00 20.57 367 LEU C N 1
ATOM 10485 C CA . LEU C 1 367 ? -65.487 -45.856 -19.385 1.00 20.79 367 LEU C CA 1
ATOM 10486 C C . LEU C 1 367 ? -64.659 -47.009 -19.930 1.00 20.89 367 LEU C C 1
ATOM 10487 O O . LEU C 1 367 ? -65.202 -48.017 -20.375 1.00 21.08 367 LEU C O 1
ATOM 10492 N N . GLN C 1 368 ? -63.341 -46.845 -19.904 1.00 21.24 368 GLN C N 1
ATOM 10493 C CA . GLN C 1 368 ? -62.440 -47.817 -20.508 1.00 21.89 368 GLN C CA 1
ATOM 10494 C C . GLN C 1 368 ? -62.082 -48.993 -19.605 1.00 22.41 368 GLN C C 1
ATOM 10495 O O . GLN C 1 368 ? -61.607 -48.821 -18.489 1.00 22.22 368 GLN C O 1
ATOM 10501 N N . ASN C 1 369 ? -62.331 -50.190 -20.119 1.00 23.65 369 ASN C N 1
ATOM 10502 C CA . ASN C 1 369 ? -61.721 -51.415 -19.619 1.00 24.53 369 ASN C CA 1
ATOM 10503 C C . ASN C 1 369 ? -61.600 -52.369 -20.797 1.00 26.00 369 ASN C C 1
ATOM 10504 O O . ASN C 1 369 ? -62.398 -53.289 -20.948 1.00 26.21 369 ASN C O 1
ATOM 10509 N N . ILE C 1 370 ? -60.610 -52.132 -21.646 1.00 28.61 370 ILE C N 1
ATOM 10510 C CA . ILE C 1 370 ? -60.588 -52.773 -22.956 1.00 31.14 370 ILE C CA 1
ATOM 10511 C C . ILE C 1 370 ? -59.309 -53.560 -23.232 1.00 33.58 370 ILE C C 1
ATOM 10512 O O . ILE C 1 370 ? -58.221 -52.991 -23.347 1.00 33.95 370 ILE C O 1
ATOM 10517 N N . ALA C 1 371 ? -59.477 -54.879 -23.326 1.00 36.33 371 ALA C N 1
ATOM 10518 C CA . ALA C 1 371 ? -58.436 -55.799 -23.791 1.00 38.51 371 ALA C CA 1
ATOM 10519 C C . ALA C 1 371 ? -58.016 -55.468 -25.220 1.00 39.74 371 ALA C C 1
ATOM 10520 O O . ALA C 1 371 ? -56.833 -55.266 -25.512 1.00 40.96 371 ALA C O 1
ATOM 10522 N N . GLY C 1 372 ? -59.011 -55.420 -26.099 1.00 40.09 372 GLY C N 1
ATOM 10523 C CA . GLY C 1 372 ? -58.804 -55.174 -27.521 1.00 39.06 372 GLY C CA 1
ATOM 10524 C C . GLY C 1 372 ? -59.934 -55.780 -28.334 1.00 38.50 372 GLY C C 1
ATOM 10525 O O . GLY C 1 372 ? -61.069 -55.892 -27.857 1.00 37.12 372 GLY C O 1
ATOM 10526 N N . PHE C 1 373 ? -59.612 -56.187 -29.557 1.00 37.71 373 PHE C N 1
ATOM 10527 C CA . PHE C 1 373 ? -60.602 -56.727 -30.480 1.00 36.83 373 PHE C CA 1
ATOM 10528 C C . PHE C 1 373 ? -60.507 -58.238 -30.600 1.00 36.21 373 PHE C C 1
ATOM 10529 O O . PHE C 1 373 ? -59.454 -58.829 -30.353 1.00 35.75 373 PHE C O 1
ATOM 10537 N N . MET C 1 374 ? -61.620 -58.850 -30.988 1.00 36.14 374 MET C N 1
ATOM 10538 C CA . MET C 1 374 ? -61.656 -60.276 -31.265 1.00 36.52 374 MET C CA 1
ATOM 10539 C C . MET C 1 374 ? -60.730 -60.578 -32.442 1.00 35.32 374 MET C C 1
ATOM 10540 O O . MET C 1 374 ? -60.694 -59.833 -33.422 1.00 34.19 374 MET C O 1
ATOM 10545 N N . VAL C 1 375 ? -59.978 -61.666 -32.326 1.00 34.07 375 VAL C N 1
ATOM 10546 C CA . VAL C 1 375 ? -58.968 -62.023 -33.317 1.00 34.01 375 VAL C CA 1
ATOM 10547 C C . VAL C 1 375 ? -59.330 -63.323 -34.019 1.00 33.94 375 VAL C C 1
ATOM 10548 O O . VAL C 1 375 ? -60.012 -64.178 -33.459 1.00 33.06 375 VAL C O 1
ATOM 10552 N N . GLY C 1 376 ? -58.862 -63.461 -35.253 1.00 34.84 376 GLY C N 1
ATOM 10553 C CA . GLY C 1 376 ? -59.140 -64.644 -36.053 1.00 35.06 376 GLY C CA 1
ATOM 10554 C C . GLY C 1 376 ? -59.486 -64.294 -37.483 1.00 35.72 376 GLY C C 1
ATOM 10555 O O . GLY C 1 376 ? -59.898 -63.171 -37.784 1.00 34.74 376 GLY C O 1
ATOM 10556 N N . ARG C 1 377 ? -59.317 -65.281 -38.356 1.00 36.89 377 ARG C N 1
ATOM 10557 C CA . ARG C 1 377 ? -59.584 -65.143 -39.784 1.00 37.97 377 ARG C CA 1
ATOM 10558 C C . ARG C 1 377 ? -60.999 -64.646 -40.076 1.00 36.13 377 ARG C C 1
ATOM 10559 O O . ARG C 1 377 ? -61.186 -63.741 -40.883 1.00 35.98 377 ARG C O 1
ATOM 10567 N N . ASP C 1 378 ? -61.987 -65.250 -39.426 1.00 34.34 378 ASP C N 1
ATOM 10568 C CA . ASP C 1 378 ? -63.388 -64.896 -39.661 1.00 34.07 378 ASP C CA 1
ATOM 10569 C C . ASP C 1 378 ? -63.716 -63.461 -39.246 1.00 33.37 378 ASP C C 1
ATOM 10570 O O . ASP C 1 378 ? -64.632 -62.846 -39.797 1.00 32.96 378 ASP C O 1
ATOM 10575 N N . TYR C 1 379 ? -62.970 -62.934 -38.281 1.00 31.93 379 TYR C N 1
ATOM 10576 C CA . TYR C 1 379 ? -63.207 -61.584 -37.783 1.00 31.28 379 TYR C CA 1
ATOM 10577 C C . TYR C 1 379 ? -62.566 -60.528 -38.679 1.00 30.85 379 TYR C C 1
ATOM 10578 O O . TYR C 1 379 ? -63.201 -59.521 -38.986 1.00 30.39 379 TYR C O 1
ATOM 10587 N N . GLU C 1 380 ? -61.332 -60.771 -39.120 1.00 30.91 380 GLU C N 1
ATOM 10588 C CA . GLU C 1 380 ? -60.663 -59.873 -40.065 1.00 31.07 380 GLU C CA 1
ATOM 10589 C C . GLU C 1 380 ? -61.382 -59.881 -41.412 1.00 30.84 380 GLU C C 1
ATOM 10590 O O . GLU C 1 380 ? -61.514 -58.840 -42.055 1.00 30.89 380 GLU C O 1
ATOM 10596 N N . ALA C 1 381 ? -61.849 -61.057 -41.824 1.00 30.16 381 ALA C N 1
ATOM 10597 C CA . ALA C 1 381 ? -62.622 -61.208 -43.059 1.00 29.90 381 ALA C CA 1
ATOM 10598 C C . ALA C 1 381 ? -63.991 -60.537 -42.951 1.00 29.54 381 ALA C C 1
ATOM 10599 O O . ALA C 1 381 ? -64.533 -60.057 -43.947 1.00 29.18 381 ALA C O 1
ATOM 10601 N N . GLY C 1 382 ? -64.545 -60.517 -41.741 1.00 29.20 382 GLY C N 1
ATOM 10602 C CA . GLY C 1 382 ? -65.793 -59.797 -41.462 1.00 28.80 382 GLY C CA 1
ATOM 10603 C C . GLY C 1 382 ? -65.613 -58.284 -41.415 1.00 28.66 382 GLY C C 1
ATOM 10604 O O . GLY C 1 382 ? -66.589 -57.538 -41.319 1.00 29.18 382 GLY C O 1
ATOM 10605 N N . GLY C 1 383 ? -64.361 -57.836 -41.458 1.00 27.63 383 GLY C N 1
ATOM 10606 C CA . GLY C 1 383 ? -64.035 -56.419 -41.583 1.00 27.48 383 GLY C CA 1
ATOM 10607 C C . GLY C 1 383 ? -63.894 -55.693 -40.259 1.00 27.02 383 GLY C C 1
ATOM 10608 O O . GLY C 1 383 ? -64.177 -54.500 -40.172 1.00 27.05 383 GLY C O 1
ATOM 10609 N N . ILE C 1 384 ? -63.439 -56.400 -39.229 1.00 26.58 384 ILE C N 1
ATOM 10610 C CA . ILE C 1 384 ? -63.312 -55.811 -37.895 1.00 26.62 384 ILE C CA 1
ATOM 10611 C C . ILE C 1 384 ? -62.422 -54.559 -37.898 1.00 26.37 384 ILE C C 1
ATOM 10612 O O . ILE C 1 384 ? -62.673 -53.619 -37.143 1.00 26.19 384 ILE C O 1
ATOM 10617 N N . ALA C 1 385 ? -61.403 -54.539 -38.756 1.00 26.14 385 ALA C N 1
ATOM 10618 C CA . ALA C 1 385 ? -60.528 -53.368 -38.884 1.00 26.16 385 ALA C CA 1
ATOM 10619 C C . ALA C 1 385 ? -61.279 -52.117 -39.363 1.00 26.19 385 ALA C C 1
ATOM 10620 O O . ALA C 1 385 ? -61.066 -51.025 -38.830 1.00 25.67 385 ALA C O 1
ATOM 10622 N N . LYS C 1 386 ? -62.154 -52.270 -40.356 1.00 26.17 386 LYS C N 1
ATOM 10623 C CA . LYS C 1 386 ? -62.922 -51.125 -40.869 1.00 26.38 386 LYS C CA 1
ATOM 10624 C C . LYS C 1 386 ? -64.080 -50.736 -39.953 1.00 26.07 386 LYS C C 1
ATOM 10625 O O . LYS C 1 386 ? -64.555 -49.601 -39.996 1.00 27.03 386 LYS C O 1
ATOM 10631 N N . HIS C 1 387 ? -64.539 -51.671 -39.131 1.00 25.55 387 HIS C N 1
ATOM 10632 C CA . HIS C 1 387 ? -65.626 -51.393 -38.199 1.00 25.07 387 HIS C CA 1
ATOM 10633 C C . HIS C 1 387 ? -65.099 -50.651 -36.975 1.00 24.43 387 HIS C C 1
ATOM 10634 O O . HIS C 1 387 ? -65.716 -49.686 -36.519 1.00 24.14 387 HIS C O 1
ATOM 10641 N N . GLY C 1 388 ? -63.956 -51.096 -36.459 1.00 23.56 388 GLY C N 1
ATOM 10642 C CA . GLY C 1 388 ? -63.235 -50.359 -35.425 1.00 23.24 388 GLY C CA 1
ATOM 10643 C C . GLY C 1 388 ? -62.897 -48.955 -35.899 1.00 23.26 388 GLY C C 1
ATOM 10644 O O . GLY C 1 388 ? -63.049 -47.985 -35.157 1.00 23.13 388 GLY C O 1
ATOM 10645 N N . ALA C 1 389 ? -62.461 -48.853 -37.151 1.00 23.06 389 ALA C N 1
ATOM 10646 C CA . ALA C 1 389 ? -62.108 -47.567 -37.762 1.00 23.05 389 ALA C CA 1
ATOM 10647 C C . ALA C 1 389 ? -63.281 -46.584 -37.807 1.00 22.83 389 ALA C C 1
ATOM 10648 O O . ALA C 1 389 ? -63.090 -45.381 -37.631 1.00 21.79 389 ALA C O 1
ATOM 10650 N N . LYS C 1 390 ? -64.486 -47.092 -38.053 1.00 23.20 390 LYS C N 1
ATOM 10651 C CA . LYS C 1 390 ? -65.672 -46.237 -38.060 1.00 23.55 390 LYS C CA 1
ATOM 10652 C C . LYS C 1 390 ? -65.903 -45.616 -36.685 1.00 23.15 390 LYS C C 1
ATOM 10653 O O . LYS C 1 390 ? -66.283 -44.447 -36.585 1.00 22.40 390 LYS C O 1
ATOM 10659 N N . MET C 1 391 ? -65.644 -46.390 -35.633 1.00 22.88 391 MET C N 1
ATOM 10660 C CA . MET C 1 391 ? -65.758 -45.885 -34.269 1.00 22.88 391 MET C CA 1
ATOM 10661 C C . MET C 1 391 ? -64.701 -44.817 -33.985 1.00 21.94 391 MET C C 1
ATOM 10662 O O . MET C 1 391 ? -65.013 -43.772 -33.419 1.00 21.55 391 MET C O 1
ATOM 10667 N N . VAL C 1 392 ? -63.461 -45.076 -34.392 1.00 21.24 392 VAL C N 1
ATOM 10668 C CA . VAL C 1 392 ? -62.374 -44.102 -34.223 1.00 20.74 392 VAL C CA 1
ATOM 10669 C C . VAL C 1 392 ? -62.704 -42.783 -34.938 1.00 20.25 392 VAL C C 1
ATOM 10670 O O . VAL C 1 392 ? -62.500 -41.701 -34.386 1.00 19.88 392 VAL C O 1
ATOM 10674 N N . THR C 1 393 ? -63.214 -42.881 -36.163 1.00 19.83 393 THR C N 1
ATOM 10675 C CA . THR C 1 393 ? -63.623 -41.700 -36.924 1.00 19.87 393 THR C CA 1
ATOM 10676 C C . THR C 1 393 ? -64.686 -40.901 -36.170 1.00 19.74 393 THR C C 1
ATOM 10677 O O . THR C 1 393 ? -64.613 -39.672 -36.104 1.00 19.78 393 THR C O 1
ATOM 10681 N N . ALA C 1 394 ? -65.665 -41.608 -35.614 1.00 19.57 394 ALA C N 1
ATOM 10682 C CA . ALA C 1 394 ? -66.754 -40.980 -34.872 1.00 19.65 394 ALA C CA 1
ATOM 10683 C C . ALA C 1 394 ? -66.239 -40.304 -33.603 1.00 19.75 394 ALA C C 1
ATOM 10684 O O . ALA C 1 394 ? -66.623 -39.180 -33.293 1.00 19.84 394 ALA C O 1
ATOM 10686 N N . VAL C 1 395 ? -65.367 -40.996 -32.878 1.00 19.93 395 VAL C N 1
ATOM 10687 C CA . VAL C 1 395 ? -64.778 -40.463 -31.654 1.00 19.87 395 VAL C CA 1
ATOM 10688 C C . VAL C 1 395 ? -63.952 -39.216 -31.956 1.00 19.97 395 VAL C C 1
ATOM 10689 O O . VAL C 1 395 ? -64.070 -38.208 -31.265 1.00 20.59 395 VAL C O 1
ATOM 10693 N N . ALA C 1 396 ? -63.117 -39.293 -32.987 1.00 19.73 396 ALA C N 1
ATOM 10694 C CA . ALA C 1 396 ? -62.200 -38.202 -33.319 1.00 19.63 396 ALA C CA 1
ATOM 10695 C C . ALA C 1 396 ? -62.925 -36.947 -33.795 1.00 19.49 396 ALA C C 1
ATOM 10696 O O . ALA C 1 396 ? -62.500 -35.834 -33.494 1.00 19.30 396 ALA C O 1
ATOM 10698 N N . CYS C 1 397 ? -64.017 -37.136 -34.529 1.00 19.61 397 CYS C N 1
ATOM 10699 C CA . CYS C 1 397 ? -64.729 -36.028 -35.182 1.00 19.78 397 CYS C CA 1
ATOM 10700 C C . CYS C 1 397 ? -65.926 -35.500 -34.400 1.00 19.44 397 CYS C C 1
ATOM 10701 O O . CYS C 1 397 ? -66.506 -34.485 -34.780 1.00 19.68 397 CYS C O 1
ATOM 10704 N N . ALA C 1 398 ? -66.305 -36.180 -33.321 1.00 19.23 398 ALA C N 1
ATOM 10705 C CA . ALA C 1 398 ? -67.451 -35.747 -32.518 1.00 18.81 398 ALA C CA 1
ATOM 10706 C C . ALA C 1 398 ? -67.243 -34.313 -32.032 1.00 18.64 398 ALA C C 1
ATOM 10707 O O . ALA C 1 398 ? -66.157 -33.963 -31.574 1.00 18.74 398 ALA C O 1
ATOM 10709 N N . ARG C 1 399 ? -68.279 -33.487 -32.153 1.00 18.62 399 ARG C N 1
ATOM 10710 C CA . ARG C 1 399 ? -68.200 -32.075 -31.745 1.00 18.41 399 ARG C CA 1
ATOM 10711 C C . ARG C 1 399 ? -68.606 -31.844 -30.281 1.00 18.36 399 ARG C C 1
ATOM 10712 O O . ARG C 1 399 ? -68.275 -30.812 -29.696 1.00 18.58 399 ARG C O 1
ATOM 10720 N N . VAL C 1 400 ? -69.314 -32.803 -29.692 1.00 18.20 400 VAL C N 1
ATOM 10721 C CA . VAL C 1 400 ? -69.670 -32.727 -28.271 1.00 17.99 400 VAL C CA 1
ATOM 10722 C C . VAL C 1 400 ? -68.455 -32.992 -27.387 1.00 17.99 400 VAL C C 1
ATOM 10723 O O . VAL C 1 400 ? -67.541 -33.707 -27.795 1.00 17.91 400 VAL C O 1
ATOM 10727 N N . PRO C 1 401 ? -68.444 -32.425 -26.166 1.00 18.17 401 PRO C N 1
ATOM 10728 C CA . PRO C 1 401 ? -67.362 -32.735 -25.236 1.00 18.31 401 PRO C CA 1
ATOM 10729 C C . PRO C 1 401 ? -67.308 -34.222 -24.908 1.00 18.46 401 PRO C C 1
ATOM 10730 O O . PRO C 1 401 ? -68.350 -34.871 -24.791 1.00 17.67 401 PRO C O 1
ATOM 10734 N N . LYS C 1 402 ? -66.093 -34.739 -24.764 1.00 18.88 402 LYS C N 1
ATOM 10735 C CA . LYS C 1 402 ? -65.872 -36.134 -24.404 1.00 19.44 402 LYS C CA 1
ATOM 10736 C C . LYS C 1 402 ? -65.074 -36.214 -23.106 1.00 19.34 402 LYS C C 1
ATOM 10737 O O . LYS C 1 402 ? -64.120 -35.466 -22.915 1.00 19.36 402 LYS C O 1
ATOM 10743 N N . LEU C 1 403 ? -65.483 -37.116 -22.219 1.00 19.61 403 LEU C N 1
ATOM 10744 C CA . LEU C 1 403 ? -64.754 -37.401 -20.981 1.00 19.81 403 LEU C CA 1
ATOM 10745 C C . LEU C 1 403 ? -64.384 -38.877 -20.967 1.00 19.80 403 LEU C C 1
ATOM 10746 O O . LEU C 1 403 ? -65.170 -39.717 -21.401 1.00 19.52 403 LEU C O 1
ATOM 10751 N N . THR C 1 404 ? -63.190 -39.185 -20.468 1.00 19.91 404 THR C N 1
ATOM 10752 C CA . THR C 1 404 ? -62.712 -40.565 -20.411 1.00 20.01 404 THR C CA 1
ATOM 10753 C C . THR C 1 404 ? -62.279 -40.934 -18.998 1.00 19.68 404 THR C C 1
ATOM 10754 O O . THR C 1 404 ? -61.521 -40.209 -18.364 1.00 19.28 404 THR C O 1
ATOM 10758 N N . VAL C 1 405 ? -62.776 -42.071 -18.521 1.00 19.75 405 VAL C N 1
ATOM 10759 C CA . VAL C 1 405 ? -62.372 -42.627 -17.237 1.00 19.85 405 VAL C CA 1
ATOM 10760 C C . VAL C 1 405 ? -61.913 -44.066 -17.463 1.00 19.80 405 VAL C C 1
ATOM 10761 O O . VAL C 1 405 ? -62.706 -44.922 -17.850 1.00 19.76 405 VAL C O 1
ATOM 10765 N N . VAL C 1 406 ? -60.628 -44.320 -17.236 1.00 19.67 406 VAL C N 1
ATOM 10766 C CA . VAL C 1 406 ? -60.084 -45.669 -17.343 1.00 20.04 406 VAL C CA 1
ATOM 10767 C C . VAL C 1 406 ? -60.358 -46.406 -16.033 1.00 20.24 406 VAL C C 1
ATOM 10768 O O . VAL C 1 406 ? -59.688 -46.171 -15.027 1.00 20.26 406 VAL C O 1
ATOM 10772 N N . ILE C 1 407 ? -61.346 -47.294 -16.054 1.00 20.62 407 ILE C N 1
ATOM 10773 C CA . ILE C 1 407 ? -61.761 -48.024 -14.852 1.00 21.09 407 ILE C CA 1
ATOM 10774 C C . ILE C 1 407 ? -61.137 -49.421 -14.765 1.00 21.68 407 ILE C C 1
ATOM 10775 O O . ILE C 1 407 ? -61.292 -50.113 -13.756 1.00 22.36 407 ILE C O 1
ATOM 10780 N N . GLY C 1 408 ? -60.435 -49.826 -15.821 1.00 21.92 408 GLY C N 1
ATOM 10781 C CA . GLY C 1 408 ? -59.722 -51.105 -15.852 1.00 21.75 408 GLY C CA 1
ATOM 10782 C C . GLY C 1 408 ? -58.526 -51.030 -16.781 1.00 21.88 408 GLY C C 1
ATOM 10783 O O . GLY C 1 408 ? -57.612 -50.245 -16.554 1.00 21.52 408 GLY C O 1
ATOM 10784 N N . GLY C 1 409 ? -58.535 -51.839 -17.837 1.00 22.19 409 GLY C N 1
ATOM 10785 C CA . GLY C 1 409 ? -57.444 -51.843 -18.811 1.00 22.26 409 GLY C CA 1
ATOM 10786 C C . GLY C 1 409 ? -57.617 -50.803 -19.906 1.00 22.35 409 GLY C C 1
ATOM 10787 O O . GLY C 1 409 ? -58.742 -50.492 -20.309 1.00 22.41 409 GLY C O 1
ATOM 10788 N N . SER C 1 410 ? -56.497 -50.259 -20.379 1.00 22.19 410 SER C N 1
ATOM 10789 C CA . SER C 1 410 ? -56.475 -49.408 -21.570 1.00 22.61 410 SER C CA 1
ATOM 10790 C C . SER C 1 410 ? -55.347 -49.871 -22.491 1.00 22.99 410 SER C C 1
ATOM 10791 O O . SER C 1 410 ? -54.213 -49.405 -22.388 1.00 22.68 410 SER C O 1
ATOM 10794 N N . TYR C 1 411 ? -55.675 -50.783 -23.402 1.00 23.71 411 TYR C N 1
ATOM 10795 C CA . TYR C 1 411 ? -54.666 -51.489 -24.188 1.00 24.25 411 TYR C CA 1
ATOM 10796 C C . TYR C 1 411 ? -54.855 -51.332 -25.691 1.00 24.90 411 TYR C C 1
ATOM 10797 O O . TYR C 1 411 ? -55.964 -51.479 -26.204 1.00 25.97 411 TYR C O 1
ATOM 10806 N N . GLY C 1 412 ? -53.760 -51.024 -26.380 1.00 25.11 412 GLY C N 1
ATOM 10807 C CA . GLY C 1 412 ? -53.711 -51.046 -27.843 1.00 25.45 412 GLY C CA 1
ATOM 10808 C C . GLY C 1 412 ? -54.793 -50.255 -28.558 1.00 25.77 412 GLY C C 1
ATOM 10809 O O . GLY C 1 412 ? -55.171 -49.165 -28.130 1.00 25.90 412 GLY C O 1
ATOM 10810 N N . ALA C 1 413 ? -55.297 -50.823 -29.649 1.00 25.91 413 ALA C N 1
ATOM 10811 C CA . ALA C 1 413 ? -56.258 -50.143 -30.522 1.00 25.92 413 ALA C CA 1
ATOM 10812 C C . ALA C 1 413 ? -57.607 -49.876 -29.847 1.00 26.00 413 ALA C C 1
ATOM 10813 O O . ALA C 1 413 ? -58.371 -49.016 -30.295 1.00 26.58 413 ALA C O 1
ATOM 10815 N N . GLY C 1 414 ? -57.899 -50.619 -28.783 1.00 25.85 414 GLY C N 1
ATOM 10816 C CA . GLY C 1 414 ? -59.072 -50.357 -27.949 1.00 25.57 414 GLY C CA 1
ATOM 10817 C C . GLY C 1 414 ? -59.024 -48.981 -27.301 1.00 25.44 414 GLY C C 1
ATOM 10818 O O . GLY C 1 414 ? -60.051 -48.319 -27.170 1.00 25.21 414 GLY C O 1
ATOM 10819 N N . ASN C 1 415 ? -57.829 -48.559 -26.890 1.00 25.26 415 ASN C N 1
ATOM 10820 C CA . ASN C 1 415 ? -57.609 -47.210 -26.359 1.00 25.25 415 ASN C CA 1
ATOM 10821 C C . ASN C 1 415 ? -58.125 -46.156 -27.337 1.00 25.03 415 ASN C C 1
ATOM 10822 O O . ASN C 1 415 ? -58.845 -45.237 -26.947 1.00 25.39 415 ASN C O 1
ATOM 10827 N N . TYR C 1 416 ? -57.767 -46.315 -28.608 1.00 24.45 416 TYR C N 1
ATOM 10828 C CA . TYR C 1 416 ? -58.121 -45.344 -29.646 1.00 24.40 416 TYR C CA 1
ATOM 10829 C C . TYR C 1 416 ? -59.624 -45.334 -29.916 1.00 24.56 416 TYR C C 1
ATOM 10830 O O . TYR C 1 416 ? -60.227 -44.270 -30.086 1.00 24.90 416 TYR C O 1
ATOM 10839 N N . SER C 1 417 ? -60.224 -46.520 -29.926 1.00 24.15 417 SER C N 1
ATOM 10840 C CA . SER C 1 417 ? -61.662 -46.660 -30.148 1.00 24.23 417 SER C CA 1
ATOM 10841 C C . SER C 1 417 ? -62.494 -46.110 -28.999 1.00 23.71 417 SER C C 1
ATOM 10842 O O . SER C 1 417 ? -63.658 -45.769 -29.190 1.00 24.04 417 SER C O 1
ATOM 10845 N N . MET C 1 418 ? -61.898 -46.033 -27.812 1.00 23.46 418 MET C N 1
ATOM 10846 C CA . MET C 1 418 ? -62.602 -45.594 -26.604 1.00 23.07 418 MET C CA 1
ATOM 10847 C C . MET C 1 418 ? -62.118 -44.229 -26.091 1.00 22.50 418 MET C C 1
ATOM 10848 O O . MET C 1 418 ? -62.204 -43.935 -24.897 1.00 22.74 418 MET C O 1
ATOM 10853 N N . CYS C 1 419 ? -61.618 -43.406 -27.006 1.00 21.88 419 CYS C N 1
ATOM 10854 C CA . CYS C 1 419 ? -61.294 -42.001 -26.743 1.00 21.53 419 CYS C CA 1
ATOM 10855 C C . CYS C 1 419 ? -60.158 -41.807 -25.743 1.00 21.23 419 CYS C C 1
ATOM 10856 O O . CYS C 1 419 ? -60.326 -41.174 -24.701 1.00 21.65 419 CYS C O 1
ATOM 10859 N N . GLY C 1 420 ? -58.993 -42.343 -26.081 1.00 20.80 420 GLY C N 1
ATOM 10860 C CA . GLY C 1 420 ? -57.792 -42.133 -25.282 1.00 20.54 420 GLY C CA 1
ATOM 10861 C C . GLY C 1 420 ? -57.236 -40.730 -25.439 1.00 20.38 420 GLY C C 1
ATOM 10862 O O . GLY C 1 420 ? -57.825 -39.888 -26.112 1.00 20.00 420 GLY C O 1
ATOM 10863 N N . ARG C 1 421 ? -56.084 -40.494 -24.821 1.00 20.20 421 ARG C N 1
ATOM 10864 C CA . ARG C 1 421 ? -55.486 -39.155 -24.732 1.00 20.16 421 ARG C CA 1
ATOM 10865 C C . ARG C 1 421 ? -55.362 -38.456 -26.092 1.00 20.66 421 ARG C C 1
ATOM 10866 O O . ARG C 1 421 ? -55.568 -37.244 -26.201 1.00 20.73 421 ARG C O 1
ATOM 10874 N N . ALA C 1 422 ? -55.046 -39.232 -27.126 1.00 20.77 422 ALA C N 1
ATOM 10875 C CA . ALA C 1 422 ? -54.846 -38.697 -28.477 1.00 20.67 422 ALA C CA 1
ATOM 10876 C C . ALA C 1 422 ? -56.120 -38.200 -29.172 1.00 20.32 422 ALA C C 1
ATOM 10877 O O . ALA C 1 422 ? -56.037 -37.609 -30.248 1.00 20.18 422 ALA C O 1
ATOM 10879 N N . TYR C 1 423 ? -57.283 -38.436 -28.567 1.00 19.92 423 TYR C N 1
ATOM 10880 C CA . TYR C 1 423 ? -58.569 -38.066 -29.165 1.00 19.71 423 TYR C CA 1
ATOM 10881 C C . TYR C 1 423 ? -59.204 -36.861 -28.467 1.00 19.34 423 TYR C C 1
ATOM 10882 O O . TYR C 1 423 ? -60.385 -36.561 -28.652 1.00 19.28 423 TYR C O 1
ATOM 10891 N N . SER C 1 424 ? -58.374 -36.167 -27.691 1.00 19.13 424 SER C N 1
ATOM 10892 C CA . SER C 1 424 ? -58.709 -34.899 -27.049 1.00 18.77 424 SER C CA 1
ATOM 10893 C C . SER C 1 424 ? -60.026 -34.918 -26.264 1.00 18.53 424 SER C C 1
ATOM 10894 O O . SER C 1 424 ? -60.899 -34.072 -26.481 1.00 18.38 424 SER C O 1
ATOM 10897 N N . PRO C 1 425 ? -60.173 -35.888 -25.345 1.00 18.18 425 PRO C N 1
ATOM 10898 C CA . PRO C 1 425 ? -61.236 -35.717 -24.362 1.00 18.01 425 PRO C CA 1
ATOM 10899 C C . PRO C 1 425 ? -60.899 -34.503 -23.502 1.00 17.91 425 PRO C C 1
ATOM 10900 O O . PRO C 1 425 ? -59.719 -34.227 -23.275 1.00 17.67 425 PRO C O 1
ATOM 10904 N N . ARG C 1 426 ? -61.909 -33.770 -23.046 1.00 17.91 426 ARG C N 1
ATOM 10905 C CA . ARG C 1 426 ? -61.664 -32.573 -22.234 1.00 17.94 426 ARG C CA 1
ATOM 10906 C C . ARG C 1 426 ? -60.835 -32.940 -21.009 1.00 18.20 426 ARG C C 1
ATOM 10907 O O . ARG C 1 426 ? -59.920 -32.211 -20.623 1.00 17.89 426 ARG C O 1
ATOM 10915 N N . PHE C 1 427 ? -61.165 -34.084 -20.413 1.00 18.68 427 PHE C N 1
ATOM 10916 C CA . PHE C 1 427 ? -60.403 -34.644 -19.305 1.00 18.88 427 PHE C CA 1
ATOM 10917 C C . PHE C 1 427 ? -60.317 -36.162 -19.411 1.00 19.44 427 PHE C C 1
ATOM 10918 O O . PHE C 1 427 ? -61.227 -36.812 -19.925 1.00 19.66 427 PHE C O 1
ATOM 10926 N N . LEU C 1 428 ? -59.214 -36.713 -18.916 1.00 20.29 428 LEU C N 1
ATOM 10927 C CA . LEU C 1 428 ? -59.030 -38.160 -18.828 1.00 20.51 428 LEU C CA 1
ATOM 10928 C C . LEU C 1 428 ? -58.468 -38.499 -17.455 1.00 20.50 428 LEU C C 1
ATOM 10929 O O . LEU C 1 428 ? -57.437 -37.961 -17.055 1.00 20.45 428 LEU C O 1
ATOM 10934 N N . TRP C 1 429 ? -59.153 -39.385 -16.738 1.00 20.94 429 TRP C N 1
ATOM 10935 C CA . TRP C 1 429 ? -58.693 -39.844 -15.429 1.00 21.31 429 TRP C CA 1
ATOM 10936 C C . TRP C 1 429 ? -58.539 -41.353 -15.388 1.00 21.81 429 TRP C C 1
ATOM 10937 O O . TRP C 1 429 ? -59.077 -42.075 -16.227 1.00 21.93 429 TRP C O 1
ATOM 10948 N N . MET C 1 430 ? -57.812 -41.809 -14.376 1.00 22.51 430 MET C N 1
ATOM 10949 C CA . MET C 1 430 ? -57.560 -43.226 -14.148 1.00 23.20 430 MET C CA 1
ATOM 10950 C C . MET C 1 430 ? -58.023 -43.627 -12.757 1.00 22.36 430 MET C C 1
ATOM 10951 O O . MET C 1 430 ? -57.831 -42.886 -11.796 1.00 22.07 430 MET C O 1
ATOM 10956 N N . TRP C 1 431 ? -58.632 -44.800 -12.653 1.00 21.56 431 TRP C N 1
ATOM 10957 C CA . TRP C 1 431 ? -58.840 -45.428 -11.353 1.00 21.10 431 TRP C CA 1
ATOM 10958 C C . TRP C 1 431 ? -57.503 -46.016 -10.884 1.00 21.34 431 TRP C C 1
ATOM 10959 O O . TRP C 1 431 ? -56.600 -46.232 -11.695 1.00 21.16 431 TRP C O 1
ATOM 10970 N N . PRO C 1 432 ? -57.367 -46.279 -9.575 1.00 21.68 432 PRO C N 1
ATOM 10971 C CA . PRO C 1 432 ? -56.089 -46.747 -9.045 1.00 21.88 432 PRO C CA 1
ATOM 10972 C C . PRO C 1 432 ? -55.737 -48.184 -9.448 1.00 22.25 432 PRO C C 1
ATOM 10973 O O . PRO C 1 432 ? -54.582 -48.576 -9.358 1.00 22.80 432 PRO C O 1
ATOM 10977 N N . ASN C 1 433 ? -56.726 -48.950 -9.894 1.00 22.71 433 ASN C N 1
ATOM 10978 C CA . ASN C 1 433 ? -56.507 -50.325 -10.360 1.00 22.74 433 ASN C CA 1
ATOM 10979 C C . ASN C 1 433 ? -56.216 -50.405 -11.858 1.00 23.01 433 ASN C C 1
ATOM 10980 O O . ASN C 1 433 ? -55.944 -51.481 -12.384 1.00 23.06 433 ASN C O 1
ATOM 10985 N N . ALA C 1 434 ? -56.274 -49.262 -12.535 1.00 23.08 434 ALA C N 1
ATOM 10986 C CA . ALA C 1 434 ? -56.183 -49.214 -13.988 1.00 22.76 434 ALA C CA 1
ATOM 10987 C C . ALA C 1 434 ? -54.785 -49.528 -14.499 1.00 22.99 434 ALA C C 1
ATOM 10988 O O . ALA C 1 434 ? -53.798 -49.391 -13.774 1.00 22.53 434 ALA C O 1
ATOM 10990 N N . ARG C 1 435 ? -54.724 -49.949 -15.760 1.00 23.01 435 ARG C N 1
ATOM 10991 C CA . ARG C 1 435 ? -53.466 -50.185 -16.457 1.00 23.23 435 ARG C CA 1
ATOM 10992 C C . ARG C 1 435 ? -53.548 -49.628 -17.872 1.00 22.87 435 ARG C C 1
ATOM 10993 O O . ARG C 1 435 ? -54.596 -49.704 -18.515 1.00 22.83 435 ARG C O 1
ATOM 11001 N N . ILE C 1 436 ? -52.447 -49.061 -18.354 1.00 22.37 436 ILE C N 1
ATOM 11002 C CA . ILE C 1 436 ? -52.384 -48.570 -19.729 1.00 22.33 436 ILE C CA 1
ATOM 11003 C C . ILE C 1 436 ? -51.066 -48.943 -20.399 1.00 22.14 436 ILE C C 1
ATOM 11004 O O . ILE C 1 436 ? -49.991 -48.640 -19.891 1.00 21.54 436 ILE C O 1
ATOM 11009 N N . SER C 1 437 ? -51.166 -49.589 -21.555 1.00 22.23 437 SER C N 1
ATOM 11010 C CA . SER C 1 437 ? -49.988 -49.958 -22.336 1.00 22.58 437 SER C CA 1
ATOM 11011 C C . SER C 1 437 ? -50.395 -50.465 -23.712 1.00 22.93 437 SER C C 1
ATOM 11012 O O . SER C 1 437 ? -51.551 -50.822 -23.931 1.00 22.37 437 SER C O 1
ATOM 11015 N N . VAL C 1 438 ? -49.436 -50.500 -24.631 1.00 23.59 438 VAL C N 1
ATOM 11016 C CA . VAL C 1 438 ? -49.701 -50.898 -26.019 1.00 24.60 438 VAL C CA 1
ATOM 11017 C C . VAL C 1 438 ? -50.379 -52.275 -26.096 1.00 25.49 438 VAL C C 1
ATOM 11018 O O . VAL C 1 438 ? -51.215 -52.520 -26.961 1.00 25.52 438 VAL C O 1
ATOM 11022 N N . MET C 1 439 ? -49.996 -53.164 -25.187 1.00 27.18 439 MET C N 1
ATOM 11023 C CA . MET C 1 439 ? -50.697 -54.422 -24.960 1.00 28.14 439 MET C CA 1
ATOM 11024 C C . MET C 1 439 ? -50.843 -54.604 -23.464 1.00 27.77 439 MET C C 1
ATOM 11025 O O . MET C 1 439 ? -50.087 -54.016 -22.691 1.00 26.83 439 MET C O 1
ATOM 11030 N N . GLY C 1 440 ? -51.800 -55.432 -23.062 1.00 27.90 440 GLY C N 1
ATOM 11031 C CA . GLY C 1 440 ? -51.864 -55.906 -21.684 1.00 28.52 440 GLY C CA 1
ATOM 11032 C C . GLY C 1 440 ? -50.612 -56.706 -21.361 1.00 29.24 440 GLY C C 1
ATOM 11033 O O . GLY C 1 440 ? -50.007 -57.306 -22.251 1.00 28.87 440 GLY C O 1
ATOM 11034 N N . GLY C 1 441 ? -50.216 -56.698 -20.092 1.00 30.23 441 GLY C N 1
ATOM 11035 C CA . GLY C 1 441 ? -48.984 -57.357 -19.653 1.00 31.08 441 GLY C CA 1
ATOM 11036 C C . GLY C 1 441 ? -48.950 -58.845 -19.950 1.00 32.09 441 GLY C C 1
ATOM 11037 O O . GLY C 1 441 ? -47.964 -59.355 -20.484 1.00 31.73 441 GLY C O 1
ATOM 11038 N N . GLU C 1 442 ? -50.031 -59.536 -19.601 1.00 33.77 442 GLU C N 1
ATOM 11039 C CA . GLU C 1 442 ? -50.159 -60.972 -19.868 1.00 35.98 442 GLU C CA 1
ATOM 11040 C C . GLU C 1 442 ? -50.238 -61.261 -21.362 1.00 35.69 442 GLU C C 1
ATOM 11041 O O . GLU C 1 442 ? -49.593 -62.181 -21.867 1.00 35.65 442 GLU C O 1
ATOM 11047 N N . GLN C 1 443 ? -51.047 -60.467 -22.049 1.00 35.71 443 GLN C N 1
ATOM 11048 C CA . GLN C 1 443 ? -51.163 -60.516 -23.503 1.00 35.66 443 GLN C CA 1
ATOM 11049 C C . GLN C 1 443 ? -49.788 -60.400 -24.165 1.00 34.25 443 GLN C C 1
ATOM 11050 O O . GLN C 1 443 ? -49.436 -61.204 -25.028 1.00 33.73 443 GLN C O 1
ATOM 11056 N N . ALA C 1 444 ? -49.012 -59.407 -23.741 1.00 32.56 444 ALA C N 1
ATOM 11057 C CA . ALA C 1 444 ? -47.677 -59.164 -24.301 1.00 31.92 444 ALA C CA 1
ATOM 11058 C C . ALA C 1 444 ? -46.725 -60.338 -24.066 1.00 31.67 444 ALA C C 1
ATOM 11059 O O . ALA C 1 444 ? -45.956 -60.714 -24.954 1.00 31.39 444 ALA C O 1
ATOM 11061 N N . ALA C 1 445 ? -46.784 -60.904 -22.864 1.00 31.16 445 ALA C N 1
ATOM 11062 C CA . ALA C 1 445 ? -45.947 -62.040 -22.491 1.00 31.29 445 ALA C CA 1
ATOM 11063 C C . ALA C 1 445 ? -46.271 -63.268 -23.340 1.00 31.15 445 ALA C C 1
ATOM 11064 O O . ALA C 1 445 ? -45.366 -63.940 -23.833 1.00 31.33 445 ALA C O 1
ATOM 11066 N N . SER C 1 446 ? -47.561 -63.543 -23.509 1.00 30.98 446 SER C N 1
ATOM 11067 C CA . SER C 1 446 ? -48.031 -64.670 -24.320 1.00 31.04 446 SER C CA 1
ATOM 11068 C C . SER C 1 446 ? -47.611 -64.546 -25.775 1.00 31.09 446 SER C C 1
ATOM 11069 O O . SER C 1 446 ? -47.103 -65.496 -26.371 1.00 31.74 446 SER C O 1
ATOM 11072 N N . VAL C 1 447 ? -47.845 -63.368 -26.341 1.00 31.04 447 VAL C N 1
ATOM 11073 C CA . VAL C 1 447 ? -47.550 -63.110 -27.745 1.00 31.04 447 VAL C CA 1
ATOM 11074 C C . VAL C 1 447 ? -46.058 -63.254 -28.018 1.00 30.90 447 VAL C C 1
ATOM 11075 O O . VAL C 1 447 ? -45.655 -63.988 -28.914 1.00 30.68 447 VAL C O 1
ATOM 11079 N N . LEU C 1 448 ? -45.246 -62.551 -27.239 1.00 31.18 448 LEU C N 1
ATOM 11080 C CA . LEU C 1 448 ? -43.797 -62.596 -27.412 1.00 31.57 448 LEU C CA 1
ATOM 11081 C C . LEU C 1 448 ? -43.224 -63.987 -27.133 1.00 31.61 448 LEU C C 1
ATOM 11082 O O . LEU C 1 448 ? -42.245 -64.388 -27.759 1.00 30.96 448 LEU C O 1
ATOM 11087 N N . ALA C 1 449 ? -43.839 -64.712 -26.200 1.00 32.02 449 ALA C N 1
ATOM 11088 C CA . ALA C 1 449 ? -43.444 -66.094 -25.902 1.00 32.25 449 ALA C CA 1
ATOM 11089 C C . ALA C 1 449 ? -43.817 -67.030 -27.047 1.00 32.42 449 ALA C C 1
ATOM 11090 O O . ALA C 1 449 ? -43.069 -67.953 -27.364 1.00 32.80 449 ALA C O 1
ATOM 11092 N N . THR C 1 450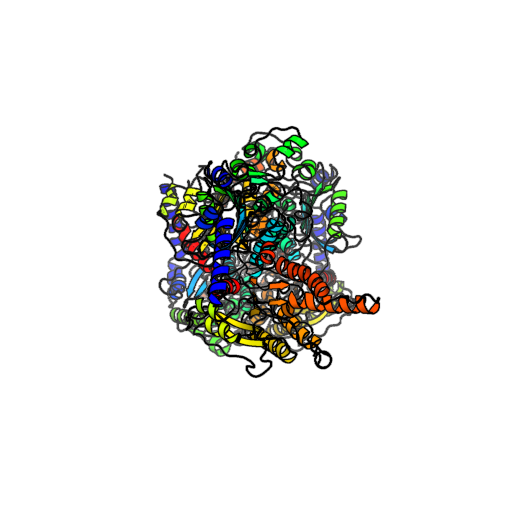 ? -44.976 -66.791 -27.657 1.00 32.54 450 THR C N 1
ATOM 11093 C CA . THR C 1 450 ? -45.422 -67.578 -28.807 1.00 32.40 450 THR C CA 1
ATOM 11094 C C . THR C 1 450 ? -44.447 -67.428 -29.970 1.00 32.46 450 THR C C 1
ATOM 11095 O O . THR C 1 450 ? -44.092 -68.412 -30.614 1.00 32.40 450 THR C O 1
ATOM 11099 N N . VAL C 1 451 ? -44.020 -66.196 -30.231 1.00 32.87 451 VAL C N 1
ATOM 11100 C CA . VAL C 1 451 ? -43.063 -65.926 -31.300 1.00 33.41 451 VAL C CA 1
ATOM 11101 C C . VAL C 1 451 ? -41.742 -66.631 -30.999 1.00 34.30 451 VAL C C 1
ATOM 11102 O O . VAL C 1 451 ? -41.269 -67.432 -31.801 1.00 34.50 451 VAL C O 1
ATOM 11106 N N . ARG C 1 452 ? -41.165 -66.333 -29.836 1.00 35.29 452 ARG C N 1
ATOM 11107 C CA . ARG C 1 452 ? -39.878 -66.908 -29.426 1.00 36.58 452 ARG C CA 1
ATOM 11108 C C . ARG C 1 452 ? -39.916 -68.439 -29.376 1.00 36.04 452 ARG C C 1
ATOM 11109 O O . ARG C 1 452 ? -38.992 -69.098 -29.844 1.00 34.74 452 ARG C O 1
ATOM 11117 N N . GLY C 1 453 ? -40.983 -68.991 -28.805 1.00 36.21 453 GLY C N 1
ATOM 11118 C CA . GLY C 1 453 ? -41.169 -70.442 -28.731 1.00 36.65 453 GLY C CA 1
ATOM 11119 C C . GLY C 1 453 ? -41.123 -71.115 -30.094 1.00 37.54 453 GLY C C 1
ATOM 11120 O O . GLY C 1 453 ? -40.500 -72.164 -30.259 1.00 36.18 453 GLY C O 1
ATOM 11121 N N . GLU C 1 454 ? -41.776 -70.495 -31.074 1.00 38.65 454 GLU C N 1
ATOM 11122 C CA . GLU C 1 454 ? -41.817 -71.019 -32.439 1.00 39.42 454 GLU C CA 1
ATOM 11123 C C . GLU C 1 454 ? -40.481 -70.867 -33.175 1.00 38.37 454 GLU C C 1
ATOM 11124 O O . GLU C 1 454 ? -40.099 -71.740 -33.950 1.00 37.29 454 GLU C O 1
ATOM 11130 N N . GLN C 1 455 ? -39.777 -69.765 -32.933 1.00 38.03 455 GLN C N 1
ATOM 11131 C CA . GLN C 1 455 ? -38.432 -69.585 -33.489 1.00 38.91 455 GLN C CA 1
ATOM 11132 C C . GLN C 1 455 ? -37.482 -70.663 -32.978 1.00 37.84 455 GLN C C 1
ATOM 11133 O O . GLN C 1 455 ? -36.699 -71.223 -33.744 1.00 37.12 455 GLN C O 1
ATOM 11139 N N . LEU C 1 456 ? -37.559 -70.936 -31.678 1.00 36.90 456 LEU C N 1
ATOM 11140 C CA . LEU C 1 456 ? -36.702 -71.928 -31.032 1.00 36.47 456 LEU C CA 1
ATOM 11141 C C . LEU C 1 456 ? -37.030 -73.334 -31.523 1.00 36.56 456 LEU C C 1
ATOM 11142 O O . LEU C 1 456 ? -36.133 -74.113 -31.844 1.00 36.23 456 LEU C O 1
ATOM 11147 N N . SER C 1 457 ? -38.320 -73.643 -31.586 1.00 36.67 457 SER C N 1
ATOM 11148 C CA . SER C 1 457 ? -38.787 -74.942 -32.064 1.00 37.54 457 SER C CA 1
ATOM 11149 C C . SER C 1 457 ? -38.408 -75.159 -33.531 1.00 38.06 457 SER C C 1
ATOM 11150 O O . SER C 1 457 ? -37.981 -76.247 -33.912 1.00 38.71 457 SER C O 1
ATOM 11153 N N . ALA C 1 458 ? -38.552 -74.114 -34.339 1.00 38.10 458 ALA C N 1
ATOM 11154 C CA . ALA C 1 458 ? -38.181 -74.162 -35.756 1.00 38.25 458 ALA C CA 1
ATOM 11155 C C . ALA C 1 458 ? -36.678 -74.352 -35.960 1.00 38.16 458 ALA C C 1
ATOM 11156 O O . ALA C 1 458 ? -36.256 -74.890 -36.982 1.00 38.24 458 ALA C O 1
ATOM 11158 N N . ALA C 1 459 ? -35.883 -73.905 -34.991 1.00 38.09 459 ALA C N 1
ATOM 11159 C CA . ALA C 1 459 ? -34.428 -74.088 -35.019 1.00 37.77 459 ALA C CA 1
ATOM 11160 C C . ALA C 1 459 ? -33.976 -75.408 -34.372 1.00 38.17 459 ALA C C 1
ATOM 11161 O O . ALA C 1 459 ? -32.777 -75.638 -34.197 1.00 37.99 459 ALA C O 1
ATOM 11163 N N . GLY C 1 460 ? -34.933 -76.270 -34.030 1.00 38.80 460 GLY C N 1
ATOM 11164 C CA . GLY C 1 460 ? -34.649 -77.549 -33.374 1.00 39.42 460 GLY C CA 1
ATOM 11165 C C . GLY C 1 460 ? -34.177 -77.383 -31.940 1.00 40.28 460 GLY C C 1
ATOM 11166 O O . GLY C 1 460 ? -33.457 -78.225 -31.412 1.00 41.19 460 GLY C O 1
ATOM 11167 N N . THR C 1 461 ? -34.623 -76.310 -31.296 1.00 39.81 461 THR C N 1
ATOM 11168 C CA . THR C 1 461 ? -34.078 -75.884 -30.011 1.00 39.18 461 THR C CA 1
ATOM 11169 C C . THR C 1 461 ? -35.231 -75.520 -29.045 1.00 38.04 461 THR C C 1
ATOM 11170 O O . THR C 1 461 ? -35.163 -74.536 -28.316 1.00 37.44 461 THR C O 1
ATOM 11174 N N . PRO C 1 462 ? -36.290 -76.355 -29.007 1.00 36.98 462 PRO C N 1
ATOM 11175 C CA . PRO C 1 462 ? -37.486 -76.007 -28.223 1.00 36.84 462 PRO C CA 1
ATOM 11176 C C . PRO C 1 462 ? -37.196 -75.817 -26.735 1.00 37.10 462 PRO C C 1
ATOM 11177 O O . PRO C 1 462 ? -36.264 -76.424 -26.210 1.00 36.82 462 PRO C O 1
ATOM 11181 N N . TRP C 1 463 ? -37.987 -74.981 -26.067 1.00 37.54 463 TRP C N 1
ATOM 11182 C CA . TRP C 1 463 ? -37.762 -74.698 -24.643 1.00 37.96 463 TRP C CA 1
ATOM 11183 C C . TRP C 1 463 ? -38.732 -75.415 -23.713 1.00 38.26 463 TRP C C 1
ATOM 11184 O O . TRP C 1 463 ? -39.774 -75.908 -24.138 1.00 37.03 463 TRP C O 1
ATOM 11195 N N . SER C 1 464 ? -38.354 -75.479 -22.441 1.00 40.47 464 SER C N 1
ATOM 11196 C CA . SER C 1 464 ? -39.179 -76.100 -21.407 1.00 42.73 464 SER C CA 1
ATOM 11197 C C . SER C 1 464 ? -40.180 -75.083 -20.865 1.00 44.61 464 SER C C 1
ATOM 11198 O O . SER C 1 464 ? -40.035 -73.883 -21.108 1.00 44.53 464 SER C O 1
ATOM 11201 N N . PRO C 1 465 ? -41.203 -75.557 -20.132 1.00 46.82 465 PRO C N 1
ATOM 11202 C CA . PRO C 1 465 ? -42.128 -74.630 -19.473 1.00 47.73 465 PRO C CA 1
ATOM 11203 C C . PRO C 1 465 ? -41.452 -73.682 -18.470 1.00 47.74 465 PRO C C 1
ATOM 11204 O O . PRO C 1 465 ? -41.889 -72.540 -18.323 1.00 48.32 465 PRO C O 1
ATOM 11208 N N . ASP C 1 466 ? -40.401 -74.149 -17.799 1.00 47.56 466 ASP C N 1
ATOM 11209 C CA . ASP C 1 466 ? -39.631 -73.299 -16.881 1.00 47.48 466 ASP C CA 1
ATOM 11210 C C . ASP C 1 466 ? -38.930 -72.157 -17.614 1.00 45.81 466 ASP C C 1
ATOM 11211 O O . ASP C 1 466 ? -38.930 -71.023 -17.141 1.00 45.41 466 ASP C O 1
ATOM 11216 N N . GLU C 1 467 ? -38.326 -72.464 -18.758 1.00 44.80 467 GLU C N 1
ATOM 11217 C CA . GLU C 1 467 ? -37.624 -71.458 -19.561 1.00 43.44 467 GLU C CA 1
ATOM 11218 C C . GLU C 1 467 ? -38.590 -70.447 -20.186 1.00 42.22 467 GLU C C 1
ATOM 11219 O O . GLU C 1 467 ? -38.251 -69.274 -20.335 1.00 39.64 467 GLU C O 1
ATOM 11225 N N . GLU C 1 468 ? -39.783 -70.912 -20.552 1.00 42.71 468 GLU C N 1
ATOM 11226 C CA . GLU C 1 468 ? -40.842 -70.033 -21.051 1.00 43.69 468 GLU C CA 1
ATOM 11227 C C . GLU C 1 468 ? -41.224 -69.011 -19.981 1.00 43.35 468 GLU C C 1
ATOM 11228 O O . GLU C 1 468 ? -41.326 -67.818 -20.264 1.00 43.08 468 GLU C O 1
ATOM 11234 N N . GLU C 1 469 ? -41.422 -69.486 -18.753 1.00 43.09 469 GLU C N 1
ATOM 11235 C CA . GLU C 1 469 ? -41.759 -68.612 -17.621 1.00 43.09 469 GLU C CA 1
ATOM 11236 C C . GLU C 1 469 ? -40.698 -67.548 -17.345 1.00 41.08 469 GLU C C 1
ATOM 11237 O O . GLU C 1 469 ? -41.029 -66.385 -17.116 1.00 41.50 469 GLU C O 1
ATOM 11243 N N . ALA C 1 470 ? -39.432 -67.953 -17.361 1.00 38.63 470 ALA C N 1
ATOM 11244 C CA . ALA C 1 470 ? -38.315 -67.031 -17.117 1.00 36.99 470 ALA C CA 1
ATOM 11245 C C . ALA C 1 470 ? -38.201 -65.946 -18.191 1.00 35.56 470 ALA C C 1
ATOM 11246 O O . ALA C 1 470 ? -37.690 -64.857 -17.930 1.00 35.14 470 ALA C O 1
ATOM 11248 N N . PHE C 1 471 ? -38.659 -66.263 -19.400 1.00 34.43 471 PHE C N 1
ATOM 11249 C CA . PHE C 1 471 ? -38.723 -65.300 -20.500 1.00 33.76 471 PHE C CA 1
ATOM 11250 C C . PHE C 1 471 ? -39.861 -64.295 -20.278 1.00 33.66 471 PHE C C 1
ATOM 11251 O O . PHE C 1 471 ? -39.711 -63.106 -20.553 1.00 33.02 471 PHE C O 1
ATOM 11259 N N . LYS C 1 472 ? -40.988 -64.786 -19.768 1.00 33.81 472 LYS C N 1
ATOM 11260 C CA . LYS C 1 472 ? -42.187 -63.970 -19.563 1.00 34.92 472 LYS C CA 1
ATOM 11261 C C . LYS C 1 472 ? -42.092 -62.984 -18.397 1.00 35.34 472 LYS C C 1
ATOM 11262 O O . LYS C 1 472 ? -42.677 -61.906 -18.453 1.00 35.09 472 LYS C O 1
ATOM 11268 N N . ALA C 1 473 ? -41.378 -63.358 -17.339 1.00 36.21 473 ALA C N 1
ATOM 11269 C CA . ALA C 1 473 ? -41.374 -62.572 -16.097 1.00 36.46 473 ALA C CA 1
ATOM 11270 C C . ALA C 1 473 ? -40.902 -61.120 -16.266 1.00 36.27 473 ALA C C 1
ATOM 11271 O O . ALA C 1 473 ? -41.583 -60.206 -15.806 1.00 37.25 473 ALA C O 1
ATOM 11273 N N . PRO C 1 474 ? -39.743 -60.896 -16.917 1.00 36.05 474 PRO C N 1
ATOM 11274 C CA . PRO C 1 474 ? -39.312 -59.500 -17.120 1.00 35.84 474 PRO C CA 1
ATOM 11275 C C . PRO C 1 474 ? -40.244 -58.696 -18.036 1.00 36.06 474 PRO C C 1
ATOM 11276 O O . PRO C 1 474 ? -40.318 -57.471 -17.919 1.00 36.13 474 PRO C O 1
ATOM 11280 N N . ILE C 1 475 ? -40.941 -59.384 -18.936 1.00 35.76 475 ILE C N 1
ATOM 11281 C CA . ILE C 1 475 ? -41.948 -58.751 -19.781 1.00 34.77 475 ILE C CA 1
ATOM 11282 C C . ILE C 1 475 ? -43.137 -58.302 -18.930 1.00 34.22 475 ILE C C 1
ATOM 11283 O O . ILE C 1 475 ? -43.578 -57.161 -19.041 1.00 33.04 475 ILE C O 1
ATOM 11288 N N . ARG C 1 476 ? -43.643 -59.192 -18.078 1.00 33.87 476 ARG C N 1
ATOM 11289 C CA . ARG C 1 476 ? -44.702 -58.828 -17.128 1.00 34.43 476 ARG C CA 1
ATOM 11290 C C . ARG C 1 476 ? -44.297 -57.617 -16.293 1.00 33.16 476 ARG C C 1
ATOM 11291 O O . ARG C 1 476 ? -45.093 -56.702 -16.088 1.00 32.39 476 ARG C O 1
ATOM 11299 N N . ALA C 1 477 ? -43.056 -57.631 -15.817 1.00 31.89 477 ALA C N 1
ATOM 11300 C CA . ALA C 1 477 ? -42.526 -56.555 -14.981 1.00 31.44 477 ALA C CA 1
ATOM 11301 C C . ALA C 1 477 ? -42.447 -55.219 -15.723 1.00 31.28 477 ALA C C 1
ATOM 11302 O O . ALA C 1 477 ? -42.716 -54.172 -15.134 1.00 31.68 477 ALA C O 1
ATOM 11304 N N . GLN C 1 478 ? -42.086 -55.253 -17.005 1.00 30.95 478 GLN C N 1
ATOM 11305 C CA . GLN C 1 478 ? -42.030 -54.031 -17.814 1.00 31.32 478 GLN C CA 1
ATOM 11306 C C . GLN C 1 478 ? -43.399 -53.356 -17.891 1.00 31.23 478 GLN C C 1
ATOM 11307 O O . GLN C 1 478 ? -43.511 -52.149 -17.699 1.00 30.32 478 GLN C O 1
ATOM 11313 N N . TYR C 1 479 ? -44.430 -54.147 -18.171 1.00 31.59 479 TYR C N 1
ATOM 11314 C CA . TYR C 1 479 ? -45.778 -53.621 -18.376 1.00 32.31 479 TYR C CA 1
ATOM 11315 C C . TYR C 1 479 ? -46.478 -53.237 -17.075 1.00 33.10 479 TYR C C 1
ATOM 11316 O O . TYR C 1 479 ? -47.339 -52.354 -17.069 1.00 32.81 479 TYR C O 1
ATOM 11325 N N . GLU C 1 480 ? -46.102 -53.885 -15.977 1.00 33.61 480 GLU C N 1
ATOM 11326 C CA . GLU C 1 480 ? -46.581 -53.482 -14.658 1.00 34.69 480 GLU C CA 1
ATOM 11327 C C . GLU C 1 480 ? -45.899 -52.180 -14.208 1.00 34.39 480 GLU C C 1
ATOM 11328 O O . GLU C 1 480 ? -46.538 -51.317 -13.612 1.00 34.41 480 GLU C O 1
ATOM 11334 N N . ASP C 1 481 ? -44.610 -52.041 -14.512 1.00 33.87 481 ASP C N 1
ATOM 11335 C CA . ASP C 1 481 ? -43.861 -50.825 -14.190 1.00 33.58 481 ASP C CA 1
ATOM 11336 C C . ASP C 1 481 ? -44.334 -49.637 -15.027 1.00 31.94 481 ASP C C 1
ATOM 11337 O O . ASP C 1 481 ? -44.652 -48.576 -14.490 1.00 31.59 481 ASP C O 1
ATOM 11342 N N . GLN C 1 482 ? -44.371 -49.827 -16.342 1.00 29.58 482 GLN C N 1
ATOM 11343 C CA . GLN C 1 482 ? -44.686 -48.750 -17.278 1.00 27.94 482 GLN C CA 1
ATOM 11344 C C . GLN C 1 482 ? -46.177 -48.460 -17.409 1.00 27.14 482 GLN C C 1
ATOM 11345 O O . GLN C 1 482 ? -46.555 -47.405 -17.911 1.00 26.85 482 GLN C O 1
ATOM 11351 N N . GLY C 1 483 ? -47.017 -49.384 -16.957 1.00 26.24 483 GLY C N 1
ATOM 11352 C CA . GLY C 1 483 ? -48.452 -49.294 -17.193 1.00 26.10 483 GLY C CA 1
ATOM 11353 C C . GLY C 1 483 ? -49.308 -48.945 -15.996 1.00 26.08 483 GLY C C 1
ATOM 11354 O O . GLY C 1 483 ? -50.512 -48.759 -16.140 1.00 25.94 483 GLY C O 1
ATOM 11355 N N . ASN C 1 484 ? -48.707 -48.856 -14.813 1.00 26.59 484 ASN C N 1
ATOM 11356 C CA . ASN C 1 484 ? -49.477 -48.557 -13.610 1.00 26.86 484 ASN C CA 1
ATOM 11357 C C . ASN C 1 484 ? -49.817 -47.060 -13.538 1.00 26.36 484 ASN C C 1
ATOM 11358 O O . ASN C 1 484 ? -49.094 -46.234 -14.102 1.00 25.95 484 ASN C O 1
ATOM 11363 N N . PRO C 1 485 ? -50.920 -46.712 -12.851 1.00 25.74 485 PRO C N 1
ATOM 11364 C CA . PRO C 1 485 ? -51.447 -45.346 -12.833 1.00 25.65 485 PRO C CA 1
ATOM 11365 C C . PRO C 1 485 ? -50.444 -44.263 -12.450 1.00 25.18 485 PRO C C 1
ATOM 11366 O O . PRO C 1 485 ? -50.519 -43.161 -12.985 1.00 25.35 485 PRO C O 1
ATOM 11370 N N . TYR C 1 486 ? -49.526 -44.567 -11.536 1.00 24.84 486 TYR C N 1
ATOM 11371 C CA . TYR C 1 486 ? -48.549 -43.576 -11.068 1.00 24.84 486 TYR C CA 1
ATOM 11372 C C . TYR C 1 486 ? -47.495 -43.253 -12.113 1.00 23.89 486 TYR C C 1
ATOM 11373 O O . TYR C 1 486 ? -46.996 -42.131 -12.161 1.00 24.21 486 TYR C O 1
ATOM 11382 N N . TYR C 1 487 ? -47.153 -44.238 -12.937 1.00 22.67 487 TYR C N 1
ATOM 11383 C CA . TYR C 1 487 ? -46.241 -44.023 -14.060 1.00 21.75 487 TYR C CA 1
ATOM 11384 C C . TYR C 1 487 ? -46.938 -43.145 -15.099 1.00 21.23 487 TYR C C 1
ATOM 11385 O O . TYR C 1 487 ? -46.362 -42.179 -15.603 1.00 20.26 487 TYR C O 1
ATOM 11394 N N . SER C 1 488 ? -48.192 -43.489 -15.387 1.00 21.04 488 SER C N 1
ATOM 11395 C CA . SER C 1 488 ? -49.039 -42.736 -16.313 1.00 21.14 488 SER C CA 1
ATOM 11396 C C . SER C 1 488 ? -49.232 -41.278 -15.890 1.00 21.21 488 SER C C 1
ATOM 11397 O O . SER C 1 488 ? -48.935 -40.352 -16.653 1.00 21.06 488 SER C O 1
ATOM 11400 N N . THR C 1 489 ? -49.727 -41.084 -14.671 1.00 21.32 489 THR C N 1
ATOM 11401 C CA . THR C 1 489 ? -50.086 -39.751 -14.187 1.00 21.26 489 THR C CA 1
ATOM 11402 C C . THR C 1 489 ? -48.857 -38.854 -13.999 1.00 21.22 489 THR C C 1
ATOM 11403 O O . THR C 1 489 ? -48.952 -37.638 -14.142 1.00 21.51 489 THR C O 1
ATOM 11407 N N . ALA C 1 490 ? -47.706 -39.457 -13.703 1.00 20.82 490 ALA C N 1
ATOM 11408 C CA . ALA C 1 490 ? -46.445 -38.716 -13.589 1.00 20.57 490 ALA C CA 1
ATOM 11409 C C . ALA C 1 490 ? -46.050 -38.042 -14.901 1.00 20.21 490 ALA C C 1
ATOM 11410 O O . ALA C 1 490 ? -45.339 -37.034 -14.899 1.00 19.56 490 ALA C O 1
ATOM 11412 N N . ARG C 1 491 ? -46.498 -38.618 -16.014 1.00 20.32 491 ARG C N 1
ATOM 11413 C CA . ARG C 1 491 ? -46.154 -38.131 -17.351 1.00 20.42 491 ARG C CA 1
ATOM 11414 C C . ARG C 1 491 ? -47.304 -37.372 -18.024 1.00 20.33 491 ARG C C 1
ATOM 11415 O O . ARG C 1 491 ? -47.207 -36.989 -19.189 1.00 20.60 491 ARG C O 1
ATOM 11423 N N . LEU C 1 492 ? -48.377 -37.152 -17.271 1.00 20.40 492 LEU C N 1
ATOM 11424 C CA . LEU C 1 492 ? -49.585 -36.481 -17.758 1.00 20.52 492 LEU C CA 1
ATOM 11425 C C . LEU C 1 492 ? -50.231 -37.159 -18.970 1.00 20.31 492 LEU C C 1
ATOM 11426 O O . LEU C 1 492 ? -50.816 -36.492 -19.828 1.00 20.47 492 LEU C O 1
ATOM 11431 N N . TRP C 1 493 ? -50.147 -38.485 -19.031 1.00 19.98 493 TRP C N 1
ATOM 11432 C CA . TRP C 1 493 ? -50.969 -39.230 -19.978 1.00 19.80 493 TRP C CA 1
ATOM 11433 C C . TRP C 1 493 ? -52.429 -39.093 -19.554 1.00 20.30 493 TRP C C 1
ATOM 11434 O O . TRP C 1 493 ? -53.336 -39.199 -20.373 1.00 20.34 493 TRP C O 1
ATOM 11445 N N . ASP C 1 494 ? -52.631 -38.874 -18.257 1.00 20.95 494 ASP C N 1
ATOM 11446 C CA . ASP C 1 494 ? -53.945 -38.607 -17.682 1.00 21.40 494 ASP C CA 1
ATOM 11447 C C . ASP C 1 494 ? -53.869 -37.346 -16.822 1.00 20.97 494 ASP C C 1
ATOM 11448 O O . ASP C 1 494 ? -52.781 -36.844 -16.537 1.00 20.79 494 ASP C O 1
ATOM 11453 N N . ASP C 1 495 ? -55.028 -36.850 -16.403 1.00 20.42 495 ASP C N 1
ATOM 11454 C CA . ASP C 1 495 ? -55.106 -35.633 -15.591 1.00 20.52 495 ASP C CA 1
ATOM 11455 C C . ASP C 1 495 ? -55.099 -35.916 -14.089 1.00 20.80 495 ASP C C 1
ATOM 11456 O O . ASP C 1 495 ? -55.054 -34.985 -13.282 1.00 21.06 495 ASP C O 1
ATOM 11461 N N . GLY C 1 496 ? -55.149 -37.192 -13.721 1.00 20.97 496 GLY C N 1
ATOM 11462 C CA . GLY C 1 496 ? -55.124 -37.584 -12.319 1.00 21.13 496 GLY C CA 1
ATOM 11463 C C . GLY C 1 496 ? -55.712 -38.959 -12.071 1.00 21.52 496 GLY C C 1
ATOM 11464 O O . GLY C 1 496 ? -56.511 -39.467 -12.866 1.00 21.44 496 GLY C O 1
ATOM 11465 N N . ILE C 1 497 ? -55.288 -39.558 -10.962 1.00 21.75 497 ILE C N 1
ATOM 11466 C CA . ILE C 1 497 ? -55.835 -40.815 -10.478 1.00 21.94 497 ILE C CA 1
ATOM 11467 C C . ILE C 1 497 ? -56.922 -40.463 -9.479 1.00 22.22 497 ILE C C 1
ATOM 11468 O O . ILE C 1 497 ? -56.696 -39.655 -8.585 1.00 22.42 497 ILE C O 1
ATOM 11473 N N . ILE C 1 498 ? -58.090 -41.076 -9.620 1.00 22.48 498 ILE C N 1
ATOM 11474 C CA . ILE C 1 498 ? -59.221 -40.750 -8.765 1.00 22.87 498 ILE C CA 1
ATOM 11475 C C . ILE C 1 498 ? -59.745 -41.961 -8.004 1.00 23.21 498 ILE C C 1
ATOM 11476 O O . ILE C 1 498 ? -59.682 -43.096 -8.482 1.00 23.04 498 ILE C O 1
ATOM 11481 N N . ASP C 1 499 ? -60.242 -41.695 -6.805 1.00 23.36 499 ASP C N 1
ATOM 11482 C CA . ASP C 1 499 ? -60.982 -42.668 -6.028 1.00 23.87 499 ASP C CA 1
ATOM 11483 C C . ASP C 1 499 ? -62.226 -43.039 -6.834 1.00 23.93 499 ASP C C 1
ATOM 11484 O O . ASP C 1 499 ? -63.008 -42.160 -7.187 1.00 23.95 499 ASP C O 1
ATOM 11489 N N . PRO C 1 500 ? -62.415 -44.337 -7.137 1.00 23.92 500 PRO C N 1
ATOM 11490 C CA . PRO C 1 500 ? -63.600 -44.764 -7.878 1.00 23.87 500 PRO C CA 1
ATOM 11491 C C . PRO C 1 500 ? -64.910 -44.165 -7.362 1.00 24.36 500 PRO C C 1
ATOM 11492 O O . PRO C 1 500 ? -65.816 -43.889 -8.155 1.00 24.16 500 PRO C O 1
ATOM 11496 N N . ALA C 1 501 ? -65.003 -43.967 -6.048 1.00 24.64 501 ALA C N 1
ATOM 11497 C CA . ALA C 1 501 ? -66.210 -43.399 -5.433 1.00 25.12 501 ALA C CA 1
ATOM 11498 C C . ALA C 1 501 ? -66.396 -41.908 -5.749 1.00 25.18 501 ALA C C 1
ATOM 11499 O O . ALA C 1 501 ? -67.495 -41.381 -5.582 1.00 25.71 501 ALA C O 1
ATOM 11501 N N . ASP C 1 502 ? -65.327 -41.241 -6.191 1.00 25.10 502 ASP C N 1
ATOM 11502 C CA . ASP C 1 502 ? -65.384 -39.836 -6.632 1.00 25.43 502 ASP C CA 1
ATOM 11503 C C . ASP C 1 502 ? -65.720 -39.669 -8.123 1.00 25.26 502 ASP C C 1
ATOM 11504 O O . ASP C 1 502 ? -65.838 -38.542 -8.607 1.00 25.51 502 ASP C O 1
ATOM 11509 N N . THR C 1 503 ? -65.877 -40.777 -8.844 1.00 24.75 503 THR C N 1
ATOM 11510 C CA . THR C 1 503 ? -66.125 -40.737 -10.292 1.00 24.59 503 THR C CA 1
ATOM 11511 C C . THR C 1 503 ? -67.301 -39.835 -10.652 1.00 24.39 503 THR C C 1
ATOM 11512 O O . THR C 1 503 ? -67.179 -38.962 -11.504 1.00 24.30 503 THR C O 1
ATOM 11516 N N . ARG C 1 504 ? -68.435 -40.064 -10.005 1.00 24.45 504 ARG C N 1
ATOM 11517 C CA . ARG C 1 504 ? -69.642 -39.278 -10.250 1.00 24.96 504 ARG C CA 1
ATOM 11518 C C . ARG C 1 504 ? -69.420 -37.786 -10.015 1.00 25.06 504 ARG C C 1
ATOM 11519 O O . ARG C 1 504 ? -69.868 -36.951 -10.802 1.00 25.94 504 ARG C O 1
ATOM 11527 N N . THR C 1 505 ? -68.731 -37.465 -8.925 1.00 24.92 505 THR C N 1
ATOM 11528 C CA . THR C 1 505 ? -68.449 -36.080 -8.553 1.00 24.95 505 THR C CA 1
ATOM 11529 C C . THR C 1 505 ? -67.552 -35.391 -9.574 1.00 24.95 505 THR C C 1
ATOM 11530 O O . THR C 1 505 ? -67.844 -34.277 -10.013 1.00 24.55 505 THR C O 1
ATOM 11534 N N . VAL C 1 506 ? -66.456 -36.051 -9.931 1.00 24.62 506 VAL C N 1
ATOM 11535 C CA . VAL C 1 506 ? -65.497 -35.496 -10.881 1.00 24.82 506 VAL C CA 1
ATOM 11536 C C . VAL C 1 506 ? -66.132 -35.278 -12.260 1.00 24.50 506 VAL C C 1
ATOM 11537 O O . VAL C 1 506 ? -65.882 -34.262 -12.911 1.00 24.36 506 VAL C O 1
ATOM 11541 N N . VAL C 1 507 ? -66.958 -36.225 -12.693 1.00 24.00 507 VAL C N 1
ATOM 11542 C CA . VAL C 1 507 ? -67.628 -36.129 -13.987 1.00 23.99 507 VAL C CA 1
ATOM 11543 C C . VAL C 1 507 ? -68.637 -34.980 -13.995 1.00 24.06 507 VAL C C 1
ATOM 11544 O O . VAL C 1 507 ? -68.655 -34.183 -14.929 1.00 23.68 507 VAL C O 1
ATOM 11548 N N . GLY C 1 508 ? -69.473 -34.908 -12.961 1.00 24.41 508 GLY C N 1
ATOM 11549 C CA . GLY C 1 508 ? -70.461 -33.831 -12.831 1.00 24.94 508 GLY C CA 1
ATOM 11550 C C . GLY C 1 508 ? -69.817 -32.456 -12.834 1.00 25.45 508 GLY C C 1
ATOM 11551 O O . GLY C 1 508 ? -70.325 -31.513 -13.442 1.00 25.73 508 GLY C O 1
ATOM 11552 N N . LEU C 1 509 ? -68.682 -32.362 -12.155 1.00 25.92 509 LEU C N 1
ATOM 11553 C CA . LEU C 1 509 ? -67.920 -31.124 -12.065 1.00 26.47 509 LEU C CA 1
ATOM 11554 C C . LEU C 1 509 ? -67.375 -30.719 -13.436 1.00 26.13 509 LEU C C 1
ATOM 11555 O O . LEU C 1 509 ? -67.516 -29.571 -13.861 1.00 25.98 509 LEU C O 1
ATOM 11560 N N . ALA C 1 510 ? -66.758 -31.676 -14.121 1.00 25.54 510 ALA C N 1
ATOM 11561 C CA . ALA C 1 510 ? -66.206 -31.442 -15.454 1.00 25.17 510 ALA C CA 1
ATOM 11562 C C . ALA C 1 510 ? -67.282 -31.062 -16.466 1.00 24.80 510 ALA C C 1
ATOM 11563 O O . ALA C 1 510 ? -67.072 -30.180 -17.294 1.00 24.16 510 ALA C O 1
ATOM 11565 N N . LEU C 1 511 ? -68.432 -31.726 -16.400 1.00 24.93 511 LEU C N 1
ATOM 11566 C CA . LEU C 1 511 ? -69.522 -31.446 -17.331 1.00 25.18 511 LEU C CA 1
ATOM 11567 C C . LEU C 1 511 ? -69.997 -29.995 -17.243 1.00 26.05 511 LEU C C 1
ATOM 11568 O O . LEU C 1 511 ? -70.246 -29.365 -18.270 1.00 25.76 511 LEU C O 1
ATOM 11573 N N . SER C 1 512 ? -70.106 -29.460 -16.030 1.00 27.10 512 SER C N 1
ATOM 11574 C CA . SER C 1 512 ? -70.498 -28.056 -15.857 1.00 28.26 512 SER C CA 1
ATOM 11575 C C . SER C 1 512 ? -69.400 -27.107 -16.349 1.00 28.38 512 SER C C 1
ATOM 11576 O O . SER C 1 512 ? -69.690 -26.013 -16.825 1.00 28.48 512 SER C O 1
ATOM 11579 N N . LEU C 1 513 ? -68.147 -27.533 -16.239 1.00 29.30 513 LEU C N 1
ATOM 11580 C CA . LEU C 1 513 ? -67.025 -26.794 -16.827 1.00 30.45 513 LEU C CA 1
ATOM 11581 C C . LEU C 1 513 ? -67.087 -26.771 -18.349 1.00 30.53 513 LEU C C 1
ATOM 11582 O O . LEU C 1 513 ? -66.739 -25.769 -18.967 1.00 31.35 513 LEU C O 1
ATOM 11587 N N . CYS C 1 514 ? -67.526 -27.878 -18.941 1.00 30.47 514 CYS C N 1
ATOM 11588 C CA . CYS C 1 514 ? -67.592 -28.023 -20.398 1.00 30.74 514 CYS C CA 1
ATOM 11589 C C . CYS C 1 514 ? -68.861 -27.431 -21.021 1.00 30.67 514 CYS C C 1
ATOM 11590 O O . CYS C 1 514 ? -68.980 -27.373 -22.245 1.00 31.02 514 CYS C O 1
ATOM 11593 N N . ALA C 1 515 ? -69.799 -26.984 -20.194 1.00 30.30 515 ALA C N 1
ATOM 11594 C CA . ALA C 1 515 ? -71.123 -26.588 -20.683 1.00 30.30 515 ALA C CA 1
ATOM 11595 C C . ALA C 1 515 ? -71.153 -25.247 -21.421 1.00 29.93 515 ALA C C 1
ATOM 11596 O O . ALA C 1 515 ? -72.151 -24.930 -22.061 1.00 29.84 515 ALA C O 1
ATOM 11598 N N . HIS C 1 516 ? -70.064 -24.484 -21.362 1.00 30.01 516 HIS C N 1
ATOM 11599 C CA . HIS C 1 516 ? -70.067 -23.097 -21.841 1.00 30.27 516 HIS C CA 1
ATOM 11600 C C . HIS C 1 516 ? -69.056 -22.753 -22.941 1.00 30.15 516 HIS C C 1
ATOM 11601 O O . HIS C 1 516 ? -68.858 -21.577 -23.242 1.00 31.29 516 HIS C O 1
ATOM 11608 N N . ALA C 1 517 ? -68.430 -23.759 -23.548 1.00 29.30 517 ALA C N 1
ATOM 11609 C CA . ALA C 1 517 ? -67.630 -23.536 -24.757 1.00 29.07 517 ALA C CA 1
ATOM 11610 C C . ALA C 1 517 ? -68.494 -23.868 -25.976 1.00 28.73 517 ALA C C 1
ATOM 11611 O O . ALA C 1 517 ? -69.078 -24.947 -26.030 1.00 28.39 517 ALA C O 1
ATOM 11613 N N . PRO C 1 518 ? -68.588 -22.943 -26.952 1.00 28.55 518 PRO C N 1
ATOM 11614 C CA . PRO C 1 518 ? -69.472 -23.223 -28.091 1.00 28.85 518 PRO C CA 1
ATOM 11615 C C . PRO C 1 518 ? -69.058 -24.473 -28.864 1.00 28.49 518 PRO C C 1
ATOM 11616 O O . PRO C 1 518 ? -67.869 -24.717 -29.062 1.00 27.70 518 PRO C O 1
ATOM 11620 N N . LEU C 1 519 ? -70.047 -25.247 -29.293 1.00 28.36 519 LEU C N 1
ATOM 11621 C CA . LEU C 1 519 ? -69.802 -26.480 -30.028 1.00 28.44 519 LEU C CA 1
ATOM 11622 C C . LEU C 1 519 ? -69.630 -26.195 -31.512 1.00 28.52 519 LEU C C 1
ATOM 11623 O O . LEU C 1 519 ? -70.367 -25.392 -32.083 1.00 28.14 519 LEU C O 1
ATOM 11628 N N . ASP C 1 520 ? -68.659 -26.863 -32.128 1.00 29.25 520 ASP C N 1
ATOM 11629 C CA . ASP C 1 520 ? -68.532 -26.877 -33.588 1.00 30.21 520 ASP C CA 1
ATOM 11630 C C . ASP C 1 520 ? -69.717 -27.607 -34.234 1.00 29.20 520 ASP C C 1
ATOM 11631 O O . ASP C 1 520 ? -70.457 -28.329 -33.563 1.00 27.66 520 ASP C O 1
ATOM 11636 N N . GLN C 1 521 ? -69.893 -27.399 -35.536 1.00 29.00 521 GLN C N 1
ATOM 11637 C CA . GLN C 1 521 ? -70.897 -28.128 -36.312 1.00 29.53 521 GLN C CA 1
ATOM 11638 C C . GLN C 1 521 ? -70.509 -29.595 -36.398 1.00 27.90 521 GLN C C 1
ATOM 11639 O O . GLN C 1 521 ? -69.333 -29.939 -36.268 1.00 26.82 521 GLN C O 1
ATOM 11645 N N . VAL C 1 522 ? -71.488 -30.458 -36.641 1.00 26.83 522 VAL C N 1
ATOM 11646 C CA . VAL C 1 522 ? -71.178 -31.876 -36.831 1.00 26.79 522 VAL C CA 1
ATOM 11647 C C . VAL C 1 522 ? -70.590 -32.079 -38.234 1.00 26.79 522 VAL C C 1
ATOM 11648 O O . VAL C 1 522 ? -71.019 -31.457 -39.208 1.00 26.94 522 VAL C O 1
ATOM 11652 N N . GLY C 1 523 ? -69.580 -32.935 -38.308 1.00 26.27 523 GLY C N 1
ATOM 11653 C CA . GLY C 1 523 ? -68.918 -33.249 -39.566 1.00 25.94 523 GLY C CA 1
ATOM 11654 C C . GLY C 1 523 ? -67.948 -34.393 -39.355 1.00 25.58 523 GLY C C 1
ATOM 11655 O O . GLY C 1 523 ? -67.174 -34.385 -38.393 1.00 25.96 523 GLY C O 1
ATOM 11656 N N . TYR C 1 524 ? -67.994 -35.382 -40.240 1.00 24.48 524 TYR C N 1
ATOM 11657 C CA . TYR C 1 524 ? -67.150 -36.567 -40.111 1.00 24.19 524 TYR C CA 1
ATOM 11658 C C . TYR C 1 524 ? -66.240 -36.754 -41.319 1.00 23.67 524 TYR C C 1
ATOM 11659 O O . TYR C 1 524 ? -66.544 -36.305 -42.429 1.00 22.63 524 TYR C O 1
ATOM 11668 N N . GLY C 1 525 ? -65.111 -37.416 -41.083 1.00 23.71 525 GLY C N 1
ATOM 11669 C CA . GLY C 1 525 ? -64.270 -37.904 -42.166 1.00 23.78 525 GLY C CA 1
ATOM 11670 C C . GLY C 1 525 ? -65.032 -38.987 -42.907 1.00 23.80 525 GLY C C 1
ATOM 11671 O O . GLY C 1 525 ? -66.156 -39.331 -42.534 1.00 23.68 525 GLY C O 1
ATOM 11672 N N . VAL C 1 526 ? -64.432 -39.526 -43.960 1.00 24.07 526 VAL C N 1
ATOM 11673 C CA . VAL C 1 526 ? -65.071 -40.600 -44.716 1.00 24.34 526 VAL C CA 1
ATOM 11674 C C . VAL C 1 526 ? -65.227 -41.832 -43.820 1.00 24.38 526 VAL C C 1
ATOM 11675 O O . VAL C 1 526 ? -64.260 -42.277 -43.212 1.00 24.24 526 VAL C O 1
ATOM 11679 N N . PHE C 1 527 ? -66.449 -42.353 -43.730 1.00 24.60 527 PHE C N 1
ATOM 11680 C CA . PHE C 1 527 ? -66.698 -43.640 -43.080 1.00 25.21 527 PHE C CA 1
ATOM 11681 C C . PHE C 1 527 ? -66.440 -44.771 -44.071 1.00 25.83 527 PHE C C 1
ATOM 11682 O O . PHE C 1 527 ? -67.099 -44.850 -45.109 1.00 24.88 527 PHE C O 1
ATOM 11690 N N . ARG C 1 528 ? -65.492 -45.644 -43.748 1.00 26.95 528 ARG C N 1
ATOM 11691 C CA . ARG C 1 528 ? -65.231 -46.824 -44.568 1.00 28.15 528 ARG C CA 1
ATOM 11692 C C . ARG C 1 528 ? -66.352 -47.835 -44.347 1.00 29.92 528 ARG C C 1
ATOM 11693 O O . ARG C 1 528 ? -66.343 -48.585 -43.375 1.00 30.51 528 ARG C O 1
ATOM 11701 N N . MET C 1 529 ? -67.324 -47.837 -45.250 1.00 32.46 529 MET C N 1
ATOM 11702 C CA . MET C 1 529 ? -68.504 -48.679 -45.098 1.00 34.91 529 MET C CA 1
ATOM 11703 C C . MET C 1 529 ? -68.146 -50.157 -45.254 1.00 36.28 529 MET C C 1
ATOM 11704 O O . MET C 1 529 ? -68.390 -50.960 -44.346 1.00 36.87 529 MET C O 1
#

Sequence (1544 aa):
SFADEHRRLVAELNNKLAAAALGGNERARKRHVSRGKLLPRERVDRLLDPGSPFLELAPLAAGGMYGDESPGAGIITGIGRVSGRQCVIVANDATVKGGTYYPMTVKKHLRAQEVALQNMLPCIYLVDSGGAFLPRQDEVFPDREHFGRIFYNQATMSAKGIPQVAAVLGSCTAGGAYVPAMSDEAVIVREQGTIFLGGPPLVKAATGEIVSAEELGGGDLHSRTSGVTDHLADDDEDALRIVRAIADTFGPCEPAQWDVRRSVEPKYPQAELYDVVPPDPRVPYDVHEVVVRIVDGSEFSEFKAKYGKTLVTAFARVHGHPVGIVANNGVLFSESALKGAHFIELCDKRKIPLLFLQNIAGFMVGRDYEAGGIAKHGAKMVTAVACARVPKLTVVIGGSYGAGNYSMCGRAYSPRFLWMWPNARISVMGGEQAASVLATVRGEQLSAAGTPWSPDEEEAFKAPIRAQYEDQGNPYYSTARLWDDGIIDPADTRTVVGLALSLCAHAPLDQVGYGVFRMSFADEHRRLVAELNNKLAAAALGGNERARKRHVSRRRGKLLPRERVDRLLDPGSPFLELAPLAAGGMYGDESPGAGIITGIGRVSGRQCVIVANDATVKGGTYYPMTVKKHLRAQEVALQNMLPCIYLVDSGGAFLPRQDEVFPDREHFGRIFYNQATMSAKGIPQVAAVLGSCTAGGAYVPAMSDEAVIVREQGTIFLGGPPLVKAATGEIVSAEELGGGDLHSRTSGVTDHLADDDEDALRIVRAIADTFGPCEPAQWDVRRSVEPKYPQAELYDVVPPDPRVPYDVHEVVVRIVDGSEFSEFKAKYGKTLVTAFARVHGHPVGIVANNGVLFSESALKGAHFIELCDKRKIPLLFLQNIAGFMVGRDYEAGGIAKHGAKMVTAVACARVPKLTVVIGGSYGAGNYSMCGRAYSPRFLWMWPNARISVMGGEQAASVLATVRGEEAFKAPIRAQYEDQGNPYYSTARLWDDGIIDPADTRTVVGLALSLCAHAPLDQVGYGVFRMPSFADEHRRLVAELNNKLAAAALGGNERARKRHVSRGKLLPRERVDRLLDPGSPFLELAPLAAGGMYGDESPGAGIITGIGRVSGRQCVIVANDATVKGGTYYPMTVKKHLRAQEVALQNMLPCIYLVDSGGAFLPRQDEVFPDREHFGRIFYNQATMSAKGIPQVAAVLGSCTAGGAYVPAMSDEAVIVREQGTIFLGGPPLVKAATGEIVSAEELGGGDLHSRTSGVTDHLADDDEDALRIVRAIADTFGPCEPAQWDVRRSVEPKYPQAELYDVVPPDPRVPYDVHEVVVRIVDGSEFSEFKAKYGKTLVTAFARVHGHPVGIVANNGVLFSESALKGAHFIELCDKRKIPLLFLQNIAGFMVGRDYEAGGIAKHGAKMVTAVACARVPKLTVVIGGSYGAGNYSMCGRAYSPRFLWMWPNARISVMGGEQAASVLATVRGEQLSAAGTPWSPDEEEAFKAPIRAQYEDQGNPYYSTARLWDDGIIDPADTRTVVGLALSLCAHAPLDQVGYGVFRM